Protein AF-0000000085876359 (afdb_homodimer)

Sequence (1828 aa):
MDTLQQEGDELEWKESARWVKFEEKVEEGGERWSKPHVSTLSLHSLFELRTCLQTGTVLLDLEGYSLPQIVDDIIERQIEEGLIGPELRDKISFVLLRKHRHQTKKPIHRSLADLGKSGSGVTRSPARSPAAGANFNRSIEDLRSKQAFFILCSLLFQLKNKFMKKIPRDAEASNVLVGEVDFLEKPFVAFVRLSQATTLGGLTEVPVPTRFLFVLLGPLGKAKSYNEIGRAIATLMVDDLFSDVAYKARDREDLIAGIDEFLDEVIVLPPGEWDPKIRIEPPKKIPSADQRKSVFNLNELGQMNGTAGGGGPVSEDEEMPVPHELGEELAYTGRFCGGLFLDIKRKLPWYPSDFYEGFHIQSISAVLFIYLGCITNAITFGGLLGDATDNYQLSSFLFCLFSGQPLIILSSTGPILIFEKLLYEFSKNNGIDYMELRLWIGIHSCVQCLFLVAMDASYIIKYMTRFTEEGFSSLISFIFISDAIKKMVGSFKYYPINTDFKPDYVTAYKCECLAPDTSKDLVPSTGGFILNITALDWTQLSKKECVKYGGSLVGKSCKYVPDLALMSFILFFGTYTMTVTLKKFKFSRYFPTKVRPLISDFSIFMSIMTFVGLDMLIGLQTPKLIVPTEFKPTRADRGWFVMPFGKNPWWVYLASFVPALLVTILIFMDQQISAVIVNRKENKLKKGCGYHLDLIWVGFLMAACSFMGLPWYVAATVISIAHIDSLKMESESSAPGEQPQFLGVREQRLTGILVFVLTGVSIFLAPILQFIPMPVLYGVFLYMGVASLSGIQFWDRIKLIMMPAKHQPDFSYLRHVPLRRVHLFTLLQIVCLAVLWILKSTFLAIIFPVMILGLMVIRKMLDMVFSQHDLAWLDDILPEKEKKKKEDEKKNTKKEKKKGKGGNDSEDVSVLVAMDTLQQEGDELEWKESARWVKFEEKVEEGGERWSKPHVSTLSLHSLFELRTCLQTGTVLLDLEGYSLPQIVDDIIERQIEEGLIGPELRDKISFVLLRKHRHQTKKPIHRSLADLGKSGSGVTRSPARSPAAGANFNRSIEDLRSKQAFFILCSLLFQLKNKFMKKIPRDAEASNVLVGEVDFLEKPFVAFVRLSQATTLGGLTEVPVPTRFLFVLLGPLGKAKSYNEIGRAIATLMVDDLFSDVAYKARDREDLIAGIDEFLDEVIVLPPGEWDPKIRIEPPKKIPSADQRKSVFNLNELGQMNGTAGGGGPVSEDEEMPVPHELGEELAYTGRFCGGLFLDIKRKLPWYPSDFYEGFHIQSISAVLFIYLGCITNAITFGGLLGDATDNYQLSSFLFCLFSGQPLIILSSTGPILIFEKLLYEFSKNNGIDYMELRLWIGIHSCVQCLFLVAMDASYIIKYMTRFTEEGFSSLISFIFISDAIKKMVGSFKYYPINTDFKPDYVTAYKCECLAPDTSKDLVPSTGGFILNITALDWTQLSKKECVKYGGSLVGKSCKYVPDLALMSFILFFGTYTMTVTLKKFKFSRYFPTKVRPLISDFSIFMSIMTFVGLDMLIGLQTPKLIVPTEFKPTRADRGWFVMPFGKNPWWVYLASFVPALLVTILIFMDQQISAVIVNRKENKLKKGCGYHLDLIWVGFLMAACSFMGLPWYVAATVISIAHIDSLKMESESSAPGEQPQFLGVREQRLTGILVFVLTGVSIFLAPILQFIPMPVLYGVFLYMGVASLSGIQFWDRIKLIMMPAKHQPDFSYLRHVPLRRVHLFTLLQIVCLAVLWILKSTFLAIIFPVMILGLMVIRKMLDMVFSQHDLAWLDDILPEKEKKKKEDEKKNTKKEKKKGKGGNDSEDVSVLVA

Organism: NCBI:txid630221

InterPro domains:
  IPR003020 Bicarbonate transporter, eukaryotic [PR01231] (207-219)
  IPR003020 Bicarbonate transporter, eukaryotic [PR01231] (353-362)
  IPR003020 Bicarbonate transporter, eukaryotic [PR01231] (458-470)
  IPR003020 Bicarbonate transporter, eukaryotic [PR01231] (479-491)
  IPR003020 Bicarbonate transporter, eukaryotic [PR01231] (601-610)
  IPR003020 Bicarbonate transporter, eukaryotic [PR01231] (665-674)
  IPR003020 Bicarbonate transporter, eukaryotic [PR01231] (679-692)
  IPR003020 Bicarbonate transporter, eukaryotic [PTHR11453] (1-890)
  IPR003020 Bicarbonate transporter, eukaryotic [TIGR00834] (4-895)
  IPR003024 Sodium bicarbonate cotransporter [PR01232] (26-32)
  IPR003024 Sodium bicarbonate cotransporter [PR01232] (217-225)
  IPR003024 Sodium bicarbonate cotransporter [PR01232] (258-266)
  IPR003024 Sodium bicarbonate cotransporter [PR01232] (268-276)
  IPR003024 Sodium bicarbonate cotransporter [PR01232] (278-290)
  IPR003024 Sodium bicarbonate cotransporter [PR01232] (407-414)
  IPR003024 Sodium bicarbonate cotransporter [PR01232] (454-461)
  IPR011531 Bicarbonate transporter-like, transmembrane domain [PF00955] (335-878)
  IPR013769 Band 3 cytoplasmic domain [PF07565] (2-276)
  IPR016152 Phosphotransferase/anion transporter [G3DSA:3.40.930.10] (1-299)
  IPR016152 Phosphotransferase/anion transporter [SSF55804] (5-295)

Nearest PDB structures (foldseek):
  8zle-assembly1_A  TM=6.167E-01  e=6.730E-56  Homo sapiens
  7rtm-assembly1_A  TM=8.756E-01  e=3.099E-41  Oryctolagus cuniculus
  8y86-assembly1_A  TM=9.037E-01  e=7.709E-38  Homo sapiens
  8gvf-assembly1_B  TM=9.124E-01  e=7.486E-36  Homo sapiens
  8gv8-assembly1_B  TM=9.067E-01  e=7.486E-36  Homo sapiens

Solvent-accessible surface area (backbone atoms only — not comparable to full-atom values): 100974 Å² total; per-residue (Å²): 60,29,36,56,41,72,62,88,94,44,70,33,32,34,58,44,38,47,37,62,83,30,36,28,39,52,32,76,39,63,75,43,70,44,65,40,18,55,60,77,38,50,46,53,30,49,44,41,43,53,42,42,64,69,74,32,49,73,43,77,58,40,90,52,86,42,64,70,58,40,51,50,52,52,52,51,52,37,40,74,72,64,77,45,62,78,84,50,49,65,61,52,53,52,62,72,68,42,57,60,48,49,78,84,56,61,72,75,69,79,52,71,68,66,65,57,63,67,61,78,74,72,81,75,73,76,80,72,70,80,76,73,83,72,77,78,71,73,55,70,60,59,55,46,49,49,48,46,47,49,47,48,49,45,46,54,46,40,72,65,35,76,64,51,67,46,47,68,92,76,39,35,29,43,46,39,41,30,36,65,40,84,90,41,87,59,69,47,43,39,42,39,31,39,63,52,67,38,64,50,80,67,77,49,91,54,95,47,26,35,31,34,40,36,40,41,38,28,32,76,77,48,60,65,59,44,48,42,28,48,51,42,53,48,55,43,42,41,28,67,68,40,35,53,41,61,74,65,44,87,49,72,66,48,48,53,51,36,50,52,55,48,52,57,54,22,35,30,36,50,50,60,60,49,49,84,86,59,75,44,69,54,53,84,66,64,57,59,66,69,71,56,56,71,67,54,79,75,76,88,74,78,83,80,83,59,83,76,77,87,77,77,69,78,81,73,75,73,74,69,74,74,58,79,71,77,57,82,77,47,53,77,68,90,45,84,37,34,48,38,53,52,28,50,62,61,40,59,78,49,55,67,54,19,54,64,63,31,77,46,72,58,37,54,41,39,26,55,48,51,36,51,48,51,52,37,48,45,46,70,61,32,55,75,61,65,62,55,75,78,67,62,32,60,54,42,32,53,43,26,72,64,36,41,54,29,63,58,41,57,30,75,43,69,69,59,50,52,46,49,53,50,50,48,52,51,19,64,75,68,75,43,57,52,68,45,49,48,29,45,20,23,45,45,24,23,53,49,34,49,48,38,38,36,66,41,53,68,33,60,52,69,65,59,43,55,65,48,48,54,50,50,52,50,50,52,26,50,48,35,38,51,50,30,52,50,54,57,55,47,39,44,67,73,27,26,72,68,43,81,60,46,82,52,46,47,35,66,42,32,24,41,42,41,74,54,75,64,81,65,79,78,63,80,78,62,82,84,78,69,69,63,66,83,75,50,64,44,65,72,42,33,55,65,53,27,52,73,74,55,27,47,80,47,49,83,42,62,74,42,40,71,45,51,34,60,49,39,49,48,38,19,54,47,29,29,52,46,28,55,53,32,43,53,40,49,76,47,52,52,54,53,80,75,55,22,54,50,46,29,55,41,16,62,61,50,27,53,53,51,52,37,50,50,47,61,69,62,42,55,82,60,64,47,41,83,59,70,80,64,96,57,60,73,47,90,88,47,70,69,62,62,68,83,72,78,89,57,66,76,65,55,66,63,56,29,47,58,66,11,50,47,50,38,46,33,50,50,48,42,40,49,49,41,47,50,65,65,64,30,74,89,43,48,70,82,71,70,74,19,69,43,43,35,48,44,50,49,20,51,42,35,30,53,25,26,39,51,70,40,76,68,61,40,52,24,52,66,62,20,52,52,49,50,64,50,35,56,39,62,49,80,75,40,45,68,56,49,56,66,46,80,71,27,44,69,74,30,28,41,44,45,35,48,26,27,50,47,58,56,47,35,52,77,42,29,80,64,52,37,63,38,40,45,38,43,42,37,10,51,42,32,42,53,17,54,60,60,44,76,77,37,66,70,52,53,54,56,54,46,74,52,28,42,78,82,55,50,76,92,48,74,50,64,41,57,33,37,66,70,58,52,53,49,54,49,50,51,50,52,50,53,52,51,51,53,55,54,36,58,76,41,91,58,34,74,51,44,42,58,50,60,55,47,44,50,53,51,55,60,53,42,61,76,77,43,57,71,70,50,37,43,58,78,42,50,67,70,85,74,82,65,61,60,61,60,50,51,60,55,49,64,64,60,64,69,68,80,71,70,89,76,78,76,85,78,79,83,83,84,61,62,32,36,60,30,36,57,42,71,61,88,95,46,71,34,32,33,59,44,38,46,39,66,83,30,36,27,40,52,31,76,40,62,74,43,72,43,66,40,18,54,62,76,38,50,46,53,30,49,41,39,42,54,42,42,63,70,72,33,50,73,44,76,57,40,90,53,86,44,63,70,57,43,52,48,52,53,52,52,51,35,39,74,73,65,76,48,62,79,85,49,51,65,60,52,53,52,63,72,67,41,58,59,47,50,78,84,57,63,73,75,68,79,54,70,69,68,64,59,65,65,62,82,75,73,80,74,72,75,80,73,69,81,77,71,82,76,76,78,70,72,58,70,61,60,55,47,49,49,48,47,46,49,48,48,48,46,48,53,45,38,72,66,34,76,64,50,67,46,47,68,90,77,40,34,29,44,47,37,41,30,36,63,40,83,88,42,87,59,68,47,43,39,42,39,31,39,63,53,67,37,65,49,82,66,77,49,92,54,99,46,26,35,31,35,40,38,40,39,37,29,33,74,77,48,60,66,58,47,48,42,28,47,51,42,55,48,54,44,42,42,28,67,70,40,35,55,41,62,75,64,44,86,49,72,67,48,49,54,50,35,53,52,55,49,53,57,54,20,35,30,35,51,48,59,62,48,48,86,86,58,78,43,70,54,54,84,65,64,57,58,67,68,71,57,55,70,68,55,78,74,78,87,73,77,85,78,82,57,84,70,76,87,76,77,69,78,81,72,77,74,72,69,76,75,59,80,70,77,58,80,78,49,53,79,69,90,45,85,38,34,46,39,52,51,28,51,62,60,40,59,78,50,54,67,54,21,55,66,64,32,78,47,73,58,38,54,42,38,25,56,48,50,37,53,48,52,52,38,48,45,48,68,61,32,54,74,61,66,62,55,75,78,68,62,31,60,55,43,32,52,42,26,72,66,37,41,54,31,64,57,39,56,31,74,45,68,69,61,50,52,47,51,53,49,50,47,52,51,19,65,74,68,74,41,57,51,67,46,49,48,28,44,21,23,45,44,23,22,53,48,34,49,47,38,38,37,64,41,51,67,32,60,54,68,65,58,43,54,64,49,49,53,52,50,52,49,50,55,26,48,49,36,38,49,50,31,52,51,53,56,56,46,39,45,66,75,26,28,73,67,43,80,61,46,82,52,46,48,34,65,41,31,22,43,43,41,73,54,75,65,81,63,80,77,62,79,76,66,78,84,77,68,70,62,66,83,76,51,65,43,64,72,42,33,54,65,52,27,52,72,75,55,25,47,79,46,48,80,41,61,74,42,39,69,46,52,33,60,50,38,49,50,38,20,53,48,28,31,52,45,26,55,52,33,42,54,40,49,77,46,52,53,52,52,79,74,55,22,53,52,44,28,54,40,14,63,60,51,28,52,53,51,52,35,49,49,46,60,70,62,43,57,80,60,63,47,41,84,59,69,79,64,97,57,61,73,46,90,87,48,71,69,61,61,66,85,70,79,89,57,66,77,65,55,65,63,56,29,49,58,64,12,49,47,52,39,44,34,49,51,48,42,39,50,47,41,46,50,64,65,64,30,74,88,43,46,71,83,71,70,74,19,71,44,44,35,47,44,51,50,19,51,41,36,31,52,25,24,38,50,70,40,75,71,62,40,51,24,51,65,60,18,51,51,49,49,64,49,35,55,39,62,48,81,76,41,45,70,55,48,56,65,46,79,72,26,45,68,72,30,29,42,43,45,35,49,25,27,49,48,60,57,46,36,52,77,42,28,78,64,51,37,62,39,39,44,37,44,42,38,11,51,44,32,41,54,17,52,59,58,46,76,77,37,67,71,52,53,53,57,54,47,72,51,26,42,80,82,54,49,75,90,48,75,49,64,42,58,34,38,64,69,58,52,50,48,55,50,49,52,50,51,50,52,52,51,51,53,54,54,36,59,77,42,90,58,34,74,49,45,43,57,50,60,56,44,44,52,52,50,55,59,52,43,60,76,77,44,54,69,69,51,36,43,58,77,42,52,68,69,83,72,81,66,60,58,60,58,50,50,58,56,47,63,65,60,64,70,71,78,71,73,86,76,79,73,84,78,80,83,83,82,60,59,31,37

Radius of gyration: 42.76 Å; Cα contacts (8 Å, |Δi|>4): 2596; chains: 2; bounding box: 112×132×117 Å

pLDDT: mean 75.89, std 20.15, range [20.72, 95.94]

Structure (mmCIF, N/CA/C/O backbone):
data_AF-0000000085876359-model_v1
#
loop_
_entity.id
_entity.type
_entity.pdbx_description
1 polymer 'Anion exchange protein'
#
loop_
_atom_site.group_PDB
_atom_site.id
_atom_site.type_symbol
_atom_site.label_atom_id
_atom_site.label_alt_id
_atom_site.label_comp_id
_atom_site.label_asym_id
_atom_site.label_entity_id
_atom_site.label_seq_id
_atom_site.pdbx_PDB_ins_code
_atom_site.Cartn_x
_atom_site.Cartn_y
_atom_site.Cartn_z
_atom_site.occupancy
_atom_site.B_iso_or_equiv
_atom_site.auth_seq_id
_atom_site.auth_comp_id
_atom_site.auth_asym_id
_atom_site.auth_atom_id
_atom_site.pdbx_PDB_model_num
ATOM 1 N N . MET A 1 1 ? -6.438 -15.141 -31.328 1 92.94 1 MET A N 1
ATOM 2 C CA . MET A 1 1 ? -7.332 -16.297 -31.297 1 92.94 1 MET A CA 1
ATOM 3 C C . MET A 1 1 ? -8.781 -15.875 -31.531 1 92.94 1 MET A C 1
ATOM 5 O O . MET A 1 1 ? -9.281 -14.977 -30.844 1 92.94 1 MET A O 1
ATOM 9 N N . ASP A 1 2 ? -9.352 -16.453 -32.469 1 91.75 2 ASP A N 1
ATOM 10 C CA . ASP A 1 2 ? -10.75 -16.188 -32.781 1 91.75 2 ASP A CA 1
ATOM 11 C C . ASP A 1 2 ? -11.617 -17.422 -32.5 1 91.75 2 ASP A C 1
ATOM 13 O O . ASP A 1 2 ? -11.203 -18.547 -32.781 1 91.75 2 ASP A O 1
ATOM 17 N N . THR A 1 3 ? -12.734 -17.156 -31.906 1 91.88 3 THR A N 1
ATOM 18 C CA . THR A 1 3 ? -13.703 -18.219 -31.656 1 91.88 3 THR A CA 1
ATOM 19 C C . THR A 1 3 ? -14.961 -18 -32.5 1 91.88 3 THR A C 1
ATOM 21 O O . THR A 1 3 ? -15.375 -16.875 -32.719 1 91.88 3 THR A O 1
ATOM 24 N N . LEU A 1 4 ? -15.492 -19.078 -33.031 1 91.44 4 LEU A N 1
ATOM 25 C CA . LEU A 1 4 ? -16.688 -19.031 -33.844 1 91.44 4 LEU A CA 1
ATOM 26 C C . LEU A 1 4 ? -17.938 -18.875 -33 1 91.44 4 LEU A C 1
ATOM 28 O O . LEU A 1 4 ? -18.172 -19.688 -32.094 1 91.44 4 LEU A O 1
ATOM 32 N N . GLN A 1 5 ? -18.594 -17.781 -33.094 1 86.44 5 GLN A N 1
ATOM 33 C CA . GLN A 1 5 ? -19.812 -17.547 -32.344 1 86.44 5 GLN A CA 1
ATOM 34 C C . GLN A 1 5 ? -21 -17.328 -33.25 1 86.44 5 GLN A C 1
ATOM 36 O O . GLN A 1 5 ? -20.844 -16.844 -34.375 1 86.44 5 GLN A O 1
ATOM 41 N N . GLN A 1 6 ? -22.109 -17.891 -32.875 1 79.19 6 GLN A N 1
ATOM 42 C CA . GLN A 1 6 ? -23.344 -17.75 -33.656 1 79.19 6 GLN A CA 1
ATOM 43 C C . GLN A 1 6 ? -24.203 -16.609 -33.156 1 79.19 6 GLN A C 1
ATOM 45 O O . GLN A 1 6 ? -24.609 -16.609 -32 1 79.19 6 GLN A O 1
ATOM 50 N N . GLU A 1 7 ? -24.109 -15.516 -33.688 1 69 7 GLU A N 1
ATOM 51 C CA . GLU A 1 7 ? -25.016 -14.43 -33.375 1 69 7 GLU A CA 1
ATOM 52 C C . GLU A 1 7 ? -26.25 -14.453 -34.281 1 69 7 GLU A C 1
ATOM 54 O O . GLU A 1 7 ? -26.188 -14.039 -35.438 1 69 7 GLU A O 1
ATOM 59 N N . GLY A 1 8 ? -27.422 -14.875 -33.844 1 63.62 8 GLY A N 1
ATOM 60 C CA . GLY A 1 8 ? -28.641 -15.031 -34.656 1 63.62 8 GLY A CA 1
ATOM 61 C C . GLY A 1 8 ? -28.531 -16.141 -35.688 1 63.62 8 GLY A C 1
ATOM 62 O O . GLY A 1 8 ? -28.297 -17.297 -35.344 1 63.62 8 GLY A O 1
ATOM 63 N N . ASP A 1 9 ? -28.578 -15.758 -37.031 1 67.19 9 ASP A N 1
ATOM 64 C CA . ASP A 1 9 ? -28.562 -16.719 -38.125 1 67.19 9 ASP A CA 1
ATOM 65 C C . ASP A 1 9 ? -27.203 -16.719 -38.844 1 67.19 9 ASP A C 1
ATOM 67 O O . ASP A 1 9 ? -26.969 -17.531 -39.75 1 67.19 9 ASP A O 1
ATOM 71 N N . GLU A 1 10 ? -26.234 -15.836 -38.25 1 78.25 10 GLU A N 1
ATOM 72 C CA . GLU A 1 10 ? -24.969 -15.766 -39 1 78.25 10 GLU A CA 1
ATOM 73 C C . GLU A 1 10 ? -23.797 -16.172 -38.094 1 78.25 10 GLU A C 1
ATOM 75 O O . GLU A 1 10 ? -23.797 -15.906 -36.906 1 78.25 10 GLU A O 1
ATOM 80 N N . LEU A 1 11 ? -22.969 -17.031 -38.594 1 85.94 11 LEU A N 1
ATOM 81 C CA . LEU A 1 11 ? -21.734 -17.438 -37.969 1 85.94 11 LEU A CA 1
ATOM 82 C C . LEU A 1 11 ? -20.641 -16.406 -38.188 1 85.94 11 LEU A C 1
ATOM 84 O O . LEU A 1 11 ? -20.453 -15.922 -39.312 1 85.94 11 LEU A O 1
ATOM 88 N N . GLU A 1 12 ? -20.141 -15.906 -37.156 1 87.62 12 GLU A N 1
ATOM 89 C CA . GLU A 1 12 ? -19.031 -14.961 -37.25 1 87.62 12 GLU A CA 1
ATOM 90 C C . GLU A 1 12 ? -17.875 -15.328 -36.344 1 87.62 12 GLU A C 1
ATOM 92 O O . GLU A 1 12 ? -18.094 -15.961 -35.281 1 87.62 12 GLU A O 1
ATOM 97 N N . TRP A 1 13 ? -16.625 -15.016 -36.844 1 89.38 13 TRP A N 1
ATOM 98 C CA . TRP A 1 13 ? -15.445 -15.195 -36 1 89.38 13 TRP A CA 1
ATOM 99 C C . TRP A 1 13 ? -15.219 -13.977 -35.125 1 89.38 13 TRP A C 1
ATOM 101 O O . TRP A 1 13 ? -15.195 -12.844 -35.594 1 89.38 13 TRP A O 1
ATOM 111 N N . LYS A 1 14 ? -15.156 -14.219 -33.844 1 87.81 14 LYS A N 1
ATOM 112 C CA . LYS A 1 14 ? -14.922 -13.133 -32.906 1 87.81 14 LYS A CA 1
ATOM 113 C C . LYS A 1 14 ? -13.586 -13.305 -32.188 1 87.81 14 LYS A C 1
ATOM 115 O O . LYS A 1 14 ? -13.258 -14.406 -31.734 1 87.81 14 LYS A O 1
ATOM 120 N N . GLU A 1 15 ? -12.859 -12.211 -32.062 1 88.12 15 GLU A N 1
ATOM 121 C CA . GLU A 1 15 ? -11.602 -12.242 -31.328 1 88.12 15 GLU A CA 1
ATOM 122 C C . GLU A 1 15 ? -11.836 -12.477 -29.828 1 88.12 15 GLU A C 1
ATOM 124 O O . GLU A 1 15 ? -12.594 -11.742 -29.203 1 88.12 15 GLU A O 1
ATOM 129 N N . SER A 1 16 ? -11.289 -13.516 -29.266 1 88.38 16 SER A N 1
ATOM 130 C CA . SER A 1 16 ? -11.531 -13.875 -27.875 1 88.38 16 SER A CA 1
ATOM 131 C C . SER A 1 16 ? -10.297 -13.609 -27.016 1 88.38 16 SER A C 1
ATOM 133 O O . SER A 1 16 ? -10.422 -13.32 -25.828 1 88.38 16 SER A O 1
ATOM 135 N N . ALA A 1 17 ? -9.133 -13.789 -27.578 1 91.12 17 ALA A N 1
ATOM 136 C CA . ALA A 1 17 ? -7.91 -13.594 -26.812 1 91.12 17 ALA A CA 1
ATOM 137 C C . ALA A 1 17 ? -6.75 -13.18 -27.719 1 91.12 17 ALA A C 1
ATOM 139 O O . ALA A 1 17 ? -6.812 -13.344 -28.938 1 91.12 17 ALA A O 1
ATOM 140 N N . ARG A 1 18 ? -5.812 -12.562 -27.188 1 89.44 18 ARG A N 1
ATOM 141 C CA . ARG A 1 18 ? -4.605 -12.18 -27.906 1 89.44 18 ARG A CA 1
ATOM 142 C C . ARG A 1 18 ? -3.365 -12.328 -27.031 1 89.44 18 ARG A C 1
ATOM 144 O O . ARG A 1 18 ? -3.453 -12.258 -25.812 1 89.44 18 ARG A O 1
ATOM 151 N N . TRP A 1 19 ? -2.236 -12.664 -27.688 1 90 19 TRP A N 1
ATOM 152 C CA . TRP A 1 19 ? -0.966 -12.852 -26.984 1 90 19 TRP A CA 1
ATOM 153 C C . TRP A 1 19 ? 0.129 -12 -27.625 1 90 19 TRP A C 1
ATOM 155 O O . TRP A 1 19 ? 0.424 -12.141 -28.812 1 90 19 TRP A O 1
ATOM 165 N N . VAL A 1 20 ? 0.689 -11.094 -27.047 1 85.69 20 VAL A N 1
ATOM 166 C CA . VAL A 1 20 ? 1.945 -10.484 -27.453 1 85.69 20 VAL A CA 1
ATOM 167 C C . VAL A 1 20 ? 3.096 -11.047 -26.625 1 85.69 20 VAL A C 1
ATOM 169 O O . VAL A 1 20 ? 4.027 -11.648 -27.172 1 85.69 20 VAL A O 1
ATOM 172 N N . LYS A 1 21 ? 3.113 -11.008 -25.328 1 83.62 21 LYS A N 1
ATOM 173 C CA . LYS A 1 21 ? 3.977 -11.695 -24.375 1 83.62 21 LYS A CA 1
ATOM 174 C C . LYS A 1 21 ? 3.156 -12.391 -23.297 1 83.62 21 LYS A C 1
ATOM 176 O O . LYS A 1 21 ? 3.486 -13.5 -22.875 1 83.62 21 LYS A O 1
ATOM 181 N N . PHE A 1 22 ? 2.102 -11.68 -23.078 1 89.38 22 PHE A N 1
ATOM 182 C CA . PHE A 1 22 ? 1.173 -12.219 -22.094 1 89.38 22 PHE A CA 1
ATOM 183 C C . PHE A 1 22 ? -0.24 -12.289 -22.656 1 89.38 22 PHE A C 1
ATOM 185 O O . PHE A 1 22 ? -0.535 -11.664 -23.672 1 89.38 22 PHE A O 1
ATOM 192 N N . GLU A 1 23 ? -1.038 -13.055 -21.984 1 91 23 GLU A N 1
ATOM 193 C CA . GLU A 1 23 ? -2.391 -13.305 -22.469 1 91 23 GLU A CA 1
ATOM 194 C C . GLU A 1 23 ? -3.342 -12.18 -22.062 1 91 23 GLU A C 1
ATOM 196 O O . GLU A 1 23 ? -3.281 -11.688 -20.938 1 91 23 GLU A O 1
ATOM 201 N N . GLU A 1 24 ? -4.078 -11.68 -22.938 1 88.88 24 GLU A N 1
ATOM 202 C CA . GLU A 1 24 ? -5.191 -10.766 -22.719 1 88.88 24 GLU A CA 1
ATOM 203 C C . GLU A 1 24 ? -6.504 -11.344 -23.234 1 88.88 24 GLU A C 1
ATOM 205 O O . GLU A 1 24 ? -6.582 -11.766 -24.391 1 88.88 24 GLU A O 1
ATOM 210 N N . LYS A 1 25 ? -7.438 -11.453 -22.422 1 88.25 25 LYS A N 1
ATOM 211 C CA . LYS A 1 25 ? -8.734 -12.008 -22.797 1 88.25 25 LYS A CA 1
ATOM 212 C C . LYS A 1 25 ? -9.797 -10.922 -22.875 1 88.25 25 LYS A C 1
ATOM 214 O O . LYS A 1 25 ? -9.703 -9.898 -22.203 1 88.25 25 LYS A O 1
ATOM 219 N N . VAL A 1 26 ? -10.703 -11.188 -23.766 1 85.69 26 VAL A N 1
ATOM 220 C CA . VAL A 1 26 ? -11.828 -10.273 -23.859 1 85.69 26 VAL A CA 1
ATOM 221 C C . VAL A 1 26 ? -12.859 -10.609 -22.781 1 85.69 26 VAL A C 1
ATOM 223 O O . VAL A 1 26 ? -13.273 -11.766 -22.656 1 85.69 26 VAL A O 1
ATOM 226 N N . GLU A 1 27 ? -13.164 -9.656 -21.938 1 81.06 27 GLU A N 1
ATOM 227 C CA . GLU A 1 27 ? -14.109 -9.867 -20.844 1 81.06 27 GLU A CA 1
ATOM 228 C C . GLU A 1 27 ? -15.531 -10.047 -21.375 1 81.06 27 GLU A C 1
ATOM 230 O O . GLU A 1 27 ? -15.828 -9.68 -22.516 1 81.06 27 GLU A O 1
ATOM 235 N N . GLU A 1 28 ? -16.391 -10.805 -20.703 1 70.44 28 GLU A N 1
ATOM 236 C CA . GLU A 1 28 ? -17.719 -11.219 -21.109 1 70.44 28 GLU A CA 1
ATOM 237 C C . GLU A 1 28 ? -18.562 -10.023 -21.547 1 70.44 28 GLU A C 1
ATOM 239 O O . GLU A 1 28 ? -19.359 -10.125 -22.484 1 70.44 28 GLU A O 1
ATOM 244 N N . GLY A 1 29 ? -18.406 -9 -20.922 1 62.28 29 GLY A N 1
ATOM 245 C CA . GLY A 1 29 ? -19.203 -7.859 -21.344 1 62.28 29 GLY A CA 1
ATOM 246 C C . GLY A 1 29 ? -18.703 -7.207 -22.609 1 62.28 29 GLY A C 1
ATOM 247 O O . GLY A 1 29 ? -19.375 -6.363 -23.188 1 62.28 29 GLY A O 1
ATOM 248 N N . GLY A 1 30 ? -17.766 -7.918 -23.469 1 61.44 30 GLY A N 1
ATOM 249 C CA . GLY A 1 30 ? -17.312 -7.715 -24.844 1 61.44 30 GLY A CA 1
ATOM 250 C C . GLY A 1 30 ? -16.562 -6.406 -25.031 1 61.44 30 GLY A C 1
ATOM 251 O O . GLY A 1 30 ? -16.047 -6.141 -26.109 1 61.44 30 GLY A O 1
ATOM 252 N N . GLU A 1 31 ? -16.469 -5.492 -24.031 1 68.19 31 GLU A N 1
ATOM 253 C CA . GLU A 1 31 ? -15.945 -4.207 -24.484 1 68.19 31 GLU A CA 1
ATOM 254 C C . GLU A 1 31 ? -14.555 -3.943 -23.922 1 68.19 31 GLU A C 1
ATOM 256 O O . GLU A 1 31 ? -13.859 -3.035 -24.375 1 68.19 31 GLU A O 1
ATOM 261 N N . ARG A 1 32 ? -14.102 -4.922 -23.078 1 77.81 32 ARG A N 1
ATOM 262 C CA . ARG A 1 32 ? -12.828 -4.551 -22.469 1 77.81 32 ARG A CA 1
ATOM 263 C C . ARG A 1 32 ? -11.867 -5.734 -22.438 1 77.81 32 ARG A C 1
ATOM 265 O O . ARG A 1 32 ? -12.297 -6.887 -22.359 1 77.81 32 ARG A O 1
ATOM 272 N N . TRP A 1 33 ? -10.641 -5.355 -22.781 1 80.38 33 TRP A N 1
ATOM 273 C CA . TRP A 1 33 ? -9.578 -6.344 -22.609 1 80.38 33 TRP A CA 1
ATOM 274 C C . TRP A 1 33 ? -9.219 -6.52 -21.141 1 80.38 33 TRP A C 1
ATOM 276 O O . TRP A 1 33 ? -9.227 -5.555 -20.375 1 80.38 33 TRP A O 1
ATOM 286 N N . SER A 1 34 ? -8.977 -7.688 -20.844 1 82.31 34 SER A N 1
ATOM 287 C CA . SER A 1 34 ? -8.484 -7.949 -19.484 1 82.31 34 SER A CA 1
ATOM 288 C C . SER A 1 34 ? -7.055 -7.438 -19.312 1 82.31 34 SER A C 1
ATOM 290 O O . SER A 1 34 ? -6.379 -7.125 -20.297 1 82.31 34 SER A O 1
ATOM 292 N N . LYS A 1 35 ? -6.652 -7.348 -18.094 1 82.5 35 LYS A N 1
ATOM 293 C CA . LYS A 1 35 ? -5.242 -7.082 -17.828 1 82.5 35 LYS A CA 1
ATOM 294 C C . LYS A 1 35 ? -4.367 -8.242 -18.281 1 82.5 35 LYS A C 1
ATOM 296 O O . LYS A 1 35 ? -4.777 -9.406 -18.203 1 82.5 35 LYS A O 1
ATOM 301 N N . PRO A 1 36 ? -3.277 -7.828 -18.844 1 87.19 36 PRO A N 1
ATOM 302 C CA . PRO A 1 36 ? -2.381 -8.922 -19.234 1 87.19 36 PRO A CA 1
ATOM 303 C C . PRO A 1 36 ? -1.994 -9.812 -18.047 1 87.19 36 PRO A C 1
ATOM 305 O O . PRO A 1 36 ? -1.717 -9.312 -16.953 1 87.19 36 PRO A O 1
ATOM 308 N N . HIS A 1 37 ? -2.084 -11.055 -18.188 1 88.5 37 HIS A N 1
ATOM 309 C CA . HIS A 1 37 ? -1.766 -12.023 -17.141 1 88.5 37 HIS A CA 1
ATOM 310 C C . HIS A 1 37 ? -1.046 -13.234 -17.719 1 88.5 37 HIS A C 1
ATOM 312 O O . HIS A 1 37 ? -0.969 -13.398 -18.938 1 88.5 37 HIS A O 1
ATOM 318 N N . VAL A 1 38 ? -0.372 -14.008 -16.844 1 90.69 38 VAL A N 1
ATOM 319 C CA . VAL A 1 38 ? 0.302 -15.242 -17.219 1 90.69 38 VAL A CA 1
ATOM 320 C C . VAL A 1 38 ? -0.73 -16.281 -17.656 1 90.69 38 VAL A C 1
ATOM 322 O O . VAL A 1 38 ? -1.774 -16.422 -17.016 1 90.69 38 VAL A O 1
ATOM 325 N N . SER A 1 39 ? -0.446 -16.953 -18.766 1 91.19 39 SER A N 1
ATOM 326 C CA . SER A 1 39 ? -1.378 -17.938 -19.281 1 91.19 39 SER A CA 1
ATOM 327 C C . SER A 1 39 ? -1.36 -19.219 -18.453 1 91.19 39 SER A C 1
ATOM 329 O O . SER A 1 39 ? -0.349 -19.922 -18.391 1 91.19 39 SER A O 1
ATOM 331 N N . THR A 1 40 ? -2.385 -19.5 -17.75 1 91.25 40 THR A N 1
ATOM 332 C CA . THR A 1 40 ? -2.543 -20.75 -17.016 1 91.25 40 THR A CA 1
ATOM 333 C C . THR A 1 40 ? -3.27 -21.781 -17.859 1 91.25 40 THR A C 1
ATOM 335 O O . THR A 1 40 ? -4.406 -21.562 -18.297 1 91.25 40 THR A O 1
ATOM 338 N N . LEU A 1 41 ? -2.551 -22.875 -18.203 1 92.44 41 LEU A N 1
ATOM 339 C CA . LEU A 1 41 ? -3.098 -23.906 -19.078 1 92.44 41 LEU A CA 1
ATOM 340 C C . LEU A 1 41 ? -3.314 -25.219 -18.312 1 92.44 41 LEU A C 1
ATOM 342 O O . LEU A 1 41 ? -2.668 -25.453 -17.297 1 92.44 41 LEU A O 1
ATOM 346 N N . SER A 1 42 ? -4.305 -25.953 -18.781 1 90.19 42 SER A N 1
ATOM 347 C CA . SER A 1 42 ? -4.461 -27.312 -18.281 1 90.19 42 SER A CA 1
ATOM 348 C C . SER A 1 42 ? -3.508 -28.281 -18.984 1 90.19 42 SER A C 1
ATOM 350 O O . SER A 1 42 ? -3.229 -28.125 -20.172 1 90.19 42 SER A O 1
ATOM 352 N N . LEU A 1 43 ? -2.949 -29.203 -18.219 1 89.94 43 LEU A N 1
ATOM 353 C CA . LEU A 1 43 ? -2.043 -30.188 -18.797 1 89.94 43 LEU A CA 1
ATOM 354 C C . LEU A 1 43 ? -2.75 -31.031 -19.859 1 89.94 43 LEU A C 1
ATOM 356 O O . LEU A 1 43 ? -2.152 -31.375 -20.875 1 89.94 43 LEU A O 1
ATOM 360 N N . HIS A 1 44 ? -3.996 -31.25 -19.688 1 85.81 44 HIS A N 1
ATOM 361 C CA . HIS A 1 44 ? -4.781 -32.031 -20.625 1 85.81 44 HIS A CA 1
ATOM 362 C C . HIS A 1 44 ? -4.859 -31.328 -21.984 1 85.81 44 HIS A C 1
ATOM 364 O O . HIS A 1 44 ? -4.801 -32 -23.031 1 85.81 44 HIS A O 1
ATOM 370 N N . SER A 1 45 ? -4.988 -30.094 -21.953 1 91.25 45 SER A N 1
ATOM 371 C CA . SER A 1 45 ? -5.082 -29.344 -23.203 1 91.25 45 SER A CA 1
ATOM 372 C C . SER A 1 45 ? -3.773 -29.406 -23.984 1 91.25 45 SER A C 1
ATOM 374 O O . SER A 1 45 ? -3.783 -29.438 -25.219 1 91.25 45 SER A O 1
ATOM 376 N N . LEU A 1 46 ? -2.709 -29.484 -23.359 1 92.56 46 LEU A N 1
ATOM 377 C CA . LEU A 1 46 ? -1.415 -29.578 -24.016 1 92.56 46 LEU A CA 1
ATOM 378 C C . LEU A 1 46 ? -1.218 -30.953 -24.641 1 92.56 46 LEU A C 1
ATOM 380 O O . LEU A 1 46 ? -0.675 -31.078 -25.734 1 92.56 46 LEU A O 1
ATOM 384 N N . PHE A 1 47 ? -1.693 -31.969 -23.953 1 89.81 47 PHE A N 1
ATOM 385 C CA . PHE A 1 47 ? -1.595 -33.312 -24.5 1 89.81 47 PHE A CA 1
ATOM 386 C C . PHE A 1 47 ? -2.535 -33.469 -25.688 1 89.81 47 PHE A C 1
ATOM 388 O O . PHE A 1 47 ? -2.193 -34.156 -26.672 1 89.81 47 PHE A O 1
ATOM 395 N N . GLU A 1 48 ? -3.699 -32.844 -25.562 1 90.94 48 GLU A N 1
ATOM 396 C CA . GLU A 1 48 ? -4.617 -32.875 -26.703 1 90.94 48 GLU A CA 1
ATOM 397 C C . GLU A 1 48 ? -4.039 -32.125 -27.906 1 90.94 48 GLU A C 1
ATOM 399 O O . GLU A 1 48 ? -4.238 -32.562 -29.047 1 90.94 48 GLU A O 1
ATOM 404 N N . LEU A 1 49 ? -3.42 -31.078 -27.656 1 94.44 49 LEU A N 1
ATOM 405 C CA . LEU A 1 49 ? -2.76 -30.344 -28.734 1 94.44 49 LEU A CA 1
ATOM 406 C C . LEU A 1 49 ? -1.688 -31.203 -29.391 1 94.44 49 LEU A C 1
ATOM 408 O O . LEU A 1 49 ? -1.559 -31.219 -30.609 1 94.44 49 LEU A O 1
ATOM 412 N N . ARG A 1 50 ? -0.885 -31.906 -28.578 1 93.56 50 ARG A N 1
ATOM 413 C CA . ARG A 1 50 ? 0.132 -32.812 -29.109 1 93.56 50 ARG A CA 1
ATOM 414 C C . ARG A 1 50 ? -0.491 -33.875 -30.016 1 93.56 50 ARG A C 1
ATOM 416 O O . ARG A 1 50 ? 0.02 -34.125 -31.109 1 93.56 50 ARG A O 1
ATOM 423 N N . THR A 1 51 ? -1.621 -34.375 -29.625 1 91.19 51 THR A N 1
ATOM 424 C CA . THR A 1 51 ? -2.32 -35.406 -30.406 1 91.19 51 THR A CA 1
ATOM 425 C C . THR A 1 51 ? -2.908 -34.812 -31.672 1 91.19 51 THR A C 1
ATOM 427 O O . THR A 1 51 ? -2.926 -35.438 -32.719 1 91.19 51 THR A O 1
ATOM 430 N N . CYS A 1 52 ? -3.367 -33.594 -31.562 1 91.81 52 CYS A N 1
ATOM 431 C CA . CYS A 1 52 ? -3.908 -32.906 -32.719 1 91.81 52 CYS A CA 1
ATOM 432 C C . CYS A 1 52 ? -2.832 -32.688 -33.781 1 91.81 52 CYS A C 1
ATOM 434 O O . CYS A 1 52 ? -3.094 -32.844 -34.969 1 91.81 52 CYS A O 1
ATOM 436 N N . LEU A 1 53 ? -1.661 -32.406 -33.406 1 92.06 53 LEU A N 1
ATOM 437 C CA . LEU A 1 53 ? -0.576 -32.156 -34.344 1 92.06 53 LEU A CA 1
ATOM 438 C C . LEU A 1 53 ? -0.067 -33.469 -34.938 1 92.06 53 LEU A C 1
ATOM 440 O O . LEU A 1 53 ? 0.436 -33.531 -36.062 1 92.06 53 LEU A O 1
ATOM 444 N N . GLN A 1 54 ? -0.196 -34.531 -34.125 1 90.5 54 GLN A N 1
ATOM 445 C CA . GLN A 1 54 ? 0.243 -35.844 -34.594 1 90.5 54 GLN A CA 1
ATOM 446 C C . GLN A 1 54 ? -0.725 -36.406 -35.625 1 90.5 54 GLN A C 1
ATOM 448 O O . GLN A 1 54 ? -0.304 -37.062 -36.594 1 90.5 54 GLN A O 1
ATOM 453 N N . THR A 1 55 ? -2.033 -36.188 -35.438 1 87.88 55 THR A N 1
ATOM 454 C CA . THR A 1 55 ? -3.041 -36.781 -36.312 1 87.88 55 THR A CA 1
ATOM 455 C C . THR A 1 55 ? -3.52 -35.812 -37.375 1 87.88 55 THR A C 1
ATOM 457 O O . THR A 1 55 ? -4.059 -36.188 -38.406 1 87.88 55 THR A O 1
ATOM 460 N N . GLY A 1 56 ? -3.273 -34.531 -37.188 1 90.19 56 GLY A N 1
ATOM 461 C CA . GLY A 1 56 ? -3.77 -33.531 -38.094 1 90.19 56 GLY A CA 1
ATOM 462 C C . GLY A 1 56 ? -2.857 -33.312 -39.281 1 90.19 56 GLY A C 1
ATOM 463 O O . GLY A 1 56 ? -1.905 -34.062 -39.5 1 90.19 56 GLY A O 1
ATOM 464 N N . THR A 1 57 ? -3.336 -32.375 -40.156 1 92.44 57 THR A N 1
ATOM 465 C CA . THR A 1 57 ? -2.559 -32.062 -41.344 1 92.44 57 THR A CA 1
ATOM 466 C C . THR A 1 57 ? -1.593 -30.906 -41.062 1 92.44 57 THR A C 1
ATOM 468 O O . THR A 1 57 ? -1.989 -29.875 -40.531 1 92.44 57 THR A O 1
ATOM 471 N N . VAL A 1 58 ? -0.333 -31.172 -41.25 1 93.06 58 VAL A N 1
ATOM 472 C CA . VAL A 1 58 ? 0.698 -30.156 -41.062 1 93.06 58 VAL A CA 1
ATOM 473 C C . VAL A 1 58 ? 1.303 -29.781 -42.438 1 93.06 58 VAL A C 1
ATOM 475 O O . VAL A 1 58 ? 1.856 -30.641 -43.125 1 93.06 58 VAL A O 1
ATOM 478 N N . LEU A 1 59 ? 1.028 -28.578 -42.875 1 93 59 LEU A N 1
ATOM 479 C CA . LEU A 1 59 ? 1.587 -28.062 -44.094 1 93 59 LEU A CA 1
ATOM 480 C C . LEU A 1 59 ? 2.707 -27.062 -43.812 1 93 59 LEU A C 1
ATOM 482 O O . LEU A 1 59 ? 2.459 -25.984 -43.281 1 93 59 LEU A O 1
ATOM 486 N N . LEU A 1 60 ? 3.889 -27.516 -44.156 1 92.56 60 LEU A N 1
ATOM 487 C CA . LEU A 1 60 ? 5.035 -26.641 -43.906 1 92.56 60 LEU A CA 1
ATOM 488 C C . LEU A 1 60 ? 5.469 -25.953 -45.188 1 92.56 60 LEU A C 1
ATOM 490 O O . LEU A 1 60 ? 5.555 -26.594 -46.25 1 92.56 60 LEU A O 1
ATOM 494 N N . ASP A 1 61 ? 5.625 -24.672 -45.281 1 90.56 61 ASP A N 1
ATOM 495 C CA . ASP A 1 61 ? 6.117 -23.828 -46.375 1 90.56 61 ASP A CA 1
ATOM 496 C C . ASP A 1 61 ? 5.133 -23.812 -47.531 1 90.56 61 ASP A C 1
ATOM 498 O O . ASP A 1 61 ? 5.516 -24.078 -48.688 1 90.56 61 ASP A O 1
ATOM 502 N N . LEU A 1 62 ? 3.898 -23.516 -47.188 1 90.81 62 LEU A N 1
ATOM 503 C CA . LEU A 1 62 ? 2.859 -23.391 -48.219 1 90.81 62 LEU A CA 1
ATOM 504 C C . LEU A 1 62 ? 2.969 -22.062 -48.938 1 90.81 62 LEU A C 1
ATOM 506 O O . LEU A 1 62 ? 3.162 -21.016 -48.312 1 90.81 62 LEU A O 1
ATOM 510 N N . GLU A 1 63 ? 3.02 -22.125 -50.219 1 86.69 63 GLU A N 1
ATOM 511 C CA . GLU A 1 63 ? 3.031 -20.906 -51 1 86.69 63 GLU A CA 1
ATOM 512 C C . GLU A 1 63 ? 1.619 -20.359 -51.219 1 86.69 63 GLU A C 1
ATOM 514 O O . GLU A 1 63 ? 0.822 -20.969 -51.938 1 86.69 63 GLU A O 1
ATOM 519 N N . GLY A 1 64 ? 1.146 -19.672 -50.25 1 78.94 64 GLY A N 1
ATOM 520 C CA . GLY A 1 64 ? -0.187 -19.094 -50.344 1 78.94 64 GLY A CA 1
ATOM 521 C C . GLY A 1 64 ? -0.188 -17.578 -50.281 1 78.94 64 GLY A C 1
ATOM 522 O O . GLY A 1 64 ? 0.574 -16.984 -49.531 1 78.94 64 GLY A O 1
ATOM 523 N N . TYR A 1 65 ? -1.011 -16.953 -51.219 1 78.94 65 TYR A N 1
ATOM 524 C CA . TYR A 1 65 ? -1.048 -15.5 -51.281 1 78.94 65 TYR A CA 1
ATOM 525 C C . TYR A 1 65 ? -2.365 -14.961 -50.75 1 78.94 65 TYR A C 1
ATOM 527 O O . TYR A 1 65 ? -2.457 -13.789 -50.375 1 78.94 65 TYR A O 1
ATOM 535 N N . SER A 1 66 ? -3.379 -15.789 -50.688 1 86.5 66 SER A N 1
ATOM 536 C CA . SER A 1 66 ? -4.676 -15.336 -50.188 1 86.5 66 SER A CA 1
ATOM 537 C C . SER A 1 66 ? -5.312 -16.391 -49.281 1 86.5 66 SER A C 1
ATOM 539 O O . SER A 1 66 ? -4.953 -17.562 -49.344 1 86.5 66 SER A O 1
ATOM 541 N N . LEU A 1 67 ? -6.254 -15.883 -48.406 1 89.5 67 LEU A N 1
ATOM 542 C CA . LEU A 1 67 ? -6.883 -16.75 -47.406 1 89.5 67 LEU A CA 1
ATOM 543 C C . LEU A 1 67 ? -7.711 -17.844 -48.094 1 89.5 67 LEU A C 1
ATOM 545 O O . LEU A 1 67 ? -7.621 -19.016 -47.719 1 89.5 67 LEU A O 1
ATOM 549 N N . PRO A 1 68 ? -8.523 -17.562 -49.188 1 90.31 68 PRO A N 1
ATOM 550 C CA . PRO A 1 68 ? -9.297 -18.641 -49.844 1 90.31 68 PRO A CA 1
ATOM 551 C C . PRO A 1 68 ? -8.406 -19.703 -50.469 1 90.31 68 PRO A C 1
ATOM 553 O O . PRO A 1 68 ? -8.734 -20.891 -50.438 1 90.31 68 PRO A O 1
ATOM 556 N N . GLN A 1 69 ? -7.309 -19.25 -51 1 90.56 69 GLN A N 1
ATOM 557 C CA . GLN A 1 69 ? -6.383 -20.203 -51.594 1 90.56 69 GLN A CA 1
ATOM 558 C C . GLN A 1 69 ? -5.785 -21.125 -50.531 1 90.56 69 GLN A C 1
ATOM 560 O O . GLN A 1 69 ? -5.637 -22.328 -50.75 1 90.56 69 GLN A O 1
ATOM 565 N N . ILE A 1 70 ? -5.449 -20.562 -49.438 1 91.25 70 ILE A N 1
ATOM 566 C CA . ILE A 1 70 ? -4.859 -21.344 -48.375 1 91.25 70 ILE A CA 1
ATOM 567 C C . ILE A 1 70 ? -5.879 -22.344 -47.844 1 91.25 70 ILE A C 1
ATOM 569 O O . ILE A 1 70 ? -5.547 -23.516 -47.594 1 91.25 70 ILE A O 1
ATOM 573 N N . VAL A 1 71 ? -7.086 -21.922 -47.688 1 92.31 71 VAL A N 1
ATOM 574 C CA . VAL A 1 71 ? -8.141 -22.781 -47.188 1 92.31 71 VAL A CA 1
ATOM 575 C C . VAL A 1 71 ? -8.398 -23.922 -48.156 1 92.31 71 VAL A C 1
ATOM 577 O O . VAL A 1 71 ? -8.586 -25.078 -47.75 1 92.31 71 VAL A O 1
ATOM 580 N N . ASP A 1 72 ? -8.359 -23.625 -49.469 1 91.69 72 ASP A N 1
ATOM 581 C CA . ASP A 1 72 ? -8.578 -24.656 -50.469 1 91.69 72 ASP A CA 1
ATOM 582 C C . ASP A 1 72 ? -7.449 -25.688 -50.469 1 91.69 72 ASP A C 1
ATOM 584 O O . ASP A 1 72 ? -7.691 -26.875 -50.625 1 91.69 72 ASP A O 1
ATOM 588 N N . ASP A 1 73 ? -6.281 -25.172 -50.281 1 92.19 73 ASP A N 1
ATOM 589 C CA . ASP A 1 73 ? -5.137 -26.078 -50.25 1 92.19 73 ASP A CA 1
ATOM 590 C C . ASP A 1 73 ? -5.223 -27 -49.031 1 92.19 73 ASP A C 1
ATOM 592 O O . ASP A 1 73 ? -4.871 -28.188 -49.125 1 92.19 73 ASP A O 1
ATOM 596 N N . ILE A 1 74 ? -5.652 -26.469 -47.906 1 92.88 74 ILE A N 1
ATOM 597 C CA . ILE A 1 74 ? -5.781 -27.25 -46.688 1 92.88 74 ILE A CA 1
ATOM 598 C C . ILE A 1 74 ? -6.844 -28.328 -46.844 1 92.88 74 ILE A C 1
ATOM 600 O O . ILE A 1 74 ? -6.621 -29.5 -46.5 1 92.88 74 ILE A O 1
ATOM 604 N N . ILE A 1 75 ? -7.949 -27.969 -47.438 1 92.88 75 ILE A N 1
ATOM 605 C CA . ILE A 1 75 ? -9.062 -28.891 -47.625 1 92.88 75 ILE A CA 1
ATOM 606 C C . ILE A 1 75 ? -8.68 -29.969 -48.625 1 92.88 75 ILE A C 1
ATOM 608 O O . ILE A 1 75 ? -8.977 -31.156 -48.438 1 92.88 75 ILE A O 1
ATOM 612 N N . GLU A 1 76 ? -7.98 -29.609 -49.719 1 91.69 76 GLU A N 1
ATOM 613 C CA . GLU A 1 76 ? -7.562 -30.578 -50.719 1 91.69 76 GLU A CA 1
ATOM 614 C C . GLU A 1 76 ? -6.602 -31.609 -50.125 1 91.69 76 GLU A C 1
ATOM 616 O O . GLU A 1 76 ? -6.695 -32.781 -50.438 1 91.69 76 GLU A O 1
ATOM 621 N N . ARG A 1 77 ? -5.738 -31.141 -49.344 1 91.69 77 ARG A N 1
ATOM 622 C CA . ARG A 1 77 ? -4.781 -32.062 -48.719 1 91.69 77 ARG A CA 1
ATOM 623 C C . ARG A 1 77 ? -5.484 -33 -47.75 1 91.69 77 ARG A C 1
ATOM 625 O O . ARG A 1 77 ? -5.121 -34.188 -47.656 1 91.69 77 ARG A O 1
ATOM 632 N N . GLN A 1 78 ? -6.457 -32.594 -47.031 1 92.44 78 GLN A N 1
ATOM 633 C CA . GLN A 1 78 ? -7.172 -33.406 -46.062 1 92.44 78 GLN A CA 1
ATOM 634 C C . GLN A 1 78 ? -8.062 -34.438 -46.781 1 92.44 78 GLN A C 1
ATOM 636 O O . GLN A 1 78 ? -8.25 -35.562 -46.281 1 92.44 78 GLN A O 1
ATOM 641 N N . ILE A 1 79 ? -8.531 -34.062 -47.906 1 90.94 79 ILE A N 1
ATOM 642 C CA . ILE A 1 79 ? -9.32 -34.969 -48.719 1 90.94 79 ILE A CA 1
ATOM 643 C C . ILE A 1 79 ? -8.414 -36.062 -49.312 1 90.94 79 ILE A C 1
ATOM 645 O O . ILE A 1 79 ? -8.773 -37.25 -49.312 1 90.94 79 ILE A O 1
ATOM 649 N N . GLU A 1 80 ? -7.242 -35.656 -49.719 1 90.31 80 GLU A N 1
ATOM 650 C CA . GLU A 1 80 ? -6.285 -36.594 -50.281 1 90.31 80 GLU A CA 1
ATOM 651 C C . GLU A 1 80 ? -5.809 -37.594 -49.25 1 90.31 80 GLU A C 1
ATOM 653 O O . GLU A 1 80 ? -5.582 -38.75 -49.531 1 90.31 80 GLU A O 1
ATOM 658 N N . GLU A 1 81 ? -5.676 -37.125 -48 1 89.12 81 GLU A N 1
ATOM 659 C CA . GLU A 1 81 ? -5.223 -38 -46.938 1 89.12 81 GLU A CA 1
ATOM 660 C C . GLU A 1 81 ? -6.375 -38.844 -46.375 1 89.12 81 GLU A C 1
ATOM 662 O O . GLU A 1 81 ? -6.156 -39.75 -45.562 1 89.12 81 GLU A O 1
ATOM 667 N N . GLY A 1 82 ? -7.676 -38.625 -46.781 1 84.44 82 GLY A N 1
ATOM 668 C CA . GLY A 1 82 ? -8.828 -39.406 -46.406 1 84.44 82 GLY A CA 1
ATOM 669 C C . GLY A 1 82 ? -9.406 -39.031 -45.062 1 84.44 82 GLY A C 1
ATOM 670 O O . GLY A 1 82 ? -10.102 -39.844 -44.438 1 84.44 82 GLY A O 1
ATOM 671 N N . LEU A 1 83 ? -9.078 -37.875 -44.625 1 86.44 83 LEU A N 1
ATOM 672 C CA . LEU A 1 83 ? -9.562 -37.469 -43.281 1 86.44 83 LEU A CA 1
ATOM 673 C C . LEU A 1 83 ? -10.984 -36.938 -43.375 1 86.44 83 LEU A C 1
ATOM 675 O O . LEU A 1 83 ? -11.773 -37.094 -42.438 1 86.44 83 LEU A O 1
ATOM 679 N N . ILE A 1 84 ? -11.336 -36.25 -44.562 1 87.19 84 ILE A N 1
ATOM 680 C CA . ILE A 1 84 ? -12.672 -35.656 -44.719 1 87.19 84 ILE A CA 1
ATOM 681 C C . ILE A 1 84 ? -13.258 -36.094 -46.062 1 87.19 84 ILE A C 1
ATOM 683 O O . ILE A 1 84 ? -12.516 -36.344 -47 1 87.19 84 ILE A O 1
ATOM 687 N N . GLY A 1 85 ? -14.594 -36.188 -46.094 1 86.88 85 GLY A N 1
ATOM 688 C CA . GLY A 1 85 ? -15.289 -36.5 -47.344 1 86.88 85 GLY A CA 1
ATOM 689 C C . GLY A 1 85 ? -15.398 -35.312 -48.281 1 86.88 85 GLY A C 1
ATOM 690 O O . GLY A 1 85 ? -15.438 -34.188 -47.812 1 86.88 85 GLY A O 1
ATOM 691 N N . PRO A 1 86 ? -15.273 -35.531 -49.469 1 88.56 86 PRO A N 1
ATOM 692 C CA . PRO A 1 86 ? -15.367 -34.438 -50.438 1 88.56 86 PRO A CA 1
ATOM 693 C C . PRO A 1 86 ? -16.688 -33.688 -50.375 1 88.56 86 PRO A C 1
ATOM 695 O O . PRO A 1 86 ? -16.766 -32.531 -50.781 1 88.56 86 PRO A O 1
ATOM 698 N N . GLU A 1 87 ? -17.734 -34.219 -49.719 1 89.19 87 GLU A N 1
ATOM 699 C CA . GLU A 1 87 ? -19.031 -33.562 -49.625 1 89.19 87 GLU A CA 1
ATOM 700 C C . GLU A 1 87 ? -18.984 -32.406 -48.625 1 89.19 87 GLU A C 1
ATOM 702 O O . GLU A 1 87 ? -19.781 -31.469 -48.719 1 89.19 87 GLU A O 1
ATOM 707 N N . LEU A 1 88 ? -18.016 -32.438 -47.781 1 91.38 88 LEU A N 1
ATOM 708 C CA . LEU A 1 88 ? -17.938 -31.438 -46.75 1 91.38 88 LEU A CA 1
ATOM 709 C C . LEU A 1 88 ? -17.047 -30.266 -47.188 1 91.38 88 LEU A C 1
ATOM 711 O O . LEU A 1 88 ? -16.875 -29.312 -46.438 1 91.38 88 LEU A O 1
ATOM 715 N N . ARG A 1 89 ? -16.531 -30.219 -48.312 1 91.75 89 ARG A N 1
ATOM 716 C CA . ARG A 1 89 ? -15.602 -29.203 -48.812 1 91.75 89 ARG A CA 1
ATOM 717 C C . ARG A 1 89 ? -16.25 -27.828 -48.781 1 91.75 89 ARG A C 1
ATOM 719 O O . ARG A 1 89 ? -15.695 -26.875 -48.219 1 91.75 89 ARG A O 1
ATOM 726 N N . ASP A 1 90 ? -17.391 -27.672 -49.281 1 90.44 90 ASP A N 1
ATOM 727 C CA . ASP A 1 90 ? -18.047 -26.375 -49.406 1 90.44 90 ASP A CA 1
ATOM 728 C C . ASP A 1 90 ? -18.5 -25.844 -48.062 1 90.44 90 ASP A C 1
ATOM 730 O O . ASP A 1 90 ? -18.453 -24.641 -47.812 1 90.44 90 ASP A O 1
ATOM 734 N N . LYS A 1 91 ? -18.875 -26.672 -47.188 1 91.06 91 LYS A N 1
ATOM 735 C CA . LYS A 1 91 ? -19.328 -26.25 -45.875 1 91.06 91 LYS A CA 1
ATOM 736 C C . LYS A 1 91 ? -18.172 -25.719 -45.031 1 91.06 91 LYS A C 1
ATOM 738 O O . LYS A 1 91 ? -18.297 -24.703 -44.344 1 91.06 91 LYS A O 1
ATOM 743 N N . ILE A 1 92 ? -17.078 -26.422 -45.125 1 92.5 92 ILE A N 1
ATOM 744 C CA . ILE A 1 92 ? -15.906 -26 -44.344 1 92.5 92 ILE A CA 1
ATOM 745 C C . ILE A 1 92 ? -15.359 -24.688 -44.906 1 92.5 92 ILE A C 1
ATOM 747 O O . ILE A 1 92 ? -14.984 -23.797 -44.156 1 92.5 92 ILE A O 1
ATOM 751 N N . SER A 1 93 ? -15.289 -24.656 -46.25 1 92.5 93 SER A N 1
ATOM 752 C CA . SER A 1 93 ? -14.805 -23.422 -46.875 1 92.5 93 SER A CA 1
ATOM 753 C C . SER A 1 93 ? -15.703 -22.234 -46.531 1 92.5 93 SER A C 1
ATOM 755 O O . SER A 1 93 ? -15.211 -21.125 -46.312 1 92.5 93 SER A O 1
ATOM 757 N N . PHE A 1 94 ? -16.922 -22.484 -46.406 1 90.38 94 PHE A N 1
ATOM 758 C CA . PHE A 1 94 ? -17.859 -21.438 -46.031 1 90.38 94 PHE A CA 1
ATOM 759 C C . PHE A 1 94 ? -17.609 -20.953 -44.625 1 90.38 94 PHE A C 1
ATOM 761 O O . PHE A 1 94 ? -17.625 -19.734 -44.375 1 90.38 94 PHE A O 1
ATOM 768 N N . VAL A 1 95 ? -17.406 -21.75 -43.719 1 90.38 95 VAL A N 1
ATOM 769 C CA . VAL A 1 95 ? -17.219 -21.406 -42.312 1 90.38 95 VAL A CA 1
ATOM 770 C C . VAL A 1 95 ? -15.898 -20.672 -42.125 1 90.38 95 VAL A C 1
ATOM 772 O O . VAL A 1 95 ? -15.812 -19.688 -41.375 1 90.38 95 VAL A O 1
ATOM 775 N N . LEU A 1 96 ? -14.859 -21.109 -42.75 1 91.31 96 LEU A N 1
ATOM 776 C CA . LEU A 1 96 ? -13.523 -20.562 -42.531 1 91.31 96 LEU A CA 1
ATOM 777 C C . LEU A 1 96 ? -13.391 -19.188 -43.188 1 91.31 96 LEU A C 1
ATOM 779 O O . LEU A 1 96 ? -12.539 -18.391 -42.812 1 91.31 96 LEU A O 1
ATOM 783 N N . LEU A 1 97 ? -14.188 -18.938 -44.219 1 90.44 97 LEU A N 1
ATOM 784 C CA . LEU A 1 97 ? -14.062 -17.688 -44.938 1 90.44 97 LEU A CA 1
ATOM 785 C C . LEU A 1 97 ? -15.062 -16.656 -44.406 1 90.44 97 LEU A C 1
ATOM 787 O O . LEU A 1 97 ? -15.195 -15.57 -44.969 1 90.44 97 LEU A O 1
ATOM 791 N N . ARG A 1 98 ? -15.625 -16.953 -43.312 1 88.06 98 ARG A N 1
ATOM 792 C CA . ARG A 1 98 ? -16.547 -15.992 -42.688 1 88.06 98 ARG A CA 1
ATOM 793 C C . ARG A 1 98 ? -15.805 -14.773 -42.156 1 88.06 98 ARG A C 1
ATOM 795 O O . ARG A 1 98 ? -14.586 -14.812 -41.969 1 88.06 98 ARG A O 1
ATOM 802 N N . LYS A 1 99 ? -16.547 -13.766 -41.938 1 84.12 99 LYS A N 1
ATOM 803 C CA . LYS A 1 99 ? -15.977 -12.492 -41.531 1 84.12 99 LYS A CA 1
ATOM 804 C C . LYS A 1 99 ? -15.484 -12.539 -40.094 1 84.12 99 LYS A C 1
ATOM 806 O O . LYS A 1 99 ? -16.078 -13.234 -39.25 1 84.12 99 LYS A O 1
ATOM 811 N N . HIS A 1 100 ? -14.367 -11.828 -39.844 1 85.44 100 HIS A N 1
ATOM 812 C CA . HIS A 1 100 ? -13.773 -11.727 -38.5 1 85.44 100 HIS A CA 1
ATOM 813 C C . HIS A 1 100 ? -14.094 -10.383 -37.875 1 85.44 100 HIS A C 1
ATOM 815 O O . HIS A 1 100 ? -13.969 -9.336 -38.5 1 85.44 100 HIS A O 1
ATOM 821 N N . ARG A 1 101 ? -14.625 -10.406 -36.656 1 81.44 101 ARG A N 1
ATOM 822 C CA . ARG A 1 101 ? -14.93 -9.195 -35.906 1 81.44 101 ARG A CA 1
ATOM 823 C C . ARG A 1 101 ? -13.914 -8.969 -34.781 1 81.44 101 ARG A C 1
ATOM 825 O O . ARG A 1 101 ? -13.664 -9.859 -33.969 1 81.44 101 ARG A O 1
ATOM 832 N N . HIS A 1 102 ? -13.25 -7.77 -34.844 1 78.12 102 HIS A N 1
ATOM 833 C CA . HIS A 1 102 ? -12.281 -7.422 -33.812 1 78.12 102 HIS A CA 1
ATOM 834 C C . HIS A 1 102 ? -12.883 -6.445 -32.781 1 78.12 102 HIS A C 1
ATOM 836 O O . HIS A 1 102 ? -13.906 -5.812 -33.062 1 78.12 102 HIS A O 1
ATOM 842 N N . GLN A 1 103 ? -12.375 -6.422 -31.484 1 70.12 103 GLN A N 1
ATOM 843 C CA . GLN A 1 103 ? -12.906 -5.633 -30.375 1 70.12 103 GLN A CA 1
ATOM 844 C C . GLN A 1 103 ? -12.844 -4.141 -30.688 1 70.12 103 GLN A C 1
ATOM 846 O O . GLN A 1 103 ? -13.727 -3.379 -30.281 1 70.12 103 GLN A O 1
ATOM 851 N N . THR A 1 104 ? -11.758 -3.623 -31.188 1 61.25 104 THR A N 1
ATOM 852 C CA . THR A 1 104 ? -11.664 -2.184 -31.406 1 61.25 104 THR A CA 1
ATOM 853 C C . THR A 1 104 ? -12.594 -1.751 -32.531 1 61.25 104 THR A C 1
ATOM 855 O O . THR A 1 104 ? -12.844 -0.558 -32.719 1 61.25 104 THR A O 1
ATOM 858 N N . LYS A 1 105 ? -12.875 -2.627 -33.438 1 55.47 105 LYS A N 1
ATOM 859 C CA . LYS A 1 105 ? -13.648 -2.154 -34.562 1 55.47 105 LYS A CA 1
ATOM 860 C C . LYS A 1 105 ? -15.141 -2.084 -34.25 1 55.47 105 LYS A C 1
ATOM 862 O O . LYS A 1 105 ? -15.758 -3.104 -33.938 1 55.47 105 LYS A O 1
ATOM 867 N N . LYS A 1 106 ? -15.484 -1.087 -33.438 1 48.19 106 LYS A N 1
ATOM 868 C CA . LYS A 1 106 ? -16.906 -0.813 -33.25 1 48.19 106 LYS A CA 1
ATOM 869 C C . LYS A 1 106 ? -17.703 -1.067 -34.531 1 48.19 106 LYS A C 1
ATOM 871 O O . LYS A 1 106 ? -17.234 -0.741 -35.625 1 48.19 106 LYS A O 1
ATOM 876 N N . PRO A 1 107 ? -18.578 -2.037 -34.438 1 40.78 107 PRO A N 1
ATOM 877 C CA . PRO A 1 107 ? -19.375 -2.215 -35.656 1 40.78 107 PRO A CA 1
ATOM 878 C C . PRO A 1 107 ? -19.781 -0.89 -36.312 1 40.78 107 PRO A C 1
ATOM 880 O O . PRO A 1 107 ? -20.109 0.069 -35.594 1 40.78 107 PRO A O 1
ATOM 883 N N . ILE A 1 108 ? -19.188 -0.544 -37.344 1 33.47 108 ILE A N 1
ATOM 884 C CA . ILE A 1 108 ? -19.766 0.574 -38.062 1 33.47 108 ILE A CA 1
ATOM 885 C C . ILE A 1 108 ? -21.297 0.473 -38.031 1 33.47 108 ILE A C 1
ATOM 887 O O . ILE A 1 108 ? -21.875 -0.483 -38.562 1 33.47 108 ILE A O 1
ATOM 891 N N . HIS A 1 109 ? -21.984 0.788 -36.938 1 32.47 109 HIS A N 1
ATOM 892 C CA . HIS A 1 109 ? -23.422 0.955 -37.125 1 32.47 109 HIS A CA 1
ATOM 893 C C . HIS A 1 109 ? -23.766 1.373 -38.531 1 32.47 109 HIS A C 1
ATOM 895 O O . HIS A 1 109 ? -23.062 2.178 -39.156 1 32.47 109 HIS A O 1
ATOM 901 N N . ARG A 1 110 ? -24.625 0.522 -39.281 1 32.06 110 ARG A N 1
ATOM 902 C CA . ARG A 1 110 ? -25.328 0.876 -40.531 1 32.06 110 ARG A CA 1
ATOM 903 C C . ARG A 1 110 ? -25.734 2.342 -40.5 1 32.06 110 ARG A C 1
ATOM 905 O O . ARG A 1 110 ? -26.406 2.799 -39.594 1 32.06 110 ARG A O 1
ATOM 912 N N . SER A 1 111 ? -25 3.252 -40.906 1 28.47 111 SER A N 1
ATOM 913 C CA . SER A 1 111 ? -25.531 4.598 -41.125 1 28.47 111 SER A CA 1
ATOM 914 C C . SER A 1 111 ? -27 4.562 -41.531 1 28.47 111 SER A C 1
ATOM 916 O O . SER A 1 111 ? -27.469 3.564 -42.062 1 28.47 111 SER A O 1
ATOM 918 N N . LEU A 1 112 ? -27.859 5.367 -40.875 1 32.69 112 LEU A N 1
ATOM 919 C CA . LEU A 1 112 ? -29.219 5.703 -41.281 1 32.69 112 LEU A CA 1
ATOM 920 C C . LEU A 1 112 ? -29.359 5.703 -42.812 1 32.69 112 LEU A C 1
ATOM 922 O O . LEU A 1 112 ? -30.469 5.664 -43.344 1 32.69 112 LEU A O 1
ATOM 926 N N . ALA A 1 113 ? -28.25 6.051 -43.469 1 30.61 113 ALA A N 1
ATOM 927 C CA . ALA A 1 113 ? -28.438 6.145 -44.906 1 30.61 113 ALA A CA 1
ATOM 928 C C . ALA A 1 113 ? -28.828 4.793 -45.5 1 30.61 113 ALA A C 1
ATOM 930 O O . ALA A 1 113 ? -29.531 4.734 -46.531 1 30.61 113 ALA A O 1
ATOM 931 N N . ASP A 1 114 ? -28.219 3.734 -44.875 1 30.95 114 ASP A N 1
ATOM 932 C CA . ASP A 1 114 ? -28.625 2.514 -45.562 1 30.95 114 ASP A CA 1
ATOM 933 C C . ASP A 1 114 ? -30.047 2.096 -45.156 1 30.95 114 ASP A C 1
ATOM 935 O O . ASP A 1 114 ? -30.531 1.062 -45.625 1 30.95 114 ASP A O 1
ATOM 939 N N . LEU A 1 115 ? -30.484 2.635 -43.938 1 31.19 115 LEU A N 1
ATOM 940 C CA . LEU A 1 115 ? -31.875 2.301 -43.688 1 31.19 115 LEU A CA 1
ATOM 941 C C . LEU A 1 115 ? -32.781 2.883 -44.781 1 31.19 115 LEU A C 1
ATOM 943 O O . LEU A 1 115 ? -33.969 2.578 -44.844 1 31.19 115 LEU A O 1
ATOM 947 N N . GLY A 1 116 ? -32.312 4.082 -45.312 1 28.02 116 GLY A N 1
ATOM 948 C CA . GLY A 1 116 ? -33.281 4.645 -46.25 1 28.02 116 GLY A CA 1
ATOM 949 C C . GLY A 1 116 ? -33.562 3.742 -47.406 1 28.02 116 GLY A C 1
ATOM 950 O O . GLY A 1 116 ? -34.594 3.918 -48.094 1 28.02 116 GLY A O 1
ATOM 951 N N . LYS A 1 117 ? -32.469 3.262 -47.969 1 29.17 117 LYS A N 1
ATOM 952 C CA . LYS A 1 117 ? -32.75 2.816 -49.312 1 29.17 117 LYS A CA 1
ATOM 953 C C . LYS A 1 117 ? -33.531 1.504 -49.312 1 29.17 117 LYS A C 1
ATOM 955 O O . LYS A 1 117 ? -33.656 0.847 -50.344 1 29.17 117 LYS A O 1
ATOM 960 N N . SER A 1 118 ? -33.875 1.036 -48.031 1 29.06 118 SER A N 1
ATOM 961 C CA . SER A 1 118 ? -34.531 -0.259 -48.25 1 29.06 118 SER A CA 1
ATOM 962 C C . SER A 1 118 ? -35.844 -0.113 -48.969 1 29.06 118 SER A C 1
ATOM 964 O O . SER A 1 118 ? -36.594 -1.083 -49.125 1 29.06 118 SER A O 1
ATOM 966 N N . GLY A 1 119 ? -36.344 1.256 -49.031 1 26.14 119 GLY A N 1
ATOM 967 C CA . GLY A 1 119 ? -37.719 1.115 -49.469 1 26.14 119 GLY A CA 1
ATOM 968 C C . GLY A 1 119 ? -37.844 0.431 -50.812 1 26.14 119 GLY A C 1
ATOM 969 O O . GLY A 1 119 ? -38.719 -0.387 -51.031 1 26.14 119 GLY A O 1
ATOM 970 N N . SER A 1 120 ? -37.375 1.224 -51.875 1 26.09 120 SER A N 1
ATOM 971 C CA . SER A 1 120 ? -38.094 1.032 -53.156 1 26.09 120 SER A CA 1
ATOM 972 C C . SER A 1 120 ? -37.719 -0.312 -53.781 1 26.09 120 SER A C 1
ATOM 974 O O . SER A 1 120 ? -36.562 -0.705 -53.781 1 26.09 120 SER A O 1
ATOM 976 N N . GLY A 1 121 ? -38.594 -1.313 -53.625 1 25.7 121 GLY A N 1
ATOM 977 C CA . GLY A 1 121 ? -38.75 -2.639 -54.219 1 25.7 121 GLY A CA 1
ATOM 978 C C . GLY A 1 121 ? -38.469 -2.678 -55.688 1 25.7 121 GLY A C 1
ATOM 979 O O . GLY A 1 121 ? -39.406 -2.744 -56.5 1 25.7 121 GLY A O 1
ATOM 980 N N . VAL A 1 122 ? -37.656 -1.772 -56.344 1 26.16 122 VAL A N 1
ATOM 981 C CA . VAL A 1 122 ? -37.656 -1.888 -57.781 1 26.16 122 VAL A CA 1
ATOM 982 C C . VAL A 1 122 ? -37.344 -3.328 -58.188 1 26.16 122 VAL A C 1
ATOM 984 O O . VAL A 1 122 ? -36.5 -3.98 -57.594 1 26.16 122 VAL A O 1
ATOM 987 N N . THR A 1 123 ? -38.375 -3.926 -58.844 1 25.08 123 THR A N 1
ATOM 988 C CA . THR A 1 123 ? -38.531 -5.211 -59.5 1 25.08 123 THR A CA 1
ATOM 989 C C . THR A 1 123 ? -37.344 -5.477 -60.438 1 25.08 123 THR A C 1
ATOM 991 O O . THR A 1 123 ? -37.156 -4.777 -61.438 1 25.08 123 THR A O 1
ATOM 994 N N . ARG A 1 124 ? -36.062 -5.559 -59.906 1 24.34 124 ARG A N 1
ATOM 995 C CA . ARG A 1 124 ? -34.906 -5.852 -60.719 1 24.34 124 ARG A CA 1
ATOM 996 C C . ARG A 1 124 ? -35.125 -7.082 -61.594 1 24.34 124 ARG A C 1
ATOM 998 O O . ARG A 1 124 ? -35.469 -8.148 -61.094 1 24.34 124 ARG A O 1
ATOM 1005 N N . SER A 1 125 ? -35.812 -6.828 -62.75 1 24.42 125 SER A N 1
ATOM 1006 C CA . SER A 1 125 ? -36 -7.836 -63.812 1 24.42 125 SER A CA 1
ATOM 1007 C C . SER A 1 125 ? -34.688 -8.594 -64.062 1 24.42 125 SER A C 1
ATOM 1009 O O . SER A 1 125 ? -33.594 -8.047 -63.875 1 24.42 125 SER A O 1
ATOM 1011 N N . PRO A 1 126 ? -34.75 -9.984 -64 1 25.41 126 PRO A N 1
ATOM 1012 C CA . PRO A 1 126 ? -33.719 -11.016 -64.062 1 25.41 126 PRO A CA 1
ATOM 1013 C C . PRO A 1 126 ? -32.812 -10.891 -65.25 1 25.41 126 PRO A C 1
ATOM 1015 O O . PRO A 1 126 ? -32.031 -11.812 -65.562 1 25.41 126 PRO A O 1
ATOM 1018 N N . ALA A 1 127 ? -33 -9.836 -66.125 1 24.27 127 ALA A N 1
ATOM 1019 C CA . ALA A 1 127 ? -32.406 -10.227 -67.438 1 24.27 127 ALA A CA 1
ATOM 1020 C C . ALA A 1 127 ? -30.906 -10.414 -67.312 1 24.27 127 ALA A C 1
ATOM 1022 O O . ALA A 1 127 ? -30.203 -9.531 -66.812 1 24.27 127 ALA A O 1
ATOM 1023 N N . ARG A 1 128 ? -30.469 -11.688 -67.25 1 25.05 128 ARG A N 1
ATOM 1024 C CA . ARG A 1 128 ? -29.188 -12.383 -67.188 1 25.05 128 ARG A CA 1
ATOM 1025 C C . ARG A 1 128 ? -28.266 -11.922 -68.312 1 25.05 128 ARG A C 1
ATOM 1027 O O . ARG A 1 128 ? -28.078 -12.648 -69.312 1 25.05 128 ARG A O 1
ATOM 1034 N N . SER A 1 129 ? -28.5 -10.695 -68.938 1 24.17 129 SER A N 1
ATOM 1035 C CA . SER A 1 129 ? -27.688 -10.719 -70.125 1 24.17 129 SER A CA 1
ATOM 1036 C C . SER A 1 129 ? -26.219 -11 -69.812 1 24.17 129 SER A C 1
ATOM 1038 O O . SER A 1 129 ? -25.734 -10.609 -68.75 1 24.17 129 SER A O 1
ATOM 1040 N N . PRO A 1 130 ? -25.625 -12 -70.562 1 26.09 130 PRO A N 1
ATOM 1041 C CA . PRO A 1 130 ? -24.281 -12.586 -70.438 1 26.09 130 PRO A CA 1
ATOM 1042 C C . PRO A 1 130 ? -23.172 -11.531 -70.5 1 26.09 130 PRO A C 1
ATOM 1044 O O . PRO A 1 130 ? -23.125 -10.711 -71.375 1 26.09 130 PRO A O 1
ATOM 1047 N N . ALA A 1 131 ? -23.016 -10.734 -69.438 1 25.52 131 ALA A N 1
ATOM 1048 C CA . ALA A 1 131 ? -21.969 -9.719 -69.438 1 25.52 131 ALA A CA 1
ATOM 1049 C C . ALA A 1 131 ? -20.672 -10.273 -69.938 1 25.52 131 ALA A C 1
ATOM 1051 O O . ALA A 1 131 ? -20.281 -11.398 -69.625 1 25.52 131 ALA A O 1
ATOM 1052 N N . ALA A 1 132 ? -20.297 -9.891 -71.188 1 26.56 132 ALA A N 1
ATOM 1053 C CA . ALA A 1 132 ? -19.125 -10.117 -72 1 26.56 132 ALA A CA 1
ATOM 1054 C C . ALA A 1 132 ? -17.844 -10.133 -71.188 1 26.56 132 ALA A C 1
ATOM 1056 O O . ALA A 1 132 ? -17.812 -9.562 -70.062 1 26.56 132 ALA A O 1
ATOM 1057 N N . GLY A 1 133 ? -16.891 -10.969 -71.625 1 24.86 133 GLY A N 1
ATOM 1058 C CA . GLY A 1 133 ? -15.586 -11.484 -71.25 1 24.86 133 GLY A CA 1
ATOM 1059 C C . GLY A 1 133 ? -14.594 -10.391 -70.875 1 24.86 133 GLY A C 1
ATOM 1060 O O . GLY A 1 133 ? -13.719 -10.062 -71.688 1 24.86 133 GLY A O 1
ATOM 1061 N N . ALA A 1 134 ? -15.055 -9.195 -70.438 1 26.78 134 ALA A N 1
ATOM 1062 C CA . ALA A 1 134 ? -14.039 -8.148 -70.312 1 26.78 134 ALA A CA 1
ATOM 1063 C C . ALA A 1 134 ? -12.797 -8.656 -69.625 1 26.78 134 ALA A C 1
ATOM 1065 O O . ALA A 1 134 ? -12.906 -9.391 -68.625 1 26.78 134 ALA A O 1
ATOM 1066 N N . ASN A 1 135 ? -11.703 -8.75 -70.438 1 24.62 135 ASN A N 1
ATOM 1067 C CA . ASN A 1 135 ? -10.297 -9.062 -70.188 1 24.62 135 ASN A CA 1
ATOM 1068 C C . ASN A 1 135 ? -9.773 -8.414 -68.938 1 24.62 135 ASN A C 1
ATOM 1070 O O . ASN A 1 135 ? -9.938 -7.211 -68.688 1 24.62 135 ASN A O 1
ATOM 1074 N N . PHE A 1 136 ? -9.938 -9.055 -67.812 1 27.95 136 PHE A N 1
ATOM 1075 C CA . PHE A 1 136 ? -9.414 -8.867 -66.438 1 27.95 136 PHE A CA 1
ATOM 1076 C C . PHE A 1 136 ? -7.961 -8.406 -66.5 1 27.95 136 PHE A C 1
ATOM 1078 O O . PHE A 1 136 ? -7.051 -9.188 -66.188 1 27.95 136 PHE A O 1
ATOM 1085 N N . ASN A 1 137 ? -7.438 -7.809 -67.688 1 26.83 137 ASN A N 1
ATOM 1086 C CA . ASN A 1 137 ? -6.086 -7.293 -67.562 1 26.83 137 ASN A CA 1
ATOM 1087 C C . ASN A 1 137 ? -6.023 -6.242 -66.438 1 26.83 137 ASN A C 1
ATOM 1089 O O . ASN A 1 137 ? -6.234 -5.055 -66.688 1 26.83 137 ASN A O 1
ATOM 1093 N N . ARG A 1 138 ? -6.82 -6.305 -65.438 1 31.19 138 ARG A N 1
ATOM 1094 C CA . ARG A 1 138 ? -6.656 -5.359 -64.375 1 31.19 138 ARG A CA 1
ATOM 1095 C C . ARG A 1 138 ? -5.18 -5.172 -64 1 31.19 138 ARG A C 1
ATOM 1097 O O . ARG A 1 138 ? -4.492 -6.133 -63.656 1 31.19 138 ARG A O 1
ATOM 1104 N N . SER A 1 139 ? -4.531 -4.191 -64.688 1 30.73 139 SER A N 1
ATOM 1105 C CA . SER A 1 139 ? -3.127 -3.795 -64.625 1 30.73 139 SER A CA 1
ATOM 1106 C C . SER A 1 139 ? -2.639 -3.742 -63.188 1 30.73 139 SER A C 1
ATOM 1108 O O . SER A 1 139 ? -3.439 -3.582 -62.281 1 30.73 139 SER A O 1
ATOM 1110 N N . ILE A 1 140 ? -1.372 -4.316 -62.938 1 34.78 140 ILE A N 1
ATOM 1111 C CA . ILE A 1 140 ? -0.452 -4.336 -61.812 1 34.78 140 ILE A CA 1
ATOM 1112 C C . ILE A 1 140 ? -0.464 -2.977 -61.125 1 34.78 140 ILE A C 1
ATOM 1114 O O . ILE A 1 140 ? -0.187 -2.885 -59.906 1 34.78 140 ILE A O 1
ATOM 1118 N N . GLU A 1 141 ? -0.794 -1.873 -61.938 1 37.44 141 GLU A N 1
ATOM 1119 C CA . GLU A 1 141 ? -0.67 -0.542 -61.344 1 37.44 141 GLU A CA 1
ATOM 1120 C C . GLU A 1 141 ? -1.742 -0.303 -60.281 1 37.44 141 GLU A C 1
ATOM 1122 O O . GLU A 1 141 ? -1.477 0.322 -59.25 1 37.44 141 GLU A O 1
ATOM 1127 N N . ASP A 1 142 ? -2.986 -0.718 -60.594 1 39.03 142 ASP A N 1
ATOM 1128 C CA . ASP A 1 142 ? -4.039 -0.46 -59.625 1 39.03 142 ASP A CA 1
ATOM 1129 C C . ASP A 1 142 ? -3.84 -1.297 -58.344 1 39.03 142 ASP A C 1
ATOM 1131 O O . ASP A 1 142 ? -4.238 -0.89 -57.281 1 39.03 142 ASP A O 1
ATOM 1135 N N . LEU A 1 143 ? -3.285 -2.516 -58.594 1 38.44 143 LEU A N 1
ATOM 1136 C CA . LEU A 1 143 ? -2.906 -3.291 -57.406 1 38.44 143 LEU A CA 1
ATOM 1137 C C . LEU A 1 143 ? -1.833 -2.566 -56.594 1 38.44 143 LEU A C 1
ATOM 1139 O O . LEU A 1 143 ? -1.856 -2.584 -55.375 1 38.44 143 LEU A O 1
ATOM 1143 N N . ARG A 1 144 ? -0.906 -1.844 -57.406 1 41.44 144 ARG A N 1
ATOM 1144 C CA . ARG A 1 144 ? 0.126 -1.112 -56.688 1 41.44 144 ARG A CA 1
ATOM 1145 C C . ARG A 1 144 ? -0.475 0.057 -55.906 1 41.44 144 ARG A C 1
ATOM 1147 O O . ARG A 1 144 ? -0.056 0.345 -54.781 1 41.44 144 ARG A O 1
ATOM 1154 N N . SER A 1 145 ? -1.391 0.762 -56.594 1 45.59 145 SER A N 1
ATOM 1155 C CA . SER A 1 145 ? -1.957 1.907 -55.875 1 45.59 145 SER A CA 1
ATOM 1156 C C . SER A 1 145 ? -2.82 1.46 -54.688 1 45.59 145 SER A C 1
ATOM 1158 O O . SER A 1 145 ? -2.814 2.094 -53.656 1 45.59 145 SER A O 1
ATOM 1160 N N . LYS A 1 146 ? -3.598 0.419 -54.844 1 45.66 146 LYS A N 1
ATOM 1161 C CA . LYS A 1 146 ? -4.387 -0.1 -53.719 1 45.66 146 LYS A CA 1
ATOM 1162 C C . LYS A 1 146 ? -3.484 -0.698 -52.656 1 45.66 146 LYS A C 1
ATOM 1164 O O . LYS A 1 146 ? -3.746 -0.54 -51.469 1 45.66 146 LYS A O 1
ATOM 1169 N N . GLN A 1 147 ? -2.363 -1.324 -53.125 1 46.5 147 GLN A N 1
ATOM 1170 C CA . GLN A 1 147 ? -1.385 -1.781 -52.156 1 46.5 147 GLN A CA 1
ATOM 1171 C C . GLN A 1 147 ? -0.744 -0.603 -51.406 1 46.5 147 GLN A C 1
ATOM 1173 O O . GLN A 1 147 ? -0.521 -0.661 -50.219 1 46.5 147 GLN A O 1
ATOM 1178 N N . ALA A 1 148 ? -0.463 0.506 -52.281 1 48.81 148 ALA A N 1
ATOM 1179 C CA . ALA A 1 148 ? 0.086 1.707 -51.656 1 48.81 148 ALA A CA 1
ATOM 1180 C C . ALA A 1 148 ? -0.926 2.346 -50.688 1 48.81 148 ALA A C 1
ATOM 1182 O O . ALA A 1 148 ? -0.565 2.809 -49.625 1 48.81 148 ALA A O 1
ATOM 1183 N N . PHE A 1 149 ? -2.17 2.41 -51.094 1 46.91 149 PHE A N 1
ATOM 1184 C CA . PHE A 1 149 ? -3.223 2.924 -50.219 1 46.91 149 PHE A CA 1
ATOM 1185 C C . PHE A 1 149 ? -3.391 2.039 -48.969 1 46.91 149 PHE A C 1
ATOM 1187 O O . PHE A 1 149 ? -3.547 2.539 -47.875 1 46.91 149 PHE A O 1
ATOM 1194 N N . PHE A 1 150 ? -3.391 0.745 -49.156 1 46.5 150 PHE A N 1
ATOM 1195 C CA . PHE A 1 150 ? -3.453 -0.172 -48.031 1 46.5 150 PHE A CA 1
ATOM 1196 C C . PHE A 1 150 ? -2.236 0.001 -47.125 1 46.5 150 PHE A C 1
ATOM 1198 O O . PHE A 1 150 ? -2.361 -0.019 -45.906 1 46.5 150 PHE A O 1
ATOM 1205 N N . ILE A 1 151 ? -1.082 0.214 -47.812 1 49.34 151 ILE A N 1
ATOM 1206 C CA . ILE A 1 151 ? 0.111 0.479 -47 1 49.34 151 ILE A CA 1
ATOM 1207 C C . ILE A 1 151 ? -0.05 1.803 -46.25 1 49.34 151 ILE A C 1
ATOM 1209 O O . ILE A 1 151 ? 0.297 1.905 -45.094 1 49.34 151 ILE A O 1
ATOM 1213 N N . LEU A 1 152 ? -0.514 2.832 -47 1 47.94 152 LEU A N 1
ATOM 1214 C CA . LEU A 1 152 ? -0.709 4.129 -46.344 1 47.94 152 LEU A CA 1
ATOM 1215 C C . LEU A 1 152 ? -1.766 4.039 -45.25 1 47.94 152 LEU A C 1
ATOM 1217 O O . LEU A 1 152 ? -1.599 4.609 -44.188 1 47.94 152 LEU A O 1
ATOM 1221 N N . CYS A 1 153 ? -2.889 3.428 -45.562 1 45.38 153 CYS A N 1
ATOM 1222 C CA . CYS A 1 153 ? -3.918 3.24 -44.562 1 45.38 153 CYS A CA 1
ATOM 1223 C C . CYS A 1 153 ? -3.389 2.412 -43.375 1 45.38 153 CYS A C 1
ATOM 1225 O O . CYS A 1 153 ? -3.691 2.701 -42.219 1 45.38 153 CYS A O 1
ATOM 1227 N N . SER A 1 154 ? -2.67 1.421 -43.781 1 48.78 154 SER A N 1
ATOM 1228 C CA . SER A 1 154 ? -2.047 0.619 -42.719 1 48.78 154 SER A CA 1
ATOM 1229 C C . SER A 1 154 ? -1.094 1.457 -41.875 1 48.78 154 SER A C 1
ATOM 1231 O O . SER A 1 154 ? -1.045 1.309 -40.656 1 48.78 154 SER A O 1
ATOM 1233 N N . LEU A 1 155 ? -0.371 2.361 -42.594 1 48.41 155 LEU A N 1
ATOM 1234 C CA . LEU A 1 155 ? 0.54 3.234 -41.875 1 48.41 155 LEU A CA 1
ATOM 1235 C C . LEU A 1 155 ? -0.232 4.199 -40.969 1 48.41 155 LEU A C 1
ATOM 1237 O O . LEU A 1 155 ? 0.168 4.453 -39.844 1 48.41 155 LEU A O 1
ATOM 1241 N N . LEU A 1 156 ? -1.22 4.836 -41.562 1 48.34 156 LEU A N 1
ATOM 1242 C CA . LEU A 1 156 ? -2.023 5.758 -40.781 1 48.34 156 LEU A CA 1
ATOM 1243 C C . LEU A 1 156 ? -2.693 5.031 -39.594 1 48.34 156 LEU A C 1
ATOM 1245 O O . LEU A 1 156 ? -2.816 5.582 -38.5 1 48.34 156 LEU A O 1
ATOM 1249 N N . PHE A 1 157 ? -3.207 3.908 -39.969 1 48.78 157 PHE A N 1
ATOM 1250 C CA . PHE A 1 157 ? -3.783 3.088 -38.906 1 48.78 157 PHE A CA 1
ATOM 1251 C C . PHE A 1 157 ? -2.732 2.738 -37.844 1 48.78 157 PHE A C 1
ATOM 1253 O O . PHE A 1 157 ? -3.035 2.678 -36.656 1 48.78 157 PHE A O 1
ATOM 1260 N N . GLN A 1 158 ? -1.553 2.459 -38.375 1 49.81 158 GLN A N 1
ATOM 1261 C CA . GLN A 1 158 ? -0.451 2.156 -37.469 1 49.81 158 GLN A CA 1
ATOM 1262 C C . GLN A 1 158 ? -0.227 3.293 -36.5 1 49.81 158 GLN A C 1
ATOM 1264 O O . GLN A 1 158 ? 0.109 3.053 -35.344 1 49.81 158 GLN A O 1
ATOM 1269 N N . LEU A 1 159 ? -0.206 4.441 -37.062 1 47.69 159 LEU A N 1
ATOM 1270 C CA . LEU A 1 159 ? 0.041 5.598 -36.188 1 47.69 159 LEU A CA 1
ATOM 1271 C C . LEU A 1 159 ? -1.069 5.754 -35.156 1 47.69 159 LEU A C 1
ATOM 1273 O O . LEU A 1 159 ? -0.817 6.188 -34.031 1 47.69 159 LEU A O 1
ATOM 1277 N N . LYS A 1 160 ? -2.264 5.453 -35.594 1 49.94 160 LYS A N 1
ATOM 1278 C CA . LYS A 1 160 ? -3.375 5.766 -34.688 1 49.94 160 LYS A CA 1
ATOM 1279 C C . LYS A 1 160 ? -3.619 4.633 -33.688 1 49.94 160 LYS A C 1
ATOM 1281 O O . LYS A 1 160 ? -4.137 4.859 -32.594 1 49.94 160 LYS A O 1
ATOM 1286 N N . ASN A 1 161 ? -3.205 3.379 -34.156 1 59.72 161 ASN A N 1
ATOM 1287 C CA . ASN A 1 161 ? -3.602 2.309 -33.25 1 59.72 161 ASN A CA 1
ATOM 1288 C C . ASN A 1 161 ? -2.604 2.145 -32.094 1 59.72 161 ASN A C 1
ATOM 1290 O O . ASN A 1 161 ? -1.423 1.885 -32.344 1 59.72 161 ASN A O 1
ATOM 1294 N N . LYS A 1 162 ? -2.984 2.641 -30.984 1 69.12 162 LYS A N 1
ATOM 1295 C CA . LYS A 1 162 ? -2.223 2.594 -29.75 1 69.12 162 LYS A CA 1
ATOM 1296 C C . LYS A 1 162 ? -1.63 1.208 -29.516 1 69.12 162 LYS A C 1
ATOM 1298 O O . LYS A 1 162 ? -0.552 1.077 -28.938 1 69.12 162 LYS A O 1
ATOM 1303 N N . PHE A 1 163 ? -2.232 0.201 -30.312 1 77.06 163 PHE A N 1
ATOM 1304 C CA . PHE A 1 163 ? -1.749 -1.157 -30.094 1 77.06 163 PHE A CA 1
ATOM 1305 C C . PHE A 1 163 ? -0.552 -1.456 -30.984 1 77.06 163 PHE A C 1
ATOM 1307 O O . PHE A 1 163 ? 0.354 -2.195 -30.594 1 77.06 163 PHE A O 1
ATOM 1314 N N . MET A 1 164 ? -0.457 -0.85 -32.156 1 76.12 164 MET A N 1
ATOM 1315 C CA . MET A 1 164 ? 0.64 -1.104 -33.094 1 76.12 164 MET A CA 1
ATOM 1316 C C . MET A 1 164 ? 1.957 -0.568 -32.531 1 76.12 164 MET A C 1
ATOM 1318 O O . MET A 1 164 ? 3.025 -1.108 -32.812 1 76.12 164 MET A O 1
ATOM 1322 N N . LYS A 1 165 ? 1.828 0.424 -31.703 1 73 165 LYS A N 1
ATOM 1323 C CA . LYS A 1 165 ? 3.035 1.019 -31.141 1 73 165 LYS A CA 1
ATOM 1324 C C . LYS A 1 165 ? 3.674 0.091 -30.109 1 73 165 LYS A C 1
ATOM 1326 O O . LYS A 1 165 ? 4.863 0.206 -29.812 1 73 165 LYS A O 1
ATOM 1331 N N . LYS A 1 166 ? 2.895 -0.871 -29.656 1 77.12 166 LYS A N 1
ATOM 1332 C CA . LYS A 1 166 ? 3.396 -1.777 -28.625 1 77.12 166 LYS A CA 1
ATOM 1333 C C . LYS A 1 166 ? 3.98 -3.043 -29.234 1 77.12 166 LYS A C 1
ATOM 1335 O O . LYS A 1 166 ? 4.562 -3.873 -28.531 1 77.12 166 LYS A O 1
ATOM 1340 N N . ILE A 1 167 ? 3.811 -3.186 -30.562 1 78.56 167 ILE A N 1
ATOM 1341 C CA . ILE A 1 167 ? 4.312 -4.367 -31.266 1 78.56 167 ILE A CA 1
ATOM 1342 C C . ILE A 1 167 ? 5.637 -4.039 -31.938 1 78.56 167 ILE A C 1
ATOM 1344 O O . ILE A 1 167 ? 5.785 -2.975 -32.562 1 78.56 167 ILE A O 1
ATOM 1348 N N . PRO A 1 168 ? 6.566 -4.879 -31.734 1 75.56 168 PRO A N 1
ATOM 1349 C CA . PRO A 1 168 ? 7.84 -4.641 -32.406 1 75.56 168 PRO A CA 1
ATOM 1350 C C . PRO A 1 168 ? 7.695 -4.578 -33.938 1 75.56 168 PRO A C 1
ATOM 1352 O O . PRO A 1 168 ? 6.734 -5.121 -34.5 1 75.56 168 PRO A O 1
ATOM 1355 N N . ARG A 1 169 ? 8.531 -3.92 -34.781 1 75.12 169 ARG A N 1
ATOM 1356 C CA . ARG A 1 169 ? 8.438 -3.652 -36.219 1 75.12 169 ARG A CA 1
ATOM 1357 C C . ARG A 1 169 ? 8.5 -4.945 -37.031 1 75.12 169 ARG A C 1
ATOM 1359 O O . ARG A 1 169 ? 7.789 -5.102 -38.031 1 75.12 169 ARG A O 1
ATOM 1366 N N . ASP A 1 170 ? 9.336 -5.934 -36.625 1 80 170 ASP A N 1
ATOM 1367 C CA . ASP A 1 170 ? 9.469 -7.156 -37.438 1 80 170 ASP A CA 1
ATOM 1368 C C . ASP A 1 170 ? 8.727 -8.32 -36.781 1 80 170 ASP A C 1
ATOM 1370 O O . ASP A 1 170 ? 9.195 -9.461 -36.812 1 80 170 ASP A O 1
ATOM 1374 N N . ALA A 1 171 ? 7.438 -7.852 -36.406 1 84.44 171 ALA A N 1
ATOM 1375 C CA . ALA A 1 171 ? 6.668 -8.914 -35.75 1 84.44 171 ALA A CA 1
ATOM 1376 C C . ALA A 1 171 ? 5.77 -9.625 -36.75 1 84.44 171 ALA A C 1
ATOM 1378 O O . ALA A 1 171 ? 5.34 -9.023 -37.75 1 84.44 171 ALA A O 1
ATOM 1379 N N . GLU A 1 172 ? 5.668 -10.938 -36.719 1 89.94 172 GLU A N 1
ATOM 1380 C CA . GLU A 1 172 ? 4.75 -11.758 -37.5 1 89.94 172 GLU A CA 1
ATOM 1381 C C . GLU A 1 172 ? 3.615 -12.297 -36.656 1 89.94 172 GLU A C 1
ATOM 1383 O O . GLU A 1 172 ? 3.74 -12.375 -35.438 1 89.94 172 GLU A O 1
ATOM 1388 N N . ALA A 1 173 ? 2.545 -12.586 -37.281 1 90.56 173 ALA A N 1
ATOM 1389 C CA . ALA A 1 173 ? 1.365 -13 -36.531 1 90.56 173 ALA A CA 1
ATOM 1390 C C . ALA A 1 173 ? 1.086 -14.492 -36.719 1 90.56 173 ALA A C 1
ATOM 1392 O O . ALA A 1 173 ? 1.422 -15.055 -37.75 1 90.56 173 ALA A O 1
ATOM 1393 N N . SER A 1 174 ? 0.654 -15.125 -35.656 1 92.88 174 SER A N 1
ATOM 1394 C CA . SER A 1 174 ? 0.066 -16.453 -35.656 1 92.88 174 SER A CA 1
ATOM 1395 C C . SER A 1 174 ? -1.432 -16.406 -35.375 1 92.88 174 SER A C 1
ATOM 1397 O O . SER A 1 174 ? -1.852 -15.93 -34.312 1 92.88 174 SER A O 1
ATOM 1399 N N . ASN A 1 175 ? -2.242 -16.859 -36.312 1 93.88 175 ASN A N 1
ATOM 1400 C CA . ASN A 1 175 ? -3.691 -16.844 -36.125 1 93.88 175 ASN A CA 1
ATOM 1401 C C . ASN A 1 175 ? -4.234 -18.219 -35.75 1 93.88 175 ASN A C 1
ATOM 1403 O O . ASN A 1 175 ? -3.91 -19.203 -36.406 1 93.88 175 ASN A O 1
ATOM 1407 N N . VAL A 1 176 ? -4.961 -18.172 -34.719 1 95.38 176 VAL A N 1
ATOM 1408 C CA . VAL A 1 176 ? -5.574 -19.406 -34.219 1 95.38 176 VAL A CA 1
ATOM 1409 C C . VAL A 1 176 ? -7.094 -19.328 -34.344 1 95.38 176 VAL A C 1
ATOM 1411 O O . VAL A 1 176 ? -7.723 -18.406 -33.812 1 95.38 176 VAL A O 1
ATOM 1414 N N . LEU A 1 177 ? -7.684 -20.203 -35.094 1 94.94 177 LEU A N 1
ATOM 1415 C CA . LEU A 1 177 ? -9.133 -20.266 -35.312 1 94.94 177 LEU A CA 1
ATOM 1416 C C . LEU A 1 177 ? -9.711 -21.531 -34.688 1 94.94 177 LEU A C 1
ATOM 1418 O O . LEU A 1 177 ? -9.344 -22.641 -35.062 1 94.94 177 LEU A O 1
ATOM 1422 N N . VAL A 1 178 ? -10.531 -21.281 -33.688 1 95.19 178 VAL A N 1
ATOM 1423 C CA . VAL A 1 178 ? -11.172 -22.406 -33 1 95.19 178 VAL A CA 1
ATOM 1424 C C . VAL A 1 178 ? -12.688 -22.266 -33.094 1 95.19 178 VAL A C 1
ATOM 1426 O O . VAL A 1 178 ? -13.227 -21.172 -32.906 1 95.19 178 VAL A O 1
ATOM 1429 N N . GLY A 1 179 ? -13.422 -23.391 -33.438 1 93.25 179 GLY A N 1
ATOM 1430 C CA . GLY A 1 179 ? -14.867 -23.312 -33.531 1 93.25 179 GLY A CA 1
ATOM 1431 C C . GLY A 1 179 ? -15.539 -24.672 -33.438 1 93.25 179 GLY A C 1
ATOM 1432 O O . GLY A 1 179 ? -14.891 -25.703 -33.625 1 93.25 179 GLY A O 1
ATOM 1433 N N . GLU A 1 180 ? -16.781 -24.547 -33.094 1 91.44 180 GLU A N 1
ATOM 1434 C CA . GLU A 1 180 ? -17.656 -25.719 -33.094 1 91.44 180 GLU A CA 1
ATOM 1435 C C . GLU A 1 180 ? -18.656 -25.672 -34.25 1 91.44 180 GLU A C 1
ATOM 1437 O O . GLU A 1 180 ? -19.234 -24.625 -34.531 1 91.44 180 GLU A O 1
ATOM 1442 N N . VAL A 1 181 ? -18.703 -26.781 -35 1 89.5 181 VAL A N 1
ATOM 1443 C CA . VAL A 1 181 ? -19.656 -26.875 -36.094 1 89.5 181 VAL A CA 1
ATOM 1444 C C . VAL A 1 181 ? -20.5 -28.141 -35.969 1 89.5 181 VAL A C 1
ATOM 1446 O O . VAL A 1 181 ? -20.078 -29.109 -35.344 1 89.5 181 VAL A O 1
ATOM 1449 N N . ASP A 1 182 ? -21.688 -28.203 -36.5 1 87.38 182 ASP A N 1
ATOM 1450 C CA . ASP A 1 182 ? -22.656 -29.281 -36.344 1 87.38 182 ASP A CA 1
ATOM 1451 C C . ASP A 1 182 ? -22.453 -30.375 -37.375 1 87.38 182 ASP A C 1
ATOM 1453 O O . ASP A 1 182 ? -22.922 -31.5 -37.219 1 87.38 182 ASP A O 1
ATOM 1457 N N . PHE A 1 183 ? -21.719 -30.172 -38.531 1 88.19 183 PHE A N 1
ATOM 1458 C CA . PHE A 1 183 ? -21.703 -31.125 -39.656 1 88.19 183 PHE A CA 1
ATOM 1459 C C . PHE A 1 183 ? -20.484 -32.031 -39.562 1 88.19 183 PHE A C 1
ATOM 1461 O O . PHE A 1 183 ? -20.391 -33.031 -40.281 1 88.19 183 PHE A O 1
ATOM 1468 N N . LEU A 1 184 ? -19.609 -31.781 -38.625 1 89.38 184 LEU A N 1
ATOM 1469 C CA . LEU A 1 184 ? -18.391 -32.594 -38.531 1 89.38 184 LEU A CA 1
ATOM 1470 C C . LEU A 1 184 ? -18.531 -33.656 -37.469 1 89.38 184 LEU A C 1
ATOM 1472 O O . LEU A 1 184 ? -19.062 -33.406 -36.375 1 89.38 184 LEU A O 1
ATOM 1476 N N . GLU A 1 185 ? -18.094 -34.875 -37.688 1 85.25 185 GLU A N 1
ATOM 1477 C CA . GLU A 1 185 ? -18.047 -35.938 -36.688 1 85.25 185 GLU A CA 1
ATOM 1478 C C . GLU A 1 185 ? -16.672 -36.062 -36.062 1 85.25 185 GLU A C 1
ATOM 1480 O O . GLU A 1 185 ? -16.547 -36.5 -34.906 1 85.25 185 GLU A O 1
ATOM 1485 N N . LYS A 1 186 ? -15.672 -35.781 -36.906 1 86.25 186 LYS A N 1
ATOM 1486 C CA . LYS A 1 186 ? -14.297 -35.781 -36.406 1 86.25 186 LYS A CA 1
ATOM 1487 C C . LYS A 1 186 ? -13.695 -34.375 -36.5 1 86.25 186 LYS A C 1
ATOM 1489 O O . LYS A 1 186 ? -14.094 -33.562 -37.344 1 86.25 186 LYS A O 1
ATOM 1494 N N . PRO A 1 187 ? -12.797 -34.156 -35.531 1 91 187 PRO A N 1
ATOM 1495 C CA . PRO A 1 187 ? -12.219 -32.781 -35.531 1 91 187 PRO A CA 1
ATOM 1496 C C . PRO A 1 187 ? -11.359 -32.5 -36.75 1 91 187 PRO A C 1
ATOM 1498 O O . PRO A 1 187 ? -10.656 -33.406 -37.25 1 91 187 PRO A O 1
ATOM 1501 N N . PHE A 1 188 ? -11.57 -31.391 -37.344 1 92.38 188 PHE A N 1
ATOM 1502 C CA . PHE A 1 188 ? -10.766 -30.844 -38.438 1 92.38 188 PHE A CA 1
ATOM 1503 C C . PHE A 1 188 ? -9.609 -30.016 -37.875 1 92.38 188 PHE A C 1
ATOM 1505 O O . PHE A 1 188 ? -9.82 -28.938 -37.344 1 92.38 188 PHE A O 1
ATOM 1512 N N . VAL A 1 189 ? -8.328 -30.516 -37.906 1 94.81 189 VAL A N 1
ATOM 1513 C CA . VAL A 1 189 ? -7.16 -29.812 -37.375 1 94.81 189 VAL A CA 1
ATOM 1514 C C . VAL A 1 189 ? -6.156 -29.578 -38.5 1 94.81 189 VAL A C 1
ATOM 1516 O O . VAL A 1 189 ? -5.875 -30.469 -39.312 1 94.81 189 VAL A O 1
ATOM 1519 N N . ALA A 1 190 ? -5.668 -28.375 -38.625 1 94.88 190 ALA A N 1
ATOM 1520 C CA . ALA A 1 190 ? -4.66 -28.031 -39.625 1 94.88 190 ALA A CA 1
ATOM 1521 C C . ALA A 1 190 ? -3.656 -27.016 -39.094 1 94.88 190 ALA A C 1
ATOM 1523 O O . ALA A 1 190 ? -4.039 -26.062 -38.406 1 94.88 190 ALA A O 1
ATOM 1524 N N . PHE A 1 191 ? -2.434 -27.297 -39.125 1 95.56 191 PHE A N 1
ATOM 1525 C CA . PHE A 1 191 ? -1.345 -26.391 -38.812 1 95.56 191 PHE A CA 1
ATOM 1526 C C . PHE A 1 191 ? -0.581 -25.984 -40.062 1 95.56 191 PHE A C 1
ATOM 1528 O O . PHE A 1 191 ? -0.037 -26.844 -40.781 1 95.56 191 PHE A O 1
ATOM 1535 N N . VAL A 1 192 ? -0.565 -24.703 -40.375 1 94.44 192 VAL A N 1
ATOM 1536 C CA . VAL A 1 192 ? -0.002 -24.234 -41.656 1 94.44 192 VAL A CA 1
ATOM 1537 C C . VAL A 1 192 ? 1.103 -23.219 -41.375 1 94.44 192 VAL A C 1
ATOM 1539 O O . VAL A 1 192 ? 0.938 -22.328 -40.531 1 94.44 192 VAL A O 1
ATOM 1542 N N . ARG A 1 193 ? 2.227 -23.344 -41.938 1 95.06 193 ARG A N 1
ATOM 1543 C CA . ARG A 1 193 ? 3.293 -22.344 -42 1 95.06 193 ARG A CA 1
ATOM 1544 C C . ARG A 1 193 ? 3.475 -21.828 -43.406 1 95.06 193 ARG A C 1
ATOM 1546 O O . ARG A 1 193 ? 3.734 -22.609 -44.344 1 95.06 193 ARG A O 1
ATOM 1553 N N . LEU A 1 194 ? 3.334 -20.594 -43.562 1 92.31 194 LEU A N 1
ATOM 1554 C CA . LEU A 1 194 ? 3.496 -19.984 -44.906 1 92.31 194 LEU A CA 1
ATOM 1555 C C . LEU A 1 194 ? 4.973 -19.781 -45.219 1 92.31 194 LEU A C 1
ATOM 1557 O O . LEU A 1 194 ? 5.781 -19.531 -44.312 1 92.31 194 LEU A O 1
ATOM 1561 N N . SER A 1 195 ? 5.328 -19.969 -46.438 1 90.75 195 SER A N 1
ATOM 1562 C CA . SER A 1 195 ? 6.707 -19.766 -46.875 1 90.75 195 SER A CA 1
ATOM 1563 C C . SER A 1 195 ? 7.145 -18.312 -46.656 1 90.75 195 SER A C 1
ATOM 1565 O O . SER A 1 195 ? 8.273 -18.062 -46.219 1 90.75 195 SER A O 1
ATOM 1567 N N . GLN A 1 196 ? 6.246 -17.469 -46.906 1 89.69 196 GLN A N 1
ATOM 1568 C CA . GLN A 1 196 ? 6.484 -16.047 -46.656 1 89.69 196 GLN A CA 1
ATOM 1569 C C . GLN A 1 196 ? 5.305 -15.422 -45.938 1 89.69 196 GLN A C 1
ATOM 1571 O O . GLN A 1 196 ? 4.152 -15.797 -46.156 1 89.69 196 GLN A O 1
ATOM 1576 N N . ALA A 1 197 ? 5.715 -14.539 -44.969 1 88.94 197 ALA A N 1
ATOM 1577 C CA . ALA A 1 197 ? 4.672 -13.852 -44.219 1 88.94 197 ALA A CA 1
ATOM 1578 C C . ALA A 1 197 ? 3.828 -12.969 -45.125 1 88.94 197 ALA A C 1
ATOM 1580 O O . ALA A 1 197 ? 4.363 -12.195 -45.938 1 88.94 197 ALA A O 1
ATOM 1581 N N . THR A 1 198 ? 2.506 -13.18 -45.125 1 86.38 198 THR A N 1
ATOM 1582 C CA . THR A 1 198 ? 1.587 -12.445 -46 1 86.38 198 THR A CA 1
ATOM 1583 C C . THR A 1 198 ? 0.471 -11.805 -45.188 1 86.38 198 THR A C 1
ATOM 1585 O O . THR A 1 198 ? 0.072 -12.328 -44.125 1 86.38 198 THR A O 1
ATOM 1588 N N . THR A 1 199 ? 0.146 -10.664 -45.594 1 84.75 199 THR A N 1
ATOM 1589 C CA . THR A 1 199 ? -0.974 -10 -44.938 1 84.75 199 THR A CA 1
ATOM 1590 C C . THR A 1 199 ? -2.305 -10.539 -45.438 1 84.75 199 THR A C 1
ATOM 1592 O O . THR A 1 199 ? -2.588 -10.469 -46.656 1 84.75 199 THR A O 1
ATOM 1595 N N . LEU A 1 200 ? -2.977 -11.328 -44.719 1 81.5 200 LEU A N 1
ATOM 1596 C CA . LEU A 1 200 ? -4.254 -11.93 -45.062 1 81.5 200 LEU A CA 1
ATOM 1597 C C . LEU A 1 200 ? -5.414 -11.031 -44.688 1 81.5 200 LEU A C 1
ATOM 1599 O O . LEU A 1 200 ? -5.91 -11.109 -43.562 1 81.5 200 LEU A O 1
ATOM 1603 N N . GLY A 1 201 ? -5.535 -9.852 -45.062 1 69.31 201 GLY A N 1
ATOM 1604 C CA . GLY A 1 201 ? -6.559 -8.852 -44.812 1 69.31 201 GLY A CA 1
ATOM 1605 C C . GLY A 1 201 ? -7.629 -9.336 -43.844 1 69.31 201 GLY A C 1
ATOM 1606 O O . GLY A 1 201 ? -8.133 -10.453 -44 1 69.31 201 GLY A O 1
ATOM 1607 N N . GLY A 1 202 ? -8.039 -8.703 -42.719 1 72.56 202 GLY A N 1
ATOM 1608 C CA . GLY A 1 202 ? -9.188 -8.883 -41.844 1 72.56 202 GLY A CA 1
ATOM 1609 C C . GLY A 1 202 ? -8.922 -9.859 -40.688 1 72.56 202 GLY A C 1
ATOM 1610 O O . GLY A 1 202 ? -9.664 -9.891 -39.719 1 72.56 202 GLY A O 1
ATOM 1611 N N . LEU A 1 203 ? -7.895 -10.75 -40.781 1 78.38 203 LEU A N 1
ATOM 1612 C CA . LEU A 1 203 ? -7.684 -11.773 -39.781 1 78.38 203 LEU A CA 1
ATOM 1613 C C . LEU A 1 203 ? -7.086 -11.164 -38.5 1 78.38 203 LEU A C 1
ATOM 1615 O O . LEU A 1 203 ? -7.395 -11.602 -37.406 1 78.38 203 LEU A O 1
ATOM 1619 N N . THR A 1 204 ? -6.25 -10.273 -38.688 1 79.94 204 THR A N 1
ATOM 1620 C CA . THR A 1 204 ? -5.605 -9.656 -37.531 1 79.94 204 THR A CA 1
ATOM 1621 C C . THR A 1 204 ? -6.121 -8.242 -37.312 1 79.94 204 THR A C 1
ATOM 1623 O O . THR A 1 204 ? -6.52 -7.566 -38.281 1 79.94 204 THR A O 1
ATOM 1626 N N . GLU A 1 205 ? -6.191 -7.91 -36.094 1 76.88 205 GLU A N 1
ATOM 1627 C CA . GLU A 1 205 ? -6.617 -6.555 -35.75 1 76.88 205 GLU A CA 1
ATOM 1628 C C . GLU A 1 205 ? -5.664 -5.516 -36.344 1 76.88 205 GLU A C 1
ATOM 1630 O O . GLU A 1 205 ? -6.094 -4.449 -36.781 1 76.88 205 GLU A O 1
ATOM 1635 N N . VAL A 1 206 ? -4.402 -5.836 -36.312 1 77.75 206 VAL A N 1
ATOM 1636 C CA . VAL A 1 206 ? -3.367 -4.953 -36.844 1 77.75 206 VAL A CA 1
ATOM 1637 C C . VAL A 1 206 ? -2.77 -5.566 -38.125 1 77.75 206 VAL A C 1
ATOM 1639 O O . VAL A 1 206 ? -2.756 -6.789 -38.281 1 77.75 206 VAL A O 1
ATOM 1642 N N . PRO A 1 207 ? -2.426 -4.703 -39 1 80.75 207 PRO A N 1
ATOM 1643 C CA . PRO A 1 207 ? -1.901 -5.227 -40.25 1 80.75 207 PRO A CA 1
ATOM 1644 C C . PRO A 1 207 ? -0.519 -5.859 -40.125 1 80.75 207 PRO A C 1
ATOM 1646 O O . PRO A 1 207 ? 0.46 -5.348 -40.656 1 80.75 207 PRO A O 1
ATOM 1649 N N . VAL A 1 208 ? -0.425 -6.828 -39.344 1 84.81 208 VAL A N 1
ATOM 1650 C CA . VAL A 1 208 ? 0.784 -7.637 -39.188 1 84.81 208 VAL A CA 1
ATOM 1651 C C . VAL A 1 208 ? 0.686 -8.867 -40.094 1 84.81 208 VAL A C 1
ATOM 1653 O O . VAL A 1 208 ? -0.372 -9.5 -40.188 1 84.81 208 VAL A O 1
ATOM 1656 N N . PRO A 1 209 ? 1.712 -9.148 -40.875 1 89.06 209 PRO A N 1
ATOM 1657 C CA . PRO A 1 209 ? 1.666 -10.32 -41.75 1 89.06 209 PRO A CA 1
ATOM 1658 C C . PRO A 1 209 ? 1.542 -11.633 -40.969 1 89.06 209 PRO A C 1
ATOM 1660 O O . PRO A 1 209 ? 2.119 -11.766 -39.906 1 89.06 209 PRO A O 1
ATOM 1663 N N . THR A 1 210 ? 0.768 -12.477 -41.5 1 91.56 210 THR A N 1
ATOM 1664 C CA . THR A 1 210 ? 0.547 -13.781 -40.906 1 91.56 210 THR A CA 1
ATOM 1665 C C . THR A 1 210 ? 1.519 -14.82 -41.438 1 91.56 210 THR A C 1
ATOM 1667 O O . THR A 1 210 ? 1.707 -14.906 -42.656 1 91.56 210 THR A O 1
ATOM 1670 N N . ARG A 1 211 ? 2.189 -15.531 -40.625 1 92.75 211 ARG A N 1
ATOM 1671 C CA . ARG A 1 211 ? 3.115 -16.578 -41 1 92.75 211 ARG A CA 1
ATOM 1672 C C . ARG A 1 211 ? 2.564 -17.953 -40.656 1 92.75 211 ARG A C 1
ATOM 1674 O O . ARG A 1 211 ? 2.836 -18.938 -41.344 1 92.75 211 ARG A O 1
ATOM 1681 N N . PHE A 1 212 ? 1.857 -18.016 -39.562 1 93.75 212 PHE A N 1
ATOM 1682 C CA . PHE A 1 212 ? 1.338 -19.281 -39.062 1 93.75 212 PHE A CA 1
ATOM 1683 C C . PHE A 1 212 ? -0.182 -19.234 -38.938 1 93.75 212 PHE A C 1
ATOM 1685 O O . PHE A 1 212 ? -0.757 -18.203 -38.625 1 93.75 212 PHE A O 1
ATOM 1692 N N . LEU A 1 213 ? -0.788 -20.344 -39.281 1 93.94 213 LEU A N 1
ATOM 1693 C CA . LEU A 1 213 ? -2.234 -20.5 -39.156 1 93.94 213 LEU A CA 1
ATOM 1694 C C . LEU A 1 213 ? -2.598 -21.844 -38.531 1 93.94 213 LEU A C 1
ATOM 1696 O O . LEU A 1 213 ? -2.072 -22.875 -38.938 1 93.94 213 LEU A O 1
ATOM 1700 N N . PHE A 1 214 ? -3.32 -21.797 -37.438 1 95.25 214 PHE A N 1
ATOM 1701 C CA . PHE A 1 214 ? -3.828 -23 -36.812 1 95.25 214 PHE A CA 1
ATOM 1702 C C . PHE A 1 214 ? -5.352 -23.016 -36.812 1 95.25 214 PHE A C 1
ATOM 1704 O O . PHE A 1 214 ? -5.992 -22.047 -36.375 1 95.25 214 PHE A O 1
ATOM 1711 N N . VAL A 1 215 ? -5.934 -24.047 -37.312 1 95.31 215 VAL A N 1
ATOM 1712 C CA . VAL A 1 215 ? -7.387 -24.172 -37.406 1 95.31 215 VAL A CA 1
ATOM 1713 C C . VAL A 1 215 ? -7.852 -25.438 -36.719 1 95.31 215 VAL A C 1
ATOM 1715 O O . VAL A 1 215 ? -7.32 -26.516 -36.938 1 95.31 215 VAL A O 1
ATOM 1718 N N . LEU A 1 216 ? -8.773 -25.234 -35.812 1 95.69 216 LEU A N 1
ATOM 1719 C CA . LEU A 1 216 ? -9.391 -26.359 -35.094 1 95.69 216 LEU A CA 1
ATOM 1720 C C . LEU A 1 216 ? -10.914 -26.234 -35.125 1 95.69 216 LEU A C 1
ATOM 1722 O O . LEU A 1 216 ? -11.477 -25.312 -34.562 1 95.69 216 LEU A O 1
ATOM 1726 N N . LEU A 1 217 ? -11.562 -27.109 -35.938 1 94.19 217 LEU A N 1
ATOM 1727 C CA . LEU A 1 217 ? -13.016 -27.219 -35.969 1 94.19 217 LEU A CA 1
ATOM 1728 C C . LEU A 1 217 ? -13.469 -28.578 -35.469 1 94.19 217 LEU A C 1
ATOM 1730 O O . LEU A 1 217 ? -12.922 -29.609 -35.844 1 94.19 217 LEU A O 1
ATOM 1734 N N . GLY A 1 218 ? -14.281 -28.594 -34.469 1 91.44 218 GLY A N 1
ATOM 1735 C CA . GLY A 1 218 ? -14.742 -29.844 -33.906 1 91.44 218 GLY A CA 1
ATOM 1736 C C . GLY A 1 218 ? -16.266 -29.953 -33.844 1 91.44 218 GLY A C 1
ATOM 1737 O O . GLY A 1 218 ? -16.969 -29.016 -34.188 1 91.44 218 GLY A O 1
ATOM 1738 N N . PRO A 1 219 ? -16.672 -31.125 -33.531 1 90.75 219 PRO A N 1
ATOM 1739 C CA . PRO A 1 219 ? -18.109 -31.359 -33.406 1 90.75 219 PRO A CA 1
ATOM 1740 C C . PRO A 1 219 ? -18.719 -30.625 -32.219 1 90.75 219 PRO A C 1
ATOM 1742 O O . PRO A 1 219 ? -17.984 -30 -31.422 1 90.75 219 PRO A O 1
ATOM 1745 N N . LEU A 1 220 ? -20.047 -30.734 -32.062 1 87.19 220 LEU A N 1
ATOM 1746 C CA . LEU A 1 220 ? -20.781 -29.984 -31.031 1 87.19 220 LEU A CA 1
ATOM 1747 C C . LEU A 1 220 ? -20.594 -30.609 -29.656 1 87.19 220 LEU A C 1
ATOM 1749 O O . LEU A 1 220 ? -20.531 -31.844 -29.547 1 87.19 220 LEU A O 1
ATOM 1753 N N . GLY A 1 221 ? -20.406 -29.734 -28.547 1 80.56 221 GLY A N 1
ATOM 1754 C CA . GLY A 1 221 ? -20.422 -30.219 -27.172 1 80.56 221 GLY A CA 1
ATOM 1755 C C . GLY A 1 221 ? -19.125 -29.984 -26.453 1 80.56 221 GLY A C 1
ATOM 1756 O O . GLY A 1 221 ? -19.062 -30.062 -25.219 1 80.56 221 GLY A O 1
ATOM 1757 N N . LYS A 1 222 ? -18 -29.766 -27.109 1 84.69 222 LYS A N 1
ATOM 1758 C CA . LYS A 1 222 ? -16.703 -29.578 -26.453 1 84.69 222 LYS A CA 1
ATOM 1759 C C . LYS A 1 222 ? -16.125 -28.203 -26.797 1 84.69 222 LYS A C 1
ATOM 1761 O O . LYS A 1 222 ? -14.945 -28.094 -27.141 1 84.69 222 LYS A O 1
ATOM 1766 N N . ALA A 1 223 ? -16.828 -27.266 -26.609 1 85.75 223 ALA A N 1
ATOM 1767 C CA . ALA A 1 223 ? -16.359 -25.938 -26.984 1 85.75 223 ALA A CA 1
ATOM 1768 C C . ALA A 1 223 ? -15.266 -25.453 -26.047 1 85.75 223 ALA A C 1
ATOM 1770 O O . ALA A 1 223 ? -14.297 -24.812 -26.469 1 85.75 223 ALA A O 1
ATOM 1771 N N . LYS A 1 224 ? -15.391 -25.797 -24.797 1 86.12 224 LYS A N 1
ATOM 1772 C CA . LYS A 1 224 ? -14.398 -25.344 -23.828 1 86.12 224 LYS A CA 1
ATOM 1773 C C . LYS A 1 224 ? -13.047 -26.016 -24.062 1 86.12 224 LYS A C 1
ATOM 1775 O O . LYS A 1 224 ? -12 -25.375 -23.938 1 86.12 224 LYS A O 1
ATOM 1780 N N . SER A 1 225 ? -13.156 -27.266 -24.344 1 88.19 225 SER A N 1
ATOM 1781 C CA . SER A 1 225 ? -11.914 -27.984 -24.594 1 88.19 225 SER A CA 1
ATOM 1782 C C . SER A 1 225 ? -11.211 -27.453 -25.844 1 88.19 225 SER A C 1
ATOM 1784 O O . SER A 1 225 ? -9.984 -27.297 -25.844 1 88.19 225 SER A O 1
ATOM 1786 N N . TYR A 1 226 ? -12.047 -27.156 -26.875 1 92.62 226 TYR A N 1
ATOM 1787 C CA . TYR A 1 226 ? -11.445 -26.609 -28.078 1 92.62 226 TYR A CA 1
ATOM 1788 C C . TYR A 1 226 ? -10.82 -25.25 -27.797 1 92.62 226 TYR A C 1
ATOM 1790 O O . TYR A 1 226 ? -9.75 -24.922 -28.328 1 92.62 226 TYR A O 1
ATOM 1798 N N . ASN A 1 227 ? -11.461 -24.562 -26.969 1 91.81 227 ASN A N 1
ATOM 1799 C CA . ASN A 1 227 ? -10.914 -23.266 -26.609 1 91.81 227 ASN A CA 1
ATOM 1800 C C . ASN A 1 227 ? -9.602 -23.391 -25.828 1 91.81 227 ASN A C 1
ATOM 1802 O O . ASN A 1 227 ? -8.68 -22.594 -26.016 1 91.81 227 ASN A O 1
ATOM 1806 N N . GLU A 1 228 ? -9.508 -24.312 -24.984 1 92.56 228 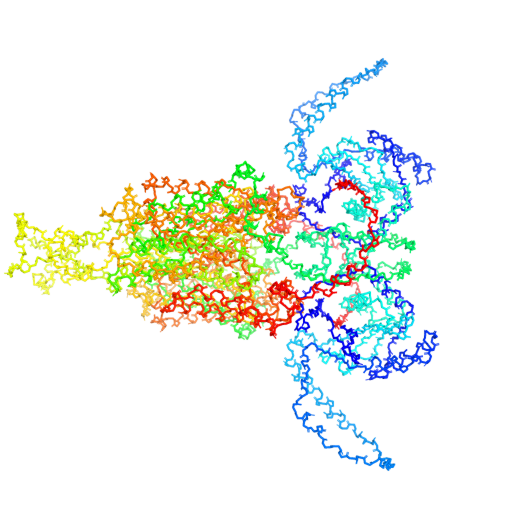GLU A N 1
ATOM 1807 C CA . GLU A 1 228 ? -8.281 -24.531 -24.219 1 92.56 228 GLU A CA 1
ATOM 1808 C C . GLU A 1 228 ? -7.145 -24.984 -25.125 1 92.56 228 GLU A C 1
ATOM 1810 O O . GLU A 1 228 ? -5.984 -24.641 -24.891 1 92.56 228 GLU A O 1
ATOM 1815 N N . ILE A 1 229 ? -7.496 -25.766 -26.125 1 94.12 229 ILE A N 1
ATOM 1816 C CA . ILE A 1 229 ? -6.477 -26.203 -27.078 1 94.12 229 ILE A CA 1
ATOM 1817 C C . ILE A 1 229 ? -5.973 -25.016 -27.875 1 94.12 229 ILE A C 1
ATOM 1819 O O . ILE A 1 229 ? -4.773 -24.891 -28.141 1 94.12 229 ILE A O 1
ATOM 1823 N N . GLY A 1 230 ? -6.945 -24.234 -28.219 1 94.5 230 GLY A N 1
ATOM 1824 C CA . GLY A 1 230 ? -6.551 -23.016 -28.906 1 94.5 230 GLY A CA 1
ATOM 1825 C C . GLY A 1 230 ? -5.648 -22.125 -28.062 1 94.5 230 GLY A C 1
ATOM 1826 O O . GLY A 1 230 ? -4.676 -21.562 -28.578 1 94.5 230 GLY A O 1
ATOM 1827 N N . ARG A 1 231 ? -5.934 -21.984 -26.844 1 94.44 231 ARG A N 1
ATOM 1828 C CA . ARG A 1 231 ? -5.109 -21.203 -25.922 1 94.44 231 ARG A CA 1
ATOM 1829 C C . ARG A 1 231 ? -3.723 -21.828 -25.766 1 94.44 231 ARG A C 1
ATOM 1831 O O . ARG A 1 231 ? -2.727 -21.109 -25.656 1 94.44 231 ARG A O 1
ATOM 1838 N N . ALA A 1 232 ? -3.676 -23.078 -25.75 1 94.94 232 ALA A N 1
ATOM 1839 C CA . ALA A 1 232 ? -2.406 -23.781 -25.578 1 94.94 232 ALA A CA 1
ATOM 1840 C C . ALA A 1 232 ? -1.475 -23.516 -26.766 1 94.94 232 ALA A C 1
ATOM 1842 O O . ALA A 1 232 ? -0.294 -23.203 -26.562 1 94.94 232 ALA A O 1
ATOM 1843 N N . ILE A 1 233 ? -2 -23.641 -28 1 95.56 233 ILE A N 1
ATOM 1844 C CA . ILE A 1 233 ? -1.151 -23.438 -29.172 1 95.56 233 ILE A CA 1
ATOM 1845 C C . ILE A 1 233 ? -0.718 -21.969 -29.234 1 95.56 233 ILE A C 1
ATOM 1847 O O . ILE A 1 233 ? 0.405 -21.672 -29.641 1 95.56 233 ILE A O 1
ATOM 1851 N N . ALA A 1 234 ? -1.628 -21.094 -28.922 1 95.19 234 ALA A N 1
ATOM 1852 C CA . ALA A 1 234 ? -1.284 -19.672 -28.906 1 95.19 234 ALA A CA 1
ATOM 1853 C C . ALA A 1 234 ? -0.167 -19.391 -27.922 1 95.19 234 ALA A C 1
ATOM 1855 O O . ALA A 1 234 ? 0.745 -18.609 -28.203 1 95.19 234 ALA A O 1
ATOM 1856 N N . THR A 1 235 ? -0.213 -19.906 -26.75 1 94.12 235 THR A N 1
ATOM 1857 C CA . THR A 1 235 ? 0.815 -19.719 -25.719 1 94.12 235 THR A CA 1
ATOM 1858 C C . THR A 1 235 ? 2.137 -20.344 -26.172 1 94.12 235 THR A C 1
ATOM 1860 O O . THR A 1 235 ? 3.207 -19.781 -25.906 1 94.12 235 THR A O 1
ATOM 1863 N N . LEU A 1 236 ? 2.068 -21.453 -26.812 1 93.75 236 LEU A N 1
ATOM 1864 C CA . LEU A 1 236 ? 3.266 -22.141 -27.297 1 93.75 236 LEU A CA 1
ATOM 1865 C C . LEU A 1 236 ? 3.955 -21.312 -28.375 1 93.75 236 LEU A C 1
ATOM 1867 O O . LEU A 1 236 ? 5.184 -21.266 -28.438 1 93.75 236 LEU A O 1
ATOM 1871 N N . MET A 1 237 ? 3.139 -20.688 -29.203 1 93.38 237 MET A N 1
ATOM 1872 C CA . MET A 1 237 ? 3.693 -19.938 -30.328 1 93.38 237 MET A CA 1
ATOM 1873 C C . MET A 1 237 ? 4.383 -18.672 -29.844 1 93.38 237 MET A C 1
ATOM 1875 O O . MET A 1 237 ? 5.25 -18.125 -30.516 1 93.38 237 MET A O 1
ATOM 1879 N N . VAL A 1 238 ? 4.023 -18.188 -28.703 1 90.38 238 VAL A N 1
ATOM 1880 C CA . VAL A 1 238 ? 4.621 -16.969 -28.172 1 90.38 238 VAL A CA 1
ATOM 1881 C C . VAL A 1 238 ? 5.902 -17.312 -27.406 1 90.38 238 VAL A C 1
ATOM 1883 O O . VAL A 1 238 ? 6.758 -16.453 -27.203 1 90.38 238 VAL A O 1
ATOM 1886 N N . ASP A 1 239 ? 6.047 -18.516 -26.969 1 89.88 239 ASP A N 1
ATOM 1887 C CA . ASP A 1 239 ? 7.27 -18.953 -26.297 1 89.88 239 ASP A CA 1
ATOM 1888 C C . ASP A 1 239 ? 8.469 -18.875 -27.25 1 89.88 239 ASP A C 1
ATOM 1890 O O . ASP A 1 239 ? 8.375 -19.281 -28.406 1 89.88 239 ASP A O 1
ATOM 1894 N N . ASP A 1 240 ? 9.562 -18.406 -26.828 1 87.44 240 ASP A N 1
ATOM 1895 C CA . ASP A 1 240 ? 10.734 -18.141 -27.672 1 87.44 240 ASP A CA 1
ATOM 1896 C C . ASP A 1 240 ? 11.328 -19.453 -28.188 1 87.44 240 ASP A C 1
ATOM 1898 O O . ASP A 1 240 ? 11.727 -19.531 -29.359 1 87.44 240 ASP A O 1
ATOM 1902 N N . LEU A 1 241 ? 11.422 -20.406 -27.391 1 87.75 241 LEU A N 1
ATOM 1903 C CA . LEU A 1 241 ? 12.055 -21.656 -27.797 1 87.75 241 LEU A CA 1
ATOM 1904 C C . LEU A 1 241 ? 11.195 -22.406 -28.812 1 87.75 241 LEU A C 1
ATOM 1906 O O . LEU A 1 241 ? 11.703 -22.922 -29.812 1 87.75 241 LEU A O 1
ATOM 1910 N N . PHE A 1 242 ? 9.93 -22.5 -28.594 1 91.12 242 PHE A N 1
ATOM 1911 C CA . PHE A 1 242 ? 9.062 -23.219 -29.516 1 91.12 242 PHE A CA 1
ATOM 1912 C C . PHE A 1 242 ? 8.922 -22.453 -30.828 1 91.12 242 PHE A C 1
ATOM 1914 O O . PHE A 1 242 ? 8.82 -23.047 -31.891 1 91.12 242 PHE A O 1
ATOM 1921 N N . SER A 1 243 ? 8.797 -21.156 -30.734 1 89.88 243 SER A N 1
ATOM 1922 C CA . SER A 1 243 ? 8.695 -20.359 -31.953 1 89.88 243 SER A CA 1
ATOM 1923 C C . SER A 1 243 ? 9.898 -20.578 -32.844 1 89.88 243 SER A C 1
ATOM 1925 O O . SER A 1 243 ? 9.766 -20.625 -34.094 1 89.88 243 SER A O 1
ATOM 1927 N N . ASP A 1 244 ? 11.062 -20.734 -32.25 1 89 244 ASP A N 1
ATOM 1928 C CA . ASP A 1 244 ? 12.266 -21 -33.031 1 89 244 ASP A CA 1
ATOM 1929 C C . ASP A 1 244 ? 12.18 -22.375 -33.688 1 89 244 ASP A C 1
ATOM 1931 O O . ASP A 1 244 ? 12.625 -22.531 -34.844 1 89 244 ASP A O 1
ATOM 1935 N N . VAL A 1 245 ? 11.664 -23.312 -33 1 90.56 245 VAL A N 1
ATOM 1936 C CA . VAL A 1 245 ? 11.5 -24.656 -33.562 1 90.56 245 VAL A CA 1
ATOM 1937 C C . VAL A 1 245 ? 10.453 -24.641 -34.656 1 90.56 245 VAL A C 1
ATOM 1939 O O . VAL A 1 245 ? 10.609 -25.297 -35.688 1 90.56 245 VAL A O 1
ATOM 1942 N N . ALA A 1 246 ? 9.391 -23.828 -34.469 1 92.44 246 ALA A N 1
ATOM 1943 C CA . ALA A 1 246 ? 8.312 -23.766 -35.469 1 92.44 246 ALA A CA 1
ATOM 1944 C C . ALA A 1 246 ? 8.789 -23.094 -36.75 1 92.44 246 ALA A C 1
ATOM 1946 O O . ALA A 1 246 ? 8.375 -23.484 -37.844 1 92.44 246 ALA A O 1
ATOM 1947 N N . TYR A 1 247 ? 9.672 -22.141 -36.75 1 92.38 247 TYR A N 1
ATOM 1948 C CA . TYR A 1 247 ? 10.195 -21.469 -37.938 1 92.38 247 TYR A CA 1
ATOM 1949 C C . TYR A 1 247 ? 11.125 -22.391 -38.688 1 92.38 247 TYR A C 1
ATOM 1951 O O . TYR A 1 247 ? 11.141 -22.375 -39.938 1 92.38 247 TYR A O 1
ATOM 1959 N N . LYS A 1 248 ? 11.789 -23.328 -37.969 1 91.12 248 LYS A N 1
ATOM 1960 C CA . LYS A 1 248 ? 12.828 -24.125 -38.594 1 91.12 248 LYS A CA 1
ATOM 1961 C C . LYS A 1 248 ? 12.359 -25.578 -38.781 1 91.12 248 LYS A C 1
ATOM 1963 O O . LYS A 1 248 ? 13.094 -26.406 -39.344 1 91.12 248 LYS A O 1
ATOM 1968 N N . ALA A 1 249 ? 11.195 -25.797 -38.406 1 92.19 249 ALA A N 1
ATOM 1969 C CA . ALA A 1 249 ? 10.719 -27.172 -38.469 1 92.19 249 ALA A CA 1
ATOM 1970 C C . ALA A 1 249 ? 10.695 -27.672 -39.906 1 92.19 249 ALA A C 1
ATOM 1972 O O . ALA A 1 249 ? 10.281 -26.938 -40.812 1 92.19 249 ALA A O 1
ATOM 1973 N N . ARG A 1 250 ? 11.211 -28.906 -40.188 1 90.62 250 ARG A N 1
ATOM 1974 C CA . ARG A 1 250 ? 11.211 -29.531 -41.531 1 90.62 250 ARG A CA 1
ATOM 1975 C C . ARG A 1 250 ? 10.102 -30.562 -41.656 1 90.62 250 ARG A C 1
ATOM 1977 O O . ARG A 1 250 ? 9.555 -30.766 -42.75 1 90.62 250 ARG A O 1
ATOM 1984 N N . ASP A 1 251 ? 9.93 -31.219 -40.531 1 89.19 251 ASP A N 1
ATOM 1985 C CA . ASP A 1 251 ? 8.906 -32.25 -40.531 1 89.19 251 ASP A CA 1
ATOM 1986 C C . ASP A 1 251 ? 8.016 -32.125 -39.281 1 89.19 251 ASP A C 1
ATOM 1988 O O . ASP A 1 251 ? 8.258 -31.281 -38.438 1 89.19 251 ASP A O 1
ATOM 1992 N N . ARG A 1 252 ? 6.945 -32.906 -39.375 1 91.19 252 ARG A N 1
ATOM 1993 C CA . ARG A 1 252 ? 5.988 -32.938 -38.281 1 91.19 252 ARG A CA 1
ATOM 1994 C C . ARG A 1 252 ? 6.637 -33.406 -37 1 91.19 252 ARG A C 1
ATOM 1996 O O . ARG A 1 252 ? 6.289 -32.969 -35.906 1 91.19 252 ARG A O 1
ATOM 2003 N N . GLU A 1 253 ? 7.602 -34.25 -37.062 1 90.62 253 GLU A N 1
ATOM 2004 C CA . GLU A 1 253 ? 8.258 -34.781 -35.906 1 90.62 253 GLU A CA 1
ATOM 2005 C C . GLU A 1 253 ? 9.062 -33.719 -35.156 1 90.62 253 GLU A C 1
ATOM 2007 O O . GLU A 1 253 ? 9.188 -33.75 -33.938 1 90.62 253 GLU A O 1
ATOM 2012 N N . ASP A 1 254 ? 9.477 -32.75 -35.875 1 92.12 254 ASP A N 1
ATOM 2013 C CA . ASP A 1 254 ? 10.188 -31.656 -35.25 1 92.12 254 ASP A CA 1
ATOM 2014 C C . ASP A 1 254 ? 9.258 -30.812 -34.375 1 92.12 254 ASP A C 1
ATOM 2016 O O . ASP A 1 254 ? 9.641 -30.359 -33.312 1 92.12 254 ASP A O 1
ATOM 2020 N N . LEU A 1 255 ? 8.117 -30.609 -34.875 1 92.88 255 LEU A N 1
ATOM 2021 C CA . LEU A 1 255 ? 7.133 -29.859 -34.094 1 92.88 255 LEU A CA 1
ATOM 2022 C C . LEU A 1 255 ? 6.73 -30.594 -32.844 1 92.88 255 LEU A C 1
ATOM 2024 O O . LEU A 1 255 ? 6.574 -29.984 -31.781 1 92.88 255 LEU A O 1
ATOM 2028 N N . ILE A 1 256 ? 6.566 -31.875 -32.969 1 92.5 256 ILE A N 1
ATOM 2029 C CA . ILE A 1 256 ? 6.184 -32.688 -31.812 1 92.5 256 ILE A CA 1
ATOM 2030 C C . ILE A 1 256 ? 7.32 -32.719 -30.797 1 92.5 256 ILE A C 1
ATOM 2032 O O . ILE A 1 256 ? 7.082 -32.688 -29.594 1 92.5 256 ILE A O 1
ATOM 2036 N N . ALA A 1 257 ? 8.539 -32.75 -31.297 1 90.38 257 ALA A N 1
ATOM 2037 C CA . ALA A 1 257 ? 9.695 -32.688 -30.406 1 90.38 257 ALA A CA 1
ATOM 2038 C C . ALA A 1 257 ? 9.75 -31.328 -29.672 1 90.38 257 ALA A C 1
ATOM 2040 O O . ALA A 1 257 ? 10.188 -31.25 -28.531 1 90.38 257 ALA A O 1
ATOM 2041 N N . GLY A 1 258 ? 9.391 -30.359 -30.375 1 90.56 258 GLY A N 1
ATOM 2042 C CA . GLY A 1 258 ? 9.336 -29.047 -29.75 1 90.56 258 GLY A CA 1
ATOM 2043 C C . GLY A 1 258 ? 8.32 -28.969 -28.625 1 90.56 258 GLY A C 1
ATOM 2044 O O . GLY A 1 258 ? 8.586 -28.344 -27.594 1 90.56 258 GLY A O 1
ATOM 2045 N N . ILE A 1 259 ? 7.18 -29.531 -28.766 1 92 259 ILE A N 1
ATOM 2046 C CA . ILE A 1 259 ? 6.156 -29.547 -27.734 1 92 259 ILE A CA 1
ATOM 2047 C C . ILE A 1 259 ? 6.641 -30.359 -26.531 1 92 259 ILE A C 1
ATOM 2049 O O . ILE A 1 259 ? 6.395 -29.984 -25.375 1 92 259 ILE A O 1
ATOM 2053 N N . ASP A 1 260 ? 7.324 -31.453 -26.828 1 88.69 260 ASP A N 1
ATOM 2054 C CA . ASP A 1 260 ? 7.848 -32.281 -25.734 1 88.69 260 ASP A CA 1
ATOM 2055 C C . ASP A 1 260 ? 8.898 -31.516 -24.938 1 88.69 260 ASP A C 1
ATOM 2057 O O . ASP A 1 260 ? 8.953 -31.625 -23.703 1 88.69 260 ASP A O 1
ATOM 2061 N N . GLU A 1 261 ? 9.68 -30.781 -25.609 1 87.06 261 GLU A N 1
ATOM 2062 C CA . GLU A 1 261 ? 10.656 -29.953 -24.906 1 87.06 261 GLU A CA 1
ATOM 2063 C C . GLU A 1 261 ? 9.969 -28.891 -24.062 1 87.06 261 GLU A C 1
ATOM 2065 O O . GLU A 1 261 ? 10.422 -28.578 -22.953 1 87.06 261 GLU A O 1
ATOM 2070 N N . PHE A 1 262 ? 8.961 -28.375 -24.609 1 90.5 262 PHE A N 1
ATOM 2071 C CA . PHE A 1 262 ? 8.156 -27.406 -23.875 1 90.5 262 PHE A CA 1
ATOM 2072 C C . PHE A 1 262 ? 7.551 -28.031 -22.625 1 90.5 262 PHE A C 1
ATOM 2074 O O . PHE A 1 262 ? 7.57 -27.453 -21.547 1 90.5 262 PHE A O 1
ATOM 2081 N N . LEU A 1 263 ? 7.027 -29.188 -22.703 1 88.31 263 LEU A N 1
ATOM 2082 C CA . LEU A 1 263 ? 6.379 -29.906 -21.594 1 88.31 263 LEU A CA 1
ATOM 2083 C C . LEU A 1 263 ? 7.391 -30.266 -20.516 1 88.31 263 LEU A C 1
ATOM 2085 O O . LEU A 1 263 ? 7.047 -30.328 -19.328 1 88.31 263 LEU A O 1
ATOM 2089 N N . ASP A 1 264 ? 8.586 -30.438 -20.891 1 82.62 264 ASP A N 1
ATOM 2090 C CA . ASP A 1 264 ? 9.625 -30.797 -19.938 1 82.62 264 ASP A CA 1
ATOM 2091 C C . ASP A 1 264 ? 10.008 -29.594 -19.062 1 82.62 264 ASP A C 1
ATOM 2093 O O . ASP A 1 264 ? 10.5 -29.766 -17.953 1 82.62 264 ASP A O 1
ATOM 2097 N N . GLU A 1 265 ? 9.789 -28.438 -19.562 1 86.19 265 GLU A N 1
ATOM 2098 C CA . GLU A 1 265 ? 10.219 -27.25 -18.844 1 86.19 265 GLU A CA 1
ATOM 2099 C C . GLU A 1 265 ? 9.047 -26.562 -18.156 1 86.19 265 GLU A C 1
ATOM 2101 O O . GLU A 1 265 ? 9.227 -25.578 -17.438 1 86.19 265 GLU A O 1
ATOM 2106 N N . VAL A 1 266 ? 7.965 -27.062 -18.328 1 89.38 266 VAL A N 1
ATOM 2107 C CA . VAL A 1 266 ? 6.773 -26.406 -17.797 1 89.38 266 VAL A CA 1
ATOM 2108 C C . VAL A 1 266 ? 6.719 -26.578 -16.281 1 89.38 266 VAL A C 1
ATOM 2110 O O . VAL A 1 266 ? 7.227 -27.562 -15.742 1 89.38 266 VAL A O 1
ATOM 2113 N N . ILE A 1 267 ? 6.164 -25.578 -15.586 1 90.25 267 ILE A N 1
ATOM 2114 C CA . ILE A 1 267 ? 5.965 -25.594 -14.141 1 90.25 267 ILE A CA 1
ATOM 2115 C C . ILE A 1 267 ? 4.5 -25.891 -13.828 1 90.25 267 ILE A C 1
ATOM 2117 O O . ILE A 1 267 ? 3.6 -25.375 -14.5 1 90.25 267 ILE A O 1
ATOM 2121 N N . VAL A 1 268 ? 4.371 -26.75 -12.828 1 92.19 268 VAL A N 1
ATOM 2122 C CA . VAL A 1 268 ? 3.023 -27.219 -12.516 1 92.19 268 VAL A CA 1
ATOM 2123 C C . VAL A 1 268 ? 2.578 -26.672 -11.164 1 92.19 268 VAL A C 1
ATOM 2125 O O . VAL A 1 268 ? 3.369 -26.609 -10.219 1 92.19 268 VAL A O 1
ATOM 2128 N N . LEU A 1 269 ? 1.338 -26.203 -11.148 1 91.12 269 LEU A N 1
ATOM 2129 C CA . LEU A 1 269 ? 0.697 -25.797 -9.906 1 91.12 269 LEU A CA 1
ATOM 2130 C C . LEU A 1 269 ? -0.319 -26.828 -9.438 1 91.12 269 LEU A C 1
ATOM 2132 O O . LEU A 1 269 ? -1.113 -27.328 -10.242 1 91.12 269 LEU A O 1
ATOM 2136 N N . PRO A 1 270 ? -0.226 -27.109 -8.164 1 89.31 270 PRO A N 1
ATOM 2137 C CA . PRO A 1 270 ? -1.182 -28.094 -7.656 1 89.31 270 PRO A CA 1
ATOM 2138 C C . PRO A 1 270 ? -2.617 -27.578 -7.648 1 89.31 270 PRO A C 1
ATOM 2140 O O . PRO A 1 270 ? -2.855 -26.422 -7.305 1 89.31 270 PRO A O 1
ATOM 2143 N N . PRO A 1 271 ? -3.617 -28.375 -8.047 1 84.31 271 PRO A N 1
ATOM 2144 C CA . PRO A 1 271 ? -5.016 -27.953 -8.141 1 84.31 271 PRO A CA 1
ATOM 2145 C C . PRO A 1 271 ? -5.625 -27.625 -6.777 1 84.31 271 PRO A C 1
ATOM 2147 O O . PRO A 1 271 ? -6.605 -26.891 -6.695 1 84.31 271 PRO A O 1
ATOM 2150 N N . GLY A 1 272 ? -5.141 -28.188 -5.719 1 79.44 272 GLY A N 1
ATOM 2151 C CA . GLY A 1 272 ? -5.695 -27.906 -4.402 1 79.44 272 GLY A CA 1
ATOM 2152 C C . GLY A 1 272 ? -5.258 -26.578 -3.842 1 79.44 272 GLY A C 1
ATOM 2153 O O . GLY A 1 272 ? -5.898 -26.031 -2.938 1 79.44 272 GLY A O 1
ATOM 2154 N N . GLU A 1 273 ? -4.246 -26.031 -4.434 1 82.81 273 GLU A N 1
ATOM 2155 C CA . GLU A 1 273 ? -3.686 -24.797 -3.873 1 82.81 273 GLU A CA 1
ATOM 2156 C C . GLU A 1 273 ? -4.023 -23.594 -4.742 1 82.81 273 GLU A C 1
ATOM 2158 O O . GLU A 1 273 ? -3.951 -22.453 -4.285 1 82.81 273 GLU A O 1
ATOM 2163 N N . TRP A 1 274 ? -4.41 -23.766 -6.035 1 84.06 274 TRP A N 1
ATOM 2164 C CA . TRP A 1 274 ? -4.609 -22.609 -6.918 1 84.06 274 TRP A CA 1
ATOM 2165 C C . TRP A 1 274 ? -5.855 -22.797 -7.777 1 84.06 274 TRP A C 1
ATOM 2167 O O . TRP A 1 274 ? -6.062 -23.859 -8.359 1 84.06 274 TRP A O 1
ATOM 2177 N N . ASP A 1 275 ? -6.598 -21.656 -7.762 1 78.5 275 ASP A N 1
ATOM 2178 C CA . ASP A 1 275 ? -7.762 -21.594 -8.641 1 78.5 275 ASP A CA 1
ATOM 2179 C C . ASP A 1 275 ? -7.402 -20.969 -9.98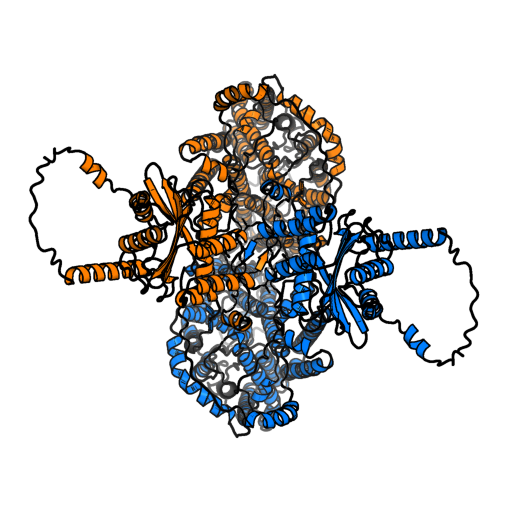4 1 78.5 275 ASP A C 1
ATOM 2181 O O . ASP A 1 275 ? -6.84 -19.875 -10.031 1 78.5 275 ASP A O 1
ATOM 2185 N N . PRO A 1 276 ? -7.695 -21.703 -11.039 1 79.81 276 PRO A N 1
ATOM 2186 C CA . PRO A 1 276 ? -7.34 -21.188 -12.359 1 79.81 276 PRO A CA 1
ATOM 2187 C C . PRO A 1 276 ? -8.07 -19.891 -12.711 1 79.81 276 PRO A C 1
ATOM 2189 O O . PRO A 1 276 ? -7.684 -19.203 -13.648 1 79.81 276 PRO A O 1
ATOM 2192 N N . LYS A 1 277 ? -9.133 -19.594 -12.055 1 77.75 277 LYS A N 1
ATOM 2193 C CA . LYS A 1 277 ? -9.875 -18.359 -12.344 1 77.75 277 LYS A CA 1
ATOM 2194 C C . LYS A 1 277 ? -9.125 -17.125 -11.844 1 77.75 277 LYS A C 1
ATOM 2196 O O . LYS A 1 277 ? -9.383 -16.016 -12.289 1 77.75 277 LYS A O 1
ATOM 2201 N N . ILE A 1 278 ? -8.117 -17.391 -11.008 1 82.69 278 ILE A N 1
ATOM 2202 C CA . ILE A 1 278 ? -7.312 -16.281 -10.508 1 82.69 278 ILE A CA 1
ATOM 2203 C C . ILE A 1 278 ? -6.195 -15.961 -11.492 1 82.69 278 ILE A C 1
ATOM 2205 O O . ILE A 1 278 ? -5.445 -16.844 -11.906 1 82.69 278 ILE A O 1
ATOM 2209 N N . ARG A 1 279 ? -6.199 -14.758 -11.938 1 85.75 279 ARG A N 1
ATOM 2210 C CA . ARG A 1 279 ? -5.176 -14.336 -12.891 1 85.75 279 ARG A CA 1
ATOM 2211 C C . ARG A 1 279 ? -3.869 -14.008 -12.18 1 85.75 279 ARG A C 1
ATOM 2213 O O . ARG A 1 279 ? -3.867 -13.305 -11.164 1 85.75 279 ARG A O 1
ATOM 2220 N N . ILE A 1 280 ? -2.771 -14.578 -12.625 1 86.75 280 ILE A N 1
ATOM 2221 C CA . ILE A 1 280 ? -1.445 -14.312 -12.078 1 86.75 280 ILE A CA 1
ATOM 2222 C C . ILE A 1 280 ? -0.833 -13.102 -12.789 1 86.75 280 ILE A C 1
ATOM 2224 O O . ILE A 1 280 ? -0.761 -13.062 -14.016 1 86.75 280 ILE A O 1
ATOM 2228 N N . GLU A 1 281 ? -0.496 -12.156 -12.078 1 85.94 281 GLU A N 1
ATOM 2229 C CA . GLU A 1 281 ? 0.152 -10.977 -12.648 1 85.94 281 GLU A CA 1
ATOM 2230 C C . GLU A 1 281 ? 1.546 -11.312 -13.172 1 85.94 281 GLU A C 1
ATOM 2232 O O . GLU A 1 281 ? 2.244 -12.148 -12.602 1 85.94 281 GLU A O 1
ATOM 2237 N N . PRO A 1 282 ? 1.866 -10.641 -14.266 1 86.94 282 PRO A N 1
ATOM 2238 C CA . PRO A 1 282 ? 3.193 -10.898 -14.828 1 86.94 282 PRO A CA 1
ATOM 2239 C C . PRO A 1 282 ? 4.324 -10.531 -13.867 1 86.94 282 PRO A C 1
ATOM 2241 O O . PRO A 1 282 ? 4.207 -9.562 -13.109 1 86.94 282 PRO A O 1
ATOM 2244 N N . PRO A 1 283 ? 5.355 -11.391 -13.828 1 83.56 283 PRO A N 1
ATOM 2245 C CA . PRO A 1 283 ? 6.496 -11.117 -12.945 1 83.56 283 PRO A CA 1
ATOM 2246 C C . PRO A 1 283 ? 7.316 -9.914 -13.398 1 83.56 283 PRO A C 1
ATOM 2248 O O . PRO A 1 283 ? 7.145 -9.43 -14.516 1 83.56 283 PRO A O 1
ATOM 2251 N N . LYS A 1 284 ? 8.133 -9.445 -12.555 1 76.69 284 LYS A N 1
ATOM 2252 C CA . LYS A 1 284 ? 8.984 -8.297 -12.852 1 76.69 284 LYS A CA 1
ATOM 2253 C C . LYS A 1 284 ? 10.133 -8.695 -13.773 1 76.69 284 LYS A C 1
ATOM 2255 O O . LYS A 1 284 ? 10.531 -7.918 -14.648 1 76.69 284 LYS A O 1
ATOM 2260 N N . LYS A 1 285 ? 10.68 -9.922 -13.562 1 75.5 285 LYS A N 1
ATOM 2261 C CA . LYS A 1 285 ? 11.781 -10.398 -14.391 1 75.5 285 LYS A CA 1
ATOM 2262 C C . LYS A 1 285 ? 11.406 -11.688 -15.125 1 75.5 285 LYS A C 1
ATOM 2264 O O . LYS A 1 285 ? 10.844 -12.602 -14.523 1 75.5 285 LYS A O 1
ATOM 2269 N N . ILE A 1 286 ? 11.562 -11.609 -16.469 1 76.88 286 ILE A N 1
ATOM 2270 C CA . ILE A 1 286 ? 11.281 -12.773 -17.312 1 76.88 286 ILE A CA 1
ATOM 2271 C C . ILE A 1 286 ? 12.586 -13.523 -17.594 1 76.88 286 ILE A C 1
ATOM 2273 O O . ILE A 1 286 ? 13.633 -12.898 -17.797 1 76.88 286 ILE A O 1
ATOM 2277 N N . PRO A 1 287 ? 12.523 -14.828 -17.391 1 75.56 287 PRO A N 1
ATOM 2278 C CA . PRO A 1 287 ? 13.719 -15.625 -17.703 1 75.56 287 PRO A CA 1
ATOM 2279 C C . PRO A 1 287 ? 14.133 -15.508 -19.172 1 75.56 287 PRO A C 1
ATOM 2281 O O . PRO A 1 287 ? 13.281 -15.391 -20.047 1 75.56 287 PRO A O 1
ATOM 2284 N N . SER A 1 288 ? 15.406 -15.328 -19.406 1 75.06 288 SER A N 1
ATOM 2285 C CA . SER A 1 288 ? 15.922 -15.195 -20.766 1 75.06 288 SER A CA 1
ATOM 2286 C C . SER A 1 288 ? 15.992 -16.547 -21.453 1 75.06 288 SER A C 1
ATOM 2288 O O . SER A 1 288 ? 16.156 -17.578 -20.797 1 75.06 288 SER A O 1
ATOM 2290 N N . ALA A 1 289 ? 15.656 -16.656 -22.734 1 71.44 289 ALA A N 1
ATOM 2291 C CA . ALA A 1 289 ? 15.672 -17.844 -23.578 1 71.44 289 ALA A CA 1
ATOM 2292 C C . ALA A 1 289 ? 17.062 -18.484 -23.594 1 71.44 289 ALA A C 1
ATOM 2294 O O . ALA A 1 289 ? 17.188 -19.703 -23.672 1 71.44 289 ALA A O 1
ATOM 2295 N N . ASP A 1 290 ? 18.062 -17.656 -23.422 1 64.44 290 ASP A N 1
ATOM 2296 C CA . ASP A 1 290 ? 19.422 -18.172 -23.516 1 64.44 290 ASP A CA 1
ATOM 2297 C C . ASP A 1 290 ? 19.766 -19.047 -22.297 1 64.44 290 ASP A C 1
ATOM 2299 O O . ASP A 1 290 ? 20.438 -20.062 -22.438 1 64.44 290 ASP A O 1
ATOM 2303 N N . GLN A 1 291 ? 19.25 -18.688 -21.297 1 64.06 291 GLN A N 1
ATOM 2304 C CA . GLN A 1 291 ? 19.516 -19.469 -20.094 1 64.06 291 GLN A CA 1
ATOM 2305 C C . GLN A 1 291 ? 18.812 -20.828 -20.156 1 64.06 291 GLN A C 1
ATOM 2307 O O . GLN A 1 291 ? 19.297 -21.812 -19.594 1 64.06 291 GLN A O 1
ATOM 2312 N N . ARG A 1 292 ? 17.75 -20.906 -20.984 1 68.5 292 ARG A N 1
ATOM 2313 C CA . ARG A 1 292 ? 16.953 -22.125 -21.062 1 68.5 292 ARG A CA 1
ATOM 2314 C C . ARG A 1 292 ? 17.531 -23.078 -22.094 1 68.5 292 ARG A C 1
ATOM 2316 O O . ARG A 1 292 ? 17.391 -24.297 -21.953 1 68.5 292 ARG A O 1
ATOM 2323 N N . LYS A 1 293 ? 18.172 -22.562 -23.219 1 61 293 LYS A N 1
ATOM 2324 C CA . LYS A 1 293 ? 18.734 -23.406 -24.266 1 61 293 LYS A CA 1
ATOM 2325 C C . LYS A 1 293 ? 19.891 -24.25 -23.719 1 61 293 LYS A C 1
ATOM 2327 O O . LYS A 1 293 ? 20.094 -25.391 -24.141 1 61 293 LYS A O 1
ATOM 2332 N N . SER A 1 294 ? 20.672 -23.641 -22.906 1 47.06 294 SER A N 1
ATOM 2333 C CA . SER A 1 294 ? 21.875 -24.344 -22.5 1 47.06 294 SER A CA 1
ATOM 2334 C C . SER A 1 294 ? 21.531 -25.625 -21.75 1 47.06 294 SER A C 1
ATOM 2336 O O . SER A 1 294 ? 22.391 -26.516 -21.594 1 47.06 294 SER A O 1
ATOM 2338 N N . VAL A 1 295 ? 20.422 -25.656 -21.266 1 42.56 295 VAL A N 1
ATOM 2339 C CA . VAL A 1 295 ? 20.188 -26.844 -20.453 1 42.56 295 VAL A CA 1
ATOM 2340 C C . VAL A 1 295 ? 19.875 -28.031 -21.375 1 42.56 295 VAL A C 1
ATOM 2342 O O . VAL A 1 295 ? 20.156 -29.188 -21.016 1 42.56 295 VAL A O 1
ATOM 2345 N N . PHE A 1 296 ? 19.281 -27.875 -22.672 1 41.03 296 PHE A N 1
ATOM 2346 C CA . PHE A 1 296 ? 18.609 -29.016 -23.266 1 41.03 296 PHE A CA 1
ATOM 2347 C C . PHE A 1 296 ? 19.547 -29.781 -24.188 1 41.03 296 PHE A C 1
ATOM 2349 O O . PHE A 1 296 ? 19.125 -30.625 -24.984 1 41.03 296 PHE A O 1
ATOM 2356 N N . ASN A 1 297 ? 20.812 -29.562 -24.422 1 31.2 297 ASN A N 1
ATOM 2357 C CA . ASN A 1 297 ? 21.344 -30.469 -25.438 1 31.2 297 ASN A CA 1
ATOM 2358 C C . ASN A 1 297 ? 20.969 -31.922 -25.172 1 31.2 297 ASN A C 1
ATOM 2360 O O . ASN A 1 297 ? 21.625 -32.844 -25.672 1 31.2 297 ASN A O 1
ATOM 2364 N N . LEU A 1 298 ? 20.266 -32.25 -24.125 1 29.84 298 LEU A N 1
ATOM 2365 C CA . LEU A 1 298 ? 20.219 -33.688 -23.984 1 29.84 298 LEU A CA 1
ATOM 2366 C C . LEU A 1 298 ? 19.266 -34.312 -25 1 29.84 298 LEU A C 1
ATOM 2368 O O . LEU A 1 298 ? 18.125 -33.875 -25.141 1 29.84 298 LEU A O 1
ATOM 2372 N N . ASN A 1 299 ? 19.734 -35.125 -26.141 1 27.95 299 ASN A N 1
ATOM 2373 C CA . ASN A 1 299 ? 19.203 -35.875 -27.281 1 27.95 299 ASN A CA 1
ATOM 2374 C C . ASN A 1 299 ? 17.938 -36.625 -26.906 1 27.95 299 ASN A C 1
ATOM 2376 O O . ASN A 1 299 ? 16.953 -36.625 -27.641 1 27.95 299 ASN A O 1
ATOM 2380 N N . GLU A 1 300 ? 18.047 -37.906 -26.25 1 28.17 300 GLU A N 1
ATOM 2381 C CA . GLU A 1 300 ? 17.344 -39.125 -26.609 1 28.17 300 GLU A CA 1
ATOM 2382 C C . GLU A 1 300 ? 15.922 -39.125 -26.031 1 28.17 300 GLU A C 1
ATOM 2384 O O . GLU A 1 300 ? 15.688 -39.656 -24.953 1 28.17 300 GLU A O 1
ATOM 2389 N N . LEU A 1 301 ? 15.164 -38.094 -25.984 1 30.14 301 LEU A N 1
ATOM 2390 C CA . LEU A 1 301 ? 13.883 -38.156 -25.297 1 30.14 301 LEU A CA 1
ATOM 2391 C C . LEU A 1 301 ? 12.867 -38.969 -26.094 1 30.14 301 LEU A C 1
ATOM 2393 O O . LEU A 1 301 ? 12.609 -38.688 -27.266 1 30.14 301 LEU A O 1
ATOM 2397 N N . GLY A 1 302 ? 12.672 -40.281 -25.766 1 25.98 302 GLY A N 1
ATOM 2398 C CA . GLY A 1 302 ? 11.656 -41.156 -26.328 1 25.98 302 GLY A CA 1
ATOM 2399 C C . GLY A 1 302 ? 10.266 -40.531 -26.312 1 25.98 302 GLY A C 1
ATOM 2400 O O . GLY A 1 302 ? 10.031 -39.562 -25.625 1 25.98 302 GLY A O 1
ATOM 2401 N N . GLN A 1 303 ? 9.383 -40.938 -27.328 1 25.89 303 GLN A N 1
ATOM 2402 C CA . GLN A 1 303 ? 8.078 -40.625 -27.891 1 25.89 303 GLN A CA 1
ATOM 2403 C C . GLN A 1 303 ? 6.977 -40.781 -26.844 1 25.89 303 GLN A C 1
ATOM 2405 O O . GLN A 1 303 ? 6.852 -41.812 -26.219 1 25.89 303 GLN A O 1
ATOM 2410 N N . MET A 1 304 ? 6.629 -39.781 -26.125 1 29.41 304 MET A N 1
ATOM 2411 C CA . MET A 1 304 ? 5.484 -39.781 -25.219 1 29.41 304 MET A CA 1
ATOM 2412 C C . MET A 1 304 ? 4.184 -39.969 -26 1 29.41 304 MET A C 1
ATOM 2414 O O . MET A 1 304 ? 3.848 -39.156 -26.859 1 29.41 304 MET A O 1
ATOM 2418 N N . ASN A 1 305 ? 3.648 -41.156 -26.453 1 24.64 305 ASN A N 1
ATOM 2419 C CA . ASN A 1 305 ? 2.393 -41.344 -27.172 1 24.64 305 ASN A CA 1
ATOM 2420 C C . ASN A 1 305 ? 1.187 -41.062 -26.281 1 24.64 305 ASN A C 1
ATOM 2422 O O . ASN A 1 305 ? 0.932 -41.781 -25.312 1 24.64 305 ASN A O 1
ATOM 2426 N N . GLY A 1 306 ? 0.839 -39.906 -25.766 1 26.72 306 GLY A N 1
ATOM 2427 C CA . GLY A 1 306 ? -0.283 -39.594 -24.891 1 26.72 306 GLY A CA 1
ATOM 2428 C C . GLY A 1 306 ? -1.618 -39.594 -25.625 1 26.72 306 GLY A C 1
ATOM 2429 O O . GLY A 1 306 ? -1.831 -38.812 -26.547 1 26.72 306 GLY A O 1
ATOM 2430 N N . THR A 1 307 ? -2.361 -40.719 -26.062 1 23.89 307 THR A N 1
ATOM 2431 C CA . THR A 1 307 ? -3.658 -40.625 -26.719 1 23.89 307 THR A CA 1
ATOM 2432 C C . THR A 1 307 ? -4.742 -40.219 -25.719 1 23.89 307 THR A C 1
ATOM 2434 O O . THR A 1 307 ? -5.5 -41.062 -25.25 1 23.89 307 THR A O 1
ATOM 2437 N N . ALA A 1 308 ? -4.785 -39.219 -24.859 1 28.88 308 ALA A N 1
ATOM 2438 C CA . ALA A 1 308 ? -5.883 -39.094 -23.906 1 28.88 308 ALA A CA 1
ATOM 2439 C C . ALA A 1 308 ? -7.094 -38.406 -24.562 1 28.88 308 ALA A C 1
ATOM 2441 O O . ALA A 1 308 ? -7 -37.281 -25.031 1 28.88 308 ALA A O 1
ATOM 2442 N N . GLY A 1 309 ? -8.164 -39.094 -25.281 1 23.72 309 GLY A N 1
ATOM 2443 C CA . GLY A 1 309 ? -9.312 -38.5 -25.969 1 23.72 309 GLY A CA 1
ATOM 2444 C C . GLY A 1 309 ? -10.297 -37.844 -25 1 23.72 309 GLY A C 1
ATOM 2445 O O . GLY A 1 309 ? -11.141 -37.062 -25.422 1 23.72 309 GLY A O 1
ATOM 2446 N N . GLY A 1 310 ? -10.656 -38.281 -23.781 1 25.14 310 GLY A N 1
ATOM 2447 C CA . GLY A 1 310 ? -12.047 -38.094 -23.391 1 25.14 310 GLY A CA 1
ATOM 2448 C C . GLY A 1 310 ? -12.367 -36.719 -22.906 1 25.14 310 GLY A C 1
ATOM 2449 O O . GLY A 1 310 ? -11.656 -36.156 -22.062 1 25.14 310 GLY A O 1
ATOM 2450 N N . GLY A 1 311 ? -12.891 -35.75 -23.641 1 26.02 311 GLY A N 1
ATOM 2451 C CA . GLY A 1 311 ? -13.227 -34.344 -23.406 1 26.02 311 GLY A CA 1
ATOM 2452 C C . GLY A 1 311 ? -14.453 -34.156 -22.516 1 26.02 311 GLY A C 1
ATOM 2453 O O . GLY A 1 311 ? -15.562 -34.531 -22.906 1 26.02 311 GLY A O 1
ATOM 2454 N N . GLY A 1 312 ? -14.555 -34.531 -21.203 1 26.02 312 GLY A N 1
ATOM 2455 C CA . GLY A 1 312 ? -15.781 -34.281 -20.469 1 26.02 312 GLY A CA 1
ATOM 2456 C C . GLY A 1 312 ? -16.172 -32.812 -20.453 1 26.02 312 GLY A C 1
ATOM 2457 O O . GLY A 1 312 ? -15.344 -31.938 -20.719 1 26.02 312 GLY A O 1
ATOM 2458 N N . PRO A 1 313 ? -17.484 -32.438 -20.531 1 25.78 313 PRO A N 1
ATOM 2459 C CA . PRO A 1 313 ? -18.141 -31.125 -20.672 1 25.78 313 PRO A CA 1
ATOM 2460 C C . PRO A 1 313 ? -17.984 -30.25 -19.438 1 25.78 313 PRO A C 1
ATOM 2462 O O . PRO A 1 313 ? -18.297 -30.688 -18.312 1 25.78 313 PRO A O 1
ATOM 2465 N N . VAL A 1 314 ? -16.969 -29.656 -19.047 1 32.25 314 VAL A N 1
ATOM 2466 C CA . VAL A 1 314 ? -16.906 -28.719 -17.938 1 32.25 314 VAL A CA 1
ATOM 2467 C C . VAL A 1 314 ? -17.969 -27.625 -18.094 1 32.25 314 VAL A C 1
ATOM 2469 O O . VAL A 1 314 ? -17.938 -26.891 -19.078 1 32.25 314 VAL A O 1
ATOM 2472 N N . SER A 1 315 ? -19.281 -27.812 -17.797 1 28.17 315 SER A N 1
ATOM 2473 C CA . SER A 1 315 ? -20.344 -26.797 -17.859 1 28.17 315 SER A CA 1
ATOM 2474 C C . SER A 1 315 ? -19.953 -25.531 -17.109 1 28.17 315 SER A C 1
ATOM 2476 O O . SER A 1 315 ? -19.484 -25.609 -15.969 1 28.17 315 SER A O 1
ATOM 2478 N N . GLU A 1 316 ? -19.453 -24.547 -17.672 1 35.38 316 GLU A N 1
ATOM 2479 C CA . GLU A 1 316 ? -19.062 -23.188 -17.328 1 35.38 316 GLU A CA 1
ATOM 2480 C C . GLU A 1 316 ? -20.188 -22.453 -16.609 1 35.38 316 GLU A C 1
ATOM 2482 O O . GLU A 1 316 ? -20.297 -21.234 -16.719 1 35.38 316 GLU A O 1
ATOM 2487 N N . ASP A 1 317 ? -21.344 -22.984 -16.188 1 34.72 317 ASP A N 1
ATOM 2488 C CA . ASP A 1 317 ? -22.375 -22 -15.852 1 34.72 317 ASP A CA 1
ATOM 2489 C C . ASP A 1 317 ? -21.906 -21.078 -14.734 1 34.72 317 ASP A C 1
ATOM 2491 O O . ASP A 1 317 ? -21.594 -21.531 -13.633 1 34.72 317 ASP A O 1
ATOM 2495 N N . GLU A 1 318 ? -21.172 -20.156 -15.055 1 43.69 318 GLU A N 1
ATOM 2496 C CA . GLU A 1 318 ? -20.828 -19.094 -14.102 1 43.69 318 GLU A CA 1
ATOM 2497 C C . GLU A 1 318 ? -22.047 -18.688 -13.273 1 43.69 318 GLU A C 1
ATOM 2499 O O . GLU A 1 318 ? -23.094 -18.328 -13.828 1 43.69 318 GLU A O 1
ATOM 2504 N N . GLU A 1 319 ? -22.344 -19.188 -12.164 1 46.16 319 GLU A N 1
ATOM 2505 C CA . GLU A 1 319 ? -23.453 -19 -11.227 1 46.16 319 GLU A CA 1
ATOM 2506 C C . GLU A 1 319 ? -23.703 -17.516 -10.969 1 46.16 319 GLU A C 1
ATOM 2508 O O . GLU A 1 319 ? -22.766 -16.75 -10.711 1 46.16 319 GLU A O 1
ATOM 2513 N N . MET A 1 320 ? -24.734 -16.938 -11.648 1 54.66 320 MET A N 1
ATOM 2514 C CA . MET A 1 320 ? -25.266 -15.633 -11.281 1 54.66 320 MET A CA 1
ATOM 2515 C C . MET A 1 320 ? -25.203 -15.422 -9.773 1 54.66 320 MET A C 1
ATOM 2517 O O . MET A 1 320 ? -25.328 -16.375 -9.008 1 54.66 320 MET A O 1
ATOM 2521 N N . PRO A 1 321 ? -24.656 -14.328 -9.383 1 54.94 321 PRO A N 1
ATOM 2522 C CA . PRO A 1 321 ? -24.625 -14.094 -7.938 1 54.94 321 PRO A CA 1
ATOM 2523 C C . PRO A 1 321 ? -25.984 -14.352 -7.277 1 54.94 321 PRO A C 1
ATOM 2525 O O . PRO A 1 321 ? -27.031 -14.109 -7.887 1 54.94 321 PRO A O 1
ATOM 2528 N N . VAL A 1 322 ? -26.109 -15.266 -6.398 1 52.5 322 VAL A N 1
ATOM 2529 C CA . VAL A 1 322 ? -27.312 -15.617 -5.652 1 52.5 322 VAL A CA 1
ATOM 2530 C C . VAL A 1 322 ? -27.953 -14.352 -5.098 1 52.5 322 VAL A C 1
ATOM 2532 O O . VAL A 1 322 ? -27.281 -13.492 -4.535 1 52.5 322 VAL A O 1
ATOM 2535 N N . PRO A 1 323 ? -29.062 -14.016 -5.621 1 55.72 323 PRO A N 1
ATOM 2536 C CA . PRO A 1 323 ? -29.781 -12.859 -5.086 1 55.72 323 PRO A CA 1
ATOM 2537 C C . PRO A 1 323 ? -29.781 -12.812 -3.561 1 55.72 323 PRO A C 1
ATOM 2539 O O . PRO A 1 323 ? -29.719 -13.859 -2.908 1 55.72 323 PRO A O 1
ATOM 2542 N N . HIS A 1 324 ? -29.422 -11.828 -3.068 1 52.81 324 HIS A N 1
ATOM 2543 C CA . HIS A 1 324 ? -29.547 -11.641 -1.628 1 52.81 324 HIS A CA 1
ATOM 2544 C C . HIS A 1 324 ? -30.938 -12.055 -1.131 1 52.81 324 HIS A C 1
ATOM 2546 O O . HIS A 1 324 ? -31.938 -11.406 -1.435 1 52.81 324 HIS A O 1
ATOM 2552 N N . GLU A 1 325 ? -31.281 -13.352 -1.148 1 52.16 325 GLU A N 1
ATOM 2553 C CA . GLU A 1 325 ? -32.594 -13.766 -0.685 1 52.16 325 GLU A CA 1
ATOM 2554 C C . GLU A 1 325 ? -32.875 -13.25 0.725 1 52.16 325 GLU A C 1
ATOM 2556 O O . GLU A 1 325 ? -32.125 -13.508 1.648 1 52.16 325 GLU A O 1
ATOM 2561 N N . LEU A 1 326 ? -33.469 -12.078 0.817 1 59.41 326 LEU A N 1
ATOM 2562 C CA . LEU A 1 326 ? -34 -11.625 2.1 1 59.41 326 LEU A CA 1
ATOM 2563 C C . LEU A 1 326 ? -34.844 -12.711 2.75 1 59.41 326 LEU A C 1
ATOM 2565 O O . LEU A 1 326 ? -35.531 -13.461 2.059 1 59.41 326 LEU A O 1
ATOM 2569 N N . GLY A 1 327 ? -34.406 -13.391 3.74 1 60.59 327 GLY A N 1
ATOM 2570 C CA . GLY A 1 327 ? -34.906 -14.516 4.523 1 60.59 327 GLY A CA 1
ATOM 2571 C C . GLY A 1 327 ? -36.406 -14.484 4.754 1 60.59 327 GLY A C 1
ATOM 2572 O O . GLY A 1 327 ? -37.094 -13.562 4.297 1 60.59 327 GLY A O 1
ATOM 2573 N N . GLU A 1 328 ? -37.031 -15.43 5.18 1 65 328 GLU A N 1
ATOM 2574 C CA . GLU A 1 328 ? -38.406 -15.672 5.598 1 65 328 GLU A CA 1
ATOM 2575 C C . GLU A 1 328 ? -38.875 -14.594 6.566 1 65 328 GLU A C 1
ATOM 2577 O O . GLU A 1 328 ? -40.094 -14.414 6.746 1 65 328 GLU A O 1
ATOM 2582 N N . GLU A 1 329 ? -37.938 -13.68 6.949 1 75.06 329 GLU A N 1
ATOM 2583 C CA . GLU A 1 329 ? -38.312 -12.695 7.965 1 75.06 329 GLU A CA 1
ATOM 2584 C C . GLU A 1 329 ? -39.094 -11.539 7.359 1 75.06 329 GLU A C 1
ATOM 2586 O O . GLU A 1 329 ? -39.844 -10.859 8.062 1 75.06 329 GLU A O 1
ATOM 2591 N N . LEU A 1 330 ? -38.938 -11.375 6.07 1 76.31 330 LEU A N 1
ATOM 2592 C CA . LEU A 1 330 ? -39.656 -10.25 5.449 1 76.31 330 LEU A CA 1
ATOM 2593 C C . LEU A 1 330 ? -40.812 -10.742 4.605 1 76.31 330 LEU A C 1
ATOM 2595 O O . LEU A 1 330 ? -41.344 -9.992 3.779 1 76.31 330 LEU A O 1
ATOM 2599 N N . ALA A 1 331 ? -41.188 -12.031 4.906 1 76.38 331 ALA A N 1
ATOM 2600 C CA . ALA A 1 331 ? -42.344 -12.562 4.184 1 76.38 331 ALA A CA 1
ATOM 2601 C C . ALA A 1 331 ? -43.656 -12.07 4.805 1 76.38 331 ALA A C 1
ATOM 2603 O O . ALA A 1 331 ? -43.75 -11.922 6.023 1 76.38 331 ALA A O 1
ATOM 2604 N N . TYR A 1 332 ? -44.625 -11.68 3.949 1 79.75 332 TYR A N 1
ATOM 2605 C CA . TYR A 1 332 ? -45.938 -11.211 4.391 1 79.75 332 TYR A CA 1
ATOM 2606 C C . TYR A 1 332 ? -46.75 -12.352 4.996 1 79.75 332 TYR A C 1
ATOM 2608 O O . TYR A 1 332 ? -46.969 -13.367 4.344 1 79.75 332 TYR A O 1
ATOM 2616 N N . THR A 1 333 ? -47.031 -12.359 6.262 1 79.12 333 THR A N 1
ATOM 2617 C CA . THR A 1 333 ? -47.75 -13.43 6.953 1 79.12 333 THR A CA 1
ATOM 2618 C C . THR A 1 333 ? -49.25 -13.297 6.73 1 79.12 333 THR A C 1
ATOM 2620 O O . THR A 1 333 ? -50 -14.289 6.762 1 79.12 333 THR A O 1
ATOM 2623 N N . GLY A 1 334 ? -49.875 -12.188 6.316 1 77.06 334 GLY A N 1
ATOM 2624 C CA . GLY A 1 334 ? -51.312 -11.977 6.113 1 77.06 334 GLY A CA 1
ATOM 2625 C C . GLY A 1 334 ? -52.094 -11.938 7.406 1 77.06 334 GLY A C 1
ATOM 2626 O O . GLY A 1 334 ? -53.312 -11.727 7.395 1 77.06 334 GLY A O 1
ATOM 2627 N N . ARG A 1 335 ? -51.438 -12.227 8.547 1 81.69 335 ARG A N 1
ATOM 2628 C CA . ARG A 1 335 ? -52.125 -12.219 9.844 1 81.69 335 ARG A CA 1
ATOM 2629 C C . ARG A 1 335 ? -51.844 -10.914 10.594 1 81.69 335 ARG A C 1
ATOM 2631 O O . ARG A 1 335 ? -50.844 -10.227 10.305 1 81.69 335 ARG A O 1
ATOM 2638 N N . PHE A 1 336 ? -52.875 -10.594 11.414 1 86.19 336 PHE A N 1
ATOM 2639 C CA . PHE A 1 336 ? -52.688 -9.422 12.266 1 86.19 336 PHE A CA 1
ATOM 2640 C C . PHE A 1 336 ? -51.5 -9.602 13.203 1 86.19 336 PHE A C 1
ATOM 2642 O O . PHE A 1 336 ? -51.5 -10.516 14.031 1 86.19 336 PHE A O 1
ATOM 2649 N N . CYS A 1 337 ? -50.5 -8.836 13.141 1 88 337 CYS A N 1
ATOM 2650 C CA . CYS A 1 337 ? -49.281 -8.844 13.93 1 88 337 CYS A CA 1
ATOM 2651 C C . CYS A 1 337 ? -48.5 -10.148 13.734 1 88 337 CYS A C 1
ATOM 2653 O O . CYS A 1 337 ? -47.938 -10.688 14.688 1 88 337 CYS A O 1
ATOM 2655 N N . GLY A 1 338 ? -48.625 -10.68 12.656 1 85.12 338 GLY A N 1
ATOM 2656 C CA . GLY A 1 338 ? -47.938 -11.938 12.391 1 85.12 338 GLY A CA 1
ATOM 2657 C C . GLY A 1 338 ? -46.438 -11.789 12.336 1 85.12 338 GLY A C 1
ATOM 2658 O O . GLY A 1 338 ? -45.719 -12.617 12.883 1 85.12 338 GLY A O 1
ATOM 2659 N N . GLY A 1 339 ? -46.062 -10.773 11.773 1 86.88 339 GLY A N 1
ATOM 2660 C CA . GLY A 1 339 ? -44.625 -10.555 11.68 1 86.88 339 GLY A CA 1
ATOM 2661 C C . GLY A 1 339 ? -43.969 -10.352 13.031 1 86.88 339 GLY A C 1
ATOM 2662 O O . GLY A 1 339 ? -42.875 -10.852 13.266 1 86.88 339 GLY A O 1
ATOM 2663 N N . LEU A 1 340 ? -44.594 -9.719 13.898 1 89.88 340 LEU A N 1
ATOM 2664 C CA . LEU A 1 340 ? -44.062 -9.445 15.227 1 89.88 340 LEU A CA 1
ATOM 2665 C C . LEU A 1 340 ? -43.938 -10.734 16.031 1 89.88 340 LEU A C 1
ATOM 2667 O O . LEU A 1 340 ? -42.938 -10.969 16.703 1 89.88 340 LEU A O 1
ATOM 2671 N N . PHE A 1 341 ? -44.906 -11.523 15.945 1 89.62 341 PHE A N 1
ATOM 2672 C CA . PHE A 1 341 ? -44.875 -12.766 16.703 1 89.62 341 PHE A CA 1
ATOM 2673 C C . PHE A 1 341 ? -43.781 -13.703 16.188 1 89.62 341 PHE A C 1
ATOM 2675 O O . PHE A 1 341 ? -43.125 -14.398 16.953 1 89.62 341 PHE A O 1
ATOM 2682 N N . LEU A 1 342 ? -43.656 -13.688 14.93 1 88.06 342 LEU A N 1
ATOM 2683 C CA . LEU A 1 342 ? -42.594 -14.531 14.352 1 88.06 342 LEU A CA 1
ATOM 2684 C C . LEU A 1 342 ? -41.219 -14.016 14.734 1 88.06 342 LEU A C 1
ATOM 2686 O O . LEU A 1 342 ? -40.312 -14.812 14.961 1 88.06 342 LEU A O 1
ATOM 2690 N N . ASP A 1 343 ? -41.125 -12.734 14.812 1 90.56 343 ASP A N 1
ATOM 2691 C CA . ASP A 1 343 ? -39.844 -12.156 15.227 1 90.56 343 ASP A CA 1
ATOM 2692 C C . ASP A 1 343 ? -39.531 -12.516 16.672 1 90.56 343 ASP A C 1
ATOM 2694 O O . ASP A 1 343 ? -38.375 -12.883 16.984 1 90.56 343 ASP A O 1
ATOM 2698 N N . ILE A 1 344 ? -40.469 -12.461 17.547 1 89.12 344 ILE A N 1
ATOM 2699 C CA . ILE A 1 344 ? -40.281 -12.766 18.953 1 89.12 344 ILE A CA 1
ATOM 2700 C C . ILE A 1 344 ? -39.938 -14.25 19.125 1 89.12 344 ILE A C 1
ATOM 2702 O O . ILE A 1 344 ? -39.031 -14.609 19.906 1 89.12 344 ILE A O 1
ATOM 2706 N N . LYS A 1 345 ? -40.562 -15.023 18.359 1 87.81 345 LYS A N 1
ATOM 2707 C CA . LYS A 1 345 ? -40.312 -16.453 18.438 1 87.81 345 LYS A CA 1
ATOM 2708 C C . LYS A 1 345 ? -38.906 -16.797 17.953 1 87.81 345 LYS A C 1
ATOM 2710 O O . LYS A 1 345 ? -38.25 -17.688 18.5 1 87.81 345 LYS A O 1
ATOM 2715 N N . ARG A 1 346 ? -38.531 -16.141 17.016 1 87.44 346 ARG A N 1
ATOM 2716 C CA . ARG A 1 346 ? -37.219 -16.406 16.453 1 87.44 346 ARG A CA 1
ATOM 2717 C C . ARG A 1 346 ? -36.125 -15.922 17.375 1 87.44 346 ARG A C 1
ATOM 2719 O O . ARG A 1 346 ? -35.094 -16.578 17.5 1 87.44 346 ARG A O 1
ATOM 2726 N N . LYS A 1 347 ? -36.281 -14.828 18.125 1 89.06 347 LYS A N 1
ATOM 2727 C CA . LYS A 1 347 ? -35.219 -14.211 18.891 1 89.06 347 LYS A CA 1
ATOM 2728 C C . LYS A 1 347 ? -35.219 -14.664 20.344 1 89.06 347 LYS A C 1
ATOM 2730 O O . LYS A 1 347 ? -34.219 -14.602 21.031 1 89.06 347 LYS A O 1
ATOM 2735 N N . LEU A 1 348 ? -36.25 -15.172 20.844 1 87.69 348 LEU A N 1
ATOM 2736 C CA . LEU A 1 348 ? -36.406 -15.492 22.25 1 87.69 348 LEU A CA 1
ATOM 2737 C C . LEU A 1 348 ? -35.406 -16.578 22.672 1 87.69 348 LEU A C 1
ATOM 2739 O O . LEU A 1 348 ? -34.781 -16.469 23.75 1 87.69 348 LEU A O 1
ATOM 2743 N N . PRO A 1 349 ? -35.156 -17.484 21.812 1 87.44 349 PRO A N 1
ATOM 2744 C CA . PRO A 1 349 ? -34.219 -18.516 22.266 1 87.44 349 PRO A CA 1
ATOM 2745 C C . PRO A 1 349 ? -32.75 -18.016 22.312 1 87.44 349 PRO A C 1
ATOM 2747 O O . PRO A 1 349 ? -31.922 -18.562 23.031 1 87.44 349 PRO A O 1
ATOM 2750 N N . TRP A 1 350 ? -32.469 -17.031 21.641 1 87.81 350 TRP A N 1
ATOM 2751 C CA . TRP A 1 350 ? -31.094 -16.531 21.531 1 87.81 350 TRP A CA 1
ATOM 2752 C C . TRP A 1 350 ? -30.828 -15.438 22.562 1 87.81 350 TRP A C 1
ATOM 2754 O O . TRP A 1 350 ? -29.703 -14.938 22.672 1 87.81 350 TRP A O 1
ATOM 2764 N N . TYR A 1 351 ? -31.734 -15.062 23.406 1 87.94 351 TYR A N 1
ATOM 2765 C CA . TYR A 1 351 ? -31.625 -13.914 24.297 1 87.94 351 TYR A CA 1
ATOM 2766 C C . TYR A 1 351 ? -30.547 -14.133 25.359 1 87.94 351 TYR A C 1
ATOM 2768 O O . TYR A 1 351 ? -29.719 -13.258 25.578 1 87.94 351 TYR A O 1
ATOM 2776 N N . PRO A 1 352 ? -30.453 -15.352 25.891 1 86.44 352 PRO A N 1
ATOM 2777 C CA . PRO A 1 352 ? -29.406 -15.539 26.875 1 86.44 352 PRO A CA 1
ATOM 2778 C C . PRO A 1 352 ? -28.016 -15.625 26.25 1 86.44 352 PRO A C 1
ATOM 2780 O O . PRO A 1 352 ? -27.031 -15.188 26.859 1 86.44 352 PRO A O 1
ATOM 2783 N N . SER A 1 353 ? -27.875 -16.031 25.094 1 87.44 353 SER A N 1
ATOM 2784 C CA . SER A 1 353 ? -26.578 -16.156 24.422 1 87.44 353 SER A CA 1
ATOM 2785 C C . SER A 1 353 ? -26.016 -14.789 24.047 1 87.44 353 SER A C 1
ATOM 2787 O O . SER A 1 353 ? -24.812 -14.648 23.859 1 87.44 353 SER A O 1
ATOM 2789 N N . ASP A 1 354 ? -26.828 -13.82 23.906 1 88.31 354 ASP A N 1
ATOM 2790 C CA . ASP A 1 354 ? -26.391 -12.469 23.578 1 88.31 354 ASP A CA 1
ATOM 2791 C C . ASP A 1 354 ? -25.594 -11.844 24.719 1 88.31 354 ASP A C 1
ATOM 2793 O O . ASP A 1 354 ? -24.766 -10.961 24.5 1 88.31 354 ASP A O 1
ATOM 2797 N N . PHE A 1 355 ? -25.766 -12.344 25.953 1 87.81 355 PHE A N 1
ATOM 2798 C CA . PHE A 1 355 ? -25.078 -11.742 27.094 1 87.81 355 PHE A CA 1
ATOM 2799 C C . PHE A 1 355 ? -23.781 -12.484 27.391 1 87.81 355 PHE A C 1
ATOM 2801 O O . PHE A 1 355 ? -22.766 -11.852 27.672 1 87.81 355 PHE A O 1
ATOM 2808 N N . TYR A 1 356 ? -23.812 -13.75 27.141 1 86.5 356 TYR A N 1
ATOM 2809 C CA . TYR A 1 356 ? -22.609 -14.516 27.484 1 86.5 356 TYR A CA 1
ATOM 2810 C C . TYR A 1 356 ? -21.547 -14.375 26.422 1 86.5 356 TYR A C 1
ATOM 2812 O O . TYR A 1 356 ? -20.344 -14.414 26.719 1 86.5 356 TYR A O 1
ATOM 2820 N N . GLU A 1 357 ? -21.922 -14.18 25.281 1 84.38 357 GLU A N 1
ATOM 2821 C CA . GLU A 1 357 ? -20.953 -14.078 24.188 1 84.38 357 GLU A CA 1
ATOM 2822 C C . GLU A 1 357 ? -20.328 -12.688 24.125 1 84.38 357 GLU A C 1
ATOM 2824 O O . GLU A 1 357 ? -19.344 -12.477 23.422 1 84.38 357 GLU A O 1
ATOM 2829 N N . GLY A 1 358 ? -20.797 -11.805 24.891 1 83.94 358 GLY A N 1
ATOM 2830 C CA . GLY A 1 358 ? -20.281 -10.445 24.891 1 83.94 358 GLY A CA 1
ATOM 2831 C C . GLY A 1 358 ? -19.031 -10.281 25.734 1 83.94 358 GLY A C 1
ATOM 2832 O O . GLY A 1 358 ? -18.297 -9.297 25.594 1 83.94 358 GLY A O 1
ATOM 2833 N N . PHE A 1 359 ? -18.703 -11.312 26.484 1 85.75 359 PHE A N 1
ATOM 2834 C CA . PHE A 1 359 ? -17.531 -11.195 27.344 1 85.75 359 PHE A CA 1
ATOM 2835 C C . PHE A 1 359 ? -16.266 -11.562 26.594 1 85.75 359 PHE A C 1
ATOM 2837 O O . PHE A 1 359 ? -15.812 -12.711 26.656 1 85.75 359 PHE A O 1
ATOM 2844 N N . HIS A 1 360 ? -15.797 -10.719 25.859 1 84.75 360 HIS A N 1
ATOM 2845 C CA . HIS A 1 360 ? -14.578 -10.836 25.062 1 84.75 360 HIS A CA 1
ATOM 2846 C C . HIS A 1 360 ? -13.812 -9.523 25.031 1 84.75 360 HIS A C 1
ATOM 2848 O O . HIS A 1 360 ? -14.391 -8.453 25.234 1 84.75 360 HIS A O 1
ATOM 2854 N N . ILE A 1 361 ? -12.516 -9.492 24.812 1 80.12 361 ILE A N 1
ATOM 2855 C CA . ILE A 1 361 ? -11.648 -8.328 24.797 1 80.12 361 ILE A CA 1
ATOM 2856 C C . ILE A 1 361 ? -12.055 -7.395 23.656 1 80.12 361 ILE A C 1
ATOM 2858 O O . ILE A 1 361 ? -11.953 -6.172 23.781 1 80.12 361 ILE A O 1
ATOM 2862 N N . GLN A 1 362 ? -12.461 -7.977 22.594 1 84.5 362 GLN A N 1
ATOM 2863 C CA . GLN A 1 362 ? -12.914 -7.168 21.469 1 84.5 362 GLN A CA 1
ATOM 2864 C C . GLN A 1 362 ? -14.125 -6.316 21.844 1 84.5 362 GLN A C 1
ATOM 2866 O O . GLN A 1 362 ? -14.328 -5.238 21.281 1 84.5 362 GLN A O 1
ATOM 2871 N N . SER A 1 363 ? -14.875 -6.742 22.828 1 89.19 363 SER A N 1
ATOM 2872 C CA . SER A 1 363 ? -16.047 -6 23.266 1 89.19 363 SER A CA 1
ATOM 2873 C C . SER A 1 363 ? -15.656 -4.758 24.047 1 89.19 363 SER A C 1
ATOM 2875 O O . SER A 1 363 ? -16.344 -3.736 24 1 89.19 363 SER A O 1
ATOM 2877 N N . ILE A 1 364 ? -14.508 -4.785 24.641 1 87.5 364 ILE A N 1
ATOM 2878 C CA . ILE A 1 364 ? -14.07 -3.633 25.422 1 87.5 364 ILE A CA 1
ATOM 2879 C C . ILE A 1 364 ? -13.641 -2.508 24.484 1 87.5 364 ILE A C 1
ATOM 2881 O O . ILE A 1 364 ? -13.992 -1.345 24.703 1 87.5 364 ILE A O 1
ATOM 2885 N N . SER A 1 365 ? -12.883 -2.869 23.531 1 86 365 SER A N 1
ATOM 2886 C CA . SER A 1 365 ? -12.445 -1.854 22.578 1 86 365 SER A CA 1
ATOM 2887 C C . SER A 1 365 ? -13.625 -1.288 21.781 1 86 365 SER A C 1
ATOM 2889 O O . SER A 1 365 ? -13.664 -0.091 21.5 1 86 365 SER A O 1
ATOM 2891 N N . ALA A 1 366 ? -14.609 -2.174 21.531 1 89.75 366 ALA A N 1
ATOM 2892 C CA . ALA A 1 366 ? -15.789 -1.711 20.797 1 89.75 366 ALA A CA 1
ATOM 2893 C C . ALA A 1 366 ? -16.609 -0.738 21.641 1 89.75 366 ALA A C 1
ATOM 2895 O O . ALA A 1 366 ? -17.125 0.257 21.109 1 89.75 366 ALA A O 1
ATOM 2896 N N . VAL A 1 367 ? -16.656 -0.951 22.922 1 91.31 367 VAL A N 1
ATOM 2897 C CA . VAL A 1 367 ? -17.438 -0.096 23.812 1 91.31 367 VAL A CA 1
ATOM 2898 C C . VAL A 1 367 ? -16.781 1.286 23.891 1 91.31 367 VAL A C 1
ATOM 2900 O O . VAL A 1 367 ? -17.469 2.305 23.781 1 91.31 367 VAL A O 1
ATOM 2903 N N . LEU A 1 368 ? -15.531 1.319 24 1 86.12 368 LEU A N 1
ATOM 2904 C CA . LEU A 1 368 ? -14.828 2.596 24.109 1 86.12 368 LEU A CA 1
ATOM 2905 C C . LEU A 1 368 ? -14.938 3.385 22.812 1 86.12 368 LEU A C 1
ATOM 2907 O O . LEU A 1 368 ? -15.141 4.602 22.828 1 86.12 368 LEU A O 1
ATOM 2911 N N . PHE A 1 369 ? -14.898 2.732 21.828 1 84.88 369 PHE A N 1
ATOM 2912 C CA . PHE A 1 369 ? -14.969 3.361 20.516 1 84.88 369 PHE A CA 1
ATOM 2913 C C . PHE A 1 369 ? -16.359 3.939 20.25 1 84.88 369 PHE A C 1
ATOM 2915 O O . PHE A 1 369 ? -16.484 5.094 19.844 1 84.88 369 PHE A O 1
ATOM 2922 N N . ILE A 1 370 ? -17.266 3.133 20.422 1 87.88 370 ILE A N 1
ATOM 2923 C CA . ILE A 1 370 ? -18.641 3.561 20.141 1 87.88 370 ILE A CA 1
ATOM 2924 C C . ILE A 1 370 ? -19.062 4.617 21.141 1 87.88 370 ILE A C 1
ATOM 2926 O O . ILE A 1 370 ? -19.797 5.551 20.812 1 87.88 370 ILE A O 1
ATOM 2930 N N . TYR A 1 371 ? -18.594 4.531 22.406 1 86.56 371 TYR A N 1
ATOM 2931 C CA . TYR A 1 371 ? -18.891 5.543 23.422 1 86.56 371 TYR A CA 1
ATOM 2932 C C . TYR A 1 371 ? -18.391 6.914 22.984 1 86.56 371 TYR A C 1
ATOM 2934 O O . TYR A 1 371 ? -19.125 7.898 23.031 1 86.56 371 TYR A O 1
ATOM 2942 N N . LEU A 1 372 ? -17.234 6.883 22.516 1 81.12 372 LEU A N 1
ATOM 2943 C CA . LEU A 1 372 ? -16.641 8.148 22.078 1 81.12 372 LEU A CA 1
ATOM 2944 C C . LEU A 1 372 ? -17.328 8.656 20.812 1 81.12 372 LEU A C 1
ATOM 2946 O O . LEU A 1 372 ? -17.469 9.867 20.625 1 81.12 372 LEU A O 1
ATOM 2950 N N . GLY A 1 373 ? -17.703 7.688 20.016 1 79.31 373 GLY A N 1
ATOM 2951 C CA . GLY A 1 373 ? -18.453 8.078 18.828 1 79.31 373 GLY A CA 1
ATOM 2952 C C . GLY A 1 373 ? -19.812 8.68 19.141 1 79.31 373 GLY A C 1
ATOM 2953 O O . GLY A 1 373 ? -20.203 9.672 18.531 1 79.31 373 GLY A O 1
ATOM 2954 N N . CYS A 1 374 ? -20.469 8.125 20.047 1 81.06 374 CYS A N 1
ATOM 2955 C CA . CYS A 1 374 ? -21.797 8.609 20.422 1 81.06 374 CYS A CA 1
ATOM 2956 C C . CYS A 1 374 ? -21.703 9.969 21.109 1 81.06 374 CYS A C 1
ATOM 2958 O O . CYS A 1 374 ? -22.531 10.852 20.875 1 81.06 374 CYS A O 1
ATOM 2960 N N . ILE A 1 375 ? -20.703 10.156 21.875 1 77.5 375 ILE A N 1
ATOM 2961 C CA . ILE A 1 375 ? -20.547 11.43 22.562 1 77.5 375 ILE A CA 1
ATOM 2962 C C . ILE A 1 375 ? -20.188 12.523 21.562 1 77.5 375 ILE A C 1
ATOM 2964 O O . ILE A 1 375 ? -20.672 13.648 21.656 1 77.5 375 ILE A O 1
ATOM 2968 N N . THR A 1 376 ? -19.375 12.094 20.656 1 75.12 376 THR A N 1
ATOM 2969 C CA . THR A 1 376 ? -18.969 13.055 19.641 1 75.12 376 THR A CA 1
ATOM 2970 C C . THR A 1 376 ? -20.156 13.445 18.766 1 75.12 376 THR A C 1
ATOM 2972 O O . THR A 1 376 ? -20.328 14.617 18.422 1 75.12 376 THR A O 1
ATOM 2975 N N . ASN A 1 377 ? -20.953 12.523 18.5 1 76.81 377 ASN A N 1
ATOM 2976 C CA . ASN A 1 377 ? -22.141 12.789 17.703 1 76.81 377 ASN A CA 1
ATOM 2977 C C . ASN A 1 377 ? -23.125 13.672 18.453 1 76.81 377 ASN A C 1
ATOM 2979 O O . ASN A 1 377 ? -23.719 14.586 17.875 1 76.81 377 ASN A O 1
ATOM 2983 N N . ALA A 1 378 ? -23.234 13.453 19.688 1 74.5 378 ALA A N 1
ATOM 2984 C CA . ALA A 1 378 ? -24.172 14.227 20.5 1 74.5 378 ALA A CA 1
ATOM 2985 C C . ALA A 1 378 ? -23.703 15.672 20.641 1 74.5 378 ALA A C 1
ATOM 2987 O O . ALA A 1 378 ? -24.516 16.594 20.641 1 74.5 378 ALA A O 1
ATOM 2988 N N . ILE A 1 379 ? -22.453 15.828 20.672 1 68 379 ILE A N 1
ATOM 2989 C CA . ILE A 1 379 ? -21.906 17.172 20.844 1 68 379 ILE A CA 1
ATOM 2990 C C . ILE A 1 379 ? -21.922 17.922 19.531 1 68 379 ILE A C 1
ATOM 2992 O O . ILE A 1 379 ? -22.25 19.109 19.484 1 68 379 ILE A O 1
ATOM 2996 N N . THR A 1 380 ? -21.578 17.25 18.562 1 67.12 380 THR A N 1
ATOM 2997 C CA . THR A 1 380 ? -21.5 17.906 17.25 1 67.12 380 THR A CA 1
ATOM 2998 C C . THR A 1 380 ? -22.891 18.281 16.766 1 67.12 380 THR A C 1
ATOM 3000 O O . THR A 1 380 ? -23.094 19.375 16.219 1 67.12 380 THR A O 1
ATOM 3003 N N . PHE A 1 381 ? -23.797 17.312 16.969 1 63.31 381 PHE A N 1
ATOM 3004 C CA . PHE A 1 381 ? -25.156 17.594 16.484 1 63.31 381 PHE A CA 1
ATOM 3005 C C . PHE A 1 381 ? -25.969 18.281 17.562 1 63.31 381 PHE A C 1
ATOM 3007 O O . PHE A 1 381 ? -26.906 19.031 17.266 1 63.31 381 PHE A O 1
ATOM 3014 N N . GLY A 1 382 ? -25.656 17.891 18.812 1 57.75 382 GLY A N 1
ATOM 3015 C CA . GLY A 1 382 ? -26.406 18.453 19.938 1 57.75 382 GLY A CA 1
ATOM 3016 C C . GLY A 1 382 ? -26 19.891 20.234 1 57.75 382 GLY A C 1
ATOM 3017 O O . GLY A 1 382 ? -26.75 20.625 20.875 1 57.75 382 GLY A O 1
ATOM 3018 N N . GLY A 1 383 ? -24.688 20.203 20.125 1 48.47 383 GLY A N 1
ATOM 3019 C CA . GLY A 1 383 ? -24.391 21.609 20.375 1 48.47 383 GLY A CA 1
ATOM 3020 C C . GLY A 1 383 ? -25.422 22.547 19.781 1 48.47 383 GLY A C 1
ATOM 3021 O O . GLY A 1 383 ? -25.578 23.672 20.266 1 48.47 383 GLY A O 1
ATOM 3022 N N . LEU A 1 384 ? -25.938 22.109 18.734 1 40.56 384 LEU A N 1
ATOM 3023 C CA . LEU A 1 384 ? -27 22.938 18.203 1 40.56 384 LEU A CA 1
ATOM 3024 C C . LEU A 1 384 ? -28.188 23 19.156 1 40.56 384 LEU A C 1
ATOM 3026 O O . LEU A 1 384 ? -28.875 24.016 19.234 1 40.56 384 LEU A O 1
ATOM 3030 N N . LEU A 1 385 ? -28.469 21.781 19.688 1 41.28 385 LEU A N 1
ATOM 3031 C CA . LEU A 1 385 ? -29.562 21.875 20.641 1 41.28 385 LEU A CA 1
ATOM 3032 C C . LEU A 1 385 ? -29.047 22.188 22.047 1 41.28 385 LEU A C 1
ATOM 3034 O O . LEU A 1 385 ? -29.828 22.25 23 1 41.28 385 LEU A O 1
ATOM 3038 N N . GLY A 1 386 ? -28.078 22.828 22.219 1 41.69 386 GLY A N 1
ATOM 3039 C CA . GLY A 1 386 ? -27.391 23.344 23.391 1 41.69 386 GLY A CA 1
ATOM 3040 C C . GLY A 1 386 ? -27.438 22.391 24.578 1 41.69 386 GLY A C 1
ATOM 3041 O O . GLY A 1 386 ? -26.406 22.031 25.141 1 41.69 386 GLY A O 1
ATOM 3042 N N . ASP A 1 387 ? -28.516 22.422 25.547 1 40.75 387 ASP A N 1
ATOM 3043 C CA . ASP A 1 387 ? -28.812 22 26.906 1 40.75 387 ASP A CA 1
ATOM 3044 C C . ASP A 1 387 ? -29.188 20.531 26.969 1 40.75 387 ASP A C 1
ATOM 3046 O O . ASP A 1 387 ? -29.453 19.984 28.047 1 40.75 387 ASP A O 1
ATOM 3050 N N . ALA A 1 388 ? -29.438 19.719 26 1 41.72 388 ALA A N 1
ATOM 3051 C CA . ALA A 1 388 ? -30.344 18.578 26 1 41.72 388 ALA A CA 1
ATOM 3052 C C . ALA A 1 388 ? -29.562 17.266 26.141 1 41.72 388 ALA A C 1
ATOM 3054 O O . ALA A 1 388 ? -30.125 16.188 25.922 1 41.72 388 ALA A O 1
ATOM 3055 N N . THR A 1 389 ? -28.359 17.078 26.281 1 44.97 389 THR A N 1
ATOM 3056 C CA . THR A 1 389 ? -27.625 15.828 26.266 1 44.97 389 THR A CA 1
ATOM 3057 C C . THR A 1 389 ? -28.062 14.914 27.406 1 44.97 389 THR A C 1
ATOM 3059 O O . THR A 1 389 ? -27.625 13.766 27.484 1 44.97 389 THR A O 1
ATOM 3062 N N . ASP A 1 390 ? -28.734 15.461 28.484 1 43.94 390 ASP A N 1
ATOM 3063 C CA . ASP A 1 390 ? -28.844 14.75 29.766 1 43.94 390 ASP A CA 1
ATOM 3064 C C . ASP A 1 390 ? -29.484 13.375 29.578 1 43.94 390 ASP A C 1
ATOM 3066 O O . ASP A 1 390 ? -29.094 12.414 30.25 1 43.94 390 ASP A O 1
ATOM 3070 N N . ASN A 1 391 ? -30.719 13.266 28.953 1 45.62 391 ASN A N 1
ATOM 3071 C CA . ASN A 1 391 ? -31.547 12.086 29.156 1 45.62 391 ASN A CA 1
ATOM 3072 C C . ASN A 1 391 ? -31.469 11.125 27.984 1 45.62 391 ASN A C 1
ATOM 3074 O O . ASN A 1 391 ? -32.375 10.32 27.766 1 45.62 391 ASN A O 1
ATOM 3078 N N . TYR A 1 392 ? -30.422 11.258 27.125 1 50.72 392 TYR A N 1
ATOM 3079 C CA . TYR A 1 392 ? -30.094 10.5 25.922 1 50.72 392 TYR A CA 1
ATOM 3080 C C . TYR A 1 392 ? -30.031 9.008 26.219 1 50.72 392 TYR A C 1
ATOM 3082 O O . TYR A 1 392 ? -30.406 8.18 25.391 1 50.72 392 TYR A O 1
ATOM 3090 N N . GLN A 1 393 ? -29.828 8.672 27.484 1 60.72 393 GLN A N 1
ATOM 3091 C CA . GLN A 1 393 ? -29.219 7.395 27.859 1 60.72 393 GLN A CA 1
ATOM 3092 C C . GLN A 1 393 ? -30.281 6.32 28.062 1 60.72 393 GLN A C 1
ATOM 3094 O O . GLN A 1 393 ? -30.078 5.16 27.688 1 60.72 393 GLN A O 1
ATOM 3099 N N . LEU A 1 394 ? -31.453 6.77 28.422 1 63.88 394 LEU A N 1
ATOM 3100 C CA . LEU A 1 394 ? -32.375 5.727 28.844 1 63.88 394 LEU A CA 1
ATOM 3101 C C . LEU A 1 394 ? -33.031 5.066 27.641 1 63.88 394 LEU A C 1
ATOM 3103 O O . LEU A 1 394 ? -33.219 3.848 27.625 1 63.88 394 LEU A O 1
ATOM 3107 N N . SER A 1 395 ? -33.219 5.879 26.625 1 70.38 395 SER A N 1
ATOM 3108 C CA . SER A 1 395 ? -33.906 5.316 25.469 1 70.38 395 SER A CA 1
ATOM 3109 C C . SER A 1 395 ? -33.031 4.293 24.75 1 70.38 395 SER A C 1
ATOM 3111 O O . SER A 1 395 ? -33.5 3.209 24.406 1 70.38 395 SER A O 1
ATOM 3113 N N . SER A 1 396 ? -31.859 4.605 24.625 1 75.5 396 SER A N 1
ATOM 3114 C CA . SER A 1 396 ? -30.984 3.693 23.906 1 75.5 396 SER A CA 1
ATOM 3115 C C . SER A 1 396 ? -30.688 2.441 24.719 1 75.5 396 SER A C 1
ATOM 3117 O O . SER A 1 396 ? -30.5 1.357 24.156 1 75.5 396 SER A O 1
ATOM 3119 N N . PHE A 1 397 ? -30.766 2.609 26.047 1 79.62 397 PHE A N 1
ATOM 3120 C CA . PHE A 1 397 ? -30.562 1.471 26.938 1 79.62 397 PHE A CA 1
ATOM 3121 C C . PHE A 1 397 ? -31.688 0.464 26.812 1 79.62 397 PHE A C 1
ATOM 3123 O O . PHE A 1 397 ? -31.453 -0.739 26.688 1 79.62 397 PHE A O 1
ATOM 3130 N N . LEU A 1 398 ? -32.844 0.955 26.719 1 80.5 398 LEU A N 1
ATOM 3131 C CA . LEU A 1 398 ? -34 0.075 26.609 1 80.5 398 LEU A CA 1
ATOM 3132 C C . LEU A 1 398 ? -34.062 -0.602 25.25 1 80.5 398 LEU A C 1
ATOM 3134 O O . LEU A 1 398 ? -34.469 -1.762 25.141 1 80.5 398 LEU A O 1
ATOM 3138 N N . PHE A 1 399 ? -33.656 0.119 24.312 1 84.31 399 PHE A N 1
ATOM 3139 C CA . PHE A 1 399 ? -33.656 -0.461 22.969 1 84.31 399 PHE A CA 1
ATOM 3140 C C . PHE A 1 399 ? -32.656 -1.607 22.875 1 84.31 399 PHE A C 1
ATOM 3142 O O . PHE A 1 399 ? -32.969 -2.654 22.297 1 84.31 399 PHE A O 1
ATOM 3149 N N . CYS A 1 400 ? -31.484 -1.446 23.422 1 83.31 400 CYS A N 1
ATOM 3150 C CA . CYS A 1 400 ? -30.469 -2.484 23.344 1 83.31 400 CYS A CA 1
ATOM 3151 C C . CYS A 1 400 ? -30.875 -3.719 24.141 1 83.31 400 CYS A C 1
ATOM 3153 O O . CYS A 1 400 ? -30.484 -4.836 23.797 1 83.31 400 CYS A O 1
ATOM 3155 N N . LEU A 1 401 ? -31.75 -3.516 25.109 1 85.38 401 LEU A N 1
ATOM 3156 C CA . LEU A 1 401 ? -32.188 -4.641 25.922 1 85.38 401 LEU A CA 1
ATOM 3157 C C . LEU A 1 401 ? -33.281 -5.441 25.219 1 85.38 401 LEU A C 1
ATOM 3159 O O . LEU A 1 401 ? -33.281 -6.672 25.281 1 85.38 401 LEU A O 1
ATOM 3163 N N . PHE A 1 402 ? -34.094 -4.77 24.422 1 85.81 402 PHE A N 1
ATOM 3164 C CA . PHE A 1 402 ? -35.281 -5.477 23.938 1 85.81 402 PHE A CA 1
ATOM 3165 C C . PHE A 1 402 ? -35.344 -5.457 22.422 1 85.81 402 PHE A C 1
ATOM 3167 O O . PHE A 1 402 ? -36.219 -6.047 21.812 1 85.81 402 PHE A O 1
ATOM 3174 N N . SER A 1 403 ? -34.469 -5.023 21.797 1 85.69 403 SER A N 1
ATOM 3175 C CA . SER A 1 403 ? -34.531 -4.887 20.344 1 85.69 403 SER A CA 1
ATOM 3176 C C . SER A 1 403 ? -34.312 -6.23 19.656 1 85.69 403 SER A C 1
ATOM 3178 O O . SER A 1 403 ? -33.938 -7.211 20.297 1 85.69 403 SER A O 1
ATOM 3180 N N . GLY A 1 404 ? -34.719 -6.297 18.406 1 82.56 404 GLY A N 1
ATOM 3181 C CA . GLY A 1 404 ? -34.5 -7.477 17.578 1 82.56 404 GLY A CA 1
ATOM 3182 C C . GLY A 1 404 ? -33.062 -7.582 17.109 1 82.56 404 GLY A C 1
ATOM 3183 O O . GLY A 1 404 ? -32.438 -8.656 17.156 1 82.56 404 GLY A O 1
ATOM 3184 N N . GLN A 1 405 ? -32.5 -6.48 16.672 1 86.56 405 GLN A N 1
ATOM 3185 C CA . GLN A 1 405 ? -31.109 -6.43 16.281 1 86.56 405 GLN A CA 1
ATOM 3186 C C . GLN A 1 405 ? -30.297 -5.559 17.219 1 86.56 405 GLN A C 1
ATOM 3188 O O . GLN A 1 405 ? -30.25 -4.336 17.062 1 86.56 405 GLN A O 1
ATOM 3193 N N . PRO A 1 406 ? -29.625 -6.168 18.078 1 86 406 PRO A N 1
ATOM 3194 C CA . PRO A 1 406 ? -28.938 -5.422 19.125 1 86 406 PRO A CA 1
ATOM 3195 C C . PRO A 1 406 ? -27.703 -4.68 18.625 1 86 406 PRO A C 1
ATOM 3197 O O . PRO A 1 406 ? -27.141 -3.84 19.328 1 86 406 PRO A O 1
ATOM 3200 N N . LEU A 1 407 ? -27.281 -4.906 17.438 1 89.12 407 LEU A N 1
ATOM 3201 C CA . LEU A 1 407 ? -26.078 -4.262 16.922 1 89.12 407 LEU A CA 1
ATOM 3202 C C . LEU A 1 407 ? -26.391 -2.854 16.422 1 89.12 407 LEU A C 1
ATOM 3204 O O . LEU A 1 407 ? -25.484 -2.061 16.172 1 89.12 407 LEU A O 1
ATOM 3208 N N . ILE A 1 408 ? -27.625 -2.494 16.328 1 91 408 ILE A N 1
ATOM 3209 C CA . ILE A 1 408 ? -28.031 -1.157 15.914 1 91 408 ILE A CA 1
ATOM 3210 C C . ILE A 1 408 ? -27.984 -0.204 17.109 1 91 408 ILE A C 1
ATOM 3212 O O . ILE A 1 408 ? -28.516 -0.506 18.172 1 91 408 ILE A O 1
ATOM 3216 N N . ILE A 1 409 ? -27.266 0.823 16.922 1 89.06 409 ILE A N 1
ATOM 3217 C CA . ILE A 1 409 ? -27.141 1.833 17.969 1 89.06 409 ILE A CA 1
ATOM 3218 C C . ILE A 1 409 ? -28.031 3.025 17.641 1 89.06 409 ILE A C 1
ATOM 3220 O O . ILE A 1 409 ? -28.062 3.502 16.5 1 89.06 409 ILE A O 1
ATOM 3224 N N . LEU A 1 410 ? -28.781 3.418 18.625 1 87.19 410 LEU A N 1
ATOM 3225 C CA . LEU A 1 410 ? -29.656 4.566 18.453 1 87.19 410 LEU A CA 1
ATOM 3226 C C . LEU A 1 410 ? -28.953 5.863 18.812 1 87.19 410 LEU A C 1
ATOM 3228 O O . LEU A 1 410 ? -28.172 5.902 19.781 1 87.19 410 LEU A O 1
ATOM 3232 N N . SER A 1 411 ? -28.953 6.766 17.938 1 80 411 SER A N 1
ATOM 3233 C CA . SER A 1 411 ? -28.391 8.094 18.172 1 80 411 SER A CA 1
ATOM 3234 C C . SER A 1 411 ? -29.172 9.164 17.406 1 80 411 SER A C 1
ATOM 3236 O O . SER A 1 411 ? -30.125 8.852 16.688 1 80 411 SER A O 1
ATOM 3238 N N . SER A 1 412 ? -28.797 10.359 17.75 1 77.25 412 SER A N 1
ATOM 3239 C CA . SER A 1 412 ? -29.406 11.461 17.016 1 77.25 412 SER A CA 1
ATOM 3240 C C . SER A 1 412 ? -28.828 11.555 15.602 1 77.25 412 SER A C 1
ATOM 3242 O O . SER A 1 412 ? -27.609 11.477 15.422 1 77.25 412 SER A O 1
ATOM 3244 N N . THR A 1 413 ? -29.625 11.531 14.617 1 79.25 413 THR A N 1
ATOM 3245 C CA . THR A 1 413 ? -29.156 11.547 13.234 1 79.25 413 THR A CA 1
ATOM 3246 C C . THR A 1 413 ? -29.375 12.93 12.609 1 79.25 413 THR A C 1
ATOM 3248 O O . THR A 1 413 ? -30.156 13.727 13.117 1 79.25 413 THR A O 1
ATOM 3251 N N . GLY A 1 414 ? -28.734 13.25 11.617 1 74.38 414 GLY A N 1
ATOM 3252 C CA . GLY A 1 414 ? -28.797 14.523 10.914 1 74.38 414 GLY A CA 1
ATOM 3253 C C . GLY A 1 414 ? -30.188 14.859 10.391 1 74.38 414 GLY A C 1
ATOM 3254 O O . GLY A 1 414 ? -30.703 15.938 10.656 1 74.38 414 GLY A O 1
ATOM 3255 N N . PRO A 1 415 ? -30.844 13.945 9.797 1 77.62 415 PRO A N 1
ATOM 3256 C CA . PRO A 1 415 ? -32.156 14.258 9.234 1 77.62 415 PRO A CA 1
ATOM 3257 C C . PRO A 1 415 ? -33.188 14.578 10.305 1 77.62 415 PRO A C 1
ATOM 3259 O O . PRO A 1 415 ? -34.062 15.445 10.102 1 77.62 415 PRO A O 1
ATOM 3262 N N . ILE A 1 416 ? -33.125 13.898 11.391 1 81.44 416 ILE A N 1
ATOM 3263 C CA . ILE A 1 416 ? -34.062 14.18 12.461 1 81.44 416 ILE A CA 1
ATOM 3264 C C . ILE A 1 416 ? -33.781 15.547 13.062 1 81.44 416 ILE A C 1
ATOM 3266 O O . ILE A 1 416 ? -34.688 16.281 13.43 1 81.44 416 ILE A O 1
ATOM 3270 N N . LEU A 1 417 ? -32.594 15.898 13.102 1 77.25 417 LEU A N 1
ATOM 3271 C CA . LEU A 1 417 ? -32.219 17.203 13.648 1 77.25 417 LEU A CA 1
ATOM 3272 C C . LEU A 1 417 ? -32.656 18.328 12.719 1 77.25 417 LEU A C 1
ATOM 3274 O O . LEU A 1 417 ? -33.094 19.375 13.188 1 77.25 417 LEU A O 1
ATOM 3278 N N . ILE A 1 418 ? -32.562 18.047 11.531 1 76.12 418 ILE A N 1
ATOM 3279 C CA . ILE A 1 418 ? -33.031 19.047 10.562 1 76.12 418 ILE A CA 1
ATOM 3280 C C . ILE A 1 418 ? -34.531 19.219 10.68 1 76.12 418 ILE A C 1
ATOM 3282 O O . ILE A 1 418 ? -35.062 20.328 10.625 1 76.12 418 ILE A O 1
ATOM 3286 N N . PHE A 1 419 ? -35.188 18.125 10.852 1 81.12 419 PHE A N 1
ATOM 3287 C CA . PHE A 1 419 ? -36.656 18.188 11.008 1 81.12 419 PHE A CA 1
ATOM 3288 C C . PHE A 1 419 ? -37.031 18.938 12.273 1 81.12 419 PHE A C 1
ATOM 3290 O O . PHE A 1 419 ? -37.938 19.766 12.266 1 81.12 419 PHE A O 1
ATOM 3297 N N . GLU A 1 420 ? -36.312 18.703 13.289 1 80.75 420 GLU A N 1
ATOM 3298 C CA . GLU A 1 420 ? -36.594 19.375 14.547 1 80.75 420 GLU A CA 1
ATOM 3299 C C . GLU A 1 420 ? -36.312 20.875 14.453 1 80.75 420 GLU A C 1
ATOM 3301 O O . GLU A 1 420 ? -37.031 21.688 15.023 1 80.75 420 GLU A O 1
ATOM 3306 N N . LYS A 1 421 ? -35.344 21.219 13.789 1 78 421 LYS A N 1
ATOM 3307 C CA . LYS A 1 421 ? -35.031 22.625 13.609 1 78 421 LYS A CA 1
ATOM 3308 C C . LYS A 1 421 ? -36.125 23.328 12.805 1 78 421 LYS A C 1
ATOM 3310 O O . LYS A 1 421 ? -36.531 24.453 13.133 1 78 421 LYS A O 1
ATOM 3315 N N . LEU A 1 422 ? -36.625 22.609 11.867 1 80.25 422 LEU A N 1
ATOM 3316 C CA . LEU A 1 422 ? -37.688 23.188 11.039 1 80.25 422 LEU A CA 1
ATOM 3317 C C . LEU A 1 422 ? -39 23.281 11.812 1 80.25 422 LEU A C 1
ATOM 3319 O O . LEU A 1 422 ? -39.75 24.234 11.648 1 80.25 422 LEU A O 1
ATOM 3323 N N . LEU A 1 423 ? -39.219 22.328 12.602 1 83.88 423 LEU A N 1
ATOM 3324 C CA . LEU A 1 423 ? -40.406 22.328 13.43 1 83.88 423 LEU A CA 1
ATOM 3325 C C . LEU A 1 423 ? -40.344 23.469 14.453 1 83.88 423 LEU A C 1
ATOM 3327 O O . LEU A 1 423 ? -41.375 24.109 14.742 1 83.88 423 LEU A O 1
ATOM 3331 N N . TYR A 1 424 ? -39.188 23.703 14.961 1 82.81 424 TYR A N 1
ATOM 3332 C CA . TYR A 1 424 ? -39 24.797 15.906 1 82.81 424 TYR A CA 1
ATOM 3333 C C . TYR A 1 424 ? -39.25 26.156 15.242 1 82.81 424 TYR A C 1
ATOM 3335 O O . TYR A 1 424 ? -39.938 27.016 15.805 1 82.81 424 TYR A O 1
ATOM 3343 N N . GLU A 1 425 ? -38.781 26.312 14.086 1 82.12 425 GLU A N 1
ATOM 3344 C CA . GLU A 1 425 ? -39 27.562 13.352 1 82.12 425 GLU A CA 1
ATOM 3345 C C . GLU A 1 425 ? -40.469 27.734 12.984 1 82.12 425 GLU A C 1
ATOM 3347 O O . GLU A 1 425 ? -41 28.844 13.047 1 82.12 425 GLU A O 1
ATOM 3352 N N . PHE A 1 426 ? -41.094 26.656 12.648 1 83.06 426 PHE A N 1
ATOM 3353 C CA . PHE A 1 426 ? -42.5 26.688 12.32 1 83.06 426 PHE A CA 1
ATOM 3354 C C . PHE A 1 426 ? -43.344 27.078 13.531 1 83.06 426 PHE A C 1
ATOM 3356 O O . PHE A 1 426 ? -44.281 27.875 13.422 1 83.06 426 PHE A O 1
ATOM 3363 N N . SER A 1 427 ? -43 26.609 14.68 1 86.38 427 SER A N 1
ATOM 3364 C CA . SER A 1 427 ? -43.75 26.922 15.898 1 86.38 427 SER A CA 1
ATOM 3365 C C . SER A 1 427 ? -43.531 28.375 16.312 1 86.38 427 SER A C 1
ATOM 3367 O O . SER A 1 427 ? -44.469 29.031 16.75 1 86.38 427 SER A O 1
ATOM 3369 N N . LYS A 1 428 ? -42.344 28.812 16.156 1 85.19 428 LYS A N 1
ATOM 3370 C CA . LYS A 1 428 ? -42.031 30.203 16.516 1 85.19 428 LYS A CA 1
ATOM 3371 C C . LYS A 1 428 ? -42.75 31.172 15.594 1 85.19 428 LYS A C 1
ATOM 3373 O O . LYS A 1 428 ? -43.312 32.188 16.047 1 85.19 428 LYS A O 1
ATOM 3378 N N . ASN A 1 429 ? -42.906 30.859 14.359 1 85.06 429 ASN A N 1
ATOM 3379 C CA . ASN A 1 429 ? -43.531 31.734 13.391 1 85.06 429 ASN A CA 1
ATOM 3380 C C . ASN A 1 429 ? -45.062 31.75 13.547 1 85.06 429 ASN A C 1
ATOM 3382 O O . ASN A 1 429 ? -45.719 32.75 13.227 1 85.06 429 ASN A O 1
ATOM 3386 N N . ASN A 1 430 ? -45.656 30.688 14.086 1 87.88 430 ASN A N 1
ATOM 3387 C CA . ASN A 1 430 ? -47.125 30.594 14.195 1 87.88 430 ASN A CA 1
ATOM 3388 C C . ASN A 1 430 ? -47.594 30.766 15.641 1 87.88 430 ASN A C 1
ATOM 3390 O O . ASN A 1 430 ? -48.75 30.594 15.945 1 87.88 430 ASN A O 1
ATOM 3394 N N . GLY A 1 431 ? -46.719 31.062 16.594 1 82.44 431 GLY A N 1
ATOM 3395 C CA . GLY A 1 431 ? -47.062 31.312 17.984 1 82.44 431 GLY A CA 1
ATOM 3396 C C . GLY A 1 431 ? -47.562 30.078 18.688 1 82.44 431 GLY A C 1
ATOM 3397 O O . GLY A 1 431 ? -48.5 30.141 19.5 1 82.44 431 GLY A O 1
ATOM 3398 N N . ILE A 1 432 ? -47.188 28.875 18.266 1 86.56 432 ILE A N 1
ATOM 3399 C CA . ILE A 1 432 ? -47.562 27.609 18.906 1 86.56 432 ILE A CA 1
ATOM 3400 C C . ILE A 1 432 ? -46.438 27.156 19.828 1 86.56 432 ILE A C 1
ATOM 3402 O O . ILE A 1 432 ? -45.25 27.422 19.578 1 86.56 432 ILE A O 1
ATOM 3406 N N . ASP A 1 433 ? -46.875 26.594 20.891 1 85.94 433 ASP A N 1
ATOM 3407 C CA . ASP A 1 433 ? -45.875 26.078 21.812 1 85.94 433 ASP A CA 1
ATOM 3408 C C . ASP A 1 433 ? -45.156 24.859 21.219 1 85.94 433 ASP A C 1
ATOM 3410 O O . ASP A 1 433 ? -45.812 23.906 20.781 1 85.94 433 ASP A O 1
ATOM 3414 N N . TYR A 1 434 ? -43.938 24.859 21.188 1 85.88 434 TYR A N 1
ATOM 3415 C CA . TYR A 1 434 ? -43.094 23.844 20.547 1 85.88 434 TYR A CA 1
ATOM 3416 C C . TYR A 1 434 ? -43.156 22.531 21.312 1 85.88 434 TYR A C 1
ATOM 3418 O O . TYR A 1 434 ? -43.281 21.453 20.703 1 85.88 434 TYR A O 1
ATOM 3426 N N . MET A 1 435 ? -43.156 22.531 22.641 1 84.38 435 MET A N 1
ATOM 3427 C CA . MET A 1 435 ? -43.062 21.312 23.438 1 84.38 435 MET A CA 1
ATOM 3428 C C . MET A 1 435 ? -44.344 20.5 23.359 1 84.38 435 MET A C 1
ATOM 3430 O O . MET A 1 435 ? -44.312 19.266 23.266 1 84.38 435 MET A O 1
ATOM 3434 N N . GLU A 1 436 ? -45.406 21.188 23.344 1 86.81 436 GLU A N 1
ATOM 3435 C CA . GLU A 1 436 ? -46.688 20.469 23.219 1 86.81 436 GLU A CA 1
ATOM 3436 C C . GLU A 1 436 ? -46.875 19.906 21.812 1 86.81 436 GLU A C 1
ATOM 3438 O O . GLU A 1 436 ? -47.375 18.812 21.641 1 86.81 436 GLU A O 1
ATOM 3443 N N . LEU A 1 437 ? -46.438 20.688 20.891 1 88.94 437 LEU A N 1
ATOM 3444 C CA . LEU A 1 437 ? -46.531 20.219 19.516 1 88.94 437 LEU A CA 1
ATOM 3445 C C . LEU A 1 437 ? -45.625 19 19.312 1 88.94 437 LEU A C 1
ATOM 3447 O O . LEU A 1 437 ? -46.062 18.016 18.703 1 88.94 437 LEU A O 1
ATOM 3451 N N . ARG A 1 438 ? -44.469 19.031 19.812 1 89.62 438 ARG A N 1
ATOM 3452 C CA . ARG A 1 438 ? -43.531 17.922 19.703 1 89.62 438 ARG A CA 1
ATOM 3453 C C . ARG A 1 438 ? -44.062 16.672 20.391 1 89.62 438 ARG A C 1
ATOM 3455 O O . ARG A 1 438 ? -43.875 15.555 19.891 1 89.62 438 ARG A O 1
ATOM 3462 N N . LEU A 1 439 ? -44.656 16.797 21.453 1 90.44 439 LEU A N 1
ATOM 3463 C CA . LEU A 1 439 ? -45.219 15.672 22.188 1 90.44 439 LEU A CA 1
ATOM 3464 C C . LEU A 1 439 ? -46.312 14.977 21.375 1 90.44 439 LEU A C 1
ATOM 3466 O O . LEU A 1 439 ? -46.344 13.75 21.266 1 90.44 439 LEU A O 1
ATOM 3470 N N . TRP A 1 440 ? -47.156 15.719 20.797 1 91.81 440 TRP A N 1
ATOM 3471 C CA . TRP A 1 440 ? -48.25 15.125 20.031 1 91.81 440 TRP A CA 1
ATOM 3472 C C . TRP A 1 440 ? -47.719 14.492 18.734 1 91.81 440 TRP A C 1
ATOM 3474 O O . TRP A 1 440 ? -48.25 13.477 18.281 1 91.81 440 TRP A O 1
ATOM 3484 N N . ILE A 1 441 ? -46.719 15.102 18.156 1 93.12 441 ILE A N 1
ATOM 3485 C CA . ILE A 1 441 ? -46.125 14.469 17 1 93.12 441 ILE A CA 1
ATOM 3486 C C . ILE A 1 441 ? -45.5 13.125 17.406 1 93.12 441 ILE A C 1
ATOM 3488 O O . ILE A 1 441 ? -45.625 12.141 16.672 1 93.12 441 ILE A O 1
ATOM 3492 N N . GLY A 1 442 ? -44.875 13.094 18.547 1 92.75 442 GLY A N 1
ATOM 3493 C CA . GLY A 1 442 ? -44.312 11.852 19.047 1 92.75 442 GLY A CA 1
ATOM 3494 C C . GLY A 1 442 ? -45.344 10.781 19.312 1 92.75 442 GLY A C 1
ATOM 3495 O O . GLY A 1 442 ? -45.125 9.609 19 1 92.75 442 GLY A O 1
ATOM 3496 N N . ILE A 1 443 ? -46.438 11.164 19.812 1 93.75 443 ILE A N 1
ATOM 3497 C CA . ILE A 1 443 ? -47.5 10.203 20.125 1 93.75 443 ILE A CA 1
ATOM 3498 C C . ILE A 1 443 ? -48.125 9.695 18.828 1 93.75 443 ILE A C 1
ATOM 3500 O O . ILE A 1 443 ? -48.344 8.484 18.656 1 93.75 443 ILE A O 1
ATOM 3504 N N . HIS A 1 444 ? -48.406 10.602 17.969 1 95.44 444 HIS A N 1
ATOM 3505 C CA . HIS A 1 444 ? -48.969 10.188 16.688 1 95.44 444 HIS A CA 1
ATOM 3506 C C . HIS A 1 444 ? -48 9.281 15.93 1 95.44 444 HIS A C 1
ATOM 3508 O O . HIS A 1 444 ? -48.438 8.32 15.281 1 95.44 444 HIS A O 1
ATOM 3514 N N . SER A 1 445 ? -46.719 9.594 15.945 1 95.06 445 SER A N 1
ATOM 3515 C CA . SER A 1 445 ? -45.719 8.75 15.266 1 95.06 445 SER A CA 1
ATOM 3516 C C . SER A 1 445 ? -45.688 7.352 15.867 1 95.06 445 SER A C 1
ATOM 3518 O O . SER A 1 445 ? -45.5 6.367 15.148 1 95.06 445 SER A O 1
ATOM 3520 N N . CYS A 1 446 ? -45.875 7.254 17.156 1 95.88 446 CYS A N 1
ATOM 3521 C CA . CYS A 1 446 ? -45.906 5.949 17.812 1 95.88 446 CYS A CA 1
ATOM 3522 C C . CYS A 1 446 ? -47.094 5.133 17.359 1 95.88 446 CYS A C 1
ATOM 3524 O O . CYS A 1 446 ? -46.969 3.951 17.031 1 95.88 446 CYS A O 1
ATOM 3526 N N . VAL A 1 447 ? -48.219 5.77 17.266 1 95.75 447 VAL A N 1
ATOM 3527 C CA . VAL A 1 447 ? -49.406 5.082 16.828 1 95.75 447 VAL A CA 1
ATOM 3528 C C . VAL A 1 447 ? -49.25 4.637 15.375 1 95.75 447 VAL A C 1
ATOM 3530 O O . VAL A 1 447 ? -49.688 3.533 15.008 1 95.75 447 VAL A O 1
ATOM 3533 N N . GLN A 1 448 ? -48.719 5.461 14.68 1 95.94 448 GLN A N 1
ATOM 3534 C CA . GLN A 1 448 ? -48.5 5.113 13.273 1 95.94 448 GLN A CA 1
ATOM 3535 C C . GLN A 1 448 ? -47.531 3.963 13.141 1 95.94 448 GLN A C 1
ATOM 3537 O O . GLN A 1 448 ? -47.688 3.092 12.281 1 95.94 448 GLN A O 1
ATOM 3542 N N . CYS A 1 449 ? -46.469 3.928 13.898 1 94.44 449 CYS A N 1
ATOM 3543 C CA . CYS A 1 449 ? -45.5 2.822 13.867 1 94.44 449 CYS A CA 1
ATOM 3544 C C . CYS A 1 449 ? -46.188 1.52 14.297 1 94.44 449 CYS A C 1
ATOM 3546 O O . CYS A 1 449 ? -45.906 0.464 13.719 1 94.44 449 CYS A O 1
ATOM 3548 N N . LEU A 1 450 ? -47.062 1.619 15.273 1 94.44 450 LEU A N 1
ATOM 3549 C CA . LEU A 1 450 ? -47.812 0.435 15.711 1 94.44 450 LEU A CA 1
ATOM 3550 C C . LEU A 1 450 ? -48.719 -0.079 14.594 1 94.44 450 LEU A C 1
ATOM 3552 O O . LEU A 1 450 ? -48.844 -1.291 14.414 1 94.44 450 LEU A O 1
ATOM 3556 N N . PHE A 1 451 ? -49.156 0.863 13.875 1 93.81 451 PHE A N 1
ATOM 3557 C CA . PHE A 1 451 ? -50.031 0.49 12.75 1 93.81 451 PHE A CA 1
ATOM 3558 C C . PHE A 1 451 ? -49.219 -0.181 11.648 1 93.81 451 PHE A C 1
ATOM 3560 O O . PHE A 1 451 ? -49.656 -1.168 11.055 1 93.81 451 PHE A O 1
ATOM 3567 N N . LEU A 1 452 ? -48.094 0.318 11.375 1 93 452 LEU A N 1
ATOM 3568 C CA . LEU A 1 452 ? -47.25 -0.26 10.344 1 93 452 LEU A CA 1
ATOM 3569 C C . LEU A 1 452 ? -46.781 -1.663 10.734 1 93 452 LEU A C 1
ATOM 3571 O O . LEU A 1 452 ? -46.719 -2.557 9.891 1 93 452 LEU A O 1
ATOM 3575 N N . VAL A 1 453 ? -46.5 -1.893 12.008 1 92.31 453 VAL A N 1
ATOM 3576 C CA . VAL A 1 453 ? -46.031 -3.201 12.469 1 92.31 453 VAL A CA 1
ATOM 3577 C C . VAL A 1 453 ? -47.219 -4.188 12.43 1 92.31 453 VAL A C 1
ATOM 3579 O O . VAL A 1 453 ? -47.031 -5.352 12.07 1 92.31 453 VAL A O 1
ATOM 3582 N N . ALA A 1 454 ? -48.406 -3.65 12.711 1 92 454 ALA A N 1
ATOM 3583 C CA . ALA A 1 454 ? -49.594 -4.508 12.711 1 92 454 ALA A CA 1
ATOM 3584 C C . ALA A 1 454 ? -49.938 -4.969 11.297 1 92 454 ALA A C 1
ATOM 3586 O O . ALA A 1 454 ? -50.406 -6.086 11.102 1 92 454 ALA A O 1
ATOM 3587 N N . MET A 1 455 ? -49.594 -4.105 10.352 1 89.94 455 MET A N 1
ATOM 3588 C CA . MET A 1 455 ? -49.906 -4.43 8.961 1 89.94 455 MET A CA 1
ATOM 3589 C C . MET A 1 455 ? -48.688 -5.094 8.281 1 89.94 455 MET A C 1
ATOM 3591 O O . MET A 1 455 ? -48.719 -5.348 7.078 1 89.94 455 MET A O 1
ATOM 3595 N N . ASP A 1 456 ? -47.656 -5.445 8.961 1 88.31 456 ASP A N 1
ATOM 3596 C CA . ASP A 1 456 ? -46.469 -6.07 8.422 1 88.31 456 ASP A CA 1
ATOM 3597 C C . ASP A 1 456 ? -45.875 -5.242 7.277 1 88.31 456 ASP A C 1
ATOM 3599 O O . ASP A 1 456 ? -45.531 -5.781 6.223 1 88.31 456 ASP A O 1
ATOM 3603 N N . ALA A 1 457 ? -45.75 -3.953 7.512 1 85.94 457 ALA A N 1
ATOM 3604 C CA . ALA A 1 457 ? -45.25 -3.053 6.469 1 85.94 457 ALA A CA 1
ATOM 3605 C C . ALA A 1 457 ? -43.75 -3.268 6.219 1 85.94 457 ALA A C 1
ATOM 3607 O O . ALA A 1 457 ? -43.219 -2.83 5.199 1 85.94 457 ALA A O 1
ATOM 3608 N N . SER A 1 458 ? -43.094 -3.965 7.074 1 84.12 458 SER A N 1
ATOM 3609 C CA . SER A 1 458 ? -41.656 -4.191 6.871 1 84.12 458 SER A CA 1
ATOM 3610 C C . SER A 1 458 ? -41.406 -5.078 5.656 1 84.12 458 SER A C 1
ATOM 3612 O O . SER A 1 458 ? -40.25 -5.223 5.211 1 84.12 458 SER A O 1
ATOM 3614 N N . TYR A 1 459 ? -42.438 -5.59 5.121 1 82 459 TYR A N 1
ATOM 3615 C CA . TYR A 1 459 ? -42.344 -6.391 3.906 1 82 459 TYR A CA 1
ATOM 3616 C C . TYR A 1 459 ? -41.938 -5.523 2.717 1 82 459 TYR A C 1
ATOM 3618 O O . TYR A 1 459 ? -41.281 -6.004 1.777 1 82 459 TYR A O 1
ATOM 3626 N N . ILE A 1 460 ? -42.156 -4.27 2.836 1 78.56 460 ILE A N 1
ATOM 3627 C CA . ILE A 1 460 ? -41.844 -3.348 1.744 1 78.56 460 ILE A CA 1
ATOM 3628 C C . ILE A 1 460 ? -40.344 -3.242 1.556 1 78.56 460 ILE A C 1
ATOM 3630 O O . ILE A 1 460 ? -39.875 -2.891 0.472 1 78.56 460 ILE A O 1
ATOM 3634 N N . ILE A 1 461 ? -39.656 -3.613 2.578 1 80.62 461 ILE A N 1
ATOM 3635 C CA . ILE A 1 461 ? -38.188 -3.471 2.555 1 80.62 461 ILE A CA 1
ATOM 3636 C C . ILE A 1 461 ? -37.594 -4.527 1.636 1 80.62 461 ILE A C 1
ATOM 3638 O O . ILE A 1 461 ? -36.438 -4.398 1.206 1 80.62 461 ILE A O 1
ATOM 3642 N N . LYS A 1 462 ? -38.344 -5.52 1.273 1 76.62 462 LYS A N 1
ATOM 3643 C CA . LYS A 1 462 ? -37.844 -6.512 0.315 1 76.62 462 LYS A CA 1
ATOM 3644 C C . LYS A 1 462 ? -37.562 -5.871 -1.035 1 76.62 462 LYS A C 1
ATOM 3646 O O . LYS A 1 462 ? -36.75 -6.387 -1.808 1 76.62 462 LYS A O 1
ATOM 3651 N N . TYR A 1 463 ? -38.156 -4.699 -1.147 1 77.19 463 TYR A N 1
ATOM 3652 C CA . TYR A 1 463 ? -37.969 -4.016 -2.424 1 77.19 463 TYR A CA 1
ATOM 3653 C C . TYR A 1 463 ? -36.812 -3.029 -2.352 1 77.19 463 TYR A C 1
ATOM 3655 O O . TYR A 1 463 ? -36.5 -2.34 -3.328 1 77.19 463 TYR A O 1
ATOM 3663 N N . MET A 1 464 ? -36.25 -2.975 -1.225 1 80.44 464 MET A N 1
ATOM 3664 C CA . MET A 1 464 ? -35.062 -2.111 -1.074 1 80.44 464 MET A CA 1
ATOM 3665 C C . MET A 1 464 ? -33.812 -2.83 -1.517 1 80.44 464 MET A C 1
ATOM 3667 O O . MET A 1 464 ? -33.5 -3.918 -1.025 1 80.44 464 MET A O 1
ATOM 3671 N N . THR A 1 465 ? -33.125 -2.252 -2.551 1 83.94 465 THR A N 1
ATOM 3672 C CA . THR A 1 465 ? -31.906 -2.859 -3.084 1 83.94 465 THR A CA 1
ATOM 3673 C C . THR A 1 465 ? -30.672 -2.109 -2.602 1 83.94 465 THR A C 1
ATOM 3675 O O . THR A 1 465 ? -30.766 -1.203 -1.771 1 83.94 465 THR A O 1
ATOM 3678 N N . ARG A 1 466 ? -29.562 -2.523 -3.039 1 84.62 466 ARG A N 1
ATOM 3679 C CA . ARG A 1 466 ? -28.281 -1.919 -2.691 1 84.62 466 ARG A CA 1
ATOM 3680 C C . ARG A 1 466 ? -28.203 -0.48 -3.189 1 84.62 466 ARG A C 1
ATOM 3682 O O . ARG A 1 466 ? -27.531 0.356 -2.58 1 84.62 466 ARG A O 1
ATOM 3689 N N . PHE A 1 467 ? -28.984 -0.204 -4.18 1 88.25 467 PHE A N 1
ATOM 3690 C CA . PHE A 1 467 ? -29.016 1.144 -4.738 1 88.25 467 PHE A CA 1
ATOM 3691 C C . PHE A 1 467 ? -29.5 2.148 -3.703 1 88.25 467 PHE A C 1
ATOM 3693 O O . PHE A 1 467 ? -28.859 3.174 -3.473 1 88.25 467 PHE A O 1
ATOM 3700 N N . THR A 1 468 ? -30.516 1.851 -3.08 1 85.06 468 THR A N 1
ATOM 3701 C CA . THR A 1 468 ? -31.094 2.742 -2.082 1 85.06 468 THR A CA 1
ATOM 3702 C C . THR A 1 468 ? -30.266 2.742 -0.806 1 85.06 468 THR A C 1
ATOM 3704 O O . THR A 1 468 ? -30.047 3.793 -0.195 1 85.06 468 THR A O 1
ATOM 3707 N N . GLU A 1 469 ? -29.781 1.617 -0.451 1 83.81 469 GLU A N 1
ATOM 3708 C CA . GLU A 1 469 ? -28.969 1.501 0.763 1 83.81 469 GLU A CA 1
ATOM 3709 C C . GLU A 1 469 ? -27.688 2.32 0.658 1 83.81 469 GLU A C 1
ATOM 3711 O O . GLU A 1 469 ? -27.344 3.064 1.578 1 83.81 469 GLU A O 1
ATOM 3716 N N . GLU A 1 470 ? -26.984 2.162 -0.411 1 87.62 470 GLU A N 1
ATOM 3717 C CA . GLU A 1 470 ? -25.719 2.859 -0.598 1 87.62 470 GLU A CA 1
ATOM 3718 C C . GLU A 1 470 ? -25.922 4.355 -0.799 1 87.62 470 GLU A C 1
ATOM 3720 O O . GLU A 1 470 ? -25.078 5.168 -0.418 1 87.62 470 GLU A O 1
ATOM 3725 N N . GLY A 1 471 ? -27.109 4.648 -1.43 1 87 471 GLY A N 1
ATOM 3726 C CA . GLY A 1 471 ? -27.438 6.062 -1.562 1 87 471 GLY A CA 1
ATOM 3727 C C . GLY A 1 471 ? -27.672 6.746 -0.23 1 87 471 GLY A C 1
ATOM 3728 O O . GLY A 1 471 ? -27.156 7.836 0.014 1 87 471 GLY A O 1
ATOM 3729 N N . PHE A 1 472 ? -28.328 6.059 0.564 1 84.12 472 PHE A N 1
ATOM 3730 C CA . PHE A 1 472 ? -28.625 6.621 1.875 1 84.12 472 PHE A CA 1
ATOM 3731 C C . PHE A 1 472 ? -27.375 6.66 2.75 1 84.12 472 PHE A C 1
ATOM 3733 O O . PHE A 1 472 ? -27.109 7.668 3.406 1 84.12 472 PHE A O 1
ATOM 3740 N N . SER A 1 473 ? -26.656 5.629 2.744 1 85.44 473 SER A N 1
ATOM 3741 C CA . SER A 1 473 ? -25.438 5.574 3.543 1 85.44 473 SER A CA 1
ATOM 3742 C C . SER A 1 473 ? -24.438 6.637 3.096 1 85.44 473 SER A C 1
ATOM 3744 O O . SER A 1 473 ? -23.781 7.266 3.926 1 85.44 473 SER A O 1
ATOM 3746 N N . SER A 1 474 ? -24.281 6.863 1.836 1 90.75 474 SER A N 1
ATOM 3747 C CA . SER A 1 474 ? -23.391 7.891 1.321 1 90.75 474 SER A CA 1
ATOM 3748 C C . SER A 1 474 ? -23.859 9.289 1.7 1 90.75 474 SER A C 1
ATOM 3750 O O . SER A 1 474 ? -23.062 10.164 2 1 90.75 474 SER A O 1
ATOM 3752 N N . LEU A 1 475 ? -25.172 9.453 1.688 1 88.25 475 LEU A N 1
ATOM 3753 C CA . LEU A 1 475 ? -25.719 10.75 2.076 1 88.25 475 LEU A CA 1
ATOM 3754 C C . LEU A 1 475 ? -25.375 11.07 3.527 1 88.25 475 LEU A C 1
ATOM 3756 O O . LEU A 1 475 ? -24.938 12.18 3.834 1 88.25 475 LEU A O 1
ATOM 3760 N N . ILE A 1 476 ? -25.578 10.125 4.375 1 84.5 476 ILE A N 1
ATOM 3761 C CA . ILE A 1 476 ? -25.312 10.336 5.793 1 84.5 476 ILE A CA 1
ATOM 3762 C C . ILE A 1 476 ? -23.812 10.562 6 1 84.5 476 ILE A C 1
ATOM 3764 O O . ILE A 1 476 ? -23.406 11.391 6.824 1 84.5 476 ILE A O 1
ATOM 3768 N N . SER A 1 477 ? -22.984 9.836 5.309 1 90.19 477 SER A N 1
ATOM 3769 C CA . SER A 1 477 ? -21.531 10.023 5.414 1 90.19 477 SER A CA 1
ATOM 3770 C C . SER A 1 477 ? -21.125 11.414 4.965 1 90.19 477 SER A C 1
ATOM 3772 O O . SER A 1 477 ? -20.281 12.055 5.602 1 90.19 477 SER A O 1
ATOM 3774 N N . PHE A 1 478 ? -21.734 11.938 3.949 1 90.75 478 PHE A N 1
ATOM 3775 C CA . PHE A 1 478 ? -21.422 13.273 3.459 1 90.75 478 PHE A CA 1
ATOM 3776 C C . PHE A 1 478 ? -21.906 14.344 4.434 1 90.75 478 PHE A C 1
ATOM 3778 O O . PHE A 1 478 ? -21.266 15.391 4.582 1 90.75 478 PHE A O 1
ATOM 3785 N N . ILE A 1 479 ? -22.969 14.016 5.105 1 84.94 479 ILE A N 1
ATOM 3786 C CA . ILE A 1 479 ? -23.453 14.945 6.121 1 84.94 479 ILE A CA 1
ATOM 3787 C C . ILE A 1 479 ? -22.453 15.023 7.273 1 84.94 479 ILE A C 1
ATOM 3789 O O . ILE A 1 479 ? -22.141 16.109 7.75 1 84.94 479 ILE A O 1
ATOM 3793 N N . PHE A 1 480 ? -21.922 13.906 7.625 1 86 480 PHE A N 1
ATOM 3794 C CA . PHE A 1 480 ? -20.922 13.875 8.688 1 86 480 PHE A CA 1
ATOM 3795 C C . PHE A 1 480 ? -19.688 14.656 8.281 1 86 480 PHE A C 1
ATOM 3797 O O . PHE A 1 480 ? -19.156 15.453 9.062 1 86 480 PHE A O 1
ATOM 3804 N N . ILE A 1 481 ? -19.266 14.469 7.09 1 91.81 481 ILE A N 1
ATOM 3805 C CA . ILE A 1 481 ? -18.047 15.125 6.602 1 91.81 481 ILE A CA 1
ATOM 3806 C C . ILE A 1 481 ? -18.297 16.625 6.484 1 91.81 481 ILE A C 1
ATOM 3808 O O . ILE A 1 481 ? -17.469 17.438 6.938 1 91.81 481 ILE A O 1
ATOM 3812 N N . SER A 1 482 ? -19.453 17.031 5.98 1 90.44 482 SER A N 1
ATOM 3813 C CA . SER A 1 482 ? -19.766 18.453 5.793 1 90.44 482 SER A CA 1
ATOM 3814 C C . SER A 1 482 ? -19.922 19.156 7.133 1 90.44 482 SER A C 1
ATOM 3816 O O . SER A 1 482 ? -19.453 20.281 7.301 1 90.44 482 SER A O 1
ATOM 3818 N N . ASP A 1 483 ? -20.5 18.484 8.039 1 85.44 483 ASP A N 1
ATOM 3819 C CA . ASP A 1 483 ? -20.703 19.109 9.344 1 85.44 483 ASP A CA 1
ATOM 3820 C C . ASP A 1 483 ? -19.391 19.234 10.102 1 85.44 483 ASP A C 1
ATOM 3822 O O . ASP A 1 483 ? -19.172 20.219 10.805 1 85.44 483 ASP A O 1
ATOM 3826 N N . ALA A 1 484 ? -18.562 18.266 9.969 1 90.25 484 ALA A N 1
ATOM 3827 C CA . ALA A 1 484 ? -17.25 18.344 10.609 1 90.25 484 ALA A CA 1
ATOM 3828 C C . ALA A 1 484 ? -16.438 19.5 10.031 1 90.25 484 ALA A C 1
ATOM 3830 O O . ALA A 1 484 ? -15.82 20.266 10.773 1 90.25 484 ALA A O 1
ATOM 3831 N N . ILE A 1 485 ? -16.469 19.703 8.734 1 92.75 485 ILE A N 1
ATOM 3832 C CA . ILE A 1 485 ? -15.711 20.766 8.086 1 92.75 485 ILE A CA 1
ATOM 3833 C C . ILE A 1 485 ? -16.344 22.125 8.414 1 92.75 485 ILE A C 1
ATOM 3835 O O . ILE A 1 485 ? -15.633 23.109 8.648 1 92.75 485 ILE A O 1
ATOM 3839 N N . LYS A 1 486 ? -17.688 22.219 8.508 1 89.62 486 LYS A N 1
ATOM 3840 C CA . LYS A 1 486 ? -18.359 23.453 8.844 1 89.62 486 LYS A CA 1
ATOM 3841 C C . LYS A 1 486 ? -18.031 23.906 10.266 1 89.62 486 LYS A C 1
ATOM 3843 O O . LYS A 1 486 ? -17.812 25.094 10.516 1 89.62 486 LYS A O 1
ATOM 3848 N N . LYS A 1 487 ? -17.922 22.922 11.156 1 87.19 487 LYS A N 1
ATOM 3849 C CA . LYS A 1 487 ? -17.562 23.266 12.531 1 87.19 487 LYS A CA 1
ATOM 3850 C C . LYS A 1 487 ? -16.125 23.719 12.633 1 87.19 487 LYS A C 1
ATOM 3852 O O . LYS A 1 487 ? -15.805 24.625 13.414 1 87.19 487 LYS A O 1
ATOM 3857 N N . MET A 1 488 ? -15.266 23.234 11.844 1 90.69 488 MET A N 1
ATOM 3858 C CA . MET A 1 488 ? -13.875 23.656 11.836 1 90.69 488 MET A CA 1
ATOM 3859 C C . MET A 1 488 ? -13.742 25.062 11.227 1 90.69 488 MET A C 1
ATOM 3861 O O . MET A 1 488 ? -13.008 25.906 11.742 1 90.69 488 MET A O 1
ATOM 3865 N N . VAL A 1 489 ? -14.547 25.328 10.156 1 90.38 489 VAL A N 1
ATOM 3866 C CA . VAL A 1 489 ? -14.523 26.641 9.531 1 90.38 489 VAL A CA 1
ATOM 3867 C C . VAL A 1 489 ? -15.18 27.672 10.461 1 90.38 489 VAL A C 1
ATOM 3869 O O . VAL A 1 489 ? -14.766 28.828 10.5 1 90.38 489 VAL A O 1
ATOM 3872 N N . GLY A 1 490 ? -16.141 27.188 11.281 1 87.88 490 GLY A N 1
ATOM 3873 C CA . GLY A 1 490 ? -16.75 28.062 12.273 1 87.88 490 GLY A CA 1
ATOM 3874 C C . GLY A 1 490 ? -15.797 28.484 13.367 1 87.88 490 GLY A C 1
ATOM 3875 O O . GLY A 1 490 ? -15.891 29.594 13.883 1 87.88 490 GLY A O 1
ATOM 3876 N N . SER A 1 491 ? -14.773 27.719 13.617 1 86.56 491 SER A N 1
ATOM 3877 C CA . SER A 1 491 ? -13.766 28.078 14.609 1 86.56 491 SER A CA 1
ATOM 3878 C C . SER A 1 491 ? -12.898 29.234 14.117 1 86.56 491 SER A C 1
ATOM 3880 O O . SER A 1 491 ? -12.445 30.062 14.914 1 86.56 491 SER A O 1
ATOM 3882 N N . PHE A 1 492 ? -12.703 29.391 12.789 1 86.88 492 PHE A N 1
ATOM 3883 C CA . PHE A 1 492 ? -11.938 30.5 12.234 1 86.88 492 PHE A CA 1
ATOM 3884 C C . PHE A 1 492 ? -12.734 31.797 12.281 1 86.88 492 PHE A C 1
ATOM 3886 O O . PHE A 1 492 ? -12.164 32.875 12.359 1 86.88 492 PHE A O 1
ATOM 3893 N N . LYS A 1 493 ? -14.039 31.672 12.344 1 85.88 493 LYS A N 1
ATOM 3894 C CA . LYS A 1 493 ? -14.891 32.844 12.422 1 85.88 493 LYS A CA 1
ATOM 3895 C C . LYS A 1 493 ? -15.047 33.312 13.867 1 85.88 493 LYS A C 1
ATOM 3897 O O . LYS A 1 493 ? -15.062 34.531 14.133 1 85.88 493 LYS A O 1
ATOM 3902 N N . TYR A 1 494 ? -15.062 32.312 14.789 1 80.69 494 TYR A N 1
ATOM 3903 C CA . TYR A 1 494 ? -15.211 32.688 16.203 1 80.69 494 TYR A CA 1
ATOM 3904 C C . TYR A 1 494 ? -13.906 33.219 16.766 1 80.69 494 TYR A C 1
ATOM 3906 O O . TYR A 1 494 ? -13.914 34.094 17.625 1 80.69 494 TYR A O 1
ATOM 3914 N N . TYR A 1 495 ? -12.805 32.625 16.266 1 83.62 495 TYR A N 1
ATOM 3915 C CA . TYR A 1 495 ? -11.484 33.094 16.688 1 83.62 495 TYR A CA 1
ATOM 3916 C C . TYR A 1 495 ? -10.703 33.656 15.5 1 83.62 495 TYR A C 1
ATOM 3918 O O . TYR A 1 495 ? -9.766 33 15.008 1 83.62 495 TYR A O 1
ATOM 3926 N N . PRO A 1 496 ? -11.055 34.906 15.109 1 81.38 496 PRO A N 1
ATOM 3927 C CA . PRO A 1 496 ? -10.445 35.469 13.906 1 81.38 496 PRO A CA 1
ATOM 3928 C C . PRO A 1 496 ? -8.961 35.75 14.078 1 81.38 496 PRO A C 1
ATOM 3930 O O . PRO A 1 496 ? -8.523 36.094 15.188 1 81.38 496 PRO A O 1
ATOM 3933 N N . ILE A 1 497 ? -8.234 35.562 13.078 1 83.25 497 ILE A N 1
ATOM 3934 C CA . ILE A 1 497 ? -6.801 35.844 13.031 1 83.25 497 ILE A CA 1
ATOM 3935 C C . ILE A 1 497 ? -6.562 37.281 12.555 1 83.25 497 ILE A C 1
ATOM 3937 O O . ILE A 1 497 ? -7.27 37.75 11.672 1 83.25 497 ILE A O 1
ATOM 3941 N N . ASN A 1 498 ? -5.684 38 13.266 1 77.94 498 ASN A N 1
ATOM 3942 C CA . ASN A 1 498 ? -5.309 39.312 12.82 1 77.94 498 ASN A CA 1
ATOM 3943 C C . ASN A 1 498 ? -4.316 39.281 11.664 1 77.94 498 ASN A C 1
ATOM 3945 O O . ASN A 1 498 ? -3.115 39.094 11.883 1 77.94 498 ASN A O 1
ATOM 3949 N N . THR A 1 499 ? -4.801 39.344 10.469 1 77.31 499 THR A N 1
ATOM 3950 C CA . THR A 1 499 ? -3.971 39.25 9.273 1 77.31 499 THR A CA 1
ATOM 3951 C C . THR A 1 499 ? -3.082 40.469 9.133 1 77.31 499 THR A C 1
ATOM 3953 O O . THR A 1 499 ? -2.062 40.438 8.438 1 77.31 499 THR A O 1
ATOM 3956 N N . ASP A 1 500 ? -3.369 41.594 9.766 1 71.19 500 ASP A N 1
ATOM 3957 C CA . ASP A 1 500 ? -2.605 42.812 9.609 1 71.19 500 ASP A CA 1
ATOM 3958 C C . ASP A 1 500 ? -1.633 43.031 10.766 1 71.19 500 ASP A C 1
ATOM 3960 O O . ASP A 1 500 ? -1.121 44.125 10.977 1 71.19 500 ASP A O 1
ATOM 3964 N N . PHE A 1 501 ? -1.427 41.938 11.477 1 75.06 501 PHE A N 1
ATOM 3965 C CA . PHE A 1 501 ? -0.523 42.094 12.609 1 75.06 501 PHE A CA 1
ATOM 3966 C C . PHE A 1 501 ? 0.918 42.25 12.141 1 75.06 501 PHE A C 1
ATOM 3968 O O . PHE A 1 501 ? 1.433 41.406 11.406 1 75.06 501 PHE A O 1
ATOM 3975 N N . LYS A 1 502 ? 1.447 43.406 12.258 1 69.38 502 LYS A N 1
ATOM 3976 C CA . LYS A 1 502 ? 2.863 43.656 11.992 1 69.38 502 LYS A CA 1
ATOM 3977 C C . LYS A 1 502 ? 3.67 43.688 13.289 1 69.38 502 LYS A C 1
ATOM 3979 O O . LYS A 1 502 ? 3.396 44.469 14.188 1 69.38 502 LYS A O 1
ATOM 3984 N N . PRO A 1 503 ? 4.543 42.75 13.438 1 71.62 503 PRO A N 1
ATOM 3985 C CA . PRO A 1 503 ? 5.309 42.625 14.68 1 71.62 503 PRO A CA 1
ATOM 3986 C C . PRO A 1 503 ? 6.016 43.938 15.055 1 71.62 503 PRO A C 1
ATOM 3988 O O . PRO A 1 503 ? 6.285 44.156 16.234 1 71.62 503 PRO A O 1
ATOM 3991 N N . ASP A 1 504 ? 6.23 44.844 14.062 1 67 504 ASP A N 1
ATOM 3992 C CA . ASP A 1 504 ? 6.953 46.062 14.367 1 67 504 ASP A CA 1
ATOM 3993 C C . ASP A 1 504 ? 6.031 47.094 15.023 1 67 504 ASP A C 1
ATOM 3995 O O . ASP A 1 504 ? 6.5 47.969 15.734 1 67 504 ASP A O 1
ATOM 3999 N N . TYR A 1 505 ? 4.668 46.875 14.859 1 65.75 505 TYR A N 1
ATOM 4000 C CA . TYR A 1 505 ? 3.738 47.844 15.438 1 65.75 505 TYR A CA 1
ATOM 4001 C C . TYR A 1 505 ? 2.955 47.219 16.594 1 65.75 505 TYR A C 1
ATOM 4003 O O . TYR A 1 505 ? 1.727 47.312 16.641 1 65.75 505 TYR A O 1
ATOM 4011 N N . VAL A 1 506 ? 3.58 46.469 17.469 1 67.94 506 VAL A N 1
ATOM 4012 C CA . VAL A 1 506 ? 2.924 45.781 18.562 1 67.94 506 VAL A CA 1
ATOM 4013 C C . VAL A 1 506 ? 2.314 46.781 19.547 1 67.94 506 VAL A C 1
ATOM 4015 O O . VAL A 1 506 ? 1.309 46.5 20.188 1 67.94 506 VAL A O 1
ATOM 4018 N N . THR A 1 507 ? 2.777 48.094 19.562 1 64.44 507 THR A N 1
ATOM 4019 C CA . THR A 1 507 ? 2.309 49.062 20.516 1 64.44 507 THR A CA 1
ATOM 4020 C C . THR A 1 507 ? 0.956 49.625 20.094 1 64.44 507 THR A C 1
ATOM 4022 O O . THR A 1 507 ? 0.23 50.219 20.922 1 64.44 507 THR A O 1
ATOM 4025 N N . ALA A 1 508 ? 0.709 49.406 18.844 1 64.69 508 ALA A N 1
ATOM 4026 C CA . ALA A 1 508 ? -0.539 49.969 18.328 1 64.69 508 ALA A CA 1
ATOM 4027 C C . ALA A 1 508 ? -1.711 49.031 18.594 1 64.69 508 ALA A C 1
ATOM 4029 O O . ALA A 1 508 ? -2.871 49.438 18.562 1 64.69 508 ALA A O 1
ATOM 4030 N N . TYR A 1 509 ? -1.323 47.844 18.906 1 69.81 509 TYR A N 1
ATOM 4031 C CA . TYR A 1 509 ? -2.404 46.875 19.078 1 69.81 509 TYR A CA 1
ATOM 4032 C C . TYR A 1 509 ? -2.818 46.781 20.547 1 69.81 509 TYR A C 1
ATOM 4034 O O . TYR A 1 509 ? -2.08 46.219 21.375 1 69.81 509 TYR A O 1
ATOM 4042 N N . LYS A 1 510 ? -3.762 47.594 20.969 1 71.31 510 LYS A N 1
ATOM 4043 C CA . LYS A 1 510 ? -4.262 47.594 22.344 1 71.31 510 LYS A CA 1
ATOM 4044 C C . LYS A 1 510 ? -5.789 47.594 22.375 1 71.31 510 LYS A C 1
ATOM 4046 O O . LYS A 1 510 ? -6.438 47.906 21.375 1 71.31 510 LYS A O 1
ATOM 4051 N N . CYS A 1 511 ? -6.281 46.812 23.297 1 73.62 511 CYS A N 1
ATOM 4052 C CA . CYS A 1 511 ? -7.715 46.844 23.578 1 73.62 511 CYS A CA 1
ATOM 4053 C C . CYS A 1 511 ? -7.996 47.5 24.906 1 73.62 511 CYS A C 1
ATOM 4055 O O . CYS A 1 511 ? -7.438 47.125 25.938 1 73.62 511 CYS A O 1
ATOM 4057 N N . GLU A 1 512 ? -8.617 48.719 24.906 1 73.12 512 GLU A N 1
ATOM 4058 C CA . GLU A 1 512 ? -8.922 49.438 26.141 1 73.12 512 GLU A CA 1
ATOM 4059 C C . GLU A 1 512 ? -10.422 49.594 26.328 1 73.12 512 GLU A C 1
ATOM 4061 O O . GLU A 1 512 ? -11.172 49.688 25.359 1 73.12 512 GLU A O 1
ATOM 4066 N N . CYS A 1 513 ? -10.859 49.219 27.547 1 74.56 513 CYS A N 1
ATOM 4067 C CA . CYS A 1 513 ? -12.25 49.438 27.906 1 74.56 513 CYS A CA 1
ATOM 4068 C C . CYS A 1 513 ? -12.5 50.906 28.281 1 74.56 513 CYS A C 1
ATOM 4070 O O . CYS A 1 513 ? -11.875 51.438 29.188 1 74.56 513 CYS A O 1
ATOM 4072 N N . LEU A 1 514 ? -13.125 51.688 27.375 1 71.81 514 LEU A N 1
ATOM 4073 C CA . LEU A 1 514 ? -13.461 53.062 27.641 1 71.81 514 LEU A CA 1
ATOM 4074 C C . LEU A 1 514 ? -14.789 53.188 28.375 1 71.81 514 LEU A C 1
ATOM 4076 O O . LEU A 1 514 ? -15.742 52.469 28.062 1 71.81 514 LEU A O 1
ATOM 4080 N N . ALA A 1 515 ? -14.797 53.906 29.469 1 64.38 515 ALA A N 1
ATOM 4081 C CA . ALA A 1 515 ? -15.977 54.156 30.281 1 64.38 515 ALA A CA 1
ATOM 4082 C C . ALA A 1 515 ? -17.078 54.844 29.469 1 64.38 515 ALA A C 1
ATOM 4084 O O . ALA A 1 515 ? -16.781 55.594 28.531 1 64.38 515 ALA A O 1
ATOM 4085 N N . PRO A 1 516 ? -18.25 54.375 29.516 1 61.94 516 PRO A N 1
ATOM 4086 C CA . PRO A 1 516 ? -19.359 55.062 28.828 1 61.94 516 PRO A CA 1
ATOM 4087 C C . PRO A 1 516 ? -19.406 56.531 29.141 1 61.94 516 PRO A C 1
ATOM 4089 O O . PRO A 1 516 ? -18.938 56.969 30.203 1 61.94 516 PRO A O 1
ATOM 4092 N N . ASP A 1 517 ? -19.375 57.5 28.156 1 51.62 517 ASP A N 1
ATOM 4093 C CA . ASP A 1 517 ? -19.609 58.906 28.406 1 51.62 517 ASP A CA 1
ATOM 4094 C C . ASP A 1 517 ? -20.734 59.125 29.422 1 51.62 517 ASP A C 1
ATOM 4096 O O . ASP A 1 517 ? -21.859 58.656 29.203 1 51.62 517 ASP A O 1
ATOM 4100 N N . THR A 1 518 ? -20.391 59 30.562 1 45.38 518 THR A N 1
ATOM 4101 C CA . THR A 1 518 ? -21.391 59.312 31.562 1 45.38 518 THR A CA 1
ATOM 4102 C C . THR A 1 518 ? -22.125 60.594 31.188 1 45.38 518 THR A C 1
ATOM 4104 O O . THR A 1 518 ? -22.844 61.156 32.031 1 45.38 518 THR A O 1
ATOM 4107 N N . SER A 1 519 ? -21.75 61.5 30.188 1 40.06 519 SER A N 1
ATOM 4108 C CA . SER A 1 519 ? -22.719 62.531 30.438 1 40.06 519 SER A CA 1
ATOM 4109 C C . SER A 1 519 ? -24.125 61.969 30.578 1 40.06 519 SER A C 1
ATOM 4111 O O . SER A 1 519 ? -25 62.625 31.156 1 40.06 519 SER A O 1
ATOM 4113 N N . LYS A 1 520 ? -24.578 61.312 29.516 1 45.25 520 LYS A N 1
ATOM 4114 C CA . LYS A 1 520 ? -26.031 61.25 29.5 1 45.25 520 LYS A CA 1
ATOM 4115 C C . LYS A 1 520 ? -26.562 60.25 30.531 1 45.25 520 LYS A C 1
ATOM 4117 O O . LYS A 1 520 ? -25.828 59.375 30.969 1 45.25 520 LYS A O 1
ATOM 4122 N N . ASP A 1 521 ? -27.891 60.312 30.703 1 38.12 521 ASP A N 1
ATOM 4123 C CA . ASP A 1 521 ? -28.953 59.938 31.641 1 38.12 521 ASP A CA 1
ATOM 4124 C C . ASP A 1 521 ? -28.906 58.469 31.969 1 38.12 521 ASP A C 1
ATOM 4126 O O . ASP A 1 521 ? -29.406 58.031 33 1 38.12 521 ASP A O 1
ATOM 4130 N N . LEU A 1 522 ? -28.891 57.531 30.906 1 36.97 522 LEU A N 1
ATOM 4131 C CA . LEU A 1 522 ? -29.766 56.375 31.109 1 36.97 522 LEU A CA 1
ATOM 4132 C C . LEU A 1 522 ? -29.078 55.312 31.953 1 36.97 522 LEU A C 1
ATOM 4134 O O . LEU A 1 522 ? -28.609 54.312 31.438 1 36.97 522 LEU A O 1
ATOM 4138 N N . VAL A 1 523 ? -28.078 55.562 32.75 1 38.09 523 VAL A N 1
ATOM 4139 C CA . VAL A 1 523 ? -27.812 54.438 33.625 1 38.09 523 VAL A CA 1
ATOM 4140 C C . VAL A 1 523 ? -29.109 54 34.281 1 38.09 523 VAL A C 1
ATOM 4142 O O . VAL A 1 523 ? -29.734 54.75 35.031 1 38.09 523 VAL A O 1
ATOM 4145 N N . PRO A 1 524 ? -29.969 53.188 33.719 1 35.5 524 PRO A N 1
ATOM 4146 C CA . PRO A 1 524 ? -31.125 52.844 34.562 1 35.5 524 PRO A CA 1
ATOM 4147 C C . PRO A 1 524 ? -30.75 52.688 36.031 1 35.5 524 PRO A C 1
ATOM 4149 O O . PRO A 1 524 ? -29.703 52.125 36.344 1 35.5 524 PRO A O 1
ATOM 4152 N N . SER A 1 525 ? -31.031 53.75 36.938 1 35.03 525 SER A N 1
ATOM 4153 C CA . SER A 1 525 ? -31.156 53.75 38.375 1 35.03 525 SER A CA 1
ATOM 4154 C C . SER A 1 525 ? -31.781 52.438 38.875 1 35.03 525 SER A C 1
ATOM 4156 O O . SER A 1 525 ? -32.938 52.438 39.344 1 35.03 525 SER A O 1
ATOM 4158 N N . THR A 1 526 ? -32.062 51.344 38.156 1 33.59 526 THR A N 1
ATOM 4159 C CA . THR A 1 526 ? -32.75 50.438 39.062 1 33.59 526 THR A CA 1
ATOM 4160 C C . THR A 1 526 ? -31.984 50.312 40.375 1 33.59 526 THR A C 1
ATOM 4162 O O . THR A 1 526 ? -31.203 51.188 40.75 1 33.59 526 THR A O 1
ATOM 4165 N N . GLY A 1 527 ? -32 49.156 41.188 1 34.41 527 GLY A N 1
ATOM 4166 C CA . GLY A 1 527 ? -31.672 49.125 42.625 1 34.41 527 GLY A CA 1
ATOM 4167 C C . GLY A 1 527 ? -30.312 49.719 42.906 1 34.41 527 GLY A C 1
ATOM 4168 O O . GLY A 1 527 ? -29.562 50.062 42 1 34.41 527 GLY A O 1
ATOM 4169 N N . GLY A 1 528 ? -29.906 49.875 44.344 1 34.66 528 GLY A N 1
ATOM 4170 C CA . GLY A 1 528 ? -28.906 50.438 45.25 1 34.66 528 GLY A CA 1
ATOM 4171 C C . GLY A 1 528 ? -27.484 50.312 44.719 1 34.66 528 GLY A C 1
ATOM 4172 O O . GLY A 1 528 ? -26.547 50.844 45.312 1 34.66 528 GLY A O 1
ATOM 4173 N N . PHE A 1 529 ? -27.094 49.125 44.219 1 33.59 529 PHE A N 1
ATOM 4174 C CA . PHE A 1 529 ? -25.656 48.938 44.031 1 33.59 529 PHE A CA 1
ATOM 4175 C C . PHE A 1 529 ? -25.141 49.906 42.938 1 33.59 529 PHE A C 1
ATOM 4177 O O . PHE A 1 529 ? -25.406 49.719 41.75 1 33.59 529 PHE A O 1
ATOM 4184 N N . ILE A 1 530 ? -25.297 51.281 43.125 1 36.31 530 ILE A N 1
ATOM 4185 C CA . ILE A 1 530 ? -24.5 52.281 42.438 1 36.31 530 ILE A CA 1
ATOM 4186 C C . ILE A 1 530 ? -23.078 51.75 42.25 1 36.31 530 ILE A C 1
ATOM 4188 O O . ILE A 1 530 ? -22.312 51.656 43.219 1 36.31 530 ILE A O 1
ATOM 4192 N N . LEU A 1 531 ? -22.812 50.562 41.688 1 38.34 531 LEU A N 1
ATOM 4193 C CA . LEU A 1 531 ? -21.406 50.375 41.344 1 38.34 531 LEU A CA 1
ATOM 4194 C C . LEU A 1 531 ? -20.797 51.656 40.812 1 38.34 531 LEU A C 1
ATOM 4196 O O . LEU A 1 531 ? -21.312 52.25 39.844 1 38.34 531 LEU A O 1
ATOM 4200 N N . ASN A 1 532 ? -20.5 52.688 41.719 1 38.62 532 ASN A N 1
ATOM 4201 C CA . ASN A 1 532 ? -19.609 53.812 41.406 1 38.62 532 ASN A CA 1
ATOM 4202 C C . ASN A 1 532 ? -18.703 53.5 40.219 1 38.62 532 ASN A C 1
ATOM 4204 O O . ASN A 1 532 ? -17.719 52.781 40.344 1 38.62 532 ASN A O 1
ATOM 4208 N N . ILE A 1 533 ? -19.203 53.312 39.094 1 46.25 533 ILE A N 1
ATOM 4209 C CA . ILE A 1 533 ? -18.578 53.219 37.781 1 46.25 533 ILE A CA 1
ATOM 4210 C C . ILE A 1 533 ? -17.391 54.188 37.719 1 46.25 533 ILE A C 1
ATOM 4212 O O . ILE A 1 533 ? -16.438 53.938 36.969 1 46.25 533 ILE A O 1
ATOM 4216 N N . THR A 1 534 ? -17.453 55.406 38.406 1 44.47 534 THR A N 1
ATOM 4217 C CA . THR A 1 534 ? -16.328 56.344 38.375 1 44.47 534 THR A CA 1
ATOM 4218 C C . THR A 1 534 ? -15.078 55.688 38.938 1 44.47 534 THR A C 1
ATOM 4220 O O . THR A 1 534 ? -13.961 56.031 38.562 1 44.47 534 THR A O 1
ATOM 4223 N N . ALA A 1 535 ? -15.148 55 40.062 1 44.12 535 ALA A N 1
ATOM 4224 C CA . ALA A 1 535 ? -13.969 54.5 40.75 1 44.12 535 ALA A CA 1
ATOM 4225 C C . ALA A 1 535 ? -13.414 53.25 40.094 1 44.12 535 ALA A C 1
ATOM 4227 O O . ALA A 1 535 ? -12.391 52.719 40.531 1 44.12 535 ALA A O 1
ATOM 4228 N N . LEU A 1 536 ? -14.07 52.688 39.156 1 51.28 536 LEU A N 1
ATOM 4229 C CA . LEU A 1 536 ? -13.562 51.438 38.594 1 51.28 536 LEU A CA 1
ATOM 4230 C C . LEU A 1 536 ? -12.492 51.688 37.562 1 51.28 536 LEU A C 1
ATOM 4232 O O . LEU A 1 536 ? -12.641 52.594 36.719 1 51.28 536 LEU A O 1
ATOM 4236 N N . ASP A 1 537 ? -11.234 51.438 37.906 1 57.5 537 ASP A N 1
ATOM 4237 C CA . ASP A 1 537 ? -10.141 51.406 36.938 1 57.5 537 ASP A CA 1
ATOM 4238 C C . ASP A 1 537 ? -10.484 50.562 35.719 1 57.5 537 ASP A C 1
ATOM 4240 O O . ASP A 1 537 ? -10.414 49.312 35.781 1 57.5 537 ASP A O 1
ATOM 4244 N N . TRP A 1 538 ? -11.156 51.25 34.812 1 60.47 538 TRP A N 1
ATOM 4245 C CA . TRP A 1 538 ? -11.641 50.594 33.594 1 60.47 538 TRP A CA 1
ATOM 4246 C C . TRP A 1 538 ? -10.5 49.906 32.875 1 60.47 538 TRP A C 1
ATOM 4248 O O . TRP A 1 538 ? -10.742 49.031 32.031 1 60.47 538 TRP A O 1
ATOM 4258 N N . THR A 1 539 ? -9.281 50.219 33.188 1 60.97 539 THR A N 1
ATOM 4259 C CA . THR A 1 539 ? -8.172 49.625 32.469 1 60.97 539 THR A CA 1
ATOM 4260 C C . THR A 1 539 ? -7.934 48.188 32.938 1 60.97 539 THR A C 1
ATOM 4262 O O . THR A 1 539 ? -7.301 47.375 32.219 1 60.97 539 THR A O 1
ATOM 4265 N N . GLN A 1 540 ? -8.625 47.812 34.031 1 59.75 540 GLN A N 1
ATOM 4266 C CA . GLN A 1 540 ? -8.328 46.5 34.562 1 59.75 540 GLN A CA 1
ATOM 4267 C C . GLN A 1 540 ? -9.523 45.562 34.406 1 59.75 540 GLN A C 1
ATOM 4269 O O . GLN A 1 540 ? -9.477 44.406 34.812 1 59.75 540 GLN A O 1
ATOM 4274 N N . LEU A 1 541 ? -10.5 46.031 33.688 1 61.59 541 LEU A N 1
ATOM 4275 C CA . LEU A 1 541 ? -11.695 45.219 33.594 1 61.59 541 LEU A CA 1
ATOM 4276 C C . LEU A 1 541 ? -11.578 44.188 32.469 1 61.59 541 LEU A C 1
ATOM 4278 O O . LEU A 1 541 ? -10.914 44.469 31.469 1 61.59 541 LEU A O 1
ATOM 4282 N N . SER A 1 542 ? -12.109 42.969 32.781 1 66.38 542 SER A N 1
ATOM 4283 C CA . SER A 1 542 ? -12.18 41.938 31.766 1 66.38 542 SER A CA 1
ATOM 4284 C C . SER A 1 542 ? -13.195 42.281 30.688 1 66.38 542 SER A C 1
ATOM 4286 O O . SER A 1 542 ? -14.008 43.188 30.844 1 66.38 542 SER A O 1
ATOM 4288 N N . LYS A 1 543 ? -13.102 41.719 29.531 1 72.62 543 LYS A N 1
ATOM 4289 C CA . LYS A 1 543 ? -13.992 41.969 28.406 1 72.62 543 LYS A CA 1
ATOM 4290 C C . LYS A 1 543 ? -15.453 41.812 28.812 1 72.62 543 LYS A C 1
ATOM 4292 O O . LYS A 1 543 ? -16.281 42.656 28.484 1 72.62 543 LYS A O 1
ATOM 4297 N N . LYS A 1 544 ? -15.734 40.844 29.594 1 70.31 544 LYS A N 1
ATOM 4298 C CA . LYS A 1 544 ? -17.109 40.562 29.984 1 70.31 544 LYS A CA 1
ATOM 4299 C C . LYS A 1 544 ? -17.625 41.625 30.969 1 70.31 544 LYS A C 1
ATOM 4301 O O . LYS A 1 544 ? -18.781 42.062 30.859 1 70.31 544 LYS A O 1
ATOM 4306 N N . GLU A 1 545 ? -16.734 42.062 31.812 1 68.81 545 GLU A N 1
ATOM 4307 C CA . GLU A 1 545 ? -17.125 43.062 32.812 1 68.81 545 GLU A CA 1
ATOM 4308 C C . GLU A 1 545 ? -17.312 44.438 32.156 1 68.81 545 GLU A C 1
ATOM 4310 O O . GLU A 1 545 ? -18.203 45.188 32.531 1 68.81 545 GLU A O 1
ATOM 4315 N N . CYS A 1 546 ? -16.438 44.562 31.125 1 73.69 546 CYS A N 1
ATOM 4316 C CA . CYS A 1 546 ? -16.531 45.875 30.453 1 73.69 546 CYS A CA 1
ATOM 4317 C C . CYS A 1 546 ? -17.891 46.031 29.781 1 73.69 546 CYS A C 1
ATOM 4319 O O . CYS A 1 546 ? -18.516 47.062 29.891 1 73.69 546 CYS A O 1
ATOM 4321 N N . VAL A 1 547 ? -18.328 44.875 29.156 1 71.12 547 VAL A N 1
ATOM 4322 C CA . VAL A 1 547 ? -19.594 44.938 28.438 1 71.12 547 VAL A CA 1
ATOM 4323 C C . VAL A 1 547 ? -20.75 44.969 29.438 1 71.12 547 VAL A C 1
ATOM 4325 O O . VAL A 1 547 ? -21.75 45.656 29.219 1 71.12 547 VAL A O 1
ATOM 4328 N N . LYS A 1 548 ? -2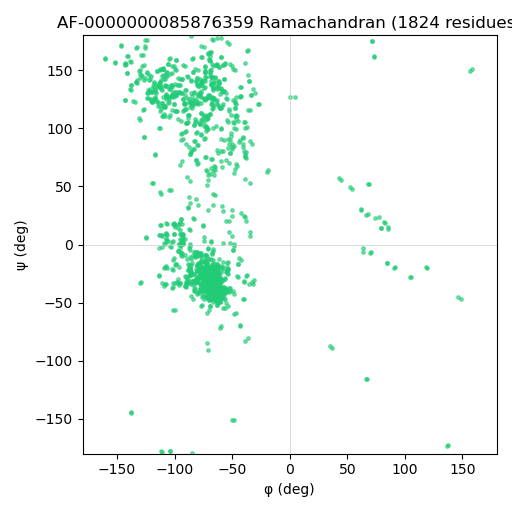0.547 44.344 30.547 1 69.56 548 LYS A N 1
ATOM 4329 C CA . LYS A 1 548 ? -21.609 44.25 31.547 1 69.56 548 LYS A CA 1
ATOM 4330 C C . LYS A 1 548 ? -21.859 45.625 32.156 1 69.56 548 LYS A C 1
ATOM 4332 O O . LYS A 1 548 ? -23.016 46 32.406 1 69.56 548 LYS A O 1
ATOM 4337 N N . TYR A 1 549 ? -20.688 46.375 32.25 1 65.75 549 TYR A N 1
ATOM 4338 C CA . TYR A 1 549 ? -20.844 47.688 32.906 1 65.75 549 TYR A CA 1
ATOM 4339 C C . TYR A 1 549 ? -21.078 48.781 31.891 1 65.75 549 TYR A C 1
ATOM 4341 O O . TYR A 1 549 ? -21.062 49.969 32.219 1 65.75 549 TYR A O 1
ATOM 4349 N N . GLY A 1 550 ? -21.312 48.344 30.531 1 62.34 550 GLY A N 1
ATOM 4350 C CA . GLY A 1 550 ? -21.688 49.281 29.484 1 62.34 550 GLY A CA 1
ATOM 4351 C C . GLY A 1 550 ? -20.5 49.969 28.828 1 62.34 550 GLY A C 1
ATOM 4352 O O . GLY A 1 550 ? -20.641 51.031 28.234 1 62.34 550 GLY A O 1
ATOM 4353 N N . GLY A 1 551 ? -19.344 49.406 29.062 1 68.94 551 GLY A N 1
ATOM 4354 C CA . GLY A 1 551 ? -18.172 50 28.422 1 68.94 551 GLY A CA 1
ATOM 4355 C C . GLY A 1 551 ? -18 49.531 26.984 1 68.94 551 GLY A C 1
ATOM 4356 O O . GLY A 1 551 ? -18.688 48.625 26.531 1 68.94 551 GLY A O 1
ATOM 4357 N N . SER A 1 552 ? -17.359 50.469 26.172 1 72.5 552 SER A N 1
ATOM 4358 C CA . SER A 1 552 ? -17.062 50.125 24.781 1 72.5 552 SER A CA 1
ATOM 4359 C C . SER A 1 552 ? -15.602 49.719 24.609 1 72.5 552 SER A C 1
ATOM 4361 O O . SER A 1 552 ? -14.711 50.344 25.203 1 72.5 552 SER A O 1
ATOM 4363 N N . LEU A 1 553 ? -15.453 48.5 24.125 1 74 553 LEU A N 1
ATOM 4364 C CA . LEU A 1 553 ? -14.102 48.062 23.828 1 74 553 LEU A CA 1
ATOM 4365 C C . LEU A 1 553 ? -13.547 48.75 22.609 1 74 553 LEU A C 1
ATOM 4367 O O . LEU A 1 553 ? -14.164 48.75 21.547 1 74 553 LEU A O 1
ATOM 4371 N N . VAL A 1 554 ? -12.602 49.594 22.891 1 71.31 554 VAL A N 1
ATOM 4372 C CA . VAL A 1 554 ? -11.992 50.344 21.781 1 71.31 554 VAL A CA 1
ATOM 4373 C C . VAL A 1 554 ? -10.57 49.844 21.547 1 71.31 554 VAL A C 1
ATOM 4375 O O . VAL A 1 554 ? -9.828 49.594 22.516 1 71.31 554 VAL A O 1
ATOM 4378 N N . GLY A 1 555 ? -10.289 49.312 20.328 1 69.44 555 GLY A N 1
ATOM 4379 C CA . GLY A 1 555 ? -8.969 48.844 19.938 1 69.44 555 GLY A CA 1
ATOM 4380 C C . GLY A 1 555 ? -8.992 47.812 18.812 1 69.44 555 GLY A C 1
ATOM 4381 O O . GLY A 1 555 ? -10.023 47.188 18.547 1 69.44 555 GLY A O 1
ATOM 4382 N N . LYS A 1 556 ? -7.941 47.875 18.062 1 69 556 LYS A N 1
ATOM 4383 C CA . LYS A 1 556 ? -7.848 47.031 16.875 1 69 556 LYS A CA 1
ATOM 4384 C C . LYS A 1 556 ? -7.652 45.562 17.25 1 69 556 LYS A C 1
ATOM 4386 O O . LYS A 1 556 ? -7.973 44.656 16.469 1 69 556 LYS A O 1
ATOM 4391 N N . SER A 1 557 ? -7.25 45.281 18.516 1 72.19 557 SER A N 1
ATOM 4392 C CA . SER A 1 557 ? -6.902 43.906 18.859 1 72.19 557 SER A CA 1
ATOM 4393 C C . SER A 1 557 ? -7.977 43.281 19.734 1 72.19 557 SER A C 1
ATOM 4395 O O . SER A 1 557 ? -7.832 42.125 20.172 1 72.19 557 SER A O 1
ATOM 4397 N N . CYS A 1 558 ? -9.102 44 19.844 1 70.81 558 CYS A N 1
ATOM 4398 C CA . CYS A 1 558 ? -10.086 43.5 20.797 1 70.81 558 CYS A CA 1
ATOM 4399 C C . CYS A 1 558 ? -10.828 42.281 20.219 1 70.81 558 CYS A C 1
ATOM 4401 O O . CYS A 1 558 ? -11.258 41.406 20.969 1 70.81 558 CYS A O 1
ATOM 4403 N N . LYS A 1 559 ? -10.867 42.25 18.938 1 72.94 559 LYS A N 1
ATOM 4404 C CA . LYS A 1 559 ? -11.695 41.219 18.328 1 72.94 559 LYS A CA 1
ATOM 4405 C C . LYS A 1 559 ? -10.867 39.969 18 1 72.94 559 LYS A C 1
ATOM 4407 O O . LYS A 1 559 ? -11.422 38.875 17.844 1 72.94 559 LYS A O 1
ATOM 4412 N N . TYR A 1 560 ? -9.57 40.062 18.109 1 76.5 560 TYR A N 1
ATOM 4413 C CA . TYR A 1 560 ? -8.734 38.969 17.625 1 76.5 560 TYR A CA 1
ATOM 4414 C C . TYR A 1 560 ? -8.195 38.156 18.781 1 76.5 560 TYR A C 1
ATOM 4416 O O . TYR A 1 560 ? -7.887 38.688 19.844 1 76.5 560 TYR A O 1
ATOM 4424 N N . VAL A 1 561 ? -8.414 36.844 18.719 1 75.81 561 VAL A N 1
ATOM 4425 C CA . VAL A 1 561 ? -7.828 35.906 19.656 1 75.81 561 VAL A CA 1
ATOM 4426 C C . VAL A 1 561 ? -6.648 35.188 19 1 75.81 561 VAL A C 1
ATOM 4428 O O . VAL A 1 561 ? -6.824 34.406 18.062 1 75.81 561 VAL A O 1
ATOM 4431 N N . PRO A 1 562 ? -5.547 35.406 19.516 1 80.38 562 PRO A N 1
ATOM 4432 C CA . PRO A 1 562 ? -4.355 34.875 18.844 1 80.38 562 PRO A CA 1
ATOM 4433 C C . PRO A 1 562 ? -4.188 33.375 19.062 1 80.38 562 PRO A C 1
ATOM 4435 O O . PRO A 1 562 ? -4.504 32.875 20.141 1 80.38 562 PRO A O 1
ATOM 4438 N N . ASP A 1 563 ? -3.83 32.531 18.047 1 84.56 563 ASP A N 1
ATOM 4439 C CA . ASP A 1 563 ? -3.264 31.188 18.062 1 84.56 563 ASP A CA 1
ATOM 4440 C C . ASP A 1 563 ? -4.359 30.125 18.203 1 84.56 563 ASP A C 1
ATOM 4442 O O . ASP A 1 563 ? -4.156 28.969 17.859 1 84.56 563 ASP A O 1
ATOM 4446 N N . LEU A 1 564 ? -5.562 30.516 18.609 1 86.25 564 LEU A N 1
ATOM 4447 C CA . LEU A 1 564 ? -6.559 29.5 18.922 1 86.25 564 LEU A CA 1
ATOM 4448 C C . LEU A 1 564 ? -7.113 28.859 17.641 1 86.25 564 LEU A C 1
ATOM 4450 O O . LEU A 1 564 ? -7.336 27.656 17.594 1 86.25 564 LEU A O 1
ATOM 4454 N N . ALA A 1 565 ? -7.328 29.625 16.578 1 89.06 565 ALA A N 1
ATOM 4455 C CA . ALA A 1 565 ? -7.859 29.094 15.336 1 89.06 565 ALA A CA 1
ATOM 4456 C C . ALA A 1 565 ? -6.863 28.141 14.68 1 89.06 565 ALA A C 1
ATOM 4458 O O . ALA A 1 565 ? -7.234 27.047 14.25 1 89.06 565 ALA A O 1
ATOM 4459 N N . LEU A 1 566 ? -5.586 28.453 14.695 1 91.5 566 LEU A N 1
ATOM 4460 C CA . LEU A 1 566 ? -4.57 27.609 14.062 1 91.5 566 LEU A CA 1
ATOM 4461 C C . LEU A 1 566 ? -4.293 26.375 14.906 1 91.5 566 LEU A C 1
ATOM 4463 O O . LEU A 1 566 ? -4.027 25.297 14.367 1 91.5 566 LEU A O 1
ATOM 4467 N N . MET A 1 567 ? -4.363 26.547 16.219 1 92.62 567 MET A N 1
ATOM 4468 C CA . MET A 1 567 ? -4.219 25.391 17.094 1 92.62 567 MET A CA 1
ATOM 4469 C C . MET A 1 567 ? -5.371 24.406 16.891 1 92.62 567 MET A C 1
ATOM 4471 O O . MET A 1 567 ? -5.16 23.203 16.875 1 92.62 567 MET A O 1
ATOM 4475 N N . SER A 1 568 ? -6.59 24.922 16.703 1 93.62 568 SER A N 1
ATOM 4476 C CA . SER A 1 568 ? -7.738 24.062 16.438 1 93.62 568 SER A CA 1
ATOM 4477 C C . SER A 1 568 ? -7.59 23.328 15.109 1 93.62 568 SER A C 1
ATOM 4479 O O . SER A 1 568 ? -8 22.172 14.984 1 93.62 568 SER A O 1
ATOM 4481 N N . PHE A 1 569 ? -6.973 23.984 14.219 1 93.38 569 PHE A N 1
ATOM 4482 C CA . PHE A 1 569 ? -6.734 23.359 12.922 1 93.38 569 PHE A CA 1
ATOM 4483 C C . PHE A 1 569 ? -5.742 22.203 13.055 1 93.38 569 PHE A C 1
ATOM 4485 O O . PHE A 1 569 ? -5.945 21.125 12.484 1 93.38 569 PHE A O 1
ATOM 4492 N N . ILE A 1 570 ? -4.699 22.359 13.812 1 94.62 570 ILE A N 1
ATOM 4493 C CA . ILE A 1 570 ? -3.674 21.344 14.008 1 94.62 570 ILE A CA 1
ATOM 4494 C C . ILE A 1 570 ? -4.258 20.172 14.789 1 94.62 570 ILE A C 1
ATOM 4496 O O . ILE A 1 570 ? -4.008 19.016 14.453 1 94.62 570 ILE A O 1
ATOM 4500 N N . LEU A 1 571 ? -5.074 20.484 15.766 1 95.5 571 LEU A N 1
ATOM 4501 C CA . LEU A 1 571 ? -5.691 19.422 16.547 1 95.5 571 LEU A CA 1
ATOM 4502 C C . LEU A 1 571 ? -6.707 18.641 15.719 1 95.5 571 LEU A C 1
ATOM 4504 O O . LEU A 1 571 ? -6.789 17.422 15.812 1 95.5 571 LEU A O 1
ATOM 4508 N N . PHE A 1 572 ? -7.496 19.344 14.906 1 95 572 PHE A N 1
ATOM 4509 C CA . PHE A 1 572 ? -8.523 18.75 14.07 1 95 572 PHE A CA 1
ATOM 4510 C C . PHE A 1 572 ? -7.891 17.812 13.039 1 95 572 PHE A C 1
ATOM 4512 O O . PHE A 1 572 ? -8.211 16.625 12.992 1 95 572 PHE A O 1
ATOM 4519 N N . PHE A 1 573 ? -6.902 18.281 12.273 1 95.06 573 PHE A N 1
ATOM 4520 C CA . PHE A 1 573 ? -6.289 17.484 11.211 1 95.06 573 PHE A CA 1
ATOM 4521 C C . PHE A 1 573 ? -5.285 16.5 11.797 1 95.06 573 PHE A C 1
ATOM 4523 O O . PHE A 1 573 ? -5.074 15.422 11.234 1 95.06 573 PHE A O 1
ATOM 4530 N N . GLY A 1 574 ? -4.695 16.859 12.945 1 95.5 574 GLY A N 1
ATOM 4531 C CA . GLY A 1 574 ? -3.797 15.938 13.617 1 95.5 574 GLY A CA 1
ATOM 4532 C C . GLY A 1 574 ? -4.5 14.703 14.141 1 95.5 574 GLY A C 1
ATOM 4533 O O . GLY A 1 574 ? -4.02 13.578 13.961 1 95.5 574 GLY A O 1
ATOM 4534 N N . THR A 1 575 ? -5.668 14.867 14.695 1 95.56 575 THR A N 1
ATOM 4535 C CA . THR A 1 575 ? -6.426 13.734 15.219 1 95.56 575 THR A CA 1
ATOM 4536 C C . THR A 1 575 ? -6.938 12.852 14.086 1 95.56 575 THR A C 1
ATOM 4538 O O . THR A 1 575 ? -6.879 11.625 14.172 1 95.56 575 THR A O 1
ATOM 4541 N N . TYR A 1 576 ? -7.418 13.539 13.039 1 94.56 576 TYR A N 1
ATOM 4542 C CA . TYR A 1 576 ? -7.922 12.789 11.891 1 94.56 576 TYR A CA 1
ATOM 4543 C C . TYR A 1 576 ? -6.82 11.93 11.273 1 94.56 576 TYR A C 1
ATOM 4545 O O . TYR A 1 576 ? -7.012 10.734 11.055 1 94.56 576 TYR A O 1
ATOM 4553 N N . THR A 1 577 ? -5.664 12.5 11.016 1 95.25 577 THR A N 1
ATOM 4554 C CA . THR A 1 577 ? -4.582 11.805 10.328 1 95.25 577 THR A CA 1
ATOM 4555 C C . THR A 1 577 ? -4.004 10.695 11.203 1 95.25 577 THR A C 1
ATOM 4557 O O . THR A 1 577 ? -3.676 9.617 10.703 1 95.25 577 THR A O 1
ATOM 4560 N N . MET A 1 578 ? -3.895 10.945 12.469 1 95.31 578 MET A N 1
ATOM 4561 C CA . MET A 1 578 ? -3.357 9.922 13.359 1 95.31 578 MET A CA 1
ATOM 4562 C C . MET A 1 578 ? -4.312 8.742 13.469 1 95.31 578 MET A C 1
ATOM 4564 O O . MET A 1 578 ? -3.879 7.586 13.477 1 95.31 578 MET A O 1
ATOM 4568 N N . THR A 1 579 ? -5.602 9.023 13.508 1 93.94 579 THR A N 1
ATOM 4569 C CA . THR A 1 579 ? -6.578 7.945 13.609 1 93.94 579 THR A CA 1
ATOM 4570 C C . THR A 1 579 ? -6.559 7.082 12.352 1 93.94 579 THR A C 1
ATOM 4572 O O . THR A 1 579 ? -6.559 5.852 12.438 1 93.94 579 THR A O 1
ATOM 4575 N N . VAL A 1 580 ? -6.465 7.719 11.219 1 93.38 580 VAL A N 1
ATOM 4576 C CA . VAL A 1 580 ? -6.445 6.98 9.961 1 93.38 580 VAL A CA 1
ATOM 4577 C C . VAL A 1 580 ? -5.176 6.133 9.883 1 93.38 580 VAL A C 1
ATOM 4579 O O . VAL A 1 580 ? -5.227 4.969 9.477 1 93.38 580 VAL A O 1
ATOM 4582 N N . THR A 1 581 ? -4.027 6.68 10.328 1 93.38 581 THR A N 1
ATOM 4583 C CA . THR A 1 581 ? -2.754 5.977 10.25 1 93.38 581 THR A CA 1
ATOM 4584 C C . THR A 1 581 ? -2.719 4.805 11.227 1 93.38 581 THR A C 1
ATOM 4586 O O . THR A 1 581 ? -2.223 3.727 10.891 1 93.38 581 THR A O 1
ATOM 4589 N N . LEU A 1 582 ? -3.287 4.988 12.398 1 92.19 582 LEU A N 1
ATOM 4590 C CA . LEU A 1 582 ? -3.287 3.92 13.391 1 92.19 582 LEU A CA 1
ATOM 4591 C C . LEU A 1 582 ? -4.242 2.801 12.992 1 92.19 582 LEU A C 1
ATOM 4593 O O . LEU A 1 582 ? -3.977 1.626 13.258 1 92.19 582 LEU A O 1
ATOM 4597 N N . LYS A 1 583 ? -5.262 3.188 12.344 1 89.69 583 LYS A N 1
ATOM 4598 C CA . LYS A 1 583 ? -6.195 2.164 11.875 1 89.69 583 LYS A CA 1
ATOM 4599 C C . LYS A 1 583 ? -5.582 1.331 10.758 1 89.69 583 LYS A C 1
ATOM 4601 O O . LYS A 1 583 ? -5.824 0.125 10.664 1 89.69 583 LYS A O 1
ATOM 4606 N N . LYS A 1 584 ? -4.777 1.92 9.93 1 88.31 584 LYS A N 1
ATOM 4607 C CA . LYS A 1 584 ? -4.129 1.219 8.82 1 88.31 584 LYS A CA 1
ATOM 4608 C C . LYS A 1 584 ? -2.963 0.369 9.312 1 88.31 584 LYS A C 1
ATOM 4610 O O . LYS A 1 584 ? -2.422 -0.447 8.562 1 88.31 584 LYS A O 1
ATOM 4615 N N . PHE A 1 585 ? -2.633 0.509 10.547 1 87 585 PHE A N 1
ATOM 4616 C CA . PHE A 1 585 ? -1.514 -0.219 11.133 1 87 585 PHE A CA 1
ATOM 4617 C C . PHE A 1 585 ? -1.815 -1.712 11.203 1 87 585 PHE A C 1
ATOM 4619 O O . PHE A 1 585 ? -0.9 -2.531 11.305 1 87 585 PHE A O 1
ATOM 4626 N N . LYS A 1 586 ? -3.061 -2.053 11.086 1 83.69 586 LYS A N 1
ATOM 4627 C CA . LYS A 1 586 ? -3.449 -3.459 11.109 1 83.69 586 LYS A CA 1
ATOM 4628 C C . LYS A 1 586 ? -2.848 -4.215 9.93 1 83.69 586 LYS A C 1
ATOM 4630 O O . LYS A 1 586 ? -2.547 -5.406 10.031 1 83.69 586 LYS A O 1
ATOM 4635 N N . PHE A 1 587 ? -2.609 -3.494 8.867 1 79.94 587 PHE A N 1
ATOM 4636 C CA . PHE A 1 587 ? -2.125 -4.141 7.652 1 79.94 587 PHE A CA 1
ATOM 4637 C C . PHE A 1 587 ? -0.618 -3.957 7.508 1 79.94 587 PHE A C 1
ATOM 4639 O O . PHE A 1 587 ? -0.024 -4.41 6.527 1 79.94 587 PHE A O 1
ATOM 4646 N N . SER A 1 588 ? -0.076 -3.463 8.523 1 83 588 SER A N 1
ATOM 4647 C CA . SER A 1 588 ? 1.366 -3.25 8.445 1 83 588 SER A CA 1
ATOM 4648 C C . SER A 1 588 ? 2.131 -4.52 8.812 1 83 588 SER A C 1
ATOM 4650 O O . SER A 1 588 ? 1.545 -5.484 9.305 1 83 588 SER A O 1
ATOM 4652 N N . ARG A 1 589 ? 3.346 -4.602 8.414 1 84.06 589 ARG A N 1
ATOM 4653 C CA . ARG A 1 589 ? 4.199 -5.758 8.664 1 84.06 589 ARG A CA 1
ATOM 4654 C C . ARG A 1 589 ? 4.984 -5.59 9.961 1 84.06 589 ARG A C 1
ATOM 4656 O O . ARG A 1 589 ? 5.711 -6.496 10.375 1 84.06 589 ARG A O 1
ATOM 4663 N N . TYR A 1 590 ? 4.641 -4.492 10.625 1 88.12 590 TYR A N 1
ATOM 4664 C CA . TYR A 1 590 ? 5.449 -4.219 11.812 1 88.12 590 TYR A CA 1
ATOM 4665 C C . TYR A 1 590 ? 4.801 -4.801 13.062 1 88.12 590 TYR A C 1
ATOM 4667 O O . TYR A 1 590 ? 3.574 -4.895 13.148 1 88.12 590 TYR A O 1
ATOM 4675 N N . PHE A 1 591 ? 5.523 -5.344 14.031 1 87.06 591 PHE A N 1
ATOM 4676 C CA . PHE A 1 591 ? 5.074 -5.867 15.312 1 87.06 591 PHE A CA 1
ATOM 4677 C C . PHE A 1 591 ? 4.352 -7.195 15.141 1 87.06 591 PHE A C 1
ATOM 4679 O O . PHE A 1 591 ? 3.945 -7.543 14.023 1 87.06 591 PHE A O 1
ATOM 4686 N N . PRO A 1 592 ? 4.223 -7.902 16.094 1 84.94 592 PRO A N 1
ATOM 4687 C CA . PRO A 1 592 ? 3.574 -9.211 16.016 1 84.94 592 PRO A CA 1
ATOM 4688 C C . PRO A 1 592 ? 2.07 -9.109 15.773 1 84.94 592 PRO A C 1
ATOM 4690 O O . PRO A 1 592 ? 1.481 -8.047 15.953 1 84.94 592 PRO A O 1
ATOM 4693 N N . THR A 1 593 ? 1.426 -10.086 15.305 1 78.94 593 THR A N 1
ATOM 4694 C CA . THR A 1 593 ? 0.037 -10.156 14.859 1 78.94 593 THR A CA 1
ATOM 4695 C C . THR A 1 593 ? -0.914 -9.891 16.031 1 78.94 593 THR A C 1
ATOM 4697 O O . THR A 1 593 ? -2.047 -9.445 15.82 1 78.94 593 THR A O 1
ATOM 4700 N N . LYS A 1 594 ? -0.419 -10.039 17.297 1 79.75 594 LYS A N 1
ATOM 4701 C CA . LYS A 1 594 ? -1.303 -9.805 18.438 1 79.75 594 LYS A CA 1
ATOM 4702 C C . LYS A 1 594 ? -1.402 -8.312 18.766 1 79.75 594 LYS A C 1
ATOM 4704 O O . LYS A 1 594 ? -2.453 -7.836 19.203 1 79.75 594 LYS A O 1
ATOM 4709 N N . VAL A 1 595 ? -0.355 -7.641 18.484 1 87.06 595 VAL A N 1
ATOM 4710 C CA . VAL A 1 595 ? -0.288 -6.23 18.859 1 87.06 595 VAL A CA 1
ATOM 4711 C C . VAL A 1 595 ? -0.914 -5.379 17.75 1 87.06 595 VAL A C 1
ATOM 4713 O O . VAL A 1 595 ? -1.488 -4.32 18.031 1 87.06 595 VAL A O 1
ATOM 4716 N N . ARG A 1 596 ? -0.978 -5.863 16.562 1 87.81 596 ARG A N 1
ATOM 4717 C CA . ARG A 1 596 ? -1.439 -5.082 15.422 1 87.81 596 ARG A CA 1
ATOM 4718 C C . ARG A 1 596 ? -2.938 -4.809 15.516 1 87.81 596 ARG A C 1
ATOM 4720 O O . ARG A 1 596 ? -3.371 -3.66 15.422 1 87.81 596 ARG A O 1
ATOM 4727 N N . PRO A 1 597 ? -3.713 -5.844 15.805 1 81.56 597 PRO A N 1
ATOM 4728 C CA . PRO A 1 597 ? -5.145 -5.559 15.922 1 81.56 597 PRO A CA 1
ATOM 4729 C C . PRO A 1 597 ? -5.488 -4.766 17.188 1 81.56 597 PRO A C 1
ATOM 4731 O O . PRO A 1 597 ? -6.461 -4.004 17.188 1 81.56 597 PRO A O 1
ATOM 4734 N N . LEU A 1 598 ? -4.664 -4.883 18.172 1 84.62 598 LEU A N 1
ATOM 4735 C CA . LEU A 1 598 ? -4.895 -4.117 19.406 1 84.62 598 LEU A CA 1
ATOM 4736 C C . LEU A 1 598 ? -4.699 -2.625 19.156 1 84.62 598 LEU A C 1
ATOM 4738 O O . LEU A 1 598 ? -5.512 -1.807 19.594 1 84.62 598 LEU A O 1
ATOM 4742 N N . ILE A 1 599 ? -3.711 -2.332 18.422 1 87.69 599 ILE A N 1
ATOM 4743 C CA . ILE A 1 599 ? -3.434 -0.934 18.109 1 87.69 599 ILE A CA 1
ATOM 4744 C C . ILE A 1 599 ? -4.516 -0.385 17.172 1 87.69 599 ILE A C 1
ATOM 4746 O O . ILE A 1 599 ? -4.953 0.757 17.328 1 87.69 599 ILE A O 1
ATOM 4750 N N . SER A 1 600 ? -4.965 -1.197 16.297 1 86.81 600 SER A N 1
ATOM 4751 C CA . SER A 1 600 ? -6.004 -0.766 15.359 1 86.81 600 SER A CA 1
ATOM 4752 C C . SER A 1 600 ? -7.34 -0.576 16.078 1 86.81 600 SER A C 1
ATOM 4754 O O . SER A 1 600 ? -8.062 0.381 15.797 1 86.81 600 SER A O 1
ATOM 4756 N N . ASP A 1 601 ? -7.609 -1.384 17.078 1 81.94 601 ASP A N 1
ATOM 4757 C CA . ASP A 1 601 ? -8.875 -1.297 17.812 1 81.94 601 ASP A CA 1
ATOM 4758 C C . ASP A 1 601 ? -8.883 -0.096 18.75 1 81.94 601 ASP A C 1
ATOM 4760 O O . ASP A 1 601 ? -9.914 0.548 18.938 1 81.94 601 ASP A O 1
ATOM 4764 N N . PHE A 1 602 ? -7.703 0.275 19.266 1 86 602 PHE A N 1
ATOM 4765 C CA . PHE A 1 602 ? -7.609 1.387 20.203 1 86 602 PHE A CA 1
ATOM 4766 C C . PHE A 1 602 ? -7.125 2.648 19.5 1 86 602 PHE A C 1
ATOM 4768 O O . PHE A 1 602 ? -6.621 3.57 20.141 1 86 602 PHE A O 1
ATOM 4775 N N . SER A 1 603 ? -7.246 2.607 18.203 1 88.81 603 SER A N 1
ATOM 4776 C CA . SER A 1 603 ? -6.707 3.719 17.422 1 88.81 603 SER A CA 1
ATOM 4777 C C . SER A 1 603 ? -7.363 5.039 17.812 1 88.81 603 SER A C 1
ATOM 4779 O O . SER A 1 603 ? -6.68 6.043 18.016 1 88.81 603 SER A O 1
ATOM 4781 N N . ILE A 1 604 ? -8.703 5.145 18.016 1 87.81 604 ILE A N 1
ATOM 4782 C CA . ILE A 1 604 ? 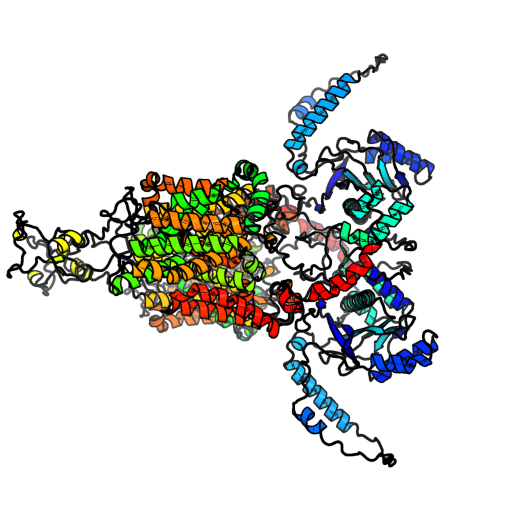-9.43 6.375 18.312 1 87.81 604 ILE A CA 1
ATOM 4783 C C . ILE A 1 604 ? -9.062 6.852 19.719 1 87.81 604 ILE A C 1
ATOM 4785 O O . ILE A 1 604 ? -8.805 8.039 19.938 1 87.81 604 ILE A O 1
ATOM 4789 N N . PHE A 1 605 ? -8.984 5.957 20.672 1 87.62 605 PHE A N 1
ATOM 4790 C CA . PHE A 1 605 ? -8.633 6.289 22.047 1 87.62 605 PHE A CA 1
ATOM 4791 C C . PHE A 1 605 ? -7.203 6.816 22.125 1 87.62 605 PHE A C 1
ATOM 4793 O O . PHE A 1 605 ? -6.941 7.812 22.797 1 87.62 605 PHE A O 1
ATOM 4800 N N . MET A 1 606 ? -6.363 6.16 21.391 1 91.25 606 MET A N 1
ATOM 4801 C CA . MET A 1 606 ? -4.965 6.578 21.406 1 91.25 606 MET A CA 1
ATOM 4802 C C . MET A 1 606 ? -4.793 7.941 20.75 1 91.25 606 MET A C 1
ATOM 4804 O O . MET A 1 606 ? -3.984 8.758 21.188 1 91.25 606 MET A O 1
ATOM 4808 N N . SER A 1 607 ? -5.559 8.172 19.688 1 93.38 607 SER A N 1
ATOM 4809 C CA . SER A 1 607 ? -5.473 9.461 19.016 1 93.38 607 SER A CA 1
ATOM 4810 C C . SER A 1 607 ? -5.996 10.586 19.906 1 93.38 607 SER A C 1
ATOM 4812 O O . SER A 1 607 ? -5.375 11.648 20 1 93.38 607 SER A O 1
ATOM 4814 N N . ILE A 1 608 ? -7.098 10.367 20.672 1 91.19 608 ILE A N 1
ATOM 4815 C CA . ILE A 1 608 ? -7.664 11.375 21.562 1 91.19 608 ILE A CA 1
ATOM 4816 C C . ILE A 1 608 ? -6.699 11.648 22.703 1 91.19 608 ILE A C 1
ATOM 4818 O O . ILE A 1 608 ? -6.426 12.812 23.031 1 91.19 608 ILE A O 1
ATOM 4822 N N . MET A 1 609 ? -6.09 10.625 23.25 1 91.88 609 MET A N 1
ATOM 4823 C CA . MET A 1 609 ? -5.18 10.789 24.375 1 91.88 609 MET A CA 1
ATOM 4824 C C . MET A 1 609 ? -3.914 11.523 23.953 1 91.88 609 MET A C 1
ATOM 4826 O O . MET A 1 609 ? -3.398 12.359 24.703 1 91.88 609 MET A O 1
ATOM 4830 N N . THR A 1 610 ? -3.479 11.258 22.75 1 95.38 610 THR A N 1
ATOM 4831 C CA . THR A 1 610 ? -2.256 11.898 22.266 1 95.38 610 THR A CA 1
ATOM 4832 C C . THR A 1 610 ? -2.479 13.391 22.047 1 95.38 610 THR A C 1
ATOM 4834 O O . THR A 1 610 ? -1.661 14.219 22.469 1 95.38 610 THR A O 1
ATOM 4837 N N . PHE A 1 611 ? -3.592 13.789 21.484 1 95.38 611 PHE A N 1
ATOM 4838 C CA . PHE A 1 611 ? -3.779 15.195 21.156 1 95.38 611 PHE A CA 1
ATOM 4839 C C . PHE A 1 611 ? -4.348 15.969 22.344 1 95.38 611 PHE A C 1
ATOM 4841 O O . PHE A 1 611 ? -4.215 17.188 22.406 1 95.38 611 PHE A O 1
ATOM 4848 N N . VAL A 1 612 ? -4.992 15.25 23.359 1 93.19 612 VAL A N 1
ATOM 4849 C CA . VAL A 1 612 ? -5.312 15.891 24.625 1 93.19 612 VAL A CA 1
ATOM 4850 C C . VAL A 1 612 ? -4.031 16.188 25.391 1 93.19 612 VAL A C 1
ATOM 4852 O O . VAL A 1 612 ? -3.889 17.266 25.984 1 93.19 612 VAL A O 1
ATOM 4855 N N . GLY A 1 613 ? -3.119 15.25 25.312 1 93.44 613 GLY A N 1
ATOM 4856 C CA . GLY A 1 613 ? -1.822 15.484 25.922 1 93.44 613 GLY A CA 1
ATOM 4857 C C . GLY A 1 613 ? -1.054 16.625 25.281 1 93.44 613 GLY A C 1
ATOM 4858 O O . GLY A 1 613 ? -0.435 17.438 25.984 1 93.44 613 GLY A O 1
ATOM 4859 N N . LEU A 1 614 ? -1.154 16.734 23.953 1 93.31 614 LEU A N 1
ATOM 4860 C CA . LEU A 1 614 ? -0.491 17.812 23.234 1 93.31 614 LEU A CA 1
ATOM 4861 C C . LEU A 1 614 ? -1.119 19.156 23.594 1 93.31 614 LEU A C 1
ATOM 4863 O O . LEU A 1 614 ? -0.41 20.156 23.781 1 93.31 614 LEU A O 1
ATOM 4867 N N . ASP A 1 615 ? -2.482 19.188 23.656 1 92.88 615 ASP A N 1
ATOM 4868 C CA . ASP A 1 615 ? -3.186 20.406 24.031 1 92.88 615 ASP A CA 1
ATOM 4869 C C . ASP A 1 615 ? -2.811 20.844 25.438 1 92.88 615 ASP A C 1
ATOM 4871 O O . ASP A 1 615 ? -2.613 22.031 25.688 1 92.88 615 ASP A O 1
ATOM 4875 N N . MET A 1 616 ? -2.588 19.891 26.359 1 90.38 616 MET A N 1
ATOM 4876 C CA . MET A 1 616 ? -2.219 20.203 27.734 1 90.38 616 MET A CA 1
ATOM 4877 C C . MET A 1 616 ? -0.78 20.703 27.812 1 90.38 616 MET A C 1
ATOM 4879 O O . MET A 1 616 ? -0.466 21.578 28.625 1 90.38 616 MET A O 1
ATOM 4883 N N . LEU A 1 617 ? 0.026 20.25 26.938 1 90.12 617 LEU A N 1
ATOM 4884 C CA . LEU A 1 617 ? 1.428 20.656 26.938 1 90.12 617 LEU A CA 1
ATOM 4885 C C . LEU A 1 617 ? 1.586 22.062 26.391 1 90.12 617 LEU A C 1
ATOM 4887 O O . LEU A 1 617 ? 2.398 22.844 26.891 1 90.12 617 LEU A O 1
ATOM 4891 N N . ILE A 1 618 ? 0.866 22.453 25.359 1 87.38 618 ILE A N 1
ATOM 4892 C CA . ILE A 1 618 ? 0.939 23.781 24.797 1 87.38 618 ILE A CA 1
ATOM 4893 C C . ILE A 1 618 ? 0.239 24.781 25.719 1 87.38 618 ILE A C 1
ATOM 4895 O O . ILE A 1 618 ? 0.691 25.922 25.875 1 87.38 618 ILE A O 1
ATOM 4899 N N . GLY A 1 619 ? -0.912 24.391 26.453 1 81.25 619 GLY A N 1
ATOM 4900 C CA . GLY A 1 619 ? -1.546 25.156 27.516 1 81.25 619 GLY A CA 1
ATOM 4901 C C . GLY A 1 619 ? -2.416 26.281 26.984 1 81.25 619 GLY A C 1
ATOM 4902 O O . GLY A 1 619 ? -2.652 27.266 27.688 1 81.25 619 GLY A O 1
ATOM 4903 N N . LEU A 1 620 ? -2.758 26.312 25.672 1 84.94 620 LEU A N 1
ATOM 4904 C CA . LEU A 1 620 ? -3.668 27.328 25.156 1 84.94 620 LEU A CA 1
ATOM 4905 C C . LEU A 1 620 ? -5.102 27.047 25.594 1 84.94 620 LEU A C 1
ATOM 4907 O O . LEU A 1 620 ? -5.441 25.906 25.922 1 84.94 620 LEU A O 1
ATOM 4911 N N . GLN A 1 621 ? -5.906 28 25.781 1 82 621 GLN A N 1
ATOM 4912 C CA . GLN A 1 621 ? -7.297 27.828 26.188 1 82 621 GLN A CA 1
ATOM 4913 C C . GLN A 1 621 ? -8.18 27.453 24.984 1 82 621 GLN A C 1
ATOM 4915 O O . GLN A 1 621 ? -8.961 28.281 24.516 1 82 621 GLN A O 1
ATOM 4920 N N . THR A 1 622 ? -7.973 26.266 24.516 1 85.69 622 THR A N 1
ATOM 4921 C CA . THR A 1 622 ? -8.805 25.75 23.438 1 85.69 622 THR A CA 1
ATOM 4922 C C . THR A 1 622 ? -10.227 25.484 23.922 1 85.69 622 THR A C 1
ATOM 4924 O O . THR A 1 622 ? -10.453 25.281 25.125 1 85.69 622 THR A O 1
ATOM 4927 N N . PRO A 1 623 ? -11.18 25.656 23.062 1 83.94 623 PRO A N 1
ATOM 4928 C CA . PRO A 1 623 ? -12.555 25.359 23.484 1 83.94 623 PRO A CA 1
ATOM 4929 C C . PRO A 1 623 ? -12.727 23.906 23.922 1 83.94 623 PRO A C 1
ATOM 4931 O O . PRO A 1 623 ? -12.414 22.984 23.156 1 83.94 623 PRO A O 1
ATOM 4934 N N . LYS A 1 624 ? -13.062 23.75 25.156 1 82.88 624 LYS A N 1
ATOM 4935 C CA . LYS A 1 624 ? -13.195 22.406 25.734 1 82.88 624 LYS A CA 1
ATOM 4936 C C . LYS A 1 624 ? -14.656 21.969 25.766 1 82.88 624 LYS A C 1
ATOM 4938 O O . LYS A 1 624 ? -15.562 22.781 25.609 1 82.88 624 LYS A O 1
ATOM 4943 N N . LEU A 1 625 ? -14.852 20.703 25.844 1 75.25 625 LEU A N 1
ATOM 4944 C CA . LEU A 1 625 ? -16.172 20.094 25.922 1 75.25 625 LEU A CA 1
ATOM 4945 C C . LEU A 1 625 ? -16.906 20.547 27.188 1 75.25 625 LEU A C 1
ATOM 4947 O O . LEU A 1 625 ? -16.344 20.516 28.281 1 75.25 625 LEU A O 1
ATOM 4951 N N . ILE A 1 626 ? -18.062 21.188 27.016 1 66.12 626 ILE A N 1
ATOM 4952 C CA . ILE A 1 626 ? -18.859 21.609 28.156 1 66.12 626 ILE A CA 1
ATOM 4953 C C . ILE A 1 626 ? -19.844 20.516 28.547 1 66.12 626 ILE A C 1
ATOM 4955 O O . ILE A 1 626 ? -20.75 20.188 27.766 1 66.12 626 ILE A O 1
ATOM 4959 N N . VAL A 1 627 ? -19.516 19.719 29.531 1 63.47 627 VAL A N 1
ATOM 4960 C CA . VAL A 1 627 ? -20.422 18.672 30 1 63.47 627 VAL A CA 1
ATOM 4961 C C . VAL A 1 627 ? -21.281 19.203 31.141 1 63.47 627 VAL A C 1
ATOM 4963 O O . VAL A 1 627 ? -20.766 19.875 32.031 1 63.47 627 VAL A O 1
ATOM 4966 N N . PRO A 1 628 ? -22.609 19.156 30.938 1 60 628 PRO A N 1
ATOM 4967 C CA . PRO A 1 628 ? -23.453 19.641 32.031 1 60 628 PRO A CA 1
ATOM 4968 C C . PRO A 1 628 ? -23.234 18.859 33.344 1 60 628 PRO A C 1
ATOM 4970 O O . PRO A 1 628 ? -23.078 17.641 33.312 1 60 628 PRO A O 1
ATOM 4973 N N . THR A 1 629 ? -22.828 19.469 34.375 1 58.38 629 THR A N 1
ATOM 4974 C CA . THR A 1 629 ? -22.547 18.828 35.656 1 58.38 629 THR A CA 1
ATOM 4975 C C . THR A 1 629 ? -23.844 18.531 36.406 1 58.38 629 THR A C 1
ATOM 4977 O O . THR A 1 629 ? -23.859 17.688 37.312 1 58.38 629 THR A O 1
ATOM 4980 N N . GLU A 1 630 ? -24.984 19.297 36.031 1 58.59 630 GLU A N 1
ATOM 4981 C CA . GLU A 1 630 ? -26.203 19.062 36.812 1 58.59 630 GLU A CA 1
ATOM 4982 C C . GLU A 1 630 ? -27.312 18.5 35.906 1 58.59 630 GLU A C 1
ATOM 4984 O O . GLU A 1 630 ? -27.359 18.797 34.719 1 58.59 630 GLU A O 1
ATOM 4989 N N . PHE A 1 631 ? -27.953 17.406 36.438 1 57.81 631 PHE A N 1
ATOM 4990 C CA . PHE A 1 631 ? -29.109 16.828 35.812 1 57.81 631 PHE A CA 1
ATOM 4991 C C . PHE A 1 631 ? -30.281 17.797 35.812 1 57.81 631 PHE A C 1
ATOM 4993 O O . PHE A 1 631 ? -30.953 17.969 36.844 1 57.81 631 PHE A O 1
ATOM 5000 N N . LYS A 1 632 ? -30.203 18.875 35.094 1 57.53 632 LYS A N 1
ATOM 5001 C CA . LYS A 1 632 ? -31.328 19.797 35.062 1 57.53 632 LYS A CA 1
ATOM 5002 C C . LYS A 1 632 ? -32.125 19.656 33.781 1 57.53 632 LYS A C 1
ATOM 5004 O O . LYS A 1 632 ? -31.594 19.234 32.75 1 57.53 632 LYS A O 1
ATOM 5009 N N . PRO A 1 633 ? -33.469 19.656 33.969 1 56.5 633 PRO A N 1
ATOM 5010 C CA . PRO A 1 633 ? -34.281 19.609 32.75 1 56.5 633 PRO A CA 1
ATOM 5011 C C . PRO A 1 633 ? -33.875 20.688 31.734 1 56.5 633 PRO A C 1
ATOM 5013 O O . PRO A 1 633 ? -33.156 21.609 32.062 1 56.5 633 PRO A O 1
ATOM 5016 N N . THR A 1 634 ? -34.156 20.438 30.422 1 53.34 634 THR A N 1
ATOM 5017 C CA . THR A 1 634 ? -33.719 21.297 29.328 1 53.34 634 THR A CA 1
ATOM 5018 C C . THR A 1 634 ? -34.062 22.766 29.609 1 53.34 634 THR A C 1
ATOM 5020 O O . THR A 1 634 ? -33.281 23.656 29.297 1 53.34 634 THR A O 1
ATOM 5023 N N . ARG A 1 635 ? -35.344 23.031 30.219 1 54.84 635 ARG A N 1
ATOM 5024 C CA . ARG A 1 635 ? -35.719 24.391 30.594 1 54.84 635 ARG A CA 1
ATOM 5025 C C . ARG A 1 635 ? -36 24.484 32.094 1 54.84 635 ARG A C 1
ATOM 5027 O O . ARG A 1 635 ? -36.594 23.578 32.688 1 54.84 635 ARG A O 1
ATOM 5034 N N . ALA A 1 636 ? -35.344 25.312 32.75 1 54.88 636 ALA A N 1
ATOM 5035 C CA . ALA A 1 636 ? -35.469 25.562 34.188 1 54.88 636 ALA A CA 1
ATOM 5036 C C . ALA A 1 636 ? -36.906 25.672 34.625 1 54.88 636 ALA A C 1
ATOM 5038 O O . ALA A 1 636 ? -37.25 25.391 35.781 1 54.88 636 ALA A O 1
ATOM 5039 N N . ASP A 1 637 ? -37.812 26.109 33.656 1 54.12 637 ASP A N 1
ATOM 5040 C CA . ASP A 1 637 ? -39.156 26.422 34.062 1 54.12 637 ASP A CA 1
ATOM 5041 C C . ASP A 1 637 ? -40.062 25.188 34 1 54.12 637 ASP A C 1
ATOM 5043 O O . ASP A 1 637 ? -41.219 25.219 34.375 1 54.12 637 ASP A O 1
ATOM 5047 N N . ARG A 1 638 ? -39.469 24.125 33.312 1 58.47 638 ARG A N 1
ATOM 5048 C CA . ARG A 1 638 ? -40.438 23.078 33.062 1 58.47 638 ARG A CA 1
ATOM 5049 C C . ARG A 1 638 ? -40.125 21.828 33.875 1 58.47 638 ARG A C 1
ATOM 5051 O O . ARG A 1 638 ? -39 21.609 34.281 1 58.47 638 ARG A O 1
ATOM 5058 N N . GLY A 1 639 ? -41.125 21.188 34.375 1 60.97 639 GLY A N 1
ATOM 5059 C CA . GLY A 1 639 ? -41 19.906 35.062 1 60.97 639 GLY A CA 1
ATOM 5060 C C . GLY A 1 639 ? -40.5 18.812 34.156 1 60.97 639 GLY A C 1
ATOM 5061 O O . GLY A 1 639 ? -40.125 19.062 33 1 60.97 639 GLY A O 1
ATOM 5062 N N . TRP A 1 640 ? -40.312 17.672 34.625 1 68.38 640 TRP A N 1
ATOM 5063 C CA . TRP A 1 640 ? -39.781 16.469 33.969 1 68.38 640 TRP A CA 1
ATOM 5064 C C . TRP A 1 640 ? -40.75 15.938 32.938 1 68.38 640 TRP A C 1
ATOM 5066 O O . TRP A 1 640 ? -40.344 15.375 31.922 1 68.38 640 TRP A O 1
ATOM 5076 N N . PHE A 1 641 ? -42.031 16.188 33.094 1 77.69 641 PHE A N 1
ATOM 5077 C CA . PHE A 1 641 ? -43.062 15.672 32.188 1 77.69 641 PHE A CA 1
ATOM 5078 C C . PHE A 1 641 ? -43.781 16.812 31.5 1 77.69 641 PHE A C 1
ATOM 5080 O O . PHE A 1 641 ? -44.125 17.812 32.125 1 77.69 641 PHE A O 1
ATOM 5087 N N . VAL A 1 642 ? -43.812 16.719 30.188 1 79 642 VAL A N 1
ATOM 5088 C CA . VAL A 1 642 ? -44.531 17.703 29.391 1 79 642 VAL A CA 1
ATOM 5089 C C . VAL A 1 642 ? -46.031 17.375 29.406 1 79 642 VAL A C 1
ATOM 5091 O O . VAL A 1 642 ? -46.438 16.25 29.109 1 79 642 VAL A O 1
ATOM 5094 N N . MET A 1 643 ? -46.875 18.281 29.844 1 79.19 643 MET A N 1
ATOM 5095 C CA . MET A 1 643 ? -48.312 18.078 29.891 1 79.19 643 MET A CA 1
ATOM 5096 C C . MET A 1 643 ? -48.906 18.156 28.484 1 79.19 643 MET A C 1
ATOM 5098 O O . MET A 1 643 ? -48.594 19.078 27.719 1 79.19 643 MET A O 1
ATOM 5102 N N . PRO A 1 644 ? -49.656 17.172 28 1 81.25 644 PRO A N 1
ATOM 5103 C CA . PRO A 1 644 ? -50.156 17.062 26.641 1 81.25 644 PRO A CA 1
ATOM 5104 C C . PRO A 1 644 ? -51.156 18.172 26.297 1 81.25 644 PRO A C 1
ATOM 5106 O O . PRO A 1 644 ? -51.375 18.484 25.125 1 81.25 644 PRO A O 1
ATOM 5109 N N . PHE A 1 645 ? -51.875 18.766 27.344 1 81.19 645 PHE A N 1
ATOM 5110 C CA . PHE A 1 645 ? -52.938 19.719 27 1 81.19 645 PHE A CA 1
ATOM 5111 C C . PHE A 1 645 ? -52.75 21.031 27.766 1 81.19 645 PHE A C 1
ATOM 5113 O O . PHE A 1 645 ? -52.156 21.047 28.844 1 81.19 645 PHE A O 1
ATOM 5120 N N . GLY A 1 646 ? -53.094 22.094 27.094 1 75.94 646 GLY A N 1
ATOM 5121 C CA . GLY A 1 646 ? -53.188 23.297 27.906 1 75.94 646 GLY A CA 1
ATOM 5122 C C . GLY A 1 646 ? -52.781 24.547 27.141 1 75.94 646 GLY A C 1
ATOM 5123 O O . GLY A 1 646 ? -53.5 25.562 27.188 1 75.94 646 GLY A O 1
ATOM 5124 N N . LYS A 1 647 ? -51.688 24.484 26.422 1 78.44 647 LYS A N 1
ATOM 5125 C CA . LYS A 1 647 ? -51.156 25.75 25.906 1 78.44 647 LYS A CA 1
ATOM 5126 C C . LYS A 1 647 ? -51.594 25.969 24.453 1 78.44 647 LYS A C 1
ATOM 5128 O O . LYS A 1 647 ? -51.844 27.109 24.047 1 78.44 647 LYS A O 1
ATOM 5133 N N . ASN A 1 648 ? -51.75 24.875 23.672 1 86.19 648 ASN A N 1
ATOM 5134 C CA . ASN A 1 648 ? -52.094 25.016 22.25 1 86.19 648 ASN A CA 1
ATOM 5135 C C . ASN A 1 648 ? -53.562 24.734 21.984 1 86.19 648 ASN A C 1
ATOM 5137 O O . ASN A 1 648 ? -54.219 24.062 22.781 1 86.19 648 ASN A O 1
ATOM 5141 N N . PRO A 1 649 ? -54.156 25.422 20.984 1 87.62 649 PRO A N 1
ATOM 5142 C CA . PRO A 1 649 ? -55.562 25.141 20.625 1 87.62 649 PRO A CA 1
ATOM 5143 C C . PRO A 1 649 ? -55.812 23.688 20.266 1 87.62 649 PRO A C 1
ATOM 5145 O O . PRO A 1 649 ? -54.875 22.969 19.891 1 87.62 649 PRO A O 1
ATOM 5148 N N . TRP A 1 650 ? -57 23.156 20.375 1 86 650 TRP A N 1
ATOM 5149 C CA . TRP A 1 650 ? -57.375 21.766 20.219 1 86 650 TRP A CA 1
ATOM 5150 C C . TRP A 1 650 ? -57.125 21.281 18.797 1 86 650 TRP A C 1
ATOM 5152 O O . TRP A 1 650 ? -56.875 20.109 18.562 1 86 650 TRP A O 1
ATOM 5162 N N . TRP A 1 651 ? -57.125 22.172 17.766 1 86.94 651 TRP A N 1
ATOM 5163 C CA . TRP A 1 651 ? -56.969 21.766 16.375 1 86.94 651 TRP A CA 1
ATOM 5164 C C . TRP A 1 651 ? -55.531 21.375 16.078 1 86.94 651 TRP A C 1
ATOM 5166 O O . TRP A 1 651 ? -55.25 20.594 15.164 1 86.94 651 TRP A O 1
ATOM 5176 N N . VAL A 1 652 ? -54.594 21.859 16.891 1 88.38 652 VAL A N 1
ATOM 5177 C CA . VAL A 1 652 ? -53.188 21.562 16.703 1 88.38 652 VAL A CA 1
ATOM 5178 C C . VAL A 1 652 ? -52.906 20.094 17.047 1 88.38 652 VAL A C 1
ATOM 5180 O O . VAL A 1 652 ? -52.062 19.453 16.438 1 88.38 652 VAL A O 1
ATOM 5183 N N . TYR A 1 653 ? -53.75 19.516 17.969 1 89.62 653 TYR A N 1
ATOM 5184 C CA . TYR A 1 653 ? -53.562 18.125 18.375 1 89.62 653 TYR A CA 1
ATOM 5185 C C . TYR A 1 653 ? -53.906 17.188 17.234 1 89.62 653 TYR A C 1
ATOM 5187 O O . TYR A 1 653 ? -53.25 16.172 17.016 1 89.62 653 TYR A O 1
ATOM 5195 N N . LEU A 1 654 ? -54.781 17.562 16.406 1 89.88 654 LEU A N 1
ATOM 5196 C CA . LEU A 1 654 ? -55.219 16.734 15.281 1 89.88 654 LEU A CA 1
ATOM 5197 C C . LEU A 1 654 ? -54.344 17.031 14.055 1 89.88 654 LEU A C 1
ATOM 5199 O O . LEU A 1 654 ? -54 16.109 13.297 1 89.88 654 LEU A O 1
ATOM 5203 N N . ALA A 1 655 ? -54 18.266 13.93 1 89.81 655 ALA A N 1
ATOM 5204 C CA . ALA A 1 655 ? -53.219 18.672 12.773 1 89.81 655 ALA A CA 1
ATOM 5205 C C . ALA A 1 655 ? -51.781 18.125 12.859 1 89.81 655 ALA A C 1
ATOM 5207 O O . ALA A 1 655 ? -51.094 18 11.836 1 89.81 655 ALA A O 1
ATOM 5208 N N . SER A 1 656 ? -51.312 17.781 14.062 1 92.56 656 SER A N 1
ATOM 5209 C CA . SER A 1 656 ? -49.969 17.25 14.25 1 92.56 656 SER A CA 1
ATOM 5210 C C . SER A 1 656 ? -49.844 15.859 13.633 1 92.56 656 SER A C 1
ATOM 5212 O O . SER A 1 656 ? -48.75 15.32 13.539 1 92.56 656 SER A O 1
ATOM 5214 N N . PHE A 1 657 ? -50.844 15.336 12.992 1 93.44 657 PHE A N 1
ATOM 5215 C CA . PHE A 1 657 ? -50.844 14.031 12.344 1 93.44 657 PHE A CA 1
ATOM 5216 C C . PHE A 1 657 ? -50.062 14.078 11.047 1 93.44 657 PHE A C 1
ATOM 5218 O O . PHE A 1 657 ? -49.375 13.109 10.688 1 93.44 657 PHE A O 1
ATOM 5225 N N . VAL A 1 658 ? -50.031 15.219 10.438 1 89.38 658 VAL A N 1
ATOM 5226 C CA . VAL A 1 658 ? -49.375 15.344 9.133 1 89.38 658 VAL A CA 1
ATOM 5227 C C . VAL A 1 658 ? -47.875 15.383 9.32 1 89.38 658 VAL A C 1
ATOM 5229 O O . VAL A 1 658 ? -47.156 14.578 8.734 1 89.38 658 VAL A O 1
ATOM 5232 N N . PRO A 1 659 ? -47.375 16.297 10.195 1 89.56 659 PRO A N 1
ATOM 5233 C CA . PRO A 1 659 ? -45.938 16.234 10.438 1 89.56 659 PRO A CA 1
ATOM 5234 C C . PRO A 1 659 ? -45.5 14.922 11.086 1 89.56 659 PRO A C 1
ATOM 5236 O O . PRO A 1 659 ? -44.375 14.477 10.891 1 89.56 659 PRO A O 1
ATOM 5239 N N . ALA A 1 660 ? -46.344 14.297 11.812 1 94.06 660 ALA A N 1
ATOM 5240 C CA . ALA A 1 660 ? -46 13 12.398 1 94.06 660 ALA A CA 1
ATOM 5241 C C . ALA A 1 660 ? -45.844 11.938 11.32 1 94.06 660 ALA A C 1
ATOM 5243 O O . ALA A 1 660 ? -45.031 11.023 11.469 1 94.06 660 ALA A O 1
ATOM 5244 N N . LEU A 1 661 ? -46.531 12.023 10.242 1 92.5 661 LEU A N 1
ATOM 5245 C CA . LEU A 1 661 ? -46.406 11.086 9.141 1 92.5 661 LEU A CA 1
ATOM 5246 C C . LEU A 1 661 ? -45.031 11.211 8.492 1 92.5 661 LEU A C 1
ATOM 5248 O O . LEU A 1 661 ? -44.406 10.211 8.102 1 92.5 661 LEU A O 1
ATOM 5252 N N . LEU A 1 662 ? -44.594 12.422 8.414 1 89.19 662 LEU A N 1
ATOM 5253 C CA . LEU A 1 662 ? -43.25 12.648 7.844 1 89.19 662 LEU A CA 1
ATOM 5254 C C . LEU A 1 662 ? -42.156 12.07 8.742 1 89.19 662 LEU A C 1
ATOM 5256 O O . LEU A 1 662 ? -41.219 11.453 8.25 1 89.19 662 LEU A O 1
ATOM 5260 N N . VAL A 1 663 ? -42.344 12.242 10.016 1 90 663 VAL A N 1
ATOM 5261 C CA . VAL A 1 663 ? -41.375 11.695 10.961 1 90 663 VAL A CA 1
ATOM 5262 C C . VAL A 1 663 ? -41.438 10.172 10.953 1 90 663 VAL A C 1
ATOM 5264 O O . VAL A 1 663 ? -40.406 9.5 11.047 1 90 663 VAL A O 1
ATOM 5267 N N . THR A 1 664 ? -42.625 9.633 10.828 1 92.62 664 THR A N 1
ATOM 5268 C CA . THR A 1 664 ? -42.781 8.18 10.805 1 92.62 664 THR A CA 1
ATOM 5269 C C . THR A 1 664 ? -42.125 7.586 9.555 1 92.62 664 THR A C 1
ATOM 5271 O O . THR A 1 664 ? -41.469 6.531 9.633 1 92.62 664 THR A O 1
ATOM 5274 N N . ILE A 1 665 ? -42.219 8.227 8.484 1 87.94 665 ILE A N 1
ATOM 5275 C CA . ILE A 1 665 ? -41.594 7.746 7.266 1 87.94 665 ILE A CA 1
ATOM 5276 C C . ILE A 1 665 ? -40.062 7.793 7.434 1 87.94 665 ILE A C 1
ATOM 5278 O O . ILE A 1 665 ? -39.375 6.867 7.02 1 87.94 665 ILE A O 1
ATOM 5282 N N . LEU A 1 666 ? -39.656 8.828 8.023 1 85.75 666 LEU A N 1
ATOM 5283 C CA . LEU A 1 666 ? -38.219 8.977 8.242 1 85.75 666 LEU A CA 1
ATOM 5284 C C . LEU A 1 666 ? -37.688 7.879 9.172 1 85.75 666 LEU A C 1
ATOM 5286 O O . LEU A 1 666 ? -36.688 7.242 8.891 1 85.75 666 LEU A O 1
ATOM 5290 N N . ILE A 1 667 ? -38.375 7.668 10.164 1 89.56 667 ILE A N 1
ATOM 5291 C CA . ILE A 1 667 ? -37.969 6.664 11.141 1 89.56 667 ILE A CA 1
ATOM 5292 C C . ILE A 1 667 ? -38.031 5.273 10.523 1 89.56 667 ILE A C 1
ATOM 5294 O O . ILE A 1 667 ? -37.156 4.438 10.734 1 89.56 667 ILE A O 1
ATOM 5298 N N . PHE A 1 668 ? -39.062 5.086 9.812 1 89.81 668 PHE A N 1
ATOM 5299 C CA . PHE A 1 668 ? -39.25 3.799 9.156 1 89.81 668 PHE A CA 1
ATOM 5300 C C . PHE A 1 668 ? -38.094 3.535 8.172 1 89.81 668 PHE A C 1
ATOM 5302 O O . PHE A 1 668 ? -37.531 2.443 8.156 1 89.81 668 PHE A O 1
ATOM 5309 N N . MET A 1 669 ? -37.812 4.492 7.477 1 85.81 669 MET A N 1
ATOM 5310 C CA . MET A 1 669 ? -36.75 4.328 6.492 1 85.81 669 MET A CA 1
ATOM 5311 C C . MET A 1 669 ? -35.406 4.199 7.172 1 85.81 669 MET A C 1
ATOM 5313 O O . MET A 1 669 ? -34.625 3.309 6.836 1 85.81 669 MET A O 1
ATOM 5317 N N . ASP A 1 670 ? -35.062 4.988 8.102 1 87.31 670 ASP A N 1
ATOM 5318 C CA . ASP A 1 670 ? -33.781 4.961 8.789 1 87.31 670 ASP A CA 1
ATOM 5319 C C . ASP A 1 670 ? -33.562 3.633 9.516 1 87.31 670 ASP A C 1
ATOM 5321 O O . ASP A 1 670 ? -32.5 3.027 9.422 1 87.31 670 ASP A O 1
ATOM 5325 N N . GLN A 1 671 ? -34.594 3.236 10.195 1 89.38 671 GLN A N 1
ATOM 5326 C CA . GLN A 1 671 ? -34.469 2.004 10.969 1 89.38 671 GLN A CA 1
ATOM 5327 C C . GLN A 1 671 ? -34.375 0.789 10.055 1 89.38 671 GLN A C 1
ATOM 5329 O O . GLN A 1 671 ? -33.531 -0.091 10.266 1 89.38 671 GLN A O 1
ATOM 5334 N N . GLN A 1 672 ? -35.156 0.777 9.07 1 89 672 GLN A N 1
ATOM 5335 C CA . GLN A 1 672 ? -35.188 -0.392 8.195 1 89 672 GLN A CA 1
ATOM 5336 C C . GLN A 1 672 ? -33.969 -0.457 7.316 1 89 672 GLN A C 1
ATOM 5338 O O . GLN A 1 672 ? -33.406 -1.533 7.109 1 89 672 GLN A O 1
ATOM 5343 N N . ILE A 1 673 ? -33.531 0.638 6.871 1 85.75 673 ILE A N 1
ATOM 5344 C CA . ILE A 1 673 ? -32.344 0.64 6.043 1 85.75 673 ILE A CA 1
ATOM 5345 C C . ILE A 1 673 ? -31.141 0.234 6.887 1 85.75 673 ILE A C 1
ATOM 5347 O O . ILE A 1 673 ? -30.297 -0.548 6.438 1 85.75 673 ILE A O 1
ATOM 5351 N N . SER A 1 674 ? -30.984 0.775 8.055 1 89.12 674 SER A N 1
ATOM 5352 C CA . SER A 1 674 ? -29.891 0.396 8.938 1 89.12 674 SER A CA 1
ATOM 5353 C C . SER A 1 674 ? -29.938 -1.093 9.273 1 89.12 674 SER A C 1
ATOM 5355 O O . SER A 1 674 ? -28.906 -1.755 9.32 1 89.12 674 SER A O 1
ATOM 5357 N N . ALA A 1 675 ? -31.141 -1.596 9.43 1 89.75 675 ALA A N 1
ATOM 5358 C CA . ALA A 1 675 ? -31.297 -3.014 9.75 1 89.75 675 ALA A CA 1
ATOM 5359 C C . ALA A 1 675 ? -30.922 -3.885 8.555 1 89.75 675 ALA A C 1
ATOM 5361 O O . ALA A 1 675 ? -30.312 -4.945 8.719 1 89.75 675 ALA A O 1
ATOM 5362 N N . VAL A 1 676 ? -31.25 -3.457 7.43 1 86.31 676 VAL A N 1
ATOM 5363 C CA . VAL A 1 676 ? -30.922 -4.23 6.238 1 86.31 676 VAL A CA 1
ATOM 5364 C C . VAL A 1 676 ? -29.406 -4.238 6.023 1 86.31 676 VAL A C 1
ATOM 5366 O O . VAL A 1 676 ? -28.844 -5.258 5.633 1 86.31 676 VAL A O 1
ATOM 5369 N N . ILE A 1 677 ? -28.812 -3.145 6.277 1 83.62 677 ILE A N 1
ATOM 5370 C CA . ILE A 1 677 ? -27.359 -3.053 6.094 1 83.62 677 ILE A CA 1
ATOM 5371 C C . ILE A 1 677 ? -26.656 -3.947 7.109 1 83.62 677 ILE A C 1
ATOM 5373 O O . ILE A 1 677 ? -25.703 -4.656 6.77 1 83.62 677 ILE A O 1
ATOM 5377 N N . VAL A 1 678 ? -27.125 -3.971 8.273 1 87.44 678 VAL A N 1
ATOM 5378 C CA . VAL A 1 678 ? -26.531 -4.766 9.336 1 87.44 678 VAL A CA 1
ATOM 5379 C C . VAL A 1 678 ? -26.797 -6.246 9.094 1 87.44 678 VAL A C 1
ATOM 5381 O O . VAL A 1 678 ? -25.922 -7.09 9.336 1 87.44 678 VAL A O 1
ATOM 5384 N N . ASN A 1 679 ? -27.984 -6.539 8.5 1 86.12 679 ASN A N 1
ATOM 5385 C CA . ASN A 1 679 ? -28.375 -7.93 8.32 1 86.12 679 ASN A CA 1
ATOM 5386 C C . ASN A 1 679 ? -27.984 -8.461 6.949 1 86.12 679 ASN A C 1
ATOM 5388 O O . ASN A 1 679 ? -28.469 -9.508 6.52 1 86.12 679 ASN A O 1
ATOM 5392 N N . ARG A 1 680 ? -27.125 -7.906 6.402 1 79.94 680 ARG A N 1
ATOM 5393 C CA . ARG A 1 680 ? -26.672 -8.383 5.105 1 79.94 680 ARG A CA 1
ATOM 5394 C C . ARG A 1 680 ? -25.984 -9.742 5.234 1 79.94 680 ARG A C 1
ATOM 5396 O O . ARG A 1 680 ? -25.375 -10.039 6.266 1 79.94 680 ARG A O 1
ATOM 5403 N N . LYS A 1 681 ? -25.969 -10.492 4.195 1 76.25 681 LYS A N 1
ATOM 5404 C CA . LYS A 1 681 ? -25.391 -11.836 4.203 1 76.25 681 LYS A CA 1
ATOM 5405 C C . LYS A 1 681 ? -23.875 -11.781 4.324 1 76.25 681 LYS A C 1
ATOM 5407 O O . LYS A 1 681 ? -23.25 -12.711 4.832 1 76.25 681 LYS A O 1
ATOM 5412 N N . GLU A 1 682 ? -23.438 -10.695 3.898 1 77 682 GLU A N 1
ATOM 5413 C CA . GLU A 1 682 ? -21.984 -10.547 3.963 1 77 682 GLU A CA 1
ATOM 5414 C C . GLU A 1 682 ? -21.484 -10.555 5.406 1 77 682 GLU A C 1
ATOM 5416 O O . GLU A 1 682 ? -20.344 -10.914 5.672 1 77 682 GLU A O 1
ATOM 5421 N N . ASN A 1 683 ? -22.359 -10.148 6.363 1 83.5 683 ASN A N 1
ATOM 5422 C CA . ASN A 1 683 ? -21.969 -10.117 7.77 1 83.5 683 ASN A CA 1
ATOM 5423 C C . ASN A 1 683 ? -22.188 -11.469 8.445 1 83.5 683 ASN A C 1
ATOM 5425 O O . ASN A 1 683 ? -21.734 -11.68 9.57 1 83.5 683 ASN A O 1
ATOM 5429 N N . LYS A 1 684 ? -22.688 -12.5 7.805 1 80.19 684 LYS A N 1
ATOM 5430 C CA . LYS A 1 684 ? -22.859 -13.875 8.266 1 80.19 684 LYS A CA 1
ATOM 5431 C C . LYS A 1 684 ? -23.422 -13.914 9.688 1 80.19 684 LYS A C 1
ATOM 5433 O O . LYS A 1 684 ? -22.844 -14.547 10.57 1 80.19 684 LYS A O 1
ATOM 5438 N N . LEU A 1 685 ? -24.562 -13.273 9.898 1 86.75 685 LEU A N 1
ATOM 5439 C CA . LEU A 1 685 ? -25.219 -13.312 11.203 1 86.75 685 LEU A CA 1
ATOM 5440 C C . LEU A 1 685 ? -25.969 -14.633 11.383 1 86.75 685 LEU A C 1
ATOM 5442 O O . LEU A 1 685 ? -26.547 -15.156 10.438 1 86.75 685 LEU A O 1
ATOM 5446 N N . LYS A 1 686 ? -25.859 -15.234 12.539 1 82.19 686 LYS A N 1
ATOM 5447 C CA . LYS A 1 686 ? -26.422 -16.562 12.789 1 82.19 686 LYS A CA 1
ATOM 5448 C C . LYS A 1 686 ? -27.719 -16.469 13.578 1 82.19 686 LYS A C 1
ATOM 5450 O O . LYS A 1 686 ? -28.562 -17.359 13.5 1 82.19 686 LYS A O 1
ATOM 5455 N N . LYS A 1 687 ? -28 -15.383 14.312 1 84.81 687 LYS A N 1
ATOM 5456 C CA . LYS A 1 687 ? -29.109 -15.359 15.266 1 84.81 687 LYS A CA 1
ATOM 5457 C C . LYS A 1 687 ? -30.359 -14.742 14.648 1 84.81 687 LYS A C 1
ATOM 5459 O O . LYS A 1 687 ? -31.312 -14.43 15.359 1 84.81 687 LYS A O 1
ATOM 5464 N N . GLY A 1 688 ? -30.484 -14.625 13.422 1 79 688 GLY A N 1
ATOM 5465 C CA . GLY A 1 688 ? -31.688 -14.141 12.758 1 79 688 GLY A CA 1
ATOM 5466 C C . GLY A 1 688 ? -31.922 -12.656 12.961 1 79 688 GLY A C 1
ATOM 5467 O O . GLY A 1 688 ? -31.219 -12.008 13.742 1 79 688 GLY A O 1
ATOM 5468 N N . CYS A 1 689 ? -33.031 -12.172 12.234 1 83 689 CYS A N 1
ATOM 5469 C CA . CYS A 1 689 ? -33.312 -10.742 12.25 1 83 689 CYS A CA 1
ATOM 5470 C C . CYS A 1 689 ? -34.719 -10.453 12.719 1 83 689 CYS A C 1
ATOM 5472 O O . CYS A 1 689 ? -35.562 -11.359 12.781 1 83 689 CYS A O 1
ATOM 5474 N N . GLY A 1 690 ? -34.969 -9.281 13.438 1 86.94 690 GLY A N 1
ATOM 5475 C CA . GLY A 1 690 ? -36.281 -8.797 13.852 1 86.94 690 GLY A CA 1
ATOM 5476 C C . GLY A 1 690 ? -36.562 -7.375 13.422 1 86.94 690 GLY A C 1
ATOM 5477 O O . GLY A 1 690 ? -36.312 -6.43 14.18 1 86.94 690 GLY A O 1
ATOM 5478 N N . TYR A 1 691 ? -37.188 -7.246 12.258 1 88.31 691 TYR A N 1
ATOM 5479 C CA . TYR A 1 691 ? -37.469 -5.922 11.719 1 88.31 691 TYR A CA 1
ATOM 5480 C C . TYR A 1 691 ? -38.688 -5.293 12.398 1 88.31 691 TYR A C 1
ATOM 5482 O O . TYR A 1 691 ? -38.688 -4.109 12.742 1 88.31 691 TYR A O 1
ATOM 5490 N N . HIS A 1 692 ? -39.75 -6.086 12.672 1 89.88 692 HIS A N 1
ATOM 5491 C CA . HIS A 1 692 ? -40.969 -5.566 13.289 1 89.88 692 HIS A CA 1
ATOM 5492 C C . HIS A 1 692 ? -40.719 -5.246 14.758 1 89.88 692 HIS A C 1
ATOM 5494 O O . HIS A 1 692 ? -41.25 -4.242 15.266 1 89.88 692 HIS A O 1
ATOM 5500 N N . LEU A 1 693 ? -39.969 -6.016 15.367 1 90.19 693 LEU A N 1
ATOM 5501 C CA . LEU A 1 693 ? -39.688 -5.797 16.781 1 90.19 693 LEU A CA 1
ATOM 5502 C C . LEU A 1 693 ? -38.875 -4.512 16.969 1 90.19 693 LEU A C 1
ATOM 5504 O O . LEU A 1 693 ? -39.125 -3.758 17.922 1 90.19 693 LEU A O 1
ATOM 5508 N N . ASP A 1 694 ? -37.969 -4.266 16.125 1 91.94 694 ASP A N 1
ATOM 5509 C CA . ASP A 1 694 ? -37.188 -3.043 16.219 1 91.94 694 ASP A CA 1
ATOM 5510 C C . ASP A 1 694 ? -38.062 -1.807 16 1 91.94 694 ASP A C 1
ATOM 5512 O O . ASP A 1 694 ? -37.906 -0.811 16.719 1 91.94 694 ASP A O 1
ATOM 5516 N N . LEU A 1 695 ? -38.906 -1.89 15.055 1 91.94 695 LEU A N 1
ATOM 5517 C CA . LEU A 1 695 ? -39.75 -0.741 14.734 1 91.94 695 LEU A CA 1
ATOM 5518 C C . LEU A 1 695 ? -40.75 -0.449 15.875 1 91.94 695 LEU A C 1
ATOM 5520 O O . LEU A 1 695 ? -41 0.714 16.172 1 91.94 695 LEU A O 1
ATOM 5524 N N . ILE A 1 696 ? -41.25 -1.435 16.531 1 91.56 696 ILE A N 1
ATOM 5525 C CA . ILE A 1 696 ? -42.188 -1.23 17.625 1 91.56 696 ILE A CA 1
ATOM 5526 C C . ILE A 1 696 ? -41.5 -0.575 18.812 1 91.56 696 ILE A C 1
ATOM 5528 O O . ILE A 1 696 ? -42.031 0.335 19.438 1 91.56 696 ILE A O 1
ATOM 5532 N N . TRP A 1 697 ? -40.375 -1.013 19.078 1 91.31 697 TRP A N 1
ATOM 5533 C CA . TRP A 1 697 ? -39.625 -0.453 20.203 1 91.31 697 TRP A CA 1
ATOM 5534 C C . TRP A 1 697 ? -39.188 0.977 19.922 1 91.31 697 TRP A C 1
ATOM 5536 O O . TRP A 1 697 ? -39.188 1.831 20.812 1 91.31 697 TRP A O 1
ATOM 5546 N N . VAL A 1 698 ? -38.75 1.249 18.703 1 92.12 698 VAL A N 1
ATOM 5547 C CA . VAL A 1 698 ? -38.375 2.615 18.359 1 92.12 698 VAL A CA 1
ATOM 5548 C C . VAL A 1 698 ? -39.594 3.529 18.469 1 92.12 698 VAL A C 1
ATOM 5550 O O . VAL A 1 698 ? -39.469 4.672 18.922 1 92.12 698 VAL A O 1
ATOM 5553 N N . GLY A 1 699 ? -40.781 2.998 18.094 1 91.69 699 GLY A N 1
ATOM 5554 C CA . GLY A 1 699 ? -42 3.766 18.266 1 91.69 699 GLY A CA 1
ATOM 5555 C C . GLY A 1 699 ? -42.344 4.062 19.719 1 91.69 699 GLY A C 1
ATOM 5556 O O . GLY A 1 699 ? -42.656 5.203 20.062 1 91.69 699 GLY A O 1
ATOM 5557 N N . PHE A 1 700 ? -42.188 3.109 20.547 1 91.56 700 PHE A N 1
ATOM 5558 C CA . PHE A 1 700 ? -42.438 3.289 21.969 1 91.56 700 PHE A CA 1
ATOM 5559 C C . PHE A 1 700 ? -41.438 4.25 22.594 1 91.56 700 PHE A C 1
ATOM 5561 O O . PHE A 1 700 ? -41.812 5.078 23.438 1 91.56 700 PHE A O 1
ATOM 5568 N N . LEU A 1 701 ? -40.281 4.105 22.234 1 89.94 701 LEU A N 1
ATOM 5569 C CA . LEU A 1 701 ? -39.219 4.957 22.797 1 89.94 701 LEU A CA 1
ATOM 5570 C C . LEU A 1 701 ? -39.406 6.402 22.344 1 89.94 701 LEU A C 1
ATOM 5572 O O . LEU A 1 701 ? -39.125 7.332 23.109 1 89.94 701 LEU A O 1
ATOM 5576 N N . MET A 1 702 ? -39.781 6.594 21.125 1 90.88 702 MET A N 1
ATOM 5577 C CA . MET A 1 702 ? -40.062 7.949 20.656 1 90.88 702 MET A CA 1
ATOM 5578 C C . MET A 1 702 ? -41.156 8.609 21.469 1 90.88 702 MET A C 1
ATOM 5580 O O . MET A 1 702 ? -41.062 9.789 21.812 1 90.88 702 MET A O 1
ATOM 5584 N N . ALA A 1 703 ? -42.219 7.848 21.812 1 91.12 703 ALA A N 1
ATOM 5585 C CA . ALA A 1 703 ? -43.281 8.375 22.641 1 91.12 703 ALA A CA 1
ATOM 5586 C C . ALA A 1 703 ? -42.812 8.672 24.062 1 91.12 703 ALA A C 1
ATOM 5588 O O . ALA A 1 703 ? -43.125 9.711 24.641 1 91.12 703 ALA A O 1
ATOM 5589 N N . ALA A 1 704 ? -42 7.816 24.516 1 87 704 ALA A N 1
ATOM 5590 C CA . ALA A 1 704 ? -41.469 8.008 25.875 1 87 704 ALA A CA 1
ATOM 5591 C C . ALA A 1 704 ? -40.562 9.227 25.922 1 87 704 ALA A C 1
ATOM 5593 O O . ALA A 1 704 ? -40.625 10.008 26.875 1 87 704 ALA A O 1
ATOM 5594 N N . CYS A 1 705 ? -39.75 9.383 24.906 1 85 705 CYS A N 1
ATOM 5595 C CA . CYS A 1 705 ? -38.875 10.531 24.859 1 85 705 CYS A CA 1
ATOM 5596 C C . CYS A 1 705 ? -39.656 11.828 24.688 1 85 705 CYS A C 1
ATOM 5598 O O . CYS A 1 705 ? -39.25 12.867 25.219 1 85 705 CYS A O 1
ATOM 5600 N N . SER A 1 706 ? -40.75 11.812 23.953 1 88.06 706 SER A N 1
ATOM 5601 C CA . SER A 1 706 ? -41.562 13.008 23.766 1 88.06 706 SER A CA 1
ATOM 5602 C C . SER A 1 706 ? -42.25 13.406 25.078 1 88.06 706 SER A C 1
ATOM 5604 O O . SER A 1 706 ? -42.406 14.594 25.359 1 88.06 706 SER A O 1
ATOM 5606 N N . PHE A 1 707 ? -42.531 12.461 25.891 1 85.69 707 PHE A N 1
ATOM 5607 C CA . PHE A 1 707 ? -43.156 12.75 27.188 1 85.69 707 PHE A CA 1
ATOM 5608 C C . PHE A 1 707 ? -42.156 13.359 28.141 1 85.69 707 PHE A C 1
ATOM 5610 O O . PHE A 1 707 ? -42.5 14.219 28.953 1 85.69 707 PHE A O 1
ATOM 5617 N N . MET A 1 708 ? -40.938 13.008 27.984 1 80.56 708 MET A N 1
ATOM 5618 C CA . MET A 1 708 ? -39.906 13.5 28.875 1 80.56 708 MET A CA 1
ATOM 5619 C C . MET A 1 708 ? -39.219 14.734 28.297 1 80.56 708 MET A C 1
ATOM 5621 O O . MET A 1 708 ? -38.406 15.383 28.969 1 80.56 708 MET A O 1
ATOM 5625 N N . GLY A 1 709 ? -39.5 15.117 27.094 1 76.56 709 GLY A N 1
ATOM 5626 C CA . GLY A 1 709 ? -38.906 16.281 26.453 1 76.56 709 GLY A CA 1
ATOM 5627 C C . GLY A 1 709 ? -37.5 16.031 25.969 1 76.56 709 GLY A C 1
ATOM 5628 O O . GLY A 1 709 ? -36.656 16.938 25.969 1 76.56 709 GLY A O 1
ATOM 5629 N N . LEU A 1 710 ? -37.156 14.82 25.734 1 76.75 710 LEU A N 1
ATOM 5630 C CA . LEU A 1 710 ? -35.844 14.453 25.25 1 76.75 710 LEU A CA 1
ATOM 5631 C C . LEU A 1 710 ? -35.812 14.375 23.734 1 76.75 710 LEU A C 1
ATOM 5633 O O . LEU A 1 710 ? -36.875 14.234 23.094 1 76.75 710 LEU A O 1
ATOM 5637 N N . PRO A 1 711 ? -34.594 14.586 23.172 1 78.12 711 PRO A N 1
ATOM 5638 C CA . PRO A 1 711 ? -34.531 14.469 21.719 1 78.12 711 PRO A CA 1
ATOM 5639 C C . PRO A 1 711 ? -34.844 13.062 21.219 1 78.12 711 PRO A C 1
ATOM 5641 O O . PRO A 1 711 ? -34.781 12.102 21.984 1 78.12 711 PRO A O 1
ATOM 5644 N N . TRP A 1 712 ? -35.312 13.039 19.984 1 83.25 712 TRP A N 1
ATOM 5645 C CA . TRP A 1 712 ? -35.656 11.758 19.391 1 83.25 712 TRP A CA 1
ATOM 5646 C C . TRP A 1 712 ? -34.406 11 18.953 1 83.25 712 TRP A C 1
ATOM 5648 O O . TRP A 1 712 ? -33.5 11.578 18.344 1 83.25 712 TRP A O 1
ATOM 5658 N N . TYR A 1 713 ? -34.344 9.75 19.312 1 81.5 713 TYR A N 1
ATOM 5659 C CA . TYR A 1 713 ? -33.219 8.883 18.938 1 81.5 713 TYR A CA 1
ATOM 5660 C C . TYR A 1 713 ? -33.688 7.836 17.922 1 81.5 713 TYR A C 1
ATOM 5662 O O . TYR A 1 713 ? -34.719 7.199 18.109 1 81.5 713 TYR A O 1
ATOM 5670 N N . VAL A 1 714 ? -32.969 7.809 16.875 1 86.31 714 VAL A N 1
ATOM 5671 C CA . VAL A 1 714 ? -33.25 6.828 15.836 1 86.31 714 VAL A CA 1
ATOM 5672 C C . VAL A 1 714 ? -31.984 6.031 15.523 1 86.31 714 VAL A C 1
ATOM 5674 O O . VAL A 1 714 ? -30.922 6.301 16.094 1 86.31 714 VAL A O 1
ATOM 5677 N N . ALA A 1 715 ? -32.156 5.109 14.695 1 89.25 715 ALA A N 1
ATOM 5678 C CA . ALA A 1 715 ? -31 4.27 14.344 1 89.25 715 ALA A CA 1
ATOM 5679 C C . ALA A 1 715 ? -29.953 5.07 13.594 1 89.25 715 ALA A C 1
ATOM 5681 O O . ALA A 1 715 ? -30.25 5.727 12.586 1 89.25 715 ALA A O 1
ATOM 5682 N N . ALA A 1 716 ? -28.797 5.113 14.164 1 87.62 716 ALA A N 1
ATOM 5683 C CA . ALA A 1 716 ? -27.656 5.77 13.516 1 87.62 716 ALA A CA 1
ATOM 5684 C C . ALA A 1 716 ? -26.906 4.789 12.625 1 87.62 716 ALA A C 1
ATOM 5686 O O . ALA A 1 716 ? -26.172 3.928 13.125 1 87.62 716 ALA A O 1
ATOM 5687 N N . THR A 1 717 ? -26.969 4.977 11.367 1 87.12 717 THR A N 1
ATOM 5688 C CA . THR A 1 717 ? -26.406 4.043 10.406 1 87.12 717 THR A CA 1
ATOM 5689 C C . THR A 1 717 ? -24.875 4.012 10.508 1 87.12 717 THR A C 1
ATOM 5691 O O . THR A 1 717 ? -24.281 2.939 10.562 1 87.12 717 THR A O 1
ATOM 5694 N N . VAL A 1 718 ? -24.203 5.16 10.562 1 86.38 718 VAL A N 1
ATOM 5695 C CA . VAL A 1 718 ? -22.75 5.238 10.523 1 86.38 718 VAL A CA 1
ATOM 5696 C C . VAL A 1 718 ? -22.156 4.594 11.781 1 86.38 718 VAL A C 1
ATOM 5698 O O . VAL A 1 718 ? -21.203 3.82 11.703 1 86.38 718 VAL A O 1
ATOM 5701 N N . ILE A 1 719 ? -22.766 4.871 12.914 1 85.62 719 ILE A N 1
ATOM 5702 C CA . ILE A 1 719 ? -22.266 4.328 14.172 1 85.62 719 ILE A CA 1
ATOM 5703 C C . ILE A 1 719 ? -22.531 2.826 14.234 1 85.62 719 ILE A C 1
ATOM 5705 O O . ILE A 1 719 ? -21.734 2.061 14.766 1 85.62 719 ILE A O 1
ATOM 5709 N N . SER A 1 720 ? -23.625 2.416 13.656 1 89.44 720 SER A N 1
ATOM 5710 C CA . SER A 1 720 ? -23.953 0.994 13.633 1 89.44 720 SER A CA 1
ATOM 5711 C C . SER A 1 720 ? -22.969 0.219 12.75 1 89.44 720 SER A C 1
ATOM 5713 O O . SER A 1 720 ? -22.594 -0.904 13.078 1 89.44 720 SER A O 1
ATOM 5715 N N . ILE A 1 721 ? -22.672 0.818 11.656 1 85.44 721 ILE A N 1
ATOM 5716 C CA . ILE A 1 721 ? -21.703 0.172 10.773 1 85.44 721 ILE A CA 1
ATOM 5717 C C . ILE A 1 721 ? -20.344 0.078 11.484 1 85.44 721 ILE A C 1
ATOM 5719 O O . ILE A 1 721 ? -19.672 -0.947 11.398 1 85.44 721 ILE A O 1
ATOM 5723 N N . ALA A 1 722 ? -20 1.123 12.148 1 84.81 722 ALA A N 1
ATOM 5724 C CA . ALA A 1 722 ? -18.75 1.107 12.906 1 84.81 722 ALA A CA 1
ATOM 5725 C C . ALA A 1 722 ? -18.797 0.057 14.016 1 84.81 722 ALA A C 1
ATOM 5727 O O . ALA A 1 722 ? -17.781 -0.575 14.32 1 84.81 722 ALA A O 1
ATOM 5728 N N . HIS A 1 723 ? -19.938 -0.114 14.609 1 88.19 723 HIS A N 1
ATOM 5729 C CA . HIS A 1 723 ? -20.125 -1.115 15.648 1 88.19 723 HIS A CA 1
ATOM 5730 C C . HIS A 1 723 ? -19.938 -2.525 15.102 1 88.19 723 HIS A C 1
ATOM 5732 O O . HIS A 1 723 ? -19.234 -3.336 15.711 1 88.19 723 HIS A O 1
ATOM 5738 N N . ILE A 1 724 ? -20.422 -2.775 13.945 1 88.94 724 ILE A N 1
ATOM 5739 C CA . ILE A 1 724 ? -20.312 -4.086 13.32 1 88.94 724 ILE A CA 1
ATOM 5740 C C . ILE A 1 724 ? -18.859 -4.352 12.93 1 88.94 724 ILE A C 1
ATOM 5742 O O . ILE A 1 724 ? -18.344 -5.465 13.109 1 88.94 724 ILE A O 1
ATOM 5746 N N . ASP A 1 725 ? -18.266 -3.377 12.438 1 83.06 725 ASP A N 1
ATOM 5747 C CA . ASP A 1 725 ? -16.891 -3.535 11.992 1 83.06 725 ASP A CA 1
ATOM 5748 C C . ASP A 1 725 ? -15.953 -3.814 13.164 1 83.06 725 ASP A C 1
ATOM 5750 O O . ASP A 1 725 ? -14.945 -4.504 13.016 1 83.06 725 ASP A O 1
ATOM 5754 N N . SER A 1 726 ? -16.297 -3.277 14.297 1 85.38 726 SER A N 1
ATOM 5755 C CA . SER A 1 726 ? -15.453 -3.475 15.477 1 85.38 726 SER A CA 1
ATOM 5756 C C . SER A 1 726 ? -15.656 -4.859 16.078 1 85.38 726 SER A C 1
ATOM 5758 O O . SER A 1 726 ? -14.828 -5.336 16.859 1 85.38 726 SER A O 1
ATOM 5760 N N . LEU A 1 727 ? -16.703 -5.574 15.688 1 89.88 727 LEU A N 1
ATOM 5761 C CA . LEU A 1 727 ? -17 -6.875 16.266 1 89.88 727 LEU A CA 1
ATOM 5762 C C . LEU A 1 727 ? -16.797 -7.988 15.25 1 89.88 727 LEU A C 1
ATOM 5764 O O . LEU A 1 727 ? -17.281 -9.109 15.43 1 89.88 727 LEU A O 1
ATOM 5768 N N . LYS A 1 728 ? -16.109 -7.738 14.203 1 85.88 728 LYS A N 1
ATOM 5769 C CA . LYS A 1 728 ? -15.805 -8.758 13.195 1 85.88 728 LYS A CA 1
ATOM 5770 C C . LYS A 1 728 ? -14.797 -9.766 13.734 1 85.88 728 LYS A C 1
ATOM 5772 O O . LYS A 1 728 ? -13.789 -9.391 14.336 1 85.88 728 LYS A O 1
ATOM 5777 N N . MET A 1 729 ? -15.156 -11.039 13.602 1 85.94 729 MET A N 1
ATOM 5778 C CA . MET A 1 729 ? -14.297 -12.125 14.062 1 85.94 729 MET A CA 1
ATOM 5779 C C . MET A 1 729 ? -13.508 -12.727 12.906 1 85.94 729 MET A C 1
ATOM 5781 O O . MET A 1 729 ? -14.055 -12.938 11.82 1 85.94 729 MET A O 1
ATOM 5785 N N . GLU A 1 730 ? -12.188 -12.836 13.07 1 78.94 730 GLU A N 1
ATOM 5786 C CA . GLU A 1 730 ? -11.336 -13.5 12.094 1 78.94 730 GLU A CA 1
ATOM 5787 C C . GLU A 1 730 ? -10.789 -14.82 12.641 1 78.94 730 GLU A C 1
ATOM 5789 O O . GLU A 1 730 ? -10.719 -15.008 13.859 1 78.94 730 GLU A O 1
ATOM 5794 N N . SER A 1 731 ? -10.5 -15.766 11.75 1 76.62 731 SER A N 1
ATOM 5795 C CA . SER A 1 731 ? -10 -17.078 12.148 1 76.62 731 SER A CA 1
ATOM 5796 C C . SER A 1 731 ? -8.602 -16.969 12.75 1 76.62 731 SER A C 1
ATOM 5798 O O . SER A 1 731 ? -7.781 -16.172 12.289 1 76.62 731 SER A O 1
ATOM 5800 N N . GLU A 1 732 ? -8.414 -17.438 13.961 1 63.81 732 GLU A N 1
ATOM 5801 C CA . GLU A 1 732 ? -7.117 -17.422 14.625 1 63.81 732 GLU A CA 1
ATOM 5802 C C . GLU A 1 732 ? -6.152 -18.422 13.984 1 63.81 732 GLU A C 1
ATOM 5804 O O . GLU A 1 732 ? -4.965 -18.125 13.836 1 63.81 732 GLU A O 1
ATOM 5809 N N . SER A 1 733 ? -6.66 -19.75 13.969 1 61.03 733 SER A N 1
ATOM 5810 C CA . SER A 1 733 ? -5.742 -20.812 13.57 1 61.03 733 SER A CA 1
ATOM 5811 C C . SER A 1 733 ? -5.793 -21.062 12.07 1 61.03 733 SER A C 1
ATOM 5813 O O . SER A 1 733 ? -6.855 -21.375 11.523 1 61.03 733 SER A O 1
ATOM 5815 N N . SER A 1 734 ? -4.988 -20.266 11.406 1 65.56 734 SER A N 1
ATOM 5816 C CA . SER A 1 734 ? -4.883 -20.547 9.977 1 65.56 734 SER A CA 1
ATOM 5817 C C . SER A 1 734 ? -3.535 -21.172 9.641 1 65.56 734 SER A C 1
ATOM 5819 O O . SER A 1 734 ? -2.537 -20.922 10.312 1 65.56 734 SER A O 1
ATOM 5821 N N . ALA A 1 735 ? -3.697 -22.391 8.891 1 70 735 ALA A N 1
ATOM 5822 C CA . ALA A 1 735 ? -2.459 -22.922 8.336 1 70 735 ALA A CA 1
ATOM 5823 C C . ALA A 1 735 ? -1.522 -21.812 7.891 1 70 735 ALA A C 1
ATOM 5825 O O . ALA A 1 735 ? -1.976 -20.719 7.523 1 70 735 ALA A O 1
ATOM 5826 N N . PRO A 1 736 ? -0.276 -22.094 8.18 1 73.31 736 PRO A N 1
ATOM 5827 C CA . PRO A 1 736 ? 0.674 -21.078 7.738 1 73.31 736 PRO A CA 1
ATOM 5828 C C . PRO A 1 736 ? 0.443 -20.625 6.293 1 73.31 736 PRO A C 1
ATOM 5830 O O . PRO A 1 736 ? 0.358 -21.469 5.395 1 73.31 736 PRO A O 1
ATOM 5833 N N . GLY A 1 737 ? 0.196 -19.328 6.066 1 72.81 737 GLY A N 1
ATOM 5834 C CA . GLY A 1 737 ? 0.014 -18.781 4.73 1 72.81 737 GLY A CA 1
ATOM 5835 C C . GLY A 1 737 ? -1.435 -18.469 4.406 1 72.81 737 GLY A C 1
ATOM 5836 O O . GLY A 1 737 ? -1.719 -17.688 3.488 1 72.81 737 GLY A O 1
ATOM 5837 N N . GLU A 1 738 ? -2.283 -19.281 5.102 1 75.31 738 GLU A N 1
ATOM 5838 C CA . GLU A 1 738 ? -3.695 -19.016 4.836 1 75.31 738 GLU A CA 1
ATOM 5839 C C . GLU A 1 738 ? -4.137 -17.703 5.457 1 75.31 738 GLU A C 1
ATOM 5841 O O . GLU A 1 738 ? -3.781 -17.391 6.594 1 75.31 738 GLU A O 1
ATOM 5846 N N . GLN A 1 739 ? -4.672 -16.922 4.641 1 75 739 GLN A N 1
ATOM 5847 C CA . GLN A 1 739 ? -5.184 -15.656 5.148 1 75 739 GLN A CA 1
ATOM 5848 C C . GLN A 1 739 ? -6.383 -15.875 6.066 1 75 739 GLN A C 1
ATOM 5850 O O . GLN A 1 739 ? -7.145 -16.828 5.883 1 75 739 GLN A O 1
ATOM 5855 N N . PRO A 1 740 ? -6.363 -15.117 7.121 1 77 740 PRO A N 1
ATOM 5856 C CA . PRO A 1 740 ? -7.508 -15.242 8.023 1 77 740 PRO A CA 1
ATOM 5857 C C . PRO A 1 740 ? -8.844 -15.016 7.324 1 77 740 PRO A C 1
ATOM 5859 O O . PRO A 1 740 ? -8.953 -14.133 6.465 1 77 740 PRO A O 1
ATOM 5862 N N . GLN A 1 741 ? -9.609 -15.945 7.496 1 77.75 741 GLN A N 1
ATOM 5863 C CA . GLN A 1 741 ? -10.938 -15.867 6.891 1 77.75 741 GLN A CA 1
ATOM 5864 C C . GLN A 1 741 ? -11.93 -15.195 7.836 1 77.75 741 GLN A C 1
ATOM 5866 O O . GLN A 1 741 ? -11.82 -15.32 9.055 1 77.75 741 GLN A O 1
ATOM 5871 N N . PHE A 1 742 ? -12.805 -14.484 7.34 1 80.31 742 PHE A N 1
ATOM 5872 C CA . PHE A 1 742 ? -13.875 -13.82 8.07 1 80.31 742 PHE A CA 1
ATOM 5873 C C . PHE A 1 742 ? -14.906 -14.836 8.547 1 80.31 742 PHE A C 1
ATOM 5875 O O . PHE A 1 742 ? -15.523 -15.531 7.738 1 80.31 742 PHE A O 1
ATOM 5882 N N . LEU A 1 743 ? -15.008 -15.086 9.828 1 81 743 LEU A N 1
ATOM 5883 C CA . LEU A 1 743 ? -15.93 -16.062 10.398 1 81 743 LEU A CA 1
ATOM 5884 C C . LEU A 1 743 ? -17.312 -15.461 10.625 1 81 743 LEU A C 1
ATOM 5886 O O . LEU A 1 743 ? -18.312 -16.172 10.625 1 81 743 LEU A O 1
ATOM 5890 N N . GLY A 1 744 ? -17.453 -14.18 10.789 1 86.69 744 GLY A N 1
ATOM 5891 C CA . GLY A 1 744 ? -18.703 -13.516 11.094 1 86.69 744 GLY A CA 1
ATOM 5892 C C . GLY A 1 744 ? -18.578 -12.445 12.164 1 86.69 744 GLY A C 1
ATOM 5893 O O . GLY A 1 744 ? -17.453 -12.07 12.531 1 86.69 744 GLY A O 1
ATOM 5894 N N . VAL A 1 745 ? -19.766 -11.906 12.57 1 89.75 745 VAL A N 1
ATOM 5895 C CA . VAL A 1 745 ? -19.797 -10.844 13.57 1 89.75 745 VAL A CA 1
ATOM 5896 C C . VAL A 1 745 ? -20.312 -11.398 14.891 1 89.75 745 VAL A C 1
ATOM 5898 O O . VAL A 1 745 ? -21.219 -12.25 14.914 1 89.75 745 VAL A O 1
ATOM 5901 N N . ARG A 1 746 ? -19.688 -11.031 15.953 1 88.19 746 ARG A N 1
ATOM 5902 C CA . ARG A 1 746 ? -20.141 -11.43 17.281 1 88.19 746 ARG A CA 1
ATOM 5903 C C . ARG A 1 746 ? -21.422 -10.703 17.656 1 88.19 746 ARG A C 1
ATOM 5905 O O . ARG A 1 746 ? -21.391 -9.516 18.016 1 88.19 746 ARG A O 1
ATOM 5912 N N . GLU A 1 747 ? -22.5 -11.375 17.5 1 89 747 GLU A N 1
ATOM 5913 C CA . GLU A 1 747 ? -23.781 -10.781 17.844 1 89 747 GLU A CA 1
ATOM 5914 C C . GLU A 1 747 ? -23.984 -10.781 19.359 1 89 747 GLU A C 1
ATOM 5916 O O . GLU A 1 747 ? -24.078 -11.844 19.984 1 89 747 GLU A O 1
ATOM 5921 N N . GLN A 1 748 ? -23.906 -9.656 20.016 1 89 748 GLN A N 1
ATOM 5922 C CA . GLN A 1 748 ? -24.078 -9.539 21.453 1 89 748 GLN A CA 1
ATOM 5923 C C . GLN A 1 748 ? -24.797 -8.258 21.828 1 89 748 GLN A C 1
ATOM 5925 O O . GLN A 1 748 ? -24.859 -7.316 21.031 1 89 748 GLN A O 1
ATOM 5930 N N . ARG A 1 749 ? -25.422 -8.227 22.953 1 90.5 749 ARG A N 1
ATOM 5931 C CA . ARG A 1 749 ? -26.156 -7.078 23.453 1 90.5 749 ARG A CA 1
ATOM 5932 C C . ARG A 1 749 ? -25.344 -6.328 24.5 1 90.5 749 ARG A C 1
ATOM 5934 O O . ARG A 1 749 ? -25.641 -5.18 24.828 1 90.5 749 ARG A O 1
ATOM 5941 N N . LEU A 1 750 ? -24.344 -6.867 24.969 1 88.88 750 LEU A N 1
ATOM 5942 C CA . LEU A 1 750 ? -23.594 -6.316 26.094 1 88.88 750 LEU A CA 1
ATOM 5943 C C . LEU A 1 750 ? -22.875 -5.031 25.688 1 88.88 750 LEU A C 1
ATOM 5945 O O . LEU A 1 750 ? -22.859 -4.062 26.453 1 88.88 750 LEU A O 1
ATOM 5949 N N . THR A 1 751 ? -22.344 -4.973 24.484 1 90.75 751 THR A N 1
ATOM 5950 C CA . THR A 1 751 ? -21.625 -3.785 24.047 1 90.75 751 THR A CA 1
ATOM 5951 C C . THR A 1 751 ? -22.562 -2.584 23.953 1 90.75 751 THR A C 1
ATOM 5953 O O . THR A 1 751 ? -22.203 -1.48 24.375 1 90.75 751 THR A O 1
ATOM 5956 N N . GLY A 1 752 ? -23.734 -2.779 23.406 1 88.25 752 GLY A N 1
ATOM 5957 C CA . GLY A 1 752 ? -24.703 -1.69 23.328 1 88.25 752 GLY A CA 1
ATOM 5958 C C . GLY A 1 752 ? -25.156 -1.193 24.688 1 88.25 752 GLY A C 1
ATOM 5959 O O . GLY A 1 752 ? -25.25 0.015 24.906 1 88.25 752 GLY A O 1
ATOM 5960 N N . ILE A 1 753 ? -25.344 -2.086 25.609 1 88.81 753 ILE A N 1
ATOM 5961 C CA . ILE A 1 753 ? -25.812 -1.735 26.953 1 88.81 753 ILE A CA 1
ATOM 5962 C C . ILE A 1 753 ? -24.703 -0.994 27.703 1 88.81 753 ILE A C 1
ATOM 5964 O O . ILE A 1 753 ? -24.969 0.023 28.344 1 88.81 753 ILE A O 1
ATOM 5968 N N . LEU A 1 754 ? -23.531 -1.452 27.547 1 88.19 754 LEU A N 1
ATOM 5969 C CA . LEU A 1 754 ? -22.422 -0.842 28.25 1 88.19 754 LEU A CA 1
ATOM 5970 C C . LEU A 1 754 ? -22.141 0.563 27.734 1 88.19 754 LEU A C 1
ATOM 5972 O O . LEU A 1 754 ? -21.766 1.451 28.5 1 88.19 754 LEU A O 1
ATOM 5976 N N . VAL A 1 755 ? -22.281 0.76 26.453 1 87.88 755 VAL A N 1
ATOM 5977 C CA . VAL A 1 755 ? -22.078 2.082 25.875 1 87.88 755 VAL A CA 1
ATOM 5978 C C . VAL A 1 755 ? -23.062 3.076 26.484 1 87.88 755 VAL A C 1
ATOM 5980 O O . VAL A 1 755 ? -22.672 4.188 26.859 1 87.88 755 VAL A O 1
ATOM 5983 N N . PHE A 1 756 ? -24.281 2.697 26.688 1 84.81 756 PHE A N 1
ATOM 5984 C CA . PHE A 1 756 ? -25.297 3.631 27.172 1 84.81 756 PHE A CA 1
ATOM 5985 C C . PHE A 1 756 ? -25.219 3.766 28.703 1 84.81 756 PHE A C 1
ATOM 5987 O O . PHE A 1 756 ? -25.547 4.82 29.25 1 84.81 756 PHE A O 1
ATOM 5994 N N . VAL A 1 757 ? -24.703 2.73 29.312 1 82.5 757 VAL A N 1
ATOM 5995 C CA . VAL A 1 757 ? -24.438 2.865 30.734 1 82.5 757 VAL A CA 1
ATOM 5996 C C . VAL A 1 757 ? -23.281 3.826 30.953 1 82.5 757 VAL A C 1
ATOM 5998 O O . VAL A 1 757 ? -23.328 4.68 31.844 1 82.5 757 VAL A O 1
ATOM 6001 N N . LEU A 1 758 ? -22.344 3.723 30.141 1 82.88 758 LEU A N 1
ATOM 6002 C CA . LEU A 1 758 ? -21.188 4.609 30.25 1 82.88 758 LEU A CA 1
ATOM 6003 C C . LEU A 1 758 ? -21.578 6.047 29.922 1 82.88 758 LEU A C 1
ATOM 6005 O O . LEU A 1 758 ? -21.062 6.992 30.531 1 82.88 758 LEU A O 1
ATOM 6009 N N . THR A 1 759 ? -22.422 6.188 28.938 1 78.06 759 THR A N 1
ATOM 6010 C CA . THR A 1 759 ? -22.891 7.523 28.594 1 78.06 759 THR A CA 1
ATOM 6011 C C . THR A 1 759 ? -23.703 8.133 29.734 1 78.06 759 THR A C 1
ATOM 6013 O O . THR A 1 759 ? -23.641 9.336 29.969 1 78.06 759 THR A O 1
ATOM 6016 N N . GLY A 1 760 ? -24.453 7.238 30.5 1 72.38 760 GLY A N 1
ATOM 6017 C CA . GLY A 1 760 ? -25.172 7.707 31.672 1 72.38 760 GLY A CA 1
ATOM 6018 C C . GLY A 1 760 ? -24.266 8.102 32.812 1 72.38 760 GLY A C 1
ATOM 6019 O O . GLY A 1 760 ? -24.516 9.117 33.469 1 72.38 760 GLY A O 1
ATOM 6020 N N . VAL A 1 761 ? -23.156 7.406 32.875 1 73.81 761 VAL A N 1
ATOM 6021 C CA . VAL A 1 761 ? -22.234 7.664 33.969 1 73.81 761 VAL A CA 1
ATOM 6022 C C . VAL A 1 761 ? -21.281 8.805 33.594 1 73.81 761 VAL A C 1
ATOM 6024 O O . VAL A 1 761 ? -20.562 9.336 34.438 1 73.81 761 VAL A O 1
ATOM 6027 N N . SER A 1 762 ? -21.297 9.172 32.375 1 75.31 762 SER A N 1
ATOM 6028 C CA . SER A 1 762 ? -20.406 10.219 31.906 1 75.31 762 SER A CA 1
ATOM 6029 C C . SER A 1 762 ? -20.641 11.531 32.656 1 75.31 762 SER A C 1
ATOM 6031 O O . SER A 1 762 ? -19.75 12.383 32.719 1 75.31 762 SER A O 1
ATOM 6033 N N . ILE A 1 763 ? -21.812 11.68 33.312 1 69 763 ILE A N 1
ATOM 6034 C CA . ILE A 1 763 ? -22.047 12.875 34.094 1 69 763 ILE A CA 1
ATOM 6035 C C . ILE A 1 763 ? -21.062 12.914 35.281 1 69 763 ILE A C 1
ATOM 6037 O O . ILE A 1 763 ? -20.578 13.992 35.625 1 69 763 ILE A O 1
ATOM 6041 N N . PHE A 1 764 ? -20.688 11.68 35.625 1 70.56 764 PHE A N 1
ATOM 6042 C CA . PHE A 1 764 ? -19.734 11.602 36.75 1 70.56 764 PHE A CA 1
ATOM 6043 C C . PHE A 1 764 ? -18.297 11.703 36.219 1 70.56 764 PHE A C 1
ATOM 6045 O O . PHE A 1 764 ? -17.391 12.047 36.969 1 70.56 764 PHE A O 1
ATOM 6052 N N . LEU A 1 765 ? -18.188 11.414 34.906 1 74.69 765 LEU A N 1
ATOM 6053 C CA . LEU A 1 765 ? -16.875 11.508 34.25 1 74.69 765 LEU A CA 1
ATOM 6054 C C . LEU A 1 765 ? -16.672 12.875 33.625 1 74.69 765 LEU A C 1
ATOM 6056 O O . LEU A 1 765 ? -15.688 13.094 32.906 1 74.69 765 LEU A O 1
ATOM 6060 N N . ALA A 1 766 ? -17.547 13.742 33.906 1 73.56 766 ALA A N 1
ATOM 6061 C CA . ALA A 1 766 ? -17.547 15.07 33.312 1 73.56 766 ALA A CA 1
ATOM 6062 C C . ALA A 1 766 ? -16.219 15.789 33.531 1 73.56 766 ALA A C 1
ATOM 6064 O O . ALA A 1 766 ? -15.672 16.406 32.625 1 73.56 766 ALA A O 1
ATOM 6065 N N . PRO A 1 767 ? -15.68 15.57 34.75 1 76.12 767 PRO A N 1
ATOM 6066 C CA . PRO A 1 767 ? -14.43 16.297 34.969 1 76.12 767 PRO A CA 1
ATOM 6067 C C . PRO A 1 767 ? -13.281 15.789 34.125 1 76.12 767 PRO A C 1
ATOM 6069 O O . PRO A 1 767 ? -12.352 16.531 33.812 1 76.12 767 PRO A O 1
ATOM 6072 N N . ILE A 1 768 ? -13.414 14.625 33.656 1 76.44 768 ILE A N 1
ATOM 6073 C CA . ILE A 1 768 ? -12.359 14.055 32.812 1 76.44 768 ILE A CA 1
ATOM 6074 C C . ILE A 1 768 ? -12.625 14.398 31.359 1 76.44 768 ILE A C 1
ATOM 6076 O O . ILE A 1 768 ? -11.695 14.703 30.609 1 76.44 768 ILE A O 1
ATOM 6080 N N . LEU A 1 769 ? -13.836 14.477 31.016 1 77.75 769 LEU A N 1
ATOM 6081 C CA . LEU A 1 769 ? -14.195 14.711 29.625 1 77.75 769 LEU A CA 1
ATOM 6082 C C . LEU A 1 769 ? -14.031 16.188 29.266 1 77.75 769 LEU A C 1
ATOM 6084 O O . LEU A 1 769 ? -13.906 16.531 28.078 1 77.75 769 LEU A O 1
ATOM 6088 N N . GLN A 1 770 ? -13.969 17.016 30.312 1 79.94 770 GLN A N 1
ATOM 6089 C CA . GLN A 1 770 ? -13.828 18.453 30.062 1 79.94 770 GLN A CA 1
ATOM 6090 C C . GLN A 1 770 ? -12.43 18.797 29.578 1 79.94 770 GLN A C 1
ATOM 6092 O O . GLN A 1 770 ? -12.195 19.875 29.047 1 79.94 770 GLN A O 1
ATOM 6097 N N . PHE A 1 771 ? -11.594 17.812 29.656 1 84.31 771 PHE A N 1
ATOM 6098 C CA . PHE A 1 771 ? -10.227 18.062 29.219 1 84.31 771 PHE A CA 1
ATOM 6099 C C . PHE A 1 771 ? -10.086 17.812 27.719 1 84.31 771 PHE A C 1
ATOM 6101 O O . PHE A 1 771 ? -9.07 18.188 27.109 1 84.31 771 PHE A O 1
ATOM 6108 N N . ILE A 1 772 ? -11.109 17.359 27.016 1 87.31 772 ILE A N 1
ATOM 6109 C CA . ILE A 1 772 ? -11.023 17.062 25.594 1 87.31 772 ILE A CA 1
ATOM 6110 C C . ILE A 1 772 ? -11.406 18.297 24.781 1 87.31 772 ILE A C 1
ATOM 6112 O O . ILE A 1 772 ? -12.531 18.797 24.891 1 87.31 772 ILE A O 1
ATOM 6116 N N . PRO A 1 773 ? -10.461 18.812 24.016 1 91.44 773 PRO A N 1
ATOM 6117 C CA . PRO A 1 773 ? -10.805 19.953 23.156 1 91.44 773 PRO A CA 1
ATOM 6118 C C . PRO A 1 773 ? -11.82 19.578 22.078 1 91.44 773 PRO A C 1
ATOM 6120 O O . PRO A 1 773 ? -11.797 18.453 21.562 1 91.44 773 PRO A O 1
ATOM 6123 N N . MET A 1 774 ? -12.688 20.422 21.75 1 89 774 MET A N 1
ATOM 6124 C CA . MET A 1 774 ? -13.758 20.188 20.781 1 89 774 MET A CA 1
ATOM 6125 C C . MET A 1 774 ? -13.18 19.844 19.422 1 89 774 MET A C 1
ATOM 6127 O O . MET A 1 774 ? -13.703 18.953 18.734 1 89 774 MET A O 1
ATOM 6131 N N . PRO A 1 775 ? -12.062 20.484 18.984 1 91.94 775 PRO A N 1
ATOM 6132 C CA . PRO A 1 775 ? -11.539 20.141 17.656 1 91.94 775 PRO A CA 1
ATOM 6133 C C . PRO A 1 775 ? -11.062 18.688 17.562 1 91.94 775 PRO A C 1
ATOM 6135 O O . PRO A 1 775 ? -11.062 18.109 16.484 1 91.94 775 PRO A O 1
ATOM 6138 N N . VAL A 1 776 ? -10.609 18.109 18.672 1 92.31 776 VAL A N 1
ATOM 6139 C CA . VAL A 1 776 ? -10.203 16.703 18.688 1 92.31 776 VAL A CA 1
ATOM 6140 C C . VAL A 1 776 ? -11.406 15.82 18.406 1 92.31 776 VAL A C 1
ATOM 6142 O O . VAL A 1 776 ? -11.312 14.859 17.641 1 92.31 776 VAL A O 1
ATOM 6145 N N . LEU A 1 777 ? -12.547 16.172 18.891 1 87.81 777 LEU A N 1
ATOM 6146 C CA . LEU A 1 777 ? -13.773 15.406 18.672 1 87.81 777 LEU A CA 1
ATOM 6147 C C . LEU A 1 777 ? -14.281 15.602 17.234 1 87.81 777 LEU A C 1
ATOM 6149 O O . LEU A 1 777 ? -14.82 14.672 16.641 1 87.81 777 LEU A O 1
ATOM 6153 N N . TYR A 1 778 ? -14.086 16.828 16.734 1 90.31 778 TYR A N 1
ATOM 6154 C CA . TYR A 1 778 ? -14.453 17.062 15.336 1 90.31 778 TYR A CA 1
ATOM 6155 C C . TYR A 1 778 ? -13.602 16.203 14.406 1 90.31 778 TYR A C 1
ATOM 6157 O O . TYR A 1 778 ? -14.078 15.758 13.359 1 90.31 778 TYR A O 1
ATOM 6165 N N . GLY A 1 779 ? -12.352 16.016 14.828 1 92.44 779 GLY A N 1
ATOM 6166 C CA . GLY A 1 779 ? -11.492 15.156 14.039 1 92.44 779 GLY A CA 1
ATOM 6167 C C . GLY A 1 779 ? -11.953 13.711 14.008 1 92.44 779 GLY A C 1
ATOM 6168 O O . GLY A 1 779 ? -11.906 13.062 12.953 1 92.44 779 GLY A O 1
ATOM 6169 N N . VAL A 1 780 ? -12.383 13.211 15.094 1 89.88 780 VAL A N 1
ATOM 6170 C CA . VAL A 1 780 ? -12.898 11.844 15.164 1 89.88 780 VAL A CA 1
ATOM 6171 C C . VAL A 1 780 ? -14.195 11.742 14.367 1 89.88 780 VAL A C 1
ATOM 6173 O O . VAL A 1 780 ? -14.445 10.734 13.703 1 89.88 780 VAL A O 1
ATOM 6176 N N . PHE A 1 781 ? -14.977 12.773 14.391 1 88.19 781 PHE A N 1
ATOM 6177 C CA . PHE A 1 781 ? -16.219 12.836 13.641 1 88.19 781 PHE A CA 1
ATOM 6178 C C . PHE A 1 781 ? -15.953 12.766 12.141 1 88.19 781 PHE A C 1
ATOM 6180 O O . PHE A 1 781 ? -16.672 12.094 11.406 1 88.19 781 PHE A O 1
ATOM 6187 N N . LEU A 1 782 ? -14.961 13.445 11.719 1 92.88 782 LEU A N 1
ATOM 6188 C CA . LEU A 1 782 ? -14.57 13.398 10.312 1 92.88 782 LEU A CA 1
ATOM 6189 C C . LEU A 1 782 ? -14.117 12 9.922 1 92.88 782 LEU A C 1
ATOM 6191 O O . LEU A 1 782 ? -14.477 11.508 8.852 1 92.88 782 LEU A O 1
ATOM 6195 N N . TYR A 1 783 ? -13.406 11.32 10.844 1 92 783 TYR A N 1
ATOM 6196 C CA . TYR A 1 783 ? -12.938 9.969 10.57 1 92 783 TYR A CA 1
ATOM 6197 C C . TYR A 1 783 ? -14.109 9.008 10.414 1 92 783 TYR A C 1
ATOM 6199 O O . TYR A 1 783 ? -14.102 8.156 9.523 1 92 783 TYR A O 1
ATOM 6207 N N . MET A 1 784 ? -15.055 9.117 11.203 1 87.62 784 MET A N 1
ATOM 6208 C CA . MET A 1 784 ? -16.203 8.211 11.148 1 87.62 784 MET A CA 1
ATOM 6209 C C . MET A 1 784 ? -16.953 8.391 9.836 1 87.62 784 MET A C 1
ATOM 6211 O O . MET A 1 784 ? -17.438 7.414 9.258 1 87.62 784 MET A O 1
ATOM 6215 N N . GLY A 1 785 ? -17.078 9.594 9.398 1 88.69 785 GLY A N 1
ATOM 6216 C CA . GLY A 1 785 ? -17.719 9.836 8.117 1 88.69 785 GLY A CA 1
ATOM 6217 C C . GLY A 1 785 ? -16.953 9.25 6.945 1 88.69 785 GLY A C 1
ATOM 6218 O O . GLY A 1 785 ? -17.547 8.625 6.062 1 88.69 785 GLY A O 1
ATOM 6219 N N . VAL A 1 786 ? -15.633 9.359 7 1 92.19 786 VAL A N 1
ATOM 6220 C CA . VAL A 1 786 ? -14.805 8.898 5.895 1 92.19 786 VAL A CA 1
ATOM 6221 C C . VAL A 1 786 ? -14.688 7.375 5.934 1 92.19 786 VAL A C 1
ATOM 6223 O O . VAL A 1 786 ? -14.68 6.719 4.891 1 92.19 786 VAL A O 1
ATOM 6226 N N . ALA A 1 787 ? -14.594 6.82 7.086 1 87.88 787 ALA A N 1
ATOM 6227 C CA . ALA A 1 787 ? -14.453 5.375 7.25 1 87.88 787 ALA A CA 1
ATOM 6228 C C . ALA A 1 787 ? -15.695 4.648 6.734 1 87.88 787 ALA A C 1
ATOM 6230 O O . ALA A 1 787 ? -15.594 3.545 6.191 1 87.88 787 ALA A O 1
ATOM 6231 N N . SER A 1 788 ? -16.828 5.207 6.805 1 85.88 788 SER A N 1
ATOM 6232 C CA . SER A 1 788 ? -18.062 4.582 6.344 1 85.88 788 SER A CA 1
ATOM 6233 C C . SER A 1 788 ? -18.156 4.586 4.82 1 85.88 788 SER A C 1
ATOM 6235 O O . SER A 1 788 ? -18.812 3.729 4.227 1 85.88 788 SER A O 1
ATOM 6237 N N . LEU A 1 789 ? -17.438 5.477 4.188 1 87.56 789 LEU A N 1
ATOM 6238 C CA . LEU A 1 789 ? -17.438 5.566 2.73 1 87.56 789 LEU A CA 1
ATOM 6239 C C . LEU A 1 789 ? -16.578 4.465 2.117 1 87.56 789 LEU A C 1
ATOM 6241 O O . LEU A 1 789 ? -16.875 3.975 1.025 1 87.56 789 LEU A O 1
ATOM 6245 N N . SER A 1 790 ? -15.5 4.051 2.744 1 84.69 790 SER A N 1
ATOM 6246 C CA . SER A 1 790 ? -14.531 3.113 2.188 1 84.69 790 SER A CA 1
ATOM 6247 C C . SER A 1 790 ? -15.109 1.704 2.111 1 84.69 790 SER A C 1
ATOM 6249 O O . SER A 1 790 ? -14.586 0.853 1.388 1 84.69 790 SER A O 1
ATOM 6251 N N . GLY A 1 791 ? -16.234 1.376 2.518 1 74.19 791 GLY A N 1
ATOM 6252 C CA . GLY A 1 791 ? -16.797 0.037 2.455 1 74.19 791 GLY A CA 1
ATOM 6253 C C . GLY A 1 791 ? -17.953 -0.078 1.48 1 74.19 791 GLY A C 1
ATOM 6254 O O . GLY A 1 791 ? -18.469 -1.174 1.243 1 74.19 791 GLY A O 1
ATOM 6255 N N . ILE A 1 792 ? -18.141 1.042 0.738 1 84.12 792 ILE A N 1
ATOM 6256 C CA . ILE A 1 792 ? -19.312 1.041 -0.137 1 84.12 792 ILE A CA 1
ATOM 6257 C C . ILE A 1 792 ? -18.859 0.922 -1.593 1 84.12 792 ILE A C 1
ATOM 6259 O O . ILE A 1 792 ? -17.844 1.499 -1.986 1 84.12 792 ILE A O 1
ATOM 6263 N N . GLN A 1 793 ? -19.562 0.089 -2.391 1 87 793 GLN A N 1
ATOM 6264 C CA . GLN A 1 793 ? -19.266 -0.119 -3.805 1 87 793 GLN A CA 1
ATOM 6265 C C . GLN A 1 793 ? -19.453 1.17 -4.602 1 87 793 GLN A C 1
ATOM 6267 O O . GLN A 1 793 ? -18.734 1.413 -5.574 1 87 793 GLN A O 1
ATOM 6272 N N . PHE A 1 794 ? -20.516 2.025 -4.18 1 90.69 794 PHE A N 1
ATOM 6273 C CA . PHE A 1 794 ? -20.781 3.289 -4.863 1 90.69 794 PHE A CA 1
ATOM 6274 C C . PHE A 1 794 ? -19.516 4.156 -4.879 1 90.69 794 PHE A C 1
ATOM 6276 O O . PHE A 1 794 ? -19.188 4.746 -5.91 1 90.69 794 PHE A O 1
ATOM 6283 N N . TRP A 1 795 ? -18.781 4.18 -3.77 1 90.69 795 TRP A N 1
ATOM 6284 C CA . TRP A 1 795 ? -17.547 4.953 -3.66 1 90.69 795 TRP A CA 1
ATOM 6285 C C . TRP A 1 795 ? -16.438 4.34 -4.516 1 90.69 795 TRP A C 1
ATOM 6287 O O . TRP A 1 795 ? -15.656 5.062 -5.137 1 90.69 795 TRP A O 1
ATOM 6297 N N . ASP A 1 796 ? -16.375 3.061 -4.598 1 88.94 796 ASP A N 1
ATOM 6298 C CA . ASP A 1 796 ? -15.398 2.375 -5.438 1 88.94 796 ASP A CA 1
ATOM 6299 C C . ASP A 1 796 ? -15.641 2.658 -6.918 1 88.94 796 ASP A C 1
ATOM 6301 O O . ASP A 1 796 ? -14.695 2.812 -7.691 1 88.94 796 ASP A O 1
ATOM 6305 N N . ARG A 1 797 ? -16.906 2.768 -7.25 1 92.06 797 ARG A N 1
ATOM 6306 C CA . ARG A 1 797 ? -17.25 3.031 -8.641 1 92.06 797 ARG A CA 1
ATOM 6307 C C . ARG A 1 797 ? -16.922 4.473 -9.023 1 92.06 797 ARG A C 1
ATOM 6309 O O . ARG A 1 797 ? -16.562 4.75 -10.172 1 92.06 797 ARG A O 1
ATOM 6316 N N . ILE A 1 798 ? -17.062 5.324 -8.031 1 91.94 798 ILE A N 1
ATOM 6317 C CA . ILE A 1 798 ? -16.719 6.711 -8.305 1 91.94 798 ILE A CA 1
ATOM 6318 C C . ILE A 1 798 ? -15.203 6.824 -8.523 1 91.94 798 ILE A C 1
ATOM 6320 O O . ILE A 1 798 ? -14.758 7.559 -9.414 1 91.94 798 ILE A O 1
ATOM 6324 N N . LYS A 1 799 ? -14.445 6.125 -7.797 1 90.38 799 LYS A N 1
ATOM 6325 C CA . LYS A 1 799 ? -13 6.117 -7.969 1 90.38 799 LYS A CA 1
ATOM 6326 C C . LYS A 1 799 ? -12.602 5.516 -9.312 1 90.38 799 LYS A C 1
ATOM 6328 O O . LYS A 1 799 ? -11.602 5.922 -9.914 1 90.38 799 LYS A O 1
ATOM 6333 N N . LEU A 1 800 ? -13.367 4.574 -9.812 1 89.62 800 LEU A N 1
ATOM 6334 C CA . LEU A 1 800 ? -13.094 3.898 -11.078 1 89.62 800 LEU A CA 1
ATOM 6335 C C . LEU A 1 800 ? -13.172 4.875 -12.25 1 89.62 800 LEU A C 1
ATOM 6337 O O . LEU A 1 800 ? -12.523 4.672 -13.273 1 89.62 800 LEU A O 1
ATOM 6341 N N . ILE A 1 801 ? -13.977 5.949 -12.07 1 89.75 801 ILE A N 1
ATOM 6342 C CA . ILE A 1 801 ? -14.141 6.922 -13.148 1 89.75 801 ILE A CA 1
ATOM 6343 C C . ILE A 1 801 ? -12.812 7.648 -13.383 1 89.75 801 ILE A C 1
ATOM 6345 O O . ILE A 1 801 ? -12.5 8.016 -14.516 1 89.75 801 ILE A O 1
ATOM 6349 N N . MET A 1 802 ? -12.023 7.672 -12.367 1 89.31 802 MET A N 1
ATOM 6350 C CA . MET A 1 802 ? -10.758 8.398 -12.484 1 89.31 802 MET A CA 1
ATOM 6351 C C . MET A 1 802 ? -9.617 7.457 -12.844 1 89.31 802 MET A C 1
ATOM 6353 O O . MET A 1 802 ? -8.477 7.895 -13.023 1 89.31 802 MET A O 1
ATOM 6357 N N . MET A 1 803 ? -9.852 6.199 -13.016 1 88.31 803 MET A N 1
ATOM 6358 C CA . MET A 1 803 ? -8.836 5.199 -13.344 1 88.31 803 MET A CA 1
ATOM 6359 C C . MET A 1 803 ? -8.961 4.746 -14.797 1 88.31 803 MET A C 1
ATOM 6361 O O . MET A 1 803 ? -10.055 4.402 -15.25 1 88.31 803 MET A O 1
ATOM 6365 N N . PRO A 1 804 ? -7.844 4.836 -15.469 1 85.06 804 PRO A N 1
ATOM 6366 C CA . PRO A 1 804 ? -7.898 4.273 -16.828 1 85.06 804 PRO A CA 1
ATOM 6367 C C . PRO A 1 804 ? -8.172 2.771 -16.828 1 85.06 804 PRO A C 1
ATOM 6369 O O . PRO A 1 804 ? -7.879 2.086 -15.844 1 85.06 804 PRO A O 1
ATOM 6372 N N . ALA A 1 805 ? -8.703 2.244 -17.812 1 77.31 805 ALA A N 1
ATOM 6373 C CA . ALA A 1 805 ? -9.188 0.87 -17.938 1 77.31 805 ALA A CA 1
ATOM 6374 C C . ALA A 1 805 ? -8.055 -0.128 -17.719 1 77.31 805 ALA A C 1
ATOM 6376 O O . ALA A 1 805 ? -8.266 -1.206 -17.156 1 77.31 805 ALA A O 1
ATOM 6377 N N . LYS A 1 806 ? -6.859 0.273 -18.062 1 74.88 806 LYS A N 1
ATOM 6378 C CA . LYS A 1 806 ? -5.738 -0.663 -17.984 1 74.88 806 LYS A CA 1
ATOM 6379 C C . LYS A 1 806 ? -5.297 -0.857 -16.531 1 74.88 806 LYS A C 1
ATOM 6381 O O . LYS A 1 806 ? -4.727 -1.896 -16.188 1 74.88 806 LYS A O 1
ATOM 6386 N N . HIS A 1 807 ? -5.586 0.138 -15.773 1 77.12 807 HIS A N 1
ATOM 6387 C CA . HIS A 1 807 ? -5.074 0.079 -14.406 1 77.12 807 HIS A CA 1
ATOM 6388 C C . HIS A 1 807 ? -6.191 -0.2 -13.406 1 77.12 807 HIS A C 1
ATOM 6390 O O . HIS A 1 807 ? -5.961 -0.215 -12.195 1 77.12 807 HIS A O 1
ATOM 6396 N N . GLN A 1 808 ? -7.355 -0.513 -13.859 1 82.75 808 GLN A N 1
ATOM 6397 C CA . GLN A 1 808 ? -8.477 -0.778 -12.969 1 82.75 808 GLN A CA 1
ATOM 6398 C C . GLN A 1 808 ? -8.32 -2.133 -12.281 1 82.75 808 GLN A C 1
ATOM 6400 O O . GLN A 1 808 ? -7.789 -3.076 -12.867 1 82.75 808 GLN A O 1
ATOM 6405 N N . PRO A 1 809 ? -8.57 -2.16 -11.008 1 81.25 809 PRO A N 1
ATOM 6406 C CA . PRO A 1 809 ? -8.508 -3.439 -10.305 1 81.25 809 PRO A CA 1
ATOM 6407 C C . PRO A 1 809 ? -9.492 -4.469 -10.852 1 81.25 809 PRO A C 1
ATOM 6409 O O . PRO A 1 809 ? -10.414 -4.113 -11.586 1 81.25 809 PRO A O 1
ATOM 6412 N N . ASP A 1 810 ? -9.25 -5.684 -10.562 1 77.75 810 ASP A N 1
ATOM 6413 C CA . ASP A 1 810 ? -10.062 -6.777 -11.086 1 77.75 810 ASP A CA 1
ATOM 6414 C C . ASP A 1 810 ? -11.273 -7.035 -10.195 1 77.75 810 ASP A C 1
ATOM 6416 O O . ASP A 1 810 ? -11.305 -8.016 -9.445 1 77.75 810 ASP A O 1
ATOM 6420 N N . PHE A 1 811 ? -12.273 -6.188 -10.344 1 78.25 811 PHE A N 1
ATOM 6421 C CA . PHE A 1 811 ? -13.523 -6.426 -9.625 1 78.25 811 PHE A CA 1
ATOM 6422 C C . PHE A 1 811 ? -14.414 -7.395 -10.398 1 78.25 811 PHE A C 1
ATOM 6424 O O . PHE A 1 811 ? -14.398 -7.418 -11.625 1 78.25 811 PHE A O 1
ATOM 6431 N N . SER A 1 812 ? -15.18 -8.164 -9.734 1 78.19 812 SER A N 1
ATOM 6432 C CA . SER A 1 812 ? -16.016 -9.18 -10.352 1 78.19 812 SER A CA 1
ATOM 6433 C C . SER A 1 812 ? -17.062 -8.555 -11.258 1 78.19 812 SER A C 1
ATOM 6435 O O . SER A 1 812 ? -17.375 -9.086 -12.328 1 78.19 812 SER A O 1
ATOM 6437 N N . TYR A 1 813 ? -17.594 -7.324 -10.867 1 82.25 813 TYR A N 1
ATOM 6438 C CA . TYR A 1 813 ? -18.641 -6.734 -11.688 1 82.25 813 TYR A CA 1
ATOM 6439 C C . TYR A 1 813 ? -18.062 -6.125 -12.961 1 82.25 813 TYR A C 1
ATOM 6441 O O . TYR A 1 813 ? -18.781 -5.973 -13.961 1 82.25 813 TYR A O 1
ATOM 6449 N N . LEU A 1 814 ? -16.797 -5.879 -12.93 1 83.12 814 LEU A N 1
ATOM 6450 C CA . LEU A 1 814 ? -16.172 -5.301 -14.117 1 83.12 814 LEU A CA 1
ATOM 6451 C C . LEU A 1 814 ? -15.898 -6.371 -15.164 1 83.12 814 LEU A C 1
ATOM 6453 O O . LEU A 1 814 ? -15.703 -6.059 -16.344 1 83.12 814 LEU A O 1
ATOM 6457 N N . ARG A 1 815 ? -15.953 -7.625 -14.742 1 77.69 815 ARG A N 1
ATOM 6458 C CA . ARG A 1 815 ? -15.727 -8.734 -15.664 1 77.69 815 ARG A CA 1
ATOM 6459 C C . ARG A 1 815 ? -16.984 -9.039 -16.469 1 77.69 815 ARG A C 1
ATOM 6461 O O . ARG A 1 815 ? -16.906 -9.539 -17.594 1 77.69 815 ARG A O 1
ATOM 6468 N N . HIS A 1 816 ? -18.109 -8.633 -15.891 1 79.75 816 HIS A N 1
ATOM 6469 C CA . HIS A 1 816 ? -19.344 -9.102 -16.5 1 79.75 816 HIS A CA 1
ATOM 6470 C C . HIS A 1 816 ? -20.125 -7.949 -17.109 1 79.75 816 HIS A C 1
ATOM 6472 O O . HIS A 1 816 ? -20.938 -8.156 -18.016 1 79.75 816 HIS A O 1
ATOM 6478 N N . VAL A 1 817 ? -19.938 -6.75 -16.594 1 85.62 817 VAL A N 1
ATOM 6479 C CA . VAL A 1 817 ? -20.703 -5.602 -17.078 1 85.62 817 VAL A CA 1
ATOM 6480 C C . VAL A 1 817 ? -19.781 -4.637 -17.812 1 85.62 817 VAL A C 1
ATOM 6482 O O . VAL A 1 817 ? -18.672 -4.355 -17.344 1 85.62 817 VAL A O 1
ATOM 6485 N N . PRO A 1 818 ? -20.25 -4.23 -18.938 1 85.69 818 PRO A N 1
ATOM 6486 C CA . PRO A 1 818 ? -19.422 -3.27 -19.672 1 85.69 818 PRO A CA 1
ATOM 6487 C C . PRO A 1 818 ? -19.203 -1.968 -18.906 1 85.69 818 PRO A C 1
ATOM 6489 O O . PRO A 1 818 ? -20.062 -1.567 -18.109 1 85.69 818 PRO A O 1
ATOM 6492 N N . LEU A 1 819 ? -18.172 -1.271 -19.094 1 86 819 LEU A N 1
ATOM 6493 C CA . LEU A 1 819 ? -17.734 -0.1 -18.344 1 86 819 LEU A CA 1
ATOM 6494 C C . LEU A 1 819 ? -18.688 1.075 -18.578 1 86 819 LEU A C 1
ATOM 6496 O O . LEU A 1 819 ? -18.953 1.849 -17.656 1 86 819 LEU A O 1
ATOM 6500 N N . ARG A 1 820 ? -19.234 1.251 -19.781 1 86.19 820 ARG A N 1
ATOM 6501 C CA . ARG A 1 820 ? -20.125 2.359 -20.078 1 86.19 820 ARG A CA 1
ATOM 6502 C C . ARG A 1 820 ? -21.422 2.252 -19.266 1 86.19 820 ARG A C 1
ATOM 6504 O O . ARG A 1 820 ? -21.938 3.26 -18.781 1 86.19 820 ARG A O 1
ATOM 6511 N N . ARG A 1 821 ? -21.812 1.066 -19.094 1 88.56 821 ARG A N 1
ATOM 6512 C CA . ARG A 1 821 ? -23.031 0.849 -18.328 1 88.56 821 ARG A CA 1
ATOM 6513 C C . ARG A 1 821 ? -22.781 1.058 -16.828 1 88.56 821 ARG A C 1
ATOM 6515 O O . ARG A 1 821 ? -23.656 1.543 -16.109 1 88.56 821 ARG A O 1
ATOM 6522 N N . VAL A 1 822 ? -21.594 0.664 -16.438 1 89.56 822 VAL A N 1
ATOM 6523 C CA . VAL A 1 822 ? -21.25 0.888 -15.031 1 89.56 822 VAL A CA 1
ATOM 6524 C C . VAL A 1 822 ? -21.172 2.387 -14.75 1 89.56 822 VAL A C 1
ATOM 6526 O O . VAL A 1 822 ? -21.656 2.861 -13.727 1 89.56 822 VAL A O 1
ATOM 6529 N N . HIS A 1 823 ? -20.594 3.207 -15.703 1 91.19 823 HIS A N 1
ATOM 6530 C CA . HIS A 1 823 ? -20.484 4.648 -15.516 1 91.19 823 HIS A CA 1
ATOM 6531 C C . HIS A 1 823 ? -21.844 5.332 -15.609 1 91.19 823 HIS A C 1
ATOM 6533 O O . HIS A 1 823 ? -22.094 6.32 -14.914 1 91.19 823 HIS A O 1
ATOM 6539 N N . LEU A 1 824 ? -22.688 4.777 -16.391 1 91.56 824 LEU A N 1
ATOM 6540 C CA . LEU A 1 824 ? -24.031 5.332 -16.484 1 91.56 824 LEU A CA 1
ATOM 6541 C C . LEU A 1 824 ? -24.812 5.09 -15.188 1 91.56 824 LEU A C 1
ATOM 6543 O O . LEU A 1 824 ? -25.5 5.988 -14.688 1 91.56 824 LEU A O 1
ATOM 6547 N N . PHE A 1 825 ? -24.734 3.9 -14.734 1 91.88 825 PHE A N 1
ATOM 6548 C CA . PHE A 1 825 ? -25.375 3.568 -13.469 1 91.88 825 PHE A CA 1
ATOM 6549 C C . PHE A 1 825 ? -24.859 4.449 -12.344 1 91.88 825 PHE A C 1
ATOM 6551 O O . PHE A 1 825 ? -25.625 4.953 -11.531 1 91.88 825 PHE A O 1
ATOM 6558 N N . THR A 1 826 ? -23.531 4.648 -12.312 1 93.31 826 THR A N 1
ATOM 6559 C CA . THR A 1 826 ? -22.906 5.465 -11.281 1 93.31 826 THR A CA 1
ATOM 6560 C C . THR A 1 826 ? -23.266 6.938 -11.461 1 93.31 826 THR A C 1
ATOM 6562 O O . THR A 1 826 ? -23.484 7.648 -10.477 1 93.31 826 THR A O 1
ATOM 6565 N N . LEU A 1 827 ? -23.391 7.398 -12.68 1 94.44 827 LEU A N 1
ATOM 6566 C CA . LEU A 1 827 ? -23.781 8.781 -12.945 1 94.44 827 LEU A CA 1
ATOM 6567 C C . LEU A 1 827 ? -25.203 9.039 -12.469 1 94.44 827 LEU A C 1
ATOM 6569 O O . LEU A 1 827 ? -25.484 10.102 -11.898 1 94.44 827 LEU A O 1
ATOM 6573 N N . LEU A 1 828 ? -26.031 8.062 -12.68 1 92.25 828 LEU A N 1
ATOM 6574 C CA . LEU A 1 828 ? -27.406 8.203 -12.219 1 92.25 828 LEU A CA 1
ATOM 6575 C C . LEU A 1 828 ? -27.469 8.258 -10.695 1 92.25 828 LEU A C 1
ATOM 6577 O O . LEU A 1 828 ? -28.266 9.016 -10.133 1 92.25 828 LEU A O 1
ATOM 6581 N N . GLN A 1 829 ? -26.672 7.512 -10.086 1 92.94 829 GLN A N 1
ATOM 6582 C CA . GLN A 1 829 ? -26.641 7.531 -8.625 1 92.94 829 GLN A CA 1
ATOM 6583 C C . GLN A 1 829 ? -26.062 8.844 -8.109 1 92.94 829 GLN A C 1
ATOM 6585 O O . GLN A 1 829 ? -26.516 9.359 -7.082 1 92.94 829 GLN A O 1
ATOM 6590 N N . ILE A 1 830 ? -25.062 9.383 -8.758 1 94.75 830 ILE A N 1
ATOM 6591 C CA . ILE A 1 830 ? -24.469 10.664 -8.367 1 94.75 830 ILE A CA 1
ATOM 6592 C C . ILE A 1 830 ? -25.5 11.773 -8.531 1 94.75 830 ILE A C 1
ATOM 6594 O O . ILE A 1 830 ? -25.609 12.664 -7.688 1 94.75 830 ILE A O 1
ATOM 6598 N N . VAL A 1 831 ? -26.328 11.68 -9.57 1 94.06 831 VAL A N 1
ATOM 6599 C CA . VAL A 1 831 ? -27.359 12.672 -9.812 1 94.06 831 VAL A CA 1
ATOM 6600 C C . VAL A 1 831 ? -28.422 12.586 -8.719 1 94.06 831 VAL A C 1
ATOM 6602 O O . VAL A 1 831 ? -28.891 13.609 -8.211 1 94.06 831 VAL A O 1
ATOM 6605 N N . CYS A 1 832 ? -28.781 11.344 -8.391 1 92.38 832 CYS A N 1
ATOM 6606 C CA . CYS A 1 832 ? -29.75 11.172 -7.328 1 92.38 832 CYS A CA 1
ATOM 6607 C C . CYS A 1 832 ? -29.219 11.711 -6.004 1 92.38 832 CYS A C 1
ATOM 6609 O O . CYS A 1 832 ? -29.953 12.352 -5.254 1 92.38 832 CYS A O 1
ATOM 6611 N N . LEU A 1 833 ? -28.016 11.484 -5.68 1 92.5 833 LEU A N 1
ATOM 6612 C CA . LEU A 1 833 ? -27.406 11.984 -4.453 1 92.5 833 LEU A CA 1
ATOM 6613 C C . LEU A 1 833 ? -27.312 13.508 -4.465 1 92.5 833 LEU A C 1
ATOM 6615 O O . LEU A 1 833 ? -27.562 14.156 -3.447 1 92.5 833 LEU A O 1
ATOM 6619 N N . ALA A 1 834 ? -27 14.102 -5.648 1 93.5 834 ALA A N 1
ATOM 6620 C CA . ALA A 1 834 ? -26.922 15.555 -5.777 1 93.5 834 ALA A CA 1
ATOM 6621 C C . ALA A 1 834 ? -28.297 16.203 -5.578 1 93.5 834 ALA A C 1
ATOM 6623 O O . ALA A 1 834 ? -28.406 17.266 -4.945 1 93.5 834 ALA A O 1
ATOM 6624 N N . VAL A 1 835 ? -29.297 15.539 -6.035 1 90.25 835 VAL A N 1
ATOM 6625 C CA . VAL A 1 835 ? -30.656 16.047 -5.871 1 90.25 835 VAL A CA 1
ATOM 6626 C C . VAL A 1 835 ? -31.047 15.992 -4.398 1 90.25 835 VAL A C 1
ATOM 6628 O O . VAL A 1 835 ? -31.625 16.938 -3.865 1 90.25 835 VAL A O 1
ATOM 6631 N N . LEU A 1 836 ? -30.703 14.922 -3.791 1 88.38 836 LEU A N 1
ATOM 6632 C CA . LEU A 1 836 ? -31.016 14.797 -2.369 1 88.38 836 LEU A CA 1
ATOM 6633 C C . LEU A 1 836 ? -30.25 15.828 -1.555 1 88.38 836 LEU A C 1
ATOM 6635 O O . LEU A 1 836 ? -30.797 16.406 -0.607 1 88.38 836 LEU A O 1
ATOM 6639 N N . TRP A 1 837 ? -29 16.141 -1.914 1 88.62 837 TRP A N 1
ATOM 6640 C CA . TRP A 1 837 ? -28.172 17.109 -1.214 1 88.62 837 TRP A CA 1
ATOM 6641 C C . TRP A 1 837 ? -28.734 18.516 -1.376 1 88.62 837 TRP A C 1
ATOM 6643 O O . TRP A 1 837 ? -28.797 19.297 -0.413 1 88.62 837 TRP A O 1
ATOM 6653 N N . ILE A 1 838 ? -29.234 18.844 -2.561 1 88.56 838 ILE A N 1
ATOM 6654 C CA . ILE A 1 838 ? -29.766 20.172 -2.842 1 88.56 838 ILE A CA 1
ATOM 6655 C C . ILE A 1 838 ? -31.109 20.344 -2.121 1 88.56 838 ILE A C 1
ATOM 6657 O O . ILE A 1 838 ? -31.391 21.406 -1.562 1 88.56 838 ILE A O 1
ATOM 6661 N N . LEU A 1 839 ? -31.781 19.328 -2.051 1 83.31 839 LEU A N 1
ATOM 6662 C CA . LEU A 1 839 ? -33.094 19.406 -1.399 1 83.31 839 LEU A CA 1
ATOM 6663 C C . LEU A 1 839 ? -32.938 19.547 0.111 1 83.31 839 LEU A C 1
ATOM 6665 O O . LEU A 1 839 ? -33.719 20.219 0.761 1 83.31 839 LEU A O 1
ATOM 6669 N N . LYS A 1 840 ? -31.922 19 0.685 1 80.31 840 LYS A N 1
ATOM 6670 C CA . LYS A 1 840 ? -31.656 19.125 2.115 1 80.31 840 LYS A CA 1
ATOM 6671 C C . LYS A 1 840 ? -31.344 20.562 2.5 1 80.31 840 LYS A C 1
ATOM 6673 O O . LYS A 1 840 ? -31.672 21 3.605 1 80.31 840 LYS A O 1
ATOM 6678 N N . SER A 1 841 ? -30.781 21.312 1.504 1 78.56 841 SER A N 1
ATOM 6679 C CA . SER A 1 841 ? -30.328 22.656 1.81 1 78.56 841 SER A CA 1
ATOM 6680 C C . SER A 1 841 ? -31.422 23.688 1.523 1 78.56 841 SER A C 1
ATOM 6682 O O . SER A 1 841 ? -31.234 24.875 1.779 1 78.56 841 SER A O 1
ATOM 6684 N N . THR A 1 842 ? -32.625 23.203 1.066 1 79.44 842 THR A N 1
ATOM 6685 C CA . THR A 1 842 ? -33.688 24.125 0.73 1 79.44 842 THR A CA 1
ATOM 6686 C C . THR A 1 842 ? -34.844 24 1.722 1 79.44 842 THR A C 1
ATOM 6688 O O . THR A 1 842 ? -34.75 23.234 2.688 1 79.44 842 THR A O 1
ATOM 6691 N N . PHE A 1 843 ? -35.875 24.766 1.473 1 74.44 843 PHE A N 1
ATOM 6692 C CA . PHE A 1 843 ? -37.062 24.781 2.311 1 74.44 843 PHE A CA 1
ATOM 6693 C C . PHE A 1 843 ? -37.844 23.469 2.168 1 74.44 843 PHE A C 1
ATOM 6695 O O . PHE A 1 843 ? -38.625 23.125 3.031 1 74.44 843 PHE A O 1
ATOM 6702 N N . LEU A 1 844 ? -37.438 22.688 1.122 1 75.31 844 LEU A N 1
ATOM 6703 C CA . LEU A 1 844 ? -38.125 21.422 0.883 1 75.31 844 LEU A CA 1
ATOM 6704 C C . LEU A 1 844 ? -37.5 20.297 1.709 1 75.31 844 LEU A C 1
ATOM 6706 O O . LEU A 1 844 ? -37.812 19.125 1.527 1 75.31 844 LEU A O 1
ATOM 6710 N N . ALA A 1 845 ? -36.656 20.656 2.666 1 76.75 845 ALA A N 1
ATOM 6711 C CA . ALA A 1 845 ? -36 19.672 3.504 1 76.75 845 ALA A CA 1
ATOM 6712 C C . ALA A 1 845 ? -37 18.891 4.352 1 76.75 845 ALA A C 1
ATOM 6714 O O . ALA A 1 845 ? -36.719 17.781 4.785 1 76.75 845 ALA A O 1
ATOM 6715 N N . ILE A 1 846 ? -38.156 19.469 4.48 1 74.06 846 ILE A N 1
ATOM 6716 C CA . ILE A 1 846 ? -39.188 18.828 5.309 1 74.06 846 ILE A CA 1
ATOM 6717 C C . ILE A 1 846 ? -39.688 17.547 4.625 1 74.06 846 ILE A C 1
ATOM 6719 O O . ILE A 1 846 ? -40.062 16.594 5.297 1 74.06 846 ILE A O 1
ATOM 6723 N N . ILE A 1 847 ? -39.562 17.516 3.281 1 76.5 847 ILE A N 1
ATOM 6724 C CA . ILE A 1 847 ? -40.062 16.359 2.535 1 76.5 847 ILE A CA 1
ATOM 6725 C C . ILE A 1 847 ? -38.906 15.375 2.305 1 76.5 847 ILE A C 1
ATOM 6727 O O . ILE A 1 847 ? -39.031 14.469 1.475 1 76.5 847 ILE A O 1
ATOM 6731 N N . PHE A 1 848 ? -37.906 15.492 3.051 1 78.19 848 PHE A N 1
ATOM 6732 C CA . PHE A 1 848 ? -36.719 14.68 2.887 1 78.19 848 PHE A CA 1
ATOM 6733 C C . PHE A 1 848 ? -37.031 13.203 3.029 1 78.19 848 PHE A C 1
ATOM 6735 O O . PHE A 1 848 ? -36.594 12.383 2.227 1 78.19 848 PHE A O 1
ATOM 6742 N N . PRO A 1 849 ? -37.844 12.844 3.92 1 78 849 PRO A N 1
ATOM 6743 C CA . PRO A 1 849 ? -38.156 11.414 4.062 1 78 849 PRO A CA 1
ATOM 6744 C C . PRO A 1 849 ? -38.875 10.836 2.842 1 78 849 PRO A C 1
ATOM 6746 O O . PRO A 1 849 ? -38.625 9.688 2.463 1 78 849 PRO A O 1
ATOM 6749 N N . VAL A 1 850 ? -39.625 11.625 2.23 1 81.38 850 VAL A N 1
ATOM 6750 C CA . VAL A 1 850 ? -40.375 11.172 1.054 1 81.38 850 VAL A CA 1
ATOM 6751 C C . VAL A 1 850 ? -39.406 11.039 -0.133 1 81.38 850 VAL A C 1
ATOM 6753 O O . VAL A 1 850 ? -39.594 10.188 -0.999 1 81.38 850 VAL A O 1
ATOM 6756 N N . MET A 1 851 ? -38.5 11.789 -0.074 1 82.88 851 MET A N 1
ATOM 6757 C CA . MET A 1 851 ? -37.531 11.75 -1.173 1 82.88 851 MET A CA 1
ATOM 6758 C C . MET A 1 851 ? -36.688 10.469 -1.127 1 82.88 851 MET A C 1
ATOM 6760 O O . MET A 1 851 ? -36.281 9.945 -2.168 1 82.88 851 MET A O 1
ATOM 6764 N N . ILE A 1 852 ? -36.406 9.93 0.031 1 81.06 852 ILE A N 1
ATOM 6765 C CA . ILE A 1 852 ? -35.688 8.672 0.153 1 81.06 852 ILE A CA 1
ATOM 6766 C C . ILE A 1 852 ? -36.531 7.535 -0.417 1 81.06 852 ILE A C 1
ATOM 6768 O O . ILE A 1 852 ? -36 6.625 -1.064 1 81.06 852 ILE A O 1
ATOM 6772 N N . LEU A 1 853 ? -37.844 7.648 -0.239 1 82.62 853 LEU A N 1
ATOM 6773 C CA . LEU A 1 853 ? -38.75 6.691 -0.856 1 82.62 853 LEU A CA 1
ATOM 6774 C C . LEU A 1 853 ? -38.75 6.824 -2.375 1 82.62 853 LEU A C 1
ATOM 6776 O O . LEU A 1 853 ? -38.906 5.836 -3.092 1 82.62 853 LEU A O 1
ATOM 6780 N N . GLY A 1 854 ? -38.531 8.07 -2.785 1 84.88 854 GLY A N 1
ATOM 6781 C CA . GLY A 1 854 ? -38.406 8.312 -4.211 1 84.88 854 GLY A CA 1
ATOM 6782 C C . GLY A 1 854 ? -37.25 7.559 -4.848 1 84.88 854 GLY A C 1
ATOM 6783 O O . GLY A 1 854 ? -37.344 7.141 -6.004 1 84.88 854 GLY A O 1
ATOM 6784 N N . LEU A 1 855 ? -36.219 7.285 -4.066 1 87.06 855 LEU A N 1
ATOM 6785 C CA . LEU A 1 855 ? -35.062 6.535 -4.586 1 87.06 855 LEU A CA 1
ATOM 6786 C C . LEU A 1 855 ? -35.469 5.109 -4.945 1 87.06 855 LEU A C 1
ATOM 6788 O O . LEU A 1 855 ? -34.938 4.527 -5.891 1 87.06 855 LEU A O 1
ATOM 6792 N N . MET A 1 856 ? -36.438 4.559 -4.215 1 86 856 MET A N 1
ATOM 6793 C CA . MET A 1 856 ? -36.906 3.211 -4.512 1 86 856 MET A CA 1
ATOM 6794 C C . MET A 1 856 ? -37.656 3.178 -5.844 1 86 856 MET A C 1
ATOM 6796 O O . MET A 1 856 ? -37.531 2.209 -6.598 1 86 856 MET A O 1
ATOM 6800 N N . VAL A 1 857 ? -38.312 4.309 -6.105 1 86.19 857 VAL A N 1
ATOM 6801 C CA . VAL A 1 857 ? -39.062 4.398 -7.355 1 86.19 857 VAL A CA 1
ATOM 6802 C C . VAL A 1 857 ? -38.094 4.539 -8.531 1 86.19 857 VAL A C 1
ATOM 6804 O O . VAL A 1 857 ? -38.312 3.926 -9.578 1 86.19 857 VAL A O 1
ATOM 6807 N N . ILE A 1 858 ? -37.094 5.277 -8.289 1 89.06 858 ILE A N 1
ATOM 6808 C CA . ILE A 1 858 ? -36.125 5.457 -9.344 1 89.06 858 ILE A CA 1
ATOM 6809 C C . ILE A 1 858 ? -35.438 4.121 -9.641 1 89.06 858 ILE A C 1
ATOM 6811 O O . ILE A 1 858 ? -35.156 3.811 -10.805 1 89.06 858 ILE A O 1
ATOM 6815 N N . ARG A 1 859 ? -35.156 3.365 -8.609 1 88.75 859 ARG A N 1
ATOM 6816 C CA . ARG A 1 859 ? -34.531 2.062 -8.812 1 88.75 859 ARG A CA 1
ATOM 6817 C C . ARG A 1 859 ? -35.438 1.146 -9.641 1 88.75 859 ARG A C 1
ATOM 6819 O O . ARG A 1 859 ? -34.938 0.388 -10.477 1 88.75 859 ARG A O 1
ATOM 6826 N N . LYS A 1 860 ? -36.688 1.221 -9.383 1 85.81 860 LYS A N 1
ATOM 6827 C CA . LYS A 1 860 ? -37.625 0.413 -10.164 1 85.81 860 LYS A CA 1
ATOM 6828 C C . LYS A 1 860 ? -37.688 0.877 -11.617 1 85.81 860 LYS A C 1
ATOM 6830 O O . LYS A 1 860 ? -37.812 0.06 -12.531 1 85.81 860 LYS A O 1
ATOM 6835 N N . MET A 1 861 ? -37.438 2.109 -11.797 1 87.69 861 MET A N 1
ATOM 6836 C CA . MET A 1 861 ? -37.438 2.654 -13.148 1 87.69 861 MET A CA 1
ATOM 6837 C C . MET A 1 861 ? -36.188 2.238 -13.906 1 87.69 861 MET A C 1
ATOM 6839 O O . MET A 1 861 ? -36.188 2.184 -15.141 1 87.69 861 MET A O 1
ATOM 6843 N N . LEU A 1 862 ? -35.156 1.902 -13.219 1 88.62 862 LEU A N 1
ATOM 6844 C CA . LEU A 1 862 ? -33.906 1.508 -13.852 1 88.62 862 LEU A CA 1
ATOM 6845 C C . LEU A 1 862 ? -34.031 0.133 -14.5 1 88.62 862 LEU A C 1
ATOM 6847 O O . LEU A 1 862 ? -33.219 -0.226 -15.359 1 88.62 862 LEU A O 1
ATOM 6851 N N . ASP A 1 863 ? -35.031 -0.604 -14.094 1 84.56 863 ASP A N 1
ATOM 6852 C CA . ASP A 1 863 ? -35.281 -1.906 -14.711 1 84.56 863 ASP A CA 1
ATOM 6853 C C . ASP A 1 863 ? -35.688 -1.755 -16.172 1 84.56 863 ASP A C 1
ATOM 6855 O O . ASP A 1 863 ? -35.562 -2.697 -16.953 1 84.56 863 ASP A O 1
ATOM 6859 N N . MET A 1 864 ? -36.062 -0.569 -16.469 1 84.69 864 MET A N 1
ATOM 6860 C CA . MET A 1 864 ? -36.469 -0.321 -17.844 1 84.69 864 MET A CA 1
ATOM 6861 C C . MET A 1 864 ? -35.281 0.076 -18.703 1 84.69 864 MET A C 1
ATOM 6863 O O . MET A 1 864 ? -35.312 -0.109 -19.922 1 84.69 864 MET A O 1
ATOM 6867 N N . VAL A 1 865 ? -34.281 0.546 -18.125 1 85.62 865 VAL A N 1
ATOM 6868 C CA . VAL A 1 865 ? -33.125 1.065 -18.891 1 85.62 865 VAL A CA 1
ATOM 6869 C C . VAL A 1 865 ? -32.031 0.027 -18.922 1 85.62 865 VAL A C 1
ATOM 6871 O O . VAL A 1 865 ? -31.297 -0.079 -19.906 1 85.62 865 VAL A O 1
ATOM 6874 N N . PHE A 1 866 ? -31.891 -0.764 -17.859 1 87.75 866 PHE A N 1
ATOM 6875 C CA . PHE A 1 866 ? -30.781 -1.719 -17.766 1 87.75 866 PHE A CA 1
ATOM 6876 C C . PHE A 1 866 ? -31.297 -3.148 -17.875 1 87.75 866 PHE A C 1
ATOM 6878 O O . PHE A 1 866 ? -32.438 -3.432 -17.516 1 87.75 866 PHE A O 1
ATOM 6885 N N . SER A 1 867 ? -30.406 -3.973 -18.406 1 83.69 867 SER A N 1
ATOM 6886 C CA . SER A 1 867 ? -30.75 -5.391 -18.5 1 83.69 867 SER A CA 1
ATOM 6887 C C . SER A 1 867 ? -30.688 -6.062 -17.125 1 83.69 867 SER A C 1
ATOM 6889 O O . SER A 1 867 ? -30 -5.574 -16.219 1 83.69 867 SER A O 1
ATOM 6891 N N . GLN A 1 868 ? -31.375 -7.078 -16.875 1 82.62 868 GLN A N 1
ATOM 6892 C CA . GLN A 1 868 ? -31.422 -7.812 -15.617 1 82.62 868 GLN A CA 1
ATOM 6893 C C . GLN A 1 868 ? -30.062 -8.422 -15.289 1 82.62 868 GLN A C 1
ATOM 6895 O O . GLN A 1 868 ? -29.688 -8.547 -14.117 1 82.62 868 GLN A O 1
ATOM 6900 N N . HIS A 1 869 ? -29.375 -8.703 -16.328 1 80.94 869 HIS A N 1
ATOM 6901 C CA . HIS A 1 869 ? -28.031 -9.258 -16.125 1 80.94 869 HIS A CA 1
ATOM 6902 C C . HIS A 1 869 ? -27.094 -8.219 -15.523 1 80.94 869 HIS A C 1
ATOM 6904 O O . HIS A 1 869 ? -26.375 -8.508 -14.57 1 80.94 869 HIS A O 1
ATOM 6910 N N . ASP A 1 870 ? -27.25 -7.051 -16.031 1 82.94 870 ASP A N 1
ATOM 6911 C CA . ASP A 1 870 ? -26.375 -5.992 -15.547 1 82.94 870 ASP A CA 1
ATOM 6912 C C . ASP A 1 870 ? -26.766 -5.574 -14.125 1 82.94 870 ASP A C 1
ATOM 6914 O O . ASP A 1 870 ? -25.891 -5.316 -13.297 1 82.94 870 ASP A O 1
ATOM 6918 N N . LEU A 1 871 ? -27.984 -5.66 -13.867 1 84.12 871 LEU A N 1
ATOM 6919 C CA . LEU A 1 871 ? -28.453 -5.215 -12.562 1 84.12 871 LEU A CA 1
ATOM 6920 C C . LEU A 1 871 ? -28.156 -6.258 -11.492 1 84.12 871 LEU A C 1
ATOM 6922 O O . LEU A 1 871 ? -27.984 -5.922 -10.32 1 84.12 871 LEU A O 1
ATOM 6926 N N . ALA A 1 872 ? -28.047 -7.453 -11.883 1 80.94 872 ALA A N 1
ATOM 6927 C CA . ALA A 1 872 ? -27.734 -8.508 -10.922 1 80.94 872 ALA A CA 1
ATOM 6928 C C . ALA A 1 872 ? -26.297 -8.367 -10.406 1 80.94 872 ALA A C 1
ATOM 6930 O O . ALA A 1 872 ? -26.031 -8.648 -9.234 1 80.94 872 ALA A O 1
ATOM 6931 N N . TRP A 1 873 ? -25.484 -7.809 -11.266 1 80.38 873 TRP A N 1
ATOM 6932 C CA . TRP A 1 873 ? -24.078 -7.699 -10.875 1 80.38 873 TRP A CA 1
ATOM 6933 C C . TRP A 1 873 ? -23.812 -6.367 -10.18 1 80.38 873 TRP A C 1
ATOM 6935 O O . TRP A 1 873 ? -22.953 -6.285 -9.297 1 80.38 873 TRP A O 1
ATOM 6945 N N . LEU A 1 874 ? -24.469 -5.348 -10.609 1 81 874 LEU A N 1
ATOM 6946 C CA . LEU A 1 874 ? -24.219 -4.023 -10.055 1 81 874 LEU A CA 1
ATOM 6947 C C . LEU A 1 874 ? -25.047 -3.809 -8.781 1 81 874 LEU A C 1
ATOM 6949 O O . LEU A 1 874 ? -24.625 -3.07 -7.887 1 81 874 LEU A O 1
ATOM 6953 N N . ASP A 1 875 ? -26.156 -4.449 -8.836 1 80.12 875 ASP A N 1
ATOM 6954 C CA . ASP A 1 875 ? -27.078 -4.277 -7.723 1 80.12 875 ASP A CA 1
ATOM 6955 C C . ASP A 1 875 ? -27.703 -5.609 -7.316 1 80.12 875 ASP A C 1
ATOM 6957 O O . ASP A 1 875 ? -27 -6.605 -7.156 1 80.12 875 ASP A O 1
ATOM 6961 N N . ASP A 1 876 ? -28.812 -5.816 -6.93 1 71.94 876 ASP A N 1
ATOM 6962 C CA . ASP A 1 876 ? -29.625 -6.992 -6.641 1 71.94 876 ASP A CA 1
ATOM 6963 C C . ASP A 1 876 ? -30.906 -7 -7.477 1 71.94 876 ASP A C 1
ATOM 6965 O O . ASP A 1 876 ? -31.391 -5.941 -7.891 1 71.94 876 ASP A O 1
ATOM 6969 N N . ILE A 1 877 ? -31.328 -8.211 -7.859 1 67.06 877 ILE A N 1
ATOM 6970 C CA . ILE A 1 877 ? -32.562 -8.328 -8.656 1 67.06 877 ILE A CA 1
ATOM 6971 C C . ILE A 1 877 ? -33.781 -8.203 -7.742 1 67.06 877 ILE A C 1
ATOM 6973 O O . ILE A 1 877 ? -33.781 -8.742 -6.633 1 67.06 877 ILE A O 1
ATOM 6977 N N . LEU A 1 878 ? -34.781 -7.328 -8.109 1 59.5 878 LEU A N 1
ATOM 6978 C CA . LEU A 1 878 ? -36.031 -7.141 -7.387 1 59.5 878 LEU A CA 1
ATOM 6979 C C . LEU A 1 878 ? -36.938 -8.359 -7.551 1 59.5 878 LEU A C 1
ATOM 6981 O O . LEU A 1 878 ? -36.969 -8.984 -8.617 1 59.5 878 LEU A O 1
ATOM 6985 N N . PRO A 1 879 ? -37.469 -9.008 -6.477 1 54 879 PRO A N 1
ATOM 6986 C CA . PRO A 1 879 ? -38.375 -10.148 -6.594 1 54 879 PRO A CA 1
ATOM 6987 C C . PRO A 1 879 ? -39.594 -9.852 -7.48 1 54 879 PRO A C 1
ATOM 6989 O O . PRO A 1 879 ? -40.156 -8.758 -7.418 1 54 879 PRO A O 1
ATOM 6992 N N . GLU A 1 880 ? -39.719 -10.398 -8.75 1 49.25 880 GLU A N 1
ATOM 6993 C CA . GLU A 1 880 ? -40.875 -10.211 -9.617 1 49.25 880 GLU A CA 1
ATOM 6994 C C . GLU A 1 880 ? -42.094 -10.883 -9.031 1 49.25 880 GLU A C 1
ATOM 6996 O O . GLU A 1 880 ? -42 -11.93 -8.391 1 49.25 880 GLU A O 1
ATOM 7001 N N . LYS A 1 881 ? -43.25 -10.328 -8.805 1 40.91 881 LYS A N 1
ATOM 7002 C CA . LYS A 1 881 ? -44.531 -10.922 -8.445 1 40.91 881 LYS A CA 1
ATOM 7003 C C . LYS A 1 881 ? -44.812 -12.172 -9.273 1 40.91 881 LYS A C 1
ATOM 7005 O O . LYS A 1 881 ? -45.312 -13.164 -8.75 1 40.91 881 LYS A O 1
ATOM 7010 N N . GLU A 1 882 ? -45.094 -12.125 -10.578 1 35.81 882 GLU A N 1
ATOM 7011 C CA . GLU A 1 882 ? -46.031 -12.961 -11.352 1 35.81 882 GLU A CA 1
ATOM 7012 C C . GLU A 1 882 ? -45.344 -14.266 -11.766 1 35.81 882 GLU A C 1
ATOM 7014 O O . GLU A 1 882 ? -46.031 -15.219 -12.148 1 35.81 882 GLU A O 1
ATOM 7019 N N . LYS A 1 883 ? -44.125 -14.422 -12.016 1 36.78 883 LYS A N 1
ATOM 7020 C CA . LYS A 1 883 ? -43.812 -15.641 -12.75 1 36.78 883 LYS A CA 1
ATOM 7021 C C . LYS A 1 883 ? -43.844 -16.859 -11.844 1 36.78 883 LYS A C 1
ATOM 7023 O O . LYS A 1 883 ? -43.656 -18 -12.297 1 36.78 883 LYS A O 1
ATOM 7028 N N . LYS A 1 884 ? -43.688 -16.828 -10.578 1 38.81 884 LYS A N 1
ATOM 7029 C CA . LYS A 1 884 ? -43.906 -18.094 -9.891 1 38.81 884 LYS A CA 1
ATOM 7030 C C . LYS A 1 884 ? -45.312 -18.625 -10.188 1 38.81 884 LYS A C 1
ATOM 7032 O O . LYS A 1 884 ? -45.594 -19.797 -9.906 1 38.81 884 LYS A O 1
ATOM 7037 N N . LYS A 1 885 ? -46.25 -17.906 -10.547 1 35.34 885 LYS A N 1
ATOM 7038 C CA . LYS A 1 885 ? -47.469 -18.656 -10.883 1 35.34 885 LYS A CA 1
ATOM 7039 C C . LYS A 1 885 ? -47.219 -19.578 -12.078 1 35.34 885 LYS A C 1
ATOM 7041 O O . LYS A 1 885 ? -47.719 -20.703 -12.109 1 35.34 885 LYS A O 1
ATOM 7046 N N . LYS A 1 886 ? -46.406 -19.203 -13.047 1 34.34 886 LYS A N 1
ATOM 7047 C CA . LYS A 1 886 ? -46.344 -20.109 -14.188 1 34.34 886 LYS A CA 1
ATOM 7048 C C . LYS A 1 886 ? -45.375 -21.25 -13.945 1 34.34 886 LYS A C 1
ATOM 7050 O O . LYS A 1 886 ? -45.625 -22.391 -14.344 1 34.34 886 LYS A O 1
ATOM 7055 N N . GLU A 1 887 ? -44.156 -20.969 -13.281 1 35.97 887 GLU A N 1
ATOM 7056 C CA . GLU A 1 887 ? -43.312 -22.141 -13.094 1 35.97 887 GLU A CA 1
ATOM 7057 C C . GLU A 1 887 ? -43.812 -23 -11.945 1 35.97 887 GLU A C 1
ATOM 7059 O O . GLU A 1 887 ? -43.688 -24.234 -11.977 1 35.97 887 GLU A O 1
ATOM 7064 N N . ASP A 1 888 ? -44.344 -22.484 -10.844 1 37.72 888 ASP A N 1
ATOM 7065 C CA . ASP A 1 888 ? -44.969 -23.406 -9.906 1 37.72 888 ASP A CA 1
ATOM 7066 C C . ASP A 1 888 ? -46.094 -24.172 -10.586 1 37.72 888 ASP A C 1
ATOM 7068 O O . ASP A 1 888 ? -46.469 -25.266 -10.141 1 37.72 888 ASP A O 1
ATOM 7072 N N . GLU A 1 889 ? -46.781 -23.625 -11.57 1 35.34 889 GLU A N 1
ATOM 7073 C CA . GLU A 1 889 ? -47.719 -24.469 -12.289 1 35.34 889 GLU A CA 1
ATOM 7074 C C . GLU A 1 889 ? -47 -25.594 -13.023 1 35.34 889 GLU A C 1
ATOM 7076 O O . GLU A 1 889 ? -47.5 -26.719 -13.109 1 35.34 889 GLU A O 1
ATOM 7081 N N . LYS A 1 890 ? -45.719 -25.406 -13.555 1 35.62 890 LYS A N 1
ATOM 7082 C CA . LYS A 1 890 ? -45.062 -26.516 -14.219 1 35.62 890 LYS A CA 1
ATOM 7083 C C . LYS A 1 890 ? -44.375 -27.438 -13.203 1 35.62 890 LYS A C 1
ATOM 7085 O O . LYS A 1 890 ? -44.375 -28.656 -13.367 1 35.62 890 LYS A O 1
ATOM 7090 N N . LYS A 1 891 ? -43.75 -26.891 -12.125 1 37.47 891 LYS A N 1
ATOM 7091 C CA . LYS A 1 891 ? -43.094 -27.812 -11.188 1 37.47 891 LYS A CA 1
ATOM 7092 C C . LYS A 1 891 ? -44.156 -28.562 -10.367 1 37.47 891 LYS A C 1
ATOM 7094 O O . LYS A 1 891 ? -43.844 -29.609 -9.797 1 37.47 891 LYS A O 1
ATOM 7099 N N . ASN A 1 892 ? -45.281 -27.984 -10.094 1 34.19 892 ASN A N 1
ATOM 7100 C CA . ASN A 1 892 ? -46.219 -28.828 -9.359 1 34.19 892 ASN A CA 1
ATOM 7101 C C . ASN A 1 892 ? -46.469 -30.156 -10.086 1 34.19 892 ASN A C 1
ATOM 7103 O O . ASN A 1 892 ? -47 -31.094 -9.492 1 34.19 892 ASN A O 1
ATOM 7107 N N . THR A 1 893 ? -46.25 -30.141 -11.391 1 31.73 893 THR A N 1
ATOM 7108 C CA . THR A 1 893 ? -46.531 -31.438 -12.008 1 31.73 893 THR A CA 1
ATOM 7109 C C . THR A 1 893 ? -45.375 -32.406 -11.789 1 31.73 893 THR A C 1
ATOM 7111 O O . THR A 1 893 ? -45.594 -33.625 -11.703 1 31.73 893 THR A O 1
ATOM 7114 N N . LYS A 1 894 ? -44.062 -31.938 -11.719 1 32.31 894 LYS A N 1
ATOM 7115 C CA . LYS A 1 894 ? -43.031 -32.969 -11.703 1 32.31 894 LYS A CA 1
ATOM 7116 C C . LYS A 1 894 ? -42.75 -33.438 -10.281 1 32.31 894 LYS A C 1
ATOM 7118 O O . LYS A 1 894 ? -42.125 -34.469 -10.086 1 32.31 894 LYS A O 1
ATOM 7123 N N . LYS A 1 895 ? -42.969 -32.656 -9.195 1 34.59 895 LYS A N 1
ATOM 7124 C CA . LYS A 1 895 ? -42.594 -33.188 -7.879 1 34.59 895 LYS A CA 1
ATOM 7125 C C . LYS A 1 895 ? -43.469 -34.375 -7.488 1 34.59 895 LYS A C 1
ATOM 7127 O O . LYS A 1 895 ? -43.375 -34.875 -6.367 1 34.59 895 LYS A O 1
ATOM 7132 N N . GLU A 1 896 ? -44.438 -34.781 -8.18 1 26.97 896 GLU A N 1
ATOM 7133 C CA . GLU A 1 896 ? -45.031 -35.969 -7.562 1 26.97 896 GLU A CA 1
ATOM 7134 C C . GLU A 1 896 ? -44 -37.094 -7.387 1 26.97 896 GLU A C 1
ATOM 7136 O O . GLU A 1 896 ? -44.094 -37.906 -6.469 1 26.97 896 GLU A O 1
ATOM 7141 N N . LYS A 1 897 ? -43.031 -37.312 -8.32 1 26.33 897 LYS A N 1
ATOM 7142 C CA . LYS A 1 897 ? -42.5 -38.656 -8.281 1 26.33 897 LYS A CA 1
ATOM 7143 C C . LYS A 1 897 ? -41.406 -38.781 -7.242 1 26.33 897 LYS A C 1
ATOM 7145 O O . LYS A 1 897 ? -41.156 -39.844 -6.68 1 26.33 897 LYS A O 1
ATOM 7150 N N . LYS A 1 898 ? -40.406 -37.812 -7.195 1 29.5 898 LYS A N 1
ATOM 7151 C CA . LYS A 1 898 ? -39.094 -38.312 -6.742 1 29.5 898 LYS A CA 1
ATOM 7152 C C . LYS A 1 898 ? -39 -38.281 -5.219 1 29.5 898 LYS A C 1
ATOM 7154 O O . LYS A 1 898 ? -38.281 -37.469 -4.656 1 29.5 898 LYS A O 1
ATOM 7159 N N . LYS A 1 899 ? -40.031 -38.531 -4.367 1 27.28 899 LYS A N 1
ATOM 7160 C CA . LYS A 1 899 ? -39.906 -38.469 -2.916 1 27.28 899 LYS A CA 1
ATOM 7161 C C . LYS A 1 899 ? -38.875 -39.5 -2.41 1 27.28 899 LYS A C 1
ATOM 7163 O O . LYS A 1 899 ? -38.719 -39.656 -1.202 1 27.28 899 LYS A O 1
ATOM 7168 N N . GLY A 1 900 ? -38.406 -40.469 -3.232 1 21.31 900 GLY A N 1
ATOM 7169 C CA . GLY A 1 900 ? -38.062 -41.562 -2.342 1 21.31 900 GLY A CA 1
ATOM 7170 C C . GLY A 1 900 ? -36.812 -41.281 -1.496 1 21.31 900 GLY A C 1
ATOM 7171 O O . GLY A 1 900 ? -36.844 -41.438 -0.274 1 21.31 900 GLY A O 1
ATOM 7172 N N . LYS A 1 901 ? -35.5 -41.531 -1.999 1 25.44 901 LYS A N 1
ATOM 7173 C CA . LYS A 1 901 ? -34.438 -42.281 -1.32 1 25.44 901 LYS A CA 1
ATOM 7174 C C . LYS A 1 901 ? -33.531 -41.344 -0.528 1 25.44 901 LYS A C 1
ATOM 7176 O O . LYS A 1 901 ? -32.75 -40.594 -1.111 1 25.44 901 LYS A O 1
ATOM 7181 N N . GLY A 1 902 ? -33.906 -40.719 0.607 1 21.94 902 GLY A N 1
ATOM 7182 C CA . GLY A 1 902 ? -33.219 -39.781 1.471 1 21.94 902 GLY A CA 1
ATOM 7183 C C . GLY A 1 902 ? -32.031 -40.375 2.191 1 21.94 902 GLY A C 1
ATOM 7184 O O . GLY A 1 902 ? -31.547 -39.812 3.18 1 21.94 902 GLY A O 1
ATOM 7185 N N . GLY A 1 903 ? -31.172 -41.375 1.644 1 20.83 903 GLY A N 1
ATOM 7186 C CA . GLY A 1 903 ? -30.281 -42.031 2.6 1 20.83 903 GLY A CA 1
ATOM 7187 C C . GLY A 1 903 ? -29.219 -41.094 3.139 1 20.83 903 GLY A C 1
ATOM 7188 O O . GLY A 1 903 ? -28.938 -40.062 2.541 1 20.83 903 GLY A O 1
ATOM 7189 N N . ASN A 1 904 ? -28.859 -41.156 4.453 1 22.12 904 ASN A N 1
ATOM 7190 C CA . ASN A 1 904 ? -28.141 -40.469 5.535 1 22.12 904 ASN A CA 1
ATOM 7191 C C . ASN A 1 904 ? -26.641 -40.5 5.324 1 22.12 904 ASN A C 1
ATOM 7193 O O . ASN A 1 904 ? -25.875 -40.25 6.25 1 22.12 904 ASN A O 1
ATOM 7197 N N . ASP A 1 905 ? -25.953 -40.531 4.172 1 21.36 905 ASP A N 1
ATOM 7198 C CA . ASP A 1 905 ? -24.562 -40.969 4.254 1 21.36 905 ASP A CA 1
ATOM 7199 C C . ASP A 1 905 ? -23.672 -39.875 4.863 1 21.36 905 ASP A C 1
ATOM 7201 O O . ASP A 1 905 ? -23.625 -38.75 4.371 1 21.36 905 ASP A O 1
ATOM 7205 N N . SER A 1 906 ? -23.484 -39.875 6.207 1 22.73 906 SER A N 1
ATOM 7206 C CA . SER A 1 906 ? -22.656 -39.062 7.074 1 22.73 906 SER A CA 1
ATOM 7207 C C . SER A 1 906 ? -21.172 -39.156 6.707 1 22.73 906 SER A C 1
ATOM 7209 O O . SER A 1 906 ? -20.578 -40.25 6.852 1 22.73 906 SER A O 1
ATOM 7211 N N . GLU A 1 907 ? -20.609 -38.719 5.609 1 21.33 907 GLU A N 1
ATOM 7212 C CA . GLU A 1 907 ? -19.219 -38.938 5.238 1 21.33 907 GLU A CA 1
ATOM 7213 C C . GLU A 1 907 ? -18.266 -38.094 6.078 1 21.33 907 GLU A C 1
ATOM 7215 O O . GLU A 1 907 ? -18.453 -36.875 6.18 1 21.33 907 GLU A O 1
ATOM 7220 N N . ASP A 1 908 ? -17.547 -38.656 7.145 1 23.83 908 ASP A N 1
ATOM 7221 C CA . ASP A 1 908 ? -16.5 -38.219 8.07 1 23.83 908 ASP A CA 1
ATOM 7222 C C . ASP A 1 908 ? -15.242 -37.812 7.328 1 23.83 908 ASP A C 1
ATOM 7224 O O . ASP A 1 908 ? -14.719 -38.562 6.512 1 23.83 908 ASP A O 1
ATOM 7228 N N . VAL A 1 909 ? -14.93 -36.594 7.078 1 26.47 909 VAL A N 1
ATOM 7229 C CA . VAL A 1 909 ? -13.812 -36.031 6.32 1 26.47 909 VAL A CA 1
ATOM 7230 C C . VAL A 1 909 ? -12.562 -36.031 7.199 1 26.47 909 VAL A C 1
ATOM 7232 O O . VAL A 1 909 ? -12.531 -35.344 8.227 1 26.47 909 VAL A O 1
ATOM 7235 N N . SER A 1 910 ? -11.672 -37.062 7.383 1 24.92 910 SER A N 1
ATOM 7236 C CA . SER A 1 910 ? -10.383 -37.125 8.062 1 24.92 910 SER A CA 1
ATOM 7237 C C . SER A 1 910 ? -9.336 -36.281 7.34 1 24.92 910 SER A C 1
ATOM 7239 O O . SER A 1 910 ? -9.211 -36.344 6.113 1 24.92 910 SER A O 1
ATOM 7241 N N . VAL A 1 911 ? -8.742 -35.219 7.918 1 32.44 911 VAL A N 1
ATOM 7242 C CA . VAL A 1 911 ? -7.805 -34.219 7.363 1 32.44 911 VAL A CA 1
ATOM 7243 C C . VAL A 1 911 ? -6.375 -34.75 7.523 1 32.44 911 VAL A C 1
ATOM 7245 O O . VAL A 1 911 ? -5.957 -35.094 8.625 1 32.44 911 VAL A O 1
ATOM 7248 N N . LEU A 1 912 ? -5.543 -35.188 6.57 1 26.95 912 LEU A N 1
ATOM 7249 C CA . LEU A 1 912 ? -4.168 -35.656 6.527 1 26.95 912 LEU A CA 1
ATOM 7250 C C . LEU A 1 912 ? -3.188 -34.5 6.418 1 26.95 912 LEU A C 1
ATOM 7252 O O . LEU A 1 912 ? -3.363 -33.594 5.582 1 26.95 912 LEU A O 1
ATOM 7256 N N . VAL A 1 913 ? -2.248 -34.219 7.375 1 35.66 913 VAL A N 1
ATOM 7257 C CA . VAL A 1 913 ? -1.182 -33.25 7.402 1 35.66 913 VAL A CA 1
ATOM 7258 C C . VAL A 1 913 ? 0.124 -33.875 6.922 1 35.66 913 VAL A C 1
ATOM 7260 O O . VAL A 1 913 ? 0.537 -34.906 7.418 1 35.66 913 VAL A O 1
ATOM 7263 N N . ALA A 1 914 ? 0.634 -33.562 5.66 1 32.88 914 ALA A N 1
ATOM 7264 C CA . ALA A 1 914 ? 1.925 -34.062 5.207 1 32.88 914 ALA A CA 1
ATOM 7265 C C . ALA A 1 914 ? 3.066 -33.188 5.695 1 32.88 914 ALA A C 1
ATOM 7267 O O . ALA A 1 914 ? 2.951 -31.953 5.695 1 32.88 914 ALA A O 1
ATOM 7268 N N . MET B 1 1 ? 9.781 -33.344 5.012 1 92.94 1 MET B N 1
ATOM 7269 C CA . MET B 1 1 ? 10.781 -33.875 4.086 1 92.94 1 MET B CA 1
ATOM 7270 C C . MET B 1 1 ? 12.188 -33.688 4.641 1 92.94 1 MET B C 1
ATOM 7272 O O . MET B 1 1 ? 12.578 -32.594 5.023 1 92.94 1 MET B O 1
ATOM 7276 N N . ASP B 1 2 ? 12.867 -34.719 4.719 1 91.75 2 ASP B N 1
ATOM 7277 C CA . ASP B 1 2 ? 14.25 -34.719 5.191 1 91.75 2 ASP B CA 1
ATOM 7278 C C . ASP B 1 2 ? 15.211 -35.125 4.074 1 91.75 2 ASP B C 1
ATOM 7280 O O . ASP B 1 2 ? 14.922 -36 3.271 1 91.75 2 ASP B O 1
ATOM 7284 N N . THR B 1 3 ? 16.266 -34.375 4.008 1 91.81 3 THR B N 1
ATOM 7285 C CA . THR B 1 3 ? 17.328 -34.688 3.041 1 91.81 3 THR B CA 1
ATOM 7286 C C . THR B 1 3 ? 18.594 -35.125 3.748 1 91.81 3 THR B C 1
ATOM 7288 O O . THR B 1 3 ? 18.906 -34.656 4.84 1 91.81 3 THR B O 1
ATOM 7291 N N . LEU B 1 4 ? 19.234 -36.125 3.188 1 91.44 4 LEU B N 1
ATOM 7292 C CA . LEU B 1 4 ? 20.469 -36.656 3.76 1 91.44 4 LEU B CA 1
ATOM 7293 C C . LEU B 1 4 ? 21.656 -35.75 3.455 1 91.44 4 LEU B C 1
ATOM 7295 O O . LEU B 1 4 ? 21.922 -35.438 2.293 1 91.44 4 LEU B O 1
ATOM 7299 N N . GLN B 1 5 ? 22.203 -35.156 4.445 1 86.31 5 GLN B N 1
ATOM 7300 C CA . GLN B 1 5 ? 23.359 -34.312 4.266 1 86.31 5 GLN B CA 1
ATOM 7301 C C . GLN B 1 5 ? 24.578 -34.844 5.023 1 86.31 5 GLN B C 1
ATOM 7303 O O . GLN B 1 5 ? 24.438 -35.5 6.055 1 86.31 5 GLN B O 1
ATOM 7308 N N . GLN B 1 6 ? 25.703 -34.75 4.402 1 79.12 6 GLN B N 1
ATOM 7309 C CA . GLN B 1 6 ? 26.953 -35.188 5.023 1 79.12 6 GLN B CA 1
ATOM 7310 C C . GLN B 1 6 ? 27.672 -34.062 5.715 1 79.12 6 GLN B C 1
ATOM 7312 O O . GLN B 1 6 ? 28.031 -33.062 5.074 1 79.12 6 GLN B O 1
ATOM 7317 N N . GLU B 1 7 ? 27.516 -33.906 6.918 1 69 7 GLU B N 1
ATOM 7318 C CA . GLU B 1 7 ? 28.312 -32.938 7.668 1 69 7 GLU B CA 1
ATOM 7319 C C . GLU B 1 7 ? 29.594 -33.562 8.219 1 69 7 GLU B C 1
ATOM 7321 O O . GLU B 1 7 ? 29.547 -34.281 9.211 1 69 7 GLU B O 1
ATOM 7326 N N . GLY B 1 8 ? 30.766 -33.344 7.707 1 63.78 8 GLY B N 1
ATOM 7327 C CA . GLY B 1 8 ? 32.031 -34 8.086 1 63.78 8 GLY B CA 1
ATOM 7328 C C . GLY B 1 8 ? 32.062 -35.469 7.766 1 63.78 8 GLY B C 1
ATOM 7329 O O . GLY B 1 8 ? 31.922 -35.875 6.605 1 63.78 8 GLY B O 1
ATOM 7330 N N . ASP B 1 9 ? 32.156 -36.344 8.836 1 67 9 ASP B N 1
ATOM 7331 C CA . ASP B 1 9 ? 32.281 -37.781 8.664 1 67 9 ASP B CA 1
ATOM 7332 C C . ASP B 1 9 ? 30.969 -38.5 9.008 1 67 9 ASP B C 1
ATOM 7334 O O . ASP B 1 9 ? 30.859 -39.719 8.852 1 67 9 ASP B O 1
ATOM 7338 N N . GLU B 1 10 ? 29.891 -37.625 9.352 1 78.06 10 GLU B N 1
ATOM 7339 C CA . GLU B 1 10 ? 28.656 -38.281 9.766 1 78.06 10 GLU B CA 1
ATOM 7340 C C . GLU B 1 10 ? 27.484 -37.906 8.867 1 78.06 10 GLU B C 1
ATOM 7342 O O . GLU B 1 10 ? 27.406 -36.75 8.406 1 78.06 10 GLU B O 1
ATOM 7347 N N . LEU B 1 11 ? 26.766 -38.875 8.414 1 85.94 11 LEU B N 1
ATOM 7348 C CA . LEU B 1 11 ? 25.531 -38.688 7.656 1 85.94 11 LEU B CA 1
ATOM 7349 C C . LEU B 1 11 ? 24.359 -38.406 8.586 1 85.94 11 LEU B C 1
ATOM 7351 O O . LEU B 1 11 ? 24.188 -39.062 9.609 1 85.94 11 LEU B O 1
ATOM 7355 N N . GLU B 1 12 ? 23.766 -37.312 8.367 1 87.56 12 GLU B N 1
ATOM 7356 C CA . GLU B 1 12 ? 22.578 -36.969 9.156 1 87.56 12 GLU B CA 1
ATOM 7357 C C . GLU B 1 12 ? 21.422 -36.531 8.266 1 87.56 12 GLU B C 1
ATOM 7359 O O . GLU B 1 12 ? 21.656 -36 7.164 1 87.56 12 GLU B O 1
ATOM 7364 N N . TRP B 1 13 ? 20.172 -36.875 8.758 1 89.31 13 TRP B N 1
ATOM 7365 C CA . TRP B 1 13 ? 18.969 -36.406 8.078 1 89.31 13 TRP B CA 1
ATOM 7366 C C . TRP B 1 13 ? 18.578 -35 8.57 1 89.31 13 TRP B C 1
ATOM 7368 O O . TRP B 1 13 ? 18.469 -34.75 9.773 1 89.31 13 TRP B O 1
ATOM 7378 N N . LYS B 1 14 ? 18.5 -34.094 7.641 1 87.75 14 LYS B N 1
ATOM 7379 C CA . LYS B 1 14 ? 18.125 -32.719 7.984 1 87.75 14 LYS B CA 1
ATOM 7380 C C . LYS B 1 14 ? 16.766 -32.344 7.367 1 87.75 14 LYS B C 1
ATOM 7382 O O . LYS B 1 14 ? 16.516 -32.656 6.195 1 87.75 14 LYS B O 1
ATOM 7387 N N . GLU B 1 15 ? 15.945 -31.703 8.156 1 88.12 15 GLU B N 1
ATOM 7388 C CA . GLU B 1 15 ? 14.656 -31.234 7.652 1 88.12 15 GLU B CA 1
ATOM 7389 C C . GLU B 1 15 ? 14.844 -30.109 6.625 1 88.12 15 GLU B C 1
ATOM 7391 O O . GLU B 1 15 ? 15.508 -29.109 6.906 1 88.12 15 GLU B O 1
ATOM 7396 N N . SER B 1 16 ? 14.375 -30.297 5.426 1 88.38 16 SER B N 1
ATOM 7397 C CA . SER B 1 16 ? 14.578 -29.328 4.352 1 88.38 16 SER B CA 1
ATOM 7398 C C . SER B 1 16 ? 13.289 -28.578 4.02 1 88.38 16 SER B C 1
ATOM 7400 O O . SER B 1 16 ? 13.32 -27.422 3.594 1 88.38 16 SER B O 1
ATOM 7402 N N . ALA B 1 17 ? 12.164 -29.266 4.137 1 91 17 ALA B N 1
ATOM 7403 C CA . ALA B 1 17 ? 10.898 -28.625 3.801 1 91 17 ALA B CA 1
ATOM 7404 C C . ALA B 1 17 ? 9.75 -29.234 4.598 1 91 17 ALA B C 1
ATOM 7406 O O . ALA B 1 17 ? 9.883 -30.328 5.156 1 91 17 ALA B O 1
ATOM 7407 N N . ARG B 1 18 ? 8.742 -28.547 4.762 1 89.44 18 ARG B N 1
ATOM 7408 C CA . ARG B 1 18 ? 7.539 -29.031 5.43 1 89.44 18 ARG B CA 1
ATOM 7409 C C . ARG B 1 18 ? 6.277 -28.5 4.746 1 89.44 18 ARG B C 1
ATOM 7411 O O . ARG B 1 18 ? 6.305 -27.453 4.121 1 89.44 18 ARG B O 1
ATOM 7418 N N . TRP B 1 19 ? 5.211 -29.344 4.793 1 89.94 19 TRP B N 1
ATOM 7419 C CA . TRP B 1 19 ? 3.936 -28.984 4.184 1 89.94 19 TRP B CA 1
ATOM 7420 C C . TRP B 1 19 ? 2.795 -29.125 5.188 1 89.94 19 TRP B C 1
ATOM 7422 O O . TRP B 1 19 ? 2.578 -30.203 5.746 1 89.94 19 TRP B O 1
ATOM 7432 N N . VAL B 1 20 ? 2.133 -28.188 5.547 1 85.69 20 VAL B N 1
ATOM 7433 C CA . VAL B 1 20 ? 0.845 -28.297 6.227 1 85.69 20 VAL B CA 1
ATOM 7434 C C . VAL B 1 20 ? -0.286 -28.031 5.238 1 85.69 20 VAL B C 1
ATOM 7436 O O . VAL B 1 20 ? -1.139 -28.891 5.004 1 85.69 20 VAL B O 1
ATOM 7439 N N . LYS B 1 21 ? -0.373 -26.938 4.547 1 83.69 21 LYS B N 1
ATOM 7440 C CA . LYS B 1 21 ? -1.215 -26.609 3.4 1 83.69 21 LYS B CA 1
ATOM 7441 C C . LYS B 1 21 ? -0.385 -26.031 2.256 1 83.69 21 LYS B C 1
ATOM 7443 O O . LYS B 1 21 ? -0.632 -26.344 1.087 1 83.69 21 LYS B O 1
ATOM 7448 N N . PHE B 1 22 ? 0.584 -25.391 2.766 1 89.25 22 PHE B N 1
ATOM 7449 C CA . PHE B 1 22 ? 1.513 -24.797 1.812 1 89.25 22 PHE B CA 1
ATOM 7450 C C . PHE B 1 22 ? 2.951 -25.172 2.146 1 89.25 22 PHE B C 1
ATOM 7452 O O . PHE B 1 22 ? 3.234 -25.641 3.252 1 89.25 22 PHE B O 1
ATOM 7459 N N . GLU B 1 23 ? 3.787 -24.984 1.177 1 91.06 23 GLU B N 1
ATOM 7460 C CA . GLU B 1 23 ? 5.18 -25.391 1.312 1 91.06 23 GLU B CA 1
ATOM 7461 C C . GLU B 1 23 ? 6.004 -24.344 2.047 1 91.06 23 GLU B C 1
ATOM 7463 O O . GLU B 1 23 ? 5.844 -23.141 1.809 1 91.06 23 GLU B O 1
ATOM 7468 N N . GLU B 1 24 ? 6.734 -24.719 2.996 1 88.88 24 GLU B N 1
ATOM 7469 C CA . GLU B 1 24 ? 7.746 -23.922 3.67 1 88.88 24 GLU B CA 1
ATOM 7470 C C . GLU B 1 24 ? 9.125 -24.547 3.557 1 88.88 24 GLU B C 1
ATOM 7472 O O . GLU B 1 24 ? 9.297 -25.734 3.865 1 88.88 24 GLU B O 1
ATOM 7477 N N . LYS B 1 25 ? 10.023 -23.875 3.047 1 88.25 25 LYS B N 1
ATOM 7478 C CA . LYS B 1 25 ? 11.383 -24.375 2.861 1 88.25 25 LYS B CA 1
ATOM 7479 C C . LYS B 1 25 ? 12.344 -23.734 3.854 1 88.25 25 LYS B C 1
ATOM 7481 O O . LYS B 1 25 ? 12.117 -22.609 4.309 1 88.25 25 LYS B O 1
ATOM 7486 N N . VAL B 1 26 ? 13.305 -24.516 4.18 1 85.69 26 VAL B N 1
ATOM 7487 C CA . VAL B 1 26 ? 14.352 -23.969 5.043 1 85.69 26 VAL B CA 1
ATOM 7488 C C . VAL B 1 26 ? 15.352 -23.188 4.199 1 85.69 26 VAL B C 1
ATOM 7490 O O . VAL B 1 26 ? 15.867 -23.688 3.201 1 85.69 26 VAL B O 1
ATOM 7493 N N . GLU B 1 27 ? 15.516 -21.922 4.516 1 81.19 27 GLU B N 1
ATOM 7494 C CA . GLU B 1 27 ? 16.422 -21.062 3.766 1 81.19 27 GLU B CA 1
ATOM 7495 C C . GLU B 1 27 ? 17.875 -21.469 3.977 1 81.19 27 GLU B C 1
ATOM 7497 O O . GLU B 1 27 ? 18.203 -22.156 4.945 1 81.19 27 GLU B O 1
ATOM 7502 N N . GLU B 1 28 ? 18.734 -21.25 3.002 1 69.88 28 GLU B N 1
ATOM 7503 C CA . GLU B 1 28 ? 20.125 -21.703 2.951 1 69.88 28 GLU B CA 1
ATOM 7504 C C . GLU B 1 28 ? 20.891 -21.297 4.215 1 69.88 28 GLU B C 1
ATOM 7506 O O . GLU B 1 28 ? 21.734 -22.047 4.699 1 69.88 28 GLU B O 1
ATOM 7511 N N . GLY B 1 29 ? 20.625 -20.219 4.676 1 62.41 29 GLY B N 1
ATOM 7512 C CA . GLY B 1 29 ? 21.359 -19.844 5.879 1 62.41 29 GLY B CA 1
ATOM 7513 C C . GLY B 1 29 ? 20.875 -20.562 7.121 1 62.41 29 GLY B C 1
ATOM 7514 O O . GLY B 1 29 ? 21.516 -20.516 8.172 1 62.41 29 GLY B O 1
ATOM 7515 N N . GLY B 1 30 ? 20.047 -21.766 7 1 61.38 30 GLY B N 1
ATOM 7516 C CA . GLY B 1 30 ? 19.656 -22.812 7.918 1 61.38 30 GLY B CA 1
ATOM 7517 C C . GLY B 1 30 ? 18.812 -22.312 9.078 1 61.38 30 GLY B C 1
ATOM 7518 O O . GLY B 1 30 ? 18.344 -23.109 9.906 1 61.38 30 GLY B O 1
ATOM 7519 N N . GLU B 1 31 ? 18.531 -20.984 9.227 1 68.12 31 GLU B N 1
ATOM 7520 C CA . GLU B 1 31 ? 17.938 -20.688 10.531 1 68.12 31 GLU B CA 1
ATOM 7521 C C . GLU B 1 31 ? 16.5 -20.219 10.375 1 68.12 31 GLU B C 1
ATOM 7523 O O . GLU B 1 31 ? 15.742 -20.156 11.352 1 68.12 31 GLU B O 1
ATOM 7528 N N . ARG B 1 32 ? 16.094 -20.109 9.078 1 77.75 32 ARG B N 1
ATOM 7529 C CA . ARG B 1 32 ? 14.766 -19.516 8.992 1 77.75 32 ARG B CA 1
ATOM 7530 C C . ARG B 1 32 ? 13.906 -20.234 7.949 1 77.75 32 ARG B C 1
ATOM 7532 O O . ARG B 1 32 ? 14.438 -20.766 6.973 1 77.75 32 ARG B O 1
ATOM 7539 N N . TRP B 1 33 ? 12.672 -20.422 8.414 1 80.5 33 TRP B N 1
ATOM 7540 C CA . TRP B 1 33 ? 11.695 -20.938 7.457 1 80.5 33 TRP B CA 1
ATOM 7541 C C . TRP B 1 33 ? 11.289 -19.875 6.461 1 80.5 33 TRP B C 1
ATOM 7543 O O . TRP B 1 33 ? 11.18 -18.688 6.816 1 80.5 33 TRP B O 1
ATOM 7553 N N . SER B 1 34 ? 11.148 -20.281 5.316 1 82.44 34 SER B N 1
ATOM 7554 C CA . SER B 1 34 ? 10.609 -19.375 4.312 1 82.44 34 SER B CA 1
ATOM 7555 C C . SER B 1 34 ? 9.141 -19.078 4.566 1 82.44 34 SER B C 1
ATOM 7557 O O . SER B 1 34 ? 8.484 -19.766 5.348 1 82.44 34 SER B O 1
ATOM 7559 N N . LYS B 1 35 ? 8.672 -18.062 3.93 1 82.5 35 LYS B N 1
ATOM 7560 C CA . LYS B 1 35 ? 7.23 -17.812 3.924 1 82.5 35 LYS B CA 1
ATOM 7561 C C . LYS B 1 35 ? 6.484 -18.922 3.186 1 82.5 35 LYS B C 1
ATOM 7563 O O . LYS B 1 35 ? 6.996 -19.484 2.209 1 82.5 35 LYS B O 1
ATOM 7568 N N . PRO B 1 36 ? 5.391 -19.25 3.785 1 87.31 36 PRO B N 1
ATOM 7569 C CA . PRO B 1 36 ? 4.613 -20.266 3.068 1 87.31 36 PRO B CA 1
ATOM 7570 C C . PRO B 1 36 ? 4.254 -19.844 1.647 1 87.31 36 PRO B C 1
ATOM 7572 O O . PRO B 1 36 ? 3.885 -18.688 1.421 1 87.31 36 PRO B O 1
ATOM 7575 N N . HIS B 1 37 ? 4.453 -20.641 0.707 1 88.56 37 HIS B N 1
ATOM 7576 C CA . HIS B 1 37 ? 4.176 -20.344 -0.696 1 88.56 37 HIS B CA 1
ATOM 7577 C C . HIS B 1 37 ? 3.596 -21.578 -1.403 1 88.56 37 HIS B C 1
ATOM 7579 O O . HIS B 1 37 ? 3.592 -22.672 -0.848 1 88.56 37 HIS B O 1
ATOM 7585 N N . VAL B 1 38 ? 2.961 -21.344 -2.57 1 90.69 38 VAL B N 1
ATOM 7586 C CA . VAL B 1 38 ? 2.42 -22.422 -3.398 1 90.69 38 VAL B CA 1
ATOM 7587 C C . VAL B 1 38 ? 3.562 -23.266 -3.961 1 90.69 38 VAL B C 1
ATOM 7589 O O . VAL B 1 38 ? 4.582 -22.734 -4.398 1 90.69 38 VAL B O 1
ATOM 7592 N N . SER B 1 39 ? 3.396 -24.578 -3.887 1 91.19 39 SER B N 1
ATOM 7593 C CA . SER B 1 39 ? 4.438 -25.484 -4.359 1 91.19 39 SER B CA 1
ATOM 7594 C C . SER B 1 39 ? 4.5 -25.5 -5.883 1 91.19 39 SER B C 1
ATOM 7596 O O . SER B 1 39 ? 3.551 -25.938 -6.543 1 91.19 39 SER B O 1
ATOM 7598 N N . THR B 1 40 ? 5.512 -24.984 -6.461 1 91.31 40 THR B N 1
ATOM 7599 C CA . THR B 1 40 ? 5.75 -25.078 -7.895 1 91.31 40 THR B CA 1
ATOM 7600 C C . THR B 1 40 ? 6.609 -26.297 -8.234 1 91.31 40 THR B C 1
ATOM 7602 O O . THR B 1 40 ? 7.742 -26.406 -7.754 1 91.31 40 THR B O 1
ATOM 7605 N N . LEU B 1 41 ? 6.016 -27.25 -8.977 1 92.5 41 LEU B N 1
ATOM 7606 C CA . LEU B 1 41 ? 6.699 -28.5 -9.297 1 92.5 41 LEU B CA 1
ATOM 7607 C C . LEU B 1 41 ? 7 -28.594 -10.789 1 92.5 41 LEU B C 1
ATOM 7609 O O . LEU B 1 41 ? 6.336 -27.938 -11.602 1 92.5 41 LEU B O 1
ATOM 7613 N N . SER B 1 42 ? 8.07 -29.312 -11.094 1 90.25 42 SER B N 1
ATOM 7614 C CA . SER B 1 42 ? 8.328 -29.641 -12.492 1 90.25 42 SER B CA 1
ATOM 7615 C C . SER B 1 42 ? 7.5 -30.844 -12.93 1 90.25 42 SER B C 1
ATOM 7617 O O . SER B 1 42 ? 7.262 -31.766 -12.141 1 90.25 42 SER B O 1
ATOM 7619 N N . LEU B 1 43 ? 6.984 -30.797 -14.148 1 89.88 43 LEU B N 1
ATOM 7620 C CA . LEU B 1 43 ? 6.203 -31.891 -14.688 1 89.88 43 LEU B CA 1
ATOM 7621 C C . LEU B 1 43 ? 7.031 -33.188 -14.734 1 89.88 43 LEU B C 1
ATOM 7623 O O . LEU B 1 43 ? 6.516 -34.281 -14.469 1 89.88 43 LEU B O 1
ATOM 7627 N N . HIS B 1 44 ? 8.281 -33.031 -14.945 1 85.75 44 HIS B N 1
ATOM 7628 C CA . HIS B 1 44 ? 9.18 -34.188 -15.016 1 85.75 44 HIS B CA 1
ATOM 7629 C C . HIS B 1 44 ? 9.258 -34.906 -13.672 1 85.75 44 HIS B C 1
ATOM 7631 O O . HIS B 1 44 ? 9.305 -36.125 -13.625 1 85.75 44 HIS B O 1
ATOM 7637 N N . SER B 1 45 ? 9.273 -34.188 -12.656 1 91.38 45 SER B N 1
ATOM 7638 C CA . SER B 1 45 ? 9.359 -34.781 -11.328 1 91.38 45 SER B CA 1
ATOM 7639 C C . SER B 1 45 ? 8.102 -35.562 -11.008 1 91.38 45 SER B C 1
ATOM 7641 O O . SER B 1 45 ? 8.172 -36.594 -10.328 1 91.38 45 SER B O 1
ATOM 7643 N N . LEU B 1 46 ? 7.02 -35.188 -11.484 1 92.56 46 LEU B N 1
ATOM 7644 C CA . LEU B 1 46 ? 5.773 -35.906 -11.242 1 92.56 46 LEU B CA 1
ATOM 7645 C C . LEU B 1 46 ? 5.73 -37.188 -12.039 1 92.56 46 LEU B C 1
ATOM 7647 O O . LEU B 1 46 ? 5.258 -38.219 -11.539 1 92.56 46 LEU B O 1
ATOM 7651 N N . PHE B 1 47 ? 6.262 -37.156 -13.242 1 89.88 47 PHE B N 1
ATOM 7652 C CA . PHE B 1 47 ? 6.312 -38.375 -14.039 1 89.88 47 PHE B CA 1
ATOM 7653 C C . PHE B 1 47 ? 7.32 -39.375 -13.461 1 89.88 47 PHE B C 1
ATOM 7655 O O . PHE B 1 47 ? 7.09 -40.562 -13.469 1 89.88 47 PHE B O 1
ATOM 7662 N N . GLU B 1 48 ? 8.414 -38.781 -12.93 1 91 48 GLU B N 1
ATOM 7663 C CA . GLU B 1 48 ? 9.391 -39.656 -12.273 1 91 48 GLU B CA 1
ATOM 7664 C C . GLU B 1 48 ? 8.797 -40.281 -11.016 1 91 48 GLU B C 1
ATOM 7666 O O . GLU B 1 48 ? 9.094 -41.438 -10.703 1 91 48 GLU B O 1
ATOM 7671 N N . LEU B 1 49 ? 8.07 -39.531 -10.312 1 94.44 49 LEU B N 1
ATOM 7672 C CA . LEU B 1 49 ? 7.402 -40.094 -9.133 1 94.44 49 LEU B CA 1
ATOM 7673 C C . LEU B 1 49 ? 6.445 -41.188 -9.523 1 94.44 49 LEU B C 1
ATOM 7675 O O . LEU B 1 49 ? 6.379 -42.219 -8.844 1 94.44 49 LEU B O 1
ATOM 7679 N N . ARG B 1 50 ? 5.676 -41 -10.594 1 93.62 50 ARG B N 1
ATOM 7680 C CA . ARG B 1 50 ? 4.773 -42.031 -11.094 1 93.62 50 ARG B CA 1
ATOM 7681 C C . ARG B 1 50 ? 5.535 -43.312 -11.414 1 93.62 50 ARG B C 1
ATOM 7683 O O . ARG B 1 50 ? 5.102 -44.406 -11.047 1 93.62 50 ARG B O 1
ATOM 7690 N N . THR B 1 51 ? 6.691 -43.188 -12.008 1 91.19 51 THR B N 1
ATOM 7691 C CA . THR B 1 51 ? 7.52 -44.344 -12.359 1 91.19 51 THR B CA 1
ATOM 7692 C C . THR B 1 51 ? 8.109 -45 -11.109 1 91.19 51 THR B C 1
ATOM 7694 O O . THR B 1 51 ? 8.234 -46.219 -11.047 1 91.19 51 THR B O 1
ATOM 7697 N N . CYS B 1 52 ? 8.445 -44.188 -10.18 1 91.81 52 CYS B N 1
ATOM 7698 C CA . CYS B 1 52 ? 8.977 -44.719 -8.93 1 91.81 52 CYS B CA 1
ATOM 7699 C C . CYS B 1 52 ? 7.938 -45.562 -8.203 1 91.81 52 CYS B C 1
ATOM 7701 O O . CYS B 1 52 ? 8.266 -46.594 -7.629 1 91.81 52 CYS B O 1
ATOM 7703 N N . LEU B 1 53 ? 6.73 -45.188 -8.219 1 92.12 53 LEU B N 1
ATOM 7704 C CA . LEU B 1 53 ? 5.676 -45.938 -7.543 1 92.12 53 LEU B CA 1
ATOM 7705 C C . LEU B 1 53 ? 5.32 -47.188 -8.328 1 92.12 53 LEU B C 1
ATOM 7707 O O . LEU B 1 53 ? 4.883 -48.188 -7.742 1 92.12 53 LEU B O 1
ATOM 7711 N N . GLN B 1 54 ? 5.504 -47.125 -9.625 1 90.5 54 GLN B N 1
ATOM 7712 C CA . GLN B 1 54 ? 5.207 -48.25 -10.461 1 90.5 54 GLN B CA 1
ATOM 7713 C C . GLN B 1 54 ? 6.273 -49.344 -10.305 1 90.5 54 GLN B C 1
ATOM 7715 O O . GLN B 1 54 ? 5.961 -50.531 -10.297 1 90.5 54 GLN B O 1
ATOM 7720 N N . THR B 1 55 ? 7.547 -48.938 -10.148 1 87.88 55 THR B N 1
ATOM 7721 C CA . THR B 1 55 ? 8.648 -49.906 -10.109 1 87.88 55 THR B CA 1
ATOM 7722 C C . THR B 1 55 ? 9.078 -50.188 -8.672 1 87.88 55 THR B C 1
ATOM 7724 O O . THR B 1 55 ? 9.703 -51.188 -8.391 1 87.88 55 THR B O 1
ATOM 7727 N N . GLY B 1 56 ? 8.711 -49.344 -7.758 1 90.25 56 GLY B N 1
ATOM 7728 C CA . GLY B 1 56 ? 9.156 -49.5 -6.383 1 90.25 56 GLY B CA 1
ATOM 7729 C C . GLY B 1 56 ? 8.289 -50.438 -5.57 1 90.25 56 GLY B C 1
ATOM 7730 O O . GLY B 1 56 ? 7.418 -51.094 -6.121 1 90.25 56 GLY B O 1
ATOM 7731 N N . THR B 1 57 ? 8.711 -50.562 -4.285 1 92.44 57 THR B N 1
ATOM 7732 C CA . THR B 1 57 ? 7.969 -51.438 -3.377 1 92.44 57 THR B CA 1
ATOM 7733 C C . THR B 1 57 ? 6.887 -50.656 -2.646 1 92.44 57 THR B C 1
ATOM 7735 O O . THR B 1 57 ? 7.16 -49.594 -2.086 1 92.44 57 THR B O 1
ATOM 7738 N N . VAL B 1 58 ? 5.664 -51.062 -2.814 1 93 58 VAL B N 1
ATOM 7739 C CA . VAL B 1 58 ? 4.535 -50.438 -2.139 1 93 58 VAL B CA 1
ATOM 7740 C C . VAL B 1 58 ? 3.963 -51.375 -1.091 1 93 58 VAL B C 1
ATOM 7742 O O . VAL B 1 58 ? 3.529 -52.5 -1.42 1 93 58 VAL B O 1
ATOM 7745 N N . LEU B 1 59 ? 4.141 -51.031 0.166 1 92.94 59 LEU B N 1
ATOM 7746 C CA . LEU B 1 59 ? 3.6 -51.812 1.272 1 92.94 59 LEU B CA 1
ATOM 7747 C C . LEU B 1 59 ? 2.381 -51.125 1.877 1 92.94 59 LEU B C 1
ATOM 7749 O O . LEU B 1 59 ? 2.5 -50.062 2.477 1 92.94 59 LEU B O 1
ATOM 7753 N N . LEU B 1 60 ? 1.266 -51.75 1.625 1 92.56 60 LEU B N 1
ATOM 7754 C CA . LEU B 1 60 ? 0.033 -51.188 2.15 1 92.56 60 LEU B CA 1
ATOM 7755 C C . LEU B 1 60 ? -0.4 -51.906 3.428 1 92.56 60 LEU B C 1
ATOM 7757 O O . LEU B 1 60 ? -0.389 -53.125 3.49 1 92.56 60 LEU B O 1
ATOM 7761 N N . ASP B 1 61 ? -0.668 -51.25 4.516 1 90.5 61 ASP B N 1
ATOM 7762 C CA . ASP B 1 61 ? -1.182 -51.719 5.801 1 90.5 61 ASP B CA 1
ATOM 7763 C C . ASP B 1 61 ? -0.15 -52.594 6.523 1 90.5 61 ASP B C 1
ATOM 7765 O O . ASP B 1 61 ? -0.45 -53.719 6.938 1 90.5 61 ASP B O 1
ATOM 7769 N N . LEU B 1 62 ? 1.034 -52.031 6.637 1 90.88 62 LEU B N 1
ATOM 7770 C CA . LEU B 1 62 ? 2.105 -52.688 7.367 1 90.88 62 LEU B CA 1
ATOM 7771 C C . LEU B 1 62 ? 1.909 -52.562 8.875 1 90.88 62 LEU B C 1
ATOM 7773 O O . LEU B 1 62 ? 1.588 -51.469 9.359 1 90.88 62 LEU B O 1
ATOM 7777 N N . GLU B 1 63 ? 1.938 -53.656 9.547 1 86.81 63 GLU B N 1
ATOM 7778 C CA . GLU B 1 63 ? 1.851 -53.625 11.008 1 86.81 63 GLU B CA 1
ATOM 7779 C C . GLU B 1 63 ? 3.217 -53.375 11.633 1 86.81 63 GLU B C 1
ATOM 7781 O O . GLU B 1 63 ? 4.094 -54.219 11.602 1 86.81 63 GLU B O 1
ATOM 7786 N N . GLY B 1 64 ? 3.584 -52.156 11.688 1 79.25 64 GLY B N 1
ATOM 7787 C CA . GLY B 1 64 ? 4.859 -51.781 12.281 1 79.25 64 GLY B CA 1
ATOM 7788 C C . GLY B 1 64 ? 4.715 -50.875 13.484 1 79.25 64 GLY B C 1
ATOM 7789 O O . GLY B 1 64 ? 3.865 -49.969 13.5 1 79.25 64 GLY B O 1
ATOM 7790 N N . TYR B 1 65 ? 5.523 -51.188 14.57 1 79.06 65 TYR B N 1
ATOM 7791 C CA . TYR B 1 65 ? 5.426 -50.406 15.797 1 79.06 65 TYR B CA 1
ATOM 7792 C C . TYR B 1 65 ? 6.66 -49.531 15.992 1 79.06 65 TYR B C 1
ATOM 7794 O O . TYR B 1 65 ? 6.625 -48.562 16.75 1 79.06 65 TYR B O 1
ATOM 7802 N N . SER B 1 66 ? 7.746 -49.875 15.328 1 86.44 66 SER B N 1
ATOM 7803 C CA . SER B 1 66 ? 8.969 -49.094 15.484 1 86.44 66 SER B CA 1
ATOM 7804 C C . SER B 1 66 ? 9.656 -48.875 14.141 1 86.44 66 SER B C 1
ATOM 7806 O O . SER B 1 66 ? 9.406 -49.625 13.18 1 86.44 66 SER B O 1
ATOM 7808 N N . LEU B 1 67 ? 10.5 -47.781 14.086 1 89.44 67 LEU B N 1
ATOM 7809 C CA . LEU B 1 67 ? 11.156 -47.406 12.844 1 89.44 67 LEU B CA 1
ATOM 7810 C C . LEU B 1 67 ? 12.109 -48.5 12.375 1 89.44 67 LEU B C 1
ATOM 7812 O O . LEU B 1 67 ? 12.102 -48.875 11.203 1 89.44 67 LEU B O 1
ATOM 7816 N N . PRO B 1 68 ? 12.938 -49.188 13.266 1 90.25 68 PRO B N 1
ATOM 7817 C CA . PRO B 1 68 ? 13.836 -50.219 12.789 1 90.25 68 PRO B CA 1
ATOM 7818 C C . PRO B 1 68 ? 13.086 -51.438 12.242 1 90.25 68 PRO B C 1
ATOM 7820 O O . PRO B 1 68 ? 13.516 -52.062 11.258 1 90.25 68 PRO B O 1
ATOM 7823 N N . GLN B 1 69 ? 11.961 -51.719 12.859 1 90.5 69 GLN B N 1
ATOM 7824 C CA . GLN B 1 69 ? 11.156 -52.812 12.367 1 90.5 69 GLN B CA 1
ATOM 7825 C C . GLN B 1 69 ? 10.602 -52.531 10.977 1 90.5 69 GLN B C 1
ATOM 7827 O O . GLN B 1 69 ? 10.578 -53.406 10.109 1 90.5 69 GLN B O 1
ATOM 7832 N N . ILE B 1 70 ? 10.172 -51.344 10.805 1 91.19 70 ILE B N 1
ATOM 7833 C CA . ILE B 1 70 ? 9.609 -50.938 9.523 1 91.19 70 ILE B CA 1
ATOM 7834 C C . ILE B 1 70 ? 10.688 -50.969 8.445 1 91.19 70 ILE B C 1
ATOM 7836 O O . ILE B 1 70 ? 10.461 -51.469 7.34 1 91.19 70 ILE B O 1
ATOM 7840 N N . VAL B 1 71 ? 11.836 -50.531 8.766 1 92.19 71 VAL B N 1
ATOM 7841 C CA . VAL B 1 71 ? 12.945 -50.5 7.816 1 92.19 71 VAL B CA 1
ATOM 7842 C C . VAL B 1 71 ? 13.352 -51.906 7.453 1 92.19 71 VAL B C 1
ATOM 7844 O O . VAL B 1 71 ? 13.617 -52.219 6.281 1 92.19 71 VAL B O 1
ATOM 7847 N N . ASP B 1 72 ? 13.352 -52.812 8.438 1 91.62 72 ASP B N 1
ATOM 7848 C CA . ASP B 1 72 ? 13.711 -54.219 8.18 1 91.62 72 ASP B CA 1
ATOM 7849 C C . ASP B 1 72 ? 12.68 -54.875 7.273 1 91.62 72 ASP B C 1
ATOM 7851 O O . ASP B 1 72 ? 13.031 -55.656 6.398 1 91.62 72 ASP B O 1
ATOM 7855 N N . ASP B 1 73 ? 11.469 -54.562 7.531 1 92.25 73 ASP B N 1
ATOM 7856 C CA . ASP B 1 73 ? 10.414 -55.125 6.703 1 92.25 73 ASP B CA 1
ATOM 7857 C C . ASP B 1 73 ? 10.523 -54.656 5.262 1 92.25 73 ASP B C 1
ATOM 7859 O O . ASP B 1 73 ? 10.289 -55.406 4.32 1 92.25 73 ASP B O 1
ATOM 7863 N N . ILE B 1 74 ? 10.852 -53.375 5.082 1 92.88 74 ILE B N 1
ATOM 7864 C CA . ILE B 1 74 ? 10.992 -52.812 3.75 1 92.88 74 ILE B CA 1
ATOM 7865 C C . ILE B 1 74 ? 12.156 -53.469 3.021 1 92.88 74 ILE B C 1
ATOM 7867 O O . ILE B 1 74 ? 12.031 -53.844 1.859 1 92.88 74 ILE B O 1
ATOM 7871 N N . ILE B 1 75 ? 13.25 -53.656 3.715 1 92.81 75 ILE B N 1
ATOM 7872 C CA . ILE B 1 75 ? 14.445 -54.219 3.109 1 92.81 75 ILE B CA 1
ATOM 7873 C C . ILE B 1 75 ? 14.211 -55.688 2.77 1 92.81 75 ILE B C 1
ATOM 7875 O O . ILE B 1 75 ? 14.609 -56.156 1.699 1 92.81 75 ILE B O 1
ATOM 7879 N N . GLU B 1 76 ? 13.531 -56.438 3.637 1 91.69 76 GLU B N 1
ATOM 7880 C CA . GLU B 1 76 ? 13.25 -57.844 3.4 1 91.69 76 GLU B CA 1
ATOM 7881 C C . GLU B 1 76 ? 12.359 -58.031 2.176 1 91.69 76 GLU B C 1
ATOM 7883 O O . GLU B 1 76 ? 12.578 -58.938 1.378 1 91.69 76 GLU B O 1
ATOM 7888 N N . ARG B 1 77 ? 11.422 -57.188 2.061 1 91.62 77 ARG B N 1
ATOM 7889 C CA . ARG B 1 77 ? 10.531 -57.281 0.909 1 91.62 77 ARG B CA 1
ATOM 7890 C C . ARG B 1 77 ? 11.273 -56.969 -0.385 1 91.62 77 ARG B C 1
ATOM 7892 O O . ARG B 1 77 ? 11.016 -57.562 -1.421 1 91.62 77 ARG B O 1
ATOM 7899 N N . GLN B 1 78 ? 12.172 -56.031 -0.392 1 92.44 78 GLN B N 1
ATOM 7900 C CA . GLN B 1 78 ? 12.914 -55.656 -1.587 1 92.44 78 GLN B CA 1
ATOM 7901 C C . GLN B 1 78 ? 13.922 -56.75 -1.975 1 92.44 78 GLN B C 1
ATOM 7903 O O . GLN B 1 78 ? 14.188 -56.938 -3.158 1 92.44 78 GLN B O 1
ATOM 7908 N N . ILE B 1 79 ? 14.398 -57.406 -0.998 1 90.88 79 ILE B N 1
ATOM 7909 C CA . ILE B 1 79 ? 15.312 -58.5 -1.272 1 90.88 79 ILE B CA 1
ATOM 7910 C C . ILE B 1 79 ? 14.539 -59.688 -1.863 1 90.88 79 ILE B C 1
ATOM 7912 O O . ILE B 1 79 ? 14.992 -60.312 -2.814 1 90.88 79 ILE B O 1
ATOM 7916 N N . GLU B 1 80 ? 13.352 -59.906 -1.338 1 90.25 80 GLU B N 1
ATOM 7917 C CA . GLU B 1 80 ? 12.516 -61 -1.839 1 90.25 80 GLU B CA 1
ATOM 7918 C C . GLU B 1 80 ? 12.086 -60.75 -3.281 1 90.25 80 GLU B C 1
ATOM 7920 O O . GLU B 1 80 ? 11.977 -61.688 -4.078 1 90.25 80 GLU B O 1
ATOM 7925 N N . GLU B 1 81 ? 11.867 -59.469 -3.613 1 89.12 81 GLU B N 1
ATOM 7926 C CA . GLU B 1 81 ? 11.445 -59.125 -4.965 1 89.12 81 GLU B CA 1
ATOM 7927 C C . GLU B 1 81 ? 12.641 -59.031 -5.91 1 89.12 81 GLU B C 1
ATOM 7929 O O . GLU B 1 81 ? 12.469 -58.906 -7.121 1 89.12 81 GLU B O 1
ATOM 7934 N N . GLY B 1 82 ? 13.922 -59.125 -5.418 1 84.56 82 GLY B N 1
ATOM 7935 C CA . GLY B 1 82 ? 15.125 -59.156 -6.238 1 84.56 82 GLY B CA 1
ATOM 7936 C C . GLY B 1 82 ? 15.602 -57.781 -6.664 1 84.56 82 GLY B C 1
ATOM 7937 O O . GLY B 1 82 ? 16.328 -57.656 -7.652 1 84.56 82 GLY B O 1
ATOM 7938 N N . LEU B 1 83 ? 15.141 -56.781 -5.98 1 86.5 83 LEU B N 1
ATOM 7939 C CA . LEU B 1 83 ? 15.523 -55.438 -6.375 1 86.5 83 LEU B CA 1
ATOM 7940 C C . LEU B 1 83 ? 16.891 -55.062 -5.812 1 86.5 83 LEU B C 1
ATOM 7942 O O . LEU B 1 83 ? 17.641 -54.344 -6.445 1 86.5 83 LEU B O 1
ATOM 7946 N N . ILE B 1 84 ? 17.234 -55.625 -4.566 1 87.25 84 ILE B N 1
ATOM 7947 C CA . ILE B 1 84 ? 18.516 -55.312 -3.943 1 87.25 84 ILE B CA 1
ATOM 7948 C C . ILE B 1 84 ? 19.203 -56.594 -3.5 1 87.25 84 ILE B C 1
ATOM 7950 O O . ILE B 1 84 ? 18.531 -57.594 -3.219 1 87.25 84 ILE B O 1
ATOM 7954 N N . GLY B 1 85 ? 20.562 -56.562 -3.514 1 86.75 85 GLY B N 1
ATOM 7955 C CA . GLY B 1 85 ? 21.344 -57.688 -3.033 1 86.75 85 GLY B CA 1
ATOM 7956 C C . GLY B 1 85 ? 21.391 -57.781 -1.521 1 86.75 85 GLY B C 1
ATOM 7957 O O . GLY B 1 85 ? 21.312 -56.75 -0.828 1 86.75 85 GLY B O 1
ATOM 7958 N N . PRO B 1 86 ? 21.328 -58.875 -1.008 1 88.56 86 PRO B N 1
ATOM 7959 C CA . PRO B 1 86 ? 21.375 -59.094 0.444 1 88.56 86 PRO B CA 1
ATOM 7960 C C . PRO B 1 86 ? 22.609 -58.469 1.093 1 88.56 86 PRO B C 1
ATOM 7962 O O . PRO B 1 86 ? 22.594 -58.156 2.285 1 88.56 86 PRO B O 1
ATOM 7965 N N . GLU B 1 87 ? 23.672 -58.156 0.315 1 89.19 87 GLU B N 1
ATOM 7966 C CA . GLU B 1 87 ? 24.891 -57.562 0.873 1 89.19 87 GLU B CA 1
ATOM 7967 C C . GLU B 1 87 ? 24.688 -56.094 1.272 1 89.19 87 GLU B C 1
ATOM 7969 O O . GLU B 1 87 ? 25.406 -55.594 2.119 1 89.19 87 GLU B O 1
ATOM 7974 N N . LEU B 1 88 ? 23.688 -55.531 0.712 1 91.38 88 LEU B N 1
ATOM 7975 C CA . LEU B 1 88 ? 23.453 -54.125 0.941 1 91.38 88 LEU B CA 1
ATOM 7976 C C . LEU B 1 88 ? 22.5 -53.906 2.102 1 91.38 88 LEU B C 1
ATOM 7978 O O . LEU B 1 88 ? 22.203 -52.75 2.463 1 91.38 88 LEU B O 1
ATOM 7982 N N . ARG B 1 89 ? 22.031 -54.844 2.77 1 91.69 89 ARG B N 1
ATOM 7983 C CA . ARG B 1 89 ? 21.031 -54.75 3.832 1 91.69 89 ARG B CA 1
ATOM 7984 C C . ARG B 1 89 ? 21.547 -53.906 4.996 1 91.69 89 ARG B C 1
ATOM 7986 O O . ARG B 1 89 ? 20.891 -52.969 5.418 1 91.69 89 ARG B O 1
ATOM 7993 N N . ASP B 1 90 ? 22.688 -54.125 5.469 1 90.44 90 ASP B N 1
ATOM 7994 C CA . ASP B 1 90 ? 23.219 -53.438 6.637 1 90.44 90 ASP B CA 1
ATOM 7995 C C . ASP B 1 90 ? 23.562 -52 6.312 1 90.44 90 ASP B C 1
ATOM 7997 O O . ASP B 1 90 ? 23.391 -51.125 7.156 1 90.44 90 ASP B O 1
ATOM 8001 N N . LYS B 1 91 ? 23.969 -51.719 5.156 1 91 91 LYS B N 1
ATOM 8002 C CA . LYS B 1 91 ? 24.328 -50.344 4.777 1 91 91 LYS B CA 1
ATOM 8003 C C . LYS B 1 91 ? 23.078 -49.469 4.672 1 91 91 LYS B C 1
ATOM 8005 O O . LYS B 1 91 ? 23.094 -48.344 5.129 1 91 91 LYS B O 1
ATOM 8010 N N . ILE B 1 92 ? 22.062 -50.031 4.105 1 92.44 92 ILE B N 1
ATOM 8011 C CA . ILE B 1 92 ? 20.828 -49.281 3.953 1 92.44 92 ILE B CA 1
ATOM 8012 C C . ILE B 1 92 ? 20.188 -49.062 5.324 1 92.44 92 ILE B C 1
ATOM 8014 O O . ILE B 1 92 ? 19.703 -47.969 5.617 1 92.44 92 ILE B O 1
ATOM 8018 N N . SER B 1 93 ? 20.188 -50.156 6.109 1 92.38 93 SER B N 1
ATOM 8019 C CA . SER B 1 93 ? 19.625 -50 7.453 1 92.38 93 SER B CA 1
ATOM 8020 C C . SER B 1 93 ? 20.391 -48.969 8.273 1 92.38 93 SER B C 1
ATOM 8022 O O . SER B 1 93 ? 19.781 -48.219 9.031 1 92.38 93 SER B O 1
ATOM 8024 N N . PHE B 1 94 ? 21.609 -48.906 8.047 1 90.19 94 PHE B N 1
ATOM 8025 C CA . PHE B 1 94 ? 22.438 -47.938 8.75 1 90.19 94 PHE B CA 1
ATOM 8026 C C . PHE B 1 94 ? 22.078 -46.5 8.336 1 90.19 94 PHE B C 1
ATOM 8028 O O . PHE B 1 94 ? 21.969 -45.625 9.18 1 90.19 94 PHE B O 1
ATOM 8035 N N . VAL B 1 95 ? 21.906 -46.219 7.141 1 90.25 95 VAL B N 1
ATOM 8036 C CA . VAL B 1 95 ? 21.625 -44.906 6.625 1 90.25 95 VAL B CA 1
ATOM 8037 C C . VAL B 1 95 ? 20.219 -44.469 7.059 1 90.25 95 VAL B C 1
ATOM 8039 O O . VAL B 1 95 ? 20.016 -43.312 7.457 1 90.25 95 VAL B O 1
ATOM 8042 N N . LEU B 1 96 ? 19.266 -45.312 7.004 1 91.31 96 LEU B N 1
ATOM 8043 C CA . LEU B 1 96 ? 17.875 -44.938 7.277 1 91.31 96 LEU B CA 1
ATOM 8044 C C . LEU B 1 96 ? 17.656 -44.75 8.773 1 91.31 96 LEU B C 1
ATOM 8046 O O . LEU B 1 96 ? 16.719 -44.031 9.172 1 91.31 96 LEU B O 1
ATOM 8050 N N . LEU B 1 97 ? 18.469 -45.344 9.578 1 90.25 97 LEU B N 1
ATOM 8051 C CA . LEU B 1 97 ? 18.266 -45.25 11.016 1 90.25 97 LEU B CA 1
ATOM 8052 C C . LEU B 1 97 ? 19.141 -44.156 11.609 1 90.25 97 LEU B C 1
ATOM 8054 O O . LEU B 1 97 ? 19.203 -43.969 12.836 1 90.25 97 LEU B O 1
ATOM 8058 N N . ARG B 1 98 ? 19.672 -43.344 10.781 1 88 98 ARG B N 1
ATOM 8059 C CA . ARG B 1 98 ? 20.484 -42.219 11.273 1 88 98 ARG B CA 1
ATOM 8060 C C . ARG B 1 98 ? 19.594 -41.188 11.938 1 88 98 ARG B C 1
ATOM 8062 O O . ARG B 1 98 ? 18.375 -41.156 11.734 1 88 98 ARG B O 1
ATOM 8069 N N . LYS B 1 99 ? 20.234 -40.375 12.656 1 84 99 LYS B N 1
ATOM 8070 C CA . LYS B 1 99 ? 19.531 -39.375 13.453 1 84 99 LYS B CA 1
ATOM 8071 C C . LYS B 1 99 ? 18.969 -38.25 12.562 1 84 99 LYS B C 1
ATOM 8073 O O . LYS B 1 99 ? 19.578 -37.875 11.555 1 84 99 LYS B O 1
ATOM 8078 N N . HIS B 1 100 ? 17.781 -37.75 12.961 1 85.31 100 HIS B N 1
ATOM 8079 C CA . HIS B 1 100 ? 17.125 -36.656 12.266 1 85.31 100 HIS B CA 1
ATOM 8080 C C . HIS B 1 100 ? 17.281 -35.344 13.023 1 85.31 100 HIS B C 1
ATOM 8082 O O . HIS B 1 100 ? 17.094 -35.281 14.234 1 85.31 100 HIS B O 1
ATOM 8088 N N . ARG B 1 101 ? 17.75 -34.312 12.344 1 81.5 101 ARG B N 1
ATOM 8089 C CA . ARG B 1 101 ? 17.906 -33 12.922 1 81.5 101 ARG B CA 1
ATOM 8090 C C . ARG B 1 101 ? 16.812 -32.031 12.43 1 81.5 101 ARG B C 1
ATOM 8092 O O . ARG B 1 101 ? 16.609 -31.906 11.219 1 81.5 101 ARG B O 1
ATOM 8099 N N . HIS B 1 102 ? 16.047 -31.453 13.406 1 78 102 HIS B N 1
ATOM 8100 C CA . HIS B 1 102 ? 15.008 -30.5 13.055 1 78 102 HIS B CA 1
ATOM 8101 C C . HIS B 1 102 ? 15.469 -29.062 13.312 1 78 102 HIS B C 1
ATOM 8103 O O . HIS B 1 102 ? 16.438 -28.844 14.039 1 78 102 HIS B O 1
ATOM 8109 N N . GLN B 1 103 ? 14.906 -28.016 12.555 1 70.19 103 GLN B N 1
ATOM 8110 C CA . GLN B 1 103 ? 15.312 -26.609 12.609 1 70.19 103 GLN B CA 1
ATOM 8111 C C . GLN B 1 103 ? 15.125 -26.031 14.008 1 70.19 103 GLN B C 1
ATOM 8113 O O . GLN B 1 103 ? 15.906 -25.188 14.453 1 70.19 103 GLN B O 1
ATOM 8118 N N . THR B 1 104 ? 14.016 -26.266 14.672 1 61.47 104 THR B N 1
ATOM 8119 C CA . THR B 1 104 ? 13.805 -25.641 15.984 1 61.47 104 THR B CA 1
ATOM 8120 C C . THR B 1 104 ? 14.734 -26.25 17.031 1 61.47 104 THR B C 1
ATOM 8122 O O . THR B 1 104 ? 14.898 -25.703 18.109 1 61.47 104 THR B O 1
ATOM 8125 N N . LYS B 1 105 ? 15.117 -27.453 16.828 1 55.62 105 LYS B N 1
ATOM 8126 C CA . LYS B 1 105 ? 15.891 -28.062 17.906 1 55.62 105 LYS B CA 1
ATOM 8127 C C . LYS B 1 105 ? 17.359 -27.625 17.844 1 55.62 105 LYS B C 1
ATOM 8129 O O . LYS B 1 105 ? 18.047 -27.906 16.859 1 55.62 105 LYS B O 1
ATOM 8134 N N . LYS B 1 106 ? 17.578 -26.375 18.219 1 48.47 106 LYS B N 1
ATOM 8135 C CA . LYS B 1 106 ? 18.969 -25.938 18.391 1 48.47 106 LYS B CA 1
ATOM 8136 C C . LYS B 1 106 ? 19.828 -27.062 18.969 1 48.47 106 LYS B C 1
ATOM 8138 O O . LYS B 1 106 ? 19.375 -27.812 19.844 1 48.47 106 LYS B O 1
ATOM 8143 N N . PRO B 1 107 ? 20.781 -27.5 18.188 1 41.28 107 PRO B N 1
ATOM 8144 C CA . PRO B 1 107 ? 21.641 -28.531 18.781 1 41.28 107 PRO B CA 1
ATOM 8145 C C . PRO B 1 107 ? 21.938 -28.266 20.25 1 41.28 107 PRO B C 1
ATOM 8147 O O . PRO B 1 107 ? 22.156 -27.125 20.656 1 41.28 107 PRO B O 1
ATOM 8150 N N . ILE B 1 108 ? 21.359 -28.953 21.094 1 33.62 108 ILE B N 1
ATOM 8151 C CA . ILE B 1 108 ? 21.859 -28.859 22.469 1 33.62 108 ILE B CA 1
ATOM 8152 C C . ILE B 1 108 ? 23.375 -28.766 22.453 1 33.62 108 ILE B C 1
ATOM 8154 O O . ILE B 1 108 ? 24.062 -29.672 22 1 33.62 108 ILE B O 1
ATOM 8158 N N . HIS B 1 109 ? 24 -27.625 22.156 1 32.41 109 HIS B N 1
ATOM 8159 C CA . HIS B 1 109 ? 25.406 -27.547 22.484 1 32.41 109 HIS B CA 1
ATOM 8160 C C . HIS B 1 109 ? 25.766 -28.453 23.656 1 32.41 109 HIS B C 1
ATOM 8162 O O . HIS B 1 109 ? 24.984 -28.578 24.609 1 32.41 109 HIS B O 1
ATOM 8168 N N . ARG B 1 110 ? 26.734 -29.469 23.453 1 32.28 110 ARG B N 1
ATOM 8169 C CA . ARG B 1 110 ? 27.453 -30.234 24.484 1 32.28 110 ARG B CA 1
ATOM 8170 C C . ARG B 1 110 ? 27.703 -29.375 25.719 1 32.28 110 ARG B C 1
ATOM 8172 O O . ARG B 1 110 ? 28.297 -28.297 25.625 1 32.28 110 ARG B O 1
ATOM 8179 N N . SER B 1 111 ? 26.875 -29.25 26.641 1 28.64 111 SER B N 1
ATOM 8180 C CA . SER B 1 111 ? 27.25 -28.625 27.906 1 28.64 111 SER B CA 1
ATOM 8181 C C . SER B 1 111 ? 28.719 -28.891 28.234 1 28.64 111 SER B C 1
ATOM 8183 O O . SER B 1 111 ? 29.297 -29.875 27.781 1 28.64 111 SER B O 1
ATOM 8185 N N . LEU B 1 112 ? 29.484 -27.859 28.641 1 32.44 112 LEU B N 1
ATOM 8186 C CA . LEU B 1 112 ? 30.812 -27.891 29.25 1 32.44 112 LEU B CA 1
ATOM 8187 C C . LEU B 1 112 ? 30.969 -29.141 30.109 1 32.44 112 LEU B C 1
ATOM 8189 O O . LEU B 1 112 ? 32.094 -29.516 30.469 1 32.44 112 LEU B O 1
ATOM 8193 N N . ALA B 1 113 ? 29.859 -29.578 30.703 1 30.83 113 ALA B N 1
ATOM 8194 C CA . ALA B 1 113 ? 30.047 -30.703 31.625 1 30.83 113 ALA B CA 1
ATOM 8195 C C . ALA B 1 113 ? 30.594 -31.922 30.891 1 30.83 113 ALA B C 1
ATOM 8197 O O . ALA B 1 113 ? 31.312 -32.75 31.484 1 30.83 113 ALA B O 1
ATOM 8198 N N . ASP B 1 114 ? 30.141 -32.062 29.609 1 30.95 114 ASP B N 1
ATOM 8199 C CA . ASP B 1 114 ? 30.703 -33.281 29.047 1 30.95 114 ASP B CA 1
ATOM 8200 C C . ASP B 1 114 ? 32.156 -33.062 28.625 1 30.95 114 ASP B C 1
ATOM 8202 O O . ASP B 1 114 ? 32.781 -33.969 28.094 1 30.95 114 ASP B O 1
ATOM 8206 N N . LEU B 1 115 ? 32.531 -31.719 28.469 1 31.19 115 LEU B N 1
ATOM 8207 C CA . LEU B 1 115 ? 33.938 -31.578 28.188 1 31.19 115 LEU B CA 1
ATOM 8208 C C . LEU B 1 115 ? 34.781 -32.094 29.375 1 31.19 115 LEU B C 1
ATOM 8210 O O . LEU B 1 115 ? 36 -32.219 29.25 1 31.19 115 LEU B O 1
ATOM 8214 N N . GLY B 1 116 ? 34.188 -31.906 30.609 1 28.73 116 GLY B N 1
ATOM 8215 C CA . GLY B 1 116 ? 35.094 -32.25 31.703 1 28.73 116 GLY B CA 1
ATOM 8216 C C . GLY B 1 116 ? 35.5 -33.719 31.703 1 28.73 116 GLY B C 1
ATOM 8217 O O . GLY B 1 116 ? 36.438 -34.094 32.438 1 28.73 116 GLY B O 1
ATOM 8218 N N . LYS B 1 117 ? 34.531 -34.531 31.453 1 29.28 117 LYS B N 1
ATOM 8219 C CA . LYS B 1 117 ? 34.875 -35.875 31.891 1 29.28 117 LYS B CA 1
ATOM 8220 C C . LYS B 1 117 ? 35.875 -36.5 30.922 1 29.28 117 LYS B C 1
ATOM 8222 O O . LYS B 1 117 ? 36.094 -37.719 30.969 1 29.28 117 LYS B O 1
ATOM 8227 N N . SER B 1 118 ? 36.344 -35.656 29.938 1 28.89 118 SER B N 1
ATOM 8228 C CA . SER B 1 118 ? 37.188 -36.469 29.047 1 28.89 118 SER B CA 1
ATOM 8229 C C . SER B 1 118 ? 38.406 -37 29.766 1 28.89 118 SER B C 1
ATOM 8231 O O . SER B 1 118 ? 39.281 -37.625 29.156 1 28.89 118 SER B O 1
ATOM 8233 N N . GLY B 1 119 ? 38.781 -36.25 30.938 1 26.2 119 GLY B N 1
ATOM 8234 C CA . GLY B 1 119 ? 40.188 -36.625 31.188 1 26.2 119 GLY B CA 1
ATOM 8235 C C . GLY B 1 119 ? 40.375 -38.094 31.453 1 26.2 119 GLY B C 1
ATOM 8236 O O . GLY B 1 119 ? 41.312 -38.719 30.953 1 26.2 119 GLY B O 1
ATOM 8237 N N . SER B 1 120 ? 39.906 -38.5 32.688 1 26.45 120 SER B N 1
ATOM 8238 C CA . SER B 1 120 ? 40.656 -39.562 33.312 1 26.45 120 SER B CA 1
ATOM 8239 C C . SER B 1 120 ? 40.406 -40.906 32.625 1 26.45 120 SER B C 1
ATOM 8241 O O . SER B 1 120 ? 39.25 -41.25 32.312 1 26.45 120 SER B O 1
ATOM 8243 N N . GLY B 1 121 ? 41.312 -41.344 31.797 1 25.78 121 GLY B N 1
ATOM 8244 C CA . GLY B 1 121 ? 41.594 -42.594 31.078 1 25.78 121 GLY B CA 1
ATOM 8245 C C . GLY B 1 121 ? 41.406 -43.844 31.906 1 25.78 121 GLY B C 1
ATOM 8246 O O . GLY B 1 121 ? 42.375 -44.438 32.375 1 25.78 121 GLY B O 1
ATOM 8247 N N . VAL B 1 122 ? 40.531 -43.875 32.969 1 26.73 122 VAL B N 1
ATOM 8248 C CA . VAL B 1 122 ? 40.594 -45.094 33.75 1 26.73 122 VAL B CA 1
ATOM 8249 C C . VAL B 1 122 ? 40.438 -46.312 32.844 1 26.73 122 VAL B C 1
ATOM 8251 O O . VAL B 1 122 ? 39.625 -46.281 31.922 1 26.73 122 VAL B O 1
ATOM 8254 N N . THR B 1 123 ? 41.5 -47.094 32.781 1 25.09 123 THR B N 1
ATOM 8255 C CA . THR B 1 123 ? 41.812 -48.375 32.125 1 25.09 123 THR B CA 1
ATOM 8256 C C . THR B 1 123 ? 40.719 -49.406 32.375 1 25.09 123 THR B C 1
ATOM 8258 O O . THR B 1 123 ? 40.5 -49.812 33.531 1 25.09 123 THR B O 1
ATOM 8261 N N . ARG B 1 124 ? 39.469 -49.188 31.859 1 23.72 124 ARG B N 1
ATOM 8262 C CA . ARG B 1 124 ? 38.344 -50.125 32.031 1 23.72 124 ARG B CA 1
ATOM 8263 C C . ARG B 1 124 ? 38.75 -51.531 31.578 1 23.72 124 ARG B C 1
ATOM 8265 O O . ARG B 1 124 ? 39.219 -51.719 30.453 1 23.72 124 ARG B O 1
ATOM 8272 N N . SER B 1 125 ? 39.406 -52.219 32.531 1 24.88 125 SER B N 1
ATOM 8273 C CA . SER B 1 125 ? 39.75 -53.656 32.312 1 24.88 125 SER B CA 1
ATOM 8274 C C . SER B 1 125 ? 38.531 -54.406 31.766 1 24.88 125 SER B C 1
ATOM 8276 O O . SER B 1 125 ? 37.406 -54.094 32.062 1 24.88 125 SER B O 1
ATOM 8278 N N . PRO B 1 126 ? 38.719 -55.125 30.609 1 25.2 126 PRO B N 1
ATOM 8279 C CA . PRO B 1 126 ? 37.781 -55.812 29.703 1 25.2 126 PRO B CA 1
ATOM 8280 C C . PRO B 1 126 ? 36.938 -56.875 30.406 1 25.2 126 PRO B C 1
ATOM 8282 O O . PRO B 1 126 ? 36.281 -57.688 29.734 1 25.2 126 PRO B O 1
ATOM 8285 N N . ALA B 1 127 ? 37.062 -57.094 31.75 1 24.81 127 ALA B N 1
ATOM 8286 C CA . ALA B 1 127 ? 36.594 -58.438 32.062 1 24.81 127 ALA B CA 1
ATOM 8287 C C . ALA B 1 127 ? 35.094 -58.594 31.828 1 24.81 127 ALA B C 1
ATOM 8289 O O . ALA B 1 127 ? 34.312 -57.781 32.344 1 24.81 127 ALA B O 1
ATOM 8290 N N . ARG B 1 128 ? 34.688 -59.188 30.688 1 25 128 ARG B N 1
ATOM 8291 C CA . ARG B 1 128 ? 33.438 -59.594 30.062 1 25 128 ARG B CA 1
ATOM 8292 C C . ARG B 1 128 ? 32.594 -60.406 31.016 1 25 128 ARG B C 1
ATOM 8294 O O . ARG B 1 128 ? 32.656 -61.656 31.047 1 25 128 ARG B O 1
ATOM 8301 N N . SER B 1 129 ? 32.688 -60.188 32.375 1 23.95 129 SER B N 1
ATOM 8302 C CA . SER B 1 129 ? 31.969 -61.312 33 1 23.95 129 SER B CA 1
ATOM 8303 C C . SER B 1 129 ? 30.516 -61.375 32.531 1 23.95 129 SER B C 1
ATOM 8305 O O . SER B 1 129 ? 29.922 -60.344 32.219 1 23.95 129 SER B O 1
ATOM 8307 N N . PRO B 1 130 ? 30.016 -62.594 32.125 1 25.91 130 PRO B N 1
ATOM 8308 C CA . PRO B 1 130 ? 28.734 -63 31.531 1 25.91 130 PRO B CA 1
ATOM 8309 C C . PRO B 1 130 ? 27.531 -62.531 32.344 1 25.91 130 PRO B C 1
ATOM 8311 O O . PRO B 1 130 ? 27.438 -62.812 33.531 1 25.91 130 PRO B O 1
ATOM 8314 N N . ALA B 1 131 ? 27.25 -61.25 32.375 1 24.84 131 ALA B N 1
ATOM 8315 C CA . ALA B 1 131 ? 26.125 -60.781 33.188 1 24.84 131 ALA B CA 1
ATOM 8316 C C . ALA B 1 131 ? 24.875 -61.625 32.969 1 24.84 131 ALA B C 1
ATOM 8318 O O . ALA B 1 131 ? 24.562 -61.969 31.812 1 24.84 131 ALA B O 1
ATOM 8319 N N . ALA B 1 132 ? 24.469 -62.438 33.906 1 25.92 132 ALA B N 1
ATOM 8320 C CA . ALA B 1 132 ? 23.344 -63.344 34.094 1 25.92 132 ALA B CA 1
ATOM 8321 C C . ALA B 1 132 ? 22.062 -62.781 33.562 1 25.92 132 ALA B C 1
ATOM 8323 O O . ALA B 1 132 ? 21.938 -61.562 33.375 1 25.92 132 ALA B O 1
ATOM 8324 N N . GLY B 1 133 ? 21.078 -63.656 33.219 1 24.83 133 GLY B N 1
ATOM 8325 C CA . GLY B 1 133 ? 19.797 -63.812 32.562 1 24.83 133 GLY B CA 1
ATOM 8326 C C . GLY B 1 133 ? 18.734 -62.875 33.125 1 24.83 133 GLY B C 1
ATOM 8327 O O . GLY B 1 133 ? 17.641 -63.312 33.469 1 24.83 133 GLY B O 1
ATOM 8328 N N . ALA B 1 134 ? 19.094 -61.781 33.812 1 26.73 134 ALA B N 1
ATOM 8329 C CA . ALA B 1 134 ? 17.984 -61.125 34.531 1 26.73 134 ALA B CA 1
ATOM 8330 C C . ALA B 1 134 ? 16.812 -60.875 33.594 1 26.73 134 ALA B C 1
ATOM 8332 O O . ALA B 1 134 ? 17 -60.469 32.438 1 26.73 134 ALA B O 1
ATOM 8333 N N . ASN B 1 135 ? 15.703 -61.625 33.844 1 24.39 135 ASN B N 1
ATOM 8334 C CA . ASN B 1 135 ? 14.344 -61.719 33.344 1 24.39 135 ASN B CA 1
ATOM 8335 C C . ASN B 1 135 ? 13.758 -60.312 33.094 1 24.39 135 ASN B C 1
ATOM 8337 O O . ASN B 1 135 ? 13.781 -59.469 34 1 24.39 135 ASN B O 1
ATOM 8341 N N . PHE B 1 136 ? 14.008 -59.719 31.969 1 27.64 136 PHE B N 1
ATOM 8342 C CA . PHE B 1 136 ? 13.484 -58.531 31.344 1 27.64 136 PHE B CA 1
ATOM 8343 C C . PHE B 1 136 ? 11.984 -58.406 31.578 1 27.64 136 PHE B C 1
ATOM 8345 O O . PHE B 1 136 ? 11.188 -58.688 30.688 1 27.64 136 PHE B O 1
ATOM 8352 N N . ASN B 1 137 ? 11.367 -59.062 32.719 1 26.94 137 ASN B N 1
ATOM 8353 C CA . ASN B 1 137 ? 9.969 -58.719 32.906 1 26.94 137 ASN B CA 1
ATOM 8354 C C . ASN B 1 137 ? 9.773 -57.188 33.094 1 26.94 137 ASN B C 1
ATOM 8356 O O . ASN B 1 137 ? 9.891 -56.688 34.188 1 26.94 137 ASN B O 1
ATOM 8360 N N . ARG B 1 138 ? 10.555 -56.406 32.469 1 31.09 138 ARG B N 1
ATOM 8361 C CA . ARG B 1 138 ? 10.289 -54.969 32.562 1 31.09 138 ARG B CA 1
ATOM 8362 C C . ARG B 1 138 ? 8.797 -54.688 32.406 1 31.09 138 ARG B C 1
ATOM 8364 O O . ARG B 1 138 ? 8.203 -55 31.375 1 31.09 138 ARG B O 1
ATOM 8371 N N . SER B 1 139 ? 8.062 -54.719 33.562 1 31.05 139 SER B N 1
ATOM 8372 C CA . SER B 1 139 ? 6.625 -54.531 33.75 1 31.05 139 SER B CA 1
ATOM 8373 C C . SER B 1 139 ? 6.109 -53.375 32.906 1 31.05 139 SER B C 1
ATOM 8375 O O . SER B 1 139 ? 6.871 -52.469 32.531 1 31.05 139 SER B O 1
ATOM 8377 N N . ILE B 1 140 ? 4.91 -53.562 32.188 1 35.22 140 ILE B N 1
ATOM 8378 C CA . ILE B 1 140 ? 3.971 -52.75 31.438 1 35.22 140 ILE B CA 1
ATOM 8379 C C . ILE B 1 140 ? 3.83 -51.375 32.125 1 35.22 140 ILE B C 1
ATOM 8381 O O . ILE B 1 140 ? 3.498 -50.406 31.469 1 35.22 140 ILE B O 1
ATOM 8385 N N . GLU B 1 141 ? 4.094 -51.344 33.5 1 37.66 141 GLU B N 1
ATOM 8386 C CA . GLU B 1 141 ? 3.832 -50.125 34.219 1 37.66 141 GLU B CA 1
ATOM 8387 C C . GLU B 1 141 ? 4.836 -49.031 33.844 1 37.66 141 GLU B C 1
ATOM 8389 O O . GLU B 1 141 ? 4.48 -47.875 33.75 1 37.66 141 GLU B O 1
ATOM 8394 N N . ASP B 1 142 ? 6.121 -49.438 33.75 1 39.47 142 ASP B N 1
ATOM 8395 C CA . ASP B 1 142 ? 7.117 -48.406 33.438 1 39.47 142 ASP B CA 1
ATOM 8396 C C . ASP B 1 142 ? 6.938 -47.906 32 1 39.47 142 ASP B C 1
ATOM 8398 O O . ASP B 1 142 ? 7.25 -46.719 31.734 1 39.47 142 ASP B O 1
ATOM 8402 N N . LEU B 1 143 ? 6.512 -48.812 31.125 1 38.75 143 LEU B N 1
ATOM 8403 C CA . LEU B 1 143 ? 6.172 -48.344 29.797 1 38.75 143 LEU B CA 1
ATOM 8404 C C . LEU B 1 143 ? 5.012 -47.344 29.844 1 38.75 143 LEU B C 1
ATOM 8406 O O . LEU B 1 143 ? 5 -46.375 29.109 1 38.75 143 LEU B O 1
ATOM 8410 N N . ARG B 1 144 ? 4.035 -47.656 30.844 1 41.84 144 ARG B N 1
ATOM 8411 C CA . ARG B 1 144 ? 2.914 -46.75 30.953 1 41.84 144 ARG B CA 1
ATOM 8412 C C . ARG B 1 144 ? 3.377 -45.375 31.469 1 41.84 144 ARG B C 1
ATOM 8414 O O . ARG B 1 144 ? 2.895 -44.344 31.031 1 41.84 144 ARG B O 1
ATOM 8421 N N . SER B 1 145 ? 4.258 -45.438 32.469 1 46.12 145 SER B N 1
ATOM 8422 C CA . SER B 1 145 ? 4.695 -44.156 33.031 1 46.12 145 SER B CA 1
ATOM 8423 C C . SER B 1 145 ? 5.547 -43.406 32.031 1 46.12 145 SER B C 1
ATOM 8425 O O . SER B 1 145 ? 5.441 -42.188 31.922 1 46.12 145 SER B O 1
ATOM 8427 N N . LYS B 1 146 ? 6.41 -44.031 31.297 1 46.22 146 LYS B N 1
ATOM 8428 C CA . LYS B 1 146 ? 7.203 -43.375 30.281 1 46.22 146 LYS B CA 1
ATOM 8429 C C . LYS B 1 146 ? 6.328 -42.906 29.109 1 46.22 146 LYS B C 1
ATOM 8431 O O . LYS B 1 146 ? 6.531 -41.844 28.562 1 46.22 146 LYS B O 1
ATOM 8436 N N . GLN B 1 147 ? 5.297 -43.75 28.828 1 46.81 147 GLN B N 1
ATOM 8437 C CA . GLN B 1 147 ? 4.336 -43.312 27.828 1 46.81 147 GLN B CA 1
ATOM 8438 C C . GLN B 1 147 ? 3.557 -42.094 28.328 1 46.81 147 GLN B C 1
ATOM 8440 O O . GLN B 1 147 ? 3.295 -41.156 27.562 1 46.81 147 GLN B O 1
ATOM 8445 N N . ALA B 1 148 ? 3.207 -42.156 29.688 1 48.97 148 ALA B N 1
ATOM 8446 C CA . ALA B 1 148 ? 2.523 -41 30.266 1 48.97 148 ALA B CA 1
ATOM 8447 C C . ALA B 1 148 ? 3.436 -39.781 30.297 1 48.97 148 ALA B C 1
ATOM 8449 O O . ALA B 1 148 ? 2.992 -38.656 30.016 1 48.97 148 ALA B O 1
ATOM 8450 N N . PHE B 1 149 ? 4.68 -39.969 30.625 1 47.22 149 PHE B N 1
ATOM 8451 C CA . PHE B 1 149 ? 5.648 -38.875 30.609 1 47.22 149 PHE B CA 1
ATOM 8452 C C . PHE B 1 149 ? 5.852 -38.375 29.188 1 47.22 149 PHE B C 1
ATOM 8454 O O . PHE B 1 149 ? 5.918 -37.156 28.953 1 47.22 149 PHE B O 1
ATOM 8461 N N . PHE B 1 150 ? 5.98 -39.25 28.25 1 46.94 150 PHE B N 1
ATOM 8462 C CA . PHE B 1 150 ? 6.09 -38.875 26.859 1 46.94 150 PHE B CA 1
ATOM 8463 C C . PHE B 1 150 ? 4.832 -38.125 26.406 1 46.94 150 PHE B C 1
ATOM 8465 O O . PHE B 1 150 ? 4.918 -37.125 25.688 1 46.94 150 PHE B O 1
ATOM 8472 N N . ILE B 1 151 ? 3.695 -38.656 26.891 1 49.59 151 ILE B N 1
ATOM 8473 C CA . ILE B 1 151 ? 2.453 -37.938 26.578 1 49.59 151 ILE B CA 1
ATOM 8474 C C . ILE B 1 151 ? 2.459 -36.562 27.219 1 49.59 151 ILE B C 1
ATOM 8476 O O . ILE B 1 151 ? 2.064 -35.594 26.609 1 49.59 151 ILE B O 1
ATOM 8480 N N . LEU B 1 152 ? 2.854 -36.531 28.516 1 48.34 152 LEU B N 1
ATOM 8481 C CA . LEU B 1 152 ? 2.898 -35.25 29.219 1 48.34 152 LEU B CA 1
ATOM 8482 C C . LEU B 1 152 ? 3.918 -34.312 28.562 1 48.34 152 LEU B C 1
ATOM 8484 O O . LEU B 1 152 ? 3.652 -33.125 28.406 1 48.34 152 LEU B O 1
ATOM 8488 N N . CYS B 1 153 ? 5.102 -34.812 28.297 1 45.59 153 CYS B N 1
ATOM 8489 C CA . CYS B 1 153 ? 6.105 -34 27.625 1 45.59 153 CYS B CA 1
ATOM 8490 C C . CYS B 1 153 ? 5.617 -33.594 26.25 1 45.59 153 CYS B C 1
ATOM 8492 O O . CYS B 1 153 ? 5.852 -32.438 25.828 1 45.59 153 CYS B O 1
ATOM 8494 N N . SER B 1 154 ? 5 -34.531 25.625 1 49 154 SER B N 1
ATOM 8495 C CA . SER B 1 154 ? 4.418 -34.188 24.328 1 49 154 SER B CA 1
ATOM 8496 C C . SER B 1 154 ? 3.357 -33.094 24.469 1 49 154 SER B C 1
ATOM 8498 O O . SER B 1 154 ? 3.275 -32.188 23.625 1 49 154 SER B O 1
ATOM 8500 N N . LEU B 1 155 ? 2.578 -33.25 25.562 1 48.62 155 LEU B N 1
ATOM 8501 C CA . LEU B 1 155 ? 1.559 -32.219 25.797 1 48.62 155 LEU B CA 1
ATOM 8502 C C . LEU B 1 155 ? 2.197 -30.875 26.125 1 48.62 155 LEU B C 1
ATOM 8504 O O . LEU B 1 155 ? 1.734 -29.844 25.641 1 48.62 155 LEU B O 1
ATOM 8508 N N . LEU B 1 156 ? 3.148 -30.906 27.016 1 48.88 156 LEU B N 1
ATOM 8509 C CA . LEU B 1 156 ? 3.83 -29.656 27.359 1 48.88 156 LEU B CA 1
ATOM 8510 C C . LEU B 1 156 ? 4.523 -29.062 26.141 1 48.88 156 LEU B C 1
ATOM 8512 O O . LEU B 1 156 ? 4.547 -27.844 25.969 1 48.88 156 LEU B O 1
ATOM 8516 N N . PHE B 1 157 ? 5.156 -29.953 25.453 1 49.31 157 PHE B N 1
ATOM 8517 C CA . PHE B 1 157 ? 5.77 -29.5 24.219 1 49.31 157 PHE B CA 1
ATOM 8518 C C . PHE B 1 157 ? 4.719 -28.938 23.266 1 49.31 157 PHE B C 1
ATOM 8520 O O . PHE B 1 157 ? 4.98 -27.969 22.562 1 49.31 157 PHE B O 1
ATOM 8527 N N . GLN B 1 158 ? 3.6 -29.641 23.266 1 50.09 158 GLN B N 1
ATOM 8528 C CA . GLN B 1 158 ? 2.502 -29.172 22.438 1 50.09 158 GLN B CA 1
ATOM 8529 C C . GLN B 1 158 ? 2.115 -27.734 22.797 1 50.09 158 GLN B C 1
ATOM 8531 O O . GLN B 1 158 ? 1.759 -26.938 21.922 1 50.09 158 GLN B O 1
ATOM 8536 N N . LEU B 1 159 ? 1.996 -27.562 24.062 1 47.97 159 LEU B N 1
ATOM 8537 C CA . LEU B 1 159 ? 1.597 -26.234 24.5 1 47.97 159 LEU B CA 1
ATOM 8538 C C . LEU B 1 159 ? 2.645 -25.188 24.125 1 47.97 159 LEU B C 1
ATOM 8540 O O . LEU B 1 159 ? 2.305 -24.047 23.828 1 47.97 159 LEU B O 1
ATOM 8544 N N . LYS B 1 160 ? 3.881 -25.594 24.172 1 50.34 160 LYS B N 1
ATOM 8545 C CA . LYS B 1 160 ? 4.922 -24.578 23.984 1 50.34 160 LYS B CA 1
ATOM 8546 C C . LYS B 1 160 ? 5.234 -24.375 22.5 1 50.34 160 LYS B C 1
ATOM 8548 O O . LYS B 1 160 ? 5.688 -23.312 22.094 1 50.34 160 LYS B O 1
ATOM 8553 N N . ASN B 1 161 ? 4.965 -25.5 21.719 1 60.12 161 ASN B N 1
ATOM 8554 C CA . ASN B 1 161 ? 5.418 -25.328 20.328 1 60.12 161 ASN B CA 1
ATOM 8555 C C . ASN B 1 161 ? 4.391 -24.578 19.5 1 60.12 161 ASN B C 1
ATOM 8557 O O . ASN B 1 161 ? 3.25 -25.016 19.359 1 60.12 161 ASN B O 1
ATOM 8561 N N . LYS B 1 162 ? 4.676 -23.359 19.281 1 69 162 LYS B N 1
ATOM 8562 C CA . LYS B 1 162 ? 3.869 -22.422 18.5 1 69 162 LYS B CA 1
ATOM 8563 C C . LYS B 1 162 ? 3.402 -23.078 17.203 1 69 162 LYS B C 1
ATOM 8565 O O . LYS B 1 162 ? 2.316 -22.766 16.703 1 69 162 LYS B O 1
ATOM 8570 N N . PHE B 1 163 ? 4.137 -24.25 16.859 1 77.06 163 PHE B N 1
ATOM 8571 C CA . PHE B 1 163 ? 3.773 -24.875 15.594 1 77.06 163 PHE B CA 1
ATOM 8572 C C . PHE B 1 163 ? 2.654 -25.891 15.797 1 77.06 163 PHE B C 1
ATOM 8574 O O . PHE B 1 163 ? 1.802 -26.062 14.922 1 77.06 163 PHE B O 1
ATOM 8581 N N . MET B 1 164 ? 2.562 -26.516 16.953 1 76 164 MET B N 1
ATOM 8582 C CA . MET B 1 164 ? 1.537 -27.516 17.219 1 76 164 MET B CA 1
ATOM 8583 C C . MET B 1 164 ? 0.153 -26.891 17.281 1 76 164 MET B C 1
ATOM 8585 O O . MET B 1 164 ? -0.845 -27.531 16.953 1 76 164 MET B O 1
ATOM 8589 N N . LYS B 1 165 ? 0.151 -25.641 17.625 1 73.25 165 LYS B N 1
ATOM 8590 C CA . LYS B 1 165 ? -1.131 -24.953 17.734 1 73.25 165 LYS B CA 1
ATOM 8591 C C . LYS B 1 165 ? -1.727 -24.688 16.344 1 73.25 165 LYS B C 1
ATOM 8593 O O . LYS B 1 165 ? -2.936 -24.484 16.219 1 73.25 165 LYS B O 1
ATOM 8598 N N . LYS B 1 166 ? -0.881 -24.781 15.352 1 77.12 166 LYS B N 1
ATOM 8599 C CA . LYS B 1 166 ? -1.343 -24.5 13.992 1 77.12 166 LYS B CA 1
ATOM 8600 C C . LYS B 1 166 ? -1.779 -25.766 13.281 1 77.12 166 LYS B C 1
ATOM 8602 O O . LYS B 1 166 ? -2.318 -25.719 12.172 1 77.12 166 LYS B O 1
ATOM 8607 N N . ILE B 1 167 ? -1.537 -26.922 13.93 1 78.5 167 ILE B N 1
ATOM 8608 C CA . ILE B 1 167 ? -1.896 -28.203 13.328 1 78.5 167 ILE B CA 1
ATOM 8609 C C . ILE B 1 167 ? -3.211 -28.703 13.922 1 78.5 167 ILE B C 1
ATOM 8611 O O . ILE B 1 167 ? -3.428 -28.609 15.133 1 78.5 167 ILE B O 1
ATOM 8615 N N . PRO B 1 168 ? -4.059 -29.078 13.062 1 75.44 168 PRO B N 1
ATOM 8616 C CA . PRO B 1 168 ? -5.316 -29.625 13.586 1 75.44 168 PRO B CA 1
ATOM 8617 C C . PRO B 1 168 ? -5.102 -30.828 14.5 1 75.44 168 PRO B C 1
ATOM 8619 O O . PRO B 1 168 ? -4.07 -31.5 14.422 1 75.44 168 PRO B O 1
ATOM 8622 N N . ARG B 1 169 ? -5.945 -31.25 15.5 1 75 169 ARG B N 1
ATOM 8623 C CA . ARG B 1 169 ? -5.809 -32.25 16.531 1 75 169 ARG B CA 1
ATOM 8624 C C . ARG B 1 169 ? -5.719 -33.656 15.922 1 75 169 ARG B C 1
ATOM 8626 O O . ARG B 1 169 ? -4.941 -34.5 16.375 1 75 169 ARG B O 1
ATOM 8633 N N . ASP B 1 170 ? -6.484 -34 14.859 1 80.06 170 ASP B N 1
ATOM 8634 C CA . ASP B 1 170 ? -6.469 -35.344 14.289 1 80.06 170 ASP B CA 1
ATOM 8635 C C . ASP B 1 170 ? -5.664 -35.375 12.992 1 80.06 170 ASP B C 1
ATOM 8637 O O . ASP B 1 170 ? -6.023 -36.094 12.062 1 80.06 170 ASP B O 1
ATOM 8641 N N . ALA B 1 171 ? -4.445 -34.688 13.219 1 84.38 171 ALA B N 1
ATOM 8642 C CA . ALA B 1 171 ? -3.617 -34.688 12.016 1 84.38 171 ALA B CA 1
ATOM 8643 C C . ALA B 1 171 ? -2.607 -35.812 12.047 1 84.38 171 ALA B C 1
ATOM 8645 O O . ALA B 1 171 ? -2.189 -36.281 13.117 1 84.38 171 ALA B O 1
ATOM 8646 N N . GLU B 1 172 ? -2.379 -36.531 10.953 1 89.88 172 GLU B N 1
ATOM 8647 C CA . GLU B 1 172 ? -1.356 -37.531 10.766 1 89.88 172 GLU B CA 1
ATOM 8648 C C . GLU B 1 172 ? -0.219 -37.031 9.883 1 89.88 172 GLU B C 1
ATOM 8650 O O . GLU B 1 172 ? -0.399 -36.094 9.117 1 89.88 172 GLU B O 1
ATOM 8655 N N . ALA B 1 173 ? 0.911 -37.625 10.062 1 90.5 173 ALA B N 1
ATOM 8656 C CA . ALA B 1 173 ? 2.084 -37.125 9.344 1 90.5 173 ALA B CA 1
ATOM 8657 C C . ALA B 1 173 ? 2.508 -38.094 8.25 1 90.5 173 ALA B C 1
ATOM 8659 O O . ALA B 1 173 ? 2.277 -39.281 8.359 1 90.5 173 ALA B O 1
ATOM 8660 N N . SER B 1 174 ? 2.943 -37.531 7.141 1 92.88 174 SER B N 1
ATOM 8661 C CA . SER B 1 174 ? 3.652 -38.25 6.074 1 92.88 174 SER B CA 1
ATOM 8662 C C . SER B 1 174 ? 5.121 -37.844 6.031 1 92.88 174 SER B C 1
ATOM 8664 O O . S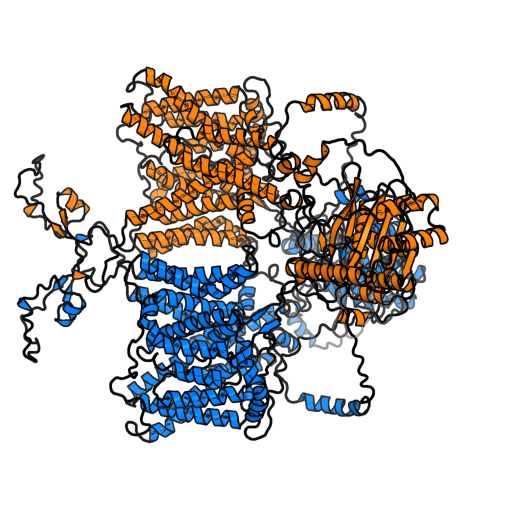ER B 1 174 ? 5.445 -36.656 5.84 1 92.88 174 SER B O 1
ATOM 8666 N N . ASN B 1 175 ? 6.008 -38.781 6.227 1 93.81 175 ASN B N 1
ATOM 8667 C CA . ASN B 1 175 ? 7.438 -38.5 6.227 1 93.81 175 ASN B CA 1
ATOM 8668 C C . ASN B 1 175 ? 8.094 -38.906 4.91 1 93.81 175 ASN B C 1
ATOM 8670 O O . ASN B 1 175 ? 7.895 -40.031 4.445 1 93.81 175 ASN B O 1
ATOM 8674 N N . VAL B 1 176 ? 8.766 -37.969 4.371 1 95.38 176 VAL B N 1
ATOM 8675 C CA . VAL B 1 176 ? 9.461 -38.188 3.111 1 95.38 176 VAL B CA 1
ATOM 8676 C C . VAL B 1 176 ? 10.969 -38.125 3.338 1 95.38 176 VAL B C 1
ATOM 8678 O O . VAL B 1 176 ? 11.484 -37.094 3.811 1 95.38 176 VAL B O 1
ATOM 8681 N N . LEU B 1 177 ? 11.68 -39.188 3.072 1 94.88 177 LEU B N 1
ATOM 8682 C CA . LEU B 1 177 ? 13.133 -39.25 3.201 1 94.88 177 LEU B CA 1
ATOM 8683 C C . LEU B 1 177 ? 13.789 -39.375 1.835 1 94.88 177 LEU B C 1
ATOM 8685 O O . LEU B 1 177 ? 13.555 -40.344 1.119 1 94.88 177 LEU B O 1
ATOM 8689 N N . VAL B 1 178 ? 14.547 -38.375 1.519 1 95.12 178 VAL B N 1
ATOM 8690 C CA . VAL B 1 178 ? 15.25 -38.375 0.24 1 95.12 178 VAL B CA 1
ATOM 8691 C C . VAL B 1 178 ? 16.75 -38.219 0.475 1 95.12 178 VAL B C 1
ATOM 8693 O O . VAL B 1 178 ? 17.172 -37.406 1.294 1 95.12 178 VAL B O 1
ATOM 8696 N N . GLY B 1 179 ? 17.609 -39.094 -0.209 1 93.19 179 GLY B N 1
ATOM 8697 C CA . GLY B 1 179 ? 19.047 -38.969 -0.027 1 93.19 179 GLY B CA 1
ATOM 8698 C C . GLY B 1 179 ? 19.828 -39.625 -1.152 1 93.19 179 GLY B C 1
ATOM 8699 O O . GLY B 1 179 ? 19.297 -40.406 -1.933 1 93.19 179 GLY B O 1
ATOM 8700 N N . GLU B 1 180 ? 21.031 -39.156 -1.191 1 91.38 180 GLU B N 1
ATOM 8701 C CA . GLU B 1 180 ? 22 -39.719 -2.117 1 91.38 180 GLU B CA 1
ATOM 8702 C C . GLU B 1 180 ? 23.047 -40.562 -1.374 1 91.38 180 GLU B C 1
ATOM 8704 O O . GLU B 1 180 ? 23.547 -40.156 -0.321 1 91.38 180 GLU B O 1
ATOM 8709 N N . VAL B 1 181 ? 23.25 -41.781 -1.863 1 89.44 181 VAL B N 1
ATOM 8710 C CA . VAL B 1 181 ? 24.234 -42.656 -1.262 1 89.44 181 VAL B CA 1
ATOM 8711 C C . VAL B 1 181 ? 25.188 -43.188 -2.34 1 89.44 181 VAL B C 1
ATOM 8713 O O . VAL B 1 181 ? 24.828 -43.25 -3.516 1 89.44 181 VAL B O 1
ATOM 8716 N N . ASP B 1 182 ? 26.422 -43.562 -2.039 1 87.38 182 ASP B N 1
ATOM 8717 C CA . ASP B 1 182 ? 27.469 -43.938 -2.977 1 87.38 182 ASP B CA 1
ATOM 8718 C C . ASP B 1 182 ? 27.406 -45.438 -3.285 1 87.38 182 ASP B C 1
ATOM 8720 O O . ASP B 1 182 ? 27.938 -45.875 -4.309 1 87.38 182 ASP B O 1
ATOM 8724 N N . PHE B 1 183 ? 26.719 -46.344 -2.502 1 88.19 183 PHE B N 1
ATOM 8725 C CA . PHE B 1 183 ? 26.844 -47.781 -2.662 1 88.19 183 PHE B CA 1
ATOM 8726 C C . PHE B 1 183 ? 25.703 -48.312 -3.518 1 88.19 183 PHE B C 1
ATOM 8728 O O . PHE B 1 183 ? 25.734 -49.5 -3.918 1 88.19 183 PHE B O 1
ATOM 8735 N N . LEU B 1 184 ? 24.766 -47.5 -3.879 1 89.25 184 LEU B N 1
ATOM 8736 C CA . LEU B 1 184 ? 23.625 -47.969 -4.648 1 89.25 184 LEU B CA 1
ATOM 8737 C C . LEU B 1 184 ? 23.812 -47.688 -6.133 1 89.25 184 LEU B C 1
ATOM 8739 O O . LEU B 1 184 ? 24.266 -46.594 -6.508 1 89.25 184 LEU B O 1
ATOM 8743 N N . GLU B 1 185 ? 23.5 -48.594 -7.016 1 85.12 185 GLU B N 1
ATOM 8744 C CA . GLU B 1 185 ? 23.516 -48.406 -8.461 1 85.12 185 GLU B CA 1
ATOM 8745 C C . GLU B 1 185 ? 22.125 -48.062 -8.992 1 85.12 185 GLU B C 1
ATOM 8747 O O . GLU B 1 185 ? 21.984 -47.344 -9.992 1 85.12 185 GLU B O 1
ATOM 8752 N N . LYS B 1 186 ? 21.141 -48.688 -8.328 1 86 186 LYS B N 1
ATOM 8753 C CA . LYS B 1 186 ? 19.75 -48.406 -8.664 1 86 186 LYS B CA 1
ATOM 8754 C C . LYS B 1 186 ? 19.031 -47.75 -7.5 1 86 186 LYS B C 1
ATOM 8756 O O . LYS B 1 186 ? 19.375 -47.938 -6.336 1 86 186 LYS B O 1
ATOM 8761 N N . PRO B 1 187 ? 18.062 -46.906 -7.902 1 90.94 187 PRO B N 1
ATOM 8762 C CA . PRO B 1 187 ? 17.375 -46.188 -6.824 1 90.94 187 PRO B CA 1
ATOM 8763 C C . PRO B 1 187 ? 16.547 -47.125 -5.941 1 90.94 187 PRO B C 1
ATOM 8765 O O . PRO B 1 187 ? 15.961 -48.094 -6.434 1 90.94 187 PRO B O 1
ATOM 8768 N N . PHE B 1 188 ? 16.672 -46.938 -4.672 1 92.31 188 PHE B N 1
ATOM 8769 C CA . PHE B 1 188 ? 15.883 -47.594 -3.646 1 92.31 188 PHE B CA 1
ATOM 8770 C C . PHE B 1 188 ? 14.633 -46.781 -3.32 1 92.31 188 PHE B C 1
ATOM 8772 O O . PHE B 1 188 ? 14.719 -45.719 -2.73 1 92.31 188 PHE B O 1
ATOM 8779 N N . VAL B 1 189 ? 13.391 -47.219 -3.795 1 94.81 189 VAL B N 1
ATOM 8780 C CA . VAL B 1 189 ? 12.141 -46.5 -3.568 1 94.81 189 VAL B CA 1
ATOM 8781 C C . VAL B 1 189 ? 11.18 -47.375 -2.777 1 94.81 189 VAL B C 1
ATOM 8783 O O . VAL B 1 189 ? 11.016 -48.562 -3.082 1 94.81 189 VAL B O 1
ATOM 8786 N N . ALA B 1 190 ? 10.586 -46.844 -1.743 1 94.88 190 ALA B N 1
ATOM 8787 C CA . ALA B 1 190 ? 9.602 -47.562 -0.944 1 94.88 190 ALA B CA 1
ATOM 8788 C C . ALA B 1 190 ? 8.484 -46.656 -0.478 1 94.88 190 ALA B C 1
ATOM 8790 O O . ALA B 1 190 ? 8.742 -45.5 -0.067 1 94.88 190 ALA B O 1
ATOM 8791 N N . PHE B 1 191 ? 7.297 -46.938 -0.731 1 95.5 191 PHE B N 1
ATOM 8792 C CA . PHE B 1 191 ? 6.113 -46.281 -0.218 1 95.5 191 PHE B CA 1
ATOM 8793 C C . PHE B 1 191 ? 5.379 -47.156 0.788 1 95.5 191 PHE B C 1
ATOM 8795 O O . PHE B 1 191 ? 4.953 -48.25 0.458 1 95.5 191 PHE B O 1
ATOM 8802 N N . VAL B 1 192 ? 5.254 -46.688 2.023 1 94.38 192 VAL B N 1
ATOM 8803 C CA . VAL B 1 192 ? 4.711 -47.531 3.094 1 94.38 192 VAL B CA 1
ATOM 8804 C C . VAL B 1 192 ? 3.506 -46.812 3.727 1 94.38 192 VAL B C 1
ATOM 8806 O O . VAL B 1 192 ? 3.549 -45.625 4.004 1 94.38 192 VAL B O 1
ATOM 8809 N N . ARG B 1 193 ? 2.426 -47.438 3.875 1 95 193 ARG B N 1
ATOM 8810 C CA . ARG B 1 193 ? 1.276 -47.031 4.68 1 95 193 ARG B CA 1
ATOM 8811 C C . ARG B 1 193 ? 1.116 -47.938 5.898 1 95 193 ARG B C 1
ATOM 8813 O O . ARG B 1 193 ? 0.967 -49.156 5.762 1 95 193 ARG B O 1
ATOM 8820 N N . LEU B 1 194 ? 1.15 -47.375 7.023 1 92.25 194 LEU B N 1
ATOM 8821 C CA . LEU B 1 194 ? 0.999 -48.125 8.258 1 92.25 194 LEU B CA 1
ATOM 8822 C C . LEU B 1 194 ? -0.472 -48.406 8.547 1 92.25 194 LEU B C 1
ATOM 8824 O O . LEU B 1 194 ? -1.343 -47.625 8.195 1 92.25 194 LEU B O 1
ATOM 8828 N N . SER B 1 195 ? -0.743 -49.531 9.062 1 90.75 195 SER B N 1
ATOM 8829 C CA . SER B 1 195 ? -2.115 -49.906 9.406 1 90.75 195 SER B CA 1
ATOM 8830 C C . SER B 1 195 ? -2.691 -48.969 10.453 1 90.75 195 SER B C 1
ATOM 8832 O O . SER B 1 195 ? -3.855 -48.562 10.367 1 90.75 195 SER B O 1
ATOM 8834 N N . GLN B 1 196 ? -1.869 -48.625 11.336 1 89.62 196 GLN B N 1
ATOM 8835 C CA . GLN B 1 196 ? -2.248 -47.625 12.344 1 89.62 196 GLN B CA 1
ATOM 8836 C C . GLN B 1 196 ? -1.169 -46.562 12.5 1 89.62 196 GLN B C 1
ATOM 8838 O O . GLN B 1 196 ? 0.023 -46.844 12.375 1 89.62 196 GLN B O 1
ATOM 8843 N N . ALA B 1 197 ? -1.703 -45.344 12.672 1 88.88 197 ALA B N 1
ATOM 8844 C CA . ALA B 1 197 ? -0.766 -44.219 12.859 1 88.88 197 ALA B CA 1
ATOM 8845 C C . ALA B 1 197 ? 0.034 -44.406 14.148 1 88.88 197 ALA B C 1
ATOM 8847 O O . ALA B 1 197 ? -0.537 -44.656 15.211 1 88.88 197 ALA B O 1
ATOM 8848 N N . THR B 1 198 ? 1.367 -44.406 14.023 1 86.38 198 THR B N 1
ATOM 8849 C CA . THR B 1 198 ? 2.252 -44.594 15.164 1 86.38 198 THR B CA 1
ATOM 8850 C C . THR B 1 198 ? 3.264 -43.469 15.289 1 86.38 198 THR B C 1
ATOM 8852 O O . THR B 1 198 ? 3.66 -42.875 14.281 1 86.38 198 THR B O 1
ATOM 8855 N N . THR B 1 199 ? 3.506 -43.156 16.469 1 84.81 199 THR B N 1
ATOM 8856 C CA . THR B 1 199 ? 4.527 -42.125 16.703 1 84.81 199 THR B CA 1
ATOM 8857 C C . THR B 1 199 ? 5.922 -42.75 16.625 1 84.81 199 THR B C 1
ATOM 8859 O O . THR B 1 199 ? 6.254 -43.656 17.375 1 84.81 199 THR B O 1
ATOM 8862 N N . LEU B 1 200 ? 6.629 -42.5 15.578 1 81.5 200 LEU B N 1
ATOM 8863 C CA . LEU B 1 200 ? 7.973 -43.031 15.352 1 81.5 200 LEU B CA 1
ATOM 8864 C C . LEU B 1 200 ? 9.023 -42.094 15.93 1 81.5 200 LEU B C 1
ATOM 8866 O O . LEU B 1 200 ? 9.406 -41.094 15.281 1 81.5 200 LEU B O 1
ATOM 8870 N N . GLY B 1 201 ? 9.07 -41.75 17.141 1 69.38 201 GLY B N 1
ATOM 8871 C CA . GLY B 1 201 ? 9.984 -40.875 17.859 1 69.38 201 GLY B CA 1
ATOM 8872 C C . GLY B 1 201 ? 11.047 -40.281 16.969 1 69.38 201 GLY B C 1
ATOM 8873 O O . GLY B 1 201 ? 11.648 -40.969 16.141 1 69.38 201 GLY B O 1
ATOM 8874 N N . GLY B 1 202 ? 11.344 -38.938 16.844 1 72.44 202 GLY B N 1
ATOM 8875 C CA . GLY B 1 202 ? 12.453 -38.219 16.25 1 72.44 202 GLY B CA 1
ATOM 8876 C C . GLY B 1 202 ? 12.227 -37.844 14.797 1 72.44 202 GLY B C 1
ATOM 8877 O O . GLY B 1 202 ? 12.914 -36.969 14.25 1 72.44 202 GLY B O 1
ATOM 8878 N N . LEU B 1 203 ? 11.289 -38.5 14.078 1 78.31 203 LEU B N 1
ATOM 8879 C CA . LEU B 1 203 ? 11.125 -38.281 12.648 1 78.31 203 LEU B CA 1
ATOM 8880 C C . LEU B 1 203 ? 10.414 -36.938 12.406 1 78.31 203 LEU B C 1
ATOM 8882 O O . LEU B 1 203 ? 10.727 -36.25 11.438 1 78.31 203 LEU B O 1
ATOM 8886 N N . THR B 1 204 ? 9.492 -36.656 13.188 1 79.69 204 THR B N 1
ATOM 8887 C CA . THR B 1 204 ? 8.742 -35.438 13.016 1 79.69 204 THR B CA 1
ATOM 8888 C C . THR B 1 204 ? 9.109 -34.406 14.086 1 79.69 204 THR B C 1
ATOM 8890 O O . THR B 1 204 ? 9.492 -34.781 15.195 1 79.69 204 THR B O 1
ATOM 8893 N N . GLU B 1 205 ? 9.086 -33.219 13.68 1 76.81 205 GLU B N 1
ATOM 8894 C CA . GLU B 1 205 ? 9.367 -32.125 14.625 1 76.81 205 GLU B CA 1
ATOM 8895 C C . GLU B 1 205 ? 8.352 -32.125 15.758 1 76.81 205 GLU B C 1
ATOM 8897 O O . GLU B 1 205 ? 8.695 -31.828 16.906 1 76.81 205 GLU B O 1
ATOM 8902 N N . VAL B 1 206 ? 7.129 -32.406 15.414 1 77.56 206 VAL B N 1
ATOM 8903 C CA . VAL B 1 206 ? 6.043 -32.438 16.391 1 77.56 206 VAL B CA 1
ATOM 8904 C C . VAL B 1 206 ? 5.562 -33.875 16.578 1 77.56 206 VAL B C 1
ATOM 8906 O O . VAL B 1 206 ? 5.668 -34.688 15.664 1 77.56 206 VAL B O 1
ATOM 8909 N N . PRO B 1 207 ? 5.184 -34.156 17.781 1 80.56 207 PRO B N 1
ATOM 8910 C CA . PRO B 1 207 ? 4.766 -35.531 18.047 1 80.56 207 PRO B CA 1
ATOM 8911 C C . PRO B 1 207 ? 3.447 -35.875 17.359 1 80.56 207 PRO B C 1
ATOM 8913 O O . PRO B 1 207 ? 2.447 -36.125 18.047 1 80.56 207 PRO B O 1
ATOM 8916 N N . VAL B 1 208 ? 3.404 -35.812 16.109 1 84.75 208 VAL B N 1
ATOM 8917 C CA . VAL B 1 208 ? 2.273 -36.25 15.305 1 84.75 208 VAL B CA 1
ATOM 8918 C C . VAL B 1 208 ? 2.529 -37.656 14.805 1 84.75 208 VAL B C 1
ATOM 8920 O O . VAL B 1 208 ? 3.645 -38 14.391 1 84.75 208 VAL B O 1
ATOM 8923 N N . PRO B 1 209 ? 1.581 -38.562 14.969 1 89 209 PRO B N 1
ATOM 8924 C CA . PRO B 1 209 ? 1.776 -39.938 14.5 1 89 209 PRO B CA 1
ATOM 8925 C C . PRO B 1 209 ? 1.984 -40.031 12.992 1 89 209 PRO B C 1
ATOM 8927 O O . PRO B 1 209 ? 1.373 -39.25 12.234 1 89 209 PRO B O 1
ATOM 8930 N N . THR B 1 210 ? 2.85 -40.875 12.641 1 91.5 210 THR B N 1
ATOM 8931 C CA . THR B 1 210 ? 3.158 -41.062 11.227 1 91.5 210 THR B CA 1
ATOM 8932 C C . THR B 1 210 ? 2.316 -42.188 10.648 1 91.5 210 THR B C 1
ATOM 8934 O O . THR B 1 210 ? 2.195 -43.281 11.25 1 91.5 210 THR B O 1
ATOM 8937 N N . ARG B 1 211 ? 1.681 -41.969 9.555 1 92.69 211 ARG B N 1
ATOM 8938 C CA . ARG B 1 211 ? 0.876 -43 8.859 1 92.69 211 ARG B CA 1
ATOM 8939 C C . ARG B 1 211 ? 1.535 -43.406 7.551 1 92.69 211 ARG B C 1
ATOM 8941 O O . ARG B 1 211 ? 1.395 -44.562 7.121 1 92.69 211 ARG B O 1
ATOM 8948 N N . PHE B 1 212 ? 2.188 -42.469 6.926 1 93.69 212 PHE B N 1
ATOM 8949 C CA . PHE B 1 212 ? 2.799 -42.719 5.629 1 93.69 212 PHE B CA 1
ATOM 8950 C C . PHE B 1 212 ? 4.301 -42.469 5.676 1 93.69 212 PHE B C 1
ATOM 8952 O O . PHE B 1 212 ? 4.762 -41.562 6.367 1 93.69 212 PHE B O 1
ATOM 8959 N N . LEU B 1 213 ? 5.02 -43.312 4.969 1 93.94 213 LEU B N 1
ATOM 8960 C CA . LEU B 1 213 ? 6.465 -43.156 4.855 1 93.94 213 LEU B CA 1
ATOM 8961 C C . LEU B 1 213 ? 6.922 -43.375 3.418 1 93.94 213 LEU B C 1
ATOM 8963 O O . LEU B 1 213 ? 6.512 -44.344 2.771 1 93.94 213 LEU B O 1
ATOM 8967 N N . PHE B 1 214 ? 7.586 -42.406 2.881 1 95.25 214 PHE B N 1
ATOM 8968 C CA . PHE B 1 214 ? 8.172 -42.5 1.55 1 95.25 214 PHE B CA 1
ATOM 8969 C C . PHE B 1 214 ? 9.688 -42.375 1.617 1 95.25 214 PHE B C 1
ATOM 8971 O O . PHE B 1 214 ? 10.219 -41.438 2.203 1 95.25 214 PHE B O 1
ATOM 8978 N N . VAL B 1 215 ? 10.391 -43.312 1.083 1 95.31 215 VAL B N 1
ATOM 8979 C CA . VAL B 1 215 ? 11.852 -43.344 1.114 1 95.31 215 VAL B CA 1
ATOM 8980 C C . VAL B 1 215 ? 12.398 -43.406 -0.309 1 95.31 215 VAL B C 1
ATOM 8982 O O . VAL B 1 215 ? 11.977 -44.281 -1.092 1 95.31 215 VAL B O 1
ATOM 8985 N N . LEU B 1 216 ? 13.25 -42.5 -0.619 1 95.62 216 LEU B N 1
ATOM 8986 C CA . LEU B 1 216 ? 13.938 -42.5 -1.905 1 95.62 216 LEU B CA 1
ATOM 8987 C C . LEU B 1 216 ? 15.438 -42.312 -1.718 1 95.62 216 LEU B C 1
ATOM 8989 O O . LEU B 1 216 ? 15.891 -41.25 -1.257 1 95.62 216 LEU B O 1
ATOM 8993 N N . LEU B 1 217 ? 16.203 -43.375 -1.95 1 94.12 217 LEU B N 1
ATOM 8994 C CA . LEU B 1 217 ? 17.656 -43.344 -1.948 1 94.12 217 LEU B CA 1
ATOM 8995 C C . LEU B 1 217 ? 18.219 -43.656 -3.336 1 94.12 217 LEU B C 1
ATOM 8997 O O . LEU B 1 217 ? 17.781 -44.594 -3.988 1 94.12 217 LEU B O 1
ATOM 9001 N N . GLY B 1 218 ? 18.984 -42.781 -3.871 1 91.38 218 GLY B N 1
ATOM 9002 C CA . GLY B 1 218 ? 19.531 -42.969 -5.207 1 91.38 218 GLY B CA 1
ATOM 9003 C C . GLY B 1 218 ? 21.031 -42.844 -5.254 1 91.38 218 GLY B C 1
ATOM 9004 O O . GLY B 1 218 ? 21.672 -42.531 -4.242 1 91.38 218 GLY B O 1
ATOM 9005 N N . PRO B 1 219 ? 21.547 -43.219 -6.359 1 90.62 219 PRO B N 1
ATOM 9006 C CA . PRO B 1 219 ? 22.984 -43.094 -6.555 1 90.62 219 PRO B CA 1
ATOM 9007 C C . PRO B 1 219 ? 23.469 -41.656 -6.609 1 90.62 219 PRO B C 1
ATOM 9009 O O . PRO B 1 219 ? 22.656 -40.719 -6.566 1 90.62 219 PRO B O 1
ATOM 9012 N N . LEU B 1 220 ? 24.797 -41.469 -6.703 1 87.31 220 LEU B N 1
ATOM 9013 C CA . LEU B 1 220 ? 25.406 -40.125 -6.633 1 87.31 220 LEU B CA 1
ATOM 9014 C C . LEU B 1 220 ? 25.219 -39.375 -7.941 1 87.31 220 LEU B C 1
ATOM 9016 O O . LEU B 1 220 ? 25.25 -39.969 -9.023 1 87.31 220 LEU B O 1
ATOM 9020 N N . GLY B 1 221 ? 24.891 -38 -7.867 1 80.56 221 GLY B N 1
ATOM 9021 C CA . GLY B 1 221 ? 24.891 -37.125 -9.039 1 80.56 221 GLY B CA 1
ATOM 9022 C C . GLY B 1 221 ? 23.531 -36.531 -9.32 1 80.56 221 GLY B C 1
ATOM 9023 O O . GLY B 1 221 ? 23.438 -35.562 -10.086 1 80.56 221 GLY B O 1
ATOM 9024 N N . LYS B 1 222 ? 22.438 -37.062 -8.836 1 84.56 222 LYS B N 1
ATOM 9025 C CA . LYS B 1 222 ? 21.094 -36.531 -9.109 1 84.56 222 LYS B CA 1
ATOM 9026 C C . LYS B 1 222 ? 20.406 -36.094 -7.82 1 84.56 222 LYS B C 1
ATOM 9028 O O . LYS B 1 222 ? 19.234 -36.406 -7.594 1 84.56 222 LYS B O 1
ATOM 9033 N N . ALA B 1 223 ? 21 -35.344 -7.117 1 85.69 223 ALA B N 1
ATOM 9034 C CA . ALA B 1 223 ? 20.438 -34.938 -5.836 1 85.69 223 ALA B CA 1
ATOM 9035 C C . ALA B 1 223 ? 19.25 -34 -6.031 1 85.69 223 ALA B C 1
ATOM 9037 O O . ALA B 1 223 ? 18.25 -34.094 -5.316 1 85.69 223 ALA B O 1
ATOM 9038 N N . LYS B 1 224 ? 19.344 -33.156 -7.008 1 86.19 224 LYS B N 1
ATOM 9039 C CA . LYS B 1 224 ? 18.281 -32.188 -7.238 1 86.19 224 LYS B CA 1
ATOM 9040 C C . LYS B 1 224 ? 17.016 -32.875 -7.723 1 86.19 224 LYS B C 1
ATOM 9042 O O . LYS B 1 224 ? 15.906 -32.5 -7.316 1 86.19 224 LYS B O 1
ATOM 9047 N N . SER B 1 225 ? 17.25 -33.812 -8.594 1 88.25 225 SER B N 1
ATOM 9048 C CA . SER B 1 225 ? 16.094 -34.562 -9.094 1 88.25 225 SER B CA 1
ATOM 9049 C C . SER B 1 225 ? 15.398 -35.312 -7.973 1 88.25 225 SER B C 1
ATOM 9051 O O . SER B 1 225 ? 14.172 -35.344 -7.902 1 88.25 225 SER B O 1
ATOM 9053 N N . TYR B 1 226 ? 16.25 -35.938 -7.121 1 92.62 226 TYR B N 1
ATOM 9054 C CA . TYR B 1 226 ? 15.664 -36.656 -6.008 1 92.62 226 TYR B CA 1
ATOM 9055 C C . TYR B 1 226 ? 14.898 -35.719 -5.078 1 92.62 226 TYR B C 1
ATOM 9057 O O . TYR B 1 226 ? 13.828 -36.062 -4.574 1 92.62 226 TYR B O 1
ATOM 9065 N N . ASN B 1 227 ? 15.438 -34.594 -4.957 1 92 227 ASN B N 1
ATOM 9066 C CA . ASN B 1 227 ? 14.758 -33.625 -4.117 1 92 227 ASN B CA 1
ATOM 9067 C C . ASN B 1 227 ? 13.43 -33.188 -4.73 1 92 227 ASN B C 1
ATOM 9069 O O . ASN B 1 227 ? 12.445 -32.969 -4.012 1 92 227 ASN B O 1
ATOM 9073 N N . GLU B 1 228 ? 13.383 -33 -5.973 1 92.62 228 GLU B N 1
ATOM 9074 C CA . GLU B 1 228 ? 12.148 -32.625 -6.637 1 92.62 228 GLU B CA 1
ATOM 9075 C C . GLU B 1 228 ? 11.102 -33.719 -6.566 1 92.62 228 GLU B C 1
ATOM 9077 O O . GLU B 1 228 ? 9.898 -33.438 -6.461 1 92.62 228 GLU B O 1
ATOM 9082 N N . ILE B 1 229 ? 11.57 -34.938 -6.621 1 94.19 229 ILE B N 1
ATOM 9083 C CA . ILE B 1 229 ? 10.641 -36.062 -6.492 1 94.19 229 ILE B CA 1
ATOM 9084 C C . ILE B 1 229 ? 10.07 -36.094 -5.074 1 94.19 229 ILE B C 1
ATOM 9086 O O . ILE B 1 229 ? 8.875 -36.344 -4.887 1 94.19 229 ILE B O 1
ATOM 9090 N N . GLY B 1 230 ? 10.984 -35.844 -4.195 1 94.56 230 GLY B N 1
ATOM 9091 C CA . GLY B 1 230 ? 10.508 -35.75 -2.824 1 94.56 230 GLY B CA 1
ATOM 9092 C C . GLY B 1 230 ? 9.492 -34.656 -2.615 1 94.56 230 GLY B C 1
ATOM 9093 O O . GLY B 1 230 ? 8.5 -34.844 -1.914 1 94.56 230 GLY B O 1
ATOM 9094 N N . ARG B 1 231 ? 9.703 -33.562 -3.176 1 94.44 231 ARG B N 1
ATOM 9095 C CA . ARG B 1 231 ? 8.766 -32.438 -3.088 1 94.44 231 ARG B CA 1
ATOM 9096 C C . ARG B 1 231 ? 7.438 -32.781 -3.754 1 94.44 231 ARG B C 1
ATOM 9098 O O . ARG B 1 231 ? 6.375 -32.375 -3.281 1 94.44 231 ARG B O 1
ATOM 9105 N N . ALA B 1 232 ? 7.516 -33.469 -4.809 1 95 232 ALA B N 1
ATOM 9106 C CA . ALA B 1 232 ? 6.312 -33.844 -5.543 1 95 232 ALA B CA 1
ATOM 9107 C C . ALA B 1 232 ? 5.414 -34.75 -4.699 1 95 232 ALA B C 1
ATOM 9109 O O . ALA B 1 232 ? 4.203 -34.531 -4.617 1 95 232 ALA B O 1
ATOM 9110 N N . ILE B 1 233 ? 5.996 -35.781 -4.074 1 95.62 233 ILE B N 1
ATOM 9111 C CA . ILE B 1 233 ? 5.188 -36.688 -3.279 1 95.62 233 ILE B CA 1
ATOM 9112 C C . ILE B 1 233 ? 4.625 -35.969 -2.061 1 95.62 233 ILE B C 1
ATOM 9114 O O . ILE B 1 233 ? 3.5 -36.25 -1.634 1 95.62 233 ILE B O 1
ATOM 9118 N N . ALA B 1 234 ? 5.434 -35.156 -1.484 1 95.25 234 ALA B N 1
ATOM 9119 C CA . ALA B 1 234 ? 4.961 -34.375 -0.335 1 95.25 234 ALA B CA 1
ATOM 9120 C C . ALA B 1 234 ? 3.775 -33.5 -0.714 1 95.25 234 ALA B C 1
ATOM 9122 O O . ALA B 1 234 ? 2.809 -33.375 0.044 1 95.25 234 ALA B O 1
ATOM 9123 N N . THR B 1 235 ? 3.811 -32.812 -1.812 1 94.25 235 THR B N 1
ATOM 9124 C CA . THR B 1 235 ? 2.721 -31.969 -2.283 1 94.25 235 THR B CA 1
ATOM 9125 C C . THR B 1 235 ? 1.485 -32.812 -2.605 1 94.25 235 THR B C 1
ATOM 9127 O O . THR B 1 235 ? 0.358 -32.375 -2.346 1 94.25 235 THR B O 1
ATOM 9130 N N . LEU B 1 236 ? 1.692 -33.969 -3.152 1 93.75 236 LEU B N 1
ATOM 9131 C CA . LEU B 1 236 ? 0.585 -34.844 -3.486 1 93.75 236 LEU B CA 1
ATOM 9132 C C . LEU B 1 236 ? -0.123 -35.344 -2.227 1 93.75 236 LEU B C 1
ATOM 9134 O O . LEU B 1 236 ? -1.349 -35.469 -2.211 1 93.75 236 LEU B O 1
ATOM 9138 N N . MET B 1 237 ? 0.674 -35.594 -1.216 1 93.31 237 MET B N 1
ATOM 9139 C CA . MET B 1 237 ? 0.108 -36.125 0.015 1 93.31 237 MET B CA 1
ATOM 9140 C C . MET B 1 237 ? -0.717 -35.094 0.748 1 93.31 237 MET B C 1
ATOM 9142 O O . MET B 1 237 ? -1.608 -35.406 1.528 1 93.31 237 MET B O 1
ATOM 9146 N N . VAL B 1 238 ? -0.466 -33.844 0.522 1 90.38 238 VAL B N 1
ATOM 9147 C CA . VAL B 1 238 ? -1.198 -32.781 1.187 1 90.38 238 VAL B CA 1
ATOM 9148 C C . VAL B 1 238 ? -2.475 -32.469 0.411 1 90.38 238 VAL B C 1
ATOM 9150 O O . VAL B 1 238 ? -3.418 -31.891 0.959 1 90.38 238 VAL B O 1
ATOM 9153 N N . ASP B 1 239 ? -2.537 -32.781 -0.842 1 90 239 ASP B N 1
ATOM 9154 C CA . ASP B 1 239 ? -3.748 -32.594 -1.637 1 90 239 ASP B CA 1
ATOM 9155 C C . ASP B 1 239 ? -4.898 -33.438 -1.092 1 90 239 ASP B C 1
ATOM 9157 O O . ASP B 1 239 ? -4.715 -34.625 -0.763 1 90 239 ASP B O 1
ATOM 9161 N N . ASP B 1 240 ? -6.051 -32.938 -0.99 1 87.31 240 ASP B N 1
ATOM 9162 C CA . ASP B 1 240 ? -7.195 -33.594 -0.363 1 87.31 240 ASP B CA 1
ATOM 9163 C C . ASP B 1 240 ? -7.648 -34.812 -1.168 1 87.31 240 ASP B C 1
ATOM 9165 O O . ASP B 1 240 ? -7.973 -35.844 -0.597 1 87.31 240 ASP B O 1
ATOM 9169 N N . LEU B 1 241 ? -7.684 -34.719 -2.414 1 87.75 241 LEU B N 1
ATOM 9170 C CA . LEU B 1 241 ? -8.188 -35.812 -3.244 1 87.75 241 LEU B CA 1
ATOM 9171 C C . LEU B 1 241 ? -7.207 -36.969 -3.246 1 87.75 241 LEU B C 1
ATOM 9173 O O . LEU B 1 241 ? -7.621 -38.125 -3.113 1 87.75 241 LEU B O 1
ATOM 9177 N N . PHE B 1 242 ? -5.957 -36.719 -3.377 1 91.19 242 PHE B N 1
ATOM 9178 C CA . PHE B 1 242 ? -4.984 -37.812 -3.4 1 91.19 242 PHE B CA 1
ATOM 9179 C C . PHE B 1 242 ? -4.852 -38.438 -2.021 1 91.19 242 PHE B C 1
ATOM 9181 O O . PHE B 1 242 ? -4.652 -39.656 -1.907 1 91.19 242 PHE B O 1
ATOM 9188 N N . SER B 1 243 ? -4.848 -37.625 -1.001 1 89.88 243 SER B N 1
ATOM 9189 C CA . SER B 1 243 ? -4.762 -38.156 0.35 1 89.88 243 SER B CA 1
ATOM 9190 C C . SER B 1 243 ? -5.895 -39.156 0.625 1 89.88 243 SER B C 1
ATOM 9192 O O . SER B 1 243 ? -5.695 -40.156 1.284 1 89.88 243 SER B O 1
ATOM 9194 N N . ASP B 1 244 ? -7.062 -38.844 0.087 1 89.06 244 ASP B N 1
ATOM 9195 C CA . ASP B 1 244 ? -8.188 -39.75 0.256 1 89.06 244 ASP B CA 1
ATOM 9196 C C . ASP B 1 244 ? -7.945 -41.062 -0.482 1 89.06 244 ASP B C 1
ATOM 9198 O O . ASP B 1 244 ? -8.312 -42.125 0.011 1 89.06 244 ASP B O 1
ATOM 9202 N N . VAL B 1 245 ? -7.383 -40.969 -1.646 1 90.56 245 VAL B N 1
ATOM 9203 C CA . VAL B 1 245 ? -7.066 -42.156 -2.42 1 90.56 245 VAL B CA 1
ATOM 9204 C C . VAL B 1 245 ? -5.969 -42.969 -1.717 1 90.56 245 VAL B C 1
ATOM 9206 O O . VAL B 1 245 ? -6.016 -44.188 -1.677 1 90.56 245 VAL B O 1
ATOM 9209 N N . ALA B 1 246 ? -5 -42.25 -1.097 1 92.44 246 ALA B N 1
ATOM 9210 C CA . ALA B 1 246 ? -3.889 -42.938 -0.428 1 92.44 246 ALA B CA 1
ATOM 9211 C C . ALA B 1 246 ? -4.363 -43.656 0.825 1 92.44 246 ALA B C 1
ATOM 9213 O O . ALA B 1 246 ? -3.859 -44.75 1.15 1 92.44 246 ALA B O 1
ATOM 9214 N N . TYR B 1 247 ? -5.332 -43.188 1.558 1 92.25 247 TYR B N 1
ATOM 9215 C CA . TYR B 1 247 ? -5.859 -43.844 2.756 1 92.25 247 TYR B CA 1
ATOM 9216 C C . TYR B 1 247 ? -6.664 -45.094 2.398 1 92.25 247 TYR B C 1
ATOM 9218 O O . TYR B 1 247 ? -6.625 -46.094 3.117 1 92.25 247 TYR B O 1
ATOM 9226 N N . LYS B 1 248 ? -7.273 -45.062 1.181 1 91.12 248 LYS B N 1
ATOM 9227 C CA . LYS B 1 248 ? -8.203 -46.125 0.831 1 91.12 248 LYS B CA 1
ATOM 9228 C C . LYS B 1 248 ? -7.602 -47.062 -0.226 1 91.12 248 LYS B C 1
ATOM 9230 O O . LYS B 1 248 ? -8.234 -48.031 -0.639 1 91.12 248 LYS B O 1
ATOM 9235 N N . ALA B 1 249 ? -6.434 -46.75 -0.577 1 92.19 249 ALA B N 1
ATOM 9236 C CA . ALA B 1 249 ? -5.832 -47.531 -1.646 1 92.19 249 ALA B CA 1
ATOM 9237 C C . ALA B 1 249 ? -5.695 -49 -1.233 1 92.19 249 ALA B C 1
ATOM 9239 O O . ALA B 1 249 ? -5.309 -49.312 -0.1 1 92.19 249 ALA B O 1
ATOM 9240 N N . ARG B 1 250 ? -6.07 -49.969 -2.115 1 90.62 250 ARG B N 1
ATOM 9241 C CA . ARG B 1 250 ? -5.957 -51.406 -1.866 1 90.62 250 ARG B CA 1
ATOM 9242 C C . ARG B 1 250 ? -4.754 -52 -2.598 1 90.62 250 ARG B C 1
ATOM 9244 O O . ARG B 1 250 ? -4.121 -52.938 -2.109 1 90.62 250 ARG B O 1
ATOM 9251 N N . ASP B 1 251 ? -4.586 -51.438 -3.773 1 89.25 251 ASP B N 1
ATOM 9252 C CA . ASP B 1 251 ? -3.467 -51.938 -4.582 1 89.25 251 ASP B CA 1
ATOM 9253 C C . ASP B 1 251 ? -2.652 -50.75 -5.137 1 89.25 251 ASP B C 1
ATOM 9255 O O . ASP B 1 251 ? -3.014 -49.594 -4.941 1 89.25 251 ASP B O 1
ATOM 9259 N N . ARG B 1 252 ? -1.522 -51.188 -5.676 1 91.25 252 ARG B N 1
ATOM 9260 C CA . ARG B 1 252 ? -0.619 -50.188 -6.262 1 91.25 252 ARG B CA 1
ATOM 9261 C C . ARG B 1 252 ? -1.28 -49.469 -7.43 1 91.25 252 ARG B C 1
ATOM 9263 O O . ARG B 1 252 ? -1.029 -48.281 -7.652 1 91.25 252 ARG B O 1
ATOM 9270 N N . GLU B 1 253 ? -2.158 -50.094 -8.117 1 90.56 253 GLU B N 1
ATOM 9271 C CA . GLU B 1 253 ? -2.816 -49.469 -9.273 1 90.56 253 GLU B CA 1
ATOM 9272 C C . GLU B 1 253 ? -3.746 -48.344 -8.844 1 90.56 253 GLU B C 1
ATOM 9274 O O . GLU B 1 253 ? -3.926 -47.375 -9.578 1 90.56 253 GLU B O 1
ATOM 9279 N N . ASP B 1 254 ? -4.211 -48.438 -7.664 1 92.06 254 ASP B N 1
ATOM 9280 C CA . ASP B 1 254 ? -5.055 -47.375 -7.148 1 92.06 254 ASP B CA 1
ATOM 9281 C C . ASP B 1 254 ? -4.242 -46.094 -6.902 1 92.06 254 ASP B C 1
ATOM 9283 O O . ASP B 1 254 ? -4.719 -44.969 -7.164 1 92.06 254 ASP B O 1
ATOM 9287 N N . LEU B 1 255 ? -3.104 -46.281 -6.406 1 92.88 255 LEU B N 1
ATOM 9288 C CA . LEU B 1 255 ? -2.232 -45.125 -6.164 1 92.88 255 LEU B CA 1
ATOM 9289 C C . LEU B 1 255 ? -1.822 -44.469 -7.477 1 92.88 255 LEU B C 1
ATOM 9291 O O . LEU B 1 255 ? -1.781 -43.25 -7.574 1 92.88 255 LEU B O 1
ATOM 9295 N N . ILE B 1 256 ? -1.536 -45.281 -8.453 1 92.44 256 ILE B N 1
ATOM 9296 C CA . ILE B 1 256 ? -1.134 -44.75 -9.758 1 92.44 256 ILE B CA 1
ATOM 9297 C C . ILE B 1 256 ? -2.311 -44.031 -10.414 1 92.44 256 ILE B C 1
ATOM 9299 O O . ILE B 1 256 ? -2.135 -43 -11.047 1 92.44 256 ILE B O 1
ATOM 9303 N N . ALA B 1 257 ? -3.502 -44.562 -10.211 1 90.38 257 ALA B N 1
ATOM 9304 C CA . ALA B 1 257 ? -4.699 -43.906 -10.711 1 90.38 257 ALA B CA 1
ATOM 9305 C C . ALA B 1 257 ? -4.91 -42.562 -10.023 1 90.38 257 ALA B C 1
ATOM 9307 O O . ALA B 1 257 ? -5.402 -41.594 -10.633 1 90.38 257 ALA B O 1
ATOM 9308 N N . GLY B 1 258 ? -4.609 -42.562 -8.805 1 90.62 258 GLY B N 1
ATOM 9309 C CA . GLY B 1 258 ? -4.699 -41.312 -8.078 1 90.62 258 GLY B CA 1
ATOM 9310 C C . GLY B 1 258 ? -3.752 -40.25 -8.602 1 90.62 258 GLY B C 1
ATOM 9311 O O . GLY B 1 258 ? -4.113 -39.062 -8.688 1 90.62 258 GLY B O 1
ATOM 9312 N N . ILE B 1 259 ? -2.557 -40.562 -8.93 1 92.12 259 ILE B N 1
ATOM 9313 C CA . ILE B 1 259 ? -1.58 -39.625 -9.477 1 92.12 259 ILE B CA 1
ATOM 9314 C C . ILE B 1 259 ? -2.045 -39.125 -10.852 1 92.12 259 ILE B C 1
ATOM 9316 O O . ILE B 1 259 ? -1.886 -37.969 -11.188 1 92.12 259 ILE B O 1
ATOM 9320 N N . ASP B 1 260 ? -2.613 -40.062 -11.625 1 88.75 260 ASP B N 1
ATOM 9321 C CA . ASP B 1 260 ? -3.107 -39.656 -12.945 1 88.75 260 ASP B CA 1
ATOM 9322 C C . ASP B 1 260 ? -4.262 -38.688 -12.828 1 88.75 260 ASP B C 1
ATOM 9324 O O . ASP B 1 260 ? -4.359 -37.719 -13.617 1 88.75 260 ASP B O 1
ATOM 9328 N N . GLU B 1 261 ? -5.086 -38.906 -11.875 1 87.06 261 GLU B N 1
ATOM 9329 C CA . GLU B 1 261 ? -6.164 -37.938 -11.633 1 87.06 261 GLU B CA 1
ATOM 9330 C C . GLU B 1 261 ? -5.613 -36.562 -11.211 1 87.06 261 GLU B C 1
ATOM 9332 O O . GLU B 1 261 ? -6.145 -35.531 -11.602 1 87.06 261 GLU B O 1
ATOM 9337 N N . PHE B 1 262 ? -4.637 -36.656 -10.43 1 90.62 262 PHE B N 1
ATOM 9338 C CA . PHE B 1 262 ? -3.963 -35.406 -10.016 1 90.62 262 PHE B CA 1
ATOM 9339 C C . PHE B 1 262 ? -3.357 -34.688 -11.219 1 90.62 262 PHE B C 1
ATOM 9341 O O . PHE B 1 262 ? -3.482 -33.469 -11.344 1 90.62 262 PHE B O 1
ATOM 9348 N N . LEU B 1 263 ? -2.721 -35.375 -12.086 1 88.31 263 LEU B N 1
ATOM 9349 C CA . LEU B 1 263 ? -2.064 -34.812 -13.266 1 88.31 263 LEU B CA 1
ATOM 9350 C C . LEU B 1 263 ? -3.086 -34.188 -14.227 1 88.31 263 LEU B C 1
ATOM 9352 O O . LEU B 1 263 ? -2.793 -33.219 -14.922 1 88.31 263 LEU B O 1
ATOM 9356 N N . ASP B 1 264 ? -4.246 -34.719 -14.211 1 82.75 264 ASP B N 1
ATOM 9357 C CA . ASP B 1 264 ? -5.285 -34.219 -15.109 1 82.75 264 ASP B CA 1
ATOM 9358 C C . ASP B 1 264 ? -5.82 -32.875 -14.633 1 82.75 264 ASP B C 1
ATOM 9360 O O . ASP B 1 264 ? -6.344 -32.094 -15.43 1 82.75 264 ASP B O 1
ATOM 9364 N N . GLU B 1 265 ? -5.688 -32.594 -13.375 1 86.31 265 GLU B N 1
ATOM 9365 C CA . GLU B 1 265 ? -6.266 -31.375 -12.828 1 86.31 265 GLU B CA 1
ATOM 9366 C C . GLU B 1 265 ? -5.191 -30.328 -12.594 1 86.31 265 GLU B C 1
ATOM 9368 O O . GLU B 1 265 ? -5.496 -29.188 -12.203 1 86.31 265 GLU B O 1
ATOM 9373 N N . VAL B 1 266 ? -4.059 -30.641 -12.852 1 89.56 266 VAL B N 1
ATOM 9374 C CA . VAL B 1 266 ? -2.961 -29.734 -12.555 1 89.56 266 VAL B CA 1
ATOM 9375 C C . VAL B 1 266 ? -2.967 -28.578 -13.555 1 89.56 266 VAL B C 1
ATOM 9377 O O . VAL B 1 266 ? -3.408 -28.734 -14.695 1 89.56 266 VAL B O 1
ATOM 9380 N N . ILE B 1 267 ? -2.533 -27.406 -13.109 1 90.44 267 ILE B N 1
ATOM 9381 C CA . ILE B 1 267 ? -2.406 -26.203 -13.93 1 90.44 267 ILE B CA 1
ATOM 9382 C C . ILE B 1 267 ? -0.938 -25.969 -14.281 1 90.44 267 ILE B C 1
ATOM 9384 O O . ILE B 1 267 ? -0.055 -26.172 -13.445 1 90.44 267 ILE B O 1
ATOM 9388 N N . VAL B 1 268 ? -0.77 -25.609 -15.539 1 92.25 268 VAL B N 1
ATOM 9389 C CA . VAL B 1 268 ? 0.596 -25.5 -16.047 1 92.25 268 VAL B CA 1
ATOM 9390 C C . VAL B 1 268 ? 0.921 -24.047 -16.344 1 92.25 268 VAL B C 1
ATOM 9392 O O . VAL B 1 268 ? 0.082 -23.312 -16.859 1 92.25 268 VAL B O 1
ATOM 9395 N N . LEU B 1 269 ? 2.109 -23.656 -15.914 1 91.12 269 LEU B N 1
ATOM 9396 C CA . LEU B 1 269 ? 2.648 -22.344 -16.234 1 91.12 269 LEU B CA 1
ATOM 9397 C C . LEU B 1 269 ? 3.73 -22.453 -17.312 1 91.12 269 LEU B C 1
ATOM 9399 O O . LEU B 1 269 ? 4.602 -23.312 -17.234 1 91.12 269 LEU B O 1
ATOM 9403 N N . PRO B 1 270 ? 3.604 -21.562 -18.266 1 89.25 270 PRO B N 1
ATOM 9404 C CA . PRO B 1 270 ? 4.621 -21.609 -19.312 1 89.25 270 PRO B CA 1
ATOM 9405 C C . PRO B 1 270 ? 6 -21.188 -18.828 1 89.25 270 PRO B C 1
ATOM 9407 O O . PRO B 1 270 ? 6.117 -20.234 -18.047 1 89.25 270 PRO B O 1
ATOM 9410 N N . PRO B 1 271 ? 7.078 -21.875 -19.203 1 84.31 271 PRO B N 1
ATOM 9411 C CA . PRO B 1 271 ? 8.438 -21.594 -18.734 1 84.31 271 PRO B CA 1
ATOM 9412 C C . PRO B 1 271 ? 8.945 -20.234 -19.219 1 84.31 271 PRO B C 1
ATOM 9414 O O . PRO B 1 271 ? 9.852 -19.656 -18.609 1 84.31 271 PRO B O 1
ATOM 9417 N N . GLY B 1 272 ? 8.469 -19.719 -20.297 1 79.31 272 GLY B N 1
ATOM 9418 C CA . GLY B 1 272 ? 8.93 -18.422 -20.797 1 79.31 272 GLY B CA 1
ATOM 9419 C C . GLY B 1 272 ? 8.352 -17.25 -20.031 1 79.31 272 GLY B C 1
ATOM 9420 O O . GLY B 1 272 ? 8.898 -16.141 -20.062 1 79.31 272 GLY B O 1
ATOM 9421 N N . GLU B 1 273 ? 7.324 -17.516 -19.297 1 82.94 273 GLU B N 1
ATOM 9422 C CA . GLU B 1 273 ? 6.633 -16.422 -18.625 1 82.94 273 GLU B CA 1
ATOM 9423 C C . GLU B 1 273 ? 6.906 -16.422 -17.125 1 82.94 273 GLU B C 1
ATOM 9425 O O . GLU B 1 273 ? 6.723 -15.406 -16.453 1 82.94 273 GLU B O 1
ATOM 9430 N N . TRP B 1 274 ? 7.352 -17.547 -16.5 1 84.12 274 TRP B N 1
ATOM 9431 C CA . TRP B 1 274 ? 7.488 -17.609 -15.055 1 84.12 274 TRP B CA 1
ATOM 9432 C C . TRP B 1 274 ? 8.781 -18.312 -14.656 1 84.12 274 TRP B C 1
ATOM 9434 O O . TRP B 1 274 ? 9.102 -19.375 -15.188 1 84.12 274 TRP B O 1
ATOM 9444 N N . ASP B 1 275 ? 9.422 -17.594 -13.695 1 78.62 275 ASP B N 1
ATOM 9445 C CA . ASP B 1 275 ? 10.617 -18.188 -13.094 1 78.62 275 ASP B CA 1
ATOM 9446 C C . ASP B 1 275 ? 10.266 -18.969 -11.836 1 78.62 275 ASP B C 1
ATOM 9448 O O . ASP B 1 275 ? 9.602 -18.453 -10.938 1 78.62 275 ASP B O 1
ATOM 9452 N N . PRO B 1 276 ? 10.68 -20.234 -11.836 1 79.75 276 PRO B N 1
ATOM 9453 C CA . PRO B 1 276 ? 10.336 -21.062 -10.68 1 79.75 276 PRO B CA 1
ATOM 9454 C C . PRO B 1 276 ? 10.961 -20.562 -9.383 1 79.75 276 PRO B C 1
ATOM 9456 O O . PRO B 1 276 ? 10.555 -20.969 -8.297 1 79.75 276 PRO B O 1
ATOM 9459 N N . LYS B 1 277 ? 11.945 -19.734 -9.438 1 77.81 277 LYS B N 1
ATOM 9460 C CA . LYS B 1 277 ? 12.578 -19.219 -8.227 1 77.81 277 LYS B CA 1
ATOM 9461 C C . LYS B 1 277 ? 11.695 -18.188 -7.539 1 77.81 277 LYS B C 1
ATOM 9463 O O . LYS B 1 277 ? 11.875 -17.891 -6.352 1 77.81 277 LYS B O 1
ATOM 9468 N N . ILE B 1 278 ? 10.68 -17.734 -8.281 1 82.75 278 ILE B N 1
ATOM 9469 C CA . ILE B 1 278 ? 9.758 -16.766 -7.695 1 82.75 278 ILE B CA 1
ATOM 9470 C C . ILE B 1 278 ? 8.664 -17.5 -6.922 1 82.75 278 ILE B C 1
ATOM 9472 O O . ILE B 1 278 ? 8.016 -18.406 -7.453 1 82.75 278 ILE B O 1
ATOM 9476 N N . ARG B 1 279 ? 8.586 -17.188 -5.68 1 85.75 279 ARG B N 1
ATOM 9477 C CA . ARG B 1 279 ? 7.574 -17.828 -4.848 1 85.75 279 ARG B CA 1
ATOM 9478 C C . ARG B 1 279 ? 6.211 -17.172 -5.043 1 85.75 279 ARG B C 1
ATOM 9480 O O . ARG B 1 279 ? 6.102 -15.945 -5.051 1 85.75 279 ARG B O 1
ATOM 9487 N N . ILE B 1 280 ? 5.195 -17.969 -5.316 1 86.81 280 ILE B N 1
ATOM 9488 C CA . ILE B 1 280 ? 3.824 -17.5 -5.469 1 86.81 280 ILE B CA 1
ATOM 9489 C C . ILE B 1 280 ? 3.139 -17.453 -4.105 1 86.81 280 ILE B C 1
ATOM 9491 O O . ILE B 1 280 ? 3.127 -18.453 -3.381 1 86.81 280 ILE B O 1
ATOM 9495 N N . GLU B 1 281 ? 2.682 -16.375 -3.732 1 86 281 GLU B N 1
ATOM 9496 C CA . GLU B 1 281 ? 1.957 -16.234 -2.473 1 86 281 GLU B CA 1
ATOM 9497 C C . GLU B 1 281 ? 0.625 -16.984 -2.52 1 86 281 GLU B C 1
ATOM 9499 O O . GLU B 1 281 ? -0.02 -17.047 -3.568 1 86 281 GLU B O 1
ATOM 9504 N N . PRO B 1 282 ? 0.299 -17.531 -1.363 1 87 282 PRO B N 1
ATOM 9505 C CA . PRO B 1 282 ? -0.972 -18.266 -1.316 1 87 282 PRO B CA 1
ATOM 9506 C C . PRO B 1 282 ? -2.174 -17.375 -1.619 1 87 282 PRO B C 1
ATOM 9508 O O . PRO B 1 282 ? -2.182 -16.188 -1.247 1 87 282 PRO B O 1
ATOM 9511 N N . PRO B 1 283 ? -3.127 -17.922 -2.398 1 83.56 283 PRO B N 1
ATOM 9512 C CA . PRO B 1 283 ? -4.324 -17.141 -2.729 1 83.56 283 PRO B CA 1
ATOM 9513 C C . PRO B 1 283 ? -5.234 -16.906 -1.522 1 83.56 283 PRO B C 1
ATOM 9515 O O . PRO B 1 283 ? -5.051 -17.547 -0.479 1 83.56 283 PRO B O 1
ATOM 9518 N N . LYS B 1 284 ? -6.125 -16.031 -1.655 1 76.69 284 LYS B N 1
ATOM 9519 C CA . LYS B 1 284 ? -7.062 -15.719 -0.583 1 76.69 284 LYS B CA 1
ATOM 9520 C C . LYS B 1 284 ? -8.133 -16.797 -0.445 1 76.69 284 LYS B C 1
ATOM 9522 O O . LYS B 1 284 ? -8.562 -17.109 0.666 1 76.69 284 LYS B O 1
ATOM 9527 N N . LYS B 1 285 ? -8.562 -17.359 -1.604 1 75.5 285 LYS B N 1
ATOM 9528 C CA . LYS B 1 285 ? -9.578 -18.406 -1.581 1 75.5 285 LYS B CA 1
ATOM 9529 C C . LYS B 1 285 ? -9.055 -19.688 -2.207 1 75.5 285 LYS B C 1
ATOM 9531 O O . LYS B 1 285 ? -8.438 -19.672 -3.273 1 75.5 285 LYS B O 1
ATOM 9536 N N . ILE B 1 286 ? -9.164 -20.781 -1.382 1 76.94 286 ILE B N 1
ATOM 9537 C CA . ILE B 1 286 ? -8.742 -22.094 -1.855 1 76.94 286 ILE B CA 1
ATOM 9538 C C . ILE B 1 286 ? -9.953 -22.859 -2.375 1 76.94 286 ILE B C 1
ATOM 9540 O O . ILE B 1 286 ? -11.039 -22.781 -1.802 1 76.94 286 ILE B O 1
ATOM 9544 N N . PRO B 1 287 ? -9.789 -23.422 -3.572 1 75.5 287 PRO B N 1
ATOM 9545 C CA . PRO B 1 287 ? -10.883 -24.234 -4.105 1 75.5 287 PRO B CA 1
ATOM 9546 C C . PRO B 1 287 ? -11.242 -25.422 -3.199 1 75.5 287 PRO B C 1
ATOM 9548 O O . PRO B 1 287 ? -10.359 -26 -2.559 1 75.5 287 PRO B O 1
ATOM 9551 N N . SER B 1 288 ? -12.508 -25.609 -2.98 1 75.12 288 SER B N 1
ATOM 9552 C CA . SER B 1 288 ? -12.969 -26.703 -2.125 1 75.12 288 SER B CA 1
ATOM 9553 C C . SER B 1 288 ? -12.883 -28.047 -2.846 1 75.12 288 SER B C 1
ATOM 9555 O O . SER B 1 288 ? -12.984 -28.094 -4.07 1 75.12 288 SER B O 1
ATOM 9557 N N . ALA B 1 289 ? -12.477 -29.125 -2.188 1 71.56 289 ALA B N 1
ATOM 9558 C CA . ALA B 1 289 ? -12.344 -30.484 -2.691 1 71.56 289 ALA B CA 1
ATOM 9559 C C . ALA B 1 289 ? -13.664 -30.984 -3.273 1 71.56 289 ALA B C 1
ATOM 9561 O O . ALA B 1 289 ? -13.672 -31.75 -4.242 1 71.56 289 ALA B O 1
ATOM 9562 N N . ASP B 1 290 ? -14.75 -30.469 -2.752 1 64.81 290 ASP B N 1
ATOM 9563 C CA . ASP B 1 290 ? -16.047 -30.953 -3.203 1 64.81 290 ASP B CA 1
ATOM 9564 C C . ASP B 1 290 ? -16.359 -30.484 -4.625 1 64.81 290 ASP B C 1
ATOM 9566 O O . ASP B 1 290 ? -16.938 -31.219 -5.418 1 64.81 290 ASP B O 1
ATOM 9570 N N . GLN B 1 291 ? -15.922 -29.406 -4.879 1 64 291 GLN B N 1
ATOM 9571 C CA . GLN B 1 291 ? -16.156 -28.891 -6.223 1 64 291 GLN B CA 1
ATOM 9572 C C . GLN B 1 291 ? -15.328 -29.641 -7.258 1 64 291 GLN B C 1
ATOM 9574 O O . GLN B 1 291 ? -15.742 -29.781 -8.414 1 64 291 GLN B O 1
ATOM 9579 N N . ARG B 1 292 ? -14.227 -30.266 -6.801 1 68.62 292 ARG B N 1
ATOM 9580 C CA . ARG B 1 292 ? -13.32 -30.953 -7.715 1 68.62 292 ARG B CA 1
ATOM 9581 C C . ARG B 1 292 ? -13.758 -32.375 -7.949 1 68.62 292 ARG B C 1
ATOM 9583 O O . ARG B 1 292 ? -13.508 -32.938 -9.016 1 68.62 292 ARG B O 1
ATOM 9590 N N . LYS B 1 293 ? -14.383 -33.062 -6.902 1 61 293 LYS B N 1
ATOM 9591 C CA . LYS B 1 293 ? -14.828 -34.438 -7.031 1 61 293 LYS B CA 1
ATOM 9592 C C . LYS B 1 293 ? -15.93 -34.562 -8.086 1 61 293 LYS B C 1
ATOM 9594 O O . LYS B 1 293 ? -16 -35.562 -8.797 1 61 293 LYS B O 1
ATOM 9599 N N . SER B 1 294 ? -16.781 -33.625 -8.078 1 47.34 294 SER B N 1
ATOM 9600 C CA . SER B 1 294 ? -17.938 -33.75 -8.961 1 47.34 294 SER B CA 1
ATOM 9601 C C . SER B 1 294 ? -17.516 -33.844 -10.422 1 47.34 294 SER B C 1
ATOM 9603 O O . SER B 1 294 ? -18.281 -34.281 -11.273 1 47.34 294 SER B O 1
ATOM 9605 N N . VAL B 1 295 ? -16.422 -33.344 -10.648 1 43.12 295 VAL B N 1
ATOM 9606 C CA . VAL B 1 295 ? -16.109 -33.312 -12.078 1 43.12 295 VAL B CA 1
ATOM 9607 C C . VAL B 1 295 ? -15.648 -34.688 -12.523 1 43.12 295 VAL B C 1
ATOM 9609 O O . VAL B 1 295 ? -15.852 -35.062 -13.68 1 43.12 295 VAL B O 1
ATOM 9612 N N . PHE B 1 296 ? -15 -35.594 -11.633 1 41 296 PHE B N 1
ATOM 9613 C CA . PHE B 1 296 ? -14.195 -36.688 -12.203 1 41 296 PHE B CA 1
ATOM 9614 C C . PHE B 1 296 ? -15.016 -37.969 -12.344 1 41 296 PHE B C 1
ATOM 9616 O O . PHE B 1 296 ? -14.477 -39.062 -12.312 1 41 296 PHE B O 1
ATOM 9623 N N . ASN B 1 297 ? -16.281 -38.125 -12.109 1 31.33 297 ASN B N 1
ATOM 9624 C CA . ASN B 1 297 ? -16.688 -39.531 -12.297 1 31.33 297 ASN B CA 1
ATOM 9625 C C . ASN B 1 297 ? -16.172 -40.094 -13.617 1 31.33 297 ASN B C 1
ATOM 9627 O O . ASN B 1 297 ? -16.719 -41.062 -14.148 1 31.33 297 ASN B O 1
ATOM 9631 N N . LEU B 1 298 ? -15.445 -39.344 -14.43 1 29.98 298 LEU B N 1
ATOM 9632 C CA . LEU B 1 298 ? -15.242 -40.062 -15.695 1 29.98 298 LEU B CA 1
ATOM 9633 C C . LEU B 1 298 ? -14.227 -41.188 -15.547 1 29.98 298 LEU B C 1
ATOM 9635 O O . LEU B 1 298 ? -13.125 -40.969 -15.047 1 29.98 298 LEU B O 1
ATOM 9639 N N . ASN B 1 299 ? -14.609 -42.594 -15.508 1 28.06 299 ASN B N 1
ATOM 9640 C CA . ASN B 1 299 ? -13.977 -43.906 -15.461 1 28.06 299 ASN B CA 1
ATOM 9641 C C . ASN B 1 299 ? -12.688 -43.938 -16.281 1 28.06 299 ASN B C 1
ATOM 9643 O O . ASN B 1 299 ? -11.672 -44.469 -15.828 1 28.06 299 ASN B O 1
ATOM 9647 N N . GLU B 1 300 ? -12.766 -44.094 -17.688 1 28.39 300 GLU B N 1
ATOM 9648 C CA . GLU B 1 300 ? -11.945 -45 -18.5 1 28.39 300 GLU B CA 1
ATOM 9649 C C . GLU B 1 300 ? -10.57 -44.406 -18.766 1 28.39 300 GLU B C 1
ATOM 9651 O O . GLU B 1 300 ? -10.32 -43.875 -19.844 1 28.39 300 GLU B O 1
ATOM 9656 N N . LEU B 1 301 ? -9.93 -43.656 -17.938 1 30.34 301 LEU B N 1
ATOM 9657 C CA . LEU B 1 301 ? -8.688 -43 -18.344 1 30.34 301 LEU B CA 1
ATOM 9658 C C . LEU B 1 301 ? -7.559 -44.031 -18.469 1 30.34 301 LEU B C 1
ATOM 9660 O O . LEU B 1 301 ? -7.262 -44.75 -17.531 1 30.34 301 LEU B O 1
ATOM 9664 N N . GLY B 1 302 ? -7.242 -44.5 -19.719 1 26.16 302 GLY B N 1
ATOM 9665 C CA . GLY B 1 302 ? -6.117 -45.344 -20.062 1 26.16 302 GLY B CA 1
ATOM 9666 C C . GLY B 1 302 ? -4.801 -44.875 -19.484 1 26.16 302 GLY B C 1
ATOM 9667 O O . GLY B 1 302 ? -4.691 -43.719 -19.062 1 26.16 302 GLY B O 1
ATOM 9668 N N . GLN B 1 303 ? -3.852 -45.844 -19.188 1 26.2 303 GLN B N 1
ATOM 9669 C CA . GLN B 1 303 ? -2.551 -46 -18.547 1 26.2 303 GLN B CA 1
ATOM 9670 C C . GLN B 1 303 ? -1.499 -45.094 -19.203 1 26.2 303 GLN B C 1
ATOM 9672 O O . GLN B 1 303 ? -1.304 -45.156 -20.422 1 26.2 303 GLN B O 1
ATOM 9677 N N . MET B 1 304 ? -1.302 -43.906 -18.781 1 29.94 304 MET B N 1
ATOM 9678 C CA . MET B 1 304 ? -0.2 -43.062 -19.25 1 29.94 304 MET B CA 1
ATOM 9679 C C . MET B 1 304 ? 1.146 -43.688 -18.891 1 29.94 304 MET B C 1
ATOM 9681 O O . MET B 1 304 ? 1.44 -43.906 -17.703 1 29.94 304 MET B O 1
ATOM 9685 N N . ASN B 1 305 ? 1.778 -44.719 -19.531 1 25.2 305 ASN B N 1
ATOM 9686 C CA . ASN B 1 305 ? 3.078 -45.281 -19.219 1 25.2 305 ASN B CA 1
ATOM 9687 C C . ASN B 1 305 ? 4.207 -44.281 -19.438 1 25.2 305 ASN B C 1
ATOM 9689 O O . ASN B 1 305 ? 4.492 -43.906 -20.562 1 25.2 305 ASN B O 1
ATOM 9693 N N . GLY B 1 306 ? 4.395 -43.156 -18.797 1 27.56 306 GLY B N 1
ATOM 9694 C CA . GLY B 1 306 ? 5.441 -42.188 -19 1 27.56 306 GLY B CA 1
ATOM 9695 C C . GLY B 1 306 ? 6.801 -42.656 -18.5 1 27.56 306 GLY B C 1
ATOM 9696 O O . GLY B 1 306 ? 6.965 -42.906 -17.312 1 27.56 306 GLY B O 1
ATOM 9697 N N . THR B 1 307 ? 7.645 -43.594 -19.109 1 24.47 307 THR B N 1
ATOM 9698 C CA . THR B 1 307 ? 8.953 -43.938 -18.578 1 24.47 307 THR B CA 1
ATOM 9699 C C . THR B 1 307 ? 9.945 -42.781 -18.766 1 24.47 307 THR B C 1
ATOM 9701 O O . THR B 1 307 ? 10.344 -42.5 -19.891 1 24.47 307 THR B O 1
ATOM 9704 N N . ALA B 1 308 ? 9.875 -41.531 -18.391 1 30.36 308 ALA B N 1
ATOM 9705 C CA . ALA B 1 308 ? 10.891 -40.531 -18.719 1 30.36 308 ALA B CA 1
ATOM 9706 C C . ALA B 1 308 ? 12.086 -40.625 -17.781 1 30.36 308 ALA B C 1
ATOM 9708 O O . ALA B 1 308 ? 11.945 -40.438 -16.578 1 30.36 308 ALA B O 1
ATOM 9709 N N . GLY B 1 309 ? 13.227 -41.5 -17.922 1 24.05 309 GLY B N 1
ATOM 9710 C CA . GLY B 1 309 ? 14.367 -41.625 -17.031 1 24.05 309 GLY B CA 1
ATOM 9711 C C . GLY B 1 309 ? 15.25 -40.406 -16.969 1 24.05 309 GLY B C 1
ATOM 9712 O O . GLY B 1 309 ? 15.977 -40.188 -15.992 1 24.05 309 GLY B O 1
ATOM 9713 N N . GLY B 1 310 ? 15.609 -39.594 -17.984 1 25.42 310 GLY B N 1
ATOM 9714 C CA . GLY B 1 310 ? 16.969 -39.062 -18 1 25.42 310 GLY B CA 1
ATOM 9715 C C . GLY B 1 310 ? 17.141 -37.875 -17.109 1 25.42 310 GLY B C 1
ATOM 9716 O O . GLY B 1 310 ? 16.344 -36.906 -17.172 1 25.42 310 GLY B O 1
ATOM 9717 N N . GLY B 1 311 ? 17.594 -37.875 -15.859 1 26.48 311 GLY B N 1
ATOM 9718 C CA . GLY B 1 311 ? 17.797 -36.875 -14.836 1 26.48 311 GLY B CA 1
ATOM 9719 C C . GLY B 1 311 ? 18.969 -35.938 -15.133 1 26.48 311 GLY B C 1
ATOM 9720 O O . GLY B 1 311 ? 20.125 -36.375 -15.141 1 26.48 311 GLY B O 1
ATOM 9721 N N . GLY B 1 312 ? 19.062 -35.062 -16.203 1 26.27 312 GLY B N 1
ATOM 9722 C CA . GLY B 1 312 ? 20.234 -34.219 -16.328 1 26.27 312 GLY B CA 1
ATOM 9723 C C . GLY B 1 312 ? 20.484 -33.344 -15.117 1 26.27 312 GLY B C 1
ATOM 9724 O O . GLY B 1 312 ? 19.578 -33.125 -14.305 1 26.27 312 GLY B O 1
ATOM 9725 N N . PRO B 1 313 ? 21.766 -33.094 -14.672 1 26.27 313 PRO B N 1
ATOM 9726 C CA . PRO B 1 313 ? 22.281 -32.406 -13.492 1 26.27 313 PRO B CA 1
ATOM 9727 C C . PRO B 1 313 ? 22 -30.891 -13.5 1 26.27 313 PRO B C 1
ATOM 9729 O O . PRO B 1 313 ? 22.297 -30.219 -14.484 1 26.27 313 PRO B O 1
ATOM 9732 N N . VAL B 1 314 ? 20.922 -30.328 -13.305 1 32.62 314 VAL B N 1
ATOM 9733 C CA . VAL B 1 314 ? 20.719 -28.891 -13.188 1 32.62 314 VAL B CA 1
ATOM 9734 C C . VAL B 1 314 ? 21.688 -28.328 -12.141 1 32.62 314 VAL B C 1
ATOM 9736 O O . VAL B 1 314 ? 21.625 -28.703 -10.969 1 32.62 314 VAL B O 1
ATOM 9739 N N . SER B 1 315 ? 23.016 -28.078 -12.391 1 28.58 315 SER B N 1
ATOM 9740 C CA . SER B 1 315 ? 23.984 -27.469 -11.484 1 28.58 315 SER B CA 1
ATOM 9741 C C . SER B 1 315 ? 23.438 -26.156 -10.906 1 28.58 315 SER B C 1
ATOM 9743 O O . SER B 1 315 ? 22.969 -25.297 -11.648 1 28.58 315 SER B O 1
ATOM 9745 N N . GLU B 1 316 ? 22.844 -26.125 -9.82 1 35.72 316 GLU B N 1
ATOM 9746 C CA . GLU B 1 316 ? 22.297 -25.062 -8.961 1 35.72 316 GLU B CA 1
ATOM 9747 C C . GLU B 1 316 ? 23.359 -24 -8.664 1 35.72 316 GLU B C 1
ATOM 9749 O O . GLU B 1 316 ? 23.453 -23.516 -7.535 1 35.72 316 GLU B O 1
ATOM 9754 N N . ASP B 1 317 ? 24.547 -23.891 -9.25 1 34.88 317 ASP B N 1
ATOM 9755 C CA . ASP B 1 317 ? 25.469 -22.969 -8.586 1 34.88 317 ASP B CA 1
ATOM 9756 C C . ASP B 1 317 ? 24.875 -21.562 -8.492 1 34.88 317 ASP B C 1
ATOM 9758 O O . ASP B 1 317 ? 24.578 -20.953 -9.508 1 34.88 317 ASP B O 1
ATOM 9762 N N . GLU B 1 318 ? 24.078 -21.375 -7.594 1 43.84 318 GLU B N 1
ATOM 9763 C CA . GLU B 1 318 ? 23.609 -20.016 -7.293 1 43.84 318 GLU B CA 1
ATOM 9764 C C . GLU B 1 318 ? 24.734 -19 -7.371 1 43.84 318 GLU B C 1
ATOM 9766 O O . GLU B 1 318 ? 25.766 -19.156 -6.703 1 43.84 318 GLU B O 1
ATOM 9771 N N . GLU B 1 319 ? 25.031 -18.359 -8.398 1 46.22 319 GLU B N 1
ATOM 9772 C CA . GLU B 1 319 ? 26.078 -17.375 -8.719 1 46.22 319 GLU B CA 1
ATOM 9773 C C . GLU B 1 319 ? 26.172 -16.312 -7.637 1 46.22 319 GLU B C 1
ATOM 9775 O O . GLU B 1 319 ? 25.172 -15.75 -7.203 1 46.22 319 GLU B O 1
ATOM 9780 N N . MET B 1 320 ? 27.172 -16.469 -6.727 1 54.78 320 MET B N 1
ATOM 9781 C CA . MET B 1 320 ? 27.578 -15.383 -5.832 1 54.78 320 MET B CA 1
ATOM 9782 C C . MET B 1 320 ? 27.422 -14.031 -6.52 1 54.78 320 MET B C 1
ATOM 9784 O O . MET B 1 320 ? 27.594 -13.922 -7.738 1 54.78 320 MET B O 1
ATOM 9788 N N . PRO B 1 321 ? 26.766 -13.141 -5.863 1 54.78 321 PRO B N 1
ATOM 9789 C CA . PRO B 1 321 ? 26.656 -11.82 -6.496 1 54.78 321 PRO B CA 1
ATOM 9790 C C . PRO B 1 321 ? 28 -11.305 -7.012 1 54.78 321 PRO B C 1
ATOM 9792 O O . PRO B 1 321 ? 29.031 -11.57 -6.414 1 54.78 321 PRO B O 1
ATOM 9795 N N . VAL B 1 322 ? 28.156 -11.094 -8.258 1 52.41 322 VAL B N 1
ATOM 9796 C CA . VAL B 1 322 ? 29.359 -10.562 -8.906 1 52.41 322 VAL B CA 1
ATOM 9797 C C . VAL B 1 322 ? 29.859 -9.344 -8.141 1 52.41 322 VAL B C 1
ATOM 9799 O O . VAL B 1 322 ? 29.078 -8.453 -7.789 1 52.41 322 VAL B O 1
ATOM 9802 N N . PRO B 1 323 ? 30.969 -9.477 -7.52 1 55.69 323 PRO B N 1
ATOM 9803 C CA . PRO B 1 323 ? 31.547 -8.32 -6.832 1 55.69 323 PRO B CA 1
ATOM 9804 C C . PRO B 1 323 ? 31.469 -7.043 -7.66 1 55.69 323 PRO B C 1
ATOM 9806 O O . PRO B 1 323 ? 31.469 -7.098 -8.891 1 55.69 323 PRO B O 1
ATOM 9809 N N . HIS B 1 324 ? 31 -6.121 -7.148 1 52.66 324 HIS B N 1
ATOM 9810 C CA . HIS B 1 324 ? 31.031 -4.82 -7.805 1 52.66 324 HIS B CA 1
ATOM 9811 C C . HIS B 1 324 ? 32.406 -4.52 -8.367 1 52.66 324 HIS B C 1
ATOM 9813 O O . HIS B 1 324 ? 33.375 -4.309 -7.613 1 52.66 324 HIS B O 1
ATOM 9819 N N . GLU B 1 325 ? 32.906 -5.234 -9.391 1 52.03 325 GLU B N 1
ATOM 9820 C CA . GLU B 1 325 ? 34.219 -4.961 -9.938 1 52.03 325 GLU B CA 1
ATOM 9821 C C . GLU B 1 325 ? 34.375 -3.486 -10.297 1 52.03 325 GLU B C 1
ATOM 9823 O O . GLU B 1 325 ? 33.594 -2.949 -11.078 1 52.03 325 GLU B O 1
ATOM 9828 N N . LEU B 1 326 ? 34.844 -2.688 -9.352 1 59.31 326 LEU B N 1
ATOM 9829 C CA . LEU B 1 326 ? 35.25 -1.329 -9.68 1 59.31 326 LEU B CA 1
ATOM 9830 C C . LEU B 1 326 ? 36.188 -1.324 -10.898 1 59.31 326 LEU B C 1
ATOM 9832 O O . LEU B 1 326 ? 36.969 -2.246 -11.078 1 59.31 326 LEU B O 1
ATOM 9836 N N . GLY B 1 327 ? 35.781 -0.935 -12.039 1 60.47 327 GLY B N 1
ATOM 9837 C CA . GLY B 1 327 ? 36.312 -0.88 -13.383 1 60.47 327 GLY B CA 1
ATOM 9838 C C . GLY B 1 327 ? 37.812 -0.537 -13.414 1 60.47 327 GLY B C 1
ATOM 9839 O O . GLY B 1 327 ? 38.406 -0.342 -12.359 1 60.47 327 GLY B O 1
ATOM 9840 N N . GLU B 1 328 ? 38.5 -0.663 -14.391 1 64.75 328 GLU B N 1
ATOM 9841 C CA . GLU B 1 328 ? 39.875 -0.335 -14.766 1 64.75 328 GLU B CA 1
ATOM 9842 C C . GLU B 1 328 ? 40.188 1.11 -14.414 1 64.75 328 GLU B C 1
ATOM 9844 O O . GLU B 1 328 ? 41.375 1.473 -14.305 1 64.75 328 GLU B O 1
ATOM 9849 N N . GLU B 1 329 ? 39.156 1.863 -13.93 1 74.75 329 GLU B N 1
ATOM 9850 C CA . GLU B 1 329 ? 39.375 3.285 -13.68 1 74.75 329 GLU B CA 1
ATOM 9851 C C . GLU B 1 329 ? 40.094 3.512 -12.352 1 74.75 329 GLU B C 1
ATOM 9853 O O . GLU B 1 329 ? 40.75 4.543 -12.148 1 74.75 329 GLU B O 1
ATOM 9858 N N . LEU B 1 330 ? 39.969 2.535 -11.477 1 76.12 330 LEU B N 1
ATOM 9859 C CA . LEU B 1 330 ? 40.594 2.721 -10.172 1 76.12 330 LEU B CA 1
ATOM 9860 C C . LEU B 1 330 ? 41.844 1.861 -10.031 1 76.12 330 LEU B C 1
ATOM 9862 O O . LEU B 1 330 ? 42.344 1.656 -8.922 1 76.12 330 LEU B O 1
ATOM 9866 N N . ALA B 1 331 ? 42.344 1.408 -11.242 1 75.88 331 ALA B N 1
ATOM 9867 C CA . ALA B 1 331 ? 43.562 0.622 -11.203 1 75.88 331 ALA B CA 1
ATOM 9868 C C . ALA B 1 331 ? 44.781 1.524 -11.086 1 75.88 331 ALA B C 1
ATOM 9870 O O . ALA B 1 331 ? 44.812 2.627 -11.641 1 75.88 331 ALA B O 1
ATOM 9871 N N . TYR B 1 332 ? 45.75 1.127 -10.234 1 79.12 332 TYR B N 1
ATOM 9872 C CA . TYR B 1 332 ? 46.969 1.872 -10.031 1 79.12 332 TYR B CA 1
ATOM 9873 C C . TYR B 1 332 ? 47.875 1.809 -11.273 1 79.12 332 TYR B C 1
ATOM 9875 O O . TYR B 1 332 ? 48.219 0.722 -11.727 1 79.12 332 TYR B O 1
ATOM 9883 N N . THR B 1 333 ? 48.094 2.875 -11.977 1 78.5 333 THR B N 1
ATOM 9884 C CA . THR B 1 333 ? 48.875 2.91 -13.211 1 78.5 333 THR B CA 1
ATOM 9885 C C . THR B 1 333 ? 50.375 2.939 -12.906 1 78.5 333 THR B C 1
ATOM 9887 O O . THR B 1 333 ? 51.188 2.469 -13.703 1 78.5 333 THR B O 1
ATOM 9890 N N . GLY B 1 334 ? 50.906 3.271 -11.719 1 76.44 334 GLY B N 1
ATOM 9891 C CA . GLY B 1 334 ? 52.312 3.352 -11.359 1 76.44 334 GLY B CA 1
ATOM 9892 C C . GLY B 1 334 ? 53.031 4.516 -12.016 1 76.44 334 GLY B C 1
ATOM 9893 O O . GLY B 1 334 ? 54.219 4.75 -11.75 1 76.44 334 GLY B O 1
ATOM 9894 N N . ARG B 1 335 ? 52.375 5.223 -12.945 1 81.12 335 ARG B N 1
ATOM 9895 C CA . ARG B 1 335 ? 52.969 6.359 -13.633 1 81.12 335 ARG B CA 1
ATOM 9896 C C . ARG B 1 335 ? 52.531 7.676 -13.008 1 81.12 335 ARG B C 1
ATOM 9898 O O . ARG B 1 335 ? 51.5 7.734 -12.32 1 81.12 335 ARG B O 1
ATOM 9905 N N . PHE B 1 336 ? 53.5 8.625 -13.148 1 85.75 336 PHE B N 1
ATOM 9906 C CA . PHE B 1 336 ? 53.156 9.969 -12.68 1 85.75 336 PHE B CA 1
ATOM 9907 C C . PHE B 1 336 ? 51.969 10.531 -13.414 1 85.75 336 PHE B C 1
ATOM 9909 O O . PHE B 1 336 ? 52 10.695 -14.641 1 85.75 336 PHE B O 1
ATOM 9916 N N . CYS B 1 337 ? 50.875 10.828 -12.812 1 87.44 337 CYS B N 1
ATOM 9917 C CA . CYS B 1 337 ? 49.625 11.367 -13.328 1 87.44 337 CYS B CA 1
ATOM 9918 C C . CYS B 1 337 ? 49 10.406 -14.328 1 87.44 337 CYS B C 1
ATOM 9920 O O . CYS B 1 337 ? 48.438 10.836 -15.352 1 87.44 337 CYS B O 1
ATOM 9922 N N . GLY B 1 338 ? 49.219 9.227 -14.148 1 84.56 338 GLY B N 1
ATOM 9923 C CA . GLY B 1 338 ? 48.656 8.234 -15.07 1 84.56 338 GLY B CA 1
ATOM 9924 C C . GLY B 1 338 ? 47.156 8.133 -14.992 1 84.56 338 GLY B C 1
ATOM 9925 O O . GLY B 1 338 ? 46.5 8.055 -16.016 1 84.56 338 GLY B O 1
ATOM 9926 N N . GLY B 1 339 ? 46.719 8.211 -13.859 1 86.62 339 GLY B N 1
ATOM 9927 C CA . GLY B 1 339 ? 45.281 8.125 -13.703 1 86.62 339 GLY B CA 1
ATOM 9928 C C . GLY B 1 339 ? 44.531 9.289 -14.336 1 86.62 339 GLY B C 1
ATOM 9929 O O . GLY B 1 339 ? 43.469 9.102 -14.938 1 86.62 339 GLY B O 1
ATOM 9930 N N . LEU B 1 340 ? 45.062 10.414 -14.273 1 89.62 340 LEU B N 1
ATOM 9931 C CA . LEU B 1 340 ? 44.438 11.609 -14.828 1 89.62 340 LEU B CA 1
ATOM 9932 C C . LEU B 1 340 ? 44.406 11.539 -16.344 1 89.62 340 LEU B C 1
ATOM 9934 O O . LEU B 1 340 ? 43.375 11.867 -16.969 1 89.62 340 LEU B O 1
ATOM 9938 N N . PHE B 1 341 ? 45.438 11.109 -16.891 1 89.19 341 PHE B N 1
ATOM 9939 C CA . PHE B 1 341 ? 45.469 11.039 -18.344 1 89.19 341 PHE B CA 1
ATOM 9940 C C . PHE B 1 341 ? 44.531 9.984 -18.875 1 89.19 341 PHE B C 1
ATOM 9942 O O . PHE B 1 341 ? 43.906 10.172 -19.922 1 89.19 341 PHE B O 1
ATOM 9949 N N . LEU B 1 342 ? 44.438 8.953 -18.172 1 87.75 342 LEU B N 1
ATOM 9950 C CA . LEU B 1 342 ? 43.5 7.91 -18.578 1 87.75 342 LEU B CA 1
ATOM 9951 C C . LEU B 1 342 ? 42.062 8.383 -18.453 1 87.75 342 LEU B C 1
ATOM 9953 O O . LEU B 1 342 ? 41.188 8.039 -19.281 1 87.75 342 LEU B O 1
ATOM 9957 N N . ASP B 1 343 ? 41.844 9.156 -17.438 1 90.31 343 ASP B N 1
ATOM 9958 C CA . ASP B 1 343 ? 40.5 9.703 -17.266 1 90.31 343 ASP B CA 1
ATOM 9959 C C . ASP B 1 343 ? 40.125 10.664 -18.391 1 90.31 343 ASP B C 1
ATOM 9961 O O . ASP B 1 343 ? 39.031 10.617 -18.938 1 90.31 343 ASP B O 1
ATOM 9965 N N . ILE B 1 344 ? 41.031 11.5 -18.812 1 88.81 344 ILE B N 1
ATOM 9966 C CA . ILE B 1 344 ? 40.812 12.477 -19.859 1 88.81 344 ILE B CA 1
ATOM 9967 C C . ILE B 1 344 ? 40.594 11.758 -21.188 1 88.81 344 ILE B C 1
ATOM 9969 O O . ILE B 1 344 ? 39.719 12.109 -21.969 1 88.81 344 ILE B O 1
ATOM 9973 N N . LYS B 1 345 ? 41.344 10.734 -21.359 1 87.44 345 LYS B N 1
ATOM 9974 C CA . LYS B 1 345 ? 41.219 9.984 -22.609 1 87.44 345 LYS B CA 1
ATOM 9975 C C . LYS B 1 345 ? 39.875 9.258 -22.688 1 87.44 345 LYS B C 1
ATOM 9977 O O . LYS B 1 345 ? 39.281 9.156 -23.75 1 87.44 345 LYS B O 1
ATOM 9982 N N . ARG B 1 346 ? 39.5 8.836 -21.625 1 87.19 346 ARG B N 1
ATOM 9983 C CA . ARG B 1 346 ? 38.25 8.094 -21.578 1 87.19 346 ARG B CA 1
ATOM 9984 C C . ARG B 1 346 ? 37.031 9.023 -21.781 1 87.19 346 ARG B C 1
ATOM 9986 O O . ARG B 1 346 ? 36.062 8.672 -22.438 1 87.19 346 ARG B O 1
ATOM 9993 N N . LYS B 1 347 ? 37.094 10.273 -21.297 1 88.88 347 LYS B N 1
ATOM 9994 C CA . LYS B 1 347 ? 35.906 11.141 -21.266 1 88.88 347 LYS B CA 1
ATOM 9995 C C . LYS B 1 347 ? 35.906 12.094 -22.453 1 88.88 347 LYS B C 1
ATOM 9997 O O . LYS B 1 347 ? 34.844 12.602 -22.844 1 88.88 347 LYS B O 1
ATOM 10002 N N . LEU B 1 348 ? 36.938 12.305 -23.109 1 87.44 348 LEU B N 1
ATOM 10003 C CA . LEU B 1 348 ? 37.062 13.305 -24.172 1 87.44 348 LEU B CA 1
ATOM 10004 C C . LEU B 1 348 ? 36.156 12.961 -25.344 1 87.44 348 LEU B C 1
ATOM 10006 O O . LEU B 1 348 ? 35.469 13.836 -25.891 1 87.44 348 LEU B O 1
ATOM 10010 N N . PRO B 1 349 ? 36 11.719 -25.625 1 87 349 PRO B N 1
ATOM 10011 C CA . PRO B 1 349 ? 35.156 11.422 -26.766 1 87 349 PRO B CA 1
ATOM 10012 C C . PRO B 1 349 ? 33.656 11.602 -26.453 1 87 349 PRO B C 1
ATOM 10014 O O . PRO B 1 349 ? 32.844 11.805 -27.359 1 87 349 PRO B O 1
ATOM 10017 N N . TRP B 1 350 ? 33.312 11.57 -25.266 1 87.44 350 TRP B N 1
ATOM 10018 C CA . TRP B 1 350 ? 31.906 11.641 -24.875 1 87.44 350 TRP B CA 1
ATOM 10019 C C . TRP B 1 350 ? 31.5 13.07 -24.547 1 87.44 350 TRP B C 1
ATOM 10021 O O . TRP B 1 350 ? 30.328 13.344 -24.25 1 87.44 350 TRP B O 1
ATOM 10031 N N . TYR B 1 351 ? 32.312 14.062 -24.703 1 87.75 351 TYR B N 1
ATOM 10032 C CA . TYR B 1 351 ? 32.062 15.43 -24.266 1 87.75 351 TYR B CA 1
ATOM 10033 C C . TYR B 1 351 ? 30.969 16.078 -25.094 1 87.75 351 TYR B C 1
ATOM 10035 O O . TYR B 1 351 ? 30.047 16.688 -24.547 1 87.75 351 TYR B O 1
ATOM 10043 N N . PRO B 1 352 ? 30.953 15.836 -26.391 1 85.94 352 PRO B N 1
ATOM 10044 C CA . PRO B 1 352 ? 29.875 16.453 -27.156 1 85.94 352 PRO B CA 1
ATOM 10045 C C . PRO B 1 352 ? 28.531 15.758 -26.938 1 85.94 352 PRO B C 1
ATOM 10047 O O . PRO B 1 352 ? 27.484 16.406 -26.969 1 85.94 352 PRO B O 1
ATOM 10050 N N . SER B 1 353 ? 28.484 14.562 -26.625 1 87.06 353 SER B N 1
ATOM 10051 C CA . SER B 1 353 ? 27.25 13.82 -26.406 1 87.06 353 SER B CA 1
ATOM 10052 C C . SER B 1 353 ? 26.578 14.219 -25.094 1 87.06 353 SER B C 1
ATOM 10054 O O . SER B 1 353 ? 25.375 14.039 -24.922 1 87.06 353 SER B O 1
ATOM 10056 N N . ASP B 1 354 ? 27.312 14.734 -24.188 1 88.19 354 ASP B N 1
ATOM 10057 C CA . ASP B 1 354 ? 26.766 15.164 -22.906 1 88.19 354 ASP B CA 1
ATOM 10058 C C . ASP B 1 354 ? 25.859 16.391 -23.078 1 88.19 354 ASP B C 1
ATOM 10060 O O . ASP B 1 354 ? 24.969 16.625 -22.266 1 88.19 354 ASP B O 1
ATOM 10064 N N . PHE B 1 355 ? 26.016 17.141 -24.188 1 87.44 355 PHE B N 1
ATOM 10065 C CA . PHE B 1 355 ? 25.219 18.359 -24.375 1 87.44 355 PHE B CA 1
ATOM 10066 C C . PHE B 1 355 ? 23.984 18.062 -25.219 1 87.44 355 PHE B C 1
ATOM 10068 O O . PHE B 1 355 ? 22.906 18.562 -24.922 1 87.44 355 PHE B O 1
ATOM 10075 N N . TYR B 1 356 ? 24.141 17.141 -26.125 1 85.81 356 TYR B N 1
ATOM 10076 C CA . TYR B 1 356 ? 23 16.891 -27 1 85.81 356 TYR B CA 1
ATOM 10077 C C . TYR B 1 356 ? 21.984 15.992 -26.328 1 85.81 356 TYR B C 1
ATOM 10079 O O . TYR B 1 356 ? 20.781 16.094 -26.609 1 85.81 356 TYR B O 1
ATOM 10087 N N . GLU B 1 357 ? 22.391 15.203 -25.5 1 83.94 357 GLU B N 1
ATOM 10088 C CA . GLU B 1 357 ? 21.469 14.273 -24.844 1 83.94 357 GLU B CA 1
ATOM 10089 C C . GLU B 1 357 ? 20.719 14.945 -23.703 1 83.94 357 GLU B C 1
ATOM 10091 O O . GLU B 1 357 ? 19.75 14.391 -23.172 1 83.94 357 GLU B O 1
ATOM 10096 N N . GLY B 1 358 ? 21.047 16.109 -23.391 1 83.62 358 GLY B N 1
ATOM 10097 C CA . GLY B 1 358 ? 20.406 16.812 -22.297 1 83.62 358 GLY B CA 1
ATOM 10098 C C . GLY B 1 358 ? 19.109 17.484 -22.688 1 83.62 358 GLY B C 1
ATOM 10099 O O . GLY B 1 358 ? 18.297 17.844 -21.844 1 83.62 358 GLY B O 1
ATOM 10100 N N . PHE B 1 359 ? 18.844 17.5 -23.984 1 85.06 359 PHE B N 1
ATOM 10101 C CA . PHE B 1 359 ? 17.625 18.172 -24.422 1 85.06 359 PHE B CA 1
ATOM 10102 C C . PHE B 1 359 ? 16.438 17.219 -24.359 1 85.06 359 PHE B C 1
ATOM 10104 O O . PHE B 1 359 ? 16.078 16.594 -25.359 1 85.06 359 PHE B O 1
ATOM 10111 N N . HIS B 1 360 ? 15.922 17.047 -23.281 1 84.31 360 HIS B N 1
ATOM 10112 C CA . HIS B 1 360 ? 14.766 16.219 -22.984 1 84.31 360 HIS B CA 1
ATOM 10113 C C . HIS B 1 360 ? 13.883 16.859 -21.906 1 84.31 360 HIS B C 1
ATOM 10115 O O . HIS B 1 360 ? 14.352 17.688 -21.125 1 84.31 360 HIS B O 1
ATOM 10121 N N . ILE B 1 361 ? 12.609 16.594 -21.828 1 79.69 361 ILE B N 1
ATOM 10122 C CA . ILE B 1 361 ? 11.633 17.156 -20.906 1 79.69 361 ILE B CA 1
ATOM 10123 C C . ILE B 1 361 ? 12.008 16.781 -19.469 1 79.69 361 ILE B C 1
ATOM 10125 O O . ILE B 1 361 ? 11.789 17.562 -18.531 1 79.69 361 ILE B O 1
ATOM 10129 N N . GLN B 1 362 ? 12.516 15.594 -19.328 1 84.25 362 GLN B N 1
ATOM 10130 C CA . GLN B 1 362 ? 12.945 15.164 -18 1 84.25 362 GLN B CA 1
ATOM 10131 C C . GLN B 1 362 ? 14.055 16.062 -17.453 1 84.25 362 GLN B C 1
ATOM 10133 O O . GLN B 1 362 ? 14.195 16.234 -16.25 1 84.25 362 GLN B O 1
ATOM 10138 N N . SER B 1 363 ? 14.797 16.703 -18.328 1 89.06 363 SER B N 1
ATOM 10139 C CA . SER B 1 363 ? 15.883 17.594 -17.922 1 89.06 363 SER B CA 1
ATOM 10140 C C . SER B 1 363 ? 15.344 18.906 -17.359 1 89.06 363 SER B C 1
ATOM 10142 O O . SER B 1 363 ? 15.938 19.484 -16.453 1 89.06 363 SER B O 1
ATOM 10144 N N . ILE B 1 364 ? 14.164 19.266 -17.766 1 87.44 364 ILE B N 1
ATOM 10145 C CA . ILE B 1 364 ? 13.594 20.516 -17.281 1 87.44 364 ILE B CA 1
ATOM 10146 C C . ILE B 1 364 ? 13.102 20.344 -15.852 1 87.44 364 ILE B C 1
ATOM 10148 O O . ILE B 1 364 ? 13.344 21.203 -15 1 87.44 364 ILE B O 1
ATOM 10152 N N . SER B 1 365 ? 12.43 19.266 -15.648 1 86 365 SER B N 1
ATOM 10153 C CA . SER B 1 365 ? 11.953 19.016 -14.289 1 86 365 SER B CA 1
ATOM 10154 C C . SER B 1 365 ? 13.109 18.797 -13.328 1 86 365 SER B C 1
ATOM 10156 O O . SER B 1 365 ? 13.055 19.234 -12.172 1 86 365 SER B O 1
ATOM 10158 N N . ALA B 1 366 ? 14.18 18.172 -13.852 1 89.69 366 ALA B N 1
ATOM 10159 C CA . ALA B 1 366 ? 15.344 17.938 -13 1 89.69 366 ALA B CA 1
ATOM 10160 C C . ALA B 1 366 ? 16.031 19.25 -12.641 1 89.69 366 ALA B C 1
ATOM 10162 O O . ALA B 1 366 ? 16.484 19.438 -11.508 1 89.69 366 ALA B O 1
ATOM 10163 N N . VAL B 1 367 ? 16.047 20.203 -13.539 1 91.19 367 VAL B N 1
ATOM 10164 C CA . VAL B 1 367 ? 16.688 21.5 -13.312 1 91.19 367 VAL B CA 1
ATOM 10165 C C . VAL B 1 367 ? 15.914 22.266 -12.25 1 91.19 367 VAL B C 1
ATOM 10167 O O . VAL B 1 367 ? 16.516 22.828 -11.312 1 91.19 367 VAL B O 1
ATOM 10170 N N . LEU B 1 368 ? 14.656 22.266 -12.344 1 86 368 LEU B N 1
ATOM 10171 C CA . LEU B 1 368 ? 13.836 23 -11.391 1 86 368 LEU B CA 1
ATOM 10172 C C . LEU B 1 368 ? 13.938 22.391 -10 1 86 368 LEU B C 1
ATOM 10174 O O . LEU B 1 368 ? 14.023 23.109 -9 1 86 368 LEU B O 1
ATOM 10178 N N . PHE B 1 369 ? 14.008 21.203 -9.984 1 84.94 369 PHE B N 1
ATOM 10179 C CA . PHE B 1 369 ? 14.078 20.484 -8.719 1 84.94 369 PHE B CA 1
ATOM 10180 C C . PHE B 1 369 ? 15.422 20.734 -8.039 1 84.94 369 PHE B C 1
ATOM 10182 O O . PHE B 1 369 ? 15.461 21.062 -6.848 1 84.94 369 PHE B O 1
ATOM 10189 N N . ILE B 1 370 ? 16.406 20.5 -8.742 1 87.75 370 ILE B N 1
ATOM 10190 C CA . ILE B 1 370 ? 17.734 20.625 -8.164 1 87.75 370 ILE B CA 1
ATOM 10191 C C . ILE B 1 370 ? 18.016 22.094 -7.848 1 87.75 370 ILE B C 1
ATOM 10193 O O . ILE B 1 370 ? 18.672 22.406 -6.852 1 87.75 370 ILE B O 1
ATOM 10197 N N . TYR B 1 371 ? 17.5 23.031 -8.648 1 86.31 371 TYR B N 1
ATOM 10198 C CA . TYR B 1 371 ? 17.656 24.453 -8.375 1 86.31 371 TYR B CA 1
ATOM 10199 C C . TYR B 1 371 ? 17.047 24.828 -7.027 1 86.31 371 TYR B C 1
ATOM 10201 O O . TYR B 1 371 ? 17.688 25.484 -6.207 1 86.31 371 TYR B O 1
ATOM 10209 N N . LEU B 1 372 ? 15.906 24.328 -6.844 1 81 372 LEU B N 1
ATOM 10210 C CA . LEU B 1 372 ? 15.234 24.625 -5.586 1 81 372 LEU B CA 1
ATOM 10211 C C . LEU B 1 372 ? 15.922 23.922 -4.418 1 81 372 LEU B C 1
ATOM 10213 O O . LEU B 1 372 ? 15.961 24.469 -3.307 1 81 372 LEU B O 1
ATOM 10217 N N . GLY B 1 373 ? 16.422 22.75 -4.746 1 79.06 373 GLY B N 1
ATOM 10218 C CA . GLY B 1 373 ? 17.188 22.062 -3.715 1 79.06 373 GLY B CA 1
ATOM 10219 C C . GLY B 1 373 ? 18.453 22.797 -3.334 1 79.06 373 GLY B C 1
ATOM 10220 O O . GLY B 1 373 ? 18.797 22.891 -2.152 1 79.06 373 GLY B O 1
ATOM 10221 N N . CYS B 1 374 ? 19.125 23.297 -4.273 1 80.81 374 CYS B N 1
ATOM 10222 C CA . CYS B 1 374 ? 20.391 24 -4.016 1 80.81 374 CYS B CA 1
ATOM 10223 C C . CYS B 1 374 ? 20.141 25.328 -3.295 1 80.81 374 CYS B C 1
ATOM 10225 O O . CYS B 1 374 ? 20.891 25.688 -2.395 1 80.81 374 CYS B O 1
ATOM 10227 N N . ILE B 1 375 ? 19.094 25.969 -3.623 1 77.38 375 ILE B N 1
ATOM 10228 C CA . ILE B 1 375 ? 18.781 27.234 -2.973 1 77.38 375 ILE B CA 1
ATOM 10229 C C . ILE B 1 375 ? 18.375 26.984 -1.522 1 77.38 375 ILE B C 1
ATOM 10231 O O . ILE B 1 375 ? 18.766 27.734 -0.625 1 77.38 375 ILE B O 1
ATOM 10235 N N . THR B 1 376 ? 17.641 25.922 -1.404 1 74.88 376 THR B N 1
ATOM 10236 C CA . THR B 1 376 ? 17.203 25.578 -0.054 1 74.88 376 THR B CA 1
ATOM 10237 C C . THR B 1 376 ? 18.391 25.203 0.82 1 74.88 376 THR B C 1
ATOM 10239 O O . THR B 1 376 ? 18.469 25.594 1.987 1 74.88 376 THR B O 1
ATOM 10242 N N . ASN B 1 377 ? 19.281 24.531 0.252 1 76.38 377 ASN B N 1
ATOM 10243 C CA . ASN B 1 377 ? 20.484 24.141 0.983 1 76.38 377 ASN B CA 1
ATOM 10244 C C . ASN B 1 377 ? 21.344 25.344 1.328 1 76.38 377 ASN B C 1
ATOM 10246 O O . ASN B 1 377 ? 21.875 25.438 2.438 1 76.38 377 ASN B O 1
ATOM 10250 N N . ALA B 1 378 ? 21.422 26.234 0.449 1 74.06 378 ALA B N 1
ATOM 10251 C CA . ALA B 1 378 ? 22.234 27.422 0.667 1 74.06 378 ALA B CA 1
ATOM 10252 C C . ALA B 1 378 ? 21.641 28.312 1.752 1 74.06 378 ALA B C 1
ATOM 10254 O O . ALA B 1 378 ? 22.359 28.906 2.561 1 74.06 378 ALA B O 1
ATOM 10255 N N . ILE B 1 379 ? 20.375 28.312 1.817 1 67.75 379 ILE B N 1
ATOM 10256 C CA . ILE B 1 379 ? 19.703 29.156 2.789 1 67.75 379 ILE B CA 1
ATOM 10257 C C . ILE B 1 379 ? 19.719 28.5 4.164 1 67.75 379 ILE B C 1
ATOM 10259 O O . ILE B 1 379 ? 19.938 29.156 5.18 1 67.75 379 ILE B O 1
ATOM 10263 N N . THR B 1 380 ? 19.469 27.297 4.137 1 67 380 THR B N 1
ATOM 10264 C CA . THR B 1 380 ? 19.406 26.578 5.41 1 67 380 THR B CA 1
ATOM 10265 C C . THR B 1 380 ? 20.766 26.516 6.074 1 67 380 THR B C 1
ATOM 10267 O O . THR B 1 380 ? 20.891 26.703 7.285 1 67 380 THR B O 1
ATOM 10270 N N . PHE B 1 381 ? 21.75 26.203 5.199 1 63.31 381 PHE B N 1
ATOM 10271 C CA . PHE B 1 381 ? 23.094 26.094 5.766 1 63.31 381 PHE B CA 1
ATOM 10272 C C . PHE B 1 381 ? 23.812 27.438 5.758 1 63.31 381 PHE B C 1
ATOM 10274 O O . PHE B 1 381 ? 24.688 27.688 6.59 1 63.31 381 PHE B O 1
ATOM 10281 N N . GLY B 1 382 ? 23.469 28.219 4.711 1 57.66 382 GLY B N 1
ATOM 10282 C CA . GLY B 1 382 ? 24.109 29.516 4.59 1 57.66 382 GLY B CA 1
ATOM 10283 C C . GLY B 1 382 ? 23.578 30.531 5.574 1 57.66 382 GLY B C 1
ATOM 10284 O O . GLY B 1 382 ? 24.219 31.547 5.84 1 57.66 382 GLY B O 1
ATOM 10285 N N . GLY B 1 383 ? 22.25 30.5 5.855 1 48.41 383 GLY B N 1
ATOM 10286 C CA . GLY B 1 383 ? 21.812 31.469 6.855 1 48.41 383 GLY B CA 1
ATOM 10287 C C . GLY B 1 383 ? 22.797 31.609 8.008 1 48.41 383 GLY B C 1
ATOM 10288 O O . GLY B 1 383 ? 22.828 32.656 8.68 1 48.41 383 GLY B O 1
ATOM 10289 N N . LEU B 1 384 ? 23.391 30.547 8.258 1 40.44 384 LEU B N 1
ATOM 10290 C CA . LEU B 1 384 ? 24.406 30.688 9.305 1 40.44 384 LEU B CA 1
ATOM 10291 C C . LEU B 1 384 ? 25.531 31.609 8.859 1 40.44 384 LEU B C 1
ATOM 10293 O O . LEU B 1 384 ? 26.125 32.312 9.68 1 40.44 384 LEU B O 1
ATOM 10297 N N . LEU B 1 385 ? 25.891 31.375 7.566 1 41.34 385 LEU B N 1
ATOM 10298 C CA . LEU B 1 385 ? 26.938 32.312 7.156 1 41.34 385 LEU B CA 1
ATOM 10299 C C . LEU B 1 385 ? 26.328 33.594 6.59 1 41.34 385 LEU B C 1
ATOM 10301 O O . LEU B 1 385 ? 27.047 34.469 6.133 1 41.34 385 LEU B O 1
ATOM 10305 N N . GLY B 1 386 ? 25.297 34.031 6.988 1 41.66 386 GLY B N 1
ATOM 10306 C CA . GLY B 1 386 ? 24.5 35.219 6.715 1 41.66 386 GLY B CA 1
ATOM 10307 C C . GLY B 1 386 ? 24.562 35.656 5.262 1 41.66 386 GLY B C 1
ATOM 10308 O O . GLY B 1 386 ? 23.531 35.812 4.613 1 41.66 386 GLY B O 1
ATOM 10309 N N . ASP B 1 387 ? 25.594 36.531 4.762 1 40.75 387 ASP B N 1
ATOM 10310 C CA . ASP B 1 387 ? 25.859 37.438 3.654 1 40.75 387 ASP B CA 1
ATOM 10311 C C . ASP B 1 387 ? 26.328 36.688 2.418 1 40.75 387 ASP B C 1
ATOM 10313 O O . ASP B 1 387 ? 26.594 37.312 1.378 1 40.75 387 ASP B O 1
ATOM 10317 N N . ALA B 1 388 ? 26.672 35.469 2.324 1 41.56 388 ALA B N 1
ATOM 10318 C CA . ALA B 1 388 ? 27.672 34.875 1.424 1 41.56 388 ALA B CA 1
ATOM 10319 C C . ALA B 1 388 ? 27.016 34.188 0.237 1 41.56 388 ALA B C 1
ATOM 10321 O O . ALA B 1 388 ? 27.656 33.469 -0.507 1 41.56 388 ALA B O 1
ATOM 10322 N N . THR B 1 389 ? 25.828 34.125 -0.047 1 44.91 389 THR B N 1
ATOM 10323 C CA . THR B 1 389 ? 25.188 33.344 -1.1 1 44.91 389 THR B CA 1
ATOM 10324 C C . THR B 1 389 ? 25.656 33.812 -2.477 1 44.91 389 THR B C 1
ATOM 10326 O O . THR B 1 389 ? 25.344 33.188 -3.488 1 44.91 389 THR B O 1
ATOM 10329 N N . ASP B 1 390 ? 26.219 35.062 -2.611 1 43.66 390 ASP B N 1
ATOM 10330 C CA . ASP B 1 390 ? 26.328 35.719 -3.914 1 43.66 390 ASP B CA 1
ATOM 10331 C C . ASP B 1 390 ? 27.125 34.875 -4.895 1 43.66 390 ASP B C 1
ATOM 10333 O O . ASP B 1 390 ? 26.812 34.812 -6.086 1 43.66 390 ASP B O 1
ATOM 10337 N N . ASN B 1 391 ? 28.406 34.438 -4.551 1 45.47 391 ASN B N 1
ATOM 10338 C CA . ASN B 1 391 ? 29.359 34 -5.578 1 45.47 391 ASN B CA 1
ATOM 10339 C C . ASN B 1 391 ? 29.422 32.5 -5.715 1 45.47 391 ASN B C 1
ATOM 10341 O O . ASN B 1 391 ? 30.406 31.953 -6.199 1 45.47 391 ASN B O 1
ATOM 10345 N N . TYR B 1 392 ? 28.406 31.781 -5.172 1 50.34 392 TYR B N 1
ATOM 10346 C CA . TYR B 1 392 ? 28.203 30.328 -5.129 1 50.34 392 TYR B CA 1
ATOM 10347 C C . TYR B 1 392 ? 28.266 29.734 -6.531 1 50.34 392 TYR B C 1
ATOM 10349 O O . TYR B 1 392 ? 28.766 28.625 -6.715 1 50.34 392 TYR B O 1
ATOM 10357 N N . GLN B 1 393 ? 28.031 30.562 -7.539 1 60.31 393 GLN B N 1
ATOM 10358 C CA . GLN B 1 393 ? 27.531 30.109 -8.828 1 60.31 393 GLN B CA 1
ATOM 10359 C C . GLN B 1 393 ? 28.672 29.766 -9.773 1 60.31 393 GLN B C 1
ATOM 10361 O O . GLN B 1 393 ? 28.594 28.797 -10.531 1 60.31 393 GLN B O 1
ATOM 10366 N N . LEU B 1 394 ? 29.781 30.438 -9.555 1 63.06 394 LEU B N 1
ATOM 10367 C CA . LEU B 1 394 ? 30.781 30.266 -10.609 1 63.06 394 LEU B CA 1
ATOM 10368 C C . LEU B 1 394 ? 31.547 28.969 -10.438 1 63.06 394 LEU B C 1
ATOM 10370 O O . LEU B 1 394 ? 31.859 28.297 -11.422 1 63.06 394 LEU B O 1
ATOM 10374 N N . SER B 1 395 ? 31.703 28.594 -9.195 1 69.31 395 SER B N 1
ATOM 10375 C CA . SER B 1 395 ? 32.5 27.391 -8.969 1 69.31 395 SER B CA 1
ATOM 10376 C C . SER B 1 395 ? 31.75 26.156 -9.453 1 69.31 395 SER B C 1
ATOM 10378 O O . SER B 1 395 ? 32.344 25.297 -10.117 1 69.31 395 SER B O 1
ATOM 10380 N N . SER B 1 396 ? 30.562 26.109 -9.188 1 74.5 396 SER B N 1
ATOM 10381 C CA . SER B 1 396 ? 29.812 24.922 -9.578 1 74.5 396 SER B CA 1
ATOM 10382 C C . SER B 1 396 ? 29.609 24.875 -11.086 1 74.5 396 SER B C 1
ATOM 10384 O O . SER B 1 396 ? 29.547 23.797 -11.672 1 74.5 396 SER B O 1
ATOM 10386 N N . PHE B 1 397 ? 29.594 26.078 -11.695 1 79 397 PHE B N 1
ATOM 10387 C CA . PHE B 1 397 ? 29.469 26.141 -13.148 1 79 397 PHE B CA 1
ATOM 10388 C C . PHE B 1 397 ? 30.688 25.562 -13.836 1 79 397 PHE B C 1
ATOM 10390 O O . PHE B 1 397 ? 30.562 24.766 -14.773 1 79 397 PHE B O 1
ATOM 10397 N N . LEU B 1 398 ? 31.812 25.875 -13.328 1 79.5 398 LEU B N 1
ATOM 10398 C CA . LEU B 1 398 ? 33.062 25.391 -13.93 1 79.5 398 LEU B CA 1
ATOM 10399 C C . LEU B 1 398 ? 33.219 23.906 -13.711 1 79.5 398 LEU B C 1
ATOM 10401 O O . LEU B 1 398 ? 33.719 23.188 -14.586 1 79.5 398 LEU B O 1
ATOM 10405 N N . PHE B 1 399 ? 32.781 23.5 -12.602 1 83.56 399 PHE B N 1
ATOM 10406 C CA . PHE B 1 399 ? 32.906 22.078 -12.328 1 83.56 399 PHE B CA 1
ATOM 10407 C C . PHE B 1 399 ? 32 21.266 -13.266 1 83.56 399 PHE B C 1
ATOM 10409 O O . PHE B 1 399 ? 32.438 20.234 -13.781 1 83.56 399 PHE B O 1
ATOM 10416 N N . CYS B 1 400 ? 30.812 21.703 -13.5 1 82.44 400 CYS B N 1
ATOM 10417 C CA . CYS B 1 400 ? 29.891 20.953 -14.352 1 82.44 400 CYS B CA 1
ATOM 10418 C C . CYS B 1 400 ? 30.375 20.953 -15.805 1 82.44 400 CYS B C 1
ATOM 10420 O O . CYS B 1 400 ? 30.109 20.016 -16.547 1 82.44 400 CYS B O 1
ATOM 10422 N N . LEU B 1 401 ? 31.188 21.938 -16.141 1 84.44 401 LEU B N 1
ATOM 10423 C CA . LEU B 1 401 ? 31.672 22.031 -17.516 1 84.44 401 LEU B CA 1
ATOM 10424 C C . LEU B 1 401 ? 32.875 21.094 -17.719 1 84.44 401 LEU B C 1
ATOM 10426 O O . LEU B 1 401 ? 32.969 20.453 -18.766 1 84.44 401 LEU B O 1
ATOM 10430 N N . PHE B 1 402 ? 33.656 20.891 -16.672 1 85.06 402 PHE B N 1
ATOM 10431 C CA . PHE B 1 402 ? 34.906 20.203 -16.938 1 85.06 402 PHE B CA 1
ATOM 10432 C C . PHE B 1 402 ? 35.031 18.969 -16.047 1 85.06 402 PHE B C 1
ATOM 10434 O O . PHE B 1 402 ? 36.031 18.234 -16.141 1 85.06 402 PHE B O 1
ATOM 10441 N N . SER B 1 403 ? 34.188 18.625 -15.375 1 85.25 403 SER B N 1
ATOM 10442 C CA . SER B 1 403 ? 34.312 17.516 -14.438 1 85.25 403 SER B CA 1
ATOM 10443 C C . SER B 1 403 ? 34.25 16.172 -15.156 1 85.25 403 SER B C 1
ATOM 10445 O O . SER B 1 403 ? 33.906 16.109 -16.344 1 85.25 403 SER B O 1
ATOM 10447 N N . GLY B 1 404 ? 34.719 15.141 -14.492 1 82 404 GLY B N 1
ATOM 10448 C CA . GLY B 1 404 ? 34.625 13.781 -15.016 1 82 404 GLY B CA 1
ATOM 10449 C C . GLY B 1 404 ? 33.219 13.195 -14.891 1 82 404 GLY B C 1
ATOM 10450 O O . GLY B 1 404 ? 32.719 12.578 -15.836 1 82 404 GLY B O 1
ATOM 10451 N N . GLN B 1 405 ? 32.625 13.422 -13.766 1 86.19 405 GLN B N 1
ATOM 10452 C CA . GLN B 1 405 ? 31.234 12.992 -13.562 1 86.19 405 GLN B CA 1
ATOM 10453 C C . GLN B 1 405 ? 30.297 14.188 -13.422 1 86.19 405 GLN B C 1
ATOM 10455 O O . GLN B 1 405 ? 30.141 14.727 -12.328 1 86.19 405 GLN B O 1
ATOM 10460 N N . PRO B 1 406 ? 29.656 14.484 -14.453 1 85.69 406 PRO B N 1
ATOM 10461 C CA . PRO B 1 406 ? 28.844 15.711 -14.461 1 85.69 406 PRO B CA 1
ATOM 10462 C C . PRO B 1 406 ? 27.562 15.586 -13.625 1 85.69 406 PRO B C 1
ATOM 10464 O O . PRO B 1 406 ? 26.891 16.578 -13.367 1 85.69 406 PRO B O 1
ATOM 10467 N N . LEU B 1 407 ? 27.234 14.438 -13.164 1 88.88 407 LEU B N 1
ATOM 10468 C CA . LEU B 1 407 ? 26 14.266 -12.391 1 88.88 407 LEU B CA 1
ATOM 10469 C C . LEU B 1 407 ? 26.203 14.68 -10.938 1 88.88 407 LEU B C 1
ATOM 10471 O O . LEU B 1 407 ? 25.234 14.836 -10.188 1 88.88 407 LEU B O 1
ATOM 10475 N N . ILE B 1 408 ? 27.406 14.922 -10.531 1 90.75 408 ILE B N 1
ATOM 10476 C CA . ILE B 1 408 ? 27.719 15.367 -9.18 1 90.75 408 ILE B CA 1
ATOM 10477 C C . ILE B 1 408 ? 27.5 16.875 -9.07 1 90.75 408 ILE B C 1
ATOM 10479 O O . ILE B 1 408 ? 28.016 17.641 -9.898 1 90.75 408 ILE B O 1
ATOM 10483 N N . ILE B 1 409 ? 26.719 17.234 -8.148 1 88.81 409 ILE B N 1
ATOM 10484 C CA . ILE B 1 409 ? 26.438 18.641 -7.922 1 88.81 409 ILE B CA 1
ATOM 10485 C C . ILE B 1 409 ? 27.234 19.141 -6.711 1 88.81 409 ILE B C 1
ATOM 10487 O O . ILE B 1 409 ? 27.281 18.469 -5.676 1 88.81 409 ILE B O 1
ATOM 10491 N N . LEU B 1 410 ? 27.906 20.219 -6.914 1 86.75 410 LEU B N 1
ATOM 10492 C CA . LEU B 1 410 ? 28.688 20.812 -5.828 1 86.75 410 LEU B CA 1
ATOM 10493 C C . LEU B 1 410 ? 27.828 21.766 -5.004 1 86.75 410 LEU B C 1
ATOM 10495 O O . LEU B 1 410 ? 27.016 22.516 -5.559 1 86.75 410 LEU B O 1
ATOM 10499 N N . SER B 1 411 ? 27.781 21.547 -3.76 1 79.69 411 SER B N 1
ATOM 10500 C CA . SER B 1 411 ? 27.094 22.438 -2.834 1 79.69 411 SER B CA 1
ATOM 10501 C C . SER B 1 411 ? 27.797 22.484 -1.483 1 79.69 411 SER B C 1
ATOM 10503 O O . SER B 1 411 ? 28.812 21.797 -1.277 1 79.69 411 SER B O 1
ATOM 10505 N N . SER B 1 412 ? 27.297 23.406 -0.715 1 77 412 SER B N 1
ATOM 10506 C CA . SER B 1 412 ? 27.844 23.469 0.641 1 77 412 SER B CA 1
ATOM 10507 C C . SER B 1 412 ? 27.328 22.312 1.491 1 77 412 SER B C 1
ATOM 10509 O O . SER B 1 412 ? 26.125 22.016 1.476 1 77 412 SER B O 1
ATOM 10511 N N . THR B 1 413 ? 28.172 21.562 2.055 1 79 413 THR B N 1
ATOM 10512 C CA . THR B 1 413 ? 27.781 20.391 2.83 1 79 413 THR B CA 1
ATOM 10513 C C . THR B 1 413 ? 27.891 20.672 4.324 1 79 413 THR B C 1
ATOM 10515 O O . THR B 1 413 ? 28.562 21.609 4.738 1 79 413 THR B O 1
ATOM 10518 N N . GLY B 1 414 ? 27.281 19.969 5.133 1 73.94 414 GLY B N 1
ATOM 10519 C CA . GLY B 1 414 ? 27.25 20.125 6.582 1 73.94 414 GLY B CA 1
ATOM 10520 C C . GLY B 1 414 ? 28.625 20 7.223 1 73.94 414 GLY B C 1
ATOM 10521 O O . GLY B 1 414 ? 29.031 20.875 7.992 1 73.94 414 GLY B O 1
ATOM 10522 N N . PRO B 1 415 ? 29.391 19.078 6.848 1 77.38 415 PRO B N 1
ATOM 10523 C CA . PRO B 1 415 ? 30.703 18.906 7.492 1 77.38 415 PRO B CA 1
ATOM 10524 C C . PRO B 1 415 ? 31.656 20.062 7.199 1 77.38 415 PRO B C 1
ATOM 10526 O O . PRO B 1 415 ? 32.438 20.453 8.07 1 77.38 415 PRO B O 1
ATOM 10529 N N . ILE B 1 416 ? 31.594 20.562 6.02 1 81.12 416 ILE B N 1
ATOM 10530 C CA . ILE B 1 416 ? 32.469 21.688 5.688 1 81.12 416 ILE B CA 1
ATOM 10531 C C . ILE B 1 416 ? 32 22.922 6.465 1 81.12 416 ILE B C 1
ATOM 10533 O O . ILE B 1 416 ? 32.844 23.719 6.902 1 81.12 416 ILE B O 1
ATOM 10537 N N . LEU B 1 417 ? 30.797 23.047 6.664 1 77.19 417 LEU B N 1
ATOM 10538 C CA . LEU B 1 417 ? 30.281 24.188 7.406 1 77.19 417 LEU B CA 1
ATOM 10539 C C . LEU B 1 417 ? 30.672 24.094 8.883 1 77.19 417 LEU B C 1
ATOM 10541 O O . LEU B 1 417 ? 30.969 25.109 9.508 1 77.19 417 LEU B O 1
ATOM 10545 N N . ILE B 1 418 ? 30.656 22.969 9.336 1 75.94 418 ILE B N 1
ATOM 10546 C CA . ILE B 1 418 ? 31.062 22.766 10.719 1 75.94 418 ILE B CA 1
ATOM 10547 C C . ILE B 1 418 ? 32.562 23.094 10.867 1 75.94 418 ILE B C 1
ATOM 10549 O O . ILE B 1 418 ? 32.969 23.719 11.852 1 75.94 418 ILE B O 1
ATOM 10553 N N . PHE B 1 419 ? 33.281 22.672 9.914 1 80.88 419 PHE B N 1
ATOM 10554 C CA . PHE B 1 419 ? 34.719 22.969 9.945 1 80.88 419 PHE B CA 1
ATOM 10555 C C . PHE B 1 419 ? 34.969 24.469 9.867 1 80.88 419 PHE B C 1
ATOM 10557 O O . PHE B 1 419 ? 35.812 25 10.594 1 80.88 419 PHE B O 1
ATOM 10564 N N . GLU B 1 420 ? 34.219 25.094 9.062 1 80.62 420 GLU B N 1
ATOM 10565 C CA . GLU B 1 420 ? 34.406 26.547 8.914 1 80.62 420 GLU B CA 1
ATOM 10566 C C . GLU B 1 420 ? 33.969 27.281 10.188 1 80.62 420 GLU B C 1
ATOM 10568 O O . GLU B 1 420 ? 34.594 28.266 10.57 1 80.62 420 GLU B O 1
ATOM 10573 N N . LYS B 1 421 ? 33.031 26.828 10.797 1 77.69 421 LYS B N 1
ATOM 10574 C CA . LYS B 1 421 ? 32.594 27.453 12.039 1 77.69 421 LYS B CA 1
ATOM 10575 C C . LYS B 1 421 ? 33.625 27.281 13.133 1 77.69 421 LYS B C 1
ATOM 10577 O O . LYS B 1 421 ? 33.906 28.219 13.883 1 77.69 421 LYS B O 1
ATOM 10582 N N . LEU B 1 422 ? 34.25 26.156 13.102 1 80.06 422 LEU B N 1
ATOM 10583 C CA . LEU B 1 422 ? 35.281 25.891 14.094 1 80.06 422 LEU B CA 1
ATOM 10584 C C . LEU B 1 422 ? 36.531 26.703 13.797 1 80.06 422 LEU B C 1
ATOM 10586 O O . LEU B 1 422 ? 37.219 27.172 14.711 1 80.06 422 LEU B O 1
ATOM 10590 N N . LEU B 1 423 ? 36.812 26.844 12.578 1 83.75 423 LEU B N 1
ATOM 10591 C CA . LEU B 1 423 ? 37.969 27.641 12.172 1 83.75 423 LEU B CA 1
ATOM 10592 C C . LEU B 1 423 ? 37.75 29.109 12.523 1 83.75 423 LEU B C 1
ATOM 10594 O O . LEU B 1 423 ? 38.688 29.797 12.93 1 83.75 423 LEU B O 1
ATOM 10598 N N . TYR B 1 424 ? 36.562 29.547 12.367 1 82.56 424 TYR B N 1
ATOM 10599 C CA . TYR B 1 424 ? 36.219 30.938 12.719 1 82.56 424 TYR B CA 1
ATOM 10600 C C . TYR B 1 424 ? 36.375 31.172 14.211 1 82.56 424 TYR B C 1
ATOM 10602 O O . TYR B 1 424 ? 36.938 32.156 14.641 1 82.56 424 TYR B O 1
ATOM 10610 N N . GLU B 1 425 ? 35.938 30.266 14.992 1 81.81 425 GLU B N 1
ATOM 10611 C CA . GLU B 1 425 ? 36.062 30.391 16.438 1 81.81 425 GLU B CA 1
ATOM 10612 C C . GLU B 1 425 ? 37.531 30.312 16.859 1 81.81 425 GLU B C 1
ATOM 10614 O O . GLU B 1 425 ? 37.938 31.047 17.766 1 81.81 425 GLU B O 1
ATOM 10619 N N . PHE B 1 426 ? 38.281 29.484 16.203 1 82.81 426 PHE B N 1
ATOM 10620 C CA . PHE B 1 426 ? 39.688 29.359 16.484 1 82.81 426 PHE B CA 1
ATOM 10621 C C . PHE B 1 426 ? 40.438 30.656 16.172 1 82.81 426 PHE B C 1
ATOM 10623 O O . PHE B 1 426 ? 41.312 31.094 16.922 1 82.81 426 PHE B O 1
ATOM 10630 N N . SER B 1 427 ? 40.094 31.297 15.109 1 86 427 SER B N 1
ATOM 10631 C CA . SER B 1 427 ? 40.719 32.531 14.703 1 86 427 SER B CA 1
ATOM 10632 C C . SER B 1 427 ? 40.375 33.688 15.656 1 86 427 SER B C 1
ATOM 10634 O O . SER B 1 427 ? 41.219 34.5 15.992 1 86 427 SER B O 1
ATOM 10636 N N . LYS B 1 428 ? 39.156 33.688 16.047 1 85 428 LYS B N 1
ATOM 10637 C CA . LYS B 1 428 ? 38.719 34.75 16.969 1 85 428 LYS B CA 1
ATOM 10638 C C . LYS B 1 428 ? 39.375 34.594 18.328 1 85 428 LYS B C 1
ATOM 10640 O O . LYS B 1 428 ? 39.812 35.594 18.922 1 85 428 LYS B O 1
ATOM 10645 N N . ASN B 1 429 ? 39.594 33.406 18.766 1 85 429 ASN B N 1
ATOM 10646 C CA . ASN B 1 429 ? 40.188 33.156 20.078 1 85 429 ASN B CA 1
ATOM 10647 C C . ASN B 1 429 ? 41.688 33.438 20.078 1 85 429 ASN B C 1
ATOM 10649 O O . ASN B 1 429 ? 42.25 33.781 21.109 1 85 429 ASN B O 1
ATOM 10653 N N . ASN B 1 430 ? 42.375 33.344 18.938 1 87.62 430 ASN B N 1
ATOM 10654 C CA . ASN B 1 430 ? 43.812 33.5 18.875 1 87.62 430 ASN B CA 1
ATOM 10655 C C . ASN B 1 430 ? 44.188 34.844 18.219 1 87.62 430 ASN B C 1
ATOM 10657 O O . ASN B 1 430 ? 45.375 35.094 17.984 1 87.62 430 ASN B O 1
ATOM 10661 N N . GLY B 1 431 ? 43.25 35.719 17.891 1 82.12 431 GLY B N 1
ATOM 10662 C CA . GLY B 1 431 ? 43.5 37.031 17.312 1 82.12 431 GLY B CA 1
ATOM 10663 C C . GLY B 1 431 ? 44.094 36.969 15.914 1 82.12 431 GLY B C 1
ATOM 10664 O O . GLY B 1 431 ? 44.969 37.75 15.562 1 82.12 431 GLY B O 1
ATOM 10665 N N . ILE B 1 432 ? 43.875 35.906 15.148 1 86.25 432 ILE B N 1
ATOM 10666 C CA . ILE B 1 432 ? 44.312 35.75 13.766 1 86.25 432 ILE B CA 1
ATOM 10667 C C . ILE B 1 432 ? 43.188 36.156 12.812 1 86.25 432 ILE B C 1
ATOM 10669 O O . ILE B 1 432 ? 42 36 13.125 1 86.25 432 ILE B O 1
ATOM 10673 N N . ASP B 1 433 ? 43.625 36.75 11.789 1 85.56 433 ASP B N 1
ATOM 10674 C CA . ASP B 1 433 ? 42.656 37.125 10.781 1 85.56 433 ASP B CA 1
ATOM 10675 C C . ASP B 1 433 ? 42.062 35.906 10.094 1 85.56 433 ASP B C 1
ATOM 10677 O O . ASP B 1 433 ? 42.844 35.062 9.57 1 85.56 433 ASP B O 1
ATOM 10681 N N . TYR B 1 434 ? 40.875 35.75 10.031 1 85.5 434 TYR B N 1
ATOM 10682 C CA . TYR B 1 434 ? 40.188 34.594 9.523 1 85.5 434 TYR B CA 1
ATOM 10683 C C . TYR B 1 434 ? 40.312 34.469 8.016 1 85.5 434 TYR B C 1
ATOM 10685 O O . TYR B 1 434 ? 40.562 33.406 7.48 1 85.5 434 TYR B O 1
ATOM 10693 N N . MET B 1 435 ? 40.25 35.594 7.258 1 84 435 MET B N 1
ATOM 10694 C CA . MET B 1 435 ? 40.219 35.531 5.797 1 84 435 MET B CA 1
ATOM 10695 C C . MET B 1 435 ? 41.562 35.125 5.238 1 84 435 MET B C 1
ATOM 10697 O O . MET B 1 435 ? 41.656 34.375 4.277 1 84 435 MET B O 1
ATOM 10701 N N . GLU B 1 436 ? 42.594 35.594 5.855 1 86.5 436 GLU B N 1
ATOM 10702 C CA . GLU B 1 436 ? 43.938 35.219 5.402 1 86.5 436 GLU B CA 1
ATOM 10703 C C . GLU B 1 436 ? 44.219 33.75 5.75 1 86.5 436 GLU B C 1
ATOM 10705 O O . GLU B 1 436 ? 44.844 33.062 4.965 1 86.5 436 GLU B O 1
ATOM 10710 N N . LEU B 1 437 ? 43.75 33.406 6.887 1 88.56 437 LEU B N 1
ATOM 10711 C CA . LEU B 1 437 ? 43.938 32.031 7.281 1 88.56 437 LEU B CA 1
ATOM 10712 C C . LEU B 1 437 ? 43.188 31.078 6.352 1 88.56 437 LEU B C 1
ATOM 10714 O O . LEU B 1 437 ? 43.719 30.062 5.914 1 88.56 437 LEU B O 1
ATOM 10718 N N . ARG B 1 438 ? 42 31.391 6.027 1 89.38 438 ARG B N 1
ATOM 10719 C CA . ARG B 1 438 ? 41.156 30.594 5.133 1 89.38 438 ARG B CA 1
ATOM 10720 C C . ARG B 1 438 ? 41.781 30.516 3.744 1 89.38 438 ARG B C 1
ATOM 10722 O O . ARG B 1 438 ? 41.719 29.469 3.1 1 89.38 438 ARG B O 1
ATOM 10729 N N . LEU B 1 439 ? 42.312 31.516 3.266 1 90.12 439 LEU B N 1
ATOM 10730 C CA . LEU B 1 439 ? 42.969 31.547 1.955 1 90.12 439 LEU B CA 1
ATOM 10731 C C . LEU B 1 439 ? 44.125 30.594 1.908 1 90.12 439 LEU B C 1
ATOM 10733 O O . LEU B 1 439 ? 44.281 29.812 0.955 1 90.12 439 LEU B O 1
ATOM 10737 N N . TRP B 1 440 ? 44.938 30.609 2.893 1 91.69 440 TRP B N 1
ATOM 10738 C CA . TRP B 1 440 ? 46.125 29.734 2.895 1 91.69 440 TRP B CA 1
ATOM 10739 C C . TRP B 1 440 ? 45.719 28.281 3.076 1 91.69 440 TRP B C 1
ATOM 10741 O O . TRP B 1 440 ? 46.375 27.375 2.533 1 91.69 440 TRP B O 1
ATOM 10751 N N . ILE B 1 441 ? 44.688 28.047 3.85 1 92.88 441 ILE B N 1
ATOM 10752 C CA . ILE B 1 441 ? 44.188 26.688 3.957 1 92.88 441 ILE B CA 1
ATOM 10753 C C . ILE B 1 441 ? 43.688 26.203 2.598 1 92.88 441 ILE B C 1
ATOM 10755 O O . ILE B 1 441 ? 43.938 25.062 2.207 1 92.88 441 ILE B O 1
ATOM 10759 N N . GLY B 1 442 ? 43 27.078 1.893 1 92.5 442 GLY B N 1
ATOM 10760 C CA . GLY B 1 442 ? 42.531 26.734 0.563 1 92.5 442 GLY B CA 1
ATOM 10761 C C . GLY B 1 442 ? 43.656 26.453 -0.422 1 92.5 442 GLY B C 1
ATOM 10762 O O . GLY B 1 442 ? 43.562 25.516 -1.216 1 92.5 442 GLY B O 1
ATOM 10763 N N . ILE B 1 443 ? 44.688 27.172 -0.337 1 93.5 443 ILE B N 1
ATOM 10764 C CA . ILE B 1 443 ? 45.812 26.984 -1.244 1 93.5 443 ILE B CA 1
ATOM 10765 C C . ILE B 1 443 ? 46.562 25.688 -0.899 1 93.5 443 ILE B C 1
ATOM 10767 O O . ILE B 1 443 ? 46.875 24.906 -1.788 1 93.5 443 ILE B O 1
ATOM 10771 N N . HIS B 1 444 ? 46.781 25.516 0.353 1 95.31 444 HIS B N 1
ATOM 10772 C CA . HIS B 1 444 ? 47.438 24.281 0.765 1 95.31 444 HIS B CA 1
ATOM 10773 C C . HIS B 1 444 ? 46.594 23.062 0.396 1 95.31 444 HIS B C 1
ATOM 10775 O O . HIS B 1 444 ? 47.156 22.031 -0.001 1 95.31 444 HIS B O 1
ATOM 10781 N N . SER B 1 445 ? 45.312 23.141 0.578 1 94.88 445 SER B N 1
ATOM 10782 C CA . SER B 1 445 ? 44.438 22.016 0.223 1 94.88 445 SER B CA 1
ATOM 10783 C C . SER B 1 445 ? 44.5 21.719 -1.273 1 94.88 445 SER B C 1
ATOM 10785 O O . SER B 1 445 ? 44.438 20.562 -1.688 1 94.88 445 SER B O 1
ATOM 10787 N N . CYS B 1 446 ? 44.625 22.75 -2.082 1 95.69 446 CYS B N 1
ATOM 10788 C CA . CYS B 1 446 ? 44.719 22.578 -3.523 1 95.69 446 CYS B CA 1
ATOM 10789 C C . CYS B 1 446 ? 46.031 21.844 -3.875 1 95.69 446 CYS B C 1
ATOM 10791 O O . CYS B 1 446 ? 46 20.906 -4.676 1 95.69 446 CYS B O 1
ATOM 10793 N N . VAL B 1 447 ? 47.062 22.219 -3.242 1 95.56 447 VAL B N 1
ATOM 10794 C CA . VAL B 1 447 ? 48.344 21.578 -3.504 1 95.56 447 VAL B CA 1
ATOM 10795 C C . VAL B 1 447 ? 48.312 20.125 -3.055 1 95.56 447 VAL B C 1
ATOM 10797 O O . VAL B 1 447 ? 48.844 19.234 -3.736 1 95.56 447 VAL B O 1
ATOM 10800 N N . GLN B 1 448 ? 47.719 19.953 -2.012 1 95.75 448 GLN B N 1
ATOM 10801 C CA . GLN B 1 448 ? 47.625 18.594 -1.516 1 95.75 448 GLN B CA 1
ATOM 10802 C C . GLN B 1 448 ? 46.75 17.734 -2.432 1 95.75 448 GLN B C 1
ATOM 10804 O O . GLN B 1 448 ? 47.031 16.562 -2.654 1 95.75 448 GLN B O 1
ATOM 10809 N N . CYS B 1 449 ? 45.656 18.25 -2.938 1 94.25 449 CYS B N 1
ATOM 10810 C CA . CYS B 1 449 ? 44.812 17.516 -3.879 1 94.25 449 CYS B CA 1
ATOM 10811 C C . CYS B 1 449 ? 45.562 17.203 -5.156 1 94.25 449 CYS B C 1
ATOM 10813 O O . CYS B 1 449 ? 45.438 16.109 -5.715 1 94.25 449 CYS B O 1
ATOM 10815 N N . LEU B 1 450 ? 46.406 18.141 -5.59 1 94.31 450 LEU B N 1
ATOM 10816 C CA . LEU B 1 450 ? 47.219 17.906 -6.773 1 94.31 450 LEU B CA 1
ATOM 10817 C C . LEU B 1 450 ? 48.219 16.781 -6.52 1 94.31 450 LEU B C 1
ATOM 10819 O O . LEU B 1 450 ? 48.5 15.969 -7.41 1 94.31 450 LEU B O 1
ATOM 10823 N N . PHE B 1 451 ? 48.625 16.766 -5.312 1 93.62 451 PHE B N 1
ATOM 10824 C CA . PHE B 1 451 ? 49.562 15.703 -4.941 1 93.62 451 PHE B CA 1
ATOM 10825 C C . PHE B 1 451 ? 48.875 14.352 -4.91 1 93.62 451 PHE B C 1
ATOM 10827 O O . PHE B 1 451 ? 49.438 13.352 -5.363 1 93.62 451 PHE B O 1
ATOM 10834 N N . LEU B 1 452 ? 47.75 14.297 -4.391 1 92.75 452 LEU B N 1
ATOM 10835 C CA . LEU B 1 452 ? 46.969 13.055 -4.328 1 92.75 452 LEU B CA 1
ATOM 10836 C C . LEU B 1 452 ? 46.656 12.547 -5.727 1 92.75 452 LEU B C 1
ATOM 10838 O O . LEU B 1 452 ? 46.688 11.344 -5.984 1 92.75 452 LEU B O 1
ATOM 10842 N N . VAL B 1 453 ? 46.312 13.43 -6.652 1 91.94 453 VAL B N 1
ATOM 10843 C CA . VAL B 1 453 ? 45.969 13.039 -8.016 1 91.94 453 VAL B CA 1
ATOM 10844 C C . VAL B 1 453 ? 47.219 12.555 -8.742 1 91.94 453 VAL B C 1
ATOM 10846 O O . VAL B 1 453 ? 47.156 11.586 -9.508 1 91.94 453 VAL B O 1
ATOM 10849 N N . ALA B 1 454 ? 48.344 13.195 -8.406 1 91.62 454 ALA B N 1
ATOM 10850 C CA . ALA B 1 454 ? 49.594 12.828 -9.055 1 91.62 454 ALA B CA 1
ATOM 10851 C C . ALA B 1 454 ? 50.062 11.438 -8.617 1 91.62 454 ALA B C 1
ATOM 10853 O O . ALA B 1 454 ? 50.625 10.695 -9.398 1 91.62 454 ALA B O 1
ATOM 10854 N N . MET B 1 455 ? 49.688 11.109 -7.391 1 89.62 455 MET B N 1
ATOM 10855 C CA . MET B 1 455 ? 50.062 9.812 -6.855 1 89.62 455 MET B CA 1
ATOM 10856 C C . MET B 1 455 ? 48.969 8.766 -7.078 1 89.62 455 MET B C 1
ATOM 10858 O O . MET B 1 455 ? 49.094 7.637 -6.605 1 89.62 455 MET B O 1
ATOM 10862 N N . ASP B 1 456 ? 47.969 9.031 -7.801 1 88.12 456 ASP B N 1
ATOM 10863 C CA . ASP B 1 456 ? 46.844 8.133 -8.07 1 88.12 456 ASP B CA 1
ATOM 10864 C C . ASP B 1 456 ? 46.25 7.602 -6.773 1 88.12 456 ASP B C 1
ATOM 10866 O O . ASP B 1 456 ? 46 6.398 -6.637 1 88.12 456 ASP B O 1
ATOM 10870 N N . ALA B 1 457 ? 45.969 8.508 -5.852 1 85.62 457 ALA B N 1
ATOM 10871 C CA . ALA B 1 457 ? 45.469 8.109 -4.547 1 85.62 457 ALA B CA 1
ATOM 10872 C C . ALA B 1 457 ? 44 7.648 -4.656 1 85.62 457 ALA B C 1
ATOM 10874 O O . ALA B 1 457 ? 43.469 7.012 -3.742 1 85.62 457 ALA B O 1
ATOM 10875 N N . SER B 1 458 ? 43.375 7.895 -5.742 1 83.62 458 SER B N 1
ATOM 10876 C CA . SER B 1 458 ? 41.969 7.473 -5.887 1 83.62 458 SER B CA 1
ATOM 10877 C C . SER B 1 458 ? 41.875 5.953 -5.938 1 83.62 458 SER B C 1
ATOM 10879 O O . SER B 1 458 ? 40.75 5.402 -5.863 1 83.62 458 SER B O 1
ATOM 10881 N N . TYR B 1 459 ? 42.969 5.32 -6.008 1 81.75 459 TYR B N 1
ATOM 10882 C CA . TYR B 1 459 ? 42.969 3.863 -5.98 1 81.75 459 TYR B CA 1
ATOM 10883 C C . TYR B 1 459 ? 42.562 3.336 -4.617 1 81.75 459 TYR B C 1
ATOM 10885 O O . TYR B 1 459 ? 42 2.232 -4.512 1 81.75 459 TYR B O 1
ATOM 10893 N N . ILE B 1 460 ? 42.656 4.164 -3.641 1 78.38 460 ILE B N 1
ATOM 10894 C CA . ILE B 1 460 ? 42.312 3.754 -2.279 1 78.38 460 ILE B CA 1
ATOM 10895 C C . ILE B 1 460 ? 40.812 3.52 -2.16 1 78.38 460 ILE B C 1
ATOM 10897 O O . ILE B 1 460 ? 40.375 2.781 -1.281 1 78.38 460 ILE B O 1
ATOM 10901 N N . ILE B 1 461 ? 40.125 4.09 -3.078 1 80.38 461 ILE B N 1
ATOM 10902 C CA . ILE B 1 461 ? 38.656 4.016 -3.02 1 80.38 461 ILE B CA 1
ATOM 10903 C C . ILE B 1 461 ? 38.219 2.611 -3.395 1 80.38 461 ILE B C 1
ATOM 10905 O O . ILE B 1 461 ? 37.062 2.223 -3.104 1 80.38 461 ILE B O 1
ATOM 10909 N N . LYS B 1 462 ? 39.062 1.822 -3.973 1 76.5 462 LYS B N 1
ATOM 10910 C CA . LYS B 1 462 ? 38.719 0.433 -4.27 1 76.5 462 LYS B CA 1
ATOM 10911 C C . LYS B 1 462 ? 38.406 -0.345 -2.99 1 76.5 462 LYS B C 1
ATOM 10913 O O . LYS B 1 462 ? 37.719 -1.349 -3.02 1 76.5 462 LYS B O 1
ATOM 10918 N N . TYR B 1 463 ? 38.906 0.286 -1.938 1 76.94 463 TYR B N 1
ATOM 10919 C CA . TYR B 1 463 ? 38.719 -0.398 -0.665 1 76.94 463 TYR B CA 1
ATOM 10920 C C . TYR B 1 463 ? 37.469 0.111 0.048 1 76.94 463 TYR B C 1
ATOM 10922 O O . TYR B 1 463 ? 37.156 -0.332 1.155 1 76.94 463 TYR B O 1
ATOM 10930 N N . MET B 1 464 ? 36.844 1.011 -0.57 1 80.12 464 MET B N 1
ATOM 10931 C CA . MET B 1 464 ? 35.594 1.512 -0.003 1 80.12 464 MET B CA 1
ATOM 10932 C C . MET B 1 464 ? 34.438 0.628 -0.409 1 80.12 464 MET B C 1
ATOM 10934 O O . MET B 1 464 ? 34.219 0.394 -1.598 1 80.12 464 MET B O 1
ATOM 10938 N N . THR B 1 465 ? 33.75 0.041 0.619 1 83.44 465 THR B N 1
ATOM 10939 C CA . THR B 1 465 ? 32.625 -0.851 0.36 1 83.44 465 THR B CA 1
ATOM 10940 C C . THR B 1 465 ? 31.297 -0.147 0.643 1 83.44 465 THR B C 1
ATOM 10942 O O . THR B 1 465 ? 31.266 1.055 0.915 1 83.44 465 THR B O 1
ATOM 10945 N N . ARG B 1 466 ? 30.266 -0.854 0.494 1 84.38 466 ARG B N 1
ATOM 10946 C CA . ARG B 1 466 ? 28.922 -0.348 0.728 1 84.38 466 ARG B CA 1
ATOM 10947 C C . ARG B 1 466 ? 28.719 0.041 2.189 1 84.38 466 ARG B C 1
ATOM 10949 O O . ARG B 1 466 ? 27.953 0.948 2.5 1 84.38 466 ARG B O 1
ATOM 10956 N N . PHE B 1 467 ? 29.531 -0.537 3.016 1 88.06 467 PHE B N 1
ATOM 10957 C CA . PHE B 1 467 ? 29.453 -0.238 4.441 1 88.06 467 PHE B CA 1
ATOM 10958 C C . PHE B 1 467 ? 29.797 1.223 4.707 1 88.06 467 PHE B C 1
ATOM 10960 O O . PHE B 1 467 ? 29.047 1.926 5.391 1 88.06 467 PHE B O 1
ATOM 10967 N N . THR B 1 468 ? 30.812 1.658 4.172 1 84.75 468 THR B N 1
ATOM 10968 C CA . THR B 1 468 ? 31.25 3.033 4.371 1 84.75 468 THR B CA 1
ATOM 10969 C C . THR B 1 468 ? 30.359 4.008 3.607 1 84.75 468 THR B C 1
ATOM 10971 O O . THR B 1 468 ? 30.031 5.078 4.117 1 84.75 468 THR B O 1
ATOM 10974 N N . GLU B 1 469 ? 29.969 3.619 2.447 1 83.75 469 GLU B N 1
ATOM 10975 C CA . GLU B 1 469 ? 29.125 4.48 1.627 1 83.75 469 GLU B CA 1
ATOM 10976 C C . GLU B 1 469 ? 27.781 4.73 2.297 1 83.75 469 GLU B C 1
ATOM 10978 O O . GLU B 1 469 ? 27.328 5.871 2.373 1 83.75 469 GLU B O 1
ATOM 10983 N N . GLU B 1 470 ? 27.125 3.705 2.74 1 87.62 470 GLU B N 1
ATOM 10984 C CA . GLU B 1 470 ? 25.812 3.822 3.357 1 87.62 470 GLU B CA 1
ATOM 10985 C C . GLU B 1 470 ? 25.891 4.52 4.711 1 87.62 470 GLU B C 1
ATOM 10987 O O . GLU B 1 470 ? 24.953 5.207 5.121 1 87.62 470 GLU B O 1
ATOM 10992 N N . GLY B 1 471 ? 27.078 4.273 5.359 1 86.69 471 GLY B N 1
ATOM 10993 C CA . GLY B 1 471 ? 27.281 4.988 6.613 1 86.69 471 GLY B CA 1
ATOM 10994 C C . GLY B 1 471 ? 27.391 6.488 6.434 1 86.69 471 GLY B C 1
ATOM 10995 O O . GLY B 1 471 ? 26.766 7.254 7.164 1 86.69 471 GLY B O 1
ATOM 10996 N N . PHE B 1 472 ? 28.062 6.82 5.453 1 84 472 PHE B N 1
ATOM 10997 C CA . PHE B 1 472 ? 28.25 8.242 5.188 1 84 472 PHE B CA 1
ATOM 10998 C C . PHE B 1 472 ? 26.969 8.867 4.664 1 84 472 PHE B C 1
ATOM 11000 O O . PHE B 1 472 ? 26.562 9.945 5.113 1 84 472 PHE B O 1
ATOM 11007 N N . SER B 1 473 ? 26.328 8.211 3.777 1 85.19 473 SER B N 1
ATOM 11008 C CA . SER B 1 473 ? 25.094 8.727 3.225 1 85.19 473 SER B CA 1
ATOM 11009 C C . SER B 1 473 ? 24.016 8.859 4.301 1 85.19 473 SER B C 1
ATOM 11011 O O . SER B 1 473 ? 23.266 9.828 4.32 1 85.19 473 SER B O 1
ATOM 11013 N N . SER B 1 474 ? 23.906 7.945 5.195 1 90.69 474 SER B N 1
ATOM 11014 C CA . SER B 1 474 ? 22.938 8.016 6.289 1 90.69 474 SER B CA 1
ATOM 11015 C C . SER B 1 474 ? 23.266 9.156 7.246 1 90.69 474 SER B C 1
ATOM 11017 O O . SER B 1 474 ? 22.359 9.82 7.758 1 90.69 474 SER B O 1
ATOM 11019 N N . LEU B 1 475 ? 24.547 9.359 7.457 1 88 475 LEU B N 1
ATOM 11020 C CA . LEU B 1 475 ? 24.953 10.461 8.328 1 88 475 LEU B CA 1
ATOM 11021 C C . LEU B 1 475 ? 24.516 11.805 7.754 1 88 475 LEU B C 1
ATOM 11023 O O . LEU B 1 475 ? 23.969 12.633 8.469 1 88 475 LEU B O 1
ATOM 11027 N N . ILE B 1 476 ? 24.781 11.984 6.504 1 84.38 476 ILE B N 1
ATOM 11028 C CA . ILE B 1 476 ? 24.422 13.242 5.863 1 84.38 476 ILE B CA 1
ATOM 11029 C C . ILE B 1 476 ? 22.906 13.398 5.859 1 84.38 476 ILE B C 1
ATOM 11031 O O . ILE B 1 476 ? 22.391 14.508 6.051 1 84.38 476 ILE B O 1
ATOM 11035 N N . SER B 1 477 ? 22.172 12.344 5.605 1 90.12 477 SER B N 1
ATOM 11036 C CA . SER B 1 477 ? 20.719 12.406 5.625 1 90.12 477 SER B CA 1
ATOM 11037 C C . SER B 1 477 ? 20.203 12.773 7.012 1 90.12 477 SER B C 1
ATOM 11039 O O . SER B 1 477 ? 19.266 13.586 7.137 1 90.12 477 SER B O 1
ATOM 11041 N N . PHE B 1 478 ? 20.797 12.289 8.039 1 90.69 478 PHE B N 1
ATOM 11042 C CA . PHE B 1 478 ? 20.375 12.609 9.398 1 90.69 478 PHE B CA 1
ATOM 11043 C C . PHE B 1 478 ? 20.719 14.055 9.75 1 90.69 478 PHE B C 1
ATOM 11045 O O . PHE B 1 478 ? 19.969 14.703 10.492 1 90.69 478 PHE B O 1
ATOM 11052 N N . ILE B 1 479 ? 21.781 14.531 9.164 1 84.94 479 ILE B N 1
ATOM 11053 C CA . ILE B 1 479 ? 22.125 15.93 9.375 1 84.94 479 ILE B CA 1
ATOM 11054 C C . ILE B 1 479 ? 21.078 16.828 8.742 1 84.94 479 ILE B C 1
ATOM 11056 O O . ILE B 1 479 ? 20.625 17.797 9.352 1 84.94 479 ILE B O 1
ATOM 11060 N N . PHE B 1 480 ? 20.641 16.438 7.594 1 85.94 480 PHE B N 1
ATOM 11061 C CA . PHE B 1 480 ? 19.594 17.203 6.918 1 85.94 480 PHE B CA 1
ATOM 11062 C C . PHE B 1 480 ? 18.297 17.188 7.723 1 85.94 480 PHE B C 1
ATOM 11064 O O . PHE B 1 480 ? 17.672 18.234 7.91 1 85.94 480 PHE B O 1
ATOM 11071 N N . ILE B 1 481 ? 17.953 16.062 8.219 1 91.88 481 ILE B N 1
ATOM 11072 C CA . ILE B 1 481 ? 16.719 15.922 8.977 1 91.88 481 ILE B CA 1
ATOM 11073 C C . ILE B 1 481 ? 16.828 16.688 10.289 1 91.88 481 ILE B C 1
ATOM 11075 O O . ILE B 1 481 ? 15.922 17.438 10.656 1 91.88 481 ILE B O 1
ATOM 11079 N N . SER B 1 482 ? 17.969 16.609 10.977 1 90.38 482 SER B N 1
ATOM 11080 C CA . SER B 1 482 ? 18.156 17.281 12.258 1 90.38 482 SER B CA 1
ATOM 11081 C C . SER B 1 482 ? 18.188 18.797 12.094 1 90.38 482 SER B C 1
ATOM 11083 O O . SER B 1 482 ? 17.609 19.516 12.906 1 90.38 482 SER B O 1
ATOM 11085 N N . ASP B 1 483 ? 18.797 19.219 11.047 1 85.38 483 ASP B N 1
ATOM 11086 C CA . ASP B 1 483 ? 18.875 20.656 10.828 1 85.38 483 ASP B CA 1
ATOM 11087 C C . ASP B 1 483 ? 17.516 21.234 10.453 1 85.38 483 ASP B C 1
ATOM 11089 O O . ASP B 1 483 ? 17.172 22.344 10.852 1 85.38 483 ASP B O 1
ATOM 11093 N N . ALA B 1 484 ? 16.781 20.5 9.672 1 90.12 484 ALA B N 1
ATOM 11094 C CA . ALA B 1 484 ? 15.438 20.953 9.32 1 90.12 484 ALA B CA 1
ATOM 11095 C C . ALA B 1 484 ? 14.555 21.062 10.555 1 90.12 484 ALA B C 1
ATOM 11097 O O . ALA B 1 484 ? 13.836 22.047 10.742 1 90.12 484 ALA B O 1
ATOM 11098 N N . ILE B 1 485 ? 14.625 20.109 11.461 1 92.62 485 ILE B N 1
ATOM 11099 C CA . ILE B 1 485 ? 13.805 20.109 12.672 1 92.62 485 ILE B CA 1
ATOM 11100 C C . ILE B 1 485 ? 14.297 21.188 13.625 1 92.62 485 ILE B C 1
ATOM 11102 O O . ILE B 1 485 ? 13.492 21.875 14.273 1 92.62 485 ILE B O 1
ATOM 11106 N N . LYS B 1 486 ? 15.625 21.438 13.727 1 89.56 486 LYS B N 1
ATOM 11107 C CA . LYS B 1 486 ? 16.172 22.484 14.586 1 89.56 486 LYS B CA 1
ATOM 11108 C C . LYS B 1 486 ? 15.727 23.875 14.133 1 89.56 486 LYS B C 1
ATOM 11110 O O . LYS B 1 486 ? 15.398 24.719 14.961 1 89.56 486 LYS B O 1
ATOM 11115 N N . LYS B 1 487 ? 15.664 24.047 12.82 1 87.19 487 LYS B N 1
ATOM 11116 C CA . LYS B 1 487 ? 15.227 25.328 12.297 1 87.19 487 LYS B CA 1
ATOM 11117 C C . LYS B 1 487 ? 13.734 25.547 12.555 1 87.19 487 LYS B C 1
ATOM 11119 O O . LYS B 1 487 ? 13.305 26.656 12.844 1 87.19 487 LYS B O 1
ATOM 11124 N N . MET B 1 488 ? 12.977 24.531 12.539 1 90.62 488 MET B N 1
ATOM 11125 C CA . MET B 1 488 ? 11.547 24.641 12.836 1 90.62 488 MET B CA 1
ATOM 11126 C C . MET B 1 488 ? 11.32 24.906 14.32 1 90.62 488 MET B C 1
ATOM 11128 O O . MET B 1 488 ? 10.492 25.75 14.688 1 90.62 488 MET B O 1
ATOM 11132 N N . VAL B 1 489 ? 12.141 24.25 15.188 1 90.38 489 VAL B N 1
ATOM 11133 C CA . VAL B 1 489 ? 12.023 24.469 16.625 1 90.38 489 VAL B CA 1
ATOM 11134 C C . VAL B 1 489 ? 12.539 25.875 16.969 1 90.38 489 VAL B C 1
ATOM 11136 O O . VAL B 1 489 ? 12.023 26.516 17.891 1 90.38 489 VAL B O 1
ATOM 11139 N N . GLY B 1 490 ? 13.508 26.375 16.172 1 87.69 490 GLY B N 1
ATOM 11140 C CA . GLY B 1 490 ? 13.992 27.734 16.344 1 87.69 490 GLY B CA 1
ATOM 11141 C C . GLY B 1 490 ? 12.945 28.781 16.031 1 87.69 490 GLY B C 1
ATOM 11142 O O . GLY B 1 490 ? 12.914 29.844 16.656 1 87.69 490 GLY B O 1
ATOM 11143 N N . SER B 1 491 ? 11.984 28.469 15.203 1 86.56 491 SER B N 1
ATOM 11144 C CA . SER B 1 491 ? 10.906 29.391 14.891 1 86.56 491 SER B CA 1
ATOM 11145 C C . SER B 1 491 ? 9.961 29.562 16.078 1 86.56 491 SER B C 1
ATOM 11147 O O . SER B 1 491 ? 9.391 30.625 16.281 1 86.56 491 SER B O 1
ATOM 11149 N N . PHE B 1 492 ? 9.812 28.516 16.938 1 86.88 492 PHE B N 1
ATOM 11150 C CA . PHE B 1 492 ? 8.969 28.609 18.125 1 86.88 492 PHE B CA 1
ATOM 11151 C C . PHE B 1 492 ? 9.641 29.453 19.203 1 86.88 492 PHE B C 1
ATOM 11153 O O . PHE B 1 492 ? 8.961 30.062 20.031 1 86.88 492 PHE B O 1
ATOM 11160 N N . LYS B 1 493 ? 10.938 29.547 19.141 1 85.94 493 LYS B N 1
ATOM 11161 C CA . LYS B 1 493 ? 11.672 30.359 20.109 1 85.94 493 LYS B CA 1
ATOM 11162 C C . LYS B 1 493 ? 11.711 31.828 19.688 1 85.94 493 LYS B C 1
ATOM 11164 O O . LYS B 1 493 ? 11.609 32.719 20.531 1 85.94 493 LYS B O 1
ATOM 11169 N N . TYR B 1 494 ? 11.789 32.031 18.344 1 80.62 494 TYR B N 1
ATOM 11170 C CA . TYR B 1 494 ? 11.844 33.406 17.844 1 80.62 494 TYR B CA 1
ATOM 11171 C C . TYR B 1 494 ? 10.469 34.031 17.891 1 80.62 494 TYR B C 1
ATOM 11173 O O . TYR B 1 494 ? 10.352 35.25 18.156 1 80.62 494 TYR B O 1
ATOM 11181 N N . TYR B 1 495 ? 9.445 33.219 17.656 1 83.5 495 TYR B N 1
ATOM 11182 C CA . TYR B 1 495 ? 8.07 33.688 17.719 1 83.5 495 TYR B CA 1
ATOM 11183 C C . TYR B 1 495 ? 7.301 32.969 18.812 1 83.5 495 TYR B C 1
ATOM 11185 O O . TYR B 1 495 ? 6.449 32.125 18.531 1 83.5 495 TYR B O 1
ATOM 11193 N N . PRO B 1 496 ? 7.551 33.375 20.078 1 81.44 496 PRO B N 1
ATOM 11194 C CA . PRO B 1 496 ? 6.945 32.625 21.203 1 81.44 496 PRO B CA 1
ATOM 11195 C C . PRO B 1 496 ? 5.43 32.812 21.266 1 81.44 496 PRO B C 1
ATOM 11197 O O . PRO B 1 496 ? 4.91 33.875 20.891 1 81.44 496 PRO B O 1
ATOM 11200 N N . ILE B 1 497 ? 4.773 31.812 21.641 1 83.44 497 ILE B N 1
ATOM 11201 C CA . ILE B 1 497 ? 3.326 31.797 21.812 1 83.44 497 ILE B CA 1
ATOM 11202 C C . ILE B 1 497 ? 2.975 32.188 23.25 1 83.44 497 ILE B C 1
ATOM 11204 O O . ILE B 1 497 ? 3.672 31.797 24.188 1 83.44 497 ILE B O 1
ATOM 11208 N N . ASN B 1 498 ? 2.004 33.094 23.391 1 78.06 498 ASN B N 1
ATOM 11209 C CA . ASN B 1 498 ? 1.527 33.438 24.719 1 78.06 498 ASN B CA 1
ATOM 11210 C C . ASN B 1 498 ? 0.597 32.375 25.281 1 78.06 498 ASN B C 1
ATOM 11212 O O . ASN B 1 498 ? -0.591 32.344 24.953 1 78.06 498 ASN B O 1
ATOM 11216 N N . THR B 1 499 ? 1.13 31.469 26.047 1 77.44 499 THR B N 1
ATOM 11217 C CA . THR B 1 499 ? 0.368 30.359 26.594 1 77.44 499 THR B CA 1
ATOM 11218 C C . THR B 1 499 ? -0.62 30.859 27.656 1 77.44 499 THR B C 1
ATOM 11220 O O . THR B 1 499 ? -1.598 30.172 27.969 1 77.44 499 THR B O 1
ATOM 11223 N N . ASP B 1 500 ? -0.465 32.031 28.234 1 71.06 500 ASP B N 1
ATOM 11224 C CA . ASP B 1 500 ? -1.328 32.531 29.297 1 71.06 500 ASP B CA 1
ATOM 11225 C C . ASP B 1 500 ? -2.375 33.5 28.75 1 71.06 500 ASP B C 1
ATOM 11227 O O . ASP B 1 500 ? -3.004 34.219 29.516 1 71.06 500 ASP B O 1
ATOM 11231 N N . PHE B 1 501 ? -2.51 33.469 27.469 1 75 501 PHE B N 1
ATOM 11232 C CA . PHE B 1 501 ? -3.48 34.406 26.891 1 75 501 PHE B CA 1
ATOM 11233 C C . PHE B 1 501 ? -4.902 33.969 27.219 1 75 501 PHE B C 1
ATOM 11235 O O . PHE B 1 501 ? -5.297 32.844 26.922 1 75 501 PHE B O 1
ATOM 11242 N N . LYS B 1 502 ? -5.562 34.656 28.078 1 69.38 502 LYS B N 1
ATOM 11243 C CA . LYS B 1 502 ? -6.977 34.438 28.359 1 69.38 502 LYS B CA 1
ATOM 11244 C C . LYS B 1 502 ? -7.848 35.438 27.594 1 69.38 502 LYS B C 1
ATOM 11246 O O . LYS B 1 502 ? -7.688 36.656 27.766 1 69.38 502 LYS B O 1
ATOM 11251 N N . PRO B 1 503 ? -8.617 34.938 26.719 1 71.69 503 PRO B N 1
ATOM 11252 C CA . PRO B 1 503 ? -9.438 35.844 25.891 1 71.69 503 PRO B CA 1
ATOM 11253 C C . PRO B 1 503 ? -10.273 36.812 26.719 1 71.69 503 PRO B C 1
ATOM 11255 O O . PRO B 1 503 ? -10.625 37.875 26.234 1 71.69 503 PRO B O 1
ATOM 11258 N N . ASP B 1 504 ? -10.523 36.469 28 1 66.94 504 ASP B N 1
ATOM 11259 C CA . ASP B 1 504 ? -11.367 37.344 28.812 1 66.94 504 ASP B CA 1
ATOM 11260 C C . ASP B 1 504 ? -10.586 38.562 29.328 1 66.94 504 ASP B C 1
ATOM 11262 O O . ASP B 1 504 ? -11.164 39.594 29.641 1 66.94 504 ASP B O 1
ATOM 11266 N N . TYR B 1 505 ? -9.195 38.438 29.297 1 66.62 505 TYR B N 1
ATOM 11267 C CA . TYR B 1 505 ? -8.383 39.531 29.812 1 66.62 505 TYR B CA 1
ATOM 11268 C C . TYR B 1 505 ? -7.605 40.188 28.688 1 66.62 505 TYR B C 1
ATOM 11270 O O . TYR B 1 505 ? -6.395 40.406 28.797 1 66.62 505 TYR B O 1
ATOM 11278 N N . VAL B 1 506 ? -8.203 40.469 27.547 1 68.44 506 VAL B N 1
ATOM 11279 C CA . VAL B 1 506 ? -7.539 41.031 26.391 1 68.44 506 VAL B CA 1
ATOM 11280 C C . VAL B 1 506 ? -7.07 42.438 26.688 1 68.44 506 VAL B C 1
ATOM 11282 O O . VAL B 1 506 ? -6.078 42.906 26.141 1 68.44 506 VAL B O 1
ATOM 11285 N N . THR B 1 507 ? -7.652 43.156 27.734 1 64.5 507 THR B N 1
ATOM 11286 C CA . THR B 1 507 ? -7.324 44.531 28.016 1 64.5 507 THR B CA 1
ATOM 11287 C C . THR B 1 507 ? -6.008 44.625 28.797 1 64.5 507 THR B C 1
ATOM 11289 O O . THR B 1 507 ? -5.379 45.688 28.828 1 64.5 507 THR B O 1
ATOM 11292 N N . ALA B 1 508 ? -5.676 43.5 29.312 1 64.81 508 ALA B N 1
ATOM 11293 C CA . ALA B 1 508 ? -4.461 43.5 30.125 1 64.81 508 ALA B CA 1
ATOM 11294 C C . ALA B 1 508 ? -3.223 43.312 29.266 1 64.81 508 ALA B C 1
ATOM 11296 O O . ALA B 1 508 ? -2.105 43.625 29.672 1 64.81 508 ALA B O 1
ATOM 11297 N N . TYR B 1 509 ? -3.518 42.844 28.094 1 69.81 509 TYR B N 1
ATOM 11298 C CA . TYR B 1 509 ? -2.365 42.562 27.25 1 69.81 509 TYR B CA 1
ATOM 11299 C C . TYR B 1 509 ? -2.02 43.75 26.359 1 69.81 509 TYR B C 1
ATOM 11301 O O . TYR B 1 509 ? -2.75 44.031 25.422 1 69.81 509 TYR B O 1
ATOM 11309 N N . LYS B 1 510 ? -1.159 44.625 26.828 1 71.56 510 LYS B N 1
ATOM 11310 C CA . LYS B 1 510 ? -0.73 45.812 26.078 1 71.56 510 LYS B CA 1
ATOM 11311 C C . LYS B 1 510 ? 0.786 45.969 26.141 1 71.56 510 LYS B C 1
ATOM 11313 O O . LYS B 1 510 ? 1.444 45.406 27.016 1 71.56 510 LYS B O 1
ATOM 11318 N N . CYS B 1 511 ? 1.298 46.344 25.016 1 73.69 511 CYS B N 1
ATOM 11319 C CA . CYS B 1 511 ? 2.705 46.719 24.953 1 73.69 511 CYS B CA 1
ATOM 11320 C C . CYS B 1 511 ? 2.855 48.219 24.75 1 73.69 511 CYS B C 1
ATOM 11322 O O . CYS B 1 511 ? 2.285 48.781 23.828 1 73.69 511 CYS B O 1
ATOM 11324 N N . GLU B 1 512 ? 3.369 48.938 25.766 1 73.19 512 GLU B N 1
ATOM 11325 C CA . GLU B 1 512 ? 3.535 50.406 25.672 1 73.19 512 GLU B CA 1
ATOM 11326 C C . GLU B 1 512 ? 5.004 50.781 25.766 1 73.19 512 GLU B C 1
ATOM 11328 O O . GLU B 1 512 ? 5.789 50.125 26.438 1 73.19 512 GLU B O 1
ATOM 11333 N N . CYS B 1 513 ? 5.402 51.625 24.797 1 74.5 513 CYS B N 1
ATOM 11334 C CA . CYS B 1 513 ? 6.75 52.188 24.844 1 74.5 513 CYS B CA 1
ATOM 11335 C C . CYS B 1 513 ? 6.844 53.312 25.844 1 74.5 513 CYS B C 1
ATOM 11337 O O . CYS B 1 513 ? 6.121 54.312 25.734 1 74.5 513 CYS B O 1
ATOM 11339 N N . LEU B 1 514 ? 7.438 53.062 27.031 1 71.81 514 LEU B N 1
ATOM 11340 C CA . LEU B 1 514 ? 7.621 54.125 28.031 1 71.81 514 LEU B CA 1
ATOM 11341 C C . LEU B 1 514 ? 8.898 54.906 27.766 1 71.81 514 LEU B C 1
ATOM 11343 O O . LEU B 1 514 ? 9.922 54.344 27.406 1 71.81 514 LEU B O 1
ATOM 11347 N N . ALA B 1 515 ? 8.773 56.219 27.75 1 64.25 515 ALA B N 1
ATOM 11348 C CA . ALA B 1 515 ? 9.883 57.125 27.547 1 64.25 515 ALA B CA 1
ATOM 11349 C C . ALA B 1 515 ? 10.945 56.969 28.625 1 64.25 515 ALA B C 1
ATOM 11351 O O . ALA B 1 515 ? 10.633 56.562 29.75 1 64.25 515 ALA B O 1
ATOM 11352 N N . PRO B 1 516 ? 12.156 56.812 28.281 1 61.91 516 PRO B N 1
ATOM 11353 C CA . PRO B 1 516 ? 13.219 56.75 29.281 1 61.91 516 PRO B CA 1
ATOM 11354 C C . PRO B 1 516 ? 13.117 57.875 30.328 1 61.91 516 PRO B C 1
ATOM 11356 O O . PRO B 1 516 ? 12.547 58.906 30.062 1 61.91 516 PRO B O 1
ATOM 11359 N N . ASP B 1 517 ? 13.039 57.594 31.672 1 51.47 517 ASP B N 1
ATOM 11360 C CA . ASP B 1 517 ? 13.125 58.594 32.719 1 51.47 517 ASP B CA 1
ATOM 11361 C C . ASP B 1 517 ? 14.164 59.656 32.344 1 51.47 517 ASP B C 1
ATOM 11363 O O . ASP B 1 517 ? 15.336 59.344 32.156 1 51.47 517 ASP B O 1
ATOM 11367 N N . THR B 1 518 ? 13.781 60.469 31.578 1 45.69 518 THR B N 1
ATOM 11368 C CA . THR B 1 518 ? 14.703 61.594 31.312 1 45.69 518 THR B CA 1
ATOM 11369 C C . THR B 1 518 ? 15.336 62.062 32.625 1 45.69 518 THR B C 1
ATOM 11371 O O . THR B 1 518 ? 15.969 63.125 32.656 1 45.69 518 THR B O 1
ATOM 11374 N N . SER B 1 519 ? 14.914 61.719 33.906 1 40.22 519 SER B N 1
ATOM 11375 C CA . SER B 1 519 ? 15.773 62.594 34.688 1 40.22 519 SER B CA 1
ATOM 11376 C C . SER B 1 519 ? 17.219 62.531 34.219 1 40.22 519 SER B C 1
ATOM 11378 O O . SER B 1 519 ? 18.016 63.438 34.469 1 40.22 519 SER B O 1
ATOM 11380 N N . LYS B 1 520 ? 17.766 61.281 34.281 1 44.78 520 LYS B N 1
ATOM 11381 C CA . LYS B 1 520 ? 19.219 61.406 34.312 1 44.78 520 LYS B CA 1
ATOM 11382 C C . LYS B 1 520 ? 19.781 61.719 32.938 1 44.78 520 LYS B C 1
ATOM 11384 O O . LYS B 1 520 ? 19.109 61.5 31.922 1 44.78 520 LYS B O 1
ATOM 11389 N N . ASP B 1 521 ? 21.078 62.031 32.938 1 37.84 521 ASP B N 1
ATOM 11390 C CA . ASP B 1 521 ? 22.109 62.688 32.125 1 37.84 521 ASP B CA 1
ATOM 11391 C C . ASP B 1 521 ? 22.188 62.062 30.734 1 37.84 521 ASP B C 1
ATOM 11393 O O . ASP B 1 521 ? 22.672 62.719 29.797 1 37.84 521 ASP B O 1
ATOM 11397 N N . LEU B 1 522 ? 22.297 60.656 30.609 1 36.88 522 LEU B N 1
ATOM 11398 C CA . LEU B 1 522 ? 23.25 60.25 29.609 1 36.88 522 LEU B CA 1
ATOM 11399 C C . LEU B 1 522 ? 22.625 60.25 28.219 1 36.88 522 LEU B C 1
ATOM 11401 O O . LEU B 1 522 ? 22.219 59.219 27.703 1 36.88 522 LEU B O 1
ATOM 11405 N N . VAL B 1 523 ? 21.562 60.969 27.906 1 38.25 523 VAL B N 1
ATOM 11406 C CA . VAL B 1 523 ? 21.375 60.969 26.453 1 38.25 523 VAL B CA 1
ATOM 11407 C C . VAL B 1 523 ? 22.688 61.344 25.766 1 38.25 523 VAL B C 1
ATOM 11409 O O . VAL B 1 523 ? 23.219 62.438 25.984 1 38.25 523 VAL B O 1
ATOM 11412 N N . PRO B 1 524 ? 23.609 60.469 25.469 1 35.62 524 PRO B N 1
ATOM 11413 C CA . PRO B 1 524 ? 24.766 61.062 24.797 1 35.62 524 PRO B CA 1
ATOM 11414 C C . PRO B 1 524 ? 24.375 62.156 23.797 1 35.62 524 PRO B C 1
ATOM 11416 O O . PRO B 1 524 ? 23.359 62.031 23.109 1 35.62 524 PRO B O 1
ATOM 11419 N N . SER B 1 525 ? 24.5 63.5 24.188 1 35.34 525 SER B N 1
ATOM 11420 C CA . SER B 1 525 ? 24.594 64.688 23.328 1 35.34 525 SER B CA 1
ATOM 11421 C C . SER B 1 525 ? 25.344 64.438 22.047 1 35.34 525 SER B C 1
ATOM 11423 O O . SER B 1 525 ? 26.484 64.875 21.875 1 35.34 525 SER B O 1
ATOM 11425 N N . THR B 1 526 ? 25.719 63.219 21.578 1 33.75 526 THR B N 1
ATOM 11426 C CA . THR B 1 526 ? 26.469 63.5 20.359 1 33.75 526 THR B CA 1
ATOM 11427 C C . THR B 1 526 ? 25.688 64.438 19.469 1 33.75 526 THR B C 1
ATOM 11429 O O . THR B 1 526 ? 26.172 65.562 19.156 1 33.75 526 THR B O 1
ATOM 11432 N N . GLY B 1 527 ? 25.75 64.5 18.062 1 34.5 527 GLY B N 1
ATOM 11433 C CA . GLY B 1 527 ? 25.375 65.625 17.219 1 34.5 527 GLY B CA 1
ATOM 11434 C C . GLY B 1 527 ? 23.969 66.125 17.5 1 34.5 527 GLY B C 1
ATOM 11435 O O . GLY B 1 527 ? 23.219 65.5 18.25 1 34.5 527 GLY B O 1
ATOM 11436 N N . GLY B 1 528 ? 23.5 67.375 16.844 1 34.72 528 GLY B N 1
ATOM 11437 C CA . GLY B 1 528 ? 22.453 68.375 16.766 1 34.72 528 GLY B CA 1
ATOM 11438 C C . GLY B 1 528 ? 21.062 67.75 16.859 1 34.72 528 GLY B C 1
ATOM 11439 O O . GLY B 1 528 ? 20.062 68.5 16.938 1 34.72 528 GLY B O 1
ATOM 11440 N N . PHE B 1 529 ? 20.781 66.688 16.125 1 33.69 529 PHE B N 1
ATOM 11441 C CA . PHE B 1 529 ? 19.359 66.375 16.016 1 33.69 529 PHE B CA 1
ATOM 11442 C C . PHE B 1 529 ? 18.812 65.938 17.375 1 33.69 529 PHE B C 1
ATOM 11444 O O . PHE B 1 529 ? 19.125 64.875 17.875 1 33.69 529 PHE B O 1
ATOM 11451 N N . ILE B 1 530 ? 18.828 66.875 18.438 1 36.5 530 ILE B N 1
ATOM 11452 C CA . ILE B 1 530 ? 17.969 66.75 19.609 1 36.5 530 ILE B CA 1
ATOM 11453 C C . ILE B 1 530 ? 16.594 66.25 19.203 1 36.5 530 ILE B C 1
ATOM 11455 O O . ILE B 1 530 ? 15.828 66.938 18.547 1 36.5 530 ILE B O 1
ATOM 11459 N N . LEU B 1 531 ? 16.469 65.062 18.516 1 38.47 531 LEU B N 1
ATOM 11460 C CA . LEU B 1 531 ? 15.086 64.562 18.469 1 38.47 531 LEU B CA 1
ATOM 11461 C C . LEU B 1 531 ? 14.383 64.812 19.812 1 38.47 531 LEU B C 1
ATOM 11463 O O . LEU B 1 531 ? 14.875 64.375 20.859 1 38.47 531 LEU B O 1
ATOM 11467 N N . ASN B 1 532 ? 13.953 66.125 20.125 1 38.75 532 ASN B N 1
ATOM 11468 C CA . ASN B 1 532 ? 12.984 66.438 21.188 1 38.75 532 ASN B CA 1
ATOM 11469 C C . ASN B 1 532 ? 12.164 65.188 21.562 1 38.75 532 ASN B C 1
ATOM 11471 O O . ASN B 1 532 ? 11.234 64.812 20.844 1 38.75 532 ASN B O 1
ATOM 11475 N N . ILE B 1 533 ? 12.719 64.188 22.031 1 46.22 533 ILE B N 1
ATOM 11476 C CA . ILE B 1 533 ? 12.164 63.031 22.672 1 46.22 533 ILE B CA 1
ATOM 11477 C C . ILE B 1 533 ? 10.898 63.406 23.438 1 46.22 533 ILE B C 1
ATOM 11479 O O . ILE B 1 533 ? 10.016 62.562 23.641 1 46.22 533 ILE B O 1
ATOM 11483 N N . THR B 1 534 ? 10.836 64.688 24.047 1 44.78 534 THR B N 1
ATOM 11484 C CA . THR B 1 534 ? 9.641 65.062 24.781 1 44.78 534 THR B CA 1
ATOM 11485 C C . THR B 1 534 ? 8.422 65.062 23.875 1 44.78 534 THR B C 1
ATOM 11487 O O . THR B 1 534 ? 7.297 64.812 24.328 1 44.78 534 THR B O 1
ATOM 11490 N N . ALA B 1 535 ? 8.508 65.562 22.656 1 44.22 535 ALA B N 1
ATOM 11491 C CA . ALA B 1 535 ? 7.344 65.75 21.797 1 44.22 535 ALA B CA 1
ATOM 11492 C C . ALA B 1 535 ? 6.934 64.438 21.125 1 44.22 535 ALA B C 1
ATOM 11494 O O . ALA B 1 535 ? 5.938 64.438 20.406 1 44.22 535 ALA B O 1
ATOM 11495 N N . LEU B 1 536 ? 7.68 63.438 21.219 1 51.53 536 LEU B N 1
ATOM 11496 C CA . LEU B 1 536 ? 7.324 62.219 20.484 1 51.53 536 LEU B CA 1
ATOM 11497 C C . LEU B 1 536 ? 6.285 61.406 21.25 1 51.53 536 LEU B C 1
ATOM 11499 O O . LEU B 1 536 ? 6.383 61.25 22.469 1 51.53 536 LEU B O 1
ATOM 11503 N N . ASP B 1 537 ? 5.047 61.406 20.75 1 57.94 537 ASP B N 1
ATOM 11504 C CA . ASP B 1 537 ? 4.012 60.5 21.25 1 57.94 537 ASP B CA 1
ATOM 11505 C C . ASP B 1 537 ? 4.496 59.062 21.234 1 57.94 537 ASP B C 1
ATOM 11507 O O . ASP B 1 537 ? 4.535 58.438 20.172 1 57.94 537 ASP B O 1
ATOM 11511 N N . TRP B 1 538 ? 5.148 58.781 22.344 1 60.56 538 TRP B N 1
ATOM 11512 C CA . TRP B 1 538 ? 5.75 57.469 22.531 1 60.56 538 TRP B CA 1
ATOM 11513 C C . TRP B 1 538 ? 4.723 56.344 22.312 1 60.56 538 TRP B C 1
ATOM 11515 O O . TRP B 1 538 ? 5.086 55.188 22.094 1 60.56 538 TRP B O 1
ATOM 11525 N N . THR B 1 539 ? 3.465 56.688 22.312 1 61.06 539 THR B N 1
ATOM 11526 C CA . THR B 1 539 ? 2.451 55.656 22.172 1 61.06 539 THR B CA 1
ATOM 11527 C C . THR B 1 539 ? 2.334 55.188 20.719 1 61.06 539 THR B C 1
ATOM 11529 O O . THR B 1 539 ? 1.855 54.094 20.453 1 61.06 539 THR B O 1
ATOM 11532 N N . GLN B 1 540 ? 3.002 55.969 19.844 1 59.72 540 GLN B N 1
ATOM 11533 C CA . GLN B 1 540 ? 2.812 55.625 18.438 1 59.72 540 GLN B CA 1
ATOM 11534 C C . GLN B 1 540 ? 4.098 55.094 17.828 1 59.72 540 GLN B C 1
ATOM 11536 O O . GLN B 1 540 ? 4.145 54.781 16.641 1 59.72 540 GLN B O 1
ATOM 11541 N N . LEU B 1 541 ? 5.062 54.875 18.672 1 61.62 541 LEU B N 1
ATOM 11542 C CA . LEU B 1 541 ? 6.336 54.438 18.094 1 61.62 541 LEU B CA 1
ATOM 11543 C C . LEU B 1 541 ? 6.371 52.938 17.906 1 61.62 541 LEU B C 1
ATOM 11545 O O . LEU B 1 541 ? 5.727 52.188 18.656 1 61.62 541 LEU B O 1
ATOM 11549 N N . SER B 1 542 ? 6.996 52.531 16.766 1 66.5 542 SER B N 1
ATOM 11550 C CA . SER B 1 542 ? 7.215 51.125 16.469 1 66.5 542 SER B CA 1
ATOM 11551 C C . SER B 1 542 ? 8.242 50.531 17.422 1 66.5 542 SER B C 1
ATOM 11553 O O . SER B 1 542 ? 8.953 51.25 18.125 1 66.5 542 SER B O 1
ATOM 11555 N N . LYS B 1 543 ? 8.25 49.25 17.609 1 72.56 543 LYS B N 1
ATOM 11556 C CA . LYS B 1 543 ? 9.172 48.562 18.516 1 72.56 543 LYS B CA 1
ATOM 11557 C C . LYS B 1 543 ? 10.617 48.938 18.219 1 72.56 543 LYS B C 1
ATOM 11559 O O . LYS B 1 543 ? 11.383 49.219 19.156 1 72.56 543 LYS B O 1
ATOM 11564 N N . LYS B 1 544 ? 10.953 49.031 16.984 1 69.94 544 LYS B N 1
ATOM 11565 C CA . LYS B 1 544 ? 12.336 49.344 16.609 1 69.94 544 LYS B CA 1
ATOM 11566 C C . LYS B 1 544 ? 12.711 50.781 16.953 1 69.94 544 LYS B C 1
ATOM 11568 O O . LYS B 1 544 ? 13.812 51.031 17.438 1 69.94 544 LYS B O 1
ATOM 11573 N N . GLU B 1 545 ? 11.727 51.656 16.781 1 68.5 545 GLU B N 1
ATOM 11574 C CA . GLU B 1 545 ? 11.984 53.062 17.062 1 68.5 545 GLU B CA 1
ATOM 11575 C C . GLU B 1 545 ? 12.062 53.312 18.562 1 68.5 545 GLU B C 1
ATOM 11577 O O . GLU B 1 545 ? 12.852 54.125 19.016 1 68.5 545 GLU B O 1
ATOM 11582 N N . CYS B 1 546 ? 11.227 52.469 19.219 1 73.38 546 CYS B N 1
ATOM 11583 C CA . CYS B 1 546 ? 11.227 52.656 20.672 1 73.38 546 CYS B CA 1
ATOM 11584 C C . CYS B 1 546 ? 12.586 52.312 21.25 1 73.38 546 CYS B C 1
ATOM 11586 O O . CYS B 1 546 ? 13.109 53.031 22.094 1 73.38 546 CYS B O 1
ATOM 11588 N N . VAL B 1 547 ? 13.164 51.219 20.703 1 71.12 547 VAL B N 1
ATOM 11589 C CA . VAL B 1 547 ? 14.445 50.75 21.234 1 71.12 547 VAL B CA 1
ATOM 11590 C C . VAL B 1 547 ? 15.555 51.688 20.75 1 71.12 547 VAL B C 1
ATOM 11592 O O . VAL B 1 547 ? 16.5 52 21.484 1 71.12 547 VAL B O 1
ATOM 11595 N N . LYS B 1 548 ? 15.359 52.219 19.578 1 69.56 548 LYS B N 1
ATOM 11596 C CA . LYS B 1 548 ? 16.375 53.094 19.016 1 69.56 548 LYS B CA 1
ATOM 11597 C C . LYS B 1 548 ? 16.469 54.406 19.812 1 69.56 548 LYS B C 1
ATOM 11599 O O . LYS B 1 548 ? 17.562 54.938 20.016 1 69.56 548 LYS B O 1
ATOM 11604 N N . TYR B 1 549 ? 15.219 54.812 20.312 1 65.81 549 TYR B N 1
ATOM 11605 C CA . TYR B 1 549 ? 15.211 56.094 21 1 65.81 549 TYR B CA 1
ATOM 11606 C C . TYR B 1 549 ? 15.391 55.875 22.5 1 65.81 549 TYR B C 1
ATOM 11608 O O . TYR B 1 549 ? 15.234 56.844 23.281 1 65.81 549 TYR B O 1
ATOM 11616 N N . GLY B 1 550 ? 15.727 54.562 22.922 1 62.31 550 GLY B N 1
ATOM 11617 C CA . GLY B 1 550 ? 16.062 54.25 24.312 1 62.31 550 GLY B CA 1
ATOM 11618 C C . GLY B 1 550 ? 14.844 53.969 25.172 1 62.31 550 GLY B C 1
ATOM 11619 O O . GLY B 1 550 ? 14.898 54.125 26.391 1 62.31 550 GLY B O 1
ATOM 11620 N N . GLY B 1 551 ? 13.734 53.781 24.516 1 68.94 551 GLY B N 1
ATOM 11621 C CA . GLY B 1 551 ? 12.547 53.469 25.297 1 68.94 551 GLY B CA 1
ATOM 11622 C C . GLY B 1 551 ? 12.477 52.031 25.734 1 68.94 551 GLY B C 1
ATOM 11623 O O . GLY B 1 551 ? 13.266 51.188 25.281 1 68.94 551 GLY B O 1
ATOM 11624 N N . SER B 1 552 ? 11.797 51.812 26.938 1 72.19 552 SER B N 1
ATOM 11625 C CA . SER B 1 552 ? 11.602 50.438 27.438 1 72.19 552 SER B CA 1
ATOM 11626 C C . SER B 1 552 ? 10.195 49.938 27.125 1 72.19 552 SER B C 1
ATOM 11628 O O . SER B 1 552 ? 9.227 50.688 27.25 1 72.19 552 SER B O 1
ATOM 11630 N N . LEU B 1 553 ? 10.188 48.844 26.375 1 74 553 LEU B N 1
ATOM 11631 C CA . LEU B 1 553 ? 8.898 48.219 26.109 1 74 553 LEU B CA 1
ATOM 11632 C C . LEU B 1 553 ? 8.336 47.562 27.359 1 74 553 LEU B C 1
ATOM 11634 O O . LEU B 1 553 ? 9.008 46.719 27.984 1 74 553 LEU B O 1
ATOM 11638 N N . VAL B 1 554 ? 7.316 48.188 27.844 1 71.38 554 VAL B N 1
ATOM 11639 C CA . VAL B 1 554 ? 6.695 47.625 29.047 1 71.38 554 VAL B CA 1
ATOM 11640 C C . VAL B 1 554 ? 5.336 47.031 28.703 1 71.38 554 VAL B C 1
ATOM 11642 O O . VAL B 1 554 ? 4.574 47.594 27.922 1 71.38 554 VAL B O 1
ATOM 11645 N N . GLY B 1 555 ? 5.164 45.688 28.938 1 69.56 555 GLY B N 1
ATOM 11646 C CA . GLY B 1 555 ? 3.906 45 28.719 1 69.56 555 GLY B CA 1
ATOM 11647 C C . GLY B 1 555 ? 4.082 43.5 28.531 1 69.56 555 GLY B C 1
ATOM 11648 O O . GLY B 1 555 ? 5.18 43.031 28.219 1 69.56 555 GLY B O 1
ATOM 11649 N N . LYS B 1 556 ? 3.066 42.812 28.906 1 69.12 556 LYS B N 1
ATOM 11650 C CA . LYS B 1 556 ? 3.107 41.344 28.891 1 69.12 556 LYS B CA 1
ATOM 11651 C C . LYS B 1 556 ? 3.037 40.812 27.469 1 69.12 556 LYS B C 1
ATOM 11653 O O . LYS B 1 556 ? 3.471 39.688 27.203 1 69.12 556 LYS B O 1
ATOM 11658 N N . SER B 1 557 ? 2.611 41.688 26.516 1 72.25 557 SER B N 1
ATOM 11659 C CA . SER B 1 557 ? 2.377 41.156 25.172 1 72.25 557 SER B CA 1
ATOM 11660 C C . SER B 1 557 ? 3.467 41.594 24.203 1 72.25 557 SER B C 1
ATOM 11662 O O . SER B 1 557 ? 3.4 41.312 23 1 72.25 557 SER B O 1
ATOM 11664 N N . CYS B 1 558 ? 4.512 42.219 24.797 1 70.75 558 CYS B N 1
ATOM 11665 C CA . CYS B 1 558 ? 5.496 42.781 23.891 1 70.75 558 CYS B CA 1
ATOM 11666 C C . CYS B 1 558 ? 6.367 41.719 23.266 1 70.75 558 CYS B C 1
ATOM 11668 O O . CYS B 1 558 ? 6.848 41.875 22.141 1 70.75 558 CYS B O 1
ATOM 11670 N N . LYS B 1 559 ? 6.461 40.625 23.969 1 72.94 559 LYS B N 1
ATOM 11671 C CA . LYS B 1 559 ? 7.41 39.625 23.5 1 72.94 559 LYS B CA 1
ATOM 11672 C C . LYS B 1 559 ? 6.727 38.594 22.625 1 72.94 559 LYS B C 1
ATOM 11674 O O . LYS B 1 559 ? 7.387 37.906 21.844 1 72.94 559 LYS B O 1
ATOM 11679 N N . TYR B 1 560 ? 5.418 38.625 22.562 1 76.44 560 TYR B N 1
ATOM 11680 C CA . TYR B 1 560 ? 4.715 37.531 21.906 1 76.44 560 TYR B CA 1
ATOM 11681 C C . TYR B 1 560 ? 4.203 37.938 20.531 1 76.44 560 TYR B C 1
ATOM 11683 O O . TYR B 1 560 ? 3.791 39.094 20.344 1 76.44 560 TYR B O 1
ATOM 11691 N N . VAL B 1 561 ? 4.547 37.219 19.516 1 75.75 561 VAL B N 1
ATOM 11692 C CA . VAL B 1 561 ? 4.004 37.375 18.172 1 75.75 561 VAL B CA 1
ATOM 11693 C C . VAL B 1 561 ? 2.926 36.344 17.906 1 75.75 561 VAL B C 1
ATOM 11695 O O . VAL B 1 561 ? 3.221 35.156 17.812 1 75.75 561 VAL B O 1
ATOM 11698 N N . PRO B 1 562 ? 1.795 36.781 17.734 1 80.31 562 PRO B N 1
ATOM 11699 C CA . PRO B 1 562 ? 0.691 35.812 17.625 1 80.31 562 PRO B CA 1
ATOM 11700 C C . PRO B 1 562 ? 0.654 35.125 16.25 1 80.31 562 PRO B C 1
ATOM 11702 O O . PRO B 1 562 ? 0.964 35.75 15.234 1 80.31 562 PRO B O 1
ATOM 11705 N N . ASP B 1 563 ? 0.435 33.812 16.125 1 84.44 563 ASP B N 1
ATOM 11706 C CA . ASP B 1 563 ? -0.003 33 14.984 1 84.44 563 ASP B CA 1
ATOM 11707 C C . ASP B 1 563 ? 1.176 32.625 14.094 1 84.44 563 ASP B C 1
ATOM 11709 O O . ASP B 1 563 ? 1.102 31.656 13.328 1 84.44 563 ASP B O 1
ATOM 11713 N N . LEU B 1 564 ? 2.312 33.281 14.227 1 86.19 564 LEU B N 1
ATOM 11714 C CA . LEU B 1 564 ? 3.383 33.062 13.258 1 86.19 564 LEU B CA 1
ATOM 11715 C C . LEU B 1 564 ? 4.051 31.719 13.492 1 86.19 564 LEU B C 1
ATOM 11717 O O . LEU B 1 564 ? 4.391 31.016 12.539 1 86.19 564 LEU B O 1
ATOM 11721 N N . ALA B 1 565 ? 4.25 31.297 14.727 1 89.12 565 ALA B N 1
ATOM 11722 C CA . ALA B 1 565 ? 4.887 30.016 15.016 1 89.12 565 ALA B CA 1
ATOM 11723 C C . ALA B 1 565 ? 4.02 28.844 14.555 1 89.12 565 ALA B C 1
ATOM 11725 O O . ALA B 1 565 ? 4.512 27.906 13.922 1 89.12 565 ALA B O 1
ATOM 11726 N N . LEU B 1 566 ? 2.717 28.906 14.742 1 91.5 566 LEU B N 1
ATOM 11727 C CA . LEU B 1 566 ? 1.818 27.828 14.359 1 91.5 566 LEU B CA 1
ATOM 11728 C C . LEU B 1 566 ? 1.614 27.797 12.844 1 91.5 566 LEU B C 1
ATOM 11730 O O . LEU B 1 566 ? 1.479 26.734 12.25 1 91.5 566 LEU B O 1
ATOM 11734 N N . MET B 1 567 ? 1.604 28.984 12.266 1 92.69 567 MET B N 1
ATOM 11735 C CA . MET B 1 567 ? 1.525 29.047 10.805 1 92.69 567 MET B CA 1
ATOM 11736 C C . MET B 1 567 ? 2.77 28.438 10.172 1 92.69 567 MET B C 1
ATOM 11738 O O . MET B 1 567 ? 2.676 27.719 9.172 1 92.69 567 MET B O 1
ATOM 11742 N N . SER B 1 568 ? 3.951 28.688 10.75 1 93.5 568 SER B N 1
ATOM 11743 C CA . SER B 1 568 ? 5.188 28.094 10.25 1 93.5 568 SER B CA 1
ATOM 11744 C C . SER B 1 568 ? 5.172 26.578 10.391 1 93.5 568 SER B C 1
ATOM 11746 O O . SER B 1 568 ? 5.699 25.875 9.531 1 93.5 568 SER B O 1
ATOM 11748 N N . PHE B 1 569 ? 4.539 26.156 11.398 1 93.38 569 PHE B N 1
ATOM 11749 C CA . PHE B 1 569 ? 4.43 24.719 11.594 1 93.38 569 PHE B CA 1
ATOM 11750 C C . PHE B 1 569 ? 3.539 24.094 10.531 1 93.38 569 PHE B C 1
ATOM 11752 O O . PHE B 1 569 ? 3.867 23.031 9.984 1 93.38 569 PHE B O 1
ATOM 11759 N N . ILE B 1 570 ? 2.441 24.703 10.188 1 94.62 570 ILE B N 1
ATOM 11760 C CA . ILE B 1 570 ? 1.506 24.188 9.188 1 94.62 570 ILE B CA 1
ATOM 11761 C C . ILE B 1 570 ? 2.158 24.234 7.809 1 94.62 570 ILE B C 1
ATOM 11763 O O . ILE B 1 570 ? 2.027 23.281 7.027 1 94.62 570 ILE B O 1
ATOM 11767 N N . LEU B 1 571 ? 2.895 25.281 7.539 1 95.44 571 LEU B N 1
ATOM 11768 C CA . LEU B 1 571 ? 3.566 25.391 6.25 1 95.44 571 LEU B CA 1
ATOM 11769 C C . LEU B 1 571 ? 4.688 24.359 6.137 1 95.44 571 LEU B C 1
ATOM 11771 O O . LEU B 1 571 ? 4.879 23.766 5.074 1 95.44 571 LEU B O 1
ATOM 11775 N N . PHE B 1 572 ? 5.449 24.172 7.215 1 94.88 572 PHE B N 1
ATOM 11776 C CA . PHE B 1 572 ? 6.562 23.234 7.242 1 94.88 572 PHE B CA 1
ATOM 11777 C C . PHE B 1 572 ? 6.07 21.812 7.031 1 94.88 572 PHE B C 1
ATOM 11779 O O . PHE B 1 572 ? 6.5 21.125 6.094 1 94.88 572 PHE B O 1
ATOM 11786 N N . PHE B 1 573 ? 5.074 21.359 7.805 1 95.12 573 PHE B N 1
ATOM 11787 C CA . PHE B 1 573 ? 4.586 19.984 7.723 1 95.12 573 PHE B CA 1
ATOM 11788 C C . PHE B 1 573 ? 3.656 19.812 6.527 1 95.12 573 PHE B C 1
ATOM 11790 O O . PHE B 1 573 ? 3.574 18.719 5.953 1 95.12 573 PHE B O 1
ATOM 11797 N N . GLY B 1 574 ? 2.979 20.906 6.141 1 95.5 574 GLY B N 1
ATOM 11798 C CA . GLY B 1 574 ? 2.139 20.844 4.957 1 95.5 574 GLY B CA 1
ATOM 11799 C C . GLY B 1 574 ? 2.93 20.656 3.676 1 95.5 574 GLY B C 1
ATOM 11800 O O . GLY B 1 574 ? 2.564 19.828 2.832 1 95.5 574 GLY B O 1
ATOM 11801 N N . THR B 1 575 ? 4.051 21.297 3.566 1 95.56 575 THR B N 1
ATOM 11802 C CA . THR B 1 575 ? 4.887 21.172 2.377 1 95.56 575 THR B CA 1
ATOM 11803 C C . THR B 1 575 ? 5.531 19.797 2.318 1 95.56 575 THR B C 1
ATOM 11805 O O . THR B 1 575 ? 5.578 19.172 1.256 1 95.56 575 THR B O 1
ATOM 11808 N N . TYR B 1 576 ? 5.984 19.359 3.494 1 94.62 576 TYR B N 1
ATOM 11809 C CA . TYR B 1 576 ? 6.609 18.047 3.555 1 94.62 576 TYR B CA 1
ATOM 11810 C C . TYR B 1 576 ? 5.625 16.953 3.148 1 94.62 576 TYR B C 1
ATOM 11812 O O . TYR B 1 576 ? 5.93 16.109 2.297 1 94.62 576 TYR B O 1
ATOM 11820 N N . THR B 1 577 ? 4.445 16.953 3.695 1 95.25 577 THR B N 1
ATOM 11821 C CA . THR B 1 577 ? 3.457 15.906 3.471 1 95.25 577 THR B CA 1
ATOM 11822 C C . THR B 1 577 ? 2.941 15.945 2.035 1 95.25 577 THR B C 1
ATOM 11824 O O . THR B 1 577 ? 2.736 14.898 1.413 1 95.25 577 THR B O 1
ATOM 11827 N N . MET B 1 578 ? 2.758 17.125 1.507 1 95.38 578 MET B N 1
ATOM 11828 C CA . MET B 1 578 ? 2.275 17.234 0.133 1 95.38 578 MET B CA 1
ATOM 11829 C C . MET B 1 578 ? 3.33 16.734 -0.855 1 95.38 578 MET B C 1
ATOM 11831 O O . MET B 1 578 ? 3.004 16.062 -1.83 1 95.38 578 MET B O 1
ATOM 11835 N N . THR B 1 579 ? 4.578 17.047 -0.578 1 93.94 579 THR B N 1
ATOM 11836 C CA . THR B 1 579 ? 5.645 16.609 -1.472 1 93.94 579 THR B CA 1
ATOM 11837 C C . THR B 1 579 ? 5.758 15.094 -1.472 1 93.94 579 THR B C 1
ATOM 11839 O O . THR B 1 579 ? 5.871 14.477 -2.531 1 93.94 579 THR B O 1
ATOM 11842 N N . VAL B 1 580 ? 5.66 14.523 -0.311 1 93.5 580 VAL B N 1
ATOM 11843 C CA . VAL B 1 580 ? 5.762 13.07 -0.203 1 93.5 580 VAL B CA 1
ATOM 11844 C C . VAL B 1 580 ? 4.586 12.414 -0.918 1 93.5 580 VAL B C 1
ATOM 11846 O O . VAL B 1 580 ? 4.762 11.43 -1.645 1 93.5 580 VAL B O 1
ATOM 11849 N N . THR B 1 581 ? 3.375 12.977 -0.786 1 93.5 581 THR B N 1
ATOM 11850 C CA . THR B 1 581 ? 2.176 12.398 -1.383 1 93.5 581 THR B CA 1
ATOM 11851 C C . THR B 1 581 ? 2.205 12.539 -2.902 1 93.5 581 THR B C 1
ATOM 11853 O O . THR B 1 581 ? 1.828 11.617 -3.623 1 93.5 581 THR B O 1
ATOM 11856 N N . LEU B 1 582 ? 2.697 13.664 -3.377 1 92.25 582 LEU B N 1
ATOM 11857 C CA . LEU B 1 582 ? 2.748 13.883 -4.82 1 92.25 582 LEU B CA 1
ATOM 11858 C C . LEU B 1 582 ? 3.82 13.008 -5.461 1 92.25 582 LEU B C 1
ATOM 11860 O O . LEU B 1 582 ? 3.654 12.547 -6.594 1 92.25 582 LEU B O 1
ATOM 11864 N N . LYS B 1 583 ? 4.828 12.789 -4.73 1 89.75 583 LYS B N 1
ATOM 11865 C CA . LYS B 1 583 ? 5.875 11.922 -5.262 1 89.75 583 LYS B CA 1
ATOM 11866 C C . LYS B 1 583 ? 5.398 10.469 -5.34 1 89.75 583 LYS B C 1
ATOM 11868 O O . LYS B 1 583 ? 5.754 9.742 -6.27 1 89.75 583 LYS B O 1
ATOM 11873 N N . LYS B 1 584 ? 4.57 10.062 -4.43 1 88.44 584 LYS B N 1
ATOM 11874 C CA . LYS B 1 584 ? 4.051 8.695 -4.406 1 88.44 584 LYS B CA 1
ATOM 11875 C C . LYS B 1 584 ? 2.941 8.516 -5.441 1 88.44 584 LYS B C 1
ATOM 11877 O O . LYS B 1 584 ? 2.518 7.391 -5.711 1 88.44 584 LYS B O 1
ATOM 11882 N N . PHE B 1 585 ? 2.541 9.562 -6.043 1 87.25 585 PHE B N 1
ATOM 11883 C CA . PHE B 1 585 ? 1.464 9.531 -7.027 1 87.25 585 PHE B CA 1
ATOM 11884 C C . PHE B 1 585 ? 1.894 8.766 -8.273 1 87.25 585 PHE B C 1
ATOM 11886 O O . PHE B 1 585 ? 1.051 8.305 -9.047 1 87.25 585 PHE B O 1
ATOM 11893 N N . LYS B 1 586 ? 3.166 8.609 -8.438 1 83.62 586 LYS B N 1
ATOM 11894 C CA . LYS B 1 586 ? 3.68 7.867 -9.586 1 83.62 586 LYS B CA 1
ATOM 11895 C C . LYS B 1 586 ? 3.211 6.418 -9.562 1 83.62 586 LYS B C 1
ATOM 11897 O O . LYS B 1 586 ? 3.02 5.801 -10.609 1 83.62 586 LYS B O 1
ATOM 11902 N N . PHE B 1 587 ? 2.957 5.93 -8.367 1 80 587 PHE B N 1
ATOM 11903 C CA . PHE B 1 587 ? 2.598 4.523 -8.227 1 80 587 PHE B CA 1
ATOM 11904 C C . PHE B 1 587 ? 1.09 4.367 -8.07 1 80 587 PHE B C 1
ATOM 11906 O O . PHE B 1 587 ? 0.59 3.248 -7.922 1 80 587 PHE B O 1
ATOM 11913 N N . SER B 1 588 ? 0.453 5.43 -8.266 1 83.06 588 SER B N 1
ATOM 11914 C CA . SER B 1 588 ? -0.998 5.348 -8.125 1 83.06 588 SER B CA 1
ATOM 11915 C C . SER B 1 588 ? -1.651 4.859 -9.414 1 83.06 588 SER B C 1
ATOM 11917 O O . SER B 1 588 ? -0.995 4.773 -10.453 1 83.06 588 SER B O 1
ATOM 11919 N N . ARG B 1 589 ? -2.838 4.387 -9.328 1 84.38 589 ARG B N 1
ATOM 11920 C CA . ARG B 1 589 ? -3.586 3.865 -10.469 1 84.38 589 ARG B CA 1
ATOM 11921 C C . ARG B 1 589 ? -4.449 4.953 -11.102 1 84.38 589 ARG B C 1
ATOM 11923 O O . ARG B 1 589 ? -5.109 4.719 -12.117 1 84.38 589 ARG B O 1
ATOM 11930 N N . TYR B 1 590 ? -4.246 6.148 -10.562 1 88.25 590 TYR B N 1
ATOM 11931 C CA . TYR B 1 590 ? -5.133 7.199 -11.047 1 88.25 590 TYR B CA 1
ATOM 11932 C C . TYR B 1 590 ? -4.496 7.961 -12.203 1 88.25 590 TYR B C 1
ATOM 11934 O O . TYR B 1 590 ? -3.273 8.094 -12.266 1 88.25 590 TYR B O 1
ATOM 11942 N N . PHE B 1 591 ? -5.207 8.383 -13.234 1 87.19 591 PHE B N 1
ATOM 11943 C CA . PHE B 1 591 ? -4.773 9.188 -14.375 1 87.19 591 PHE B CA 1
ATOM 11944 C C . PHE B 1 591 ? -3.918 8.359 -15.328 1 87.19 591 PHE B C 1
ATOM 11946 O O . PHE B 1 591 ? -3.436 7.285 -14.961 1 87.19 591 PHE B O 1
ATOM 11953 N N . PRO B 1 592 ? -3.768 8.766 -16.438 1 84.94 592 PRO B N 1
ATOM 11954 C CA . PRO B 1 592 ? -2.992 8.023 -17.438 1 84.94 592 PRO B CA 1
ATOM 11955 C C . PRO B 1 592 ? -1.496 8.016 -17.141 1 84.94 592 PRO B C 1
ATOM 11957 O O . PRO B 1 592 ? -1.021 8.828 -16.328 1 84.94 592 PRO B O 1
ATOM 11960 N N . THR B 1 593 ? -0.752 7.137 -17.625 1 78.75 593 THR B N 1
ATOM 11961 C CA . THR B 1 593 ? 0.656 6.863 -17.375 1 78.75 593 THR B CA 1
ATOM 11962 C C . THR B 1 593 ? 1.521 8.062 -17.75 1 78.75 593 THR B C 1
ATOM 11964 O O . THR B 1 593 ? 2.611 8.25 -17.219 1 78.75 593 THR B O 1
ATOM 11967 N N . LYS B 1 594 ? 0.986 8.969 -18.641 1 79.62 594 LYS B N 1
ATOM 11968 C CA . LYS B 1 594 ? 1.789 10.117 -19.047 1 79.62 594 LYS B CA 1
ATOM 11969 C C . LYS B 1 594 ? 1.727 11.234 -18 1 79.62 594 LYS B C 1
ATOM 11971 O O . LYS B 1 594 ? 2.705 11.953 -17.797 1 79.62 594 LYS B O 1
ATOM 11976 N N . VAL B 1 595 ? 0.632 11.289 -17.344 1 87.12 595 VAL B N 1
ATOM 11977 C CA . VAL B 1 595 ? 0.414 12.375 -16.406 1 87.12 595 VAL B CA 1
ATOM 11978 C C . VAL B 1 595 ? 1.007 12.016 -15.039 1 87.12 595 VAL B C 1
ATOM 11980 O O . VAL B 1 595 ? 1.463 12.891 -14.297 1 87.12 595 VAL B O 1
ATOM 11983 N N . ARG B 1 596 ? 1.176 10.766 -14.758 1 88 596 ARG B N 1
ATOM 11984 C CA . ARG B 1 596 ? 1.618 10.312 -13.445 1 88 596 ARG B CA 1
ATOM 11985 C C . ARG B 1 596 ? 3.078 10.688 -13.203 1 88 596 ARG B C 1
ATOM 11987 O O . ARG B 1 596 ? 3.406 11.297 -12.18 1 88 596 ARG B O 1
ATOM 11994 N N . PRO B 1 597 ? 3.934 10.406 -14.18 1 81.69 597 PRO B N 1
ATOM 11995 C CA . PRO B 1 597 ? 5.324 10.797 -13.938 1 81.69 597 PRO B CA 1
ATOM 11996 C C . PRO B 1 597 ? 5.531 12.312 -13.992 1 81.69 597 PRO B C 1
ATOM 11998 O O . PRO B 1 597 ? 6.426 12.836 -13.328 1 81.69 597 PRO B O 1
ATOM 12001 N N . LEU B 1 598 ? 4.668 12.992 -14.695 1 84.75 598 LEU B N 1
ATOM 12002 C CA . LEU B 1 598 ? 4.77 14.453 -14.75 1 84.75 598 LEU B CA 1
ATOM 12003 C C . LEU B 1 598 ? 4.453 15.07 -13.391 1 84.75 598 LEU B C 1
ATOM 12005 O O . LEU B 1 598 ? 5.164 15.961 -12.93 1 84.75 598 LEU B O 1
ATOM 12009 N N . ILE B 1 599 ? 3.482 14.531 -12.781 1 87.75 599 ILE B N 1
ATOM 12010 C CA . ILE B 1 599 ? 3.092 15.047 -11.469 1 87.75 599 ILE B CA 1
ATOM 12011 C C . ILE B 1 599 ? 4.16 14.688 -10.438 1 87.75 599 ILE B C 1
ATOM 12013 O O . ILE B 1 599 ? 4.488 15.5 -9.57 1 87.75 599 ILE B O 1
ATOM 12017 N N . SER B 1 600 ? 4.719 13.547 -10.578 1 86.94 600 SER B N 1
ATOM 12018 C CA . SER B 1 600 ? 5.758 13.117 -9.648 1 86.94 600 SER B CA 1
ATOM 12019 C C . SER B 1 600 ? 7.035 13.93 -9.828 1 86.94 600 SER B C 1
ATOM 12021 O O . SER B 1 600 ? 7.688 14.305 -8.852 1 86.94 600 SER B O 1
ATOM 12023 N N . ASP B 1 601 ? 7.34 14.32 -11.062 1 81.94 601 ASP B N 1
ATOM 12024 C CA . ASP B 1 601 ? 8.555 15.086 -11.344 1 81.94 601 ASP B CA 1
ATOM 12025 C C . ASP B 1 601 ? 8.406 16.531 -10.891 1 81.94 601 ASP B C 1
ATOM 12027 O O . ASP B 1 601 ? 9.367 17.141 -10.414 1 81.94 601 ASP B O 1
ATOM 12031 N N . PHE B 1 602 ? 7.184 17.062 -10.93 1 86.12 602 PHE B N 1
ATOM 12032 C CA . PHE B 1 602 ? 6.941 18.453 -10.555 1 86.12 602 PHE B CA 1
ATOM 12033 C C . PHE B 1 602 ? 6.375 18.531 -9.141 1 86.12 602 PHE B C 1
ATOM 12035 O O . PHE B 1 602 ? 5.758 19.531 -8.773 1 86.12 602 PHE B O 1
ATOM 12042 N N . SER B 1 603 ? 6.562 17.469 -8.438 1 88.94 603 SER B N 1
ATOM 12043 C CA . SER B 1 603 ? 5.961 17.391 -7.105 1 88.94 603 SER B CA 1
ATOM 12044 C C . SER B 1 603 ? 6.477 18.516 -6.211 1 88.94 603 SER B C 1
ATOM 12046 O O . SER B 1 603 ? 5.695 19.188 -5.527 1 88.94 603 SER B O 1
ATOM 12048 N N . ILE B 1 604 ? 7.797 18.859 -6.156 1 87.94 604 ILE B N 1
ATOM 12049 C CA . ILE B 1 604 ? 8.383 19.859 -5.281 1 87.94 604 ILE B CA 1
ATOM 12050 C C . ILE B 1 604 ? 7.918 21.25 -5.703 1 87.94 604 ILE B C 1
ATOM 12052 O O . ILE B 1 604 ? 7.535 22.062 -4.859 1 87.94 604 ILE B O 1
ATOM 12056 N N . PHE B 1 605 ? 7.879 21.516 -6.98 1 87.62 605 PHE B N 1
ATOM 12057 C CA . PHE B 1 605 ? 7.438 22.797 -7.504 1 87.62 605 PHE B CA 1
ATOM 12058 C C . PHE B 1 605 ? 5.965 23.031 -7.191 1 87.62 605 PHE B C 1
ATOM 12060 O O . PHE B 1 605 ? 5.578 24.125 -6.766 1 87.62 605 PHE B O 1
ATOM 12067 N N . MET B 1 606 ? 5.219 22 -7.352 1 91.25 606 MET B N 1
ATOM 12068 C CA . MET B 1 606 ? 3.789 22.125 -7.086 1 91.25 606 MET B CA 1
ATOM 12069 C C . MET B 1 606 ? 3.527 22.328 -5.598 1 91.25 606 MET B C 1
ATOM 12071 O O . MET B 1 606 ? 2.627 23.078 -5.223 1 91.25 606 MET B O 1
ATOM 12075 N N . SER B 1 607 ? 4.309 21.656 -4.773 1 93.38 607 SER B N 1
ATOM 12076 C CA . SER B 1 607 ? 4.137 21.812 -3.332 1 93.38 607 SER B CA 1
ATOM 12077 C C . SER B 1 607 ? 4.512 23.234 -2.887 1 93.38 607 SER B C 1
ATOM 12079 O O . SER B 1 607 ? 3.793 23.844 -2.102 1 93.38 607 SER B O 1
ATOM 12081 N N . ILE B 1 608 ? 5.605 23.828 -3.439 1 91.12 608 ILE B N 1
ATOM 12082 C CA . ILE B 1 608 ? 6.035 25.188 -3.084 1 91.12 608 ILE B CA 1
ATOM 12083 C C . ILE B 1 608 ? 5 26.203 -3.559 1 91.12 608 ILE B C 1
ATOM 12085 O O . ILE B 1 608 ? 4.602 27.094 -2.803 1 91.12 608 ILE B O 1
ATOM 12089 N N . MET B 1 609 ? 4.461 26.016 -4.734 1 91.81 609 MET B N 1
ATOM 12090 C CA . MET B 1 609 ? 3.49 26.953 -5.289 1 91.81 609 MET B CA 1
ATOM 12091 C C . MET B 1 609 ? 2.184 26.906 -4.504 1 91.81 609 MET B C 1
ATOM 12093 O O . MET B 1 609 ? 1.559 27.938 -4.273 1 91.81 609 MET B O 1
ATOM 12097 N N . THR B 1 610 ? 1.828 25.719 -4.066 1 95.25 610 THR B N 1
ATOM 12098 C CA . THR B 1 610 ? 0.576 25.578 -3.332 1 95.25 610 THR B CA 1
ATOM 12099 C C . THR B 1 610 ? 0.667 26.25 -1.964 1 95.25 610 THR B C 1
ATOM 12101 O O . THR B 1 610 ? -0.239 26.984 -1.564 1 95.25 610 THR B O 1
ATOM 12104 N N . PHE B 1 611 ? 1.755 26.109 -1.271 1 95.38 611 PHE B N 1
ATOM 12105 C CA . PHE B 1 611 ? 1.828 26.641 0.088 1 95.38 611 PHE B CA 1
ATOM 12106 C C . PHE B 1 611 ? 2.27 28.094 0.081 1 95.38 611 PHE B C 1
ATOM 12108 O O . PHE B 1 611 ? 2.016 28.828 1.038 1 95.38 611 PHE B O 1
ATOM 12115 N N . VAL B 1 612 ? 2.939 28.578 -1.047 1 93.06 612 VAL B N 1
ATOM 12116 C CA . VAL B 1 612 ? 3.145 30.016 -1.22 1 93.06 612 VAL B CA 1
ATOM 12117 C C . VAL B 1 612 ? 1.806 30.703 -1.477 1 93.06 612 VAL B C 1
ATOM 12119 O O . VAL B 1 612 ? 1.54 31.781 -0.938 1 93.06 612 VAL B O 1
ATOM 12122 N N . GLY B 1 613 ? 0.982 30.016 -2.246 1 93.25 613 GLY B N 1
ATOM 12123 C CA . GLY B 1 613 ? -0.357 30.547 -2.469 1 93.25 613 GLY B CA 1
ATOM 12124 C C . GLY B 1 613 ? -1.198 30.578 -1.206 1 93.25 613 GLY B C 1
ATOM 12125 O O . GLY B 1 613 ? -1.921 31.547 -0.964 1 93.25 613 GLY B O 1
ATOM 12126 N N . LEU B 1 614 ? -1.048 29.547 -0.36 1 93.12 614 LEU B N 1
ATOM 12127 C CA . LEU B 1 614 ? -1.775 29.516 0.904 1 93.12 614 LEU B CA 1
ATOM 12128 C C . LEU B 1 614 ? -1.291 30.625 1.841 1 93.12 614 LEU B C 1
ATOM 12130 O O . LEU B 1 614 ? -2.096 31.266 2.518 1 93.12 614 LEU B O 1
ATOM 12134 N N . ASP B 1 615 ? 0.063 30.812 1.897 1 92.69 615 ASP B N 1
ATOM 12135 C CA . ASP B 1 615 ? 0.632 31.859 2.729 1 92.69 615 ASP B CA 1
ATOM 12136 C C . ASP B 1 615 ? 0.151 33.25 2.273 1 92.69 615 ASP B C 1
ATOM 12138 O O . ASP B 1 615 ? -0.166 34.094 3.1 1 92.69 615 ASP B O 1
ATOM 12142 N N . MET B 1 616 ? -0.023 33.438 0.953 1 90.25 616 MET B N 1
ATOM 12143 C CA . MET B 1 616 ? -0.488 34.719 0.419 1 90.25 616 MET B CA 1
ATOM 12144 C C . MET B 1 616 ? -1.968 34.938 0.719 1 90.25 616 MET B C 1
ATOM 12146 O O . MET B 1 616 ? -2.402 36.062 0.969 1 90.25 616 MET B O 1
ATOM 12150 N N . LEU B 1 617 ? -2.695 33.875 0.789 1 89.94 617 LEU B N 1
ATOM 12151 C CA . LEU B 1 617 ? -4.125 33.969 1.054 1 89.94 617 LEU B CA 1
ATOM 12152 C C . LEU B 1 617 ? -4.387 34.312 2.521 1 89.94 617 LEU B C 1
ATOM 12154 O O . LEU B 1 617 ? -5.289 35.062 2.838 1 89.94 617 LEU B O 1
ATOM 12158 N N . ILE B 1 618 ? -3.658 33.75 3.453 1 87.31 618 ILE B N 1
ATOM 12159 C CA . ILE B 1 618 ? -3.824 34.031 4.875 1 87.31 618 ILE B CA 1
ATOM 12160 C C . ILE B 1 618 ? -3.262 35.406 5.203 1 87.31 618 ILE B C 1
ATOM 12162 O O . ILE B 1 618 ? -3.822 36.125 6.023 1 87.31 618 ILE B O 1
ATOM 12166 N N . GLY B 1 619 ? -2.109 35.875 4.516 1 80.94 619 GLY B N 1
ATOM 12167 C CA . GLY B 1 619 ? -1.598 37.25 4.578 1 80.94 619 GLY B CA 1
ATOM 12168 C C . GLY B 1 619 ? -0.814 37.531 5.848 1 80.94 619 GLY B C 1
ATOM 12169 O O . GLY B 1 619 ? -0.705 38.688 6.27 1 80.94 619 GLY B O 1
ATOM 12170 N N . LEU B 1 620 ? -0.409 36.5 6.625 1 84.88 620 LEU B N 1
ATOM 12171 C CA . LEU B 1 620 ? 0.424 36.719 7.801 1 84.88 620 LEU B CA 1
ATOM 12172 C C . LEU B 1 620 ? 1.855 37.062 7.395 1 84.88 620 LEU B C 1
ATOM 12174 O O . LEU B 1 620 ? 2.283 36.719 6.285 1 84.88 620 LEU B O 1
ATOM 12178 N N . GLN B 1 621 ? 2.561 37.812 8.117 1 81.88 621 GLN B N 1
ATOM 12179 C CA . GLN B 1 621 ? 3.939 38.188 7.812 1 81.88 621 GLN B CA 1
ATOM 12180 C C . GLN B 1 621 ? 4.906 37.062 8.227 1 81.88 621 GLN B C 1
ATOM 12182 O O . GLN B 1 621 ? 5.637 37.219 9.211 1 81.88 621 GLN B O 1
ATOM 12187 N N . THR B 1 622 ? 4.816 36 7.508 1 85.44 622 THR B N 1
ATOM 12188 C CA . THR B 1 622 ? 5.742 34.875 7.742 1 85.44 622 THR B CA 1
ATOM 12189 C C . THR B 1 622 ? 7.16 35.281 7.316 1 85.44 622 THR B C 1
ATOM 12191 O O . THR B 1 622 ? 7.344 36.156 6.484 1 85.44 622 THR B O 1
ATOM 12194 N N . PRO B 1 623 ? 8.133 34.75 7.98 1 83.69 623 PRO B N 1
ATOM 12195 C CA . PRO B 1 623 ? 9.5 35.062 7.559 1 83.69 623 PRO B CA 1
ATOM 12196 C C . PRO B 1 623 ? 9.789 34.594 6.125 1 83.69 623 PRO B C 1
ATOM 12198 O O . PRO B 1 623 ? 9.594 33.438 5.785 1 83.69 623 PRO B O 1
ATOM 12201 N N . LYS B 1 624 ? 10.086 35.562 5.32 1 82.56 624 LYS B N 1
ATOM 12202 C CA . LYS B 1 624 ? 10.32 35.312 3.902 1 82.56 624 LYS B CA 1
ATOM 12203 C C . LYS B 1 624 ? 11.812 35.219 3.598 1 82.56 624 LYS B C 1
ATOM 12205 O O . LYS B 1 624 ? 12.641 35.625 4.402 1 82.56 624 LYS B O 1
ATOM 12210 N N . LEU B 1 625 ? 12.117 34.594 2.521 1 75 625 LEU B N 1
ATOM 12211 C CA . LEU B 1 625 ? 13.484 34.438 2.049 1 75 625 LEU B CA 1
ATOM 12212 C C . LEU B 1 625 ? 14.109 35.812 1.729 1 75 625 LEU B C 1
ATOM 12214 O O . LEU B 1 625 ? 13.492 36.625 1.059 1 75 625 LEU B O 1
ATOM 12218 N N . ILE B 1 626 ? 15.203 36.125 2.412 1 65.81 626 ILE B N 1
ATOM 12219 C CA . ILE B 1 626 ? 15.898 37.375 2.15 1 65.81 626 ILE B CA 1
ATOM 12220 C C . ILE B 1 626 ? 16.969 37.188 1.084 1 65.81 626 ILE B C 1
ATOM 12222 O O . ILE B 1 626 ? 17.938 36.438 1.305 1 65.81 626 ILE B O 1
ATOM 12226 N N . VAL B 1 627 ? 16.672 37.5 -0.144 1 63.28 627 VAL B N 1
ATOM 12227 C CA . VAL B 1 627 ? 17.641 37.375 -1.225 1 63.28 627 VAL B CA 1
ATOM 12228 C C . VAL B 1 627 ? 18.391 38.719 -1.397 1 63.28 627 VAL B C 1
ATOM 12230 O O . VAL B 1 627 ? 17.766 39.781 -1.378 1 63.28 627 VAL B O 1
ATOM 12233 N N . PRO B 1 628 ? 19.734 38.656 -1.237 1 59.78 628 PRO B N 1
ATOM 12234 C CA . PRO B 1 628 ? 20.469 39.906 -1.43 1 59.78 628 PRO B CA 1
ATOM 12235 C C . PRO B 1 628 ? 20.25 40.5 -2.816 1 59.78 628 PRO B C 1
ATOM 12237 O O . PRO B 1 628 ? 20.219 39.781 -3.812 1 59.78 628 PRO B O 1
ATOM 12240 N N . THR B 1 629 ? 19.75 41.688 -2.928 1 58.06 629 THR B N 1
ATOM 12241 C CA . THR B 1 629 ? 19.469 42.344 -4.199 1 58.06 629 THR B CA 1
ATOM 12242 C C . THR B 1 629 ? 20.75 42.906 -4.805 1 58.06 629 THR B C 1
ATOM 12244 O O . THR B 1 629 ? 20.812 43.156 -6.008 1 58.06 629 THR B O 1
ATOM 12247 N N . GLU B 1 630 ? 21.828 43.125 -3.904 1 58.19 630 GLU B N 1
ATOM 12248 C CA . GLU B 1 630 ? 23.031 43.75 -4.473 1 58.19 630 GLU B CA 1
ATOM 12249 C C . GLU B 1 630 ? 24.234 42.781 -4.367 1 58.19 630 GLU B C 1
ATOM 12251 O O . GLU B 1 630 ? 24.312 42 -3.439 1 58.19 630 GLU B O 1
ATOM 12256 N N . PHE B 1 631 ? 24.938 42.688 -5.539 1 57.34 631 PHE B N 1
ATOM 12257 C CA . PHE B 1 631 ? 26.188 41.938 -5.594 1 57.34 631 PHE B CA 1
ATOM 12258 C C . PHE B 1 631 ? 27.266 42.594 -4.734 1 57.34 631 PHE B C 1
ATOM 12260 O O . PHE B 1 631 ? 27.859 43.594 -5.133 1 57.34 631 PHE B O 1
ATOM 12267 N N . LYS B 1 632 ? 27.094 42.594 -3.434 1 57.12 632 LYS B N 1
ATOM 12268 C CA . LYS B 1 632 ? 28.125 43.188 -2.592 1 57.12 632 LYS B CA 1
ATOM 12269 C C . LYS B 1 632 ? 29 42.094 -1.947 1 57.12 632 LYS B C 1
ATOM 12271 O O . LYS B 1 632 ? 28.547 40.969 -1.729 1 57.12 632 LYS B O 1
ATOM 12276 N N . PRO B 1 633 ? 30.328 42.375 -1.999 1 55.84 633 PRO B N 1
ATOM 12277 C CA . PRO B 1 633 ? 31.188 41.438 -1.303 1 55.84 633 PRO B CA 1
ATOM 12278 C C . PRO B 1 633 ? 30.75 41.156 0.134 1 55.84 633 PRO B C 1
ATOM 12280 O O . PRO B 1 633 ? 29.922 41.906 0.671 1 55.84 633 PRO B O 1
ATOM 12283 N N . THR B 1 634 ? 31.094 39.969 0.697 1 53.06 634 THR B N 1
ATOM 12284 C CA . THR B 1 634 ? 30.641 39.5 2.002 1 53.06 634 THR B CA 1
ATOM 12285 C C . THR B 1 634 ? 30.812 40.594 3.057 1 53.06 634 THR B C 1
ATOM 12287 O O . THR B 1 634 ? 29.969 40.781 3.932 1 53.06 634 THR B O 1
ATOM 12290 N N . ARG B 1 635 ? 32.062 41.344 3.012 1 54.53 635 ARG B N 1
ATOM 12291 C CA . ARG B 1 635 ? 32.281 42.438 3.941 1 54.53 635 ARG B CA 1
ATOM 12292 C C . ARG B 1 635 ? 32.469 43.75 3.195 1 54.53 635 ARG B C 1
ATOM 12294 O O . ARG B 1 635 ? 33.125 43.812 2.146 1 54.53 635 ARG B O 1
ATOM 12301 N N . ALA B 1 636 ? 31.703 44.75 3.445 1 54.25 636 ALA B N 1
ATOM 12302 C CA . ALA B 1 636 ? 31.734 46.062 2.857 1 54.25 636 ALA B CA 1
ATOM 12303 C C . ALA B 1 636 ? 33.156 46.594 2.783 1 54.25 636 ALA B C 1
ATOM 12305 O O . ALA B 1 636 ? 33.469 47.438 1.92 1 54.25 636 ALA B O 1
ATOM 12306 N N . ASP B 1 637 ? 34.062 46.125 3.736 1 53.66 637 ASP B N 1
ATOM 12307 C CA . ASP B 1 637 ? 35.344 46.781 3.816 1 53.66 637 ASP B CA 1
ATOM 12308 C C . ASP B 1 637 ? 36.375 46.094 2.891 1 53.66 637 ASP B C 1
ATOM 12310 O O . ASP B 1 637 ? 37.5 46.531 2.762 1 53.66 637 ASP B O 1
ATOM 12314 N N . ARG B 1 638 ? 35.906 44.906 2.367 1 58.09 638 ARG B N 1
ATOM 12315 C CA . ARG B 1 638 ? 37 44.188 1.703 1 58.09 638 ARG B CA 1
ATOM 12316 C C . ARG B 1 638 ? 36.75 44.125 0.197 1 58.09 638 ARG B C 1
ATOM 12318 O O . ARG B 1 638 ? 35.625 44.219 -0.27 1 58.09 638 ARG B O 1
ATOM 12325 N N . GLY B 1 639 ? 37.781 44.312 -0.566 1 60.66 639 GLY B N 1
ATOM 12326 C CA . GLY B 1 639 ? 37.75 44.125 -2.01 1 60.66 639 GLY B CA 1
ATOM 12327 C C . GLY B 1 639 ? 37.375 42.719 -2.441 1 60.66 639 GLY B C 1
ATOM 12328 O O . GLY B 1 639 ? 37.062 41.875 -1.607 1 60.66 639 GLY B O 1
ATOM 12329 N N . TRP B 1 640 ? 37.281 42.469 -3.66 1 67.88 640 TRP B N 1
ATOM 12330 C CA . TRP B 1 640 ? 36.906 41.219 -4.297 1 67.88 640 TRP B CA 1
ATOM 12331 C C . TRP B 1 640 ? 37.969 40.156 -4.109 1 67.88 640 TRP B C 1
ATOM 12333 O O . TRP B 1 640 ? 37.656 38.938 -4.02 1 67.88 640 TRP B O 1
ATOM 12343 N N . PHE B 1 641 ? 39.219 40.531 -3.949 1 77 641 PHE B N 1
ATOM 12344 C CA . PHE B 1 641 ? 40.344 39.594 -3.809 1 77 641 PHE B CA 1
ATOM 12345 C C . PHE B 1 641 ? 41 39.719 -2.439 1 77 641 PHE B C 1
ATOM 12347 O O . PHE B 1 641 ? 41.219 40.844 -1.954 1 77 641 PHE B O 1
ATOM 12354 N N . VAL B 1 642 ? 41.062 38.594 -1.757 1 78.25 642 VAL B N 1
ATOM 12355 C CA . VAL B 1 642 ? 41.75 38.562 -0.463 1 78.25 642 VAL B CA 1
ATOM 12356 C C . VAL B 1 642 ? 43.25 38.531 -0.671 1 78.25 642 VAL B C 1
ATOM 12358 O O . VAL B 1 642 ? 43.75 37.688 -1.413 1 78.25 642 VAL B O 1
ATOM 12361 N N . MET B 1 643 ? 43.969 39.469 -0.145 1 78.56 643 MET B N 1
ATOM 12362 C CA . MET B 1 643 ? 45.438 39.5 -0.265 1 78.56 643 MET B CA 1
ATOM 12363 C C . MET B 1 643 ? 46.094 38.469 0.63 1 78.56 643 MET B C 1
ATOM 12365 O O . MET B 1 643 ? 45.719 38.344 1.8 1 78.56 643 MET B O 1
ATOM 12369 N N . PRO B 1 644 ? 46.938 37.562 0.125 1 80.94 644 PRO B N 1
ATOM 12370 C CA . PRO B 1 644 ? 47.531 36.406 0.844 1 80.94 644 PRO B CA 1
ATOM 12371 C C . PRO B 1 644 ? 48.438 36.844 1.99 1 80.94 644 PRO B C 1
ATOM 12373 O O . PRO B 1 644 ? 48.656 36.094 2.93 1 80.94 644 PRO B O 1
ATOM 12376 N N . PHE B 1 645 ? 49.031 38.125 1.95 1 80.62 645 PHE B N 1
ATOM 12377 C CA . PHE B 1 645 ? 50 38.469 2.977 1 80.62 645 PHE B CA 1
ATOM 12378 C C . PHE B 1 645 ? 49.688 39.812 3.609 1 80.62 645 PHE B C 1
ATOM 12380 O O . PHE B 1 645 ? 49.031 40.656 2.996 1 80.62 645 PHE B O 1
ATOM 12387 N N . GLY B 1 646 ? 49.938 39.875 4.887 1 75.31 646 GLY B N 1
ATOM 12388 C CA . GLY B 1 646 ? 49.906 41.219 5.43 1 75.31 646 GLY B CA 1
ATOM 12389 C C . GLY B 1 646 ? 49.438 41.25 6.875 1 75.31 646 GLY B C 1
ATOM 12390 O O . GLY B 1 646 ? 50.062 41.938 7.711 1 75.31 646 GLY B O 1
ATOM 12391 N N . LYS B 1 647 ? 48.344 40.531 7.172 1 78.06 647 LYS B N 1
ATOM 12392 C CA . LYS B 1 647 ? 47.75 40.781 8.477 1 78.06 647 LYS B CA 1
ATOM 12393 C C . LYS B 1 647 ? 48.219 39.75 9.5 1 78.06 647 LYS B C 1
ATOM 12395 O O . LYS B 1 647 ? 48.406 40.062 10.672 1 78.06 647 LYS B O 1
ATOM 12400 N N . ASN B 1 648 ? 48.531 38.5 9.047 1 85.62 648 ASN B N 1
ATOM 12401 C CA . ASN B 1 648 ? 48.906 37.438 9.977 1 85.62 648 ASN B CA 1
ATOM 12402 C C . ASN B 1 648 ? 50.406 37.188 9.961 1 85.62 648 ASN B C 1
ATOM 12404 O O . ASN B 1 648 ? 51.062 37.531 8.992 1 85.62 648 ASN B O 1
ATOM 12408 N N . PRO B 1 649 ? 51 36.812 11.141 1 87.19 649 PRO B N 1
ATOM 12409 C CA . PRO B 1 649 ? 52.406 36.5 11.188 1 87.19 649 PRO B CA 1
ATOM 12410 C C . PRO B 1 649 ? 52.812 35.406 10.203 1 87.19 649 PRO B C 1
ATOM 12412 O O . PRO B 1 649 ? 51.969 34.594 9.781 1 87.19 649 PRO B O 1
ATOM 12415 N N . TRP B 1 650 ? 54.031 35.312 9.766 1 85.56 650 TRP B N 1
ATOM 12416 C CA . TRP B 1 650 ? 54.562 34.438 8.719 1 85.56 650 TRP B CA 1
ATOM 12417 C C . TRP B 1 650 ? 54.438 32.969 9.125 1 85.56 650 TRP B C 1
ATOM 12419 O O . TRP B 1 650 ? 54.281 32.094 8.281 1 85.56 650 TRP B O 1
ATOM 12429 N N . TRP B 1 651 ? 54.406 32.625 10.445 1 86.5 651 TRP B N 1
ATOM 12430 C CA . TRP B 1 651 ? 54.344 31.234 10.898 1 86.5 651 TRP B CA 1
ATOM 12431 C C . TRP B 1 651 ? 52.938 30.641 10.664 1 86.5 651 TRP B C 1
ATOM 12433 O O . TRP B 1 651 ? 52.812 29.422 10.531 1 86.5 651 TRP B O 1
ATOM 12443 N N . VAL B 1 652 ? 51.938 31.516 10.562 1 88 652 VAL B N 1
ATOM 12444 C CA . VAL B 1 652 ? 50.562 31.047 10.359 1 88 652 VAL B CA 1
ATOM 12445 C C . VAL B 1 652 ? 50.406 30.5 8.945 1 88 652 VAL B C 1
ATOM 12447 O O . VAL B 1 652 ? 49.656 29.547 8.711 1 88 652 VAL B O 1
ATOM 12450 N N . TYR B 1 653 ? 51.281 31.016 7.98 1 89.38 653 TYR B N 1
ATOM 12451 C CA . TYR B 1 653 ? 51.188 30.547 6.602 1 89.38 653 TYR B CA 1
ATOM 12452 C C . TYR B 1 653 ? 51.688 29.109 6.477 1 89.38 653 TYR B C 1
ATOM 12454 O O . TYR B 1 653 ? 51.125 28.312 5.734 1 89.38 653 TYR B O 1
ATOM 12462 N N . LEU B 1 654 ? 52.562 28.734 7.297 1 89.5 654 LEU B N 1
ATOM 12463 C CA . LEU B 1 654 ? 53.094 27.375 7.277 1 89.5 654 LEU B CA 1
ATOM 12464 C C . LEU B 1 654 ? 52.281 26.453 8.172 1 89.5 654 LEU B C 1
ATOM 12466 O O . LEU B 1 654 ? 52.062 25.281 7.836 1 89.5 654 LEU B O 1
ATOM 12470 N N . ALA B 1 655 ? 51.812 27 9.25 1 89.62 655 ALA B N 1
ATOM 12471 C CA . ALA B 1 655 ? 51.031 26.203 10.203 1 89.62 655 ALA B CA 1
ATOM 12472 C C . ALA B 1 655 ? 49.688 25.844 9.625 1 89.62 655 ALA B C 1
ATOM 12474 O O . ALA B 1 655 ? 49.062 24.875 10.07 1 89.62 655 ALA B O 1
ATOM 12475 N N . SER B 1 656 ? 49.188 26.594 8.633 1 92.38 656 SER B N 1
ATOM 12476 C CA . SER B 1 656 ? 47.906 26.328 8.023 1 92.38 656 SER B CA 1
ATOM 12477 C C . SER B 1 656 ? 47.938 25.031 7.219 1 92.38 656 SER B C 1
ATOM 12479 O O . SER B 1 656 ? 46.875 24.547 6.766 1 92.38 656 SER B O 1
ATOM 12481 N N . PHE B 1 657 ? 49.031 24.312 7.188 1 93.31 657 PHE B N 1
ATOM 12482 C CA . PHE B 1 657 ? 49.156 23.047 6.48 1 93.31 657 PHE B CA 1
ATOM 12483 C C . PHE B 1 657 ? 48.438 21.922 7.211 1 93.31 657 PHE B C 1
ATOM 12485 O O . PHE B 1 657 ? 47.844 21.031 6.582 1 93.31 657 PHE B O 1
ATOM 12492 N N . VAL B 1 658 ? 48.344 22.062 8.5 1 89.19 658 VAL B N 1
ATOM 12493 C CA . VAL B 1 658 ? 47.719 21 9.297 1 89.19 658 VAL B CA 1
ATOM 12494 C C . VAL B 1 658 ? 46.219 21.031 9.148 1 89.19 658 VAL B C 1
ATOM 12496 O O . VAL B 1 658 ? 45.594 20.031 8.789 1 89.19 658 VAL B O 1
ATOM 12499 N N . PRO B 1 659 ? 45.594 22.219 9.375 1 89.38 659 PRO B N 1
ATOM 12500 C CA . PRO B 1 659 ? 44.156 22.25 9.117 1 89.38 659 PRO B CA 1
ATOM 12501 C C . PRO B 1 659 ? 43.812 22.016 7.648 1 89.38 659 PRO B C 1
ATOM 12503 O O . PRO B 1 659 ? 42.75 21.5 7.336 1 89.38 659 PRO B O 1
ATOM 12506 N N . ALA B 1 660 ? 44.656 22.344 6.77 1 93.88 660 ALA B N 1
ATOM 12507 C CA . ALA B 1 660 ? 44.438 22.062 5.352 1 93.88 660 ALA B CA 1
ATOM 12508 C C . ALA B 1 660 ? 44.406 20.562 5.078 1 93.88 660 ALA B C 1
ATOM 12510 O O . ALA B 1 660 ? 43.688 20.109 4.199 1 93.88 660 ALA B O 1
ATOM 12511 N N . LEU B 1 661 ? 45.156 19.797 5.789 1 92.25 661 LEU B N 1
ATOM 12512 C CA . LEU B 1 661 ? 45.156 18.344 5.637 1 92.25 661 LEU B CA 1
ATOM 12513 C C . LEU B 1 661 ? 43.812 17.766 6.047 1 92.25 661 LEU B C 1
ATOM 12515 O O . LEU B 1 661 ? 43.312 16.828 5.41 1 92.25 661 LEU B O 1
ATOM 12519 N N . LEU B 1 662 ? 43.281 18.344 7.066 1 89.06 662 LEU B N 1
ATOM 12520 C CA . LEU B 1 662 ? 41.969 17.875 7.516 1 89.06 662 LEU B CA 1
ATOM 12521 C C . LEU B 1 662 ? 40.906 18.188 6.477 1 89.06 662 LEU B C 1
ATOM 12523 O O . LEU B 1 662 ? 40.031 17.359 6.199 1 89.06 662 LEU B O 1
ATOM 12527 N N . VAL B 1 663 ? 41 19.359 5.895 1 89.81 663 VAL B N 1
ATOM 12528 C CA . VAL B 1 663 ? 40.031 19.734 4.863 1 89.81 663 VAL B CA 1
ATOM 12529 C C . VAL B 1 663 ? 40.25 18.875 3.619 1 89.81 663 VAL B C 1
ATOM 12531 O O . VAL B 1 663 ? 39.281 18.484 2.963 1 89.81 663 VAL B O 1
ATOM 12534 N N . THR B 1 664 ? 41.438 18.578 3.303 1 92.5 664 THR B N 1
ATOM 12535 C CA . THR B 1 664 ? 41.75 17.75 2.131 1 92.5 664 THR B CA 1
ATOM 12536 C C . THR B 1 664 ? 41.219 16.344 2.314 1 92.5 664 THR B C 1
ATOM 12538 O O . THR B 1 664 ? 40.656 15.75 1.376 1 92.5 664 THR B O 1
ATOM 12541 N N . ILE B 1 665 ? 41.312 15.828 3.457 1 87.94 665 ILE B N 1
ATOM 12542 C CA . ILE B 1 665 ? 40.781 14.5 3.721 1 87.94 665 ILE B CA 1
ATOM 12543 C C . ILE B 1 665 ? 39.25 14.523 3.59 1 87.94 665 ILE B C 1
ATOM 12545 O O . ILE B 1 665 ? 38.656 13.594 3.031 1 87.94 665 ILE B O 1
ATOM 12549 N N . LEU B 1 666 ? 38.719 15.547 4.082 1 85.56 666 LEU B N 1
ATOM 12550 C CA . LEU B 1 666 ? 37.281 15.68 4 1 85.56 666 LEU B CA 1
ATOM 12551 C C . LEU B 1 666 ? 36.812 15.781 2.551 1 85.56 666 LEU B C 1
ATOM 12553 O O . LEU B 1 666 ? 35.875 15.102 2.141 1 85.56 666 LEU B O 1
ATOM 12557 N N . ILE B 1 667 ? 37.438 16.547 1.846 1 89.5 667 ILE B N 1
ATOM 12558 C CA . ILE B 1 667 ? 37.094 16.75 0.448 1 89.5 667 ILE B CA 1
ATOM 12559 C C . ILE B 1 667 ? 37.312 15.469 -0.339 1 89.5 667 ILE B C 1
ATOM 12561 O O . ILE B 1 667 ? 36.5 15.094 -1.191 1 89.5 667 ILE B O 1
ATOM 12565 N N . PHE B 1 668 ? 38.406 14.875 -0.041 1 89.75 668 PHE B N 1
ATOM 12566 C CA . PHE B 1 668 ? 38.719 13.625 -0.719 1 89.75 668 PHE B CA 1
ATOM 12567 C C . PHE B 1 668 ? 37.656 12.57 -0.434 1 89.75 668 PHE B C 1
ATOM 12569 O O . PHE B 1 668 ? 37.188 11.891 -1.35 1 89.75 668 PHE B O 1
ATOM 12576 N N . MET B 1 669 ? 37.344 12.508 0.73 1 85.75 669 MET B N 1
ATOM 12577 C CA . MET B 1 669 ? 36.344 11.508 1.103 1 85.75 669 MET B CA 1
ATOM 12578 C C . MET B 1 669 ? 34.969 11.867 0.541 1 85.75 669 MET B C 1
ATOM 12580 O O . MET B 1 669 ? 34.281 11.016 -0.04 1 85.75 669 MET B O 1
ATOM 12584 N N . ASP B 1 670 ? 34.5 13.039 0.647 1 87.06 670 ASP B N 1
ATOM 12585 C CA . ASP B 1 670 ? 33.188 13.461 0.173 1 87.06 670 ASP B CA 1
ATOM 12586 C C . ASP B 1 670 ? 33.094 13.305 -1.341 1 87.06 670 ASP B C 1
ATOM 12588 O O . ASP B 1 670 ? 32.062 12.789 -1.841 1 87.06 670 ASP B O 1
ATOM 12592 N N . GLN B 1 671 ? 34.094 13.742 -2.004 1 89.25 671 GLN B N 1
ATOM 12593 C CA . GLN B 1 671 ? 34.062 13.672 -3.461 1 89.25 671 GLN B CA 1
ATOM 12594 C C . GLN B 1 671 ? 34.125 12.227 -3.945 1 89.25 671 GLN B C 1
ATOM 12596 O O . GLN B 1 671 ? 33.344 11.828 -4.832 1 89.25 671 GLN B O 1
ATOM 12601 N N . GLN B 1 672 ? 34.969 11.484 -3.359 1 88.94 672 GLN B N 1
ATOM 12602 C CA . GLN B 1 672 ? 35.125 10.117 -3.826 1 88.94 672 GLN B CA 1
ATOM 12603 C C . GLN B 1 672 ? 33.938 9.242 -3.443 1 88.94 672 GLN B C 1
ATOM 12605 O O . GLN B 1 672 ? 33.5 8.414 -4.238 1 88.94 672 GLN B O 1
ATOM 12610 N N . ILE B 1 673 ? 33.469 9.453 -2.316 1 85.75 673 ILE B N 1
ATOM 12611 C CA . ILE B 1 673 ? 32.312 8.664 -1.905 1 85.75 673 ILE B CA 1
ATOM 12612 C C . ILE B 1 673 ? 31.094 9.016 -2.777 1 85.75 673 ILE B C 1
ATOM 12614 O O . ILE B 1 673 ? 30.359 8.133 -3.209 1 85.75 673 ILE B O 1
ATOM 12618 N N . SER B 1 674 ? 30.844 10.266 -3 1 88.88 674 SER B N 1
ATOM 12619 C CA . SER B 1 674 ? 29.75 10.68 -3.867 1 88.88 674 SER B CA 1
ATOM 12620 C C . SER B 1 674 ? 29.922 10.125 -5.277 1 88.88 674 SER B C 1
ATOM 12622 O O . SER B 1 674 ? 28.938 9.703 -5.902 1 88.88 674 SER B O 1
ATOM 12624 N N . ALA B 1 675 ? 31.156 10.086 -5.719 1 89.62 675 ALA B N 1
ATOM 12625 C CA . ALA B 1 675 ? 31.422 9.562 -7.055 1 89.62 675 ALA B CA 1
ATOM 12626 C C . ALA B 1 675 ? 31.188 8.062 -7.113 1 89.62 675 ALA B C 1
ATOM 12628 O O . ALA B 1 675 ? 30.672 7.547 -8.109 1 89.62 675 ALA B O 1
ATOM 12629 N N . VAL B 1 676 ? 31.531 7.406 -6.113 1 86.12 676 VAL B N 1
ATOM 12630 C CA . VAL B 1 676 ? 31.328 5.961 -6.086 1 86.12 676 VAL B CA 1
ATOM 12631 C C . VAL B 1 676 ? 29.844 5.641 -6.047 1 86.12 676 VAL B C 1
ATOM 12633 O O . VAL B 1 676 ? 29.391 4.695 -6.695 1 86.12 676 VAL B O 1
ATOM 12636 N N . ILE B 1 677 ? 29.125 6.398 -5.324 1 83.62 677 ILE B N 1
ATOM 12637 C CA . ILE B 1 677 ? 27.688 6.164 -5.219 1 83.62 677 ILE B CA 1
ATOM 12638 C C . ILE B 1 677 ? 27.016 6.434 -6.566 1 83.62 677 ILE B C 1
ATOM 12640 O O . ILE B 1 677 ? 26.156 5.672 -7.004 1 83.62 677 ILE B O 1
ATOM 12644 N N . VAL B 1 678 ? 27.438 7.43 -7.215 1 87.31 678 VAL B N 1
ATOM 12645 C CA . VAL B 1 678 ? 26.859 7.805 -8.5 1 87.31 678 VAL B CA 1
ATOM 12646 C C . VAL B 1 678 ? 27.281 6.793 -9.57 1 87.31 678 VAL B C 1
ATOM 12648 O O . VAL B 1 678 ? 26.484 6.445 -10.445 1 87.31 678 VAL B O 1
ATOM 12651 N N . ASN B 1 679 ? 28.516 6.242 -9.414 1 86 679 ASN B N 1
ATOM 12652 C CA . ASN B 1 679 ? 29.047 5.355 -10.438 1 86 679 ASN B CA 1
ATOM 12653 C C . ASN B 1 679 ? 28.766 3.891 -10.117 1 86 679 ASN B C 1
ATOM 12655 O O . ASN B 1 679 ? 29.359 2.992 -10.711 1 86 679 ASN B O 1
ATOM 12659 N N . ARG B 1 680 ? 27.891 3.678 -9.391 1 79.81 680 ARG B N 1
ATOM 12660 C CA . ARG B 1 680 ? 27.531 2.299 -9.07 1 79.81 680 ARG B CA 1
ATOM 12661 C C . ARG B 1 680 ? 26.969 1.583 -10.289 1 79.81 680 ARG B C 1
ATOM 12663 O O . ARG B 1 680 ? 26.344 2.209 -11.148 1 79.81 680 ARG B O 1
ATOM 12670 N N . LYS B 1 681 ? 27.094 0.3 -10.336 1 76.06 681 LYS B N 1
ATOM 12671 C CA . LYS B 1 681 ? 26.641 -0.5 -11.469 1 76.06 681 LYS B CA 1
ATOM 12672 C C . LYS B 1 681 ? 25.109 -0.512 -11.562 1 76.06 681 LYS B C 1
ATOM 12674 O O . LYS B 1 681 ? 24.547 -0.678 -12.648 1 76.06 681 LYS B O 1
ATOM 12679 N N . GLU B 1 682 ? 24.594 -0.292 -10.453 1 76.81 682 GLU B N 1
ATOM 12680 C CA . GLU B 1 682 ? 23.141 -0.293 -10.438 1 76.81 682 GLU B CA 1
ATOM 12681 C C . GLU B 1 682 ? 22.578 0.844 -11.281 1 76.81 682 GLU B C 1
ATOM 12683 O O . GLU B 1 682 ? 21.453 0.756 -11.781 1 76.81 682 GLU B O 1
ATOM 12688 N N . ASN B 1 683 ? 23.359 1.946 -11.445 1 83.44 683 ASN B N 1
ATOM 12689 C CA . ASN B 1 683 ? 22.891 3.084 -12.234 1 83.44 683 ASN B CA 1
ATOM 12690 C C . ASN B 1 683 ? 23.203 2.898 -13.719 1 83.44 683 ASN B C 1
ATOM 12692 O O . ASN B 1 683 ? 22.719 3.658 -14.555 1 83.44 683 ASN B O 1
ATOM 12696 N N . LYS B 1 684 ? 23.812 1.837 -14.18 1 80.06 684 LYS B N 1
ATOM 12697 C CA . LYS B 1 684 ? 24.094 1.464 -15.57 1 80.06 684 LYS B CA 1
ATOM 12698 C C . LYS B 1 684 ? 24.578 2.664 -16.375 1 80.06 684 LYS B C 1
ATOM 12700 O O . LYS B 1 684 ? 24.016 2.99 -17.422 1 80.06 684 LYS B O 1
ATOM 12705 N N . LEU B 1 685 ? 25.656 3.291 -15.914 1 86.75 685 LEU B N 1
ATOM 12706 C CA . LEU B 1 685 ? 26.25 4.398 -16.656 1 86.75 685 LEU B CA 1
ATOM 12707 C C . LEU B 1 685 ? 27.109 3.889 -17.812 1 86.75 685 LEU B C 1
ATOM 12709 O O . LEU B 1 685 ? 27.781 2.865 -17.672 1 86.75 685 LEU B O 1
ATOM 12713 N N . LYS B 1 686 ? 27 4.488 -18.969 1 81.94 686 LYS B N 1
ATOM 12714 C CA . LYS B 1 686 ? 27.672 4.004 -20.172 1 81.94 686 LYS B CA 1
ATOM 12715 C C . LYS B 1 686 ? 28.922 4.832 -20.469 1 81.94 686 LYS B C 1
ATOM 12717 O O . LYS B 1 686 ? 29.844 4.352 -21.125 1 81.94 686 LYS B O 1
ATOM 12722 N N . LYS B 1 687 ? 29.078 6.07 -19.984 1 84.38 687 LYS B N 1
ATOM 12723 C CA . LYS B 1 687 ? 30.125 6.969 -20.453 1 84.38 687 LYS B CA 1
ATOM 12724 C C . LYS B 1 687 ? 31.344 6.922 -19.531 1 84.38 687 LYS B C 1
ATOM 12726 O O . LYS B 1 687 ? 32.219 7.777 -19.625 1 84.38 687 LYS B O 1
ATOM 12731 N N . GLY B 1 688 ? 31.516 5.992 -18.734 1 78.56 688 GLY B N 1
ATOM 12732 C CA . GLY B 1 688 ? 32.688 5.828 -17.906 1 78.56 688 GLY B CA 1
ATOM 12733 C C . GLY B 1 688 ? 32.781 6.848 -16.781 1 78.56 688 GLY B C 1
ATOM 12734 O O . GLY B 1 688 ? 31.984 7.781 -16.719 1 78.56 688 GLY B O 1
ATOM 12735 N N . CYS B 1 689 ? 33.875 6.613 -15.914 1 82.75 689 CYS B N 1
ATOM 12736 C CA . CYS B 1 689 ? 34 7.453 -14.727 1 82.75 689 CYS B CA 1
ATOM 12737 C C . CYS B 1 689 ? 35.344 8.133 -14.688 1 82.75 689 CYS B C 1
ATOM 12739 O O . CYS B 1 689 ? 36.25 7.762 -15.43 1 82.75 689 CYS B O 1
ATOM 12741 N N . GLY B 1 690 ? 35.469 9.406 -14.109 1 86.62 690 GLY B N 1
ATOM 12742 C CA . GLY B 1 690 ? 36.688 10.141 -13.891 1 86.62 690 GLY B CA 1
ATOM 12743 C C . GLY B 1 690 ? 36.875 10.609 -12.461 1 86.62 690 GLY B C 1
ATOM 12744 O O . GLY B 1 690 ? 36.531 11.742 -12.125 1 86.62 690 GLY B O 1
ATOM 12745 N N . TYR B 1 691 ? 37.562 9.781 -11.664 1 88 691 TYR B N 1
ATOM 12746 C CA . TYR B 1 691 ? 37.75 10.102 -10.25 1 88 691 TYR B CA 1
ATOM 12747 C C . TYR B 1 691 ? 38.844 11.133 -10.07 1 88 691 TYR B C 1
ATOM 12749 O O . TYR B 1 691 ? 38.719 12.07 -9.281 1 88 691 TYR B O 1
ATOM 12757 N N . HIS B 1 692 ? 39.938 11 -10.82 1 89.44 692 HIS B N 1
ATOM 12758 C CA . HIS B 1 692 ? 41.094 11.906 -10.68 1 89.44 692 HIS B CA 1
ATOM 12759 C C . HIS B 1 692 ? 40.75 13.281 -11.266 1 89.44 692 HIS B C 1
ATOM 12761 O O . HIS B 1 692 ? 41.156 14.305 -10.695 1 89.44 692 HIS B O 1
ATOM 12767 N N . LEU B 1 693 ? 40.031 13.281 -12.273 1 89.69 693 LEU B N 1
ATOM 12768 C CA . LEU B 1 693 ? 39.688 14.539 -12.906 1 89.69 693 LEU B CA 1
ATOM 12769 C C . LEU B 1 693 ? 38.75 15.352 -12.008 1 89.69 693 LEU B C 1
ATOM 12771 O O . LEU B 1 693 ? 38.875 16.578 -11.906 1 89.69 693 LEU B O 1
ATOM 12775 N N . ASP B 1 694 ? 37.875 14.703 -11.367 1 91.69 694 ASP B N 1
ATOM 12776 C CA . ASP B 1 694 ? 36.969 15.398 -10.453 1 91.69 694 ASP B CA 1
ATOM 12777 C C . ASP B 1 694 ? 37.719 15.992 -9.266 1 91.69 694 ASP B C 1
ATOM 12779 O O . ASP B 1 694 ? 37.469 17.125 -8.859 1 91.69 694 ASP B O 1
ATOM 12783 N N . LEU B 1 695 ? 38.656 15.242 -8.758 1 91.62 695 LEU B N 1
ATOM 12784 C CA . LEU B 1 695 ? 39.375 15.703 -7.59 1 91.62 695 LEU B CA 1
ATOM 12785 C C . LEU B 1 695 ? 40.281 16.891 -7.945 1 91.62 695 LEU B C 1
ATOM 12787 O O . LEU B 1 695 ? 40.438 17.828 -7.148 1 91.62 695 LEU B O 1
ATOM 12791 N N . ILE B 1 696 ? 40.844 16.938 -9.102 1 91.25 696 ILE B N 1
ATOM 12792 C CA . ILE B 1 696 ? 41.719 18.031 -9.508 1 91.25 696 ILE B CA 1
ATOM 12793 C C . ILE B 1 696 ? 40.906 19.312 -9.672 1 91.25 696 ILE B C 1
ATOM 12795 O O . ILE B 1 696 ? 41.312 20.391 -9.266 1 91.25 696 ILE B O 1
ATOM 12799 N N . TRP B 1 697 ? 39.812 19.188 -10.242 1 91 697 TRP B N 1
ATOM 12800 C CA . TRP B 1 697 ? 38.969 20.359 -10.461 1 91 697 TRP B CA 1
ATOM 12801 C C . TRP B 1 697 ? 38.406 20.891 -9.141 1 91 697 TRP B C 1
ATOM 12803 O O . TRP B 1 697 ? 38.281 22.094 -8.938 1 91 697 TRP B O 1
ATOM 12813 N N . VAL B 1 698 ? 38 19.984 -8.25 1 91.88 698 VAL B N 1
ATOM 12814 C CA . VAL B 1 698 ? 37.531 20.438 -6.945 1 91.88 698 VAL B CA 1
ATOM 12815 C C . VAL B 1 698 ? 38.656 21.156 -6.203 1 91.88 698 VAL B C 1
ATOM 12817 O O . VAL B 1 698 ? 38.406 22.156 -5.523 1 91.88 698 VAL B O 1
ATOM 12820 N N . GLY B 1 699 ? 39.906 20.656 -6.367 1 91.38 699 GLY B N 1
ATOM 12821 C CA . GLY B 1 699 ? 41.031 21.344 -5.77 1 91.38 699 GLY B CA 1
ATOM 12822 C C . GLY B 1 699 ? 41.281 22.734 -6.332 1 91.38 699 GLY B C 1
ATOM 12823 O O . GLY B 1 699 ? 41.469 23.688 -5.578 1 91.38 699 GLY B O 1
ATOM 12824 N N . PHE B 1 700 ? 41.156 22.875 -7.594 1 91.25 700 PHE B N 1
ATOM 12825 C CA . PHE B 1 700 ? 41.344 24.172 -8.242 1 91.25 700 PHE B CA 1
ATOM 12826 C C . PHE B 1 700 ? 40.219 25.125 -7.855 1 91.25 700 PHE B C 1
ATOM 12828 O O . PHE B 1 700 ? 40.469 26.312 -7.641 1 91.25 700 PHE B O 1
ATOM 12835 N N . LEU B 1 701 ? 39.094 24.625 -7.824 1 89.56 701 LEU B N 1
ATOM 12836 C CA . LEU B 1 701 ? 37.938 25.469 -7.496 1 89.56 701 LEU B CA 1
ATOM 12837 C C . LEU B 1 701 ? 38 25.938 -6.043 1 89.56 701 LEU B C 1
ATOM 12839 O O . LEU B 1 701 ? 37.625 27.062 -5.723 1 89.56 701 LEU B O 1
ATOM 12843 N N . MET B 1 702 ? 38.438 25.078 -5.176 1 90.62 702 MET B N 1
ATOM 12844 C CA . MET B 1 702 ? 38.594 25.469 -3.777 1 90.62 702 MET B CA 1
ATOM 12845 C C . MET B 1 702 ? 39.594 26.609 -3.645 1 90.62 702 MET B C 1
ATOM 12847 O O . MET B 1 702 ? 39.375 27.547 -2.867 1 90.62 702 MET B O 1
ATOM 12851 N N . ALA B 1 703 ? 40.688 26.578 -4.414 1 90.69 703 ALA B N 1
ATOM 12852 C CA . ALA B 1 703 ? 41.688 27.656 -4.398 1 90.69 703 ALA B CA 1
ATOM 12853 C C . ALA B 1 703 ? 41.094 28.938 -4.977 1 90.69 703 ALA B C 1
ATOM 12855 O O . ALA B 1 703 ? 41.312 30.016 -4.434 1 90.69 703 ALA B O 1
ATOM 12856 N N . ALA B 1 704 ? 40.375 28.766 -5.984 1 86.69 704 ALA B N 1
ATOM 12857 C CA . ALA B 1 704 ? 39.75 29.938 -6.613 1 86.69 704 ALA B CA 1
ATOM 12858 C C . ALA B 1 704 ? 38.719 30.578 -5.691 1 86.69 704 ALA B C 1
ATOM 12860 O O . ALA B 1 704 ? 38.656 31.797 -5.59 1 86.69 704 ALA B O 1
ATOM 12861 N N . CYS B 1 705 ? 37.969 29.734 -5.027 1 84.69 705 CYS B N 1
ATOM 12862 C CA . CYS B 1 705 ? 36.969 30.266 -4.102 1 84.69 705 CYS B CA 1
ATOM 12863 C C . CYS B 1 705 ? 37.625 30.922 -2.9 1 84.69 705 CYS B C 1
ATOM 12865 O O . CYS B 1 705 ? 37.125 31.906 -2.357 1 84.69 705 CYS B O 1
ATOM 12867 N N . SER B 1 706 ? 38.75 30.406 -2.43 1 87.62 706 SER B N 1
ATOM 12868 C CA . SER B 1 706 ? 39.469 31.016 -1.308 1 87.62 706 SER B CA 1
ATOM 12869 C C . SER B 1 706 ? 40.031 32.375 -1.684 1 87.62 706 SER B C 1
ATOM 12871 O O . SER B 1 706 ? 40.094 33.281 -0.857 1 87.62 706 SER B O 1
ATOM 12873 N N . PHE B 1 707 ? 40.406 32.531 -2.902 1 85.12 707 PHE B N 1
ATOM 12874 C CA . PHE B 1 707 ? 40.938 33.812 -3.363 1 85.12 707 PHE B CA 1
ATOM 12875 C C . PHE B 1 707 ? 39.812 34.844 -3.457 1 85.12 707 PHE B C 1
ATOM 12877 O O . PHE B 1 707 ? 40.031 36.031 -3.193 1 85.12 707 PHE B O 1
ATOM 12884 N N . MET B 1 708 ? 38.656 34.406 -3.725 1 80.12 708 MET B N 1
ATOM 12885 C CA . MET B 1 708 ? 37.531 35.344 -3.877 1 80.12 708 MET B CA 1
ATOM 12886 C C . MET B 1 708 ? 36.75 35.469 -2.564 1 80.12 708 MET B C 1
ATOM 12888 O O . MET B 1 708 ? 35.875 36.312 -2.451 1 80.12 708 MET B O 1
ATOM 12892 N N . GLY B 1 709 ? 37.094 34.75 -1.55 1 76.12 709 GLY B N 1
ATOM 12893 C CA . GLY B 1 709 ? 36.406 34.812 -0.263 1 76.12 709 GLY B CA 1
ATOM 12894 C C . GLY B 1 709 ? 35.031 34.125 -0.271 1 76.12 709 GLY B C 1
ATOM 12895 O O . GLY B 1 709 ? 34.125 34.562 0.439 1 76.12 709 GLY B O 1
ATOM 12896 N N . LEU B 1 710 ? 34.844 33.25 -1.153 1 76.38 710 LEU B N 1
ATOM 12897 C CA . LEU B 1 710 ? 33.594 32.5 -1.25 1 76.38 710 LEU B CA 1
ATOM 12898 C C . LEU B 1 710 ? 33.656 31.219 -0.449 1 76.38 710 LEU B C 1
ATOM 12900 O O . LEU B 1 710 ? 34.719 30.719 -0.156 1 76.38 710 LEU B O 1
ATOM 12904 N N . PRO B 1 711 ? 32.406 30.781 -0.027 1 77.75 711 PRO B N 1
ATOM 12905 C CA . PRO B 1 711 ? 32.438 29.5 0.702 1 77.75 711 PRO B CA 1
ATOM 12906 C C . PRO B 1 711 ? 32.906 28.328 -0.156 1 77.75 711 PRO B C 1
ATOM 12908 O O . PRO B 1 711 ? 32.875 28.422 -1.387 1 77.75 711 PRO B O 1
ATOM 12911 N N . TRP B 1 712 ? 33.438 27.344 0.548 1 82.88 712 TRP B N 1
ATOM 12912 C CA . TRP B 1 712 ? 33.938 26.172 -0.149 1 82.88 712 TRP B CA 1
ATOM 12913 C C . TRP B 1 712 ? 32.781 25.266 -0.584 1 82.88 712 TRP B C 1
ATOM 12915 O O . TRP B 1 712 ? 31.875 25.016 0.189 1 82.88 712 TRP B O 1
ATOM 12925 N N . TYR B 1 713 ? 32.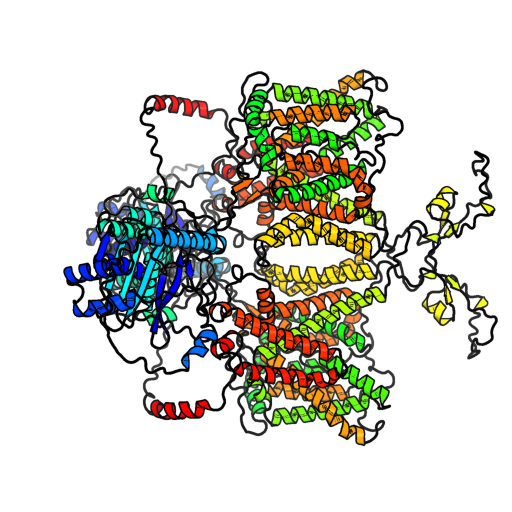781 24.875 -1.822 1 81 713 TYR B N 1
ATOM 12926 C CA . TYR B 1 713 ? 31.797 23.969 -2.375 1 81 713 TYR B CA 1
ATOM 12927 C C . TYR B 1 713 ? 32.375 22.594 -2.643 1 81 713 TYR B C 1
ATOM 12929 O O . TYR B 1 713 ? 33.469 22.469 -3.211 1 81 713 TYR B O 1
ATOM 12937 N N . VAL B 1 714 ? 31.75 21.641 -2.104 1 85.81 714 VAL B N 1
ATOM 12938 C CA . VAL B 1 714 ? 32.156 20.266 -2.307 1 85.81 714 VAL B CA 1
ATOM 12939 C C . VAL B 1 714 ? 31 19.453 -2.854 1 85.81 714 VAL B C 1
ATOM 12941 O O . VAL B 1 714 ? 29.891 19.969 -3.008 1 85.81 714 VAL B O 1
ATOM 12944 N N . ALA B 1 715 ? 31.281 18.25 -3.135 1 89.06 715 ALA B N 1
ATOM 12945 C CA . ALA B 1 715 ? 30.25 17.391 -3.684 1 89.06 715 ALA B CA 1
ATOM 12946 C C . ALA B 1 715 ? 29.156 17.125 -2.652 1 89.06 715 ALA B C 1
ATOM 12948 O O . ALA B 1 715 ? 29.438 16.688 -1.533 1 89.06 715 ALA B O 1
ATOM 12949 N N . ALA B 1 716 ? 27.969 17.531 -2.998 1 87.31 716 ALA B N 1
ATOM 12950 C CA . ALA B 1 716 ? 26.812 17.25 -2.146 1 87.31 716 ALA B CA 1
ATOM 12951 C C . ALA B 1 716 ? 26.188 15.906 -2.488 1 87.31 716 ALA B C 1
ATOM 12953 O O . ALA B 1 716 ? 25.531 15.766 -3.52 1 87.31 716 ALA B O 1
ATOM 12954 N N . THR B 1 717 ? 26.297 14.984 -1.623 1 86.88 717 THR B N 1
ATOM 12955 C CA . THR B 1 717 ? 25.875 13.617 -1.873 1 86.88 717 THR B CA 1
ATOM 12956 C C . THR B 1 717 ? 24.359 13.547 -2.031 1 86.88 717 THR B C 1
ATOM 12958 O O . THR B 1 717 ? 23.859 12.93 -2.977 1 86.88 717 THR B O 1
ATOM 12961 N N . VAL B 1 718 ? 23.562 14.172 -1.149 1 86.31 718 VAL B N 1
ATOM 12962 C CA . VAL B 1 718 ? 22.109 14.047 -1.139 1 86.31 718 VAL B CA 1
ATOM 12963 C C . VAL B 1 718 ? 21.531 14.672 -2.41 1 86.31 718 VAL B C 1
ATOM 12965 O O . VAL B 1 718 ? 20.656 14.086 -3.049 1 86.31 718 VAL B O 1
ATOM 12968 N N . ILE B 1 719 ? 22.062 15.812 -2.793 1 85.5 719 ILE B N 1
ATOM 12969 C CA . ILE B 1 719 ? 21.562 16.5 -3.977 1 85.5 719 ILE B CA 1
ATOM 12970 C C . ILE B 1 719 ? 21.969 15.727 -5.23 1 85.5 719 ILE B C 1
ATOM 12972 O O . ILE B 1 719 ? 21.203 15.656 -6.199 1 85.5 719 ILE B O 1
ATOM 12976 N N . SER B 1 720 ? 23.109 15.117 -5.18 1 89.31 720 SER B N 1
ATOM 12977 C CA . SER B 1 720 ? 23.562 14.328 -6.324 1 89.31 720 SER B CA 1
ATOM 12978 C C . SER B 1 720 ? 22.703 13.078 -6.508 1 89.31 720 SER B C 1
ATOM 12980 O O . SER B 1 720 ? 22.406 12.688 -7.637 1 89.31 720 SER B O 1
ATOM 12982 N N . ILE B 1 721 ? 22.391 12.484 -5.41 1 85.19 721 ILE B N 1
ATOM 12983 C CA . ILE B 1 721 ? 21.531 11.312 -5.492 1 85.19 721 ILE B CA 1
ATOM 12984 C C . ILE B 1 721 ? 20.172 11.711 -6.035 1 85.19 721 ILE B C 1
ATOM 12986 O O . ILE B 1 721 ? 19.594 11.008 -6.867 1 85.19 721 ILE B O 1
ATOM 12990 N N . ALA B 1 722 ? 19.688 12.82 -5.578 1 84.81 722 ALA B N 1
ATOM 12991 C CA . ALA B 1 722 ? 18.406 13.32 -6.082 1 84.81 722 ALA B CA 1
ATOM 12992 C C . ALA B 1 722 ? 18.5 13.648 -7.57 1 84.81 722 ALA B C 1
ATOM 12994 O O . ALA B 1 722 ? 17.531 13.453 -8.312 1 84.81 722 ALA B O 1
ATOM 12995 N N . HIS B 1 723 ? 19.625 14.148 -7.988 1 88.06 723 HIS B N 1
ATOM 12996 C CA . HIS B 1 723 ? 19.875 14.461 -9.391 1 88.06 723 HIS B CA 1
ATOM 12997 C C . HIS B 1 723 ? 19.828 13.195 -10.25 1 88.06 723 HIS B C 1
ATOM 12999 O O . HIS B 1 723 ? 19.172 13.18 -11.297 1 88.06 723 HIS B O 1
ATOM 13005 N N . ILE B 1 724 ? 20.375 12.156 -9.773 1 88.81 724 ILE B N 1
ATOM 13006 C CA . ILE B 1 724 ? 20.422 10.891 -10.508 1 88.81 724 ILE B CA 1
ATOM 13007 C C . ILE B 1 724 ? 19.016 10.289 -10.57 1 88.81 724 ILE B C 1
ATOM 13009 O O . ILE B 1 724 ? 18.609 9.773 -11.617 1 88.81 724 ILE B O 1
ATOM 13013 N N . ASP B 1 725 ? 18.359 10.375 -9.523 1 82.94 725 ASP B N 1
ATOM 13014 C CA . ASP B 1 725 ? 17.031 9.789 -9.469 1 82.94 725 ASP B CA 1
ATOM 13015 C C . ASP B 1 725 ? 16.062 10.516 -10.414 1 82.94 725 ASP B C 1
ATOM 13017 O O . ASP B 1 725 ? 15.133 9.906 -10.938 1 82.94 725 ASP B O 1
ATOM 13021 N N . SER B 1 726 ? 16.297 11.781 -10.594 1 85.19 726 SER B N 1
ATOM 13022 C CA . SER B 1 726 ? 15.43 12.562 -11.461 1 85.19 726 SER B CA 1
ATOM 13023 C C . SER B 1 726 ? 15.734 12.297 -12.93 1 85.19 726 SER B C 1
ATOM 13025 O O . SER B 1 726 ? 14.914 12.594 -13.805 1 85.19 726 SER B O 1
ATOM 13027 N N . LEU B 1 727 ? 16.859 11.664 -13.242 1 89.69 727 LEU B N 1
ATOM 13028 C CA . LEU B 1 727 ? 17.25 11.445 -14.633 1 89.69 727 LEU B CA 1
ATOM 13029 C C . LEU B 1 727 ? 17.203 9.961 -14.977 1 89.69 727 LEU B C 1
ATOM 13031 O O . LEU B 1 727 ? 17.766 9.531 -15.984 1 89.69 727 LEU B O 1
ATOM 13035 N N . LYS B 1 728 ? 16.547 9.172 -14.203 1 85.69 728 LYS B N 1
ATOM 13036 C CA . LYS B 1 728 ? 16.375 7.75 -14.492 1 85.69 728 LYS B CA 1
ATOM 13037 C C . LYS B 1 728 ? 15.445 7.527 -15.672 1 85.69 728 LYS B C 1
ATOM 13039 O O . LYS B 1 728 ? 14.375 8.141 -15.758 1 85.69 728 LYS B O 1
ATOM 13044 N N . MET B 1 729 ? 15.93 6.727 -16.641 1 85.88 729 MET B N 1
ATOM 13045 C CA . MET B 1 729 ? 15.156 6.418 -17.828 1 85.88 729 MET B CA 1
ATOM 13046 C C . MET B 1 729 ? 14.484 5.055 -17.703 1 85.88 729 MET B C 1
ATOM 13048 O O . MET B 1 729 ? 15.102 4.098 -17.234 1 85.88 729 MET B O 1
ATOM 13052 N N . GLU B 1 730 ? 13.172 5.004 -17.953 1 78.62 730 GLU B N 1
ATOM 13053 C CA . GLU B 1 730 ? 12.43 3.746 -17.984 1 78.62 730 GLU B CA 1
ATOM 13054 C C . GLU B 1 730 ? 11.984 3.406 -19.406 1 78.62 730 GLU B C 1
ATOM 13056 O O . GLU B 1 730 ? 11.867 4.293 -20.266 1 78.62 730 GLU B O 1
ATOM 13061 N N . SER B 1 731 ? 11.844 2.117 -19.703 1 76.31 731 SER B N 1
ATOM 13062 C CA . SER B 1 731 ? 11.445 1.66 -21.031 1 76.31 731 SER B CA 1
ATOM 13063 C C . SER B 1 731 ? 10.016 2.076 -21.359 1 76.31 731 SER B C 1
ATOM 13065 O O . SER B 1 731 ? 9.156 2.082 -20.469 1 76.31 731 SER B O 1
ATOM 13067 N N . GLU B 1 732 ? 9.805 2.76 -22.453 1 63.34 732 GLU B N 1
ATOM 13068 C CA . GLU B 1 732 ? 8.477 3.184 -22.891 1 63.34 732 GLU B CA 1
ATOM 13069 C C . GLU B 1 732 ? 7.652 1.998 -23.391 1 63.34 732 GLU B C 1
ATOM 13071 O O . GLU B 1 732 ? 6.453 1.91 -23.125 1 63.34 732 GLU B O 1
ATOM 13076 N N . SER B 1 733 ? 8.273 1.308 -24.484 1 60.56 733 SER B N 1
ATOM 13077 C CA . SER B 1 733 ? 7.492 0.298 -25.188 1 60.56 733 SER B CA 1
ATOM 13078 C C . SER B 1 733 ? 7.625 -1.067 -24.531 1 60.56 733 SER B C 1
ATOM 13080 O O . SER B 1 733 ? 8.727 -1.605 -24.422 1 60.56 733 SER B O 1
ATOM 13082 N N . SER B 1 734 ? 6.785 -1.217 -23.5 1 65.38 734 SER B N 1
ATOM 13083 C CA . SER B 1 734 ? 6.766 -2.555 -22.922 1 65.38 734 SER B CA 1
ATOM 13084 C C . SER B 1 734 ? 5.492 -3.305 -23.297 1 65.38 734 SER B C 1
ATOM 13086 O O . SER B 1 734 ? 4.449 -2.689 -23.531 1 65.38 734 SER B O 1
ATOM 13088 N N . ALA B 1 735 ? 5.797 -4.59 -23.875 1 69.5 735 ALA B N 1
ATOM 13089 C CA . ALA B 1 735 ? 4.637 -5.461 -24.062 1 69.5 735 ALA B CA 1
ATOM 13090 C C . ALA B 1 735 ? 3.629 -5.273 -22.938 1 69.5 735 ALA B C 1
ATOM 13092 O O . ALA B 1 735 ? 4 -4.918 -21.812 1 69.5 735 ALA B O 1
ATOM 13093 N N . PRO B 1 736 ? 2.4 -5.305 -23.391 1 73 736 PRO B N 1
ATOM 13094 C CA . PRO B 1 736 ? 1.385 -5.164 -22.344 1 73 736 PRO B CA 1
ATOM 13095 C C . PRO B 1 736 ? 1.638 -6.082 -21.141 1 73 736 PRO B C 1
ATOM 13097 O O . PRO B 1 736 ? 1.846 -7.285 -21.328 1 73 736 PRO B O 1
ATOM 13100 N N . GLY B 1 737 ? 1.777 -5.512 -19.938 1 72.5 737 GLY B N 1
ATOM 13101 C CA . GLY B 1 737 ? 1.968 -6.285 -18.719 1 72.5 737 GLY B CA 1
ATOM 13102 C C . GLY B 1 737 ? 3.395 -6.246 -18.203 1 72.5 737 GLY B C 1
ATOM 13103 O O . GLY B 1 737 ? 3.645 -6.543 -17.031 1 72.5 737 GLY B O 1
ATOM 13104 N N . GLU B 1 738 ? 4.281 -6.055 -19.219 1 74.88 738 GLU B N 1
ATOM 13105 C CA . GLU B 1 738 ? 5.676 -6 -18.781 1 74.88 738 GLU B CA 1
ATOM 13106 C C . GLU B 1 738 ? 5.965 -4.703 -18.031 1 74.88 738 GLU B C 1
ATOM 13108 O O . GLU B 1 738 ? 5.527 -3.629 -18.438 1 74.88 738 GLU B O 1
ATOM 13113 N N . GLN B 1 739 ? 6.461 -4.891 -16.906 1 74.75 739 GLN B N 1
ATOM 13114 C CA . GLN B 1 739 ? 6.832 -3.713 -16.125 1 74.75 739 GLN B CA 1
ATOM 13115 C C . GLN B 1 739 ? 8 -2.975 -16.766 1 74.75 739 GLN B C 1
ATOM 13117 O O . GLN B 1 739 ? 8.859 -3.592 -17.406 1 74.75 739 GLN B O 1
ATOM 13122 N N . PRO B 1 740 ? 7.871 -1.681 -16.766 1 76.75 740 PRO B N 1
ATOM 13123 C CA . PRO B 1 740 ? 8.977 -0.904 -17.328 1 76.75 740 PRO B CA 1
ATOM 13124 C C . PRO B 1 740 ? 10.32 -1.233 -16.672 1 76.75 740 PRO B C 1
ATOM 13126 O O . PRO B 1 740 ? 10.383 -1.435 -15.453 1 76.75 740 PRO B O 1
ATOM 13129 N N . GLN B 1 741 ? 11.148 -1.55 -17.484 1 77.5 741 GLN B N 1
ATOM 13130 C CA . GLN B 1 741 ? 12.492 -1.882 -17.016 1 77.5 741 GLN B CA 1
ATOM 13131 C C . GLN B 1 741 ? 13.375 -0.64 -16.938 1 77.5 741 GLN B C 1
ATOM 13133 O O . GLN B 1 741 ? 13.211 0.284 -17.75 1 77.5 741 GLN B O 1
ATOM 13138 N N . PHE B 1 742 ? 14.195 -0.563 -16.031 1 80.31 742 PHE B N 1
ATOM 13139 C CA . PHE B 1 742 ? 15.172 0.51 -15.844 1 80.31 742 PHE B CA 1
ATOM 13140 C C . PHE B 1 742 ? 16.266 0.429 -16.906 1 80.31 742 PHE B C 1
ATOM 13142 O O . PHE B 1 742 ? 16.984 -0.573 -16.984 1 80.31 742 PHE B O 1
ATOM 13149 N N . LEU B 1 743 ? 16.344 1.352 -17.828 1 80.81 743 LEU B N 1
ATOM 13150 C CA . LEU B 1 743 ? 17.312 1.349 -18.906 1 80.81 743 LEU B CA 1
ATOM 13151 C C . LEU B 1 743 ? 18.625 2.002 -18.469 1 80.81 743 LEU B C 1
ATOM 13153 O O . LEU B 1 743 ? 19.688 1.686 -19 1 80.81 743 LEU B O 1
ATOM 13157 N N . GLY B 1 744 ? 18.641 2.875 -17.516 1 86.56 744 GLY B N 1
ATOM 13158 C CA . GLY B 1 744 ? 19.812 3.613 -17.078 1 86.56 744 GLY B CA 1
ATOM 13159 C C . GLY B 1 744 ? 19.531 5.078 -16.812 1 86.56 744 GLY B C 1
ATOM 13160 O O . GLY B 1 744 ? 18.359 5.492 -16.75 1 86.56 744 GLY B O 1
ATOM 13161 N N . VAL B 1 745 ? 20.641 5.828 -16.547 1 89.69 745 VAL B N 1
ATOM 13162 C CA . VAL B 1 745 ? 20.531 7.25 -16.234 1 89.69 745 VAL B CA 1
ATOM 13163 C C . VAL B 1 745 ? 21.031 8.078 -17.422 1 89.69 745 VAL B C 1
ATOM 13165 O O . VAL B 1 745 ? 22 7.695 -18.078 1 89.69 745 VAL B O 1
ATOM 13168 N N . ARG B 1 746 ? 20.312 9.102 -17.734 1 87.94 746 ARG B N 1
ATOM 13169 C CA . ARG B 1 746 ? 20.75 10.008 -18.797 1 87.94 746 ARG B CA 1
ATOM 13170 C C . ARG B 1 746 ? 21.938 10.844 -18.344 1 87.94 746 ARG B C 1
ATOM 13172 O O . ARG B 1 746 ? 21.766 11.797 -17.578 1 87.94 746 ARG B O 1
ATOM 13179 N N . GLU B 1 747 ? 23.062 10.438 -18.75 1 88.88 747 GLU B N 1
ATOM 13180 C CA . GLU B 1 747 ? 24.266 11.18 -18.406 1 88.88 747 GLU B CA 1
ATOM 13181 C C . GLU B 1 747 ? 24.406 12.445 -19.25 1 88.88 747 GLU B C 1
ATOM 13183 O O . GLU B 1 747 ? 24.578 12.359 -20.469 1 88.88 747 GLU B O 1
ATOM 13188 N N . GLN B 1 748 ? 24.188 13.602 -18.703 1 88.75 748 GLN B N 1
ATOM 13189 C CA . GLN B 1 748 ? 24.266 14.867 -19.422 1 88.75 748 GLN B CA 1
ATOM 13190 C C . GLN B 1 748 ? 24.859 15.969 -18.547 1 88.75 748 GLN B C 1
ATOM 13192 O O . GLN B 1 748 ? 24.875 15.844 -17.312 1 88.75 748 GLN B O 1
ATOM 13197 N N . ARG B 1 749 ? 25.422 16.953 -19.125 1 90.38 749 ARG B N 1
ATOM 13198 C CA . ARG B 1 749 ? 26.016 18.094 -18.422 1 90.38 749 ARG B CA 1
ATOM 13199 C C . ARG B 1 749 ? 25.078 19.297 -18.453 1 90.38 749 ARG B C 1
ATOM 13201 O O . ARG B 1 749 ? 25.266 20.234 -17.672 1 90.38 749 ARG B O 1
ATOM 13208 N N . LEU B 1 750 ? 24.109 19.266 -19.188 1 88.56 750 LEU B N 1
ATOM 13209 C CA . LEU B 1 750 ? 23.266 20.438 -19.406 1 88.56 750 LEU B CA 1
ATOM 13210 C C . LEU B 1 750 ? 22.453 20.766 -18.156 1 88.56 750 LEU B C 1
ATOM 13212 O O . LEU B 1 750 ? 22.297 21.922 -17.797 1 88.56 750 LEU B O 1
ATOM 13216 N N . THR B 1 751 ? 21.969 19.75 -17.453 1 90.44 751 THR B N 1
ATOM 13217 C CA . THR B 1 751 ? 21.172 19.984 -16.25 1 90.44 751 THR B CA 1
ATOM 13218 C C . THR B 1 751 ? 22 20.672 -15.172 1 90.44 751 THR B C 1
ATOM 13220 O O . THR B 1 751 ? 21.531 21.609 -14.516 1 90.44 751 THR B O 1
ATOM 13223 N N . GLY B 1 752 ? 23.219 20.219 -14.969 1 87.94 752 GLY B N 1
ATOM 13224 C CA . GLY B 1 752 ? 24.078 20.859 -13.984 1 87.94 752 GLY B CA 1
ATOM 13225 C C . GLY B 1 752 ? 24.422 22.297 -14.328 1 87.94 752 GLY B C 1
ATOM 13226 O O . GLY B 1 752 ? 24.391 23.172 -13.453 1 87.94 752 GLY B O 1
ATOM 13227 N N . ILE B 1 753 ? 24.656 22.578 -15.57 1 88.62 753 ILE B N 1
ATOM 13228 C CA . ILE B 1 753 ? 25.031 23.922 -16.016 1 88.62 753 ILE B CA 1
ATOM 13229 C C . ILE B 1 753 ? 23.828 24.844 -15.883 1 88.62 753 ILE B C 1
ATOM 13231 O O . ILE B 1 753 ? 23.953 25.969 -15.406 1 88.62 753 ILE B O 1
ATOM 13235 N N . LEU B 1 754 ? 22.703 24.359 -16.234 1 87.94 754 LEU B N 1
ATOM 13236 C CA . LEU B 1 754 ? 21.5 25.188 -16.188 1 87.94 754 LEU B CA 1
ATOM 13237 C C . LEU B 1 754 ? 21.125 25.516 -14.75 1 87.94 754 LEU B C 1
ATOM 13239 O O . LEU B 1 754 ? 20.625 26.609 -14.469 1 87.94 754 LEU B O 1
ATOM 13243 N N . VAL B 1 755 ? 21.312 24.578 -13.852 1 87.5 755 VAL B N 1
ATOM 13244 C CA . VAL B 1 755 ? 21.016 24.828 -12.445 1 87.5 755 VAL B CA 1
ATOM 13245 C C . VAL B 1 755 ? 21.875 25.984 -11.93 1 87.5 755 VAL B C 1
ATOM 13247 O O . VAL B 1 755 ? 21.375 26.875 -11.25 1 87.5 755 VAL B O 1
ATOM 13250 N N . PHE B 1 756 ? 23.109 26.047 -12.305 1 84.19 756 PHE B N 1
ATOM 13251 C CA . PHE B 1 756 ? 24 27.062 -11.758 1 84.19 756 PHE B CA 1
ATOM 13252 C C . PHE B 1 756 ? 23.844 28.375 -12.508 1 84.19 756 PHE B C 1
ATOM 13254 O O . PHE B 1 756 ? 24.047 29.453 -11.938 1 84.19 756 PHE B O 1
ATOM 13261 N N . VAL B 1 757 ? 23.406 28.266 -13.727 1 82.19 757 VAL B N 1
ATOM 13262 C CA . VAL B 1 757 ? 23.062 29.484 -14.438 1 82.19 757 VAL B CA 1
ATOM 13263 C C . VAL B 1 757 ? 21.812 30.109 -13.828 1 82.19 757 VAL B C 1
ATOM 13265 O O . VAL B 1 757 ? 21.75 31.328 -13.633 1 82.19 757 VAL B O 1
ATOM 13268 N N . LEU B 1 758 ? 20.922 29.281 -13.5 1 82.5 758 LEU B N 1
ATOM 13269 C CA . LEU B 1 758 ? 19.688 29.766 -12.883 1 82.5 758 LEU B CA 1
ATOM 13270 C C . LEU B 1 758 ? 19.969 30.344 -11.5 1 82.5 758 LEU B C 1
ATOM 13272 O O . LEU B 1 758 ? 19.344 31.328 -11.094 1 82.5 758 LEU B O 1
ATOM 13276 N N . THR B 1 759 ? 20.828 29.703 -10.789 1 77.62 759 THR B N 1
ATOM 13277 C CA . THR B 1 759 ? 21.203 30.203 -9.469 1 77.62 759 THR B CA 1
ATOM 13278 C C . THR B 1 759 ? 21.891 31.562 -9.586 1 77.62 759 THR B C 1
ATOM 13280 O O . THR B 1 759 ? 21.703 32.438 -8.727 1 77.62 759 THR B O 1
ATOM 13283 N N . GLY B 1 760 ? 22.688 31.75 -10.719 1 72.06 760 GLY B N 1
ATOM 13284 C CA . GLY B 1 760 ? 23.312 33.031 -10.953 1 72.06 760 GLY B CA 1
ATOM 13285 C C . GLY B 1 760 ? 22.312 34.125 -11.328 1 72.06 760 GLY B C 1
ATOM 13286 O O . GLY B 1 760 ? 22.438 35.25 -10.859 1 72.06 760 GLY B O 1
ATOM 13287 N N . VAL B 1 761 ? 21.281 33.688 -11.984 1 73.5 761 VAL B N 1
ATOM 13288 C CA . VAL B 1 761 ? 20.266 34.625 -12.438 1 73.5 761 VAL B CA 1
ATOM 13289 C C . VAL B 1 761 ? 19.25 34.875 -11.328 1 73.5 761 VAL B C 1
ATOM 13291 O O . VAL B 1 761 ? 18.438 35.812 -11.406 1 73.5 761 VAL B O 1
ATOM 13294 N N . SER B 1 762 ? 19.297 34.094 -10.344 1 74.94 762 SER B N 1
ATOM 13295 C CA . SER B 1 762 ? 18.328 34.219 -9.25 1 74.94 762 SER B CA 1
ATOM 13296 C C . SER B 1 762 ? 18.391 35.594 -8.594 1 74.94 762 SER B C 1
ATOM 13298 O O . SER B 1 762 ? 17.422 36.031 -7.98 1 74.94 762 SER B O 1
ATOM 13300 N N . ILE B 1 763 ? 19.516 36.312 -8.781 1 68.88 763 ILE B N 1
ATOM 13301 C CA . ILE B 1 763 ? 19.594 37.656 -8.25 1 68.88 763 ILE B CA 1
ATOM 13302 C C . ILE B 1 763 ? 18.562 38.562 -8.922 1 68.88 763 ILE B C 1
ATOM 13304 O O . ILE B 1 763 ? 17.953 39.406 -8.281 1 68.88 763 ILE B O 1
ATOM 13308 N N . PHE B 1 764 ? 18.281 38.125 -10.172 1 70.19 764 PHE B N 1
ATOM 13309 C CA . PHE B 1 764 ? 17.281 38.906 -10.914 1 70.19 764 PHE B CA 1
ATOM 13310 C C . PHE B 1 764 ? 15.883 38.406 -10.594 1 70.19 764 PHE B C 1
ATOM 13312 O O . PHE B 1 764 ? 14.898 39.125 -10.789 1 70.19 764 PHE B O 1
ATOM 13319 N N . LEU B 1 765 ? 15.859 37.125 -10.078 1 74.44 765 LEU B N 1
ATOM 13320 C CA . LEU B 1 765 ? 14.578 36.531 -9.703 1 74.44 765 LEU B CA 1
ATOM 13321 C C . LEU B 1 765 ? 14.281 36.781 -8.227 1 74.44 765 LEU B C 1
ATOM 13323 O O . LEU B 1 765 ? 13.32 36.219 -7.688 1 74.44 765 LEU B O 1
ATOM 13327 N N . ALA B 1 766 ? 15.062 37.562 -7.645 1 73.38 766 ALA B N 1
ATOM 13328 C CA . ALA B 1 766 ? 14.977 37.844 -6.207 1 73.38 766 ALA B CA 1
ATOM 13329 C C . ALA B 1 766 ? 13.578 38.312 -5.812 1 73.38 766 ALA B C 1
ATOM 13331 O O . ALA B 1 766 ? 13.023 37.844 -4.816 1 73.38 766 ALA B O 1
ATOM 13332 N N . PRO B 1 767 ? 13 39.125 -6.699 1 75.75 767 PRO B N 1
ATOM 13333 C CA . PRO B 1 767 ? 11.68 39.594 -6.277 1 75.75 767 PRO B CA 1
ATOM 13334 C C . PRO B 1 767 ? 10.625 38.5 -6.266 1 75.75 767 PRO B C 1
ATOM 13336 O O . PRO B 1 767 ? 9.641 38.562 -5.523 1 75.75 767 PRO B O 1
ATOM 13339 N N . ILE B 1 768 ? 10.891 37.469 -6.961 1 76.38 768 ILE B N 1
ATOM 13340 C CA . ILE B 1 768 ? 9.938 36.375 -7.004 1 76.38 768 ILE B CA 1
ATOM 13341 C C . ILE B 1 768 ? 10.242 35.375 -5.879 1 76.38 768 ILE B C 1
ATOM 13343 O O . ILE B 1 768 ? 9.328 34.875 -5.238 1 76.38 768 ILE B O 1
ATOM 13347 N N . LEU B 1 769 ? 11.445 35.25 -5.57 1 77.56 769 LEU B N 1
ATOM 13348 C CA . LEU B 1 769 ? 11.852 34.281 -4.566 1 77.56 769 LEU B CA 1
ATOM 13349 C C . LEU B 1 769 ? 11.562 34.812 -3.158 1 77.56 769 LEU B C 1
ATOM 13351 O O . LEU B 1 769 ? 11.469 34.031 -2.213 1 77.56 769 LEU B O 1
ATOM 13355 N N . GLN B 1 770 ? 11.383 36.125 -3.082 1 79.81 770 GLN B N 1
ATOM 13356 C CA . GLN B 1 770 ? 11.125 36.719 -1.777 1 79.81 770 GLN B CA 1
ATOM 13357 C C . GLN B 1 770 ? 9.719 36.375 -1.29 1 79.81 770 GLN B C 1
ATOM 13359 O O . GLN B 1 770 ? 9.406 36.531 -0.105 1 79.81 770 GLN B O 1
ATOM 13364 N N . PHE B 1 771 ? 8.977 35.812 -2.184 1 84.12 771 PHE B N 1
ATOM 13365 C CA . PHE B 1 771 ? 7.609 35.469 -1.803 1 84.12 771 PHE B CA 1
ATOM 13366 C C . PHE B 1 771 ? 7.566 34.094 -1.154 1 84.12 771 PHE B C 1
ATOM 13368 O O . PHE B 1 771 ? 6.559 33.688 -0.561 1 84.12 771 PHE B O 1
ATOM 13375 N N . ILE B 1 772 ? 8.648 33.344 -1.09 1 87.19 772 ILE B N 1
ATOM 13376 C CA . ILE B 1 772 ? 8.656 32 -0.534 1 87.19 772 ILE B CA 1
ATOM 13377 C C . ILE B 1 772 ? 8.961 32.062 0.962 1 87.19 772 ILE B C 1
ATOM 13379 O O . ILE B 1 772 ? 10.023 32.531 1.367 1 87.19 772 ILE B O 1
ATOM 13383 N N . PRO B 1 773 ? 8.008 31.641 1.768 1 91.38 773 PRO B N 1
ATOM 13384 C CA . PRO B 1 773 ? 8.289 31.594 3.205 1 91.38 773 PRO B CA 1
ATOM 13385 C C . PRO B 1 773 ? 9.383 30.594 3.568 1 91.38 773 PRO B C 1
ATOM 13387 O O . PRO B 1 773 ? 9.492 29.547 2.936 1 91.38 773 PRO B O 1
ATOM 13390 N N . MET B 1 774 ? 10.18 30.875 4.488 1 89.06 774 MET B N 1
ATOM 13391 C CA . MET B 1 774 ? 11.312 30.047 4.902 1 89.06 774 MET B CA 1
ATOM 13392 C C . MET B 1 774 ? 10.836 28.672 5.363 1 89.06 774 MET B C 1
ATOM 13394 O O . MET B 1 774 ? 11.469 27.656 5.051 1 89.06 774 MET B O 1
ATOM 13398 N N . PRO B 1 775 ? 9.68 28.562 6.074 1 92 775 PRO B N 1
ATOM 13399 C CA . PRO B 1 775 ? 9.25 27.234 6.516 1 92 775 PRO B CA 1
ATOM 13400 C C . PRO B 1 775 ? 8.914 26.312 5.352 1 92 775 PRO B C 1
ATOM 13402 O O . PRO B 1 775 ? 9.023 25.094 5.477 1 92 775 PRO B O 1
ATOM 13405 N N . VAL B 1 776 ? 8.477 26.859 4.23 1 92.25 776 VAL B N 1
ATOM 13406 C CA . VAL B 1 776 ? 8.203 26.047 3.047 1 92.25 776 VAL B CA 1
ATOM 13407 C C . VAL B 1 776 ? 9.5 25.422 2.531 1 92.25 776 VAL B C 1
ATOM 13409 O O . VAL B 1 776 ? 9.523 24.25 2.17 1 92.25 776 VAL B O 1
ATOM 13412 N N . LEU B 1 777 ? 10.578 26.141 2.598 1 87.75 777 LEU B N 1
ATOM 13413 C CA . LEU B 1 777 ? 11.883 25.641 2.162 1 87.75 777 LEU B CA 1
ATOM 13414 C C . LEU B 1 777 ? 12.438 24.625 3.154 1 87.75 777 LEU B C 1
ATOM 13416 O O . LEU B 1 777 ? 13.086 23.656 2.758 1 87.75 777 LEU B O 1
ATOM 13420 N N . TYR B 1 778 ? 12.148 24.875 4.445 1 90.25 778 TYR B N 1
ATOM 13421 C CA . TYR B 1 778 ? 12.555 23.891 5.438 1 90.25 778 TYR B CA 1
ATOM 13422 C C . TYR B 1 778 ? 11.836 22.562 5.219 1 90.25 778 TYR B C 1
ATOM 13424 O O . TYR B 1 778 ? 12.398 21.484 5.469 1 90.25 778 TYR B O 1
ATOM 13432 N N . GLY B 1 779 ? 10.586 22.688 4.758 1 92.44 779 GLY B N 1
ATOM 13433 C CA . GLY B 1 779 ? 9.844 21.484 4.453 1 92.44 779 GLY B CA 1
ATOM 13434 C C . GLY B 1 779 ? 10.438 20.688 3.307 1 92.44 779 GLY B C 1
ATOM 13435 O O . GLY B 1 779 ? 10.5 19.453 3.363 1 92.44 779 GLY B O 1
ATOM 13436 N N . VAL B 1 780 ? 10.867 21.328 2.305 1 89.81 780 VAL B N 1
ATOM 13437 C CA . VAL B 1 780 ? 11.508 20.672 1.169 1 89.81 780 VAL B CA 1
ATOM 13438 C C . VAL B 1 780 ? 12.844 20.078 1.604 1 89.81 780 VAL B C 1
ATOM 13440 O O . VAL B 1 780 ? 13.219 18.984 1.158 1 89.81 780 VAL B O 1
ATOM 13443 N N . PHE B 1 781 ? 13.516 20.734 2.467 1 88.06 781 PHE B N 1
ATOM 13444 C CA . PHE B 1 781 ? 14.789 20.281 3.012 1 88.06 781 PHE B CA 1
ATOM 13445 C C . PHE B 1 781 ? 14.594 18.984 3.795 1 88.06 781 PHE B C 1
ATOM 13447 O O . PHE B 1 781 ? 15.414 18.062 3.691 1 88.06 781 PHE B O 1
ATOM 13454 N N . LEU B 1 782 ? 13.578 18.938 4.559 1 92.81 782 LEU B N 1
ATOM 13455 C CA . LEU B 1 782 ? 13.258 17.719 5.301 1 92.81 782 LEU B CA 1
ATOM 13456 C C . LEU B 1 782 ? 12.961 16.562 4.352 1 92.81 782 LEU B C 1
ATOM 13458 O O . LEU B 1 782 ? 13.422 15.445 4.57 1 92.81 782 LEU B O 1
ATOM 13462 N N . TYR B 1 783 ? 12.281 16.859 3.283 1 92.19 783 TYR B N 1
ATOM 13463 C CA . TYR B 1 783 ? 11.953 15.828 2.309 1 92.19 783 TYR B CA 1
ATOM 13464 C C . TYR B 1 783 ? 13.211 15.273 1.651 1 92.19 783 TYR B C 1
ATOM 13466 O O . TYR B 1 783 ? 13.336 14.055 1.465 1 92.19 783 TYR B O 1
ATOM 13474 N N . MET B 1 784 ? 14.078 16.078 1.275 1 87.69 784 MET B N 1
ATOM 13475 C CA . MET B 1 784 ? 15.297 15.633 0.619 1 87.69 784 MET B CA 1
ATOM 13476 C C . MET B 1 784 ? 16.109 14.719 1.535 1 87.69 784 MET B C 1
ATOM 13478 O O . MET B 1 784 ? 16.703 13.75 1.075 1 87.69 784 MET B O 1
ATOM 13482 N N . GLY B 1 785 ? 16.125 15.039 2.791 1 88.69 785 GLY B N 1
ATOM 13483 C CA . GLY B 1 785 ? 16.797 14.18 3.746 1 88.69 785 GLY B CA 1
ATOM 13484 C C . GLY B 1 785 ? 16.141 12.82 3.889 1 88.69 785 GLY B C 1
ATOM 13485 O O . GLY B 1 785 ? 16.828 11.789 3.9 1 88.69 785 GLY B O 1
ATOM 13486 N N . VAL B 1 786 ? 14.828 12.805 3.869 1 92.12 786 VAL B N 1
ATOM 13487 C CA . VAL B 1 786 ? 14.094 11.562 4.074 1 92.12 786 VAL B CA 1
ATOM 13488 C C . VAL B 1 786 ? 14.117 10.734 2.791 1 92.12 786 VAL B C 1
ATOM 13490 O O . VAL B 1 786 ? 14.219 9.508 2.842 1 92.12 786 VAL B O 1
ATOM 13493 N N . ALA B 1 787 ? 14.023 11.359 1.688 1 87.75 787 ALA B N 1
ATOM 13494 C CA . ALA B 1 787 ? 14.016 10.672 0.401 1 87.75 787 ALA B CA 1
ATOM 13495 C C . ALA B 1 787 ? 15.336 9.953 0.156 1 87.75 787 ALA B C 1
ATOM 13497 O O . ALA B 1 787 ? 15.367 8.883 -0.458 1 87.75 787 ALA B O 1
ATOM 13498 N N . SER B 1 788 ? 16.422 10.43 0.637 1 85.81 788 SER B N 1
ATOM 13499 C CA . SER B 1 788 ? 17.734 9.812 0.446 1 85.81 788 SER B CA 1
ATOM 13500 C C . SER B 1 788 ? 17.891 8.57 1.316 1 85.81 788 SER B C 1
ATOM 13502 O O . SER B 1 788 ? 18.641 7.656 0.979 1 85.81 788 SER B O 1
ATOM 13504 N N . LEU B 1 789 ? 17.109 8.477 2.371 1 87.62 789 LEU B N 1
ATOM 13505 C CA . LEU B 1 789 ? 17.172 7.328 3.268 1 87.62 789 LEU B CA 1
ATOM 13506 C C . LEU B 1 789 ? 16.453 6.129 2.664 1 87.62 789 LEU B C 1
ATOM 13508 O O . LEU B 1 789 ? 16.844 4.98 2.891 1 87.62 789 LEU B O 1
ATOM 13512 N N . SER B 1 790 ? 15.391 6.316 1.916 1 84.62 790 SER B N 1
ATOM 13513 C CA . SER B 1 790 ? 14.539 5.242 1.409 1 84.62 790 SER B CA 1
ATOM 13514 C C . SER B 1 790 ? 15.258 4.441 0.324 1 84.62 790 SER B C 1
ATOM 13516 O O . SER B 1 790 ? 14.852 3.32 0.009 1 84.62 790 SER B O 1
ATOM 13518 N N . GLY B 1 791 ? 16.375 4.707 -0.128 1 73.88 791 GLY B N 1
ATOM 13519 C CA . GLY B 1 791 ? 17.062 3.957 -1.165 1 73.88 791 GLY B CA 1
ATOM 13520 C C . GLY B 1 791 ? 18.281 3.199 -0.649 1 73.88 791 GLY B C 1
ATOM 13521 O O . GLY B 1 791 ? 18.906 2.441 -1.392 1 73.88 791 GLY B O 1
ATOM 13522 N N . ILE B 1 792 ? 18.391 3.234 0.715 1 83.88 792 ILE B N 1
ATOM 13523 C CA . ILE B 1 792 ? 19.594 2.621 1.268 1 83.88 792 ILE B CA 1
ATOM 13524 C C . ILE B 1 792 ? 19.234 1.315 1.971 1 83.88 792 ILE B C 1
ATOM 13526 O O . ILE B 1 792 ? 18.188 1.222 2.619 1 83.88 792 ILE B O 1
ATOM 13530 N N . GLN B 1 793 ? 20.031 0.249 1.771 1 86.81 793 GLN B N 1
ATOM 13531 C CA . GLN B 1 793 ? 19.828 -1.059 2.385 1 86.81 793 GLN B CA 1
ATOM 13532 C C . GLN B 1 793 ? 19.938 -0.976 3.904 1 86.81 793 GLN B C 1
ATOM 13534 O O . GLN B 1 793 ? 19.25 -1.711 4.621 1 86.81 793 GLN B O 1
ATOM 13539 N N . PHE B 1 794 ? 20.906 -0.041 4.43 1 90.5 794 PHE B N 1
ATOM 13540 C CA . PHE B 1 794 ? 21.078 0.126 5.867 1 90.5 794 PHE B CA 1
ATOM 13541 C C . PHE B 1 794 ? 19.75 0.48 6.527 1 90.5 794 PHE B C 1
ATOM 13543 O O . PHE B 1 794 ? 19.406 -0.068 7.578 1 90.5 794 PHE B O 1
ATOM 13550 N N . TRP B 1 795 ? 18.953 1.337 5.887 1 90.62 795 TRP B N 1
ATOM 13551 C CA . TRP B 1 795 ? 17.656 1.746 6.398 1 90.62 795 TRP B CA 1
ATOM 13552 C C . TRP B 1 795 ? 16.656 0.598 6.324 1 90.62 795 TRP B C 1
ATOM 13554 O O . TRP B 1 795 ? 15.836 0.415 7.23 1 90.62 795 TRP B O 1
ATOM 13564 N N . ASP B 1 796 ? 16.703 -0.19 5.32 1 88.75 796 ASP B N 1
ATOM 13565 C CA . ASP B 1 796 ? 15.828 -1.352 5.18 1 88.75 796 ASP B CA 1
ATOM 13566 C C . ASP B 1 796 ? 16.109 -2.391 6.262 1 88.75 796 ASP B C 1
ATOM 13568 O O . ASP B 1 796 ? 15.195 -3.031 6.777 1 88.75 796 ASP B O 1
ATOM 13572 N N . ARG B 1 797 ? 17.375 -2.492 6.59 1 92 797 ARG B N 1
ATOM 13573 C CA . ARG B 1 797 ? 17.766 -3.463 7.613 1 92 797 ARG B CA 1
ATOM 13574 C C . ARG B 1 797 ? 17.328 -2.998 9 1 92 797 ARG B C 1
ATOM 13576 O O . ARG B 1 797 ? 17 -3.818 9.859 1 92 797 ARG B O 1
ATOM 13583 N N . ILE B 1 798 ? 17.344 -1.688 9.148 1 91.88 798 ILE B N 1
ATOM 13584 C CA . ILE B 1 798 ? 16.875 -1.166 10.43 1 91.88 798 ILE B CA 1
ATOM 13585 C C . ILE B 1 798 ? 15.375 -1.426 10.578 1 91.88 798 ILE B C 1
ATOM 13587 O O . ILE B 1 798 ? 14.906 -1.788 11.656 1 91.88 798 ILE B O 1
ATOM 13591 N N . LYS B 1 799 ? 14.656 -1.284 9.555 1 90.19 799 LYS B N 1
ATOM 13592 C CA . LYS B 1 799 ? 13.219 -1.562 9.57 1 90.19 799 LYS B CA 1
ATOM 13593 C C . LYS B 1 799 ? 12.953 -3.043 9.82 1 90.19 799 LYS B C 1
ATOM 13595 O O . LYS B 1 799 ? 11.953 -3.4 10.445 1 90.19 799 LYS B O 1
ATOM 13600 N N . LEU B 1 800 ? 13.82 -3.906 9.352 1 89.69 800 LEU B N 1
ATOM 13601 C CA . LEU B 1 800 ? 13.664 -5.352 9.5 1 89.69 800 LEU B CA 1
ATOM 13602 C C . LEU B 1 800 ? 13.711 -5.762 10.969 1 89.69 800 LEU B C 1
ATOM 13604 O O . LEU B 1 800 ? 13.133 -6.777 11.352 1 89.69 800 LEU B O 1
ATOM 13608 N N . ILE B 1 801 ? 14.406 -4.938 11.797 1 89.81 801 ILE B N 1
ATOM 13609 C CA . ILE B 1 801 ? 14.523 -5.262 13.211 1 89.81 801 ILE B CA 1
ATOM 13610 C C . ILE B 1 801 ? 13.156 -5.168 13.875 1 89.81 801 ILE B C 1
ATOM 13612 O O . ILE B 1 801 ? 12.859 -5.918 14.812 1 89.81 801 ILE B O 1
ATOM 13616 N N . MET B 1 802 ? 12.32 -4.398 13.289 1 89.12 802 MET B N 1
ATOM 13617 C CA . MET B 1 802 ? 11 -4.199 13.883 1 89.12 802 MET B CA 1
ATOM 13618 C C . MET B 1 802 ? 9.969 -5.129 13.258 1 89.12 802 MET B C 1
ATOM 13620 O O . MET B 1 802 ? 8.805 -5.129 13.656 1 89.12 802 MET B O 1
ATOM 13624 N N . MET B 1 803 ? 10.32 -5.953 12.336 1 88.25 803 MET B N 1
ATOM 13625 C CA . MET B 1 803 ? 9.414 -6.875 11.648 1 88.25 803 MET B CA 1
ATOM 13626 C C . MET B 1 803 ? 9.656 -8.312 12.109 1 88.25 803 MET B C 1
ATOM 13628 O O . MET B 1 803 ? 10.797 -8.773 12.133 1 88.25 803 MET B O 1
ATOM 13632 N N . PRO B 1 804 ? 8.57 -8.914 12.508 1 85.12 804 PRO B N 1
ATOM 13633 C CA . PRO B 1 804 ? 8.742 -10.336 12.82 1 85.12 804 PRO B CA 1
ATOM 13634 C C . PRO B 1 804 ? 9.148 -11.164 11.602 1 85.12 804 PRO B C 1
ATOM 13636 O O . PRO B 1 804 ? 8.883 -10.773 10.469 1 85.12 804 PRO B O 1
ATOM 13639 N N . ALA B 1 805 ? 9.766 -12.234 11.773 1 77.5 805 ALA B N 1
ATOM 13640 C CA . ALA B 1 805 ? 10.375 -13.062 10.734 1 77.5 805 ALA B CA 1
ATOM 13641 C C . ALA B 1 805 ? 9.328 -13.547 9.734 1 77.5 805 ALA B C 1
ATOM 13643 O O . ALA B 1 805 ? 9.617 -13.672 8.539 1 77.5 805 ALA B O 1
ATOM 13644 N N . LYS B 1 806 ? 8.133 -13.711 10.195 1 75.12 806 LYS B N 1
ATOM 13645 C CA . LYS B 1 806 ? 7.102 -14.273 9.32 1 75.12 806 LYS B CA 1
ATOM 13646 C C . LYS B 1 806 ? 6.609 -13.227 8.32 1 75.12 806 LYS B C 1
ATOM 13648 O O . LYS B 1 806 ? 6.121 -13.578 7.242 1 75.12 806 LYS B O 1
ATOM 13653 N N . HIS B 1 807 ? 6.77 -12.016 8.711 1 77.19 807 HIS B N 1
ATOM 13654 C CA . HIS B 1 807 ? 6.203 -10.977 7.867 1 77.19 807 HIS B CA 1
ATOM 13655 C C . HIS B 1 807 ? 7.293 -10.211 7.125 1 77.19 807 HIS B C 1
ATOM 13657 O O . HIS B 1 807 ? 7.008 -9.25 6.406 1 77.19 807 HIS B O 1
ATOM 13663 N N . GLN B 1 808 ? 8.5 -10.656 7.18 1 82.88 808 GLN B N 1
ATOM 13664 C CA . GLN B 1 808 ? 9.594 -9.969 6.508 1 82.88 808 GLN B CA 1
ATOM 13665 C C . GLN B 1 808 ? 9.539 -10.18 5 1 82.88 808 GLN B C 1
ATOM 13667 O O . GLN B 1 808 ? 9.117 -11.242 4.531 1 82.88 808 GLN B O 1
ATOM 13672 N N . PRO B 1 809 ? 9.727 -9.125 4.27 1 81.25 809 PRO B N 1
ATOM 13673 C CA . PRO B 1 809 ? 9.742 -9.266 2.811 1 81.25 809 PRO B CA 1
ATOM 13674 C C . PRO B 1 809 ? 10.844 -10.211 2.324 1 81.25 809 PRO B C 1
ATOM 13676 O O . PRO B 1 809 ? 11.773 -10.523 3.076 1 81.25 809 PRO B O 1
ATOM 13679 N N . ASP B 1 810 ? 10.703 -10.68 1.149 1 77.69 810 ASP B N 1
ATOM 13680 C CA . ASP B 1 810 ? 11.641 -11.648 0.586 1 77.69 810 ASP B CA 1
ATOM 13681 C C . ASP B 1 810 ? 12.828 -10.953 -0.075 1 77.69 810 ASP B C 1
ATOM 13683 O O . ASP B 1 810 ? 12.906 -10.891 -1.303 1 77.69 810 ASP B O 1
ATOM 13687 N N . PHE B 1 811 ? 13.742 -10.508 0.754 1 78.19 811 PHE B N 1
ATOM 13688 C CA . PHE B 1 811 ? 14.969 -9.938 0.207 1 78.19 811 PHE B CA 1
ATOM 13689 C C . PHE B 1 811 ? 15.984 -11.031 -0.108 1 78.19 811 PHE B C 1
ATOM 13691 O O . PHE B 1 811 ? 16.031 -12.062 0.572 1 78.19 811 PHE B O 1
ATOM 13698 N N . SER B 1 812 ? 16.781 -10.852 -1.086 1 77.88 812 SER B N 1
ATOM 13699 C CA . SER B 1 812 ? 17.75 -11.859 -1.526 1 77.88 812 SER B CA 1
ATOM 13700 C C . SER B 1 812 ? 18.781 -12.156 -0.44 1 77.88 812 SER B C 1
ATOM 13702 O O . SER B 1 812 ? 19.188 -13.305 -0.26 1 77.88 812 SER B O 1
ATOM 13704 N N . TYR B 1 813 ? 19.156 -11.094 0.377 1 81.94 813 TYR B N 1
ATOM 13705 C CA . TYR B 1 813 ? 20.188 -11.336 1.379 1 81.94 813 TYR B CA 1
ATOM 13706 C C . TYR B 1 813 ? 19.625 -12.094 2.572 1 81.94 813 TYR B C 1
ATOM 13708 O O . TYR B 1 813 ? 20.359 -12.766 3.297 1 81.94 813 TYR B O 1
ATOM 13716 N N . LEU B 1 814 ? 18.344 -12.055 2.693 1 82.81 814 LEU B N 1
ATOM 13717 C CA . LEU B 1 814 ? 17.719 -12.758 3.812 1 82.81 814 LEU B CA 1
ATOM 13718 C C . LEU B 1 814 ? 17.609 -14.25 3.518 1 82.81 814 LEU B C 1
ATOM 13720 O O . LEU B 1 814 ? 17.453 -15.055 4.438 1 82.81 814 LEU B O 1
ATOM 13724 N N . ARG B 1 815 ? 17.75 -14.594 2.248 1 77.38 815 ARG B N 1
ATOM 13725 C CA . ARG B 1 815 ? 17.672 -16 1.857 1 77.38 815 ARG B CA 1
ATOM 13726 C C . ARG B 1 815 ? 19 -16.719 2.119 1 77.38 815 ARG B C 1
ATOM 13728 O O . ARG B 1 815 ? 19.016 -17.922 2.35 1 77.38 815 ARG B O 1
ATOM 13735 N N . HIS B 1 816 ? 20.031 -15.906 2.176 1 79.25 816 HIS B N 1
ATOM 13736 C CA . HIS B 1 816 ? 21.344 -16.562 2.193 1 79.25 816 HIS B CA 1
ATOM 13737 C C . HIS B 1 816 ? 22.047 -16.344 3.529 1 79.25 816 HIS B C 1
ATOM 13739 O O . HIS B 1 816 ? 22.922 -17.125 3.912 1 79.25 816 HIS B O 1
ATOM 13745 N N . VAL B 1 817 ? 21.734 -15.242 4.211 1 85.38 817 VAL B N 1
ATOM 13746 C CA . VAL B 1 817 ? 22.406 -14.922 5.465 1 85.38 817 VAL B CA 1
ATOM 13747 C C . VAL B 1 817 ? 21.422 -15.07 6.629 1 85.38 817 VAL B C 1
ATOM 13749 O O . VAL B 1 817 ? 20.281 -14.633 6.543 1 85.38 817 VAL B O 1
ATOM 13752 N N . PRO B 1 818 ? 21.906 -15.742 7.625 1 85.5 818 PRO B N 1
ATOM 13753 C CA . PRO B 1 818 ? 21.031 -15.875 8.789 1 85.5 818 PRO B CA 1
ATOM 13754 C C . PRO B 1 818 ? 20.672 -14.531 9.414 1 85.5 818 PRO B C 1
ATOM 13756 O O . PRO B 1 818 ? 21.438 -13.578 9.328 1 85.5 818 PRO B O 1
ATOM 13759 N N . LEU B 1 819 ? 19.578 -14.391 10.055 1 85.88 819 LEU B N 1
ATOM 13760 C CA . LEU B 1 819 ? 19 -13.148 10.57 1 85.88 819 LEU B CA 1
ATOM 13761 C C . LEU B 1 819 ? 19.844 -12.594 11.711 1 85.88 819 LEU B C 1
ATOM 13763 O O . LEU B 1 819 ? 20 -11.375 11.836 1 85.88 819 LEU B O 1
ATOM 13767 N N . ARG B 1 820 ? 20.438 -13.445 12.57 1 86 820 ARG B N 1
ATOM 13768 C CA . ARG B 1 820 ? 21.25 -12.977 13.688 1 86 820 ARG B CA 1
ATOM 13769 C C . ARG B 1 820 ? 22.5 -12.25 13.203 1 86 820 ARG B C 1
ATOM 13771 O O . ARG B 1 820 ? 22.891 -11.242 13.781 1 86 820 ARG B O 1
ATOM 13778 N N . ARG B 1 821 ? 22.984 -12.742 12.156 1 88.38 821 ARG B N 1
ATOM 13779 C CA . ARG B 1 821 ? 24.172 -12.117 11.594 1 88.38 821 ARG B CA 1
ATOM 13780 C C . ARG B 1 821 ? 23.828 -10.797 10.914 1 88.38 821 ARG B C 1
ATOM 13782 O O . ARG B 1 821 ? 24.625 -9.852 10.945 1 88.38 821 ARG B O 1
ATOM 13789 N N . VAL B 1 822 ? 22.672 -10.797 10.297 1 89.38 822 VAL B N 1
ATOM 13790 C CA . VAL B 1 822 ? 22.234 -9.555 9.672 1 89.38 822 VAL B CA 1
ATOM 13791 C C . VAL B 1 822 ? 22 -8.492 10.742 1 89.38 822 VAL B C 1
ATOM 13793 O O . VAL B 1 822 ? 22.406 -7.336 10.57 1 89.38 822 VAL B O 1
ATOM 13796 N N . HIS B 1 823 ? 21.422 -8.867 11.922 1 91.12 823 HIS B N 1
ATOM 13797 C CA . HIS B 1 823 ? 21.156 -7.914 12.992 1 91.12 823 HIS B CA 1
ATOM 13798 C C . HIS B 1 823 ? 22.453 -7.48 13.672 1 91.12 823 HIS B C 1
ATOM 13800 O O . HIS B 1 823 ? 22.578 -6.332 14.102 1 91.12 823 HIS B O 1
ATOM 13806 N N . LEU B 1 824 ? 23.375 -8.352 13.711 1 91.31 824 LEU B N 1
ATOM 13807 C CA . LEU B 1 824 ? 24.672 -7.992 14.289 1 91.31 824 LEU B CA 1
ATOM 13808 C C . LEU B 1 824 ? 25.406 -6.996 13.391 1 91.31 824 LEU B C 1
ATOM 13810 O O . LEU B 1 824 ? 25.984 -6.02 13.883 1 91.31 824 LEU B O 1
ATOM 13814 N N . PHE B 1 825 ? 25.406 -7.301 12.148 1 91.69 825 PHE B N 1
ATOM 13815 C CA . PHE B 1 825 ? 26.016 -6.391 11.195 1 91.69 825 PHE B CA 1
ATOM 13816 C C . PHE B 1 825 ? 25.359 -5.016 11.258 1 91.69 825 PHE B C 1
ATOM 13818 O O . PHE B 1 825 ? 26.047 -3.992 11.25 1 91.69 825 PHE B O 1
ATOM 13825 N N . THR B 1 826 ? 24.031 -4.996 11.344 1 93.25 826 THR B N 1
ATOM 13826 C CA . THR B 1 826 ? 23.281 -3.744 11.398 1 93.25 826 THR B CA 1
ATOM 13827 C C . THR B 1 826 ? 23.516 -3.033 12.727 1 93.25 826 THR B C 1
ATOM 13829 O O . THR B 1 826 ? 23.625 -1.806 12.773 1 93.25 826 THR B O 1
ATOM 13832 N N . LEU B 1 827 ? 23.641 -3.77 13.805 1 94.38 827 LEU B N 1
ATOM 13833 C CA . LEU B 1 827 ? 23.922 -3.18 15.109 1 94.38 827 LEU B CA 1
ATOM 13834 C C . LEU B 1 827 ? 25.281 -2.508 15.125 1 94.38 827 LEU B C 1
ATOM 13836 O O . LEU B 1 827 ? 25.453 -1.424 15.695 1 94.38 827 LEU B O 1
ATOM 13840 N N . LEU B 1 828 ? 26.219 -3.158 14.484 1 92.12 828 LEU B N 1
ATOM 13841 C CA . LEU B 1 828 ? 27.562 -2.574 14.406 1 92.12 828 LEU B CA 1
ATOM 13842 C C . LEU B 1 828 ? 27.531 -1.286 13.586 1 92.12 828 LEU B C 1
ATOM 13844 O O . LEU B 1 828 ? 28.234 -0.322 13.93 1 92.12 828 LEU B O 1
ATOM 13848 N N . GLN B 1 829 ? 26.781 -1.271 12.586 1 92.88 829 GLN B N 1
ATOM 13849 C CA . GLN B 1 829 ? 26.672 -0.063 11.781 1 92.88 829 GLN B CA 1
ATOM 13850 C C . GLN B 1 829 ? 25.953 1.048 12.539 1 92.88 829 GLN B C 1
ATOM 13852 O O . GLN B 1 829 ? 26.297 2.223 12.406 1 92.88 829 GLN B O 1
ATOM 13857 N N . ILE B 1 830 ? 24.938 0.719 13.305 1 94.56 830 ILE B N 1
ATOM 13858 C CA . ILE B 1 830 ? 24.219 1.702 14.109 1 94.56 830 ILE B CA 1
ATOM 13859 C C . ILE B 1 830 ? 25.141 2.287 15.172 1 94.56 830 ILE B C 1
ATOM 13861 O O . ILE B 1 830 ? 25.125 3.492 15.43 1 94.56 830 ILE B O 1
ATOM 13865 N N . VAL B 1 831 ? 26.016 1.458 15.719 1 94.06 831 VAL B N 1
ATOM 13866 C CA . VAL B 1 831 ? 26.969 1.913 16.719 1 94.06 831 VAL B CA 1
ATOM 13867 C C . VAL B 1 831 ? 27.984 2.857 16.078 1 94.06 831 VAL B C 1
ATOM 13869 O O . VAL B 1 831 ? 28.328 3.895 16.656 1 94.06 831 VAL B O 1
ATOM 13872 N N . CYS B 1 832 ? 28.438 2.463 14.898 1 92.31 832 CYS B N 1
ATOM 13873 C CA . CYS B 1 832 ? 29.375 3.334 14.195 1 92.31 832 CYS B CA 1
ATOM 13874 C C . CYS B 1 832 ? 28.734 4.676 13.867 1 92.31 832 CYS B C 1
ATOM 13876 O O . CYS B 1 832 ? 29.375 5.723 14.008 1 92.31 832 CYS B O 1
ATOM 13878 N N . LEU B 1 833 ? 27.531 4.699 13.438 1 92.44 833 LEU B N 1
ATOM 13879 C CA . LEU B 1 833 ? 26.812 5.934 13.125 1 92.44 833 LEU B CA 1
ATOM 13880 C C . LEU B 1 833 ? 26.594 6.766 14.383 1 92.44 833 LEU B C 1
ATOM 13882 O O . LEU B 1 833 ? 26.719 7.992 14.352 1 92.44 833 LEU B O 1
ATOM 13886 N N . ALA B 1 834 ? 26.297 6.105 15.531 1 93.38 834 ALA B N 1
ATOM 13887 C CA . ALA B 1 834 ? 26.078 6.805 16.797 1 93.38 834 ALA B CA 1
ATOM 13888 C C . ALA B 1 834 ? 27.375 7.457 17.281 1 93.38 834 ALA B C 1
ATOM 13890 O O . ALA B 1 834 ? 27.359 8.578 17.797 1 93.38 834 ALA B O 1
ATOM 13891 N N . VAL B 1 835 ? 28.469 6.801 17.031 1 90.31 835 VAL B N 1
ATOM 13892 C CA . VAL B 1 835 ? 29.766 7.352 17.422 1 90.31 835 VAL B CA 1
ATOM 13893 C C . VAL B 1 835 ? 30.094 8.562 16.562 1 90.31 835 VAL B C 1
ATOM 13895 O O . VAL B 1 835 ? 30.547 9.586 17.078 1 90.31 835 VAL B O 1
ATOM 13898 N N . LEU B 1 836 ? 29.812 8.422 15.328 1 88.38 836 LEU B N 1
ATOM 13899 C CA . LEU B 1 836 ? 30.062 9.555 14.438 1 88.38 836 LEU B CA 1
ATOM 13900 C C . LEU B 1 836 ? 29.172 10.734 14.789 1 88.38 836 LEU B C 1
ATOM 13902 O O . LEU B 1 836 ? 29.609 11.883 14.75 1 88.38 836 LEU B O 1
ATOM 13906 N N . TRP B 1 837 ? 27.922 10.5 15.188 1 88.62 837 TRP B N 1
ATOM 13907 C CA . TRP B 1 837 ? 26.969 11.547 15.547 1 88.62 837 TRP B CA 1
ATOM 13908 C C . TRP B 1 837 ? 27.406 12.258 16.828 1 88.62 837 TRP B C 1
ATOM 13910 O O . TRP B 1 837 ? 27.344 13.484 16.922 1 88.62 837 TRP B O 1
ATOM 13920 N N . ILE B 1 838 ? 27.922 11.516 17.781 1 88.56 838 ILE B N 1
ATOM 13921 C CA . ILE B 1 838 ? 28.344 12.078 19.062 1 88.56 838 ILE B CA 1
ATOM 13922 C C . ILE B 1 838 ? 29.625 12.891 18.859 1 88.56 838 ILE B C 1
ATOM 13924 O O . ILE B 1 838 ? 29.766 13.969 19.438 1 88.56 838 ILE B O 1
ATOM 13928 N N . LEU B 1 839 ? 30.391 12.43 18.031 1 83.31 839 LEU B N 1
ATOM 13929 C CA . LEU B 1 839 ? 31.656 13.133 17.781 1 83.31 839 LEU B CA 1
ATOM 13930 C C . LEU B 1 839 ? 31.406 14.438 17.047 1 83.31 839 LEU B C 1
ATOM 13932 O O . LEU B 1 839 ? 32.094 15.43 17.281 1 83.31 839 LEU B O 1
ATOM 13936 N N . LYS B 1 840 ? 30.438 14.508 16.219 1 80.19 840 LYS B N 1
ATOM 13937 C CA . LYS B 1 840 ? 30.094 15.727 15.492 1 80.19 840 LYS B CA 1
ATOM 13938 C C . LYS B 1 840 ? 29.609 16.828 16.453 1 80.19 840 LYS B C 1
ATOM 13940 O O . LYS B 1 840 ? 29.844 18.016 16.203 1 80.19 840 LYS B O 1
ATOM 13945 N N . SER B 1 841 ? 29.031 16.375 17.594 1 78.75 841 SER B N 1
ATOM 13946 C CA . SER B 1 841 ? 28.438 17.344 18.516 1 78.75 841 SER B CA 1
ATOM 13947 C C . SER B 1 841 ? 29.453 17.781 19.578 1 78.75 841 SER B C 1
ATOM 13949 O O . SER B 1 841 ? 29.156 18.641 20.406 1 78.75 841 SER B O 1
ATOM 13951 N N . THR B 1 842 ? 30.703 17.234 19.5 1 79.62 842 THR B N 1
ATOM 13952 C CA . THR B 1 842 ? 31.703 17.562 20.516 1 79.62 842 THR B CA 1
ATOM 13953 C C . THR B 1 842 ? 32.812 18.422 19.906 1 79.62 842 THR B C 1
ATOM 13955 O O . THR B 1 842 ? 32.75 18.781 18.734 1 79.62 842 THR B O 1
ATOM 13958 N N . PHE B 1 843 ? 33.75 18.734 20.734 1 74.56 843 PHE B N 1
ATOM 13959 C CA . PHE B 1 843 ? 34.906 19.531 20.328 1 74.56 843 PHE B CA 1
ATOM 13960 C C . PHE B 1 843 ? 35.812 18.766 19.375 1 74.56 843 PHE B C 1
ATOM 13962 O O . PHE B 1 843 ? 36.594 19.359 18.656 1 74.56 843 PHE B O 1
ATOM 13969 N N . LEU B 1 844 ? 35.531 17.438 19.297 1 75.38 844 LEU B N 1
ATOM 13970 C CA . LEU B 1 844 ? 36.344 16.594 18.422 1 75.38 844 LEU B CA 1
ATOM 13971 C C . LEU B 1 844 ? 35.781 16.594 17 1 75.38 844 LEU B C 1
ATOM 13973 O O . LEU B 1 844 ? 36.25 15.82 16.156 1 75.38 844 LEU B O 1
ATOM 13977 N N . ALA B 1 845 ? 34.875 17.5 16.703 1 76.69 845 ALA B N 1
ATOM 13978 C CA . ALA B 1 845 ? 34.25 17.578 15.391 1 76.69 845 ALA B CA 1
ATOM 13979 C C . ALA B 1 845 ? 35.281 17.922 14.32 1 76.69 845 ALA B C 1
ATOM 13981 O O . ALA B 1 845 ? 35.094 17.625 13.141 1 76.69 845 ALA B O 1
ATOM 13982 N N . ILE B 1 846 ? 36.406 18.453 14.758 1 74 846 ILE B N 1
ATOM 13983 C CA . ILE B 1 846 ? 37.438 18.875 13.812 1 74 846 ILE B CA 1
ATOM 13984 C C . ILE B 1 846 ? 38.094 17.641 13.172 1 74 846 ILE B C 1
ATOM 13986 O O . ILE B 1 846 ? 38.531 17.688 12.031 1 74 846 ILE B O 1
ATOM 13990 N N . ILE B 1 847 ? 38.062 16.5 13.914 1 76.44 847 ILE B N 1
ATOM 13991 C CA . ILE B 1 847 ? 38.688 15.289 13.406 1 76.44 847 ILE B CA 1
ATOM 13992 C C . ILE B 1 847 ? 37.656 14.445 12.664 1 76.44 847 ILE B C 1
ATOM 13994 O O . ILE B 1 847 ? 37.875 13.266 12.391 1 76.44 847 ILE B O 1
ATOM 13998 N N . PHE B 1 848 ? 36.594 15.023 12.305 1 78.31 848 PHE B N 1
ATOM 13999 C CA . PHE B 1 848 ? 35.5 14.328 11.664 1 78.31 848 PHE B CA 1
ATOM 14000 C C . PHE B 1 848 ? 35.938 13.648 10.375 1 78.31 848 PHE B C 1
ATOM 14002 O O . PHE B 1 848 ? 35.625 12.484 10.133 1 78.31 848 PHE B O 1
ATOM 14009 N N . PRO B 1 849 ? 36.75 14.258 9.617 1 77.75 849 PRO B N 1
ATOM 14010 C CA . PRO B 1 849 ? 37.156 13.602 8.375 1 77.75 849 PRO B CA 1
ATOM 14011 C C . PRO B 1 849 ? 37.969 12.336 8.625 1 77.75 849 PRO B C 1
ATOM 14013 O O . PRO B 1 849 ? 37.844 11.359 7.879 1 77.75 849 PRO B O 1
ATOM 14016 N N . VAL B 1 850 ? 38.688 12.352 9.648 1 81.38 850 VAL B N 1
ATOM 14017 C CA . VAL B 1 850 ? 39.531 11.203 9.977 1 81.38 850 VAL B CA 1
ATOM 14018 C C . VAL B 1 850 ? 38.656 10.062 10.492 1 81.38 850 VAL B C 1
ATOM 14020 O O . VAL B 1 850 ? 38.969 8.883 10.289 1 81.38 850 VAL B O 1
ATOM 14023 N N . MET B 1 851 ? 37.656 10.438 11.039 1 83.12 851 MET B N 1
ATOM 14024 C CA . MET B 1 851 ? 36.781 9.422 11.578 1 83.12 851 MET B CA 1
ATOM 14025 C C . MET B 1 851 ? 36.062 8.672 10.461 1 83.12 851 MET B C 1
ATOM 14027 O O . MET B 1 851 ? 35.75 7.484 10.602 1 83.12 851 MET B O 1
ATOM 14031 N N . ILE B 1 852 ? 35.781 9.297 9.352 1 80.94 852 ILE B N 1
ATOM 14032 C CA . ILE B 1 852 ? 35.156 8.625 8.203 1 80.94 852 ILE B CA 1
ATOM 14033 C C . ILE B 1 852 ? 36.125 7.598 7.637 1 80.94 852 ILE B C 1
ATOM 14035 O O . ILE B 1 852 ? 35.719 6.504 7.227 1 80.94 852 ILE B O 1
ATOM 14039 N N . LEU B 1 853 ? 37.406 7.93 7.699 1 82.44 853 LEU B N 1
ATOM 14040 C CA . LEU B 1 853 ? 38.438 6.969 7.301 1 82.44 853 LEU B CA 1
ATOM 14041 C C . LEU B 1 853 ? 38.5 5.793 8.273 1 82.44 853 LEU B C 1
ATOM 14043 O O . LEU B 1 853 ? 38.781 4.664 7.875 1 82.44 853 LEU B O 1
ATOM 14047 N N . GLY B 1 854 ? 38.188 6.125 9.523 1 84.75 854 GLY B N 1
ATOM 14048 C CA . GLY B 1 854 ? 38.094 5.074 10.523 1 84.75 854 GLY B CA 1
ATOM 14049 C C . GLY B 1 854 ? 37.062 4.027 10.203 1 84.75 854 GLY B C 1
ATOM 14050 O O . GLY B 1 854 ? 37.219 2.85 10.523 1 84.75 854 GLY B O 1
ATOM 14051 N N . LEU B 1 855 ? 36 4.414 9.484 1 86.94 855 LEU B N 1
ATOM 14052 C CA . LEU B 1 855 ? 34.969 3.461 9.109 1 86.94 855 LEU B CA 1
ATOM 14053 C C . LEU B 1 855 ? 35.531 2.404 8.156 1 86.94 855 LEU B C 1
ATOM 14055 O O . LEU B 1 855 ? 35.094 1.249 8.195 1 86.94 855 LEU B O 1
ATOM 14059 N N . MET B 1 856 ? 36.469 2.791 7.336 1 85.81 856 MET B N 1
ATOM 14060 C CA . MET B 1 856 ? 37.094 1.836 6.422 1 85.81 856 MET B CA 1
ATOM 14061 C C . MET B 1 856 ? 37.906 0.791 7.184 1 85.81 856 MET B C 1
ATOM 14063 O O . MET B 1 856 ? 37.938 -0.383 6.809 1 85.81 856 MET B O 1
ATOM 14067 N N . VAL B 1 857 ? 38.469 1.274 8.289 1 85.94 857 VAL B N 1
ATOM 14068 C CA . VAL B 1 857 ? 39.281 0.363 9.102 1 85.94 857 VAL B CA 1
ATOM 14069 C C . VAL B 1 857 ? 38.344 -0.612 9.836 1 85.94 857 VAL B C 1
ATOM 14071 O O . VAL B 1 857 ? 38.656 -1.804 9.938 1 85.94 857 VAL B O 1
ATOM 14074 N N . ILE B 1 858 ? 37.281 -0.096 10.266 1 88.94 858 ILE B N 1
ATOM 14075 C CA . ILE B 1 858 ? 36.344 -0.953 10.953 1 88.94 858 ILE B CA 1
ATOM 14076 C C . ILE B 1 858 ? 35.812 -2.012 9.992 1 88.94 858 ILE B C 1
ATOM 14078 O O . ILE B 1 858 ? 35.594 -3.168 10.375 1 88.94 858 ILE B O 1
ATOM 14082 N N . ARG B 1 859 ? 35.531 -1.616 8.773 1 88.56 859 ARG B N 1
ATOM 14083 C CA . ARG B 1 859 ? 35.062 -2.57 7.785 1 88.56 859 ARG B CA 1
ATOM 14084 C C . ARG B 1 859 ? 36.062 -3.68 7.543 1 88.56 859 ARG B C 1
ATOM 14086 O O . ARG B 1 859 ? 35.688 -4.844 7.375 1 88.56 859 ARG B O 1
ATOM 14093 N N . LYS B 1 860 ? 37.312 -3.303 7.523 1 85.5 860 LYS B N 1
ATOM 14094 C CA . LYS B 1 860 ? 38.344 -4.312 7.348 1 85.5 860 LYS B CA 1
ATOM 14095 C C . LYS B 1 860 ? 38.406 -5.242 8.555 1 85.5 860 LYS B C 1
ATOM 14097 O O . LYS B 1 860 ? 38.656 -6.441 8.406 1 85.5 860 LYS B O 1
ATOM 14102 N N . MET B 1 861 ? 38.094 -4.711 9.664 1 87.5 861 MET B N 1
ATOM 14103 C CA . MET B 1 861 ? 38.094 -5.52 10.875 1 87.5 861 MET B CA 1
ATOM 14104 C C . MET B 1 861 ? 36.906 -6.492 10.898 1 87.5 861 MET B C 1
ATOM 14106 O O . MET B 1 861 ? 37 -7.539 11.547 1 87.5 861 MET B O 1
ATOM 14110 N N . LEU B 1 862 ? 35.906 -6.211 10.18 1 88.44 862 LEU B N 1
ATOM 14111 C CA . LEU B 1 862 ? 34.719 -7.066 10.148 1 88.44 862 LEU B CA 1
ATOM 14112 C C . LEU B 1 862 ? 35 -8.359 9.391 1 88.44 862 LEU B C 1
ATOM 14114 O O . LEU B 1 862 ? 34.281 -9.344 9.539 1 88.44 862 LEU B O 1
ATOM 14118 N N . ASP B 1 863 ? 36.062 -8.336 8.594 1 84.44 863 ASP B N 1
ATOM 14119 C CA . ASP B 1 863 ? 36.438 -9.547 7.883 1 84.44 863 ASP B CA 1
ATOM 14120 C C . ASP B 1 863 ? 36.906 -10.625 8.852 1 84.44 863 ASP B C 1
ATOM 14122 O O . ASP B 1 863 ? 36.906 -11.812 8.516 1 84.44 863 ASP B O 1
ATOM 14126 N N . MET B 1 864 ? 37.188 -10.164 10.016 1 84.5 864 MET B N 1
ATOM 14127 C CA . MET B 1 864 ? 37.656 -11.117 11.016 1 84.5 864 MET B CA 1
ATOM 14128 C C . MET B 1 864 ? 36.5 -11.727 11.773 1 84.5 864 MET B C 1
ATOM 14130 O O . MET B 1 864 ? 36.594 -12.828 12.312 1 84.5 864 MET B O 1
ATOM 14134 N N . VAL B 1 865 ? 35.375 -11.086 11.789 1 85.38 865 VAL B N 1
ATOM 14135 C CA . VAL B 1 865 ? 34.25 -11.531 12.586 1 85.38 865 VAL B CA 1
ATOM 14136 C C . VAL B 1 865 ? 33.25 -12.242 11.695 1 85.38 865 VAL B C 1
ATOM 14138 O O . VAL B 1 865 ? 32.562 -13.188 12.133 1 85.38 865 VAL B O 1
ATOM 14141 N N . PHE B 1 866 ? 33.125 -11.82 10.438 1 87.44 866 PHE B N 1
ATOM 14142 C CA . PHE B 1 866 ? 32.094 -12.383 9.547 1 87.44 866 PHE B CA 1
ATOM 14143 C C . PHE B 1 866 ? 32.75 -13.227 8.461 1 87.44 866 PHE B C 1
ATOM 14145 O O . PHE B 1 866 ? 33.906 -12.984 8.078 1 87.44 866 PHE B O 1
ATOM 14152 N N . SER B 1 867 ? 31.969 -14.203 8.047 1 83.56 867 SER B N 1
ATOM 14153 C CA . SER B 1 867 ? 32.438 -15.039 6.949 1 83.56 867 SER B CA 1
ATOM 14154 C C . SER B 1 867 ? 32.375 -14.305 5.617 1 83.56 867 SER B C 1
ATOM 14156 O O . SER B 1 867 ? 31.609 -13.352 5.469 1 83.56 867 SER B O 1
ATOM 14158 N N . GLN B 1 868 ? 33.156 -14.602 4.668 1 82.44 868 GLN B N 1
ATOM 14159 C CA . GLN B 1 868 ? 33.188 -13.977 3.35 1 82.44 868 GLN B CA 1
ATOM 14160 C C . GLN B 1 868 ? 31.891 -14.172 2.598 1 82.44 868 GLN B C 1
ATOM 14162 O O . GLN B 1 868 ? 31.484 -13.32 1.812 1 82.44 868 GLN B O 1
ATOM 14167 N N . HIS B 1 869 ? 31.281 -15.25 2.914 1 80.56 869 HIS B N 1
ATOM 14168 C CA . HIS B 1 869 ? 30 -15.516 2.273 1 80.56 869 HIS B CA 1
ATOM 14169 C C . HIS B 1 869 ? 28.938 -14.531 2.74 1 80.56 869 HIS B C 1
ATOM 14171 O O . HIS B 1 869 ? 28.188 -13.977 1.923 1 80.56 869 HIS B O 1
ATOM 14177 N N . ASP B 1 870 ? 29 -14.289 4 1 82.44 870 ASP B N 1
ATOM 14178 C CA . ASP B 1 870 ? 28.016 -13.367 4.555 1 82.44 870 ASP B CA 1
ATOM 14179 C C . ASP B 1 870 ? 28.281 -11.938 4.113 1 82.44 870 ASP B C 1
ATOM 14181 O O . ASP B 1 870 ? 27.359 -11.188 3.809 1 82.44 870 ASP B O 1
ATOM 14185 N N . LEU B 1 871 ? 29.5 -11.656 3.955 1 83.69 871 LEU B N 1
ATOM 14186 C CA . LEU B 1 871 ? 29.859 -10.281 3.604 1 83.69 871 LEU B CA 1
ATOM 14187 C C . LEU B 1 871 ? 29.609 -10.016 2.123 1 83.69 871 LEU B C 1
ATOM 14189 O O . LEU B 1 871 ? 29.344 -8.883 1.729 1 83.69 871 LEU B O 1
ATOM 14193 N N . ALA B 1 872 ? 29.625 -11.016 1.354 1 80.38 872 ALA B N 1
ATOM 14194 C CA . ALA B 1 872 ? 29.359 -10.852 -0.073 1 80.38 872 ALA B CA 1
ATOM 14195 C C . ALA B 1 872 ? 27.906 -10.477 -0.319 1 80.38 872 ALA B C 1
ATOM 14197 O O . ALA B 1 872 ? 27.594 -9.703 -1.23 1 80.38 872 ALA B O 1
ATOM 14198 N N . TRP B 1 873 ? 27.078 -10.945 0.593 1 79.94 873 TRP B N 1
ATOM 14199 C CA . TRP B 1 873 ? 25.656 -10.695 0.397 1 79.94 873 TRP B CA 1
ATOM 14200 C C . TRP B 1 873 ? 25.234 -9.398 1.083 1 79.94 873 TRP B C 1
ATOM 14202 O O . TRP B 1 873 ? 24.328 -8.703 0.61 1 79.94 873 TRP B O 1
ATOM 14212 N N . LEU B 1 874 ? 25.812 -9.125 2.199 1 80.31 874 LEU B N 1
ATOM 14213 C CA . LEU B 1 874 ? 25.422 -7.945 2.959 1 80.31 874 LEU B CA 1
ATOM 14214 C C . LEU B 1 874 ? 26.156 -6.703 2.461 1 80.31 874 LEU B C 1
ATOM 14216 O O . LEU B 1 874 ? 25.625 -5.59 2.543 1 80.31 874 LEU B O 1
ATOM 14220 N N . ASP B 1 875 ? 27.328 -7.004 2.02 1 79.56 875 ASP B N 1
ATOM 14221 C CA . ASP B 1 875 ? 28.172 -5.906 1.574 1 79.56 875 ASP B CA 1
ATOM 14222 C C . ASP B 1 875 ? 28.906 -6.262 0.277 1 79.56 875 ASP B C 1
ATOM 14224 O O . ASP B 1 875 ? 28.281 -6.746 -0.672 1 79.56 875 ASP B O 1
ATOM 14228 N N . ASP B 1 876 ? 30 -5.945 -0.07 1 71.19 876 ASP B N 1
ATOM 14229 C CA . ASP B 1 876 ? 30.906 -6.293 -1.161 1 71.19 876 ASP B CA 1
ATOM 14230 C C . ASP B 1 876 ? 32.219 -6.871 -0.626 1 71.19 876 ASP B C 1
ATOM 14232 O O . ASP B 1 876 ? 32.625 -6.57 0.499 1 71.19 876 ASP B O 1
ATOM 14236 N N . ILE B 1 877 ? 32.781 -7.836 -1.373 1 66.44 877 ILE B N 1
ATOM 14237 C CA . ILE B 1 877 ? 34.031 -8.445 -0.96 1 66.44 877 ILE B CA 1
ATOM 14238 C C . ILE B 1 877 ? 35.188 -7.52 -1.311 1 66.44 877 ILE B C 1
ATOM 14240 O O . ILE B 1 877 ? 35.219 -6.914 -2.387 1 66.44 877 ILE B O 1
ATOM 14244 N N . LEU B 1 878 ? 36.125 -7.219 -0.33 1 58.44 878 LEU B N 1
ATOM 14245 C CA . LEU B 1 878 ? 37.312 -6.402 -0.522 1 58.44 878 LEU B CA 1
ATOM 14246 C C . LEU B 1 878 ? 38.344 -7.137 -1.384 1 58.44 878 LEU B C 1
ATOM 14248 O O . LEU B 1 878 ? 38.469 -8.359 -1.292 1 58.44 878 LEU B O 1
ATOM 14252 N N . PRO B 1 879 ? 38.875 -6.555 -2.496 1 52.84 879 PRO B N 1
ATOM 14253 C CA . PRO B 1 879 ? 39.906 -7.207 -3.328 1 52.84 879 PRO B CA 1
ATOM 14254 C C . PRO B 1 879 ? 41.125 -7.66 -2.523 1 52.84 879 PRO B C 1
ATOM 14256 O O . PRO B 1 879 ? 41.562 -6.945 -1.629 1 52.84 879 PRO B O 1
ATOM 14259 N N . GLU B 1 880 ? 41.312 -8.977 -2.242 1 48.09 880 GLU B N 1
ATOM 14260 C CA . GLU B 1 880 ? 42.5 -9.484 -1.545 1 48.09 880 GLU B CA 1
ATOM 14261 C C . GLU B 1 880 ? 43.75 -9.281 -2.377 1 48.09 880 GLU B C 1
ATOM 14263 O O . GLU B 1 880 ? 43.719 -9.359 -3.607 1 48.09 880 GLU B O 1
ATOM 14268 N N . LYS B 1 881 ? 44.844 -8.672 -2.002 1 39.91 881 LYS B N 1
ATOM 14269 C CA . LYS B 1 881 ? 46.156 -8.594 -2.631 1 39.91 881 LYS B CA 1
ATOM 14270 C C . LYS B 1 881 ? 46.594 -9.953 -3.18 1 39.91 881 LYS B C 1
ATOM 14272 O O . LYS B 1 881 ? 47.156 -10.039 -4.27 1 39.91 881 LYS B O 1
ATOM 14277 N N . GLU B 1 882 ? 46.906 -10.969 -2.385 1 35.22 882 GLU B N 1
ATOM 14278 C CA . GLU B 1 882 ? 47.906 -12.008 -2.594 1 35.22 882 GLU B CA 1
ATOM 14279 C C . GLU B 1 882 ? 47.375 -13.125 -3.488 1 35.22 882 GLU B C 1
ATOM 14281 O O . GLU B 1 882 ? 48.156 -13.898 -4.055 1 35.22 882 GLU B O 1
ATOM 14286 N N . LYS B 1 883 ? 46.156 -13.5 -3.527 1 36.31 883 LYS B N 1
ATOM 14287 C CA . LYS B 1 883 ? 45.969 -14.812 -4.145 1 36.31 883 LYS B CA 1
ATOM 14288 C C . LYS B 1 883 ? 46.062 -14.719 -5.664 1 36.31 883 LYS B C 1
ATOM 14290 O O . LYS B 1 883 ? 45.938 -15.734 -6.359 1 36.31 883 LYS B O 1
ATOM 14295 N N . LYS B 1 884 ? 45.812 -13.656 -6.316 1 38.31 884 LYS B N 1
ATOM 14296 C CA . LYS B 1 884 ? 46.125 -13.75 -7.746 1 38.31 884 LYS B CA 1
ATOM 14297 C C . LYS B 1 884 ? 47.562 -14.172 -7.984 1 38.31 884 LYS B C 1
ATOM 14299 O O . LYS B 1 884 ? 47.906 -14.57 -9.094 1 38.31 884 LYS B O 1
ATOM 14304 N N . LYS B 1 885 ? 48.438 -13.984 -7.152 1 34.97 885 LYS B N 1
ATOM 14305 C CA . LYS B 1 885 ? 49.719 -14.562 -7.539 1 34.97 885 LYS B CA 1
ATOM 14306 C C . LYS B 1 885 ? 49.625 -16.078 -7.656 1 34.97 885 LYS B C 1
ATOM 14308 O O . LYS B 1 885 ? 50.219 -16.688 -8.555 1 34.97 885 LYS B O 1
ATOM 14313 N N . LYS B 1 886 ? 48.844 -16.781 -6.836 1 33.97 886 LYS B N 1
ATOM 14314 C CA . LYS B 1 886 ? 48.906 -18.234 -6.953 1 33.97 886 LYS B CA 1
ATOM 14315 C C . LYS B 1 886 ? 48.031 -18.75 -8.078 1 33.97 886 LYS B C 1
ATOM 14317 O O . LYS B 1 886 ? 48.406 -19.688 -8.789 1 33.97 886 LYS B O 1
ATOM 14322 N N . GLU B 1 887 ? 46.781 -18.156 -8.266 1 35.38 887 GLU B N 1
ATOM 14323 C CA . GLU B 1 887 ? 46 -18.719 -9.375 1 35.38 887 GLU B CA 1
ATOM 14324 C C . GLU B 1 887 ? 46.531 -18.172 -10.711 1 35.38 887 GLU B C 1
ATOM 14326 O O . GLU B 1 887 ? 46.5 -18.891 -11.719 1 35.38 887 GLU B O 1
ATOM 14331 N N . ASP B 1 888 ? 46.938 -16.922 -10.867 1 37 888 ASP B N 1
ATOM 14332 C CA . ASP B 1 888 ? 47.594 -16.578 -12.117 1 37 888 ASP B CA 1
ATOM 14333 C C . ASP B 1 888 ? 48.844 -17.453 -12.336 1 37 888 ASP B C 1
ATOM 14335 O O . ASP B 1 888 ? 49.281 -17.625 -13.469 1 37 888 ASP B O 1
ATOM 14339 N N . GLU B 1 889 ? 49.5 -17.875 -11.297 1 34.5 889 GLU B N 1
ATOM 14340 C CA . GLU B 1 889 ? 50.562 -18.844 -11.562 1 34.5 889 GLU B CA 1
ATOM 14341 C C . GLU B 1 889 ? 50 -20.156 -12.109 1 34.5 889 GLU B C 1
ATOM 14343 O O . GLU B 1 889 ? 50.625 -20.797 -12.969 1 34.5 889 GLU B O 1
ATOM 14348 N N . LYS B 1 890 ? 48.781 -20.625 -11.695 1 34.91 890 LYS B N 1
ATOM 14349 C CA . LYS B 1 890 ? 48.25 -21.844 -12.289 1 34.91 890 LYS B CA 1
ATOM 14350 C C . LYS B 1 890 ? 47.562 -21.562 -13.633 1 34.91 890 LYS B C 1
ATOM 14352 O O . LYS B 1 890 ? 47.656 -22.375 -14.562 1 34.91 890 LYS B O 1
ATOM 14357 N N . LYS B 1 891 ? 46.844 -20.422 -13.789 1 37.06 891 LYS B N 1
ATOM 14358 C CA . LYS B 1 891 ? 46.25 -20.203 -15.102 1 37.06 891 LYS B CA 1
ATOM 14359 C C . LYS B 1 891 ? 47.312 -19.812 -16.125 1 37.06 891 LYS B C 1
ATOM 14361 O O . LYS B 1 891 ? 47.094 -19.953 -17.328 1 37.06 891 LYS B O 1
ATOM 14366 N N . ASN B 1 892 ? 48.344 -19.141 -15.734 1 33.47 892 ASN B N 1
ATOM 14367 C CA . ASN B 1 892 ? 49.344 -18.891 -16.781 1 33.47 892 ASN B CA 1
ATOM 14368 C C . ASN B 1 892 ? 49.781 -20.172 -17.469 1 33.47 892 ASN B C 1
ATOM 14370 O O . ASN B 1 892 ? 50.375 -20.141 -18.547 1 33.47 892 ASN B O 1
ATOM 14374 N N . THR B 1 893 ? 49.656 -21.281 -16.734 1 31.2 893 THR B N 1
ATOM 14375 C CA . THR B 1 893 ? 50.125 -22.469 -17.438 1 31.2 893 THR B CA 1
ATOM 14376 C C . THR B 1 893 ? 49.062 -22.969 -18.422 1 31.2 893 THR B C 1
ATOM 14378 O O . THR B 1 893 ? 49.406 -23.547 -19.453 1 31.2 893 THR B O 1
ATOM 14381 N N . LYS B 1 894 ? 47.719 -22.781 -18.109 1 31.94 894 LYS B N 1
ATOM 14382 C CA . LYS B 1 894 ? 46.781 -23.438 -19.016 1 31.94 894 LYS B CA 1
ATOM 14383 C C . LYS B 1 894 ? 46.469 -22.547 -20.219 1 31.94 894 LYS B C 1
ATOM 14385 O O . LYS B 1 894 ? 45.906 -23 -21.203 1 31.94 894 LYS B O 1
ATOM 14390 N N . LYS B 1 895 ? 46.562 -21.203 -20.141 1 34.03 895 LYS B N 1
ATOM 14391 C CA . LYS B 1 895 ? 46.188 -20.422 -21.312 1 34.03 895 LYS B CA 1
ATOM 14392 C C . LYS B 1 895 ? 47.156 -20.656 -22.469 1 34.03 895 LYS B C 1
ATOM 14394 O O . LYS B 1 895 ? 47.031 -20 -23.516 1 34.03 895 LYS B O 1
ATOM 14399 N N . GLU B 1 896 ? 48.25 -21.375 -22.391 1 26.67 896 GLU B N 1
ATOM 14400 C CA . GLU B 1 896 ? 48.906 -21.469 -23.672 1 26.67 896 GLU B CA 1
ATOM 14401 C C . GLU B 1 896 ? 47.969 -22.016 -24.75 1 26.67 896 GLU B C 1
ATOM 14403 O O . GLU B 1 896 ? 48.125 -21.719 -25.938 1 26.67 896 GLU B O 1
ATOM 14408 N N . LYS B 1 897 ? 47.062 -23.016 -24.469 1 25.58 897 LYS B N 1
ATOM 14409 C CA . LYS B 1 897 ? 46.688 -23.781 -25.656 1 25.58 897 LYS B CA 1
ATOM 14410 C C . LYS B 1 897 ? 45.531 -23.078 -26.391 1 25.58 897 LYS B C 1
ATOM 14412 O O . LYS B 1 897 ? 45.375 -23.234 -27.609 1 25.58 897 LYS B O 1
ATOM 14417 N N . LYS B 1 898 ? 44.469 -22.578 -25.656 1 29.2 898 LYS B N 1
ATOM 14418 C CA . LYS B 1 898 ? 43.219 -22.594 -26.391 1 29.2 898 LYS B CA 1
ATOM 14419 C C . LYS B 1 898 ? 43.031 -21.312 -27.219 1 29.2 898 LYS B C 1
ATOM 14421 O O . LYS B 1 898 ? 42.438 -20.344 -26.75 1 29.2 898 LYS B O 1
ATOM 14426 N N . LYS B 1 899 ? 44.062 -20.734 -27.906 1 26.98 899 LYS B N 1
ATOM 14427 C CA . LYS B 1 899 ? 43.906 -19.516 -28.719 1 26.98 899 LYS B CA 1
ATOM 14428 C C . LYS B 1 899 ? 42.844 -19.719 -29.812 1 26.98 899 LYS B C 1
ATOM 14430 O O . LYS B 1 899 ? 42.625 -18.812 -30.609 1 26.98 899 LYS B O 1
ATOM 14435 N N . GLY B 1 900 ? 42.469 -20.969 -30.188 1 21.22 900 GLY B N 1
ATOM 14436 C CA . GLY B 1 900 ? 42.156 -20.844 -31.609 1 21.22 900 GLY B CA 1
ATOM 14437 C C . GLY B 1 900 ? 40.875 -20.062 -31.859 1 21.22 900 GLY B C 1
ATOM 14438 O O . GLY B 1 900 ? 40.875 -19.109 -32.656 1 21.22 900 GLY B O 1
ATOM 14439 N N . LYS B 1 901 ? 39.594 -20.75 -31.938 1 25.38 901 LYS B N 1
ATOM 14440 C CA . LYS B 1 901 ? 38.625 -20.672 -33 1 25.38 901 LYS B CA 1
ATOM 14441 C C . LYS B 1 901 ? 37.531 -19.625 -32.688 1 25.38 901 LYS B C 1
ATOM 14443 O O . LYS B 1 901 ? 36.719 -19.844 -31.812 1 25.38 901 LYS B O 1
ATOM 14448 N N . GLY B 1 902 ? 37.781 -18.328 -32.656 1 22 902 GLY B N 1
ATOM 14449 C CA . GLY B 1 902 ? 36.906 -17.219 -32.312 1 22 902 GLY B CA 1
ATOM 14450 C C . GLY B 1 902 ? 3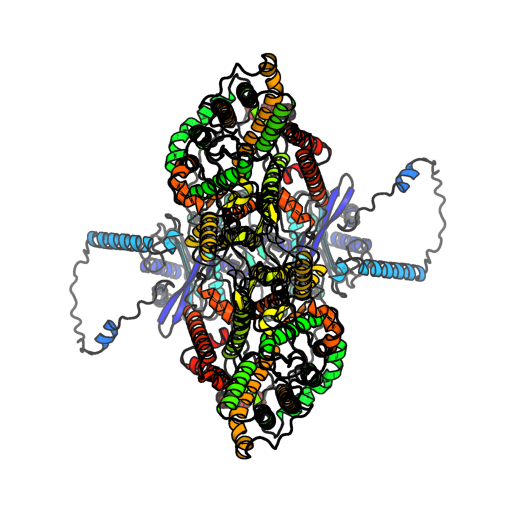5.781 -17.031 -33.312 1 22 902 GLY B C 1
ATOM 14451 O O . GLY B 1 902 ? 35.312 -15.906 -33.562 1 22 902 GLY B O 1
ATOM 14452 N N . GLY B 1 903 ? 35.031 -18.141 -33.844 1 20.72 903 GLY B N 1
ATOM 14453 C CA . GLY B 1 903 ? 34.125 -17.828 -34.938 1 20.72 903 GLY B CA 1
ATOM 14454 C C . GLY B 1 903 ? 32.938 -16.969 -34.531 1 20.72 903 GLY B C 1
ATOM 14455 O O . GLY B 1 903 ? 32.594 -16.922 -33.344 1 20.72 903 GLY B O 1
ATOM 14456 N N . ASN B 1 904 ? 32.688 -15.844 -35.188 1 21.83 904 ASN B N 1
ATOM 14457 C CA . ASN B 1 904 ? 31.828 -14.672 -35.125 1 21.83 904 ASN B CA 1
ATOM 14458 C C . ASN B 1 904 ? 30.359 -15.039 -35.312 1 21.83 904 ASN B C 1
ATOM 14460 O O . ASN B 1 904 ? 29.531 -14.172 -35.594 1 21.83 904 ASN B O 1
ATOM 14464 N N . ASP B 1 905 ? 29.703 -16.078 -34.781 1 21.3 905 ASP B N 1
ATOM 14465 C CA . ASP B 1 905 ? 28.375 -16.391 -35.281 1 21.3 905 ASP B CA 1
ATOM 14466 C C . ASP B 1 905 ? 27.344 -15.383 -34.781 1 21.3 905 ASP B C 1
ATOM 14468 O O . ASP B 1 905 ? 27.203 -15.172 -33.562 1 21.3 905 ASP B O 1
ATOM 14472 N N . SER B 1 906 ? 27.109 -14.305 -35.562 1 22.8 906 SER B N 1
ATOM 14473 C CA . SER B 1 906 ? 26.141 -13.219 -35.406 1 22.8 906 SER B CA 1
ATOM 14474 C C . SER B 1 906 ? 24.719 -13.758 -35.375 1 22.8 906 SER B C 1
ATOM 14476 O O . SER B 1 906 ? 24.25 -14.312 -36.375 1 22.8 906 SER B O 1
ATOM 14478 N N . GLU B 1 907 ? 24.141 -14.438 -34.406 1 21.44 907 GLU B N 1
ATOM 14479 C CA . GLU B 1 907 ? 22.812 -15.031 -34.438 1 21.44 907 GLU B CA 1
ATOM 14480 C C . GLU B 1 907 ? 21.734 -13.961 -34.312 1 21.44 907 GLU B C 1
ATOM 14482 O O . GLU B 1 907 ? 21.766 -13.156 -33.375 1 21.44 907 GLU B O 1
ATOM 14487 N N . ASP B 1 908 ? 21.031 -13.508 -35.406 1 24.03 908 ASP B N 1
ATOM 14488 C CA . ASP B 1 908 ? 19.875 -12.633 -35.656 1 24.03 908 ASP B CA 1
ATOM 14489 C C . ASP B 1 908 ? 18.625 -13.164 -34.969 1 24.03 908 ASP B C 1
ATOM 14491 O O . ASP B 1 908 ? 18.234 -14.312 -35.188 1 24.03 908 ASP B O 1
ATOM 14495 N N . VAL B 1 909 ? 18.188 -12.734 -33.875 1 27.83 909 VAL B N 1
ATOM 14496 C CA . VAL B 1 909 ? 17.047 -13.203 -33.062 1 27.83 909 VAL B CA 1
ATOM 14497 C C . VAL B 1 909 ? 15.758 -12.594 -33.625 1 27.83 909 VAL B C 1
ATOM 14499 O O . VAL B 1 909 ? 15.594 -11.367 -33.625 1 27.83 909 VAL B O 1
ATOM 14502 N N . SER B 1 910 ? 14.961 -13.109 -34.594 1 25.69 910 SER B N 1
ATOM 14503 C CA . SER B 1 910 ? 13.641 -12.734 -35.094 1 25.69 910 SER B CA 1
ATOM 14504 C C . SER B 1 910 ? 12.562 -12.969 -34.062 1 25.69 910 SER B C 1
ATOM 14506 O O . SER B 1 910 ? 12.523 -14.031 -33.406 1 25.69 910 SER B O 1
ATOM 14508 N N . VAL B 1 911 ? 11.812 -11.961 -33.531 1 33.97 911 VAL B N 1
ATOM 14509 C CA . VAL B 1 911 ? 10.82 -11.977 -32.469 1 33.97 911 VAL B CA 1
ATOM 14510 C C . VAL B 1 911 ? 9.438 -12.297 -33.062 1 33.97 911 VAL B C 1
ATOM 14512 O O . VAL B 1 911 ? 8.992 -11.641 -34 1 33.97 911 VAL B O 1
ATOM 14515 N N . LEU B 1 912 ? 8.734 -13.406 -32.875 1 28.16 912 LEU B N 1
ATOM 14516 C CA . LEU B 1 912 ? 7.422 -13.867 -33.312 1 28.16 912 LEU B CA 1
ATOM 14517 C C . LEU B 1 912 ? 6.332 -13.406 -32.375 1 28.16 912 LEU B C 1
ATOM 14519 O O . LEU B 1 912 ? 6.461 -13.555 -31.141 1 28.16 912 LEU B O 1
ATOM 14523 N N . VAL B 1 913 ? 5.305 -12.586 -32.75 1 36.88 913 VAL B N 1
ATOM 14524 C CA . VAL B 1 913 ? 4.148 -12.102 -32 1 36.88 913 VAL B CA 1
ATOM 14525 C C . VAL B 1 913 ? 2.936 -12.977 -32.312 1 36.88 913 VAL B C 1
ATOM 14527 O O . VAL B 1 913 ? 2.607 -13.211 -33.5 1 36.88 913 VAL B O 1
ATOM 14530 N N . ALA B 1 914 ? 2.447 -13.852 -31.359 1 34.53 914 ALA B N 1
ATOM 14531 C CA . ALA B 1 914 ? 1.234 -14.633 -31.594 1 34.53 914 ALA B CA 1
ATOM 14532 C C . ALA B 1 914 ? -0.01 -13.836 -31.219 1 34.53 914 ALA B C 1
ATOM 14534 O O . ALA B 1 914 ? -0.015 -13.133 -30.203 1 34.53 914 ALA B O 1
#

Secondary structure (DSSP, 8-state):
-EEEEEETTEEEEEE-EEESSSEEEB-TTSS-BPPPB---EEHHHHHHHHHHHHHSEEEEEE--SSHHHHHHHHHHHHHHTTSS-GGGHHHHHHHHTSPEE-SSS------THHHHTT---------------------HHHHHHHHHHHHHHHHHHHHH-TTGGGS-TT--EEEEEEEE-SS-SS-EEEEEEEEEEE--TTSSSS-PPEEEEEEEEE-TT-HHHHHHHHHHHHHHHHSHHHHHHHHH--SHHHHHHHHHHHHHH-EEE-TTT--TTSPPPPPSSPPPHHHHHTT--------------------------------GGGS---STTHHHHHHHHHHGGGTTHHHHTT-SHHHHHHHHHHHHHHHHHHHHHHTTTTTGGGGHHHHHHHHHHH-S-TTPPEE--HHHHHHHHHHHHHHHHHT--HHHHHHHHHHHHHHHHHHHHHTTGGGGGGG--HHHHHHHHHHHHHHHHHHHHHHHHHHHHHS---TT--GGGGGG---EEEPP-TTSS-S---SS----STTS-GGG--HHHHHHTT-EEESTTSS---SHHHHHHHHHHHHHHHHHHHHHGGG-SSS-TTHHHHHHHTHHHHHHHHHHHHHHHHT--PPBP----S---SSTTS-SS--SSSSS-HHHHHHTHHHHHHHHHHHHHHHHHHHHHHT-GGG--SS---HHHHHHHHHHHHHHHHHHTPPP-EE-HHHHHHHHHHTEEE-S---TTPPPPEEEE---SHHHHHHHHHHHHTTTTHHHHTTSBHHHHHHHHHHHHHHHHTT-HHHHHHHHHTS-GGG----HHHHHS-HHHHHHHHHHHHHHHHHHHHHHTSGGGGGHHHHHHHHHHHHHHHHHHS-HHHHHHHS-----SSHHHHHHHHHHHHTTT-----------------/-EEEEEETTEEEEEE-EEESSSEEEB-TTSS-BPPPB---EEHHHHHHHHHHHHHSEEEEEE--SSHHHHHHHHHHHHHHTTSS-GGGHHHHHHHHTSPEE-SSS------THHHHTT---------------------HHHHHHHHHHHHHHHHHHHHH-TTGGGS-TT--EEEEEEEE-SS-SS-EEEEEEEEEEE--TTSSSS-PPEEEEEEEEE-TT-HHHHHHHHHHHHHHHHSHHHHHHHHH--SHHHHHHHHHHHHHH-EEE-TTT--TTSPPPPPSSPPPHHHHHTT--------------------------------GGGS---STTHHHHHHHHHHGGGTTHHHHTT-SHHHHHHHHHHHHHHHHHHHHHHTTT-SGGGGHHHHHHHHHHH-S-TTPPEE--HHHHHHHHHHHHHHHHHT--HHHHHHHHHHHHHHHHHHHHHTTGGGGGGG--HHHHHHHHHHHHHHHHHHHHHHHHHHHHHS---TT--GGGGGG---EEEPP-TTSS-S---SS----SSSS-GGG--HHHHHHTT-EEESTTSS---SHHHHHHHHHHHHHHHHHHHHHGGG-SSS-TTHHHHHHHTHHHHHHHHHHHHHHHHT--PPBP----S---SSTTS-SS--SSSSS-HHHHHHTHHHHHHHHHHHHHHHHHHHHHHT-GGG--SS---HHHHHHHHHHHHHHHHHHTPPP-EE-HHHHHHHHHHTEEE-S---TTPPPPEEEE---SHHHHHHHHHHHHTTTTHHHHTTSBHHHHHHHHHHHHHHHHTT-HHHHHHHHHTS-GGG----HHHHHS-HHHHHHHHHHHHHHHHHHHHHHTSGGGGGHHHHHHHHHHHHHHGGGTS-HHHHHHHS-----SSHHHHHHHHHHHHTTT-----------------

Foldseek 3Di:
DWEWDDDDPDIETEDAWDCPPFIWGQFQQLQDIDFGFHDDADPVLLLVLLVLLVPAAEAEADADAEPLVVLLVRLVVCVVVVNDPPVCSVVSSVNSPHAYDYNPPDPPPPPPVVVPVVPDPPPPPPPPPPPDPPDCPVDPVVVVVVVVVVVVVLVVCCVPPPVNVVHDPLDADEAEYFYEDAPDAAKHWYKYFHNDFYQHPRRDPHRHTHGIYIYIYGYPQQRVSRVSNSSNVNNQCSDPQLVVQSNPPPDSVSNSVSSVLVVVPDDDDDPVVDDPVDGHHDDPDDDDPVVSVVVPPPPDDDDPNSPPPDRPRPPPPPDQDDFLPPDPLLDQPVAFLVSVVVLCVLQVVCLVVQAVLCPDPLLVLLLVLLLLVQVLQCCLLCVVVPQFLAPQQPLQLVCLNFPSFNLFGWHDADLLSLLLVLLVVVCVVVVHDSLLLLLLLLQLLLVVLSVCSRRSVLSVCLLPWLLLLLLVLLLRLVVLQVSLVVVLVVLCVQAPADPPDDVVPPVQFDKFFDQPPPPDDPPPPDDDPVVVSVPDPSRPDDPVVSVVNPTDTDGPCPRHDPPQSVLLVCLQVQLQVQLVVQLCQCVPPDDDNVVNVVSNSCSNVVSQVVSLVVCVVVPDPFAFDDQDLDSAASDNPDDQFDDNDDRGDPVSSVVSNVLSVLVSLQQLCQLSSLQCVLPGVVQVDDSDGRSSRSSSSLSVSSSVCSGRVHRRIGGDNLSSVSSQVSQWDWDDDDDVPDDTDTPHGSRHSVSSNSSSVCSNCCSVVVVVRRSGHSSNSSNVSNNSSVVSLVPRVLNVLVVVVVDDSNPRDDDPLCSNHPNVVSVVSSVVSVVLSVVLVVCCVDPNSSNSSVSSVVSSVVVVVVCVVDPQSSCSSNMGHRDDPPDCVPVVVVVVVVVPPDPDDPDDPPDDDDDDDD/DWEWDDDDPDIETEDAWDCDPFIWGQFQQLQDIDFGFHDDADPVLLLVLLVLLVPAAEAEADADAEPLVVLLVRLVVCVVVVNDDPVCSVVSSVNSPHAYDYNPPDPPPPPCVVVPVPPDPPPPPPPPPPPDDPDCPVDPVVVVVVVVVVVVVLVVCCVPPPVNVVHDPLDADEAEYFYEDAPDAAKHWYKYFHNDFYQHPRRDPHRHTHGIYIYIYGYPQQRVSRVSNSSNVNNQCSDPQLVVQSVPPDDSVSNSVSSVLVVVPDDDDDPVVDDPVDGHHDDPDDDDPVVSVVVPPPPDDDDPNSPPPDRPRPPPPPDQPDFLPPDPLLDQPVAFLVSVVVLCVLQVVCLVVQAVLCPDPLL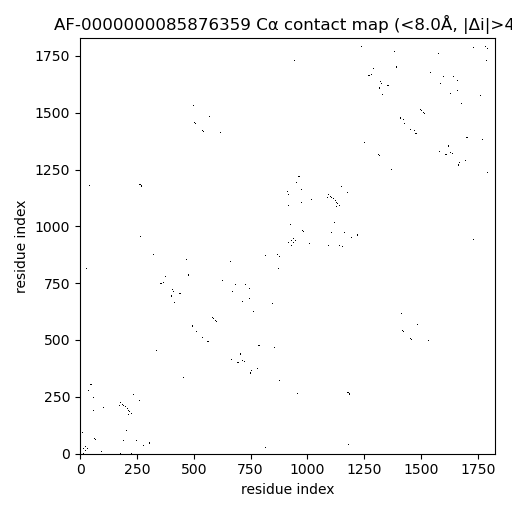VLLLVLLLLVQVLQCCLLVVVVPQFLAPQQPLQLVCLNFPQFNLFGWHDADLLSLLLVLLVVVCVVVVHDSLLLLLLLLQLLLVVLSVCSRRSVLSVCLLPWLLLLLLVLLLRLVVLQVSLVVVLVVLCVQAPADPPDDVVPPVQFDKFFDQPPPPDDPPPPDDDPVVVSVPDPSRPDDPVVSVVNPTDTDGPCPRHDPPQSVLLVCLQVQLQVQLVVQLCQCVPPDDDNVVNVVSNSCSNVVSQVVSLVVCVVVPDCFAFDDQDLDSAASDNPDDQFDDNDDRGDPVSSVVSNVLSVLVSLQQLCQLSSLQCVLPGVVQVDDSDGRSSRSSSSLSVSSSVCSGRVHRRIGGDNLSSVSSQVSQWDWDDDDDVPDDTDTPHGSRHSPSSNSSSVVSNCCSVVVVVRRSGHSSNSSNSSNNSSVVSLVPRVLNVLVVVVVDDSNPRDDDPLCSNHPNVVSVVSSVVSVVLSVVLVVCCVDPNSSNSSVSSVVSSVVVVVVCVVDPQSSCSSNMGHRDDPPDVVVVVVVVVVVVPPDPDDPDPPPDDDDDDDD